Protein 5N9V (pdb70)

Structure (mmCIF, N/CA/C/O backbone):
data_5N9V
#
_entry.id   5N9V
#
loop_
_atom_site.group_PDB
_atom_site.id
_atom_site.type_symbol
_atom_site.label_atom_id
_atom_site.label_alt_id
_atom_site.label_comp_id
_atom_site.label_asym_id
_atom_site.label_entity_id
_atom_site.label_seq_id
_atom_site.pdbx_PDB_ins_code
_atom_site.Cartn_x
_atom_site.Cartn_y
_atom_site.Cartn_z
_atom_site.occupancy
_atom_site.B_iso_or_equiv
_atom_site.auth_seq_id
_atom_site.auth_comp_id
_atom_site.auth_asym_id
_atom_site.auth_atom_id
_atom_site.pdbx_PDB_model_num
ATOM 1 N N . SER A 1 1 ? 8.143 38.728 40.138 1.00 0.00 1 SER A N 1
ATOM 2 C CA . SER A 1 1 ? 9.193 39.078 39.165 1.00 0.00 1 SER A CA 1
ATOM 3 C C . SER A 1 1 ? 9.843 37.811 38.633 1.00 0.00 1 SER A C 1
ATOM 4 O O . SER A 1 1 ? 10.045 36.872 39.401 1.00 0.00 1 SER A O 1
ATOM 14 N N . HIS A 1 2 ? 10.188 37.768 37.341 1.00 0.00 2 HIS A N 1
ATOM 15 C CA . HIS A 1 2 ? 11.058 36.723 36.782 1.00 0.00 2 HIS A CA 1
ATOM 16 C C . HIS A 1 2 ? 12.541 37.010 37.076 1.00 0.00 2 HIS A C 1
ATOM 17 O O . HIS A 1 2 ? 12.972 38.164 37.022 1.00 0.00 2 HIS A O 1
ATOM 31 N N . MET A 1 3 ? 13.332 35.965 37.334 1.00 0.00 3 MET A N 1
ATOM 32 C CA . MET A 1 3 ? 14.793 36.046 37.507 1.00 0.00 3 MET A CA 1
ATOM 33 C C . MET A 1 3 ? 15.517 35.585 36.229 1.00 0.00 3 MET A C 1
ATOM 34 O O . MET A 1 3 ? 15.020 34.707 35.519 1.00 0.00 3 MET A O 1
ATOM 48 N N . GLN A 1 4 ? 16.673 36.181 35.916 1.00 0.00 4 GLN A N 1
ATOM 49 C CA . GLN A 1 4 ? 17.320 36.031 34.602 1.00 0.00 4 GLN A CA 1
ATOM 50 C C . GLN A 1 4 ? 18.834 35.791 34.677 1.00 0.00 4 GLN A C 1
ATOM 51 O O . GLN A 1 4 ? 19.478 36.103 35.678 1.00 0.00 4 GLN A O 1
ATOM 65 N N . VAL A 1 5 ? 19.410 35.268 33.591 1.00 0.00 5 VAL A N 1
ATOM 66 C CA . VAL A 1 5 ? 20.860 35.163 33.346 1.00 0.00 5 VAL A CA 1
ATOM 67 C C . VAL A 1 5 ? 21.239 35.624 31.944 1.00 0.00 5 VAL A C 1
ATOM 68 O O . VAL A 1 5 ? 20.461 35.487 30.997 1.00 0.00 5 VAL A O 1
ATOM 81 N N . SER A 1 6 ? 22.449 36.163 31.822 1.00 0.00 6 SER A N 1
ATOM 82 C CA . SER A 1 6 ? 23.011 36.655 30.567 1.00 0.00 6 SER A CA 1
ATOM 83 C C . SER A 1 6 ? 24.041 35.681 29.987 1.00 0.00 6 SER A C 1
ATOM 84 O O . SER A 1 6 ? 24.787 35.046 30.731 1.00 0.00 6 SER A O 1
ATOM 92 N N . ILE A 1 7 ? 24.107 35.572 28.659 1.00 0.00 7 ILE A N 1
ATOM 93 C CA . ILE A 1 7 ? 25.079 34.732 27.932 1.00 0.00 7 ILE A CA 1
ATOM 94 C C . ILE A 1 7 ? 25.904 35.622 26.997 1.00 0.00 7 ILE A C 1
ATOM 95 O O . ILE A 1 7 ? 25.324 36.315 26.161 1.00 0.00 7 ILE A O 1
ATOM 111 N N . GLU A 1 8 ? 27.233 35.606 27.129 1.00 0.00 8 GLU A N 1
ATOM 112 C CA . GLU A 1 8 ? 28.170 36.408 26.331 1.00 0.00 8 GLU A CA 1
ATOM 113 C C . GLU A 1 8 ? 28.811 35.596 25.199 1.00 0.00 8 GLU A C 1
ATOM 114 O O . GLU A 1 8 ? 29.397 34.534 25.418 1.00 0.00 8 GLU A O 1
ATOM 126 N N . PHE A 1 9 ? 28.687 36.120 23.981 1.00 0.00 9 PHE A N 1
ATOM 127 C CA . PHE A 1 9 ? 29.116 35.492 22.737 1.00 0.00 9 PHE A CA 1
ATOM 128 C C . PHE A 1 9 ? 30.558 35.776 22.294 1.00 0.00 9 PHE A C 1
ATOM 129 O O . PHE A 1 9 ? 31.223 36.675 22.817 1.00 0.00 9 PHE A O 1
ATOM 146 N N . GLN A 1 10 ? 31.067 35.020 21.317 1.00 0.00 10 GLN A N 1
ATOM 147 C CA . GLN A 1 10 ? 32.415 35.231 20.772 1.00 0.00 10 GLN A CA 1
ATOM 148 C C . GLN A 1 10 ? 32.538 36.526 19.945 1.00 0.00 10 GLN A C 1
ATOM 149 O O . GLN A 1 10 ? 33.608 37.133 19.918 1.00 0.00 10 GLN A O 1
ATOM 163 N N . ASN A 1 11 ? 31.442 37.012 19.354 1.00 0.00 11 ASN A N 1
ATOM 164 C CA . ASN A 1 11 ? 31.331 38.370 18.793 1.00 0.00 11 ASN A CA 1
ATOM 165 C C . ASN A 1 11 ? 31.285 39.494 19.858 1.00 0.00 11 ASN A C 1
ATOM 166 O O . ASN A 1 11 ? 31.256 40.674 19.509 1.00 0.00 11 ASN A O 1
ATOM 177 N N . GLY A 1 12 ? 31.253 39.156 21.153 1.00 0.00 12 GLY A N 1
ATOM 178 C CA . GLY A 1 12 ? 31.178 40.110 22.261 1.00 0.00 12 GLY A CA 1
ATOM 179 C C . GLY A 1 12 ? 29.792 40.721 22.511 1.00 0.00 12 GLY A C 1
ATOM 180 O O . GLY A 1 12 ? 29.695 41.673 23.287 1.00 0.00 12 GLY A O 1
ATOM 184 N N . GLU A 1 13 ? 28.726 40.238 21.870 1.00 0.00 13 GLU A N 1
ATOM 185 C CA . GLU A 1 13 ? 27.333 40.618 22.167 1.00 0.00 13 GLU A CA 1
ATOM 186 C C . GLU A 1 13 ? 26.708 39.675 23.221 1.00 0.00 13 GLU A C 1
ATOM 187 O O . GLU A 1 13 ? 27.278 38.627 23.547 1.00 0.00 13 GLU A O 1
ATOM 199 N N . LYS A 1 14 ? 25.535 40.033 23.772 1.00 0.00 14 LYS A N 1
ATOM 200 C CA . LYS A 1 14 ? 24.824 39.235 24.792 1.00 0.00 14 LYS A CA 1
ATOM 201 C C . LYS A 1 14 ? 23.384 38.858 24.438 1.00 0.00 14 LYS A C 1
ATOM 202 O O . LYS A 1 14 ? 22.680 39.626 23.777 1.00 0.00 14 LYS A O 1
ATOM 221 N N . LEU A 1 15 ? 22.945 37.703 24.944 1.00 0.00 15 LEU A N 1
ATOM 222 C CA . LEU A 1 15 ? 21.535 37.307 25.088 1.00 0.00 15 LEU A CA 1
ATOM 223 C C . LEU A 1 15 ? 21.129 37.321 26.571 1.00 0.00 15 LEU A C 1
ATOM 224 O O . LEU A 1 15 ? 21.991 37.194 27.444 1.00 0.00 15 LEU A O 1
ATOM 240 N N . LYS A 1 16 ? 19.820 37.408 26.850 1.00 0.00 16 LYS A N 1
ATOM 241 C CA . LYS A 1 16 ? 19.229 37.302 28.199 1.00 0.00 16 LYS A CA 1
ATOM 242 C C . LYS A 1 16 ? 18.150 36.210 28.260 1.00 0.00 16 LYS A C 1
ATOM 243 O O . LYS A 1 16 ? 17.355 36.090 27.323 1.00 0.00 16 LYS A O 1
ATOM 262 N N . PHE A 1 17 ? 18.099 35.436 29.345 1.00 0.00 17 PHE A N 1
ATOM 263 C CA . PHE A 1 17 ? 17.208 34.276 29.525 1.00 0.00 17 PHE A CA 1
ATOM 264 C C . PHE A 1 17 ? 16.499 34.190 30.884 1.00 0.00 17 PHE A C 1
ATOM 265 O O . PHE A 1 17 ? 17.141 34.395 31.912 1.00 0.00 17 PHE A O 1
ATOM 282 N N . ASN A 1 18 ? 15.209 33.838 30.905 1.00 0.00 18 ASN A N 1
ATOM 283 C CA . ASN A 1 18 ? 14.443 33.535 32.124 1.00 0.00 18 ASN A CA 1
ATOM 284 C C . ASN A 1 18 ? 14.855 32.177 32.734 1.00 0.00 18 ASN A C 1
ATOM 285 O O . ASN A 1 18 ? 14.997 31.192 32.005 1.00 0.00 18 ASN A O 1
ATOM 296 N N . VAL A 1 19 ? 15.008 32.091 34.060 1.00 0.00 19 VAL A N 1
ATOM 297 C CA . VAL A 1 19 ? 15.379 30.855 34.789 1.00 0.00 19 VAL A CA 1
ATOM 298 C C . VAL A 1 19 ? 14.559 30.608 36.063 1.00 0.00 19 VAL A C 1
ATOM 299 O O . VAL A 1 19 ? 13.887 31.508 36.564 1.00 0.00 19 VAL A O 1
ATOM 312 N N . GLN A 1 20 ? 14.619 29.387 36.605 1.00 0.00 20 GLN A N 1
ATOM 313 C CA . GLN A 1 20 ? 14.030 29.013 37.903 1.00 0.00 20 GLN A CA 1
ATOM 314 C C . GLN A 1 20 ? 14.950 28.010 38.642 1.00 0.00 20 GLN A C 1
ATOM 315 O O . GLN A 1 20 ? 15.713 27.306 37.973 1.00 0.00 20 GLN A O 1
ATOM 329 N N . PRO A 1 21 ? 14.871 27.868 39.986 1.00 0.00 21 PRO A N 1
ATOM 330 C CA . PRO A 1 21 ? 15.760 27.000 40.785 1.00 0.00 21 PRO A CA 1
ATOM 331 C C . PRO A 1 21 ? 15.732 25.488 40.472 1.00 0.00 21 PRO A C 1
ATOM 332 O O . PRO A 1 21 ? 16.501 24.726 41.059 1.00 0.00 21 PRO A O 1
ATOM 343 N N . SER A 1 22 ? 14.844 25.044 39.580 1.00 0.00 22 SER A N 1
ATOM 344 C CA . SER A 1 22 ? 14.730 23.665 39.082 1.00 0.00 22 SER A CA 1
ATOM 345 C C . SER A 1 22 ? 15.692 23.313 37.938 1.00 0.00 22 SER A C 1
ATOM 346 O O . SER A 1 22 ? 15.932 22.134 37.669 1.00 0.00 22 SER A O 1
ATOM 354 N N . HIS A 1 23 ? 16.192 24.314 37.207 1.00 0.00 23 HIS A N 1
ATOM 355 C CA . HIS A 1 23 ? 16.850 24.112 35.913 1.00 0.00 23 HIS A CA 1
ATOM 356 C C . HIS A 1 23 ? 18.257 23.501 36.058 1.00 0.00 23 HIS A C 1
ATOM 357 O O . HIS A 1 23 ? 19.026 23.869 36.955 1.00 0.00 23 HIS A O 1
ATOM 371 N N . LYS A 1 24 ? 18.621 22.593 35.144 1.00 0.00 24 LYS A N 1
ATOM 372 C CA . LYS A 1 24 ? 19.995 22.084 34.975 1.00 0.00 24 LYS A CA 1
ATOM 373 C C . LYS A 1 24 ? 20.783 22.881 33.938 1.00 0.00 24 LYS A C 1
ATOM 374 O O . LYS A 1 24 ? 20.202 23.548 33.087 1.00 0.00 24 LYS A O 1
ATOM 393 N N . ILE A 1 25 ? 22.112 22.806 33.964 1.00 0.00 25 ILE A N 1
ATOM 394 C CA . ILE A 1 25 ? 22.958 23.542 33.003 1.00 0.00 25 ILE A CA 1
ATOM 395 C C . ILE A 1 25 ? 22.721 23.059 31.551 1.00 0.00 25 ILE A C 1
ATOM 396 O O . ILE A 1 25 ? 22.813 23.849 30.613 1.00 0.00 25 ILE A O 1
ATOM 412 N N . LEU A 1 26 ? 22.293 21.804 31.356 1.00 0.00 26 LEU A N 1
ATOM 413 C CA . LEU A 1 26 ? 21.798 21.297 30.065 1.00 0.00 26 LEU A CA 1
ATOM 414 C C . LEU A 1 26 ? 20.509 21.994 29.572 1.00 0.00 26 LEU A C 1
ATOM 415 O O . LEU A 1 26 ? 20.319 22.160 28.369 1.00 0.00 26 LEU A O 1
ATOM 431 N N . ASP A 1 27 ? 19.648 22.455 30.484 1.00 0.00 27 ASP A N 1
ATOM 432 C CA . ASP A 1 27 ? 18.435 23.214 30.144 1.00 0.00 27 ASP A CA 1
ATOM 433 C C . ASP A 1 27 ? 18.798 24.622 29.646 1.00 0.00 27 ASP A C 1
ATOM 434 O O . ASP A 1 27 ? 18.138 25.159 28.758 1.00 0.00 27 ASP A O 1
ATOM 443 N N . ILE A 1 28 ? 19.896 25.199 30.149 1.00 0.00 28 ILE A N 1
ATOM 444 C CA . ILE A 1 28 ? 20.470 26.438 29.600 1.00 0.00 28 ILE A CA 1
ATOM 445 C C . ILE A 1 28 ? 20.951 26.207 28.159 1.00 0.00 28 ILE A C 1
ATOM 446 O O . ILE A 1 28 ? 20.606 26.996 27.279 1.00 0.00 28 ILE A O 1
ATOM 462 N N . LYS A 1 29 ? 21.657 25.094 27.883 1.00 0.00 29 LYS A N 1
ATOM 463 C CA . LYS A 1 29 ? 22.007 24.704 26.500 1.00 0.00 29 LYS A CA 1
ATOM 464 C C . LYS A 1 29 ? 20.761 24.555 25.618 1.00 0.00 29 LYS A C 1
ATOM 465 O O . LYS A 1 29 ? 20.774 25.018 24.481 1.00 0.00 29 LYS A O 1
ATOM 484 N N . GLU A 1 30 ? 19.683 23.962 26.132 1.00 0.00 30 GLU A N 1
ATOM 485 C CA . GLU A 1 30 ? 18.417 23.777 25.401 1.00 0.00 30 GLU A CA 1
ATOM 486 C C . GLU A 1 30 ? 17.743 25.121 25.064 1.00 0.00 30 GLU A C 1
ATOM 487 O O . GLU A 1 30 ? 17.360 25.343 23.916 1.00 0.00 30 GLU A O 1
ATOM 499 N N . MET A 1 31 ? 17.657 26.057 26.017 1.00 0.00 31 MET A N 1
ATOM 500 C CA . MET A 1 31 ? 17.124 27.407 25.768 1.00 0.00 31 MET A CA 1
ATOM 501 C C . MET A 1 31 ? 17.964 28.201 24.759 1.00 0.00 31 MET A C 1
ATOM 502 O O . MET A 1 31 ? 17.400 28.871 23.888 1.00 0.00 31 MET A O 1
ATOM 516 N N . ILE A 1 32 ? 19.296 28.079 24.822 1.00 0.00 32 ILE A N 1
ATOM 517 C CA . ILE A 1 32 ? 20.215 28.634 23.814 1.00 0.00 32 ILE A CA 1
ATOM 518 C C . ILE A 1 32 ? 19.942 28.005 22.451 1.00 0.00 32 ILE A C 1
ATOM 519 O O . ILE A 1 32 ? 19.718 28.719 21.481 1.00 0.00 32 ILE A O 1
ATOM 535 N N . PHE A 1 33 ? 19.885 26.676 22.383 1.00 0.00 33 PHE A N 1
ATOM 536 C CA . PHE A 1 33 ? 19.517 25.932 21.175 1.00 0.00 33 PHE A CA 1
ATOM 537 C C . PHE A 1 33 ? 18.207 26.369 20.508 1.00 0.00 33 PHE A C 1
ATOM 538 O O . PHE A 1 33 ? 18.135 26.540 19.291 1.00 0.00 33 PHE A O 1
ATOM 555 N N . LYS A 1 34 ? 17.192 26.654 21.325 1.00 0.00 34 LYS A N 1
ATOM 556 C CA . LYS A 1 34 ? 15.885 27.168 20.881 1.00 0.00 34 LYS A CA 1
ATOM 557 C C . LYS A 1 34 ? 15.920 28.625 20.379 1.00 0.00 34 LYS A C 1
ATOM 558 O O . LYS A 1 34 ? 14.960 29.061 19.739 1.00 0.00 34 LYS A O 1
ATOM 577 N N . LYS A 1 35 ? 16.997 29.376 20.653 1.00 0.00 35 LYS A N 1
ATOM 578 C CA . LYS A 1 35 ? 17.310 30.709 20.088 1.00 0.00 35 LYS A CA 1
ATOM 579 C C . LYS A 1 35 ? 18.254 30.636 18.878 1.00 0.00 35 LYS A C 1
ATOM 580 O O . LYS A 1 35 ? 17.878 31.026 17.774 1.00 0.00 35 LYS A O 1
ATOM 599 N N . THR A 1 36 ? 19.472 30.145 19.108 1.00 0.00 36 THR A N 1
ATOM 600 C CA . THR A 1 36 ? 20.638 30.127 18.200 1.00 0.00 36 THR A CA 1
ATOM 601 C C . THR A 1 36 ? 20.733 28.966 17.217 1.00 0.00 36 THR A C 1
ATOM 602 O O . THR A 1 36 ? 21.484 29.052 16.244 1.00 0.00 36 THR A O 1
ATOM 613 N N . ASN A 1 37 ? 19.981 27.890 17.465 1.00 0.00 37 ASN A N 1
ATOM 614 C CA . ASN A 1 37 ? 19.988 26.629 16.717 1.00 0.00 37 ASN A CA 1
ATOM 615 C C . ASN A 1 37 ? 21.323 25.846 16.756 1.00 0.00 37 ASN A C 1
ATOM 616 O O . ASN A 1 37 ? 21.472 24.851 16.046 1.00 0.00 37 ASN A O 1
ATOM 627 N N . ILE A 1 38 ? 22.277 26.240 17.610 1.00 0.00 38 ILE A N 1
ATOM 628 C CA . ILE A 1 38 ? 23.516 25.483 17.851 1.00 0.00 38 ILE A CA 1
ATOM 629 C C . ILE A 1 38 ? 23.205 24.266 18.733 1.00 0.00 38 ILE A C 1
ATOM 630 O O . ILE A 1 38 ? 22.786 24.416 19.886 1.00 0.00 38 ILE A O 1
ATOM 646 N N . ASN A 1 39 ? 23.397 23.060 18.194 1.00 0.00 39 ASN A N 1
ATOM 647 C CA . ASN A 1 39 ? 23.078 21.798 18.868 1.00 0.00 39 ASN A CA 1
ATOM 648 C C . ASN A 1 39 ? 23.779 21.656 20.222 1.00 0.00 39 ASN A C 1
ATOM 649 O O . ASN A 1 39 ? 24.977 21.922 20.335 1.00 0.00 39 ASN A O 1
ATOM 660 N N . VAL A 1 40 ? 23.055 21.199 21.247 1.00 0.00 40 VAL A N 1
ATOM 661 C CA . VAL A 1 40 ? 23.576 21.139 22.623 1.00 0.00 40 VAL A CA 1
ATOM 662 C C . VAL A 1 40 ? 24.821 20.270 22.783 1.00 0.00 40 VAL A C 1
ATOM 663 O O . VAL A 1 40 ? 25.684 20.607 23.593 1.00 0.00 40 VAL A O 1
ATOM 676 N N . LYS A 1 41 ? 24.971 19.221 21.967 1.00 0.00 41 LYS A N 1
ATOM 677 C CA . LYS A 1 41 ? 26.202 18.413 21.885 1.00 0.00 41 LYS A CA 1
ATOM 678 C C . LYS A 1 41 ? 27.442 19.250 21.564 1.00 0.00 41 LYS A C 1
ATOM 679 O O . LYS A 1 41 ? 28.500 18.987 22.127 1.00 0.00 41 LYS A O 1
ATOM 698 N N . ASP A 1 42 ? 27.307 20.256 20.700 1.00 0.00 42 ASP A N 1
ATOM 699 C CA . ASP A 1 42 ? 28.403 21.109 20.237 1.00 0.00 42 ASP A CA 1
ATOM 700 C C . ASP A 1 42 ? 28.750 22.340 21.098 1.00 0.00 42 ASP A C 1
ATOM 701 O O . ASP A 1 42 ? 29.879 22.828 21.046 1.00 0.00 42 ASP A O 1
ATOM 710 N N . GLN A 1 43 ? 27.799 22.863 21.878 1.00 0.00 43 GLN A N 1
ATOM 711 C CA . GLN A 1 43 ? 27.970 24.086 22.688 1.00 0.00 43 GLN A CA 1
ATOM 712 C C . GLN A 1 43 ? 28.368 23.816 24.151 1.00 0.00 43 GLN A C 1
ATOM 713 O O . GLN A 1 43 ? 28.005 22.791 24.729 1.00 0.00 43 GLN A O 1
ATOM 727 N N . SER A 1 44 ? 29.089 24.753 24.777 1.00 0.00 44 SER A N 1
ATOM 728 C CA . SER A 1 44 ? 29.510 24.687 26.183 1.00 0.00 44 SER A CA 1
ATOM 729 C C . SER A 1 44 ? 29.674 26.094 26.779 1.00 0.00 44 SER A C 1
ATOM 730 O O . SER A 1 44 ? 29.956 27.048 26.045 1.00 0.00 44 SER A O 1
ATOM 738 N N . LEU A 1 45 ? 29.477 26.217 28.097 1.00 0.00 45 LEU A N 1
ATOM 739 C CA . LEU A 1 45 ? 29.471 27.475 28.852 1.00 0.00 45 LEU A CA 1
ATOM 740 C C . LEU A 1 45 ? 30.499 27.485 29.994 1.00 0.00 45 LEU A C 1
ATOM 741 O O . LEU A 1 45 ? 30.740 26.466 30.651 1.00 0.00 45 LEU A O 1
ATOM 757 N N . LYS A 1 46 ? 31.051 28.671 30.272 1.00 0.00 46 LYS A N 1
ATOM 758 C CA . LYS A 1 46 ? 32.078 28.921 31.293 1.00 0.00 46 LYS A CA 1
ATOM 759 C C . LYS A 1 46 ? 31.710 30.033 32.278 1.00 0.00 46 LYS A C 1
ATOM 760 O O . LYS A 1 46 ? 30.996 30.971 31.916 1.00 0.00 46 LYS A O 1
ATOM 779 N N . PHE A 1 47 ? 32.231 29.933 33.503 1.00 0.00 47 PHE A N 1
ATOM 780 C CA . PHE A 1 47 ? 32.286 31.031 34.472 1.00 0.00 47 PHE A CA 1
ATOM 781 C C . PHE A 1 47 ? 33.488 31.004 35.433 1.00 0.00 47 PHE A C 1
ATOM 782 O O . PHE A 1 47 ? 33.874 29.941 35.928 1.00 0.00 47 PHE A O 1
ATOM 799 N N . ALA A 1 48 ? 34.079 32.172 35.698 1.00 0.00 48 ALA A N 1
ATOM 800 C CA . ALA A 1 48 ? 35.278 32.371 36.516 1.00 0.00 48 ALA A CA 1
ATOM 801 C C . ALA A 1 48 ? 36.490 31.504 36.092 1.00 0.00 48 ALA A C 1
ATOM 802 O O . ALA A 1 48 ? 37.320 31.124 36.924 1.00 0.00 48 ALA A O 1
ATOM 809 N N . GLY A 1 49 ? 36.592 31.170 34.800 1.00 0.00 49 GLY A N 1
ATOM 810 C CA . GLY A 1 49 ? 37.661 30.349 34.222 1.00 0.00 49 GLY A CA 1
ATOM 811 C C . GLY A 1 49 ? 37.434 28.831 34.263 1.00 0.00 49 GLY A C 1
ATOM 812 O O . GLY A 1 49 ? 38.350 28.090 33.899 1.00 0.00 49 GLY A O 1
ATOM 816 N N . ASN A 1 50 ? 36.256 28.344 34.673 1.00 0.00 50 ASN A N 1
ATOM 817 C CA . ASN A 1 50 ? 35.902 26.914 34.691 1.00 0.00 50 ASN A CA 1
ATOM 818 C C . ASN A 1 50 ? 34.671 26.609 33.814 1.00 0.00 50 ASN A C 1
ATOM 819 O O . ASN A 1 50 ? 33.783 27.448 33.653 1.00 0.00 50 ASN A O 1
ATOM 830 N N . GLU A 1 51 ? 34.604 25.395 33.263 1.00 0.00 51 GLU A N 1
ATOM 831 C CA . GLU A 1 51 ? 33.549 24.930 32.350 1.00 0.00 51 GLU A CA 1
ATOM 832 C C . GLU A 1 51 ? 32.423 24.200 33.117 1.00 0.00 51 GLU A C 1
ATOM 833 O O . GLU A 1 51 ? 32.694 23.292 33.917 1.00 0.00 51 GLU A O 1
ATOM 845 N N . MET A 1 52 ? 31.157 24.596 32.905 1.00 0.00 52 MET A N 1
ATOM 846 C CA . MET A 1 52 ? 30.006 24.065 33.661 1.00 0.00 52 MET A CA 1
ATOM 847 C C . MET A 1 52 ? 29.484 22.714 33.146 1.00 0.00 52 MET A C 1
ATOM 848 O O . MET A 1 52 ? 29.460 22.458 31.937 1.00 0.00 52 MET A O 1
ATOM 862 N N . ILE A 1 53 ? 29.003 21.875 34.072 1.00 0.00 53 ILE A N 1
ATOM 863 C CA . ILE A 1 53 ? 28.585 20.493 33.807 1.00 0.00 53 ILE A CA 1
ATOM 864 C C . ILE A 1 53 ? 27.076 20.359 33.591 1.00 0.00 53 ILE A C 1
ATOM 865 O O . ILE A 1 53 ? 26.261 20.764 34.419 1.00 0.00 53 ILE A O 1
ATOM 881 N N . ASN A 1 54 ? 26.724 19.679 32.502 1.00 0.00 54 ASN A N 1
ATOM 882 C CA . ASN A 1 54 ? 25.364 19.346 32.071 1.00 0.00 54 ASN A CA 1
ATOM 883 C C . ASN A 1 54 ? 24.499 18.578 33.087 1.00 0.00 54 ASN A C 1
ATOM 884 O O . ASN A 1 54 ? 23.272 18.709 33.055 1.00 0.00 54 ASN A O 1
ATOM 895 N N . GLN A 1 55 ? 25.102 17.794 33.986 1.00 0.00 55 GLN A N 1
ATOM 896 C CA . GLN A 1 55 ? 24.369 17.041 35.014 1.00 0.00 55 GLN A CA 1
ATOM 897 C C . GLN A 1 55 ? 23.857 17.903 36.183 1.00 0.00 55 GLN A C 1
ATOM 898 O O . GLN A 1 55 ? 22.929 17.482 36.880 1.00 0.00 55 GLN A O 1
ATOM 912 N N . LYS A 1 56 ? 24.483 19.061 36.446 1.00 0.00 56 LYS A N 1
ATOM 913 C CA . LYS A 1 56 ? 24.226 19.877 37.645 1.00 0.00 56 LYS A CA 1
ATOM 914 C C . LYS A 1 56 ? 23.127 20.919 37.461 1.00 0.00 56 LYS A C 1
ATOM 915 O O . LYS A 1 56 ? 22.827 21.351 36.348 1.00 0.00 56 LYS A O 1
ATOM 934 N N . THR A 1 57 ? 22.559 21.357 38.580 1.00 0.00 57 THR A N 1
ATOM 935 C CA . THR A 1 57 ? 21.617 22.483 38.682 1.00 0.00 57 THR A CA 1
ATOM 936 C C . THR A 1 57 ? 22.260 23.841 38.967 1.00 0.00 57 THR A C 1
ATOM 937 O O . THR A 1 57 ? 23.337 23.932 39.559 1.00 0.00 57 THR A O 1
ATOM 948 N N . LEU A 1 58 ? 21.547 24.911 38.592 1.00 0.00 58 LEU A N 1
ATOM 949 C CA . LEU A 1 58 ? 21.853 26.304 38.942 1.00 0.00 58 LEU A CA 1
ATOM 950 C C . LEU A 1 58 ? 22.110 26.482 40.450 1.00 0.00 58 LEU A C 1
ATOM 951 O O . LEU A 1 58 ? 23.032 27.205 40.834 1.00 0.00 58 LEU A O 1
ATOM 967 N N . SER A 1 59 ? 21.350 25.775 41.296 1.00 0.00 59 SER A N 1
ATOM 968 C CA . SER A 1 59 ? 21.517 25.805 42.755 1.00 0.00 59 SER A CA 1
ATOM 969 C C . SER A 1 59 ? 22.821 25.177 43.244 1.00 0.00 59 SER A C 1
ATOM 970 O O . SER A 1 59 ? 23.405 25.683 44.201 1.00 0.00 59 SER A O 1
ATOM 978 N N . ASP A 1 60 ? 23.325 24.119 42.600 1.00 0.00 60 ASP A N 1
ATOM 979 C CA . ASP A 1 60 ? 24.567 23.467 43.033 1.00 0.00 60 ASP A CA 1
ATOM 980 C C . ASP A 1 60 ? 25.772 24.389 42.777 1.00 0.00 60 ASP A C 1
ATOM 981 O O . ASP A 1 60 ? 26.679 24.467 43.604 1.00 0.00 60 ASP A O 1
ATOM 990 N N . TYR A 1 61 ? 25.726 25.162 41.682 1.00 0.00 61 TYR A N 1
ATOM 991 C CA . TYR A 1 61 ? 26.670 26.247 41.393 1.00 0.00 61 TYR A CA 1
ATOM 992 C C . TYR A 1 61 ? 26.458 27.581 42.150 1.00 0.00 61 TYR A C 1
ATOM 993 O O . TYR A 1 61 ? 27.347 28.432 42.152 1.00 0.00 61 TYR A O 1
ATOM 1011 N N . SER A 1 62 ? 25.320 27.747 42.843 1.00 0.00 62 SER A N 1
ATOM 1012 C CA . SER A 1 62 ? 24.884 28.959 43.579 1.00 0.00 62 SER A CA 1
ATOM 1013 C C . SER A 1 62 ? 24.525 30.173 42.683 1.00 0.00 62 SER A C 1
ATOM 1014 O O . SER A 1 62 ? 24.622 31.332 43.097 1.00 0.00 62 SER A O 1
ATOM 1022 N N . ILE A 1 63 ? 24.109 29.928 41.435 1.00 0.00 63 ILE A N 1
ATOM 1023 C CA . ILE A 1 63 ? 23.981 30.949 40.371 1.00 0.00 63 ILE A CA 1
ATOM 1024 C C . ILE A 1 63 ? 22.876 31.997 40.643 1.00 0.00 63 ILE A C 1
ATOM 1025 O O . ILE A 1 63 ? 23.027 33.169 40.291 1.00 0.00 63 ILE A O 1
ATOM 1041 N N . ILE A 1 64 ? 21.782 31.621 41.316 1.00 0.00 64 ILE A N 1
ATOM 1042 C CA . ILE A 1 64 ? 20.673 32.528 41.696 1.00 0.00 64 ILE A CA 1
ATOM 1043 C C . ILE A 1 64 ? 20.699 32.908 43.193 1.00 0.00 64 ILE A C 1
ATOM 1044 O O . ILE A 1 64 ? 20.017 33.844 43.609 1.00 0.00 64 ILE A O 1
ATOM 1060 N N . ASP A 1 65 ? 21.478 32.205 44.018 1.00 0.00 65 ASP A N 1
ATOM 1061 C CA . ASP A 1 65 ? 21.574 32.426 45.472 1.00 0.00 65 ASP A CA 1
ATOM 1062 C C . ASP A 1 65 ? 22.753 33.282 45.964 1.00 0.00 65 ASP A C 1
ATOM 1063 O O . ASP A 1 65 ? 22.771 33.703 47.122 1.00 0.00 65 ASP A O 1
ATOM 1072 N N . SER A 1 66 ? 23.711 33.559 45.075 1.00 0.00 66 SER A N 1
ATOM 1073 C CA . SER A 1 66 ? 24.868 34.435 45.314 1.00 0.00 66 SER A CA 1
ATOM 1074 C C . SER A 1 66 ? 24.503 35.907 45.590 1.00 0.00 66 SER A C 1
ATOM 1075 O O . SER A 1 66 ? 23.384 36.361 45.339 1.00 0.00 66 SER A O 1
ATOM 1083 N N . THR A 1 67 ? 25.489 36.683 46.049 1.00 0.00 67 THR A N 1
ATOM 1084 C CA . THR A 1 67 ? 25.415 38.152 46.220 1.00 0.00 67 THR A CA 1
ATOM 1085 C C . THR A 1 67 ? 25.378 39.010 44.942 1.00 0.00 67 THR A C 1
ATOM 1086 O O . THR A 1 67 ? 25.155 40.222 45.009 1.00 0.00 67 THR A O 1
ATOM 1097 N N . GLU A 1 68 ? 25.589 38.393 43.774 1.00 0.00 68 GLU A N 1
ATOM 1098 C CA . GLU A 1 68 ? 25.640 39.043 42.455 1.00 0.00 68 GLU A CA 1
ATOM 1099 C C . GLU A 1 68 ? 24.872 38.280 41.363 1.00 0.00 68 GLU A C 1
ATOM 1100 O O . GLU A 1 68 ? 24.660 37.066 41.438 1.00 0.00 68 GLU A O 1
ATOM 1112 N N . GLU A 1 69 ? 24.481 39.007 40.314 1.00 0.00 69 GLU A N 1
ATOM 1113 C CA . GLU A 1 69 ? 23.938 38.446 39.077 1.00 0.00 69 GLU A CA 1
ATOM 1114 C C . GLU A 1 69 ? 25.030 37.790 38.209 1.00 0.00 69 GLU A C 1
ATOM 1115 O O . GLU A 1 69 ? 26.232 37.977 38.437 1.00 0.00 69 GLU A O 1
ATOM 1127 N N . PHE A 1 70 ? 24.606 37.027 37.199 1.00 0.00 70 PHE A N 1
ATOM 1128 C CA . PHE A 1 70 ? 25.474 36.270 36.296 1.00 0.00 70 PHE A CA 1
ATOM 1129 C C . PHE A 1 70 ? 25.465 36.638 34.806 1.00 0.00 70 PHE A C 1
ATOM 1130 O O . PHE A 1 70 ? 24.398 36.734 34.186 1.00 0.00 70 PHE A O 1
ATOM 1147 N N . THR A 1 71 ? 26.668 36.716 34.230 1.00 0.00 71 THR A N 1
ATOM 1148 C CA . THR A 1 71 ? 26.939 36.495 32.804 1.00 0.00 71 THR A CA 1
ATOM 1149 C C . THR A 1 71 ? 27.869 35.309 32.555 1.00 0.00 71 THR A C 1
ATOM 1150 O O . THR A 1 71 ? 29.002 35.301 33.039 1.00 0.00 71 THR A O 1
ATOM 1161 N N . LEU A 1 72 ? 27.404 34.316 31.795 1.00 0.00 72 LEU A N 1
ATOM 1162 C CA . LEU A 1 72 ? 28.154 33.110 31.432 1.00 0.00 72 LEU A CA 1
ATOM 1163 C C . LEU A 1 72 ? 28.791 33.283 30.049 1.00 0.00 72 LEU A C 1
ATOM 1164 O O . LEU A 1 72 ? 28.189 33.888 29.163 1.00 0.00 72 LEU A O 1
ATOM 1180 N N . HIS A 1 73 ? 29.987 32.738 29.845 1.00 0.00 73 HIS A N 1
ATOM 1181 C CA . HIS A 1 73 ? 30.730 32.875 28.588 1.00 0.00 73 HIS A CA 1
ATOM 1182 C C . HIS A 1 73 ? 30.516 31.674 27.656 1.00 0.00 73 HIS A C 1
ATOM 1183 O O . HIS A 1 73 ? 30.620 30.528 28.095 1.00 0.00 73 HIS A O 1
ATOM 1197 N N . LEU A 1 74 ? 30.283 31.924 26.365 1.00 0.00 74 LEU A N 1
ATOM 1198 C CA . LEU A 1 74 ? 30.357 30.910 25.306 1.00 0.00 74 LEU A CA 1
ATOM 1199 C C . LEU A 1 74 ? 31.818 30.539 25.007 1.00 0.00 74 LEU A C 1
ATOM 1200 O O . LEU A 1 74 ? 32.659 31.426 24.854 1.00 0.00 74 LEU A O 1
ATOM 1216 N N . GLU A 1 75 ? 32.139 29.254 24.882 1.00 0.00 75 GLU A N 1
ATOM 1217 C CA . GLU A 1 75 ? 33.509 28.805 24.588 1.00 0.00 75 GLU A CA 1
ATOM 1218 C C . GLU A 1 75 ? 34.047 29.202 23.192 1.00 0.00 75 GLU A C 1
ATOM 1219 O O . GLU A 1 75 ? 33.296 29.485 22.254 1.00 0.00 75 GLU A O 1
ATOM 1231 N N . THR A 1 76 ? 35.377 29.230 23.056 1.00 0.00 76 THR A N 1
ATOM 1232 C CA . THR A 1 76 ? 36.107 29.524 21.815 1.00 0.00 76 THR A CA 1
ATOM 1233 C C . THR A 1 76 ? 35.763 28.686 20.571 1.00 0.00 76 THR A C 1
ATOM 1234 O O . THR A 1 76 ? 35.797 27.456 20.624 1.00 0.00 76 THR A O 1
ATOM 1245 N N . LYS A 1 77 ? 35.512 29.340 19.425 1.00 0.00 77 LYS A N 1
ATOM 1246 C CA . LYS A 1 77 ? 35.252 28.720 18.101 1.00 0.00 77 LYS A CA 1
ATOM 1247 C C . LYS A 1 77 ? 34.016 27.807 18.033 1.00 0.00 77 LYS A C 1
ATOM 1248 O O . LYS A 1 77 ? 33.989 26.813 17.301 1.00 0.00 77 LYS A O 1
ATOM 1267 N N . LEU A 1 78 ? 32.974 28.142 18.795 1.00 0.00 78 LEU A N 1
ATOM 1268 C CA . LEU A 1 78 ? 31.649 27.519 18.702 1.00 0.00 78 LEU A CA 1
ATOM 1269 C C . LEU A 1 78 ? 30.819 28.148 17.563 1.00 0.00 78 LEU A C 1
ATOM 1270 O O . LEU A 1 78 ? 30.794 29.370 17.383 1.00 0.00 78 LEU A O 1
ATOM 1286 N N . ASP A 1 79 ? 30.149 27.296 16.784 1.00 0.00 79 ASP A N 1
ATOM 1287 C CA . ASP A 1 79 ? 29.353 27.630 15.589 1.00 0.00 79 ASP A CA 1
ATOM 1288 C C . ASP A 1 79 ? 28.530 26.378 15.201 1.00 0.00 79 ASP A C 1
ATOM 1289 O O . ASP A 1 79 ? 28.861 25.266 15.625 1.00 0.00 79 ASP A O 1
ATOM 1298 N N . LEU A 1 80 ? 27.501 26.542 14.359 1.00 0.00 80 LEU A N 1
ATOM 1299 C CA . LEU A 1 80 ? 26.580 25.482 13.906 1.00 0.00 80 LEU A CA 1
ATOM 1300 C C . LEU A 1 80 ? 27.321 24.249 13.356 1.00 0.00 80 LEU A C 1
ATOM 1301 O O . LEU A 1 80 ? 26.970 23.113 13.695 1.00 0.00 80 LEU A O 1
ATOM 1317 N N . MET A 1 81 ? 28.378 24.485 12.570 1.00 0.00 81 MET A N 1
ATOM 1318 C CA . MET A 1 81 ? 29.347 23.490 12.094 1.00 0.00 81 MET A CA 1
ATOM 1319 C C . MET A 1 81 ? 30.763 23.896 12.484 1.00 0.00 81 MET A C 1
ATOM 1320 O O . MET A 1 81 ? 31.295 24.878 11.917 1.00 0.00 81 MET A O 1
ATOM 1335 N N . SER A 1 1 ? 9.850 35.801 34.966 1.00 0.00 1 SER A N 2
ATOM 1336 C CA . SER A 1 1 ? 10.703 35.441 36.113 1.00 0.00 1 SER A CA 2
ATOM 1337 C C . SER A 1 1 ? 11.692 36.553 36.374 1.00 0.00 1 SER A C 2
ATOM 1338 O O . SER A 1 1 ? 12.306 37.051 35.434 1.00 0.00 1 SER A O 2
ATOM 1348 N N . HIS A 1 2 ? 11.859 36.942 37.637 1.00 0.00 2 HIS A N 2
ATOM 1349 C CA . HIS A 1 2 ? 12.891 37.886 38.080 1.00 0.00 2 HIS A CA 2
ATOM 1350 C C . HIS A 1 2 ? 14.242 37.189 38.331 1.00 0.00 2 HIS A C 2
ATOM 1351 O O . HIS A 1 2 ? 15.275 37.856 38.460 1.00 0.00 2 HIS A O 2
ATOM 1365 N N . MET A 1 3 ? 14.266 35.851 38.371 1.00 0.00 3 MET A N 2
ATOM 1366 C CA . MET A 1 3 ? 15.486 35.060 38.216 1.00 0.00 3 MET A CA 2
ATOM 1367 C C . MET A 1 3 ? 15.886 35.024 36.736 1.00 0.00 3 MET A C 2
ATOM 1368 O O . MET A 1 3 ? 15.160 34.501 35.887 1.00 0.00 3 MET A O 2
ATOM 1382 N N . GLN A 1 4 ? 17.044 35.607 36.426 1.00 0.00 4 GLN A N 2
ATOM 1383 C CA . GLN A 1 4 ? 17.570 35.763 35.068 1.00 0.00 4 GLN A CA 2
ATOM 1384 C C . GLN A 1 4 ? 19.076 35.463 35.027 1.00 0.00 4 GLN A C 2
ATOM 1385 O O . GLN A 1 4 ? 19.762 35.620 36.038 1.00 0.00 4 GLN A O 2
ATOM 1399 N N . VAL A 1 5 ? 19.600 35.079 33.863 1.00 0.00 5 VAL A N 2
ATOM 1400 C CA . VAL A 1 5 ? 21.042 34.928 33.584 1.00 0.00 5 VAL A CA 2
ATOM 1401 C C . VAL A 1 5 ? 21.403 35.525 32.223 1.00 0.00 5 VAL A C 2
ATOM 1402 O O . VAL A 1 5 ? 20.530 35.678 31.373 1.00 0.00 5 VAL A O 2
ATOM 1415 N N . SER A 1 6 ? 22.671 35.862 31.995 1.00 0.00 6 SER A N 2
ATOM 1416 C CA . SER A 1 6 ? 23.149 36.484 30.753 1.00 0.00 6 SER A CA 2
ATOM 1417 C C . SER A 1 6 ? 24.244 35.626 30.115 1.00 0.00 6 SER A C 2
ATOM 1418 O O . SER A 1 6 ? 25.168 35.194 30.803 1.00 0.00 6 SER A O 2
ATOM 1426 N N . ILE A 1 7 ? 24.143 35.351 28.812 1.00 0.00 7 ILE A N 2
ATOM 1427 C CA . ILE A 1 7 ? 25.111 34.537 28.057 1.00 0.00 7 ILE A CA 2
ATOM 1428 C C . ILE A 1 7 ? 25.964 35.446 27.167 1.00 0.00 7 ILE A C 2
ATOM 1429 O O . ILE A 1 7 ? 25.405 36.213 26.385 1.00 0.00 7 ILE A O 2
ATOM 1445 N N . GLU A 1 8 ? 27.293 35.358 27.273 1.00 0.00 8 GLU A N 2
ATOM 1446 C CA . GLU A 1 8 ? 28.252 36.254 26.607 1.00 0.00 8 GLU A CA 2
ATOM 1447 C C . GLU A 1 8 ? 29.021 35.574 25.464 1.00 0.00 8 GLU A C 2
ATOM 1448 O O . GLU A 1 8 ? 29.813 34.654 25.681 1.00 0.00 8 GLU A O 2
ATOM 1460 N N . PHE A 1 9 ? 28.792 36.062 24.245 1.00 0.00 9 PHE A N 2
ATOM 1461 C CA . PHE A 1 9 ? 29.260 35.506 22.973 1.00 0.00 9 PHE A CA 2
ATOM 1462 C C . PHE A 1 9 ? 30.714 35.825 22.563 1.00 0.00 9 PHE A C 2
ATOM 1463 O O . PHE A 1 9 ? 31.341 36.726 23.132 1.00 0.00 9 PHE A O 2
ATOM 1480 N N . GLN A 1 10 ? 31.253 35.135 21.547 1.00 0.00 10 GLN A N 2
ATOM 1481 C CA . GLN A 1 10 ? 32.600 35.402 21.008 1.00 0.00 10 GLN A CA 2
ATOM 1482 C C . GLN A 1 10 ? 32.695 36.791 20.354 1.00 0.00 10 GLN A C 2
ATOM 1483 O O . GLN A 1 10 ? 33.672 37.513 20.544 1.00 0.00 10 GLN A O 2
ATOM 1497 N N . ASN A 1 11 ? 31.648 37.198 19.633 1.00 0.00 11 ASN A N 2
ATOM 1498 C CA . ASN A 1 11 ? 31.494 38.528 19.024 1.00 0.00 11 ASN A CA 2
ATOM 1499 C C . ASN A 1 11 ? 31.243 39.670 20.045 1.00 0.00 11 ASN A C 2
ATOM 1500 O O . ASN A 1 11 ? 31.053 40.824 19.643 1.00 0.00 11 ASN A O 2
ATOM 1511 N N . GLY A 1 12 ? 31.210 39.363 21.349 1.00 0.00 12 GLY A N 2
ATOM 1512 C CA . GLY A 1 12 ? 30.965 40.307 22.446 1.00 0.00 12 GLY A CA 2
ATOM 1513 C C . GLY A 1 12 ? 29.490 40.627 22.727 1.00 0.00 12 GLY A C 2
ATOM 1514 O O . GLY A 1 12 ? 29.209 41.420 23.627 1.00 0.00 12 GLY A O 2
ATOM 1518 N N . GLU A 1 13 ? 28.544 40.051 21.981 1.00 0.00 13 GLU A N 2
ATOM 1519 C CA . GLU A 1 13 ? 27.102 40.242 22.189 1.00 0.00 13 GLU A CA 2
ATOM 1520 C C . GLU A 1 13 ? 26.571 39.436 23.397 1.00 0.00 13 GLU A C 2
ATOM 1521 O O . GLU A 1 13 ? 27.222 38.494 23.861 1.00 0.00 13 GLU A O 2
ATOM 1533 N N . LYS A 1 14 ? 25.376 39.784 23.908 1.00 0.00 14 LYS A N 2
ATOM 1534 C CA . LYS A 1 14 ? 24.722 39.075 25.027 1.00 0.00 14 LYS A CA 2
ATOM 1535 C C . LYS A 1 14 ? 23.244 38.737 24.802 1.00 0.00 14 LYS A C 2
ATOM 1536 O O . LYS A 1 14 ? 22.533 39.427 24.066 1.00 0.00 14 LYS A O 2
ATOM 1555 N N . LEU A 1 15 ? 22.769 37.686 25.475 1.00 0.00 15 LEU A N 2
ATOM 1556 C CA . LEU A 1 15 ? 21.348 37.319 25.587 1.00 0.00 15 LEU A CA 2
ATOM 1557 C C . LEU A 1 15 ? 20.965 37.119 27.055 1.00 0.00 15 LEU A C 2
ATOM 1558 O O . LEU A 1 15 ? 21.617 36.347 27.757 1.00 0.00 15 LEU A O 2
ATOM 1574 N N . LYS A 1 16 ? 19.894 37.786 27.501 1.00 0.00 16 LYS A N 2
ATOM 1575 C CA . LYS A 1 16 ? 19.345 37.678 28.857 1.00 0.00 16 LYS A CA 2
ATOM 1576 C C . LYS A 1 16 ? 18.218 36.639 28.885 1.00 0.00 16 LYS A C 2
ATOM 1577 O O . LYS A 1 16 ? 17.163 36.858 28.284 1.00 0.00 16 LYS A O 2
ATOM 1596 N N . PHE A 1 17 ? 18.444 35.511 29.551 1.00 0.00 17 PHE A N 2
ATOM 1597 C CA . PHE A 1 17 ? 17.509 34.392 29.706 1.00 0.00 17 PHE A CA 2
ATOM 1598 C C . PHE A 1 17 ? 16.683 34.349 30.998 1.00 0.00 17 PHE A C 2
ATOM 1599 O O . PHE A 1 17 ? 17.213 34.608 32.079 1.00 0.00 17 PHE A O 2
ATOM 1616 N N . ASN A 1 18 ? 15.408 33.975 30.890 1.00 0.00 18 ASN A N 2
ATOM 1617 C CA . ASN A 1 18 ? 14.513 33.655 32.006 1.00 0.00 18 ASN A CA 2
ATOM 1618 C C . ASN A 1 18 ? 14.867 32.278 32.610 1.00 0.00 18 ASN A C 2
ATOM 1619 O O . ASN A 1 18 ? 15.016 31.297 31.874 1.00 0.00 18 ASN A O 2
ATOM 1630 N N . VAL A 1 19 ? 14.975 32.188 33.942 1.00 0.00 19 VAL A N 2
ATOM 1631 C CA . VAL A 1 19 ? 15.208 30.926 34.671 1.00 0.00 19 VAL A CA 2
ATOM 1632 C C . VAL A 1 19 ? 14.242 30.679 35.835 1.00 0.00 19 VAL A C 2
ATOM 1633 O O . VAL A 1 19 ? 13.682 31.608 36.419 1.00 0.00 19 VAL A O 2
ATOM 1646 N N . GLN A 1 20 ? 14.095 29.404 36.205 1.00 0.00 20 GLN A N 2
ATOM 1647 C CA . GLN A 1 20 ? 13.477 28.936 37.451 1.00 0.00 20 GLN A CA 2
ATOM 1648 C C . GLN A 1 20 ? 14.462 27.990 38.181 1.00 0.00 20 GLN A C 2
ATOM 1649 O O . GLN A 1 20 ? 15.295 27.373 37.508 1.00 0.00 20 GLN A O 2
ATOM 1663 N N . PRO A 1 21 ? 14.369 27.806 39.517 1.00 0.00 21 PRO A N 2
ATOM 1664 C CA . PRO A 1 21 ? 15.280 26.941 40.290 1.00 0.00 21 PRO A CA 2
ATOM 1665 C C . PRO A 1 21 ? 15.345 25.461 39.861 1.00 0.00 21 PRO A C 2
ATOM 1666 O O . PRO A 1 21 ? 16.250 24.744 40.294 1.00 0.00 21 PRO A O 2
ATOM 1677 N N . SER A 1 22 ? 14.414 25.014 39.015 1.00 0.00 22 SER A N 2
ATOM 1678 C CA . SER A 1 22 ? 14.350 23.689 38.384 1.00 0.00 22 SER A CA 2
ATOM 1679 C C . SER A 1 22 ? 15.458 23.397 37.359 1.00 0.00 22 SER A C 2
ATOM 1680 O O . SER A 1 22 ? 15.779 22.231 37.114 1.00 0.00 22 SER A O 2
ATOM 1688 N N . HIS A 1 23 ? 16.036 24.421 36.726 1.00 0.00 23 HIS A N 2
ATOM 1689 C CA . HIS A 1 23 ? 16.876 24.246 35.536 1.00 0.00 23 HIS A CA 2
ATOM 1690 C C . HIS A 1 23 ? 18.311 23.758 35.828 1.00 0.00 23 HIS A C 2
ATOM 1691 O O . HIS A 1 23 ? 19.051 24.368 36.605 1.00 0.00 23 HIS A O 2
ATOM 1705 N N . LYS A 1 24 ? 18.733 22.690 35.136 1.00 0.00 24 LYS A N 2
ATOM 1706 C CA . LYS A 1 24 ? 20.146 22.286 34.998 1.00 0.00 24 LYS A CA 2
ATOM 1707 C C . LYS A 1 24 ? 20.895 23.129 33.967 1.00 0.00 24 LYS A C 2
ATOM 1708 O O . LYS A 1 24 ? 20.275 23.770 33.120 1.00 0.00 24 LYS A O 2
ATOM 1727 N N . ILE A 1 25 ? 22.229 23.093 33.965 1.00 0.00 25 ILE A N 2
ATOM 1728 C CA . ILE A 1 25 ? 23.016 23.812 32.944 1.00 0.00 25 ILE A CA 2
ATOM 1729 C C . ILE A 1 25 ? 22.738 23.252 31.527 1.00 0.00 25 ILE A C 2
ATOM 1730 O O . ILE A 1 25 ? 22.672 24.017 30.566 1.00 0.00 25 ILE A O 2
ATOM 1746 N N . LEU A 1 26 ? 22.431 21.953 31.391 1.00 0.00 26 LEU A N 2
ATOM 1747 C CA . LEU A 1 26 ? 21.920 21.356 30.142 1.00 0.00 26 LEU A CA 2
ATOM 1748 C C . LEU A 1 26 ? 20.518 21.861 29.716 1.00 0.00 26 LEU A C 2
ATOM 1749 O O . LEU A 1 26 ? 20.192 21.838 28.528 1.00 0.00 26 LEU A O 2
ATOM 1765 N N . ASP A 1 27 ? 19.703 22.371 30.646 1.00 0.00 27 ASP A N 2
ATOM 1766 C CA . ASP A 1 27 ? 18.433 23.040 30.328 1.00 0.00 27 ASP A CA 2
ATOM 1767 C C . ASP A 1 27 ? 18.661 24.457 29.767 1.00 0.00 27 ASP A C 2
ATOM 1768 O O . ASP A 1 27 ? 17.953 24.884 28.855 1.00 0.00 27 ASP A O 2
ATOM 1777 N N . ILE A 1 28 ? 19.705 25.160 30.233 1.00 0.00 28 ILE A N 2
ATOM 1778 C CA . ILE A 1 28 ? 20.160 26.426 29.624 1.00 0.00 28 ILE A CA 2
ATOM 1779 C C . ILE A 1 28 ? 20.575 26.203 28.164 1.00 0.00 28 ILE A C 2
ATOM 1780 O O . ILE A 1 28 ? 20.174 26.977 27.291 1.00 0.00 28 ILE A O 2
ATOM 1796 N N . LYS A 1 29 ? 21.306 25.113 27.876 1.00 0.00 29 LYS A N 2
ATOM 1797 C CA . LYS A 1 29 ? 21.667 24.749 26.496 1.00 0.00 29 LYS A CA 2
ATOM 1798 C C . LYS A 1 29 ? 20.445 24.554 25.592 1.00 0.00 29 LYS A C 2
ATOM 1799 O O . LYS A 1 29 ? 20.495 24.953 24.431 1.00 0.00 29 LYS A O 2
ATOM 1818 N N . GLU A 1 30 ? 19.343 23.990 26.099 1.00 0.00 30 GLU A N 2
ATOM 1819 C CA . GLU A 1 30 ? 18.105 23.824 25.318 1.00 0.00 30 GLU A CA 2
ATOM 1820 C C . GLU A 1 30 ? 17.445 25.180 25.011 1.00 0.00 30 GLU A C 2
ATOM 1821 O O . GLU A 1 30 ? 17.061 25.434 23.869 1.00 0.00 30 GLU A O 2
ATOM 1833 N N . MET A 1 31 ? 17.378 26.083 25.998 1.00 0.00 31 MET A N 2
ATOM 1834 C CA . MET A 1 31 ? 16.823 27.427 25.792 1.00 0.00 31 MET A CA 2
ATOM 1835 C C . MET A 1 31 ? 17.600 28.236 24.747 1.00 0.00 31 MET A C 2
ATOM 1836 O O . MET A 1 31 ? 16.976 28.942 23.949 1.00 0.00 31 MET A O 2
ATOM 1850 N N . ILE A 1 32 ? 18.932 28.094 24.718 1.00 0.00 32 ILE A N 2
ATOM 1851 C CA . ILE A 1 32 ? 19.808 28.625 23.661 1.00 0.00 32 ILE A CA 2
ATOM 1852 C C . ILE A 1 32 ? 19.527 27.932 22.327 1.00 0.00 32 ILE A C 2
ATOM 1853 O O . ILE A 1 32 ? 19.367 28.593 21.302 1.00 0.00 32 ILE A O 2
ATOM 1869 N N . PHE A 1 33 ? 19.453 26.602 22.330 1.00 0.00 33 PHE A N 2
ATOM 1870 C CA . PHE A 1 33 ? 19.194 25.808 21.128 1.00 0.00 33 PHE A CA 2
ATOM 1871 C C . PHE A 1 33 ? 17.951 26.221 20.337 1.00 0.00 33 PHE A C 2
ATOM 1872 O O . PHE A 1 33 ? 18.010 26.345 19.118 1.00 0.00 33 PHE A O 2
ATOM 1889 N N . LYS A 1 34 ? 16.864 26.582 21.030 1.00 0.00 34 LYS A N 2
ATOM 1890 C CA . LYS A 1 34 ? 15.641 27.122 20.399 1.00 0.00 34 LYS A CA 2
ATOM 1891 C C . LYS A 1 34 ? 15.743 28.581 19.900 1.00 0.00 34 LYS A C 2
ATOM 1892 O O . LYS A 1 34 ? 14.764 29.129 19.383 1.00 0.00 34 LYS A O 2
ATOM 1911 N N . LYS A 1 35 ? 16.901 29.228 20.071 1.00 0.00 35 LYS A N 2
ATOM 1912 C CA . LYS A 1 35 ? 17.222 30.604 19.636 1.00 0.00 35 LYS A CA 2
ATOM 1913 C C . LYS A 1 35 ? 18.381 30.680 18.621 1.00 0.00 35 LYS A C 2
ATOM 1914 O O . LYS A 1 35 ? 18.497 31.690 17.928 1.00 0.00 35 LYS A O 2
ATOM 1933 N N . THR A 1 36 ? 19.209 29.632 18.514 1.00 0.00 36 THR A N 2
ATOM 1934 C CA . THR A 1 36 ? 20.385 29.527 17.611 1.00 0.00 36 THR A CA 2
ATOM 1935 C C . THR A 1 36 ? 20.509 28.249 16.767 1.00 0.00 36 THR A C 2
ATOM 1936 O O . THR A 1 36 ? 21.291 28.206 15.816 1.00 0.00 36 THR A O 2
ATOM 1947 N N . ASN A 1 37 ? 19.774 27.190 17.119 1.00 0.00 37 ASN A N 2
ATOM 1948 C CA . ASN A 1 37 ? 19.832 25.835 16.545 1.00 0.00 37 ASN A CA 2
ATOM 1949 C C . ASN A 1 37 ? 21.216 25.147 16.648 1.00 0.00 37 ASN A C 2
ATOM 1950 O O . ASN A 1 37 ? 21.409 24.069 16.088 1.00 0.00 37 ASN A O 2
ATOM 1961 N N . ILE A 1 38 ? 22.181 25.711 17.386 1.00 0.00 38 ILE A N 2
ATOM 1962 C CA . ILE A 1 38 ? 23.469 25.058 17.670 1.00 0.00 38 ILE A CA 2
ATOM 1963 C C . ILE A 1 38 ? 23.235 23.945 18.704 1.00 0.00 38 ILE A C 2
ATOM 1964 O O . ILE A 1 38 ? 22.791 24.213 19.825 1.00 0.00 38 ILE A O 2
ATOM 1980 N N . ASN A 1 39 ? 23.490 22.689 18.324 1.00 0.00 39 ASN A N 2
ATOM 1981 C CA . ASN A 1 39 ? 23.116 21.521 19.123 1.00 0.00 39 ASN A CA 2
ATOM 1982 C C . ASN A 1 39 ? 23.832 21.526 20.483 1.00 0.00 39 ASN A C 2
ATOM 1983 O O . ASN A 1 39 ? 25.029 21.817 20.564 1.00 0.00 39 ASN A O 2
ATOM 1994 N N . VAL A 1 40 ? 23.116 21.139 21.541 1.00 0.00 40 VAL A N 2
ATOM 1995 C CA . VAL A 1 40 ? 23.608 21.155 22.934 1.00 0.00 40 VAL A CA 2
ATOM 1996 C C . VAL A 1 40 ? 24.927 20.402 23.159 1.00 0.00 40 VAL A C 2
ATOM 1997 O O . VAL A 1 40 ? 25.671 20.745 24.078 1.00 0.00 40 VAL A O 2
ATOM 2010 N N . LYS A 1 41 ? 25.248 19.412 22.319 1.00 0.00 41 LYS A N 2
ATOM 2011 C CA . LYS A 1 41 ? 26.546 18.710 22.353 1.00 0.00 41 LYS A CA 2
ATOM 2012 C C . LYS A 1 41 ? 27.726 19.579 21.897 1.00 0.00 41 LYS A C 2
ATOM 2013 O O . LYS A 1 41 ? 28.783 19.527 22.525 1.00 0.00 41 LYS A O 2
ATOM 2032 N N . ASP A 1 42 ? 27.563 20.403 20.859 1.00 0.00 42 ASP A N 2
ATOM 2033 C CA . ASP A 1 42 ? 28.608 21.323 20.391 1.00 0.00 42 ASP A CA 2
ATOM 2034 C C . ASP A 1 42 ? 28.843 22.546 21.284 1.00 0.00 42 ASP A C 2
ATOM 2035 O O . ASP A 1 42 ? 29.993 22.916 21.551 1.00 0.00 42 ASP A O 2
ATOM 2044 N N . GLN A 1 43 ? 27.754 23.159 21.754 1.00 0.00 43 GLN A N 2
ATOM 2045 C CA . GLN A 1 43 ? 27.800 24.350 22.613 1.00 0.00 43 GLN A CA 2
ATOM 2046 C C . GLN A 1 43 ? 28.188 24.016 24.061 1.00 0.00 43 GLN A C 2
ATOM 2047 O O . GLN A 1 43 ? 27.838 22.964 24.595 1.00 0.00 43 GLN A O 2
ATOM 2061 N N . SER A 1 44 ? 28.903 24.934 24.710 1.00 0.00 44 SER A N 2
ATOM 2062 C CA . SER A 1 44 ? 29.404 24.799 26.079 1.00 0.00 44 SER A CA 2
ATOM 2063 C C . SER A 1 44 ? 29.528 26.178 26.734 1.00 0.00 44 SER A C 2
ATOM 2064 O O . SER A 1 44 ? 29.795 27.172 26.048 1.00 0.00 44 SER A O 2
ATOM 2072 N N . LEU A 1 45 ? 29.282 26.241 28.045 1.00 0.00 45 LEU A N 2
ATOM 2073 C CA . LEU A 1 45 ? 29.239 27.469 28.844 1.00 0.00 45 LEU A CA 2
ATOM 2074 C C . LEU A 1 45 ? 30.276 27.416 29.969 1.00 0.00 45 LEU A C 2
ATOM 2075 O O . LEU A 1 45 ? 30.558 26.346 30.504 1.00 0.00 45 LEU A O 2
ATOM 2091 N N . LYS A 1 46 ? 30.829 28.571 30.342 1.00 0.00 46 LYS A N 2
ATOM 2092 C CA . LYS A 1 46 ? 31.927 28.724 31.303 1.00 0.00 46 LYS A CA 2
ATOM 2093 C C . LYS A 1 46 ? 31.624 29.725 32.418 1.00 0.00 46 LYS A C 2
ATOM 2094 O O . LYS A 1 46 ? 30.921 30.719 32.209 1.00 0.00 46 LYS A O 2
ATOM 2113 N N . PHE A 1 47 ? 32.225 29.476 33.577 1.00 0.00 47 PHE A N 2
ATOM 2114 C CA . PHE A 1 47 ? 32.276 30.386 34.722 1.00 0.00 47 PHE A CA 2
ATOM 2115 C C . PHE A 1 47 ? 33.574 30.068 35.495 1.00 0.00 47 PHE A C 2
ATOM 2116 O O . PHE A 1 47 ? 34.068 28.939 35.446 1.00 0.00 47 PHE A O 2
ATOM 2133 N N . ALA A 1 48 ? 34.137 31.047 36.214 1.00 0.00 48 ALA A N 2
ATOM 2134 C CA . ALA A 1 48 ? 35.397 30.914 36.968 1.00 0.00 48 ALA A CA 2
ATOM 2135 C C . ALA A 1 48 ? 36.607 30.416 36.128 1.00 0.00 48 ALA A C 2
ATOM 2136 O O . ALA A 1 48 ? 37.564 29.838 36.658 1.00 0.00 48 ALA A O 2
ATOM 2143 N N . GLY A 1 49 ? 36.575 30.623 34.808 1.00 0.00 49 GLY A N 2
ATOM 2144 C CA . GLY A 1 49 ? 37.612 30.216 33.860 1.00 0.00 49 GLY A CA 2
ATOM 2145 C C . GLY A 1 49 ? 37.483 28.784 33.323 1.00 0.00 49 GLY A C 2
ATOM 2146 O O . GLY A 1 49 ? 38.346 28.364 32.552 1.00 0.00 49 GLY A O 2
ATOM 2150 N N . ASN A 1 50 ? 36.436 28.033 33.691 1.00 0.00 50 ASN A N 2
ATOM 2151 C CA . ASN A 1 50 ? 36.243 26.633 33.288 1.00 0.00 50 ASN A CA 2
ATOM 2152 C C . ASN A 1 50 ? 34.805 26.320 32.851 1.00 0.00 50 ASN A C 2
ATOM 2153 O O . ASN A 1 50 ? 33.874 27.047 33.192 1.00 0.00 50 ASN A O 2
ATOM 2164 N N . GLU A 1 51 ? 34.614 25.244 32.080 1.00 0.00 51 GLU A N 2
ATOM 2165 C CA . GLU A 1 51 ? 33.273 24.827 31.644 1.00 0.00 51 GLU A CA 2
ATOM 2166 C C . GLU A 1 51 ? 32.387 24.360 32.808 1.00 0.00 51 GLU A C 2
ATOM 2167 O O . GLU A 1 51 ? 32.815 23.589 33.676 1.00 0.00 51 GLU A O 2
ATOM 2179 N N . MET A 1 52 ? 31.124 24.773 32.756 1.00 0.00 52 MET A N 2
ATOM 2180 C CA . MET A 1 52 ? 30.032 24.375 33.637 1.00 0.00 52 MET A CA 2
ATOM 2181 C C . MET A 1 52 ? 29.524 22.977 33.254 1.00 0.00 52 MET A C 2
ATOM 2182 O O . MET A 1 52 ? 29.283 22.708 32.073 1.00 0.00 52 MET A O 2
ATOM 2196 N N . ILE A 1 53 ? 29.320 22.093 34.235 1.00 0.00 53 ILE A N 2
ATOM 2197 C CA . ILE A 1 53 ? 28.932 20.703 33.985 1.00 0.00 53 ILE A CA 2
ATOM 2198 C C . ILE A 1 53 ? 27.449 20.590 33.637 1.00 0.00 53 ILE A C 2
ATOM 2199 O O . ILE A 1 53 ? 26.579 20.999 34.408 1.00 0.00 53 ILE A O 2
ATOM 2215 N N . ASN A 1 54 ? 27.176 19.951 32.500 1.00 0.00 54 ASN A N 2
ATOM 2216 C CA . ASN A 1 54 ? 25.840 19.703 31.960 1.00 0.00 54 ASN A CA 2
ATOM 2217 C C . ASN A 1 54 ? 24.866 19.069 32.979 1.00 0.00 54 ASN A C 2
ATOM 2218 O O . ASN A 1 54 ? 23.711 19.488 33.058 1.00 0.00 54 ASN A O 2
ATOM 2229 N N . GLN A 1 55 ? 25.338 18.101 33.775 1.00 0.00 55 GLN A N 2
ATOM 2230 C CA . GLN A 1 55 ? 24.539 17.366 34.766 1.00 0.00 55 GLN A CA 2
ATOM 2231 C C . GLN A 1 55 ? 24.220 18.149 36.054 1.00 0.00 55 GLN A C 2
ATOM 2232 O O . GLN A 1 55 ? 23.394 17.688 36.848 1.00 0.00 55 GLN A O 2
ATOM 2246 N N . LYS A 1 56 ? 24.878 19.290 36.317 1.00 0.00 56 LYS A N 2
ATOM 2247 C CA . LYS A 1 56 ? 24.653 20.068 37.545 1.00 0.00 56 LYS A CA 2
ATOM 2248 C C . LYS A 1 56 ? 23.571 21.142 37.398 1.00 0.00 56 LYS A C 2
ATOM 2249 O O . LYS A 1 56 ? 23.223 21.569 36.295 1.00 0.00 56 LYS A O 2
ATOM 2268 N N . THR A 1 57 ? 23.023 21.563 38.532 1.00 0.00 57 THR A N 2
ATOM 2269 C CA . THR A 1 57 ? 21.985 22.600 38.644 1.00 0.00 57 THR A CA 2
ATOM 2270 C C . THR A 1 57 ? 22.474 24.022 38.908 1.00 0.00 57 THR A C 2
ATOM 2271 O O . THR A 1 57 ? 23.571 24.231 39.430 1.00 0.00 57 THR A O 2
ATOM 2282 N N . LEU A 1 58 ? 21.635 25.008 38.578 1.00 0.00 58 LEU A N 2
ATOM 2283 C CA . LEU A 1 58 ? 21.886 26.437 38.794 1.00 0.00 58 LEU A CA 2
ATOM 2284 C C . LEU A 1 58 ? 22.291 26.749 40.250 1.00 0.00 58 LEU A C 2
ATOM 2285 O O . LEU A 1 58 ? 23.279 27.449 40.480 1.00 0.00 58 LEU A O 2
ATOM 2301 N N . SER A 1 59 ? 21.574 26.196 41.233 1.00 0.00 59 SER A N 2
ATOM 2302 C CA . SER A 1 59 ? 21.905 26.353 42.659 1.00 0.00 59 SER A CA 2
ATOM 2303 C C . SER A 1 59 ? 23.160 25.589 43.114 1.00 0.00 59 SER A C 2
ATOM 2304 O O . SER A 1 59 ? 23.789 26.012 44.080 1.00 0.00 59 SER A O 2
ATOM 2312 N N . ASP A 1 60 ? 23.614 24.534 42.419 1.00 0.00 60 ASP A N 2
ATOM 2313 C CA . ASP A 1 60 ? 24.881 23.861 42.767 1.00 0.00 60 ASP A CA 2
ATOM 2314 C C . ASP A 1 60 ? 26.111 24.743 42.461 1.00 0.00 60 ASP A C 2
ATOM 2315 O O . ASP A 1 60 ? 27.093 24.756 43.207 1.00 0.00 60 ASP A O 2
ATOM 2324 N N . TYR A 1 61 ? 26.010 25.554 41.401 1.00 0.00 61 TYR A N 2
ATOM 2325 C CA . TYR A 1 61 ? 26.894 26.689 41.105 1.00 0.00 61 TYR A CA 2
ATOM 2326 C C . TYR A 1 61 ? 26.601 28.015 41.849 1.00 0.00 61 TYR A C 2
ATOM 2327 O O . TYR A 1 61 ? 27.324 28.999 41.682 1.00 0.00 61 TYR A O 2
ATOM 2345 N N . SER A 1 62 ? 25.546 28.035 42.677 1.00 0.00 62 SER A N 2
ATOM 2346 C CA . SER A 1 62 ? 25.027 29.191 43.440 1.00 0.00 62 SER A CA 2
ATOM 2347 C C . SER A 1 62 ? 24.615 30.413 42.588 1.00 0.00 62 SER A C 2
ATOM 2348 O O . SER A 1 62 ? 24.782 31.565 43.002 1.00 0.00 62 SER A O 2
ATOM 2356 N N . ILE A 1 63 ? 24.104 30.164 41.375 1.00 0.00 63 ILE A N 2
ATOM 2357 C CA . ILE A 1 63 ? 23.885 31.173 40.319 1.00 0.00 63 ILE A CA 2
ATOM 2358 C C . ILE A 1 63 ? 22.704 32.123 40.590 1.00 0.00 63 ILE A C 2
ATOM 2359 O O . ILE A 1 63 ? 22.779 33.305 40.254 1.00 0.00 63 ILE A O 2
ATOM 2375 N N . ILE A 1 64 ? 21.597 31.635 41.160 1.00 0.00 64 ILE A N 2
ATOM 2376 C CA . ILE A 1 64 ? 20.361 32.424 41.329 1.00 0.00 64 ILE A CA 2
ATOM 2377 C C . ILE A 1 64 ? 20.464 33.412 42.506 1.00 0.00 64 ILE A C 2
ATOM 2378 O O . ILE A 1 64 ? 19.918 34.517 42.450 1.00 0.00 64 ILE A O 2
ATOM 2394 N N . ASP A 1 65 ? 21.175 33.025 43.565 1.00 0.00 65 ASP A N 2
ATOM 2395 C CA . ASP A 1 65 ? 21.307 33.767 44.821 1.00 0.00 65 ASP A CA 2
ATOM 2396 C C . ASP A 1 65 ? 22.223 35.010 44.725 1.00 0.00 65 ASP A C 2
ATOM 2397 O O . ASP A 1 65 ? 23.331 35.032 45.268 1.00 0.00 65 ASP A O 2
ATOM 2406 N N . SER A 1 66 ? 21.788 36.042 44.000 1.00 0.00 66 SER A N 2
ATOM 2407 C CA . SER A 1 66 ? 22.484 37.330 43.856 1.00 0.00 66 SER A CA 2
ATOM 2408 C C . SER A 1 66 ? 21.521 38.462 43.486 1.00 0.00 66 SER A C 2
ATOM 2409 O O . SER A 1 66 ? 20.547 38.240 42.761 1.00 0.00 66 SER A O 2
ATOM 2417 N N . THR A 1 67 ? 21.823 39.683 43.937 1.00 0.00 67 THR A N 2
ATOM 2418 C CA . THR A 1 67 ? 21.003 40.892 43.739 1.00 0.00 67 THR A CA 2
ATOM 2419 C C . THR A 1 67 ? 20.750 41.328 42.292 1.00 0.00 67 THR A C 2
ATOM 2420 O O . THR A 1 67 ? 19.764 42.007 41.996 1.00 0.00 67 THR A O 2
ATOM 2431 N N . GLU A 1 68 ? 21.616 40.902 41.371 1.00 0.00 68 GLU A N 2
ATOM 2432 C CA . GLU A 1 68 ? 21.524 41.137 39.924 1.00 0.00 68 GLU A CA 2
ATOM 2433 C C . GLU A 1 68 ? 22.050 39.916 39.144 1.00 0.00 68 GLU A C 2
ATOM 2434 O O . GLU A 1 68 ? 22.696 39.038 39.727 1.00 0.00 68 GLU A O 2
ATOM 2446 N N . GLU A 1 69 ? 21.758 39.809 37.845 1.00 0.00 69 GLU A N 2
ATOM 2447 C CA . GLU A 1 69 ? 21.983 38.570 37.083 1.00 0.00 69 GLU A CA 2
ATOM 2448 C C . GLU A 1 69 ? 23.463 38.166 36.946 1.00 0.00 69 GLU A C 2
ATOM 2449 O O . GLU A 1 69 ? 24.342 39.009 36.754 1.00 0.00 69 GLU A O 2
ATOM 2461 N N . PHE A 1 70 ? 23.734 36.859 36.999 1.00 0.00 70 PHE A N 2
ATOM 2462 C CA . PHE A 1 70 ? 24.990 36.266 36.531 1.00 0.00 70 PHE A CA 2
ATOM 2463 C C . PHE A 1 70 ? 25.288 36.411 35.033 1.00 0.00 70 PHE A C 2
ATOM 2464 O O . PHE A 1 70 ? 24.382 36.271 34.211 1.00 0.00 70 PHE A O 2
ATOM 2481 N N . THR A 1 71 ? 26.567 36.574 34.679 1.00 0.00 71 THR A N 2
ATOM 2482 C CA . THR A 1 71 ? 27.085 36.350 33.317 1.00 0.00 71 THR A CA 2
ATOM 2483 C C . THR A 1 71 ? 27.871 35.055 33.144 1.00 0.00 71 THR A C 2
ATOM 2484 O O . THR A 1 71 ? 28.827 34.815 33.885 1.00 0.00 71 THR A O 2
ATOM 2495 N N . LEU A 1 72 ? 27.504 34.257 32.142 1.00 0.00 72 LEU A N 2
ATOM 2496 C CA . LEU A 1 72 ? 28.176 33.023 31.743 1.00 0.00 72 LEU A CA 2
ATOM 2497 C C . LEU A 1 72 ? 28.844 33.227 30.380 1.00 0.00 72 LEU A C 2
ATOM 2498 O O . LEU A 1 72 ? 28.283 33.862 29.486 1.00 0.00 72 LEU A O 2
ATOM 2514 N N . HIS A 1 73 ? 30.042 32.684 30.220 1.00 0.00 73 HIS A N 2
ATOM 2515 C CA . HIS A 1 73 ? 30.888 32.895 29.046 1.00 0.00 73 HIS A CA 2
ATOM 2516 C C . HIS A 1 73 ? 30.754 31.735 28.046 1.00 0.00 73 HIS A C 2
ATOM 2517 O O . HIS A 1 73 ? 30.832 30.570 28.430 1.00 0.00 73 HIS A O 2
ATOM 2531 N N . LEU A 1 74 ? 30.575 32.024 26.758 1.00 0.00 74 LEU A N 2
ATOM 2532 C CA . LEU A 1 74 ? 30.590 31.019 25.688 1.00 0.00 74 LEU A CA 2
ATOM 2533 C C . LEU A 1 74 ? 32.004 30.444 25.466 1.00 0.00 74 LEU A C 2
ATOM 2534 O O . LEU A 1 74 ? 32.993 31.172 25.587 1.00 0.00 74 LEU A O 2
ATOM 2550 N N . GLU A 1 75 ? 32.117 29.158 25.124 1.00 0.00 75 GLU A N 2
ATOM 2551 C CA . GLU A 1 75 ? 33.402 28.515 24.791 1.00 0.00 75 GLU A CA 2
ATOM 2552 C C . GLU A 1 75 ? 34.054 29.077 23.501 1.00 0.00 75 GLU A C 2
ATOM 2553 O O . GLU A 1 75 ? 33.449 29.790 22.696 1.00 0.00 75 GLU A O 2
ATOM 2565 N N . THR A 1 76 ? 35.333 28.759 23.313 1.00 0.00 76 THR A N 2
ATOM 2566 C CA . THR A 1 76 ? 36.176 29.179 22.182 1.00 0.00 76 THR A CA 2
ATOM 2567 C C . THR A 1 76 ? 35.750 28.680 20.797 1.00 0.00 76 THR A C 2
ATOM 2568 O O . THR A 1 76 ? 35.561 27.475 20.628 1.00 0.00 76 THR A O 2
ATOM 2579 N N . LYS A 1 77 ? 35.626 29.570 19.800 1.00 0.00 77 LYS A N 2
ATOM 2580 C CA . LYS A 1 77 ? 35.218 29.254 18.412 1.00 0.00 77 LYS A CA 2
ATOM 2581 C C . LYS A 1 77 ? 33.840 28.580 18.287 1.00 0.00 77 LYS A C 2
ATOM 2582 O O . LYS A 1 77 ? 33.642 27.673 17.472 1.00 0.00 77 LYS A O 2
ATOM 2601 N N . LEU A 1 78 ? 32.884 29.027 19.105 1.00 0.00 78 LEU A N 2
ATOM 2602 C CA . LEU A 1 78 ? 31.452 28.724 18.974 1.00 0.00 78 LEU A CA 2
ATOM 2603 C C . LEU A 1 78 ? 30.740 29.884 18.245 1.00 0.00 78 LEU A C 2
ATOM 2604 O O . LEU A 1 78 ? 30.737 31.025 18.706 1.00 0.00 78 LEU A O 2
ATOM 2620 N N . ASP A 1 79 ? 30.138 29.575 17.097 1.00 0.00 79 ASP A N 2
ATOM 2621 C CA . ASP A 1 79 ? 29.377 30.482 16.221 1.00 0.00 79 ASP A CA 2
ATOM 2622 C C . ASP A 1 79 ? 28.419 29.711 15.287 1.00 0.00 79 ASP A C 2
ATOM 2623 O O . ASP A 1 79 ? 28.547 28.490 15.134 1.00 0.00 79 ASP A O 2
ATOM 2632 N N . LEU A 1 80 ? 27.470 30.394 14.636 1.00 0.00 80 LEU A N 2
ATOM 2633 C CA . LEU A 1 80 ? 26.456 29.737 13.789 1.00 0.00 80 LEU A CA 2
ATOM 2634 C C . LEU A 1 80 ? 26.995 29.157 12.462 1.00 0.00 80 LEU A C 2
ATOM 2635 O O . LEU A 1 80 ? 26.359 28.265 11.892 1.00 0.00 80 LEU A O 2
ATOM 2651 N N . MET A 1 81 ? 28.148 29.628 11.969 1.00 0.00 81 MET A N 2
ATOM 2652 C CA . MET A 1 81 ? 28.781 29.178 10.711 1.00 0.00 81 MET A CA 2
ATOM 2653 C C . MET A 1 81 ? 29.386 27.774 10.794 1.00 0.00 81 MET A C 2
ATOM 2654 O O . MET A 1 81 ? 30.226 27.527 11.690 1.00 0.00 81 MET A O 2
ATOM 2669 N N . SER A 1 1 ? 6.540 36.623 39.663 1.00 0.00 1 SER A N 3
ATOM 2670 C CA . SER A 1 1 ? 7.866 37.146 39.288 1.00 0.00 1 SER A CA 3
ATOM 2671 C C . SER A 1 1 ? 8.757 36.047 38.723 1.00 0.00 1 SER A C 3
ATOM 2672 O O . SER A 1 1 ? 8.405 34.873 38.822 1.00 0.00 1 SER A O 3
ATOM 2682 N N . HIS A 1 2 ? 9.917 36.393 38.151 1.00 0.00 2 HIS A N 3
ATOM 2683 C CA . HIS A 1 2 ? 10.957 35.416 37.787 1.00 0.00 2 HIS A CA 3
ATOM 2684 C C . HIS A 1 2 ? 12.381 36.006 37.736 1.00 0.00 2 HIS A C 3
ATOM 2685 O O . HIS A 1 2 ? 12.582 37.171 37.375 1.00 0.00 2 HIS A O 3
ATOM 2699 N N . MET A 1 3 ? 13.378 35.177 38.065 1.00 0.00 3 MET A N 3
ATOM 2700 C CA . MET A 1 3 ? 14.810 35.506 37.973 1.00 0.00 3 MET A CA 3
ATOM 2701 C C . MET A 1 3 ? 15.379 35.307 36.554 1.00 0.00 3 MET A C 3
ATOM 2702 O O . MET A 1 3 ? 14.763 34.674 35.692 1.00 0.00 3 MET A O 3
ATOM 2716 N N . GLN A 1 4 ? 16.574 35.852 36.306 1.00 0.00 4 GLN A N 3
ATOM 2717 C CA . GLN A 1 4 ? 17.222 35.881 34.990 1.00 0.00 4 GLN A CA 3
ATOM 2718 C C . GLN A 1 4 ? 18.733 35.607 35.032 1.00 0.00 4 GLN A C 3
ATOM 2719 O O . GLN A 1 4 ? 19.379 35.728 36.074 1.00 0.00 4 GLN A O 3
ATOM 2733 N N . VAL A 1 5 ? 19.296 35.315 33.857 1.00 0.00 5 VAL A N 3
ATOM 2734 C CA . VAL A 1 5 ? 20.739 35.263 33.555 1.00 0.00 5 VAL A CA 3
ATOM 2735 C C . VAL A 1 5 ? 21.040 35.936 32.206 1.00 0.00 5 VAL A C 3
ATOM 2736 O O . VAL A 1 5 ? 20.123 36.255 31.446 1.00 0.00 5 VAL A O 3
ATOM 2749 N N . SER A 1 6 ? 22.320 36.127 31.883 1.00 0.00 6 SER A N 3
ATOM 2750 C CA . SER A 1 6 ? 22.780 36.602 30.570 1.00 0.00 6 SER A CA 3
ATOM 2751 C C . SER A 1 6 ? 23.965 35.778 30.055 1.00 0.00 6 SER A C 3
ATOM 2752 O O . SER A 1 6 ? 24.806 35.346 30.848 1.00 0.00 6 SER A O 3
ATOM 2760 N N . ILE A 1 7 ? 24.010 35.544 28.741 1.00 0.00 7 ILE A N 3
ATOM 2761 C CA . ILE A 1 7 ? 25.022 34.741 28.043 1.00 0.00 7 ILE A CA 3
ATOM 2762 C C . ILE A 1 7 ? 25.869 35.646 27.138 1.00 0.00 7 ILE A C 3
ATOM 2763 O O . ILE A 1 7 ? 25.368 36.201 26.157 1.00 0.00 7 ILE A O 3
ATOM 2779 N N . GLU A 1 8 ? 27.157 35.779 27.455 1.00 0.00 8 GLU A N 3
ATOM 2780 C CA . GLU A 1 8 ? 28.124 36.553 26.673 1.00 0.00 8 GLU A CA 3
ATOM 2781 C C . GLU A 1 8 ? 28.759 35.714 25.548 1.00 0.00 8 GLU A C 3
ATOM 2782 O O . GLU A 1 8 ? 29.330 34.645 25.791 1.00 0.00 8 GLU A O 3
ATOM 2794 N N . PHE A 1 9 ? 28.723 36.228 24.321 1.00 0.00 9 PHE A N 3
ATOM 2795 C CA . PHE A 1 9 ? 29.413 35.699 23.140 1.00 0.00 9 PHE A CA 3
ATOM 2796 C C . PHE A 1 9 ? 30.916 36.019 23.033 1.00 0.00 9 PHE A C 3
ATOM 2797 O O . PHE A 1 9 ? 31.396 36.969 23.659 1.00 0.00 9 PHE A O 3
ATOM 2814 N N . GLN A 1 10 ? 31.677 35.304 22.195 1.00 0.00 10 GLN A N 3
ATOM 2815 C CA . GLN A 1 10 ? 33.087 35.650 21.944 1.00 0.00 10 GLN A CA 3
ATOM 2816 C C . GLN A 1 10 ? 33.240 37.070 21.358 1.00 0.00 10 GLN A C 3
ATOM 2817 O O . GLN A 1 10 ? 34.155 37.793 21.751 1.00 0.00 10 GLN A O 3
ATOM 2831 N N . ASN A 1 11 ? 32.313 37.509 20.493 1.00 0.00 11 ASN A N 3
ATOM 2832 C CA . ASN A 1 11 ? 32.265 38.886 19.975 1.00 0.00 11 ASN A CA 3
ATOM 2833 C C . ASN A 1 11 ? 31.591 39.901 20.938 1.00 0.00 11 ASN A C 3
ATOM 2834 O O . ASN A 1 11 ? 31.349 41.047 20.553 1.00 0.00 11 ASN A O 3
ATOM 2845 N N . GLY A 1 12 ? 31.266 39.521 22.181 1.00 0.00 12 GLY A N 3
ATOM 2846 C CA . GLY A 1 12 ? 30.735 40.428 23.214 1.00 0.00 12 GLY A CA 3
ATOM 2847 C C . GLY A 1 12 ? 29.225 40.710 23.170 1.00 0.00 12 GLY A C 3
ATOM 2848 O O . GLY A 1 12 ? 28.742 41.524 23.956 1.00 0.00 12 GLY A O 3
ATOM 2852 N N . GLU A 1 13 ? 28.468 40.043 22.291 1.00 0.00 13 GLU A N 3
ATOM 2853 C CA . GLU A 1 13 ? 26.991 40.071 22.300 1.00 0.00 13 GLU A CA 3
ATOM 2854 C C . GLU A 1 13 ? 26.468 39.464 23.624 1.00 0.00 13 GLU A C 3
ATOM 2855 O O . GLU A 1 13 ? 27.106 38.559 24.167 1.00 0.00 13 GLU A O 3
ATOM 2867 N N . LYS A 1 14 ? 25.332 39.938 24.160 1.00 0.00 14 LYS A N 3
ATOM 2868 C CA . LYS A 1 14 ? 24.850 39.614 25.525 1.00 0.00 14 LYS A CA 3
ATOM 2869 C C . LYS A 1 14 ? 23.363 39.240 25.566 1.00 0.00 14 LYS A C 3
ATOM 2870 O O . LYS A 1 14 ? 22.502 40.105 25.762 1.00 0.00 14 LYS A O 3
ATOM 2889 N N . LEU A 1 15 ? 23.056 37.956 25.384 1.00 0.00 15 LEU A N 3
ATOM 2890 C CA . LEU A 1 15 ? 21.678 37.445 25.298 1.00 0.00 15 LEU A CA 3
ATOM 2891 C C . LEU A 1 15 ? 21.086 37.201 26.699 1.00 0.00 15 LEU A C 3
ATOM 2892 O O . LEU A 1 15 ? 21.587 36.362 27.447 1.00 0.00 15 LEU A O 3
ATOM 2908 N N . LYS A 1 16 ? 20.003 37.910 27.042 1.00 0.00 16 LYS A N 3
ATOM 2909 C CA . LYS A 1 16 ? 19.289 37.816 28.329 1.00 0.00 16 LYS A CA 3
ATOM 2910 C C . LYS A 1 16 ? 18.257 36.677 28.293 1.00 0.00 16 LYS A C 3
ATOM 2911 O O . LYS A 1 16 ? 17.532 36.541 27.307 1.00 0.00 16 LYS A O 3
ATOM 2930 N N . PHE A 1 17 ? 18.147 35.905 29.374 1.00 0.00 17 PHE A N 3
ATOM 2931 C CA . PHE A 1 17 ? 17.197 34.795 29.533 1.00 0.00 17 PHE A CA 3
ATOM 2932 C C . PHE A 1 17 ? 16.498 34.719 30.901 1.00 0.00 17 PHE A C 3
ATOM 2933 O O . PHE A 1 17 ? 17.163 34.877 31.925 1.00 0.00 17 PHE A O 3
ATOM 2950 N N . ASN A 1 18 ? 15.189 34.439 30.946 1.00 0.00 18 ASN A N 3
ATOM 2951 C CA . ASN A 1 18 ? 14.470 34.174 32.203 1.00 0.00 18 ASN A CA 3
ATOM 2952 C C . ASN A 1 18 ? 14.473 32.671 32.544 1.00 0.00 18 ASN A C 3
ATOM 2953 O O . ASN A 1 18 ? 14.390 31.821 31.648 1.00 0.00 18 ASN A O 3
ATOM 2964 N N . VAL A 1 19 ? 14.585 32.341 33.837 1.00 0.00 19 VAL A N 3
ATOM 2965 C CA . VAL A 1 19 ? 14.904 30.987 34.333 1.00 0.00 19 VAL A CA 3
ATOM 2966 C C . VAL A 1 19 ? 14.156 30.605 35.618 1.00 0.00 19 VAL A C 3
ATOM 2967 O O . VAL A 1 19 ? 13.891 31.449 36.476 1.00 0.00 19 VAL A O 3
ATOM 2980 N N . GLN A 1 20 ? 13.856 29.314 35.784 1.00 0.00 20 GLN A N 3
ATOM 2981 C CA . GLN A 1 20 ? 13.492 28.713 37.075 1.00 0.00 20 GLN A CA 3
ATOM 2982 C C . GLN A 1 20 ? 14.787 28.293 37.811 1.00 0.00 20 GLN A C 3
ATOM 2983 O O . GLN A 1 20 ? 15.673 27.713 37.177 1.00 0.00 20 GLN A O 3
ATOM 2997 N N . PRO A 1 21 ? 14.931 28.500 39.137 1.00 0.00 21 PRO A N 3
ATOM 2998 C CA . PRO A 1 21 ? 16.151 28.115 39.868 1.00 0.00 21 PRO A CA 3
ATOM 2999 C C . PRO A 1 21 ? 16.406 26.595 39.879 1.00 0.00 21 PRO A C 3
ATOM 3000 O O . PRO A 1 21 ? 17.535 26.154 40.086 1.00 0.00 21 PRO A O 3
ATOM 3011 N N . SER A 1 22 ? 15.370 25.788 39.634 1.00 0.00 22 SER A N 3
ATOM 3012 C CA . SER A 1 22 ? 15.412 24.319 39.618 1.00 0.00 22 SER A CA 3
ATOM 3013 C C . SER A 1 22 ? 16.202 23.716 38.448 1.00 0.00 22 SER A C 3
ATOM 3014 O O . SER A 1 22 ? 16.548 22.536 38.509 1.00 0.00 22 SER A O 3
ATOM 3022 N N . HIS A 1 23 ? 16.449 24.463 37.368 1.00 0.00 23 HIS A N 3
ATOM 3023 C CA . HIS A 1 23 ? 16.965 23.914 36.106 1.00 0.00 23 HIS A CA 3
ATOM 3024 C C . HIS A 1 23 ? 18.322 23.190 36.215 1.00 0.00 23 HIS A C 3
ATOM 3025 O O . HIS A 1 23 ? 19.161 23.521 37.061 1.00 0.00 23 HIS A O 3
ATOM 3039 N N . LYS A 1 24 ? 18.557 22.230 35.311 1.00 0.00 24 LYS A N 3
ATOM 3040 C CA . LYS A 1 24 ? 19.901 21.736 34.954 1.00 0.00 24 LYS A CA 3
ATOM 3041 C C . LYS A 1 24 ? 20.592 22.697 33.976 1.00 0.00 24 LYS A C 3
ATOM 3042 O O . LYS A 1 24 ? 19.911 23.399 33.231 1.00 0.00 24 LYS A O 3
ATOM 3061 N N . ILE A 1 25 ? 21.921 22.675 33.868 1.00 0.00 25 ILE A N 3
ATOM 3062 C CA . ILE A 1 25 ? 22.651 23.408 32.810 1.00 0.00 25 ILE A CA 3
ATOM 3063 C C . ILE A 1 25 ? 22.149 22.991 31.410 1.00 0.00 25 ILE A C 3
ATOM 3064 O O . ILE A 1 25 ? 21.960 23.836 30.536 1.00 0.00 25 ILE A O 3
ATOM 3080 N N . LEU A 1 26 ? 21.832 21.706 31.215 1.00 0.00 26 LEU A N 3
ATOM 3081 C CA . LEU A 1 26 ? 21.237 21.160 29.987 1.00 0.00 26 LEU A CA 3
ATOM 3082 C C . LEU A 1 26 ? 19.830 21.708 29.657 1.00 0.00 26 LEU A C 3
ATOM 3083 O O . LEU A 1 26 ? 19.457 21.793 28.485 1.00 0.00 26 LEU A O 3
ATOM 3099 N N . ASP A 1 27 ? 19.060 22.137 30.661 1.00 0.00 27 ASP A N 3
ATOM 3100 C CA . ASP A 1 27 ? 17.800 22.859 30.438 1.00 0.00 27 ASP A CA 3
ATOM 3101 C C . ASP A 1 27 ? 18.006 24.248 29.813 1.00 0.00 27 ASP A C 3
ATOM 3102 O O . ASP A 1 27 ? 17.197 24.685 28.995 1.00 0.00 27 ASP A O 3
ATOM 3111 N N . ILE A 1 28 ? 19.123 24.909 30.138 1.00 0.00 28 ILE A N 3
ATOM 3112 C CA . ILE A 1 28 ? 19.537 26.185 29.530 1.00 0.00 28 ILE A CA 3
ATOM 3113 C C . ILE A 1 28 ? 20.153 25.963 28.137 1.00 0.00 28 ILE A C 3
ATOM 3114 O O . ILE A 1 28 ? 19.855 26.721 27.212 1.00 0.00 28 ILE A O 3
ATOM 3130 N N . LYS A 1 29 ? 20.942 24.893 27.933 1.00 0.00 29 LYS A N 3
ATOM 3131 C CA . LYS A 1 29 ? 21.446 24.520 26.593 1.00 0.00 29 LYS A CA 3
ATOM 3132 C C . LYS A 1 29 ? 20.321 24.291 25.577 1.00 0.00 29 LYS A C 3
ATOM 3133 O O . LYS A 1 29 ? 20.457 24.677 24.418 1.00 0.00 29 LYS A O 3
ATOM 3152 N N . GLU A 1 30 ? 19.191 23.728 26.010 1.00 0.00 30 GLU A N 3
ATOM 3153 C CA . GLU A 1 30 ? 17.973 23.595 25.194 1.00 0.00 30 GLU A CA 3
ATOM 3154 C C . GLU A 1 30 ? 17.402 24.962 24.764 1.00 0.00 30 GLU A C 3
ATOM 3155 O O . GLU A 1 30 ? 17.111 25.161 23.583 1.00 0.00 30 GLU A O 3
ATOM 3167 N N . MET A 1 31 ? 17.331 25.940 25.679 1.00 0.00 31 MET A N 3
ATOM 3168 C CA . MET A 1 31 ? 16.907 27.317 25.366 1.00 0.00 31 MET A CA 3
ATOM 3169 C C . MET A 1 31 ? 17.841 27.995 24.349 1.00 0.00 31 MET A C 3
ATOM 3170 O O . MET A 1 31 ? 17.369 28.695 23.450 1.00 0.00 31 MET A O 3
ATOM 3184 N N . ILE A 1 32 ? 19.154 27.769 24.476 1.00 0.00 32 ILE A N 3
ATOM 3185 C CA . ILE A 1 32 ? 20.194 28.290 23.573 1.00 0.00 32 ILE A CA 3
ATOM 3186 C C . ILE A 1 32 ? 20.160 27.586 22.205 1.00 0.00 32 ILE A C 3
ATOM 3187 O O . ILE A 1 32 ? 20.334 28.235 21.169 1.00 0.00 32 ILE A O 3
ATOM 3203 N N . PHE A 1 33 ? 19.895 26.277 22.167 1.00 0.00 33 PHE A N 3
ATOM 3204 C CA . PHE A 1 33 ? 19.710 25.517 20.926 1.00 0.00 33 PHE A CA 3
ATOM 3205 C C . PHE A 1 33 ? 18.548 26.029 20.068 1.00 0.00 33 PHE A C 3
ATOM 3206 O O . PHE A 1 33 ? 18.717 26.299 18.880 1.00 0.00 33 PHE A O 3
ATOM 3223 N N . LYS A 1 34 ? 17.417 26.323 20.724 1.00 0.00 34 LYS A N 3
ATOM 3224 C CA . LYS A 1 34 ? 16.202 26.961 20.172 1.00 0.00 34 LYS A CA 3
ATOM 3225 C C . LYS A 1 34 ? 16.353 28.454 19.800 1.00 0.00 34 LYS A C 3
ATOM 3226 O O . LYS A 1 34 ? 15.354 29.169 19.701 1.00 0.00 34 LYS A O 3
ATOM 3245 N N . LYS A 1 35 ? 17.592 28.916 19.588 1.00 0.00 35 LYS A N 3
ATOM 3246 C CA . LYS A 1 35 ? 17.967 30.204 18.968 1.00 0.00 35 LYS A CA 3
ATOM 3247 C C . LYS A 1 35 ? 19.192 30.094 18.063 1.00 0.00 35 LYS A C 3
ATOM 3248 O O . LYS A 1 35 ? 19.144 30.509 16.909 1.00 0.00 35 LYS A O 3
ATOM 3267 N N . THR A 1 36 ? 20.280 29.514 18.565 1.00 0.00 36 THR A N 3
ATOM 3268 C CA . THR A 1 36 ? 21.549 29.360 17.824 1.00 0.00 36 THR A CA 3
ATOM 3269 C C . THR A 1 36 ? 21.497 28.294 16.726 1.00 0.00 36 THR A C 3
ATOM 3270 O O . THR A 1 36 ? 22.295 28.357 15.793 1.00 0.00 36 THR A O 3
ATOM 3281 N N . ASN A 1 37 ? 20.591 27.312 16.830 1.00 0.00 37 ASN A N 3
ATOM 3282 C CA . ASN A 1 37 ? 20.594 26.063 16.057 1.00 0.00 37 ASN A CA 3
ATOM 3283 C C . ASN A 1 37 ? 21.850 25.177 16.282 1.00 0.00 37 ASN A C 3
ATOM 3284 O O . ASN A 1 37 ? 22.083 24.245 15.512 1.00 0.00 37 ASN A O 3
ATOM 3295 N N . ILE A 1 38 ? 22.647 25.429 17.333 1.00 0.00 38 ILE A N 3
ATOM 3296 C CA . ILE A 1 38 ? 23.823 24.623 17.713 1.00 0.00 38 ILE A CA 3
ATOM 3297 C C . ILE A 1 38 ? 23.431 23.558 18.752 1.00 0.00 38 ILE A C 3
ATOM 3298 O O . ILE A 1 38 ? 22.893 23.880 19.817 1.00 0.00 38 ILE A O 3
ATOM 3314 N N . ASN A 1 39 ? 23.699 22.286 18.443 1.00 0.00 39 ASN A N 3
ATOM 3315 C CA . ASN A 1 39 ? 23.283 21.128 19.241 1.00 0.00 39 ASN A CA 3
ATOM 3316 C C . ASN A 1 39 ? 23.861 21.119 20.666 1.00 0.00 39 ASN A C 3
ATOM 3317 O O . ASN A 1 39 ? 25.017 21.481 20.901 1.00 0.00 39 ASN A O 3
ATOM 3328 N N . VAL A 1 40 ? 23.079 20.607 21.620 1.00 0.00 40 VAL A N 3
ATOM 3329 C CA . VAL A 1 40 ? 23.416 20.601 23.056 1.00 0.00 40 VAL A CA 3
ATOM 3330 C C . VAL A 1 40 ? 24.656 19.783 23.446 1.00 0.00 40 VAL A C 3
ATOM 3331 O O . VAL A 1 40 ? 25.134 19.936 24.569 1.00 0.00 40 VAL A O 3
ATOM 3344 N N . LYS A 1 41 ? 25.207 18.949 22.549 1.00 0.00 41 LYS A N 3
ATOM 3345 C CA . LYS A 1 41 ? 26.483 18.236 22.765 1.00 0.00 41 LYS A CA 3
ATOM 3346 C C . LYS A 1 41 ? 27.737 19.043 22.385 1.00 0.00 41 LYS A C 3
ATOM 3347 O O . LYS A 1 41 ? 28.836 18.639 22.771 1.00 0.00 41 LYS A O 3
ATOM 3366 N N . ASP A 1 42 ? 27.595 20.142 21.636 1.00 0.00 42 ASP A N 3
ATOM 3367 C CA . ASP A 1 42 ? 28.697 21.025 21.208 1.00 0.00 42 ASP A CA 3
ATOM 3368 C C . ASP A 1 42 ? 28.879 22.336 21.987 1.00 0.00 42 ASP A C 3
ATOM 3369 O O . ASP A 1 42 ? 30.008 22.761 22.222 1.00 0.00 42 ASP A O 3
ATOM 3378 N N . GLN A 1 43 ? 27.782 22.984 22.383 1.00 0.00 43 GLN A N 3
ATOM 3379 C CA . GLN A 1 43 ? 27.794 24.251 23.128 1.00 0.00 43 GLN A CA 3
ATOM 3380 C C . GLN A 1 43 ? 28.073 24.077 24.633 1.00 0.00 43 GLN A C 3
ATOM 3381 O O . GLN A 1 43 ? 27.176 23.702 25.392 1.00 0.00 43 GLN A O 3
ATOM 3395 N N . SER A 1 44 ? 29.288 24.404 25.091 1.00 0.00 44 SER A N 3
ATOM 3396 C CA . SER A 1 44 ? 29.571 24.568 26.528 1.00 0.00 44 SER A CA 3
ATOM 3397 C C . SER A 1 44 ? 29.295 25.996 27.005 1.00 0.00 44 SER A C 3
ATOM 3398 O O . SER A 1 44 ? 29.461 26.965 26.259 1.00 0.00 44 SER A O 3
ATOM 3406 N N . LEU A 1 45 ? 28.963 26.126 28.291 1.00 0.00 45 LEU A N 3
ATOM 3407 C CA . LEU A 1 45 ? 28.945 27.397 29.019 1.00 0.00 45 LEU A CA 3
ATOM 3408 C C . LEU A 1 45 ? 30.041 27.392 30.100 1.00 0.00 45 LEU A C 3
ATOM 3409 O O . LEU A 1 45 ? 30.362 26.344 30.664 1.00 0.00 45 LEU A O 3
ATOM 3425 N N . LYS A 1 46 ? 30.614 28.563 30.396 1.00 0.00 46 LYS A N 3
ATOM 3426 C CA . LYS A 1 46 ? 31.792 28.747 31.261 1.00 0.00 46 LYS A CA 3
ATOM 3427 C C . LYS A 1 46 ? 31.625 29.835 32.328 1.00 0.00 46 LYS A C 3
ATOM 3428 O O . LYS A 1 46 ? 30.879 30.799 32.136 1.00 0.00 46 LYS A O 3
ATOM 3447 N N . PHE A 1 47 ? 32.370 29.677 33.425 1.00 0.00 47 PHE A N 3
ATOM 3448 C CA . PHE A 1 47 ? 32.629 30.692 34.454 1.00 0.00 47 PHE A CA 3
ATOM 3449 C C . PHE A 1 47 ? 33.984 30.556 35.175 1.00 0.00 47 PHE A C 3
ATOM 3450 O O . PHE A 1 47 ? 34.436 29.432 35.423 1.00 0.00 47 PHE A O 3
ATOM 3467 N N . ALA A 1 48 ? 34.639 31.680 35.502 1.00 0.00 48 ALA A N 3
ATOM 3468 C CA . ALA A 1 48 ? 35.985 31.745 36.093 1.00 0.00 48 ALA A CA 3
ATOM 3469 C C . ALA A 1 48 ? 37.067 30.971 35.296 1.00 0.00 48 ALA A C 3
ATOM 3470 O O . ALA A 1 48 ? 38.089 30.558 35.848 1.00 0.00 48 ALA A O 3
ATOM 3477 N N . GLY A 1 49 ? 36.833 30.771 33.994 1.00 0.00 49 GLY A N 3
ATOM 3478 C CA . GLY A 1 49 ? 37.681 30.035 33.053 1.00 0.00 49 GLY A CA 3
ATOM 3479 C C . GLY A 1 49 ? 37.281 28.574 32.806 1.00 0.00 49 GLY A C 3
ATOM 3480 O O . GLY A 1 49 ? 37.795 27.979 31.861 1.00 0.00 49 GLY A O 3
ATOM 3484 N N . ASN A 1 50 ? 36.373 27.983 33.594 1.00 0.00 50 ASN A N 3
ATOM 3485 C CA . ASN A 1 50 ? 36.067 26.541 33.550 1.00 0.00 50 ASN A CA 3
ATOM 3486 C C . ASN A 1 50 ? 34.644 26.254 33.048 1.00 0.00 50 ASN A C 3
ATOM 3487 O O . ASN A 1 50 ? 33.726 27.047 33.272 1.00 0.00 50 ASN A O 3
ATOM 3498 N N . GLU A 1 51 ? 34.441 25.096 32.417 1.00 0.00 51 GLU A N 3
ATOM 3499 C CA . GLU A 1 51 ? 33.136 24.660 31.898 1.00 0.00 51 GLU A CA 3
ATOM 3500 C C . GLU A 1 51 ? 32.146 24.296 33.016 1.00 0.00 51 GLU A C 3
ATOM 3501 O O . GLU A 1 51 ? 32.545 23.865 34.103 1.00 0.00 51 GLU A O 3
ATOM 3513 N N . MET A 1 52 ? 30.848 24.460 32.750 1.00 0.00 52 MET A N 3
ATOM 3514 C CA . MET A 1 52 ? 29.759 24.020 33.625 1.00 0.00 52 MET A CA 3
ATOM 3515 C C . MET A 1 52 ? 29.141 22.712 33.115 1.00 0.00 52 MET A C 3
ATOM 3516 O O . MET A 1 52 ? 28.632 22.661 31.995 1.00 0.00 52 MET A O 3
ATOM 3530 N N . ILE A 1 53 ? 29.185 21.653 33.924 1.00 0.00 53 ILE A N 3
ATOM 3531 C CA . ILE A 1 53 ? 28.732 20.303 33.559 1.00 0.00 53 ILE A CA 3
ATOM 3532 C C . ILE A 1 53 ? 27.218 20.284 33.302 1.00 0.00 53 ILE A C 3
ATOM 3533 O O . ILE A 1 53 ? 26.422 20.664 34.162 1.00 0.00 53 ILE A O 3
ATOM 3549 N N . ASN A 1 54 ? 26.824 19.780 32.131 1.00 0.00 54 ASN A N 3
ATOM 3550 C CA . ASN A 1 54 ? 25.444 19.722 31.634 1.00 0.00 54 ASN A CA 3
ATOM 3551 C C . ASN A 1 54 ? 24.394 19.179 32.635 1.00 0.00 54 ASN A C 3
ATOM 3552 O O . ASN A 1 54 ? 23.302 19.742 32.733 1.00 0.00 54 ASN A O 3
ATOM 3563 N N . GLN A 1 55 ? 24.702 18.114 33.382 1.00 0.00 55 GLN A N 3
ATOM 3564 C CA . GLN A 1 55 ? 23.772 17.474 34.330 1.00 0.00 55 GLN A CA 3
ATOM 3565 C C . GLN A 1 55 ? 23.578 18.233 35.663 1.00 0.00 55 GLN A C 3
ATOM 3566 O O . GLN A 1 55 ? 22.609 17.971 36.380 1.00 0.00 55 GLN A O 3
ATOM 3580 N N . LYS A 1 56 ? 24.467 19.174 36.016 1.00 0.00 56 LYS A N 3
ATOM 3581 C CA . LYS A 1 56 ? 24.398 19.925 37.285 1.00 0.00 56 LYS A CA 3
ATOM 3582 C C . LYS A 1 56 ? 23.255 20.943 37.298 1.00 0.00 56 LYS A C 3
ATOM 3583 O O . LYS A 1 56 ? 22.912 21.515 36.263 1.00 0.00 56 LYS A O 3
ATOM 3602 N N . THR A 1 57 ? 22.696 21.213 38.476 1.00 0.00 57 THR A N 3
ATOM 3603 C CA . THR A 1 57 ? 21.733 22.305 38.712 1.00 0.00 57 THR A CA 3
ATOM 3604 C C . THR A 1 57 ? 22.370 23.680 38.964 1.00 0.00 57 THR A C 3
ATOM 3605 O O . THR A 1 57 ? 23.546 23.762 39.312 1.00 0.00 57 THR A O 3
ATOM 3616 N N . LEU A 1 58 ? 21.611 24.775 38.821 1.00 0.00 58 LEU A N 3
ATOM 3617 C CA . LEU A 1 58 ? 22.115 26.155 38.981 1.00 0.00 58 LEU A CA 3
ATOM 3618 C C . LEU A 1 58 ? 22.737 26.434 40.369 1.00 0.00 58 LEU A C 3
ATOM 3619 O O . LEU A 1 58 ? 23.763 27.109 40.460 1.00 0.00 58 LEU A O 3
ATOM 3635 N N . SER A 1 59 ? 22.173 25.869 41.441 1.00 0.00 59 SER A N 3
ATOM 3636 C CA . SER A 1 59 ? 22.734 25.903 42.806 1.00 0.00 59 SER A CA 3
ATOM 3637 C C . SER A 1 59 ? 23.931 24.958 43.031 1.00 0.00 59 SER A C 3
ATOM 3638 O O . SER A 1 59 ? 24.637 25.087 44.029 1.00 0.00 59 SER A O 3
ATOM 3646 N N . ASP A 1 60 ? 24.233 24.050 42.096 1.00 0.00 60 ASP A N 3
ATOM 3647 C CA . ASP A 1 60 ? 25.549 23.397 41.946 1.00 0.00 60 ASP A CA 3
ATOM 3648 C C . ASP A 1 60 ? 26.605 24.191 41.152 1.00 0.00 60 ASP A C 3
ATOM 3649 O O . ASP A 1 60 ? 27.745 23.754 40.980 1.00 0.00 60 ASP A O 3
ATOM 3658 N N . TYR A 1 61 ? 26.235 25.403 40.727 1.00 0.00 61 TYR A N 3
ATOM 3659 C CA . TYR A 1 61 ? 27.115 26.442 40.187 1.00 0.00 61 TYR A CA 3
ATOM 3660 C C . TYR A 1 61 ? 27.078 27.821 40.879 1.00 0.00 61 TYR A C 3
ATOM 3661 O O . TYR A 1 61 ? 27.681 28.791 40.402 1.00 0.00 61 TYR A O 3
ATOM 3679 N N . SER A 1 62 ? 26.365 27.905 42.012 1.00 0.00 62 SER A N 3
ATOM 3680 C CA . SER A 1 62 ? 26.116 29.115 42.818 1.00 0.00 62 SER A CA 3
ATOM 3681 C C . SER A 1 62 ? 25.444 30.286 42.070 1.00 0.00 62 SER A C 3
ATOM 3682 O O . SER A 1 62 ? 25.558 31.446 42.476 1.00 0.00 62 SER A O 3
ATOM 3690 N N . ILE A 1 63 ? 24.725 29.993 40.978 1.00 0.00 63 ILE A N 3
ATOM 3691 C CA . ILE A 1 63 ? 24.080 30.972 40.077 1.00 0.00 63 ILE A CA 3
ATOM 3692 C C . ILE A 1 63 ? 22.699 31.416 40.609 1.00 0.00 63 ILE A C 3
ATOM 3693 O O . ILE A 1 63 ? 21.695 31.354 39.896 1.00 0.00 63 ILE A O 3
ATOM 3709 N N . ILE A 1 64 ? 22.619 31.815 41.884 1.00 0.00 64 ILE A N 3
ATOM 3710 C CA . ILE A 1 64 ? 21.355 32.151 42.569 1.00 0.00 64 ILE A CA 3
ATOM 3711 C C . ILE A 1 64 ? 21.414 33.536 43.232 1.00 0.00 64 ILE A C 3
ATOM 3712 O O . ILE A 1 64 ? 20.686 34.441 42.815 1.00 0.00 64 ILE A O 3
ATOM 3728 N N . ASP A 1 65 ? 22.267 33.728 44.246 1.00 0.00 65 ASP A N 3
ATOM 3729 C CA . ASP A 1 65 ? 22.210 34.905 45.129 1.00 0.00 65 ASP A CA 3
ATOM 3730 C C . ASP A 1 65 ? 23.210 36.045 44.827 1.00 0.00 65 ASP A C 3
ATOM 3731 O O . ASP A 1 65 ? 24.381 35.993 45.226 1.00 0.00 65 ASP A O 3
ATOM 3740 N N . SER A 1 66 ? 22.730 37.094 44.150 1.00 0.00 66 SER A N 3
ATOM 3741 C CA . SER A 1 66 ? 23.440 38.355 43.875 1.00 0.00 66 SER A CA 3
ATOM 3742 C C . SER A 1 66 ? 22.442 39.470 43.533 1.00 0.00 66 SER A C 3
ATOM 3743 O O . SER A 1 66 ? 21.501 39.230 42.771 1.00 0.00 66 SER A O 3
ATOM 3751 N N . THR A 1 67 ? 22.618 40.690 44.056 1.00 0.00 67 THR A N 3
ATOM 3752 C CA . THR A 1 67 ? 21.794 41.855 43.662 1.00 0.00 67 THR A CA 3
ATOM 3753 C C . THR A 1 67 ? 22.081 42.425 42.268 1.00 0.00 67 THR A C 3
ATOM 3754 O O . THR A 1 67 ? 21.185 42.934 41.600 1.00 0.00 67 THR A O 3
ATOM 3765 N N . GLU A 1 68 ? 23.319 42.274 41.788 1.00 0.00 68 GLU A N 3
ATOM 3766 C CA . GLU A 1 68 ? 23.684 42.472 40.380 1.00 0.00 68 GLU A CA 3
ATOM 3767 C C . GLU A 1 68 ? 23.516 41.151 39.608 1.00 0.00 68 GLU A C 3
ATOM 3768 O O . GLU A 1 68 ? 24.118 40.134 39.970 1.00 0.00 68 GLU A O 3
ATOM 3780 N N . GLU A 1 69 ? 22.694 41.162 38.557 1.00 0.00 69 GLU A N 3
ATOM 3781 C CA . GLU A 1 69 ? 22.234 39.957 37.854 1.00 0.00 69 GLU A CA 3
ATOM 3782 C C . GLU A 1 69 ? 23.374 39.141 37.223 1.00 0.00 69 GLU A C 3
ATOM 3783 O O . GLU A 1 69 ? 24.378 39.695 36.755 1.00 0.00 69 GLU A O 3
ATOM 3795 N N . PHE A 1 70 ? 23.210 37.817 37.197 1.00 0.00 70 PHE A N 3
ATOM 3796 C CA . PHE A 1 70 ? 24.221 36.872 36.713 1.00 0.00 70 PHE A CA 3
ATOM 3797 C C . PHE A 1 70 ? 24.611 36.948 35.228 1.00 0.00 70 PHE A C 3
ATOM 3798 O O . PHE A 1 70 ? 23.738 37.039 34.359 1.00 0.00 70 PHE A O 3
ATOM 3815 N N . THR A 1 71 ? 25.913 36.840 34.940 1.00 0.00 71 THR A N 3
ATOM 3816 C CA . THR A 1 71 ? 26.485 36.733 33.584 1.00 0.00 71 THR A CA 3
ATOM 3817 C C . THR A 1 71 ? 27.425 35.541 33.401 1.00 0.00 71 THR A C 3
ATOM 3818 O O . THR A 1 71 ? 28.367 35.361 34.180 1.00 0.00 71 THR A O 3
ATOM 3829 N N . LEU A 1 72 ? 27.164 34.716 32.387 1.00 0.00 72 LEU A N 3
ATOM 3830 C CA . LEU A 1 72 ? 27.902 33.495 32.047 1.00 0.00 72 LEU A CA 3
ATOM 3831 C C . LEU A 1 72 ? 28.462 33.613 30.622 1.00 0.00 72 LEU A C 3
ATOM 3832 O O . LEU A 1 72 ? 27.970 34.407 29.820 1.00 0.00 72 LEU A O 3
ATOM 3848 N N . HIS A 1 73 ? 29.483 32.826 30.290 1.00 0.00 73 HIS A N 3
ATOM 3849 C CA . HIS A 1 73 ? 30.209 32.952 29.021 1.00 0.00 73 HIS A CA 3
ATOM 3850 C C . HIS A 1 73 ? 29.953 31.741 28.111 1.00 0.00 73 HIS A C 3
ATOM 3851 O O . HIS A 1 73 ? 30.033 30.598 28.558 1.00 0.00 73 HIS A O 3
ATOM 3865 N N . LEU A 1 74 ? 29.660 31.976 26.829 1.00 0.00 74 LEU A N 3
ATOM 3866 C CA . LEU A 1 74 ? 29.635 30.938 25.792 1.00 0.00 74 LEU A CA 3
ATOM 3867 C C . LEU A 1 74 ? 31.060 30.494 25.408 1.00 0.00 74 LEU A C 3
ATOM 3868 O O . LEU A 1 74 ? 31.985 31.312 25.398 1.00 0.00 74 LEU A O 3
ATOM 3884 N N . GLU A 1 75 ? 31.230 29.212 25.082 1.00 0.00 75 GLU A N 3
ATOM 3885 C CA . GLU A 1 75 ? 32.478 28.599 24.600 1.00 0.00 75 GLU A CA 3
ATOM 3886 C C . GLU A 1 75 ? 33.114 29.278 23.364 1.00 0.00 75 GLU A C 3
ATOM 3887 O O . GLU A 1 75 ? 32.433 29.840 22.502 1.00 0.00 75 GLU A O 3
ATOM 3899 N N . THR A 1 76 ? 34.445 29.188 23.275 1.00 0.00 76 THR A N 3
ATOM 3900 C CA . THR A 1 76 ? 35.290 29.678 22.171 1.00 0.00 76 THR A CA 3
ATOM 3901 C C . THR A 1 76 ? 35.034 29.082 20.775 1.00 0.00 76 THR A C 3
ATOM 3902 O O . THR A 1 76 ? 34.897 27.862 20.641 1.00 0.00 76 THR A O 3
ATOM 3913 N N . LYS A 1 77 ? 35.042 29.921 19.728 1.00 0.00 77 LYS A N 3
ATOM 3914 C CA . LYS A 1 77 ? 34.957 29.558 18.295 1.00 0.00 77 LYS A CA 3
ATOM 3915 C C . LYS A 1 77 ? 33.826 28.582 17.923 1.00 0.00 77 LYS A C 3
ATOM 3916 O O . LYS A 1 77 ? 34.046 27.593 17.214 1.00 0.00 77 LYS A O 3
ATOM 3935 N N . LEU A 1 78 ? 32.609 28.864 18.391 1.00 0.00 78 LEU A N 3
ATOM 3936 C CA . LEU A 1 78 ? 31.370 28.224 17.934 1.00 0.00 78 LEU A CA 3
ATOM 3937 C C . LEU A 1 78 ? 30.694 29.080 16.850 1.00 0.00 78 LEU A C 3
ATOM 3938 O O . LEU A 1 78 ? 30.447 30.273 17.055 1.00 0.00 78 LEU A O 3
ATOM 3954 N N . ASP A 1 79 ? 30.391 28.491 15.692 1.00 0.00 79 ASP A N 3
ATOM 3955 C CA . ASP A 1 79 ? 29.774 29.193 14.558 1.00 0.00 79 ASP A CA 3
ATOM 3956 C C . ASP A 1 79 ? 29.132 28.133 13.639 1.00 0.00 79 ASP A C 3
ATOM 3957 O O . ASP A 1 79 ? 29.805 27.210 13.168 1.00 0.00 79 ASP A O 3
ATOM 3966 N N . LEU A 1 80 ? 27.835 28.257 13.347 1.00 0.00 80 LEU A N 3
ATOM 3967 C CA . LEU A 1 80 ? 27.121 27.375 12.415 1.00 0.00 80 LEU A CA 3
ATOM 3968 C C . LEU A 1 80 ? 27.353 27.755 10.941 1.00 0.00 80 LEU A C 3
ATOM 3969 O O . LEU A 1 80 ? 27.518 26.873 10.096 1.00 0.00 80 LEU A O 3
ATOM 3985 N N . MET A 1 81 ? 27.366 29.059 10.639 1.00 0.00 81 MET A N 3
ATOM 3986 C CA . MET A 1 81 ? 27.547 29.645 9.300 1.00 0.00 81 MET A CA 3
ATOM 3987 C C . MET A 1 81 ? 27.975 31.106 9.386 1.00 0.00 81 MET A C 3
ATOM 3988 O O . MET A 1 81 ? 28.634 31.602 8.442 1.00 0.00 81 MET A O 3
ATOM 4003 N N . SER A 1 1 ? 10.796 41.895 39.480 1.00 0.00 1 SER A N 4
ATOM 4004 C CA . SER A 1 1 ? 11.671 41.211 38.517 1.00 0.00 1 SER A CA 4
ATOM 4005 C C . SER A 1 1 ? 11.794 39.727 38.834 1.00 0.00 1 SER A C 4
ATOM 4006 O O . SER A 1 1 ? 11.917 39.341 40.001 1.00 0.00 1 SER A O 4
ATOM 4016 N N . HIS A 1 2 ? 11.776 38.880 37.803 1.00 0.00 2 HIS A N 4
ATOM 4017 C CA . HIS A 1 2 ? 12.083 37.449 37.885 1.00 0.00 2 HIS A CA 4
ATOM 4018 C C . HIS A 1 2 ? 13.606 37.194 37.876 1.00 0.00 2 HIS A C 4
ATOM 4019 O O . HIS A 1 2 ? 14.377 37.981 37.315 1.00 0.00 2 HIS A O 4
ATOM 4033 N N . MET A 1 3 ? 14.041 36.056 38.425 1.00 0.00 3 MET A N 4
ATOM 4034 C CA . MET A 1 3 ? 15.427 35.565 38.338 1.00 0.00 3 MET A CA 4
ATOM 4035 C C . MET A 1 3 ? 15.873 35.284 36.885 1.00 0.00 3 MET A C 4
ATOM 4036 O O . MET A 1 3 ? 15.121 34.716 36.085 1.00 0.00 3 MET A O 4
ATOM 4050 N N . GLN A 1 4 ? 17.101 35.683 36.541 1.00 0.00 4 GLN A N 4
ATOM 4051 C CA . GLN A 1 4 ? 17.668 35.654 35.179 1.00 0.00 4 GLN A CA 4
ATOM 4052 C C . GLN A 1 4 ? 19.183 35.367 35.189 1.00 0.00 4 GLN A C 4
ATOM 4053 O O . GLN A 1 4 ? 19.824 35.423 36.242 1.00 0.00 4 GLN A O 4
ATOM 4067 N N . VAL A 1 5 ? 19.744 35.104 34.003 1.00 0.00 5 VAL A N 4
ATOM 4068 C CA . VAL A 1 5 ? 21.187 35.033 33.684 1.00 0.00 5 VAL A CA 4
ATOM 4069 C C . VAL A 1 5 ? 21.484 35.692 32.327 1.00 0.00 5 VAL A C 4
ATOM 4070 O O . VAL A 1 5 ? 20.552 35.953 31.563 1.00 0.00 5 VAL A O 4
ATOM 4083 N N . SER A 1 6 ? 22.757 35.942 32.001 1.00 0.00 6 SER A N 4
ATOM 4084 C CA . SER A 1 6 ? 23.181 36.507 30.706 1.00 0.00 6 SER A CA 4
ATOM 4085 C C . SER A 1 6 ? 24.277 35.661 30.039 1.00 0.00 6 SER A C 4
ATOM 4086 O O . SER A 1 6 ? 25.140 35.117 30.727 1.00 0.00 6 SER A O 4
ATOM 4094 N N . ILE A 1 7 ? 24.261 35.533 28.709 1.00 0.00 7 ILE A N 4
ATOM 4095 C CA . ILE A 1 7 ? 25.225 34.738 27.918 1.00 0.00 7 ILE A CA 4
ATOM 4096 C C . ILE A 1 7 ? 26.032 35.665 27.001 1.00 0.00 7 ILE A C 4
ATOM 4097 O O . ILE A 1 7 ? 25.428 36.412 26.233 1.00 0.00 7 ILE A O 4
ATOM 4113 N N . GLU A 1 8 ? 27.368 35.615 27.057 1.00 0.00 8 GLU A N 4
ATOM 4114 C CA . GLU A 1 8 ? 28.274 36.521 26.326 1.00 0.00 8 GLU A CA 4
ATOM 4115 C C . GLU A 1 8 ? 28.938 35.857 25.100 1.00 0.00 8 GLU A C 4
ATOM 4116 O O . GLU A 1 8 ? 29.548 34.787 25.204 1.00 0.00 8 GLU A O 4
ATOM 4128 N N . PHE A 1 9 ? 28.830 36.515 23.941 1.00 0.00 9 PHE A N 4
ATOM 4129 C CA . PHE A 1 9 ? 29.166 36.006 22.603 1.00 0.00 9 PHE A CA 4
ATOM 4130 C C . PHE A 1 9 ? 30.537 36.403 22.007 1.00 0.00 9 PHE A C 4
ATOM 4131 O O . PHE A 1 9 ? 31.226 37.281 22.533 1.00 0.00 9 PHE A O 4
ATOM 4148 N N . GLN A 1 10 ? 30.924 35.816 20.867 1.00 0.00 10 GLN A N 4
ATOM 4149 C CA . GLN A 1 10 ? 32.193 36.085 20.161 1.00 0.00 10 GLN A CA 4
ATOM 4150 C C . GLN A 1 10 ? 32.443 37.577 19.846 1.00 0.00 10 GLN A C 4
ATOM 4151 O O . GLN A 1 10 ? 33.583 38.045 19.927 1.00 0.00 10 GLN A O 4
ATOM 4165 N N . ASN A 1 11 ? 31.385 38.334 19.522 1.00 0.00 11 ASN A N 4
ATOM 4166 C CA . ASN A 1 11 ? 31.414 39.785 19.279 1.00 0.00 11 ASN A CA 4
ATOM 4167 C C . ASN A 1 11 ? 31.152 40.642 20.549 1.00 0.00 11 ASN A C 4
ATOM 4168 O O . ASN A 1 11 ? 30.797 41.819 20.454 1.00 0.00 11 ASN A O 4
ATOM 4179 N N . GLY A 1 12 ? 31.258 40.048 21.743 1.00 0.00 12 GLY A N 4
ATOM 4180 C CA . GLY A 1 12 ? 31.122 40.733 23.041 1.00 0.00 12 GLY A CA 4
ATOM 4181 C C . GLY A 1 12 ? 29.697 41.184 23.399 1.00 0.00 12 GLY A C 4
ATOM 4182 O O . GLY A 1 12 ? 29.477 41.755 24.469 1.00 0.00 12 GLY A O 4
ATOM 4186 N N . GLU A 1 13 ? 28.731 40.939 22.514 1.00 0.00 13 GLU A N 4
ATOM 4187 C CA . GLU A 1 13 ? 27.294 41.114 22.739 1.00 0.00 13 GLU A CA 4
ATOM 4188 C C . GLU A 1 13 ? 26.739 40.045 23.698 1.00 0.00 13 GLU A C 4
ATOM 4189 O O . GLU A 1 13 ? 27.304 38.956 23.827 1.00 0.00 13 GLU A O 4
ATOM 4201 N N . LYS A 1 14 ? 25.611 40.344 24.352 1.00 0.00 14 LYS A N 4
ATOM 4202 C CA . LYS A 1 14 ? 24.933 39.452 25.304 1.00 0.00 14 LYS A CA 4
ATOM 4203 C C . LYS A 1 14 ? 23.479 39.144 24.959 1.00 0.00 14 LYS A C 4
ATOM 4204 O O . LYS A 1 14 ? 22.817 39.934 24.280 1.00 0.00 14 LYS A O 4
ATOM 4223 N N . LEU A 1 15 ? 22.974 38.028 25.483 1.00 0.00 15 LEU A N 4
ATOM 4224 C CA . LEU A 1 15 ? 21.545 37.698 25.560 1.00 0.00 15 LEU A CA 4
ATOM 4225 C C . LEU A 1 15 ? 21.150 37.396 27.007 1.00 0.00 15 LEU A C 4
ATOM 4226 O O . LEU A 1 15 ? 21.753 36.517 27.628 1.00 0.00 15 LEU A O 4
ATOM 4242 N N . LYS A 1 16 ? 20.100 38.051 27.518 1.00 0.00 16 LYS A N 4
ATOM 4243 C CA . LYS A 1 16 ? 19.497 37.704 28.815 1.00 0.00 16 LYS A CA 4
ATOM 4244 C C . LYS A 1 16 ? 18.469 36.579 28.678 1.00 0.00 16 LYS A C 4
ATOM 4245 O O . LYS A 1 16 ? 17.684 36.564 27.727 1.00 0.00 16 LYS A O 4
ATOM 4264 N N . PHE A 1 17 ? 18.453 35.664 29.643 1.00 0.00 17 PHE A N 4
ATOM 4265 C CA . PHE A 1 17 ? 17.540 34.520 29.728 1.00 0.00 17 PHE A CA 4
ATOM 4266 C C . PHE A 1 17 ? 16.797 34.409 31.065 1.00 0.00 17 PHE A C 4
ATOM 4267 O O . PHE A 1 17 ? 17.431 34.535 32.117 1.00 0.00 17 PHE A O 4
ATOM 4284 N N . ASN A 1 18 ? 15.482 34.165 31.051 1.00 0.00 18 ASN A N 4
ATOM 4285 C CA . ASN A 1 18 ? 14.710 33.943 32.279 1.00 0.00 18 ASN A CA 4
ATOM 4286 C C . ASN A 1 18 ? 14.703 32.452 32.677 1.00 0.00 18 ASN A C 4
ATOM 4287 O O . ASN A 1 18 ? 14.557 31.562 31.835 1.00 0.00 18 ASN A O 4
ATOM 4298 N N . VAL A 1 19 ? 14.909 32.185 33.971 1.00 0.00 19 VAL A N 4
ATOM 4299 C CA . VAL A 1 19 ? 15.190 30.848 34.537 1.00 0.00 19 VAL A CA 4
ATOM 4300 C C . VAL A 1 19 ? 14.298 30.499 35.732 1.00 0.00 19 VAL A C 4
ATOM 4301 O O . VAL A 1 19 ? 13.660 31.384 36.303 1.00 0.00 19 VAL A O 4
ATOM 4314 N N . GLN A 1 20 ? 14.260 29.231 36.147 1.00 0.00 20 GLN A N 4
ATOM 4315 C CA . GLN A 1 20 ? 13.619 28.781 37.395 1.00 0.00 20 GLN A CA 4
ATOM 4316 C C . GLN A 1 20 ? 14.538 27.800 38.158 1.00 0.00 20 GLN A C 4
ATOM 4317 O O . GLN A 1 20 ? 15.391 27.173 37.528 1.00 0.00 20 GLN A O 4
ATOM 4331 N N . PRO A 1 21 ? 14.409 27.639 39.494 1.00 0.00 21 PRO A N 4
ATOM 4332 C CA . PRO A 1 21 ? 15.409 26.922 40.299 1.00 0.00 21 PRO A CA 4
ATOM 4333 C C . PRO A 1 21 ? 15.636 25.449 39.934 1.00 0.00 21 PRO A C 4
ATOM 4334 O O . PRO A 1 21 ? 16.736 24.942 40.150 1.00 0.00 21 PRO A O 4
ATOM 4345 N N . SER A 1 22 ? 14.642 24.756 39.366 1.00 0.00 22 SER A N 4
ATOM 4346 C CA . SER A 1 22 ? 14.781 23.359 38.916 1.00 0.00 22 SER A CA 4
ATOM 4347 C C . SER A 1 22 ? 15.592 23.185 37.621 1.00 0.00 22 SER A C 4
ATOM 4348 O O . SER A 1 22 ? 15.851 22.048 37.223 1.00 0.00 22 SER A O 4
ATOM 4356 N N . HIS A 1 23 ? 16.011 24.268 36.953 1.00 0.00 23 HIS A N 4
ATOM 4357 C CA . HIS A 1 23 ? 16.816 24.185 35.732 1.00 0.00 23 HIS A CA 4
ATOM 4358 C C . HIS A 1 23 ? 18.157 23.470 35.978 1.00 0.00 23 HIS A C 4
ATOM 4359 O O . HIS A 1 23 ? 18.912 23.805 36.902 1.00 0.00 23 HIS A O 4
ATOM 4373 N N . LYS A 1 24 ? 18.490 22.514 35.109 1.00 0.00 24 LYS A N 4
ATOM 4374 C CA . LYS A 1 24 ? 19.867 22.031 34.922 1.00 0.00 24 LYS A CA 4
ATOM 4375 C C . LYS A 1 24 ? 20.671 23.037 34.086 1.00 0.00 24 LYS A C 4
ATOM 4376 O O . LYS A 1 24 ? 20.089 23.858 33.381 1.00 0.00 24 LYS A O 4
ATOM 4395 N N . ILE A 1 25 ? 21.999 22.947 34.069 1.00 0.00 25 ILE A N 4
ATOM 4396 C CA . ILE A 1 25 ? 22.812 23.703 33.095 1.00 0.00 25 ILE A CA 4
ATOM 4397 C C . ILE A 1 25 ? 22.504 23.219 31.656 1.00 0.00 25 ILE A C 4
ATOM 4398 O O . ILE A 1 25 ? 22.496 24.019 30.722 1.00 0.00 25 ILE A O 4
ATOM 4414 N N . LEU A 1 26 ? 22.084 21.957 31.484 1.00 0.00 26 LEU A N 4
ATOM 4415 C CA . LEU A 1 26 ? 21.440 21.446 30.262 1.00 0.00 26 LEU A CA 4
ATOM 4416 C C . LEU A 1 26 ? 20.181 22.239 29.839 1.00 0.00 26 LEU A C 4
ATOM 4417 O O . LEU A 1 26 ? 19.970 22.455 28.649 1.00 0.00 26 LEU A O 4
ATOM 4433 N N . ASP A 1 27 ? 19.368 22.738 30.777 1.00 0.00 27 ASP A N 4
ATOM 4434 C CA . ASP A 1 27 ? 18.207 23.584 30.452 1.00 0.00 27 ASP A CA 4
ATOM 4435 C C . ASP A 1 27 ? 18.550 24.971 29.886 1.00 0.00 27 ASP A C 4
ATOM 4436 O O . ASP A 1 27 ? 17.770 25.542 29.119 1.00 0.00 27 ASP A O 4
ATOM 4445 N N . ILE A 1 28 ? 19.746 25.481 30.211 1.00 0.00 28 ILE A N 4
ATOM 4446 C CA . ILE A 1 28 ? 20.359 26.641 29.545 1.00 0.00 28 ILE A CA 4
ATOM 4447 C C . ILE A 1 28 ? 20.783 26.274 28.120 1.00 0.00 28 ILE A C 4
ATOM 4448 O O . ILE A 1 28 ? 20.463 27.009 27.183 1.00 0.00 28 ILE A O 4
ATOM 4464 N N . LYS A 1 29 ? 21.430 25.111 27.936 1.00 0.00 29 LYS A N 4
ATOM 4465 C CA . LYS A 1 29 ? 21.773 24.605 26.596 1.00 0.00 29 LYS A CA 4
ATOM 4466 C C . LYS A 1 29 ? 20.541 24.435 25.704 1.00 0.00 29 LYS A C 4
ATOM 4467 O O . LYS A 1 29 ? 20.618 24.768 24.526 1.00 0.00 29 LYS A O 4
ATOM 4486 N N . GLU A 1 30 ? 19.405 23.986 26.247 1.00 0.00 30 GLU A N 4
ATOM 4487 C CA . GLU A 1 30 ? 18.132 23.868 25.516 1.00 0.00 30 GLU A CA 4
ATOM 4488 C C . GLU A 1 30 ? 17.605 25.235 25.033 1.00 0.00 30 GLU A C 4
ATOM 4489 O O . GLU A 1 30 ? 17.283 25.382 23.852 1.00 0.00 30 GLU A O 4
ATOM 4501 N N . MET A 1 31 ? 17.587 26.259 25.899 1.00 0.00 31 MET A N 4
ATOM 4502 C CA . MET A 1 31 ? 17.198 27.627 25.511 1.00 0.00 31 MET A CA 4
ATOM 4503 C C . MET A 1 31 ? 18.112 28.214 24.422 1.00 0.00 31 MET A C 4
ATOM 4504 O O . MET A 1 31 ? 17.637 28.790 23.441 1.00 0.00 31 MET A O 4
ATOM 4518 N N . ILE A 1 32 ? 19.429 28.015 24.542 1.00 0.00 32 ILE A N 4
ATOM 4519 C CA . ILE A 1 32 ? 20.400 28.414 23.509 1.00 0.00 32 ILE A CA 4
ATOM 4520 C C . ILE A 1 32 ? 20.145 27.657 22.206 1.00 0.00 32 ILE A C 4
ATOM 4521 O O . ILE A 1 32 ? 20.136 28.247 21.124 1.00 0.00 32 ILE A O 4
ATOM 4537 N N . PHE A 1 33 ? 19.937 26.347 22.301 1.00 0.00 33 PHE A N 4
ATOM 4538 C CA . PHE A 1 33 ? 19.695 25.479 21.152 1.00 0.00 33 PHE A CA 4
ATOM 4539 C C . PHE A 1 33 ? 18.483 25.884 20.307 1.00 0.00 33 PHE A C 4
ATOM 4540 O O . PHE A 1 33 ? 18.557 25.914 19.078 1.00 0.00 33 PHE A O 4
ATOM 4557 N N . LYS A 1 34 ? 17.409 26.334 20.965 1.00 0.00 34 LYS A N 4
ATOM 4558 C CA . LYS A 1 34 ? 16.215 26.904 20.314 1.00 0.00 34 LYS A CA 4
ATOM 4559 C C . LYS A 1 34 ? 16.493 28.232 19.585 1.00 0.00 34 LYS A C 4
ATOM 4560 O O . LYS A 1 34 ? 15.989 28.436 18.476 1.00 0.00 34 LYS A O 4
ATOM 4579 N N . LYS A 1 35 ? 17.359 29.090 20.146 1.00 0.00 35 LYS A N 4
ATOM 4580 C CA . LYS A 1 35 ? 17.782 30.395 19.581 1.00 0.00 35 LYS A CA 4
ATOM 4581 C C . LYS A 1 35 ? 18.835 30.326 18.461 1.00 0.00 35 LYS A C 4
ATOM 4582 O O . LYS A 1 35 ? 18.943 31.263 17.667 1.00 0.00 35 LYS A O 4
ATOM 4601 N N . THR A 1 36 ? 19.641 29.263 18.421 1.00 0.00 36 THR A N 4
ATOM 4602 C CA . THR A 1 36 ? 20.916 29.198 17.661 1.00 0.00 36 THR A CA 4
ATOM 4603 C C . THR A 1 36 ? 21.152 27.925 16.841 1.00 0.00 36 THR A C 4
ATOM 4604 O O . THR A 1 36 ? 21.987 27.932 15.935 1.00 0.00 36 THR A O 4
ATOM 4615 N N . ASN A 1 37 ? 20.445 26.832 17.142 1.00 0.00 37 ASN A N 4
ATOM 4616 C CA . ASN A 1 37 ? 20.615 25.510 16.513 1.00 0.00 37 ASN A CA 4
ATOM 4617 C C . ASN A 1 37 ? 22.016 24.875 16.704 1.00 0.00 37 ASN A C 4
ATOM 4618 O O . ASN A 1 37 ? 22.348 23.893 16.026 1.00 0.00 37 ASN A O 4
ATOM 4629 N N . ILE A 1 38 ? 22.825 25.381 17.649 1.00 0.00 38 ILE A N 4
ATOM 4630 C CA . ILE A 1 38 ? 24.064 24.723 18.089 1.00 0.00 38 ILE A CA 4
ATOM 4631 C C . ILE A 1 38 ? 23.709 23.556 19.017 1.00 0.00 38 ILE A C 4
ATOM 4632 O O . ILE A 1 38 ? 23.139 23.755 20.095 1.00 0.00 38 ILE A O 4
ATOM 4648 N N . ASN A 1 39 ? 24.028 22.334 18.593 1.00 0.00 39 ASN A N 4
ATOM 4649 C CA . ASN A 1 39 ? 23.634 21.120 19.306 1.00 0.00 39 ASN A CA 4
ATOM 4650 C C . ASN A 1 39 ? 24.235 21.030 20.712 1.00 0.00 39 ASN A C 4
ATOM 4651 O O . ASN A 1 39 ? 25.418 21.316 20.887 1.00 0.00 39 ASN A O 4
ATOM 4662 N N . VAL A 1 40 ? 23.446 20.626 21.716 1.00 0.00 40 VAL A N 4
ATOM 4663 C CA . VAL A 1 40 ? 23.849 20.689 23.138 1.00 0.00 40 VAL A CA 4
ATOM 4664 C C . VAL A 1 40 ? 25.151 19.948 23.470 1.00 0.00 40 VAL A C 4
ATOM 4665 O O . VAL A 1 40 ? 25.924 20.419 24.306 1.00 0.00 40 VAL A O 4
ATOM 4678 N N . LYS A 1 41 ? 25.435 18.847 22.766 1.00 0.00 41 LYS A N 4
ATOM 4679 C CA . LYS A 1 41 ? 26.710 18.110 22.865 1.00 0.00 41 LYS A CA 4
ATOM 4680 C C . LYS A 1 41 ? 27.916 18.839 22.250 1.00 0.00 41 LYS A C 4
ATOM 4681 O O . LYS A 1 41 ? 29.041 18.569 22.671 1.00 0.00 41 LYS A O 4
ATOM 4700 N N . ASP A 1 42 ? 27.704 19.728 21.273 1.00 0.00 42 ASP A N 4
ATOM 4701 C CA . ASP A 1 42 ? 28.721 20.649 20.722 1.00 0.00 42 ASP A CA 4
ATOM 4702 C C . ASP A 1 42 ? 28.914 21.997 21.435 1.00 0.00 42 ASP A C 4
ATOM 4703 O O . ASP A 1 42 ? 30.025 22.526 21.450 1.00 0.00 42 ASP A O 4
ATOM 4712 N N . GLN A 1 43 ? 27.858 22.582 22.008 1.00 0.00 43 GLN A N 4
ATOM 4713 C CA . GLN A 1 43 ? 27.973 23.825 22.788 1.00 0.00 43 GLN A CA 4
ATOM 4714 C C . GLN A 1 43 ? 28.461 23.580 24.226 1.00 0.00 43 GLN A C 4
ATOM 4715 O O . GLN A 1 43 ? 28.396 22.466 24.756 1.00 0.00 43 GLN A O 4
ATOM 4729 N N . SER A 1 44 ? 28.947 24.639 24.875 1.00 0.00 44 SER A N 4
ATOM 4730 C CA . SER A 1 44 ? 29.414 24.617 26.262 1.00 0.00 44 SER A CA 4
ATOM 4731 C C . SER A 1 44 ? 29.352 26.013 26.885 1.00 0.00 44 SER A C 4
ATOM 4732 O O . SER A 1 44 ? 29.515 27.009 26.171 1.00 0.00 44 SER A O 4
ATOM 4740 N N . LEU A 1 45 ? 29.123 26.068 28.200 1.00 0.00 45 LEU A N 4
ATOM 4741 C CA . LEU A 1 45 ? 29.163 27.287 29.006 1.00 0.00 45 LEU A CA 4
ATOM 4742 C C . LEU A 1 45 ? 30.330 27.226 30.003 1.00 0.00 45 LEU A C 4
ATOM 4743 O O . LEU A 1 45 ? 30.546 26.212 30.675 1.00 0.00 45 LEU A O 4
ATOM 4759 N N . LYS A 1 46 ? 31.051 28.342 30.130 1.00 0.00 46 LYS A N 4
ATOM 4760 C CA . LYS A 1 46 ? 32.132 28.539 31.101 1.00 0.00 46 LYS A CA 4
ATOM 4761 C C . LYS A 1 46 ? 31.850 29.677 32.087 1.00 0.00 46 LYS A C 4
ATOM 4762 O O . LYS A 1 46 ? 31.180 30.657 31.755 1.00 0.00 46 LYS A O 4
ATOM 4781 N N . PHE A 1 47 ? 32.406 29.537 33.287 1.00 0.00 47 PHE A N 4
ATOM 4782 C CA . PHE A 1 47 ? 32.561 30.583 34.301 1.00 0.00 47 PHE A CA 4
ATOM 4783 C C . PHE A 1 47 ? 33.890 30.496 35.067 1.00 0.00 47 PHE A C 4
ATOM 4784 O O . PHE A 1 47 ? 34.336 29.380 35.351 1.00 0.00 47 PHE A O 4
ATOM 4801 N N . ALA A 1 48 ? 34.542 31.628 35.365 1.00 0.00 48 ALA A N 4
ATOM 4802 C CA . ALA A 1 48 ? 35.876 31.679 35.981 1.00 0.00 48 ALA A CA 4
ATOM 4803 C C . ALA A 1 48 ? 36.930 30.828 35.231 1.00 0.00 48 ALA A C 4
ATOM 4804 O O . ALA A 1 48 ? 37.849 30.258 35.832 1.00 0.00 48 ALA A O 4
ATOM 4811 N N . GLY A 1 49 ? 36.774 30.697 33.907 1.00 0.00 49 GLY A N 4
ATOM 4812 C CA . GLY A 1 49 ? 37.641 29.931 33.013 1.00 0.00 49 GLY A CA 4
ATOM 4813 C C . GLY A 1 49 ? 37.436 28.410 33.002 1.00 0.00 49 GLY A C 4
ATOM 4814 O O . GLY A 1 49 ? 38.203 27.733 32.313 1.00 0.00 49 GLY A O 4
ATOM 4818 N N . ASN A 1 50 ? 36.448 27.849 33.714 1.00 0.00 50 ASN A N 4
ATOM 4819 C CA . ASN A 1 50 ? 36.196 26.397 33.766 1.00 0.00 50 ASN A CA 4
ATOM 4820 C C . ASN A 1 50 ? 34.775 26.022 33.290 1.00 0.00 50 ASN A C 4
ATOM 4821 O O . ASN A 1 50 ? 33.870 26.857 33.294 1.00 0.00 50 ASN A O 4
ATOM 4832 N N . GLU A 1 51 ? 34.588 24.777 32.833 1.00 0.00 51 GLU A N 4
ATOM 4833 C CA . GLU A 1 51 ? 33.338 24.308 32.209 1.00 0.00 51 GLU A CA 4
ATOM 4834 C C . GLU A 1 51 ? 32.259 23.933 33.231 1.00 0.00 51 GLU A C 4
ATOM 4835 O O . GLU A 1 51 ? 32.481 23.078 34.098 1.00 0.00 51 GLU A O 4
ATOM 4847 N N . MET A 1 52 ? 31.064 24.513 33.073 1.00 0.00 52 MET A N 4
ATOM 4848 C CA . MET A 1 52 ? 29.880 24.149 33.854 1.00 0.00 52 MET A CA 4
ATOM 4849 C C . MET A 1 52 ? 29.377 22.766 33.432 1.00 0.00 52 MET A C 4
ATOM 4850 O O . MET A 1 52 ? 29.105 22.554 32.246 1.00 0.00 52 MET A O 4
ATOM 4864 N N . ILE A 1 53 ? 29.198 21.838 34.378 1.00 0.00 53 ILE A N 4
ATOM 4865 C CA . ILE A 1 53 ? 28.662 20.507 34.053 1.00 0.00 53 ILE A CA 4
ATOM 4866 C C . ILE A 1 53 ? 27.187 20.635 33.664 1.00 0.00 53 ILE A C 4
ATOM 4867 O O . ILE A 1 53 ? 26.371 21.084 34.472 1.00 0.00 53 ILE A O 4
ATOM 4883 N N . ASN A 1 54 ? 26.820 20.151 32.475 1.00 0.00 54 ASN A N 4
ATOM 4884 C CA . ASN A 1 54 ? 25.435 20.097 31.996 1.00 0.00 54 ASN A CA 4
ATOM 4885 C C . ASN A 1 54 ? 24.486 19.374 32.983 1.00 0.00 54 ASN A C 4
ATOM 4886 O O . ASN A 1 54 ? 23.314 19.740 33.078 1.00 0.00 54 ASN A O 4
ATOM 4897 N N . GLN A 1 55 ? 25.003 18.389 33.731 1.00 0.00 55 GLN A N 4
ATOM 4898 C CA . GLN A 1 55 ? 24.276 17.547 34.688 1.00 0.00 55 GLN A CA 4
ATOM 4899 C C . GLN A 1 55 ? 24.053 18.197 36.065 1.00 0.00 55 GLN A C 4
ATOM 4900 O O . GLN A 1 55 ? 23.269 17.673 36.855 1.00 0.00 55 GLN A O 4
ATOM 4914 N N . LYS A 1 56 ? 24.697 19.331 36.379 1.00 0.00 56 LYS A N 4
ATOM 4915 C CA . LYS A 1 56 ? 24.395 20.109 37.596 1.00 0.00 56 LYS A CA 4
ATOM 4916 C C . LYS A 1 56 ? 23.227 21.071 37.389 1.00 0.00 56 LYS A C 4
ATOM 4917 O O . LYS A 1 56 ? 22.842 21.387 36.264 1.00 0.00 56 LYS A O 4
ATOM 4936 N N . THR A 1 57 ? 22.669 21.562 38.490 1.00 0.00 57 THR A N 4
ATOM 4937 C CA . THR A 1 57 ? 21.625 22.595 38.523 1.00 0.00 57 THR A CA 4
ATOM 4938 C C . THR A 1 57 ? 22.182 23.965 38.895 1.00 0.00 57 THR A C 4
ATOM 4939 O O . THR A 1 57 ? 23.227 24.083 39.535 1.00 0.00 57 THR A O 4
ATOM 4950 N N . LEU A 1 58 ? 21.460 25.015 38.492 1.00 0.00 58 LEU A N 4
ATOM 4951 C CA . LEU A 1 58 ? 21.798 26.417 38.743 1.00 0.00 58 LEU A CA 4
ATOM 4952 C C . LEU A 1 58 ? 22.022 26.694 40.236 1.00 0.00 58 LEU A C 4
ATOM 4953 O O . LEU A 1 58 ? 22.961 27.399 40.606 1.00 0.00 58 LEU A O 4
ATOM 4969 N N . SER A 1 59 ? 21.187 26.111 41.095 1.00 0.00 59 SER A N 4
ATOM 4970 C CA . SER A 1 59 ? 21.309 26.248 42.555 1.00 0.00 59 SER A CA 4
ATOM 4971 C C . SER A 1 59 ? 22.522 25.496 43.120 1.00 0.00 59 SER A C 4
ATOM 4972 O O . SER A 1 59 ? 23.089 25.924 44.123 1.00 0.00 59 SER A O 4
ATOM 4980 N N . ASP A 1 60 ? 22.991 24.428 42.465 1.00 0.00 60 ASP A N 4
ATOM 4981 C CA . ASP A 1 60 ? 24.239 23.740 42.820 1.00 0.00 60 ASP A CA 4
ATOM 4982 C C . ASP A 1 60 ? 25.537 24.473 42.451 1.00 0.00 60 ASP A C 4
ATOM 4983 O O . ASP A 1 60 ? 26.561 24.277 43.106 1.00 0.00 60 ASP A O 4
ATOM 4992 N N . TYR A 1 61 ? 25.468 25.392 41.483 1.00 0.00 61 TYR A N 4
ATOM 4993 C CA . TYR A 1 61 ? 26.438 26.481 41.295 1.00 0.00 61 TYR A CA 4
ATOM 4994 C C . TYR A 1 61 ? 26.212 27.765 42.129 1.00 0.00 61 TYR A C 4
ATOM 4995 O O . TYR A 1 61 ? 26.992 28.717 42.052 1.00 0.00 61 TYR A O 4
ATOM 5013 N N . SER A 1 62 ? 25.138 27.797 42.932 1.00 0.00 62 SER A N 4
ATOM 5014 C CA . SER A 1 62 ? 24.656 28.963 43.697 1.00 0.00 62 SER A CA 4
ATOM 5015 C C . SER A 1 62 ? 24.287 30.202 42.854 1.00 0.00 62 SER A C 4
ATOM 5016 O O . SER A 1 62 ? 24.444 31.343 43.289 1.00 0.00 62 SER A O 4
ATOM 5024 N N . ILE A 1 63 ? 23.807 29.998 41.622 1.00 0.00 63 ILE A N 4
ATOM 5025 C CA . ILE A 1 63 ? 23.600 31.064 40.623 1.00 0.00 63 ILE A CA 4
ATOM 5026 C C . ILE A 1 63 ? 22.443 32.017 40.981 1.00 0.00 63 ILE A C 4
ATOM 5027 O O . ILE A 1 63 ? 22.535 33.216 40.709 1.00 0.00 63 ILE A O 4
ATOM 5043 N N . ILE A 1 64 ? 21.368 31.524 41.610 1.00 0.00 64 ILE A N 4
ATOM 5044 C CA . ILE A 1 64 ? 20.172 32.329 41.938 1.00 0.00 64 ILE A CA 4
ATOM 5045 C C . ILE A 1 64 ? 20.394 33.214 43.182 1.00 0.00 64 ILE A C 4
ATOM 5046 O O . ILE A 1 64 ? 19.786 34.279 43.306 1.00 0.00 64 ILE A O 4
ATOM 5062 N N . ASP A 1 65 ? 21.285 32.809 44.093 1.00 0.00 65 ASP A N 4
ATOM 5063 C CA . ASP A 1 65 ? 21.708 33.594 45.267 1.00 0.00 65 ASP A CA 4
ATOM 5064 C C . ASP A 1 65 ? 22.505 34.885 45.002 1.00 0.00 65 ASP A C 4
ATOM 5065 O O . ASP A 1 65 ? 22.586 35.765 45.868 1.00 0.00 65 ASP A O 4
ATOM 5074 N N . SER A 1 66 ? 23.076 35.014 43.803 1.00 0.00 66 SER A N 4
ATOM 5075 C CA . SER A 1 66 ? 23.983 36.104 43.431 1.00 0.00 66 SER A CA 4
ATOM 5076 C C . SER A 1 66 ? 23.295 37.473 43.412 1.00 0.00 66 SER A C 4
ATOM 5077 O O . SER A 1 66 ? 22.233 37.635 42.797 1.00 0.00 66 SER A O 4
ATOM 5085 N N . THR A 1 67 ? 23.907 38.472 44.058 1.00 0.00 67 THR A N 4
ATOM 5086 C CA . THR A 1 67 ? 23.360 39.839 44.156 1.00 0.00 67 THR A CA 4
ATOM 5087 C C . THR A 1 67 ? 23.232 40.601 42.836 1.00 0.00 67 THR A C 4
ATOM 5088 O O . THR A 1 67 ? 22.174 41.161 42.555 1.00 0.00 67 THR A O 4
ATOM 5099 N N . GLU A 1 68 ? 24.266 40.586 41.992 1.00 0.00 68 GLU A N 4
ATOM 5100 C CA . GLU A 1 68 ? 24.173 40.965 40.573 1.00 0.00 68 GLU A CA 4
ATOM 5101 C C . GLU A 1 68 ? 24.050 39.695 39.716 1.00 0.00 68 GLU A C 4
ATOM 5102 O O . GLU A 1 68 ? 24.637 38.657 40.052 1.00 0.00 68 GLU A O 4
ATOM 5114 N N . GLU A 1 69 ? 23.310 39.755 38.608 1.00 0.00 69 GLU A N 4
ATOM 5115 C CA . GLU A 1 69 ? 23.096 38.585 37.749 1.00 0.00 69 GLU A CA 4
ATOM 5116 C C . GLU A 1 69 ? 24.391 38.052 37.109 1.00 0.00 69 GLU A C 4
ATOM 5117 O O . GLU A 1 69 ? 25.180 38.805 36.522 1.00 0.00 69 GLU A O 4
ATOM 5129 N N . PHE A 1 70 ? 24.578 36.730 37.183 1.00 0.00 70 PHE A N 4
ATOM 5130 C CA . PHE A 1 70 ? 25.604 36.016 36.430 1.00 0.00 70 PHE A CA 4
ATOM 5131 C C . PHE A 1 70 ? 25.617 36.269 34.920 1.00 0.00 70 PHE A C 4
ATOM 5132 O O . PHE A 1 70 ? 24.635 35.985 34.230 1.00 0.00 70 PHE A O 4
ATOM 5149 N N . THR A 1 71 ? 26.761 36.720 34.407 1.00 0.00 71 THR A N 4
ATOM 5150 C CA . THR A 1 71 ? 27.139 36.517 33.005 1.00 0.00 71 THR A CA 4
ATOM 5151 C C . THR A 1 71 ? 27.996 35.263 32.834 1.00 0.00 71 THR A C 4
ATOM 5152 O O . THR A 1 71 ? 28.928 35.043 33.612 1.00 0.00 71 THR A O 4
ATOM 5163 N N . LEU A 1 72 ? 27.672 34.443 31.835 1.00 0.00 72 LEU A N 4
ATOM 5164 C CA . LEU A 1 72 ? 28.379 33.215 31.470 1.00 0.00 72 LEU A CA 4
ATOM 5165 C C . LEU A 1 72 ? 29.083 33.387 30.115 1.00 0.00 72 LEU A C 4
ATOM 5166 O O . LEU A 1 72 ? 28.669 34.196 29.277 1.00 0.00 72 LEU A O 4
ATOM 5182 N N . HIS A 1 73 ? 30.143 32.619 29.887 1.00 0.00 73 HIS A N 4
ATOM 5183 C CA . HIS A 1 73 ? 30.923 32.640 28.651 1.00 0.00 73 HIS A CA 4
ATOM 5184 C C . HIS A 1 73 ? 30.479 31.504 27.713 1.00 0.00 73 HIS A C 4
ATOM 5185 O O . HIS A 1 73 ? 30.550 30.331 28.082 1.00 0.00 73 HIS A O 4
ATOM 5199 N N . LEU A 1 74 ? 30.046 31.836 26.494 1.00 0.00 74 LEU A N 4
ATOM 5200 C CA . LEU A 1 74 ? 29.893 30.871 25.397 1.00 0.00 74 LEU A CA 4
ATOM 5201 C C . LEU A 1 74 ? 31.270 30.390 24.927 1.00 0.00 74 LEU A C 4
ATOM 5202 O O . LEU A 1 74 ? 32.205 31.184 24.815 1.00 0.00 74 LEU A O 4
ATOM 5218 N N . GLU A 1 75 ? 31.411 29.101 24.632 1.00 0.00 75 GLU A N 4
ATOM 5219 C CA . GLU A 1 75 ? 32.681 28.572 24.132 1.00 0.00 75 GLU A CA 4
ATOM 5220 C C . GLU A 1 75 ? 33.098 29.152 22.769 1.00 0.00 75 GLU A C 4
ATOM 5221 O O . GLU A 1 75 ? 32.274 29.515 21.923 1.00 0.00 75 GLU A O 4
ATOM 5233 N N . THR A 1 76 ? 34.410 29.238 22.557 1.00 0.00 76 THR A N 4
ATOM 5234 C CA . THR A 1 76 ? 35.033 29.751 21.336 1.00 0.00 76 THR A CA 4
ATOM 5235 C C . THR A 1 76 ? 34.563 29.164 20.008 1.00 0.00 76 THR A C 4
ATOM 5236 O O . THR A 1 76 ? 34.697 27.962 19.754 1.00 0.00 76 THR A O 4
ATOM 5247 N N . LYS A 1 77 ? 34.078 30.051 19.129 1.00 0.00 77 LYS A N 4
ATOM 5248 C CA . LYS A 1 77 ? 33.766 29.803 17.710 1.00 0.00 77 LYS A CA 4
ATOM 5249 C C . LYS A 1 77 ? 32.887 28.573 17.422 1.00 0.00 77 LYS A C 4
ATOM 5250 O O . LYS A 1 77 ? 33.061 27.901 16.402 1.00 0.00 77 LYS A O 4
ATOM 5269 N N . LEU A 1 78 ? 31.920 28.318 18.307 1.00 0.00 78 LEU A N 4
ATOM 5270 C CA . LEU A 1 78 ? 30.802 27.379 18.123 1.00 0.00 78 LEU A CA 4
ATOM 5271 C C . LEU A 1 78 ? 30.070 27.719 16.811 1.00 0.00 78 LEU A C 4
ATOM 5272 O O . LEU A 1 78 ? 29.392 28.743 16.725 1.00 0.00 78 LEU A O 4
ATOM 5288 N N . ASP A 1 79 ? 30.273 26.895 15.776 1.00 0.00 79 ASP A N 4
ATOM 5289 C CA . ASP A 1 79 ? 29.823 27.148 14.396 1.00 0.00 79 ASP A CA 4
ATOM 5290 C C . ASP A 1 79 ? 30.181 28.530 13.796 1.00 0.00 79 ASP A C 4
ATOM 5291 O O . ASP A 1 79 ? 29.399 29.120 13.047 1.00 0.00 79 ASP A O 4
ATOM 5300 N N . LEU A 1 80 ? 31.349 29.076 14.161 1.00 0.00 80 LEU A N 4
ATOM 5301 C CA . LEU A 1 80 ? 31.803 30.431 13.791 1.00 0.00 80 LEU A CA 4
ATOM 5302 C C . LEU A 1 80 ? 33.327 30.486 13.558 1.00 0.00 80 LEU A C 4
ATOM 5303 O O . LEU A 1 80 ? 34.020 31.389 14.023 1.00 0.00 80 LEU A O 4
ATOM 5319 N N . MET A 1 81 ? 33.861 29.468 12.879 1.00 0.00 81 MET A N 4
ATOM 5320 C CA . MET A 1 81 ? 35.287 29.230 12.592 1.00 0.00 81 MET A CA 4
ATOM 5321 C C . MET A 1 81 ? 36.009 30.383 11.893 1.00 0.00 81 MET A C 4
ATOM 5322 O O . MET A 1 81 ? 35.425 31.058 11.011 1.00 0.00 81 MET A O 4
ATOM 5337 N N . SER A 1 1 ? 10.116 39.065 42.082 1.00 0.00 1 SER A N 5
ATOM 5338 C CA . SER A 1 1 ? 10.806 37.915 41.466 1.00 0.00 1 SER A CA 5
ATOM 5339 C C . SER A 1 1 ? 11.949 38.410 40.579 1.00 0.00 1 SER A C 5
ATOM 5340 O O . SER A 1 1 ? 11.897 39.534 40.074 1.00 0.00 1 SER A O 5
ATOM 5350 N N . HIS A 1 2 ? 13.002 37.605 40.394 1.00 0.00 2 HIS A N 5
ATOM 5351 C CA . HIS A 1 2 ? 14.235 37.990 39.687 1.00 0.00 2 HIS A CA 5
ATOM 5352 C C . HIS A 1 2 ? 14.731 36.868 38.747 1.00 0.00 2 HIS A C 5
ATOM 5353 O O . HIS A 1 2 ? 14.233 36.780 37.625 1.00 0.00 2 HIS A O 5
ATOM 5367 N N . MET A 1 3 ? 15.686 36.034 39.179 1.00 0.00 3 MET A N 5
ATOM 5368 C CA . MET A 1 3 ? 16.215 34.842 38.492 1.00 0.00 3 MET A CA 5
ATOM 5369 C C . MET A 1 3 ? 16.589 35.054 37.012 1.00 0.00 3 MET A C 5
ATOM 5370 O O . MET A 1 3 ? 15.989 34.485 36.095 1.00 0.00 3 MET A O 5
ATOM 5384 N N . GLN A 1 4 ? 17.603 35.890 36.795 1.00 0.00 4 GLN A N 5
ATOM 5385 C CA . GLN A 1 4 ? 18.104 36.297 35.476 1.00 0.00 4 GLN A CA 5
ATOM 5386 C C . GLN A 1 4 ? 19.559 35.886 35.197 1.00 0.00 4 GLN A C 5
ATOM 5387 O O . GLN A 1 4 ? 20.434 36.007 36.061 1.00 0.00 4 GLN A O 5
ATOM 5401 N N . VAL A 1 5 ? 19.820 35.484 33.948 1.00 0.00 5 VAL A N 5
ATOM 5402 C CA . VAL A 1 5 ? 21.146 35.139 33.405 1.00 0.00 5 VAL A CA 5
ATOM 5403 C C . VAL A 1 5 ? 21.422 35.767 32.033 1.00 0.00 5 VAL A C 5
ATOM 5404 O O . VAL A 1 5 ? 20.501 36.177 31.324 1.00 0.00 5 VAL A O 5
ATOM 5417 N N . SER A 1 6 ? 22.700 35.835 31.659 1.00 0.00 6 SER A N 5
ATOM 5418 C CA . SER A 1 6 ? 23.206 36.515 30.465 1.00 0.00 6 SER A CA 5
ATOM 5419 C C . SER A 1 6 ? 24.344 35.701 29.841 1.00 0.00 6 SER A C 5
ATOM 5420 O O . SER A 1 6 ? 25.323 35.388 30.519 1.00 0.00 6 SER A O 5
ATOM 5428 N N . ILE A 1 7 ? 24.222 35.331 28.564 1.00 0.00 7 ILE A N 5
ATOM 5429 C CA . ILE A 1 7 ? 25.242 34.559 27.830 1.00 0.00 7 ILE A CA 5
ATOM 5430 C C . ILE A 1 7 ? 26.123 35.506 27.016 1.00 0.00 7 ILE A C 5
ATOM 5431 O O . ILE A 1 7 ? 25.617 36.188 26.127 1.00 0.00 7 ILE A O 5
ATOM 5447 N N . GLU A 1 8 ? 27.425 35.533 27.296 1.00 0.00 8 GLU A N 5
ATOM 5448 C CA . GLU A 1 8 ? 28.407 36.429 26.682 1.00 0.00 8 GLU A CA 5
ATOM 5449 C C . GLU A 1 8 ? 29.199 35.761 25.549 1.00 0.00 8 GLU A C 5
ATOM 5450 O O . GLU A 1 8 ? 29.834 34.720 25.737 1.00 0.00 8 GLU A O 5
ATOM 5462 N N . PHE A 1 9 ? 29.199 36.400 24.377 1.00 0.00 9 PHE A N 5
ATOM 5463 C CA . PHE A 1 9 ? 29.958 36.001 23.191 1.00 0.00 9 PHE A CA 5
ATOM 5464 C C . PHE A 1 9 ? 31.347 36.658 23.055 1.00 0.00 9 PHE A C 5
ATOM 5465 O O . PHE A 1 9 ? 31.527 37.797 23.490 1.00 0.00 9 PHE A O 5
ATOM 5482 N N . GLN A 1 10 ? 32.320 36.035 22.378 1.00 0.00 10 GLN A N 5
ATOM 5483 C CA . GLN A 1 10 ? 33.620 36.672 22.062 1.00 0.00 10 GLN A CA 5
ATOM 5484 C C . GLN A 1 10 ? 33.479 37.912 21.151 1.00 0.00 10 GLN A C 5
ATOM 5485 O O . GLN A 1 10 ? 34.293 38.838 21.225 1.00 0.00 10 GLN A O 5
ATOM 5499 N N . ASN A 1 11 ? 32.403 37.966 20.355 1.00 0.00 11 ASN A N 5
ATOM 5500 C CA . ASN A 1 11 ? 31.995 39.122 19.545 1.00 0.00 11 ASN A CA 5
ATOM 5501 C C . ASN A 1 11 ? 31.494 40.329 20.383 1.00 0.00 11 ASN A C 5
ATOM 5502 O O . ASN A 1 11 ? 31.284 41.416 19.839 1.00 0.00 11 ASN A O 5
ATOM 5513 N N . GLY A 1 12 ? 31.288 40.154 21.695 1.00 0.00 12 GLY A N 5
ATOM 5514 C CA . GLY A 1 12 ? 30.913 41.210 22.647 1.00 0.00 12 GLY A CA 5
ATOM 5515 C C . GLY A 1 12 ? 29.411 41.390 22.890 1.00 0.00 12 GLY A C 5
ATOM 5516 O O . GLY A 1 12 ? 29.018 42.090 23.822 1.00 0.00 12 GLY A O 5
ATOM 5520 N N . GLU A 1 13 ? 28.558 40.748 22.091 1.00 0.00 13 GLU A N 5
ATOM 5521 C CA . GLU A 1 13 ? 27.114 40.709 22.340 1.00 0.00 13 GLU A CA 5
ATOM 5522 C C . GLU A 1 13 ? 26.762 39.783 23.522 1.00 0.00 13 GLU A C 5
ATOM 5523 O O . GLU A 1 13 ? 27.478 38.815 23.813 1.00 0.00 13 GLU A O 5
ATOM 5535 N N . LYS A 1 14 ? 25.624 40.056 24.175 1.00 0.00 14 LYS A N 5
ATOM 5536 C CA . LYS A 1 14 ? 25.030 39.210 25.221 1.00 0.00 14 LYS A CA 5
ATOM 5537 C C . LYS A 1 14 ? 23.569 38.854 24.929 1.00 0.00 14 LYS A C 5
ATOM 5538 O O . LYS A 1 14 ? 22.826 39.692 24.415 1.00 0.00 14 LYS A O 5
ATOM 5557 N N . LEU A 1 15 ? 23.142 37.636 25.281 1.00 0.00 15 LEU A N 5
ATOM 5558 C CA . LEU A 1 15 ? 21.735 37.196 25.223 1.00 0.00 15 LEU A CA 5
ATOM 5559 C C . LEU A 1 15 ? 21.155 37.013 26.632 1.00 0.00 15 LEU A C 5
ATOM 5560 O O . LEU A 1 15 ? 21.703 36.243 27.422 1.00 0.00 15 LEU A O 5
ATOM 5576 N N . LYS A 1 16 ? 20.033 37.679 26.934 1.00 0.00 16 LYS A N 5
ATOM 5577 C CA . LYS A 1 16 ? 19.327 37.573 28.225 1.00 0.00 16 LYS A CA 5
ATOM 5578 C C . LYS A 1 16 ? 18.347 36.393 28.316 1.00 0.00 16 LYS A C 5
ATOM 5579 O O . LYS A 1 16 ? 17.623 36.097 27.360 1.00 0.00 16 LYS A O 5
ATOM 5598 N N . PHE A 1 17 ? 18.297 35.758 29.487 1.00 0.00 17 PHE A N 5
ATOM 5599 C CA . PHE A 1 17 ? 17.443 34.606 29.811 1.00 0.00 17 PHE A CA 5
ATOM 5600 C C . PHE A 1 17 ? 16.862 34.603 31.236 1.00 0.00 17 PHE A C 5
ATOM 5601 O O . PHE A 1 17 ? 17.464 35.185 32.145 1.00 0.00 17 PHE A O 5
ATOM 5618 N N . ASN A 1 18 ? 15.721 33.940 31.446 1.00 0.00 18 ASN A N 5
ATOM 5619 C CA . ASN A 1 18 ? 15.092 33.754 32.762 1.00 0.00 18 ASN A CA 5
ATOM 5620 C C . ASN A 1 18 ? 15.093 32.277 33.192 1.00 0.00 18 ASN A C 5
ATOM 5621 O O . ASN A 1 18 ? 14.878 31.379 32.375 1.00 0.00 18 ASN A O 5
ATOM 5632 N N . VAL A 1 19 ? 15.352 32.024 34.477 1.00 0.00 19 VAL A N 5
ATOM 5633 C CA . VAL A 1 19 ? 15.661 30.686 35.025 1.00 0.00 19 VAL A CA 5
ATOM 5634 C C . VAL A 1 19 ? 14.932 30.389 36.343 1.00 0.00 19 VAL A C 5
ATOM 5635 O O . VAL A 1 19 ? 14.232 31.246 36.878 1.00 0.00 19 VAL A O 5
ATOM 5648 N N . GLN A 1 20 ? 15.109 29.177 36.879 1.00 0.00 20 GLN A N 5
ATOM 5649 C CA . GLN A 1 20 ? 14.692 28.764 38.228 1.00 0.00 20 GLN A CA 5
ATOM 5650 C C . GLN A 1 20 ? 15.699 27.754 38.826 1.00 0.00 20 GLN A C 5
ATOM 5651 O O . GLN A 1 20 ? 16.401 27.098 38.055 1.00 0.00 20 GLN A O 5
ATOM 5665 N N . PRO A 1 21 ? 15.771 27.552 40.162 1.00 0.00 21 PRO A N 5
ATOM 5666 C CA . PRO A 1 21 ? 16.679 26.575 40.796 1.00 0.00 21 PRO A CA 5
ATOM 5667 C C . PRO A 1 21 ? 16.433 25.102 40.412 1.00 0.00 21 PRO A C 5
ATOM 5668 O O . PRO A 1 21 ? 17.239 24.230 40.746 1.00 0.00 21 PRO A O 5
ATOM 5679 N N . SER A 1 22 ? 15.340 24.815 39.705 1.00 0.00 22 SER A N 5
ATOM 5680 C CA . SER A 1 22 ? 15.060 23.540 39.034 1.00 0.00 22 SER A CA 5
ATOM 5681 C C . SER A 1 22 ? 15.950 23.253 37.818 1.00 0.00 22 SER A C 5
ATOM 5682 O O . SER A 1 22 ? 16.181 22.088 37.488 1.00 0.00 22 SER A O 5
ATOM 5690 N N . HIS A 1 23 ? 16.434 24.294 37.137 1.00 0.00 23 HIS A N 5
ATOM 5691 C CA . HIS A 1 23 ? 17.087 24.186 35.836 1.00 0.00 23 HIS A CA 5
ATOM 5692 C C . HIS A 1 23 ? 18.481 23.546 35.932 1.00 0.00 23 HIS A C 5
ATOM 5693 O O . HIS A 1 23 ? 19.322 23.961 36.738 1.00 0.00 23 HIS A O 5
ATOM 5707 N N . LYS A 1 24 ? 18.748 22.566 35.062 1.00 0.00 24 LYS A N 5
ATOM 5708 C CA . LYS A 1 24 ? 20.103 22.036 34.838 1.00 0.00 24 LYS A CA 5
ATOM 5709 C C . LYS A 1 24 ? 20.909 22.933 33.896 1.00 0.00 24 LYS A C 5
ATOM 5710 O O . LYS A 1 24 ? 20.340 23.684 33.110 1.00 0.00 24 LYS A O 5
ATOM 5729 N N . ILE A 1 25 ? 22.236 22.832 33.906 1.00 0.00 25 ILE A N 5
ATOM 5730 C CA . ILE A 1 25 ? 23.084 23.536 32.929 1.00 0.00 25 ILE A CA 5
ATOM 5731 C C . ILE A 1 25 ? 22.783 23.034 31.496 1.00 0.00 25 ILE A C 5
ATOM 5732 O O . ILE A 1 25 ? 22.755 23.822 30.551 1.00 0.00 25 ILE A O 5
ATOM 5748 N N . LEU A 1 26 ? 22.394 21.763 31.342 1.00 0.00 26 LEU A N 5
ATOM 5749 C CA . LEU A 1 26 ? 21.815 21.211 30.107 1.00 0.00 26 LEU A CA 5
ATOM 5750 C C . LEU A 1 26 ? 20.452 21.829 29.695 1.00 0.00 26 LEU A C 5
ATOM 5751 O O . LEU A 1 26 ? 20.097 21.797 28.519 1.00 0.00 26 LEU A O 5
ATOM 5767 N N . ASP A 1 27 ? 19.685 22.434 30.612 1.00 0.00 27 ASP A N 5
ATOM 5768 C CA . ASP A 1 27 ? 18.503 23.245 30.266 1.00 0.00 27 ASP A CA 5
ATOM 5769 C C . ASP A 1 27 ? 18.854 24.631 29.700 1.00 0.00 27 ASP A C 5
ATOM 5770 O O . ASP A 1 27 ? 18.152 25.142 28.826 1.00 0.00 27 ASP A O 5
ATOM 5779 N N . ILE A 1 28 ? 19.986 25.212 30.125 1.00 0.00 28 ILE A N 5
ATOM 5780 C CA . ILE A 1 28 ? 20.544 26.430 29.512 1.00 0.00 28 ILE A CA 5
ATOM 5781 C C . ILE A 1 28 ? 20.902 26.169 28.043 1.00 0.00 28 ILE A C 5
ATOM 5782 O O . ILE A 1 28 ? 20.545 26.959 27.168 1.00 0.00 28 ILE A O 5
ATOM 5798 N N . LYS A 1 29 ? 21.513 25.015 27.740 1.00 0.00 29 LYS A N 5
ATOM 5799 C CA . LYS A 1 29 ? 21.768 24.613 26.348 1.00 0.00 29 LYS A CA 5
ATOM 5800 C C . LYS A 1 29 ? 20.485 24.487 25.516 1.00 0.00 29 LYS A C 5
ATOM 5801 O O . LYS A 1 29 ? 20.487 24.876 24.349 1.00 0.00 29 LYS A O 5
ATOM 5820 N N . GLU A 1 30 ? 19.388 23.995 26.098 1.00 0.00 30 GLU A N 5
ATOM 5821 C CA . GLU A 1 30 ? 18.105 23.843 25.394 1.00 0.00 30 GLU A CA 5
ATOM 5822 C C . GLU A 1 30 ? 17.430 25.193 25.086 1.00 0.00 30 GLU A C 5
ATOM 5823 O O . GLU A 1 30 ? 17.008 25.417 23.948 1.00 0.00 30 GLU A O 5
ATOM 5835 N N . MET A 1 31 ? 17.364 26.135 26.041 1.00 0.00 31 MET A N 5
ATOM 5836 C CA . MET A 1 31 ? 16.807 27.476 25.766 1.00 0.00 31 MET A CA 5
ATOM 5837 C C . MET A 1 31 ? 17.609 28.229 24.694 1.00 0.00 31 MET A C 5
ATOM 5838 O O . MET A 1 31 ? 17.015 28.956 23.895 1.00 0.00 31 MET A O 5
ATOM 5852 N N . ILE A 1 32 ? 18.927 28.007 24.631 1.00 0.00 32 ILE A N 5
ATOM 5853 C CA . ILE A 1 32 ? 19.802 28.507 23.561 1.00 0.00 32 ILE A CA 5
ATOM 5854 C C . ILE A 1 32 ? 19.489 27.805 22.240 1.00 0.00 32 ILE A C 5
ATOM 5855 O O . ILE A 1 32 ? 19.297 28.455 21.216 1.00 0.00 32 ILE A O 5
ATOM 5871 N N . PHE A 1 33 ? 19.382 26.479 22.255 1.00 0.00 33 PHE A N 5
ATOM 5872 C CA . PHE A 1 33 ? 19.052 25.691 21.065 1.00 0.00 33 PHE A CA 5
ATOM 5873 C C . PHE A 1 33 ? 17.736 26.082 20.371 1.00 0.00 33 PHE A C 5
ATOM 5874 O O . PHE A 1 33 ? 17.669 26.151 19.142 1.00 0.00 33 PHE A O 5
ATOM 5891 N N . LYS A 1 34 ? 16.727 26.477 21.158 1.00 0.00 34 LYS A N 5
ATOM 5892 C CA . LYS A 1 34 ? 15.461 27.057 20.664 1.00 0.00 34 LYS A CA 5
ATOM 5893 C C . LYS A 1 34 ? 15.590 28.456 20.025 1.00 0.00 34 LYS A C 5
ATOM 5894 O O . LYS A 1 34 ? 14.711 28.864 19.265 1.00 0.00 34 LYS A O 5
ATOM 5913 N N . LYS A 1 35 ? 16.675 29.183 20.331 1.00 0.00 35 LYS A N 5
ATOM 5914 C CA . LYS A 1 35 ? 17.019 30.537 19.839 1.00 0.00 35 LYS A CA 5
ATOM 5915 C C . LYS A 1 35 ? 18.049 30.543 18.688 1.00 0.00 35 LYS A C 5
ATOM 5916 O O . LYS A 1 35 ? 18.134 31.520 17.944 1.00 0.00 35 LYS A O 5
ATOM 5935 N N . THR A 1 36 ? 18.847 29.477 18.542 1.00 0.00 36 THR A N 5
ATOM 5936 C CA . THR A 1 36 ? 19.992 29.377 17.602 1.00 0.00 36 THR A CA 5
ATOM 5937 C C . THR A 1 36 ? 20.050 28.141 16.694 1.00 0.00 36 THR A C 5
ATOM 5938 O O . THR A 1 36 ? 20.606 28.224 15.596 1.00 0.00 36 THR A O 5
ATOM 5949 N N . ASN A 1 37 ? 19.483 27.010 17.128 1.00 0.00 37 ASN A N 5
ATOM 5950 C CA . ASN A 1 37 ? 19.614 25.663 16.537 1.00 0.00 37 ASN A CA 5
ATOM 5951 C C . ASN A 1 37 ? 21.069 25.123 16.494 1.00 0.00 37 ASN A C 5
ATOM 5952 O O . ASN A 1 37 ? 21.382 24.186 15.756 1.00 0.00 37 ASN A O 5
ATOM 5963 N N . ILE A 1 38 ? 21.967 25.666 17.323 1.00 0.00 38 ILE A N 5
ATOM 5964 C CA . ILE A 1 38 ? 23.278 25.059 17.600 1.00 0.00 38 ILE A CA 5
ATOM 5965 C C . ILE A 1 38 ? 23.061 23.865 18.539 1.00 0.00 38 ILE A C 5
ATOM 5966 O O . ILE A 1 38 ? 22.664 24.045 19.694 1.00 0.00 38 ILE A O 5
ATOM 5982 N N . ASN A 1 39 ? 23.280 22.648 18.028 1.00 0.00 39 ASN A N 5
ATOM 5983 C CA . ASN A 1 39 ? 23.028 21.389 18.740 1.00 0.00 39 ASN A CA 5
ATOM 5984 C C . ASN A 1 39 ? 23.680 21.384 20.133 1.00 0.00 39 ASN A C 5
ATOM 5985 O O . ASN A 1 39 ? 24.827 21.810 20.256 1.00 0.00 39 ASN A O 5
ATOM 5996 N N . VAL A 1 40 ? 23.005 20.901 21.183 1.00 0.00 40 VAL A N 5
ATOM 5997 C CA . VAL A 1 40 ? 23.538 20.987 22.563 1.00 0.00 40 VAL A CA 5
ATOM 5998 C C . VAL A 1 40 ? 24.913 20.325 22.738 1.00 0.00 40 VAL A C 5
ATOM 5999 O O . VAL A 1 40 ? 25.756 20.862 23.454 1.00 0.00 40 VAL A O 5
ATOM 6012 N N . LYS A 1 41 ? 25.200 19.240 22.010 1.00 0.00 41 LYS A N 5
ATOM 6013 C CA . LYS A 1 41 ? 26.540 18.616 21.941 1.00 0.00 41 LYS A CA 5
ATOM 6014 C C . LYS A 1 41 ? 27.624 19.463 21.247 1.00 0.00 41 LYS A C 5
ATOM 6015 O O . LYS A 1 41 ? 28.811 19.234 21.477 1.00 0.00 41 LYS A O 5
ATOM 6034 N N . ASP A 1 42 ? 27.251 20.422 20.396 1.00 0.00 42 ASP A N 5
ATOM 6035 C CA . ASP A 1 42 ? 28.141 21.439 19.800 1.00 0.00 42 ASP A CA 5
ATOM 6036 C C . ASP A 1 42 ? 28.485 22.668 20.659 1.00 0.00 42 ASP A C 5
ATOM 6037 O O . ASP A 1 42 ? 29.507 23.309 20.417 1.00 0.00 42 ASP A O 5
ATOM 6046 N N . GLN A 1 43 ? 27.658 22.994 21.657 1.00 0.00 43 GLN A N 5
ATOM 6047 C CA . GLN A 1 43 ? 27.817 24.161 22.540 1.00 0.00 43 GLN A CA 5
ATOM 6048 C C . GLN A 1 43 ? 28.321 23.790 23.946 1.00 0.00 43 GLN A C 5
ATOM 6049 O O . GLN A 1 43 ? 28.040 22.704 24.448 1.00 0.00 43 GLN A O 5
ATOM 6063 N N . SER A 1 44 ? 29.029 24.708 24.615 1.00 0.00 44 SER A N 5
ATOM 6064 C CA . SER A 1 44 ? 29.469 24.563 26.012 1.00 0.00 44 SER A CA 5
ATOM 6065 C C . SER A 1 44 ? 29.724 25.929 26.663 1.00 0.00 44 SER A C 5
ATOM 6066 O O . SER A 1 44 ? 30.030 26.898 25.959 1.00 0.00 44 SER A O 5
ATOM 6074 N N . LEU A 1 45 ? 29.600 26.002 27.995 1.00 0.00 45 LEU A N 5
ATOM 6075 C CA . LEU A 1 45 ? 29.722 27.233 28.785 1.00 0.00 45 LEU A CA 5
ATOM 6076 C C . LEU A 1 45 ? 30.808 27.155 29.874 1.00 0.00 45 LEU A C 5
ATOM 6077 O O . LEU A 1 45 ? 31.023 26.124 30.519 1.00 0.00 45 LEU A O 5
ATOM 6093 N N . LYS A 1 46 ? 31.454 28.300 30.112 1.00 0.00 46 LYS A N 5
ATOM 6094 C CA . LYS A 1 46 ? 32.336 28.594 31.245 1.00 0.00 46 LYS A CA 5
ATOM 6095 C C . LYS A 1 46 ? 31.678 29.561 32.238 1.00 0.00 46 LYS A C 5
ATOM 6096 O O . LYS A 1 46 ? 30.881 30.423 31.859 1.00 0.00 46 LYS A O 5
ATOM 6115 N N . PHE A 1 47 ? 32.052 29.417 33.505 1.00 0.00 47 PHE A N 5
ATOM 6116 C CA . PHE A 1 47 ? 31.640 30.244 34.637 1.00 0.00 47 PHE A CA 5
ATOM 6117 C C . PHE A 1 47 ? 32.716 30.439 35.709 1.00 0.00 47 PHE A C 5
ATOM 6118 O O . PHE A 1 47 ? 33.311 29.453 36.160 1.00 0.00 47 PHE A O 5
ATOM 6135 N N . ALA A 1 48 ? 32.978 31.686 36.115 1.00 0.00 48 ALA A N 5
ATOM 6136 C CA . ALA A 1 48 ? 33.970 32.040 37.139 1.00 0.00 48 ALA A CA 5
ATOM 6137 C C . ALA A 1 48 ? 35.378 31.406 36.931 1.00 0.00 48 ALA A C 5
ATOM 6138 O O . ALA A 1 48 ? 36.105 31.128 37.892 1.00 0.00 48 ALA A O 5
ATOM 6145 N N . GLY A 1 49 ? 35.751 31.167 35.666 1.00 0.00 49 GLY A N 5
ATOM 6146 C CA . GLY A 1 49 ? 37.039 30.628 35.208 1.00 0.00 49 GLY A CA 5
ATOM 6147 C C . GLY A 1 49 ? 37.066 29.136 34.840 1.00 0.00 49 GLY A C 5
ATOM 6148 O O . GLY A 1 49 ? 38.109 28.653 34.387 1.00 0.00 49 GLY A O 5
ATOM 6152 N N . ASN A 1 50 ? 35.961 28.396 34.995 1.00 0.00 50 ASN A N 5
ATOM 6153 C CA . ASN A 1 50 ? 35.915 26.944 34.761 1.00 0.00 50 ASN A CA 5
ATOM 6154 C C . ASN A 1 50 ? 34.753 26.539 33.839 1.00 0.00 50 ASN A C 5
ATOM 6155 O O . ASN A 1 50 ? 33.662 27.105 33.933 1.00 0.00 50 ASN A O 5
ATOM 6166 N N . GLU A 1 51 ? 34.938 25.503 33.014 1.00 0.00 51 GLU A N 5
ATOM 6167 C CA . GLU A 1 51 ? 33.834 24.840 32.299 1.00 0.00 51 GLU A CA 5
ATOM 6168 C C . GLU A 1 51 ? 32.770 24.325 33.285 1.00 0.00 51 GLU A C 5
ATOM 6169 O O . GLU A 1 51 ? 33.107 23.851 34.376 1.00 0.00 51 GLU A O 5
ATOM 6181 N N . MET A 1 52 ? 31.493 24.445 32.921 1.00 0.00 52 MET A N 5
ATOM 6182 C CA . MET A 1 52 ? 30.360 23.968 33.725 1.00 0.00 52 MET A CA 5
ATOM 6183 C C . MET A 1 52 ? 30.033 22.498 33.429 1.00 0.00 52 MET A C 5
ATOM 6184 O O . MET A 1 52 ? 30.111 22.060 32.281 1.00 0.00 52 MET A O 5
ATOM 6198 N N . ILE A 1 53 ? 29.599 21.740 34.440 1.00 0.00 53 ILE A N 5
ATOM 6199 C CA . ILE A 1 53 ? 29.091 20.373 34.266 1.00 0.00 53 ILE A CA 5
ATOM 6200 C C . ILE A 1 53 ? 27.628 20.408 33.803 1.00 0.00 53 ILE A C 5
ATOM 6201 O O . ILE A 1 53 ? 26.771 20.968 34.486 1.00 0.00 53 ILE A O 5
ATOM 6217 N N . ASN A 1 54 ? 27.320 19.764 32.673 1.00 0.00 54 ASN A N 5
ATOM 6218 C CA . ASN A 1 54 ? 25.980 19.776 32.066 1.00 0.00 54 ASN A CA 5
ATOM 6219 C C . ASN A 1 54 ? 24.913 19.152 32.985 1.00 0.00 54 ASN A C 5
ATOM 6220 O O . ASN A 1 54 ? 23.795 19.663 33.078 1.00 0.00 54 ASN A O 5
ATOM 6231 N N . GLN A 1 55 ? 25.280 18.073 33.688 1.00 0.00 55 GLN A N 5
ATOM 6232 C CA . GLN A 1 55 ? 24.431 17.384 34.671 1.00 0.00 55 GLN A CA 5
ATOM 6233 C C . GLN A 1 55 ? 24.209 18.130 36.006 1.00 0.00 55 GLN A C 5
ATOM 6234 O O . GLN A 1 55 ? 23.412 17.652 36.823 1.00 0.00 55 GLN A O 5
ATOM 6248 N N . LYS A 1 56 ? 24.879 19.264 36.270 1.00 0.00 56 LYS A N 5
ATOM 6249 C CA . LYS A 1 56 ? 24.611 20.097 37.459 1.00 0.00 56 LYS A CA 5
ATOM 6250 C C . LYS A 1 56 ? 23.392 21.000 37.291 1.00 0.00 56 LYS A C 5
ATOM 6251 O O . LYS A 1 56 ? 22.973 21.313 36.180 1.00 0.00 56 LYS A O 5
ATOM 6270 N N . THR A 1 57 ? 22.849 21.455 38.417 1.00 0.00 57 THR A N 5
ATOM 6271 C CA . THR A 1 57 ? 21.801 22.484 38.484 1.00 0.00 57 THR A CA 5
ATOM 6272 C C . THR A 1 57 ? 22.442 23.840 38.783 1.00 0.00 57 THR A C 5
ATOM 6273 O O . THR A 1 57 ? 23.473 23.930 39.455 1.00 0.00 57 THR A O 5
ATOM 6284 N N . LEU A 1 58 ? 21.789 24.914 38.324 1.00 0.00 58 LEU A N 5
ATOM 6285 C CA . LEU A 1 58 ? 22.122 26.301 38.677 1.00 0.00 58 LEU A CA 5
ATOM 6286 C C . LEU A 1 58 ? 22.125 26.513 40.200 1.00 0.00 58 LEU A C 5
ATOM 6287 O O . LEU A 1 58 ? 22.887 27.332 40.711 1.00 0.00 58 LEU A O 5
ATOM 6303 N N . SER A 1 59 ? 21.310 25.744 40.923 1.00 0.00 59 SER A N 5
ATOM 6304 C CA . SER A 1 59 ? 21.244 25.746 42.389 1.00 0.00 59 SER A CA 5
ATOM 6305 C C . SER A 1 59 ? 22.533 25.224 43.044 1.00 0.00 59 SER A C 5
ATOM 6306 O O . SER A 1 59 ? 22.987 25.796 44.035 1.00 0.00 59 SER A O 5
ATOM 6314 N N . ASP A 1 60 ? 23.195 24.222 42.452 1.00 0.00 60 ASP A N 5
ATOM 6315 C CA . ASP A 1 60 ? 24.509 23.742 42.907 1.00 0.00 60 ASP A CA 5
ATOM 6316 C C . ASP A 1 60 ? 25.663 24.749 42.743 1.00 0.00 60 ASP A C 5
ATOM 6317 O O . ASP A 1 60 ? 26.547 24.849 43.599 1.00 0.00 60 ASP A O 5
ATOM 6326 N N . TYR A 1 61 ? 25.629 25.534 41.661 1.00 0.00 61 TYR A N 5
ATOM 6327 C CA . TYR A 1 61 ? 26.556 26.650 41.414 1.00 0.00 61 TYR A CA 5
ATOM 6328 C C . TYR A 1 61 ? 26.165 28.003 42.065 1.00 0.00 61 TYR A C 5
ATOM 6329 O O . TYR A 1 61 ? 26.894 28.991 41.978 1.00 0.00 61 TYR A O 5
ATOM 6347 N N . SER A 1 62 ? 24.994 28.049 42.717 1.00 0.00 62 SER A N 5
ATOM 6348 C CA . SER A 1 62 ? 24.331 29.230 43.303 1.00 0.00 62 SER A CA 5
ATOM 6349 C C . SER A 1 62 ? 24.138 30.408 42.321 1.00 0.00 62 SER A C 5
ATOM 6350 O O . SER A 1 62 ? 24.455 31.567 42.612 1.00 0.00 62 SER A O 5
ATOM 6358 N N . ILE A 1 63 ? 23.599 30.096 41.138 1.00 0.00 63 ILE A N 5
ATOM 6359 C CA . ILE A 1 63 ? 23.283 31.014 40.025 1.00 0.00 63 ILE A CA 5
ATOM 6360 C C . ILE A 1 63 ? 21.796 31.446 40.084 1.00 0.00 63 ILE A C 5
ATOM 6361 O O . ILE A 1 63 ? 21.056 31.281 39.115 1.00 0.00 63 ILE A O 5
ATOM 6377 N N . ILE A 1 64 ? 21.310 31.904 41.249 1.00 0.00 64 ILE A N 5
ATOM 6378 C CA . ILE A 1 64 ? 19.863 32.049 41.526 1.00 0.00 64 ILE A CA 5
ATOM 6379 C C . ILE A 1 64 ? 19.422 33.500 41.762 1.00 0.00 64 ILE A C 5
ATOM 6380 O O . ILE A 1 64 ? 18.504 33.970 41.088 1.00 0.00 64 ILE A O 5
ATOM 6396 N N . ASP A 1 65 ? 20.041 34.230 42.697 1.00 0.00 65 ASP A N 5
ATOM 6397 C CA . ASP A 1 65 ? 19.574 35.575 43.074 1.00 0.00 65 ASP A CA 5
ATOM 6398 C C . ASP A 1 65 ? 20.764 36.459 43.489 1.00 0.00 65 ASP A C 5
ATOM 6399 O O . ASP A 1 65 ? 21.653 36.034 44.232 1.00 0.00 65 ASP A O 5
ATOM 6408 N N . SER A 1 66 ? 20.800 37.695 42.984 1.00 0.00 66 SER A N 5
ATOM 6409 C CA . SER A 1 66 ? 21.918 38.644 43.097 1.00 0.00 66 SER A CA 5
ATOM 6410 C C . SER A 1 66 ? 21.489 40.046 42.635 1.00 0.00 66 SER A C 5
ATOM 6411 O O . SER A 1 66 ? 20.588 40.181 41.801 1.00 0.00 66 SER A O 5
ATOM 6419 N N . THR A 1 67 ? 22.141 41.095 43.143 1.00 0.00 67 THR A N 5
ATOM 6420 C CA . THR A 1 67 ? 21.866 42.507 42.800 1.00 0.00 67 THR A CA 5
ATOM 6421 C C . THR A 1 67 ? 22.144 42.935 41.355 1.00 0.00 67 THR A C 5
ATOM 6422 O O . THR A 1 67 ? 21.625 43.946 40.883 1.00 0.00 67 THR A O 5
ATOM 6433 N N . GLU A 1 68 ? 22.931 42.133 40.637 1.00 0.00 68 GLU A N 5
ATOM 6434 C CA . GLU A 1 68 ? 23.164 42.213 39.194 1.00 0.00 68 GLU A CA 5
ATOM 6435 C C . GLU A 1 68 ? 23.044 40.805 38.584 1.00 0.00 68 GLU A C 5
ATOM 6436 O O . GLU A 1 68 ? 23.459 39.809 39.181 1.00 0.00 68 GLU A O 5
ATOM 6448 N N . GLU A 1 69 ? 22.455 40.709 37.395 1.00 0.00 69 GLU A N 5
ATOM 6449 C CA . GLU A 1 69 ? 22.149 39.454 36.703 1.00 0.00 69 GLU A CA 5
ATOM 6450 C C . GLU A 1 69 ? 23.409 38.685 36.249 1.00 0.00 69 GLU A C 5
ATOM 6451 O O . GLU A 1 69 ? 24.414 39.281 35.846 1.00 0.00 69 GLU A O 5
ATOM 6463 N N . PHE A 1 70 ? 23.372 37.352 36.340 1.00 0.00 70 PHE A N 5
ATOM 6464 C CA . PHE A 1 70 ? 24.547 36.482 36.182 1.00 0.00 70 PHE A CA 5
ATOM 6465 C C . PHE A 1 70 ? 25.137 36.362 34.771 1.00 0.00 70 PHE A C 5
ATOM 6466 O O . PHE A 1 70 ? 24.384 36.091 33.840 1.00 0.00 70 PHE A O 5
ATOM 6483 N N . THR A 1 71 ? 26.461 36.474 34.605 1.00 0.00 71 THR A N 5
ATOM 6484 C CA . THR A 1 71 ? 27.145 36.249 33.313 1.00 0.00 71 THR A CA 5
ATOM 6485 C C . THR A 1 71 ? 27.810 34.882 33.121 1.00 0.00 71 THR A C 5
ATOM 6486 O O . THR A 1 71 ? 28.568 34.427 33.981 1.00 0.00 71 THR A O 5
ATOM 6497 N N . LEU A 1 72 ? 27.545 34.241 31.978 1.00 0.00 72 LEU A N 5
ATOM 6498 C CA . LEU A 1 72 ? 28.109 32.962 31.533 1.00 0.00 72 LEU A CA 5
ATOM 6499 C C . LEU A 1 72 ? 28.840 33.168 30.198 1.00 0.00 72 LEU A C 5
ATOM 6500 O O . LEU A 1 72 ? 28.470 34.051 29.430 1.00 0.00 72 LEU A O 5
ATOM 6516 N N . HIS A 1 73 ? 29.848 32.351 29.896 1.00 0.00 73 HIS A N 5
ATOM 6517 C CA . HIS A 1 73 ? 30.803 32.622 28.812 1.00 0.00 73 HIS A CA 5
ATOM 6518 C C . HIS A 1 73 ? 30.904 31.455 27.818 1.00 0.00 73 HIS A C 5
ATOM 6519 O O . HIS A 1 73 ? 31.012 30.299 28.219 1.00 0.00 73 HIS A O 5
ATOM 6533 N N . LEU A 1 74 ? 30.882 31.746 26.516 1.00 0.00 74 LEU A N 5
ATOM 6534 C CA . LEU A 1 74 ? 30.961 30.750 25.439 1.00 0.00 74 LEU A CA 5
ATOM 6535 C C . LEU A 1 74 ? 32.349 30.077 25.326 1.00 0.00 74 LEU A C 5
ATOM 6536 O O . LEU A 1 74 ? 33.377 30.723 25.562 1.00 0.00 74 LEU A O 5
ATOM 6552 N N . GLU A 1 75 ? 32.401 28.807 24.900 1.00 0.00 75 GLU A N 5
ATOM 6553 C CA . GLU A 1 75 ? 33.601 28.248 24.245 1.00 0.00 75 GLU A CA 5
ATOM 6554 C C . GLU A 1 75 ? 33.764 28.789 22.802 1.00 0.00 75 GLU A C 5
ATOM 6555 O O . GLU A 1 75 ? 33.004 29.657 22.377 1.00 0.00 75 GLU A O 5
ATOM 6567 N N . THR A 1 76 ? 34.778 28.353 22.049 1.00 0.00 76 THR A N 5
ATOM 6568 C CA . THR A 1 76 ? 35.106 28.892 20.708 1.00 0.00 76 THR A CA 5
ATOM 6569 C C . THR A 1 76 ? 34.648 28.039 19.524 1.00 0.00 76 THR A C 5
ATOM 6570 O O . THR A 1 76 ? 34.795 26.817 19.567 1.00 0.00 76 THR A O 5
ATOM 6581 N N . LYS A 1 77 ? 34.159 28.660 18.438 1.00 0.00 77 LYS A N 5
ATOM 6582 C CA . LYS A 1 77 ? 33.969 28.025 17.112 1.00 0.00 77 LYS A CA 5
ATOM 6583 C C . LYS A 1 77 ? 33.147 26.721 17.141 1.00 0.00 77 LYS A C 5
ATOM 6584 O O . LYS A 1 77 ? 33.529 25.695 16.581 1.00 0.00 77 LYS A O 5
ATOM 6603 N N . LEU A 1 78 ? 32.011 26.795 17.832 1.00 0.00 78 LEU A N 5
ATOM 6604 C CA . LEU A 1 78 ? 31.130 25.691 18.236 1.00 0.00 78 LEU A CA 5
ATOM 6605 C C . LEU A 1 78 ? 30.600 24.835 17.072 1.00 0.00 78 LEU A C 5
ATOM 6606 O O . LEU A 1 78 ? 30.629 23.605 17.132 1.00 0.00 78 LEU A O 5
ATOM 6622 N N . ASP A 1 79 ? 30.042 25.484 16.048 1.00 0.00 79 ASP A N 5
ATOM 6623 C CA . ASP A 1 79 ? 29.118 24.860 15.092 1.00 0.00 79 ASP A CA 5
ATOM 6624 C C . ASP A 1 79 ? 29.733 24.418 13.755 1.00 0.00 79 ASP A C 5
ATOM 6625 O O . ASP A 1 79 ? 30.842 24.825 13.389 1.00 0.00 79 ASP A O 5
ATOM 6634 N N . LEU A 1 80 ? 28.991 23.592 13.010 1.00 0.00 80 LEU A N 5
ATOM 6635 C CA . LEU A 1 80 ? 29.263 23.247 11.607 1.00 0.00 80 LEU A CA 5
ATOM 6636 C C . LEU A 1 80 ? 28.368 24.043 10.628 1.00 0.00 80 LEU A C 5
ATOM 6637 O O . LEU A 1 80 ? 28.389 23.787 9.419 1.00 0.00 80 LEU A O 5
ATOM 6653 N N . MET A 1 81 ? 27.564 24.977 11.157 1.00 0.00 81 MET A N 5
ATOM 6654 C CA . MET A 1 81 ? 26.533 25.762 10.461 1.00 0.00 81 MET A CA 5
ATOM 6655 C C . MET A 1 81 ? 27.064 26.798 9.470 1.00 0.00 81 MET A C 5
ATOM 6656 O O . MET A 1 81 ? 28.052 27.510 9.764 1.00 0.00 81 MET A O 5
ATOM 6671 N N . SER A 1 1 ? 9.351 38.314 41.444 1.00 0.00 1 SER A N 6
ATOM 6672 C CA . SER A 1 1 ? 10.103 38.455 40.187 1.00 0.00 1 SER A CA 6
ATOM 6673 C C . SER A 1 1 ? 10.684 37.125 39.729 1.00 0.00 1 SER A C 6
ATOM 6674 O O . SER A 1 1 ? 11.031 36.278 40.553 1.00 0.00 1 SER A O 6
ATOM 6684 N N . HIS A 1 2 ? 10.794 36.921 38.414 1.00 0.00 2 HIS A N 6
ATOM 6685 C CA . HIS A 1 2 ? 11.488 35.770 37.820 1.00 0.00 2 HIS A CA 6
ATOM 6686 C C . HIS A 1 2 ? 13.019 35.948 37.831 1.00 0.00 2 HIS A C 6
ATOM 6687 O O . HIS A 1 2 ? 13.530 37.065 37.976 1.00 0.00 2 HIS A O 6
ATOM 6701 N N . MET A 1 3 ? 13.752 34.844 37.665 1.00 0.00 3 MET A N 6
ATOM 6702 C CA . MET A 1 3 ? 15.221 34.808 37.637 1.00 0.00 3 MET A CA 6
ATOM 6703 C C . MET A 1 3 ? 15.768 34.845 36.201 1.00 0.00 3 MET A C 6
ATOM 6704 O O . MET A 1 3 ? 15.150 34.302 35.281 1.00 0.00 3 MET A O 6
ATOM 6718 N N . GLN A 1 4 ? 16.943 35.457 36.003 1.00 0.00 4 GLN A N 6
ATOM 6719 C CA . GLN A 1 4 ? 17.595 35.577 34.688 1.00 0.00 4 GLN A CA 6
ATOM 6720 C C . GLN A 1 4 ? 19.119 35.374 34.732 1.00 0.00 4 GLN A C 6
ATOM 6721 O O . GLN A 1 4 ? 19.740 35.557 35.778 1.00 0.00 4 GLN A O 6
ATOM 6735 N N . VAL A 1 5 ? 19.728 35.071 33.580 1.00 0.00 5 VAL A N 6
ATOM 6736 C CA . VAL A 1 5 ? 21.190 35.025 33.343 1.00 0.00 5 VAL A CA 6
ATOM 6737 C C . VAL A 1 5 ? 21.568 35.632 31.982 1.00 0.00 5 VAL A C 6
ATOM 6738 O O . VAL A 1 5 ? 20.718 35.673 31.094 1.00 0.00 5 VAL A O 6
ATOM 6751 N N . SER A 1 6 ? 22.817 36.079 31.793 1.00 0.00 6 SER A N 6
ATOM 6752 C CA . SER A 1 6 ? 23.314 36.682 30.539 1.00 0.00 6 SER A CA 6
ATOM 6753 C C . SER A 1 6 ? 24.376 35.805 29.861 1.00 0.00 6 SER A C 6
ATOM 6754 O O . SER A 1 6 ? 25.189 35.195 30.552 1.00 0.00 6 SER A O 6
ATOM 6762 N N . ILE A 1 7 ? 24.388 35.737 28.526 1.00 0.00 7 ILE A N 6
ATOM 6763 C CA . ILE A 1 7 ? 25.330 34.933 27.719 1.00 0.00 7 ILE A CA 6
ATOM 6764 C C . ILE A 1 7 ? 26.218 35.846 26.859 1.00 0.00 7 ILE A C 6
ATOM 6765 O O . ILE A 1 7 ? 25.679 36.640 26.092 1.00 0.00 7 ILE A O 6
ATOM 6781 N N . GLU A 1 8 ? 27.549 35.720 26.945 1.00 0.00 8 GLU A N 6
ATOM 6782 C CA . GLU A 1 8 ? 28.535 36.558 26.232 1.00 0.00 8 GLU A CA 6
ATOM 6783 C C . GLU A 1 8 ? 29.187 35.843 25.024 1.00 0.00 8 GLU A C 6
ATOM 6784 O O . GLU A 1 8 ? 29.877 34.827 25.163 1.00 0.00 8 GLU A O 6
ATOM 6796 N N . PHE A 1 9 ? 28.965 36.399 23.830 1.00 0.00 9 PHE A N 6
ATOM 6797 C CA . PHE A 1 9 ? 29.268 35.828 22.510 1.00 0.00 9 PHE A CA 6
ATOM 6798 C C . PHE A 1 9 ? 30.704 35.977 21.966 1.00 0.00 9 PHE A C 6
ATOM 6799 O O . PHE A 1 9 ? 31.493 36.774 22.482 1.00 0.00 9 PHE A O 6
ATOM 6816 N N . GLN A 1 10 ? 31.063 35.256 20.893 1.00 0.00 10 GLN A N 6
ATOM 6817 C CA . GLN A 1 10 ? 32.432 35.242 20.332 1.00 0.00 10 GLN A CA 6
ATOM 6818 C C . GLN A 1 10 ? 32.901 36.567 19.688 1.00 0.00 10 GLN A C 6
ATOM 6819 O O . GLN A 1 10 ? 34.093 36.722 19.404 1.00 0.00 10 GLN A O 6
ATOM 6833 N N . ASN A 1 11 ? 31.971 37.502 19.465 1.00 0.00 11 ASN A N 6
ATOM 6834 C CA . ASN A 1 11 ? 32.180 38.893 19.033 1.00 0.00 11 ASN A CA 6
ATOM 6835 C C . ASN A 1 11 ? 31.966 39.927 20.167 1.00 0.00 11 ASN A C 6
ATOM 6836 O O . ASN A 1 11 ? 31.956 41.138 19.918 1.00 0.00 11 ASN A O 6
ATOM 6847 N N . GLY A 1 12 ? 31.740 39.449 21.396 1.00 0.00 12 GLY A N 6
ATOM 6848 C CA . GLY A 1 12 ? 31.559 40.252 22.611 1.00 0.00 12 GLY A CA 6
ATOM 6849 C C . GLY A 1 12 ? 30.130 40.731 22.925 1.00 0.00 12 GLY A C 6
ATOM 6850 O O . GLY A 1 12 ? 29.941 41.358 23.967 1.00 0.00 12 GLY A O 6
ATOM 6854 N N . GLU A 1 13 ? 29.125 40.462 22.082 1.00 0.00 13 GLU A N 6
ATOM 6855 C CA . GLU A 1 13 ? 27.718 40.824 22.359 1.00 0.00 13 GLU A CA 6
ATOM 6856 C C . GLU A 1 13 ? 27.054 39.952 23.444 1.00 0.00 13 GLU A C 6
ATOM 6857 O O . GLU A 1 13 ? 27.546 38.862 23.750 1.00 0.00 13 GLU A O 6
ATOM 6869 N N . LYS A 1 14 ? 25.924 40.404 24.018 1.00 0.00 14 LYS A N 6
ATOM 6870 C CA . LYS A 1 14 ? 25.170 39.665 25.054 1.00 0.00 14 LYS A CA 6
ATOM 6871 C C . LYS A 1 14 ? 23.665 39.519 24.806 1.00 0.00 14 LYS A C 6
ATOM 6872 O O . LYS A 1 14 ? 23.044 40.355 24.147 1.00 0.00 14 LYS A O 6
ATOM 6891 N N . LEU A 1 15 ? 23.090 38.472 25.405 1.00 0.00 15 LEU A N 6
ATOM 6892 C CA . LEU A 1 15 ? 21.650 38.175 25.496 1.00 0.00 15 LEU A CA 6
ATOM 6893 C C . LEU A 1 15 ? 21.294 37.730 26.922 1.00 0.00 15 LEU A C 6
ATOM 6894 O O . LEU A 1 15 ? 21.985 36.862 27.456 1.00 0.00 15 LEU A O 6
ATOM 6910 N N . LYS A 1 16 ? 20.191 38.226 27.502 1.00 0.00 16 LYS A N 6
ATOM 6911 C CA . LYS A 1 16 ? 19.609 37.656 28.734 1.00 0.00 16 LYS A CA 6
ATOM 6912 C C . LYS A 1 16 ? 18.556 36.572 28.465 1.00 0.00 16 LYS A C 6
ATOM 6913 O O . LYS A 1 16 ? 17.863 36.595 27.445 1.00 0.00 16 LYS A O 6
ATOM 6932 N N . PHE A 1 17 ? 18.452 35.620 29.391 1.00 0.00 17 PHE A N 6
ATOM 6933 C CA . PHE A 1 17 ? 17.564 34.452 29.385 1.00 0.00 17 PHE A CA 6
ATOM 6934 C C . PHE A 1 17 ? 16.788 34.261 30.692 1.00 0.00 17 PHE A C 6
ATOM 6935 O O . PHE A 1 17 ? 17.362 34.485 31.757 1.00 0.00 17 PHE A O 6
ATOM 6952 N N . ASN A 1 18 ? 15.526 33.821 30.637 1.00 0.00 18 ASN A N 6
ATOM 6953 C CA . ASN A 1 18 ? 14.735 33.495 31.836 1.00 0.00 18 ASN A CA 6
ATOM 6954 C C . ASN A 1 18 ? 14.944 32.039 32.301 1.00 0.00 18 ASN A C 6
ATOM 6955 O O . ASN A 1 18 ? 14.996 31.125 31.474 1.00 0.00 18 ASN A O 6
ATOM 6966 N N . VAL A 1 19 ? 15.034 31.829 33.621 1.00 0.00 19 VAL A N 6
ATOM 6967 C CA . VAL A 1 19 ? 15.299 30.530 34.276 1.00 0.00 19 VAL A CA 6
ATOM 6968 C C . VAL A 1 19 ? 14.395 30.265 35.493 1.00 0.00 19 VAL A C 6
ATOM 6969 O O . VAL A 1 19 ? 13.923 31.215 36.116 1.00 0.00 19 VAL A O 6
ATOM 6982 N N . GLN A 1 20 ? 14.192 29.002 35.897 1.00 0.00 20 GLN A N 6
ATOM 6983 C CA . GLN A 1 20 ? 13.507 28.627 37.155 1.00 0.00 20 GLN A CA 6
ATOM 6984 C C . GLN A 1 20 ? 14.358 27.670 38.024 1.00 0.00 20 GLN A C 6
ATOM 6985 O O . GLN A 1 20 ? 15.180 26.940 37.472 1.00 0.00 20 GLN A O 6
ATOM 6999 N N . PRO A 1 21 ? 14.207 27.629 39.368 1.00 0.00 21 PRO A N 6
ATOM 7000 C CA . PRO A 1 21 ? 15.130 26.896 40.254 1.00 0.00 21 PRO A CA 6
ATOM 7001 C C . PRO A 1 21 ? 15.204 25.366 40.082 1.00 0.00 21 PRO A C 6
ATOM 7002 O O . PRO A 1 21 ? 16.161 24.767 40.578 1.00 0.00 21 PRO A O 6
ATOM 7013 N N . SER A 1 22 ? 14.237 24.724 39.413 1.00 0.00 22 SER A N 6
ATOM 7014 C CA . SER A 1 22 ? 14.278 23.289 39.052 1.00 0.00 22 SER A CA 6
ATOM 7015 C C . SER A 1 22 ? 14.968 22.999 37.706 1.00 0.00 22 SER A C 6
ATOM 7016 O O . SER A 1 22 ? 15.097 21.833 37.312 1.00 0.00 22 SER A O 6
ATOM 7024 N N . HIS A 1 23 ? 15.460 24.028 37.008 1.00 0.00 23 HIS A N 6
ATOM 7025 C CA . HIS A 1 23 ? 16.376 23.866 35.878 1.00 0.00 23 HIS A CA 6
ATOM 7026 C C . HIS A 1 23 ? 17.681 23.170 36.305 1.00 0.00 23 HIS A C 6
ATOM 7027 O O . HIS A 1 23 ? 18.088 23.228 37.468 1.00 0.00 23 HIS A O 6
ATOM 7041 N N . LYS A 1 24 ? 18.376 22.565 35.346 1.00 0.00 24 LYS A N 6
ATOM 7042 C CA . LYS A 1 24 ? 19.785 22.149 35.436 1.00 0.00 24 LYS A CA 6
ATOM 7043 C C . LYS A 1 24 ? 20.623 22.837 34.351 1.00 0.00 24 LYS A C 6
ATOM 7044 O O . LYS A 1 24 ? 20.073 23.514 33.486 1.00 0.00 24 LYS A O 6
ATOM 7063 N N . ILE A 1 25 ? 21.949 22.707 34.367 1.00 0.00 25 ILE A N 6
ATOM 7064 C CA . ILE A 1 25 ? 22.819 23.371 33.375 1.00 0.00 25 ILE A CA 6
ATOM 7065 C C . ILE A 1 25 ? 22.516 22.870 31.940 1.00 0.00 25 ILE A C 6
ATOM 7066 O O . ILE A 1 25 ? 22.626 23.637 30.984 1.00 0.00 25 ILE A O 6
ATOM 7082 N N . LEU A 1 26 ? 22.010 21.640 31.775 1.00 0.00 26 LEU A N 6
ATOM 7083 C CA . LEU A 1 26 ? 21.447 21.146 30.510 1.00 0.00 26 LEU A CA 6
ATOM 7084 C C . LEU A 1 26 ? 20.208 21.932 30.030 1.00 0.00 26 LEU A C 6
ATOM 7085 O O . LEU A 1 26 ? 20.098 22.216 28.838 1.00 0.00 26 LEU A O 6
ATOM 7101 N N . ASP A 1 27 ? 19.314 22.357 30.932 1.00 0.00 27 ASP A N 6
ATOM 7102 C CA . ASP A 1 27 ? 18.193 23.245 30.587 1.00 0.00 27 ASP A CA 6
ATOM 7103 C C . ASP A 1 27 ? 18.626 24.598 30.002 1.00 0.00 27 ASP A C 6
ATOM 7104 O O . ASP A 1 27 ? 17.936 25.150 29.140 1.00 0.00 27 ASP A O 6
ATOM 7113 N N . ILE A 1 28 ? 19.790 25.103 30.439 1.00 0.00 28 ILE A N 6
ATOM 7114 C CA . ILE A 1 28 ? 20.439 26.298 29.877 1.00 0.00 28 ILE A CA 6
ATOM 7115 C C . ILE A 1 28 ? 20.904 26.033 28.438 1.00 0.00 28 ILE A C 6
ATOM 7116 O O . ILE A 1 28 ? 20.615 26.834 27.549 1.00 0.00 28 ILE A O 6
ATOM 7132 N N . LYS A 1 29 ? 21.546 24.887 28.161 1.00 0.00 29 LYS A N 6
ATOM 7133 C CA . LYS A 1 29 ? 21.891 24.517 26.776 1.00 0.00 29 LYS A CA 6
ATOM 7134 C C . LYS A 1 29 ? 20.641 24.417 25.890 1.00 0.00 29 LYS A C 6
ATOM 7135 O O . LYS A 1 29 ? 20.628 24.944 24.778 1.00 0.00 29 LYS A O 6
ATOM 7154 N N . GLU A 1 30 ? 19.573 23.794 26.388 1.00 0.00 30 GLU A N 6
ATOM 7155 C CA . GLU A 1 30 ? 18.316 23.596 25.647 1.00 0.00 30 GLU A CA 6
ATOM 7156 C C . GLU A 1 30 ? 17.610 24.920 25.269 1.00 0.00 30 GLU A C 6
ATOM 7157 O O . GLU A 1 30 ? 17.194 25.080 24.120 1.00 0.00 30 GLU A O 6
ATOM 7169 N N . MET A 1 31 ? 17.550 25.921 26.164 1.00 0.00 31 MET A N 6
ATOM 7170 C CA . MET A 1 31 ? 16.996 27.249 25.818 1.00 0.00 31 MET A CA 6
ATOM 7171 C C . MET A 1 31 ? 17.885 28.028 24.831 1.00 0.00 31 MET A C 6
ATOM 7172 O O . MET A 1 31 ? 17.372 28.791 24.007 1.00 0.00 31 MET A O 6
ATOM 7186 N N . ILE A 1 32 ? 19.209 27.829 24.872 1.00 0.00 32 ILE A N 6
ATOM 7187 C CA . ILE A 1 32 ? 20.166 28.454 23.941 1.00 0.00 32 ILE A CA 6
ATOM 7188 C C . ILE A 1 32 ? 20.063 27.836 22.552 1.00 0.00 32 ILE A C 6
ATOM 7189 O O . ILE A 1 32 ? 20.102 28.550 21.546 1.00 0.00 32 ILE A O 6
ATOM 7205 N N . PHE A 1 33 ? 19.866 26.521 22.483 1.00 0.00 33 PHE A N 6
ATOM 7206 C CA . PHE A 1 33 ? 19.540 25.844 21.226 1.00 0.00 33 PHE A CA 6
ATOM 7207 C C . PHE A 1 33 ? 18.340 26.453 20.487 1.00 0.00 33 PHE A C 6
ATOM 7208 O O . PHE A 1 33 ? 18.374 26.653 19.273 1.00 0.00 33 PHE A O 6
ATOM 7225 N N . LYS A 1 34 ? 17.326 26.887 21.241 1.00 0.00 34 LYS A N 6
ATOM 7226 C CA . LYS A 1 34 ? 16.129 27.584 20.736 1.00 0.00 34 LYS A CA 6
ATOM 7227 C C . LYS A 1 34 ? 16.309 29.075 20.393 1.00 0.00 34 LYS A C 6
ATOM 7228 O O . LYS A 1 34 ? 15.345 29.713 19.967 1.00 0.00 34 LYS A O 6
ATOM 7247 N N . LYS A 1 35 ? 17.525 29.621 20.545 1.00 0.00 35 LYS A N 6
ATOM 7248 C CA . LYS A 1 35 ? 17.943 30.999 20.183 1.00 0.00 35 LYS A CA 6
ATOM 7249 C C . LYS A 1 35 ? 19.178 31.084 19.262 1.00 0.00 35 LYS A C 6
ATOM 7250 O O . LYS A 1 35 ? 19.540 32.173 18.806 1.00 0.00 35 LYS A O 6
ATOM 7269 N N . THR A 1 36 ? 19.846 29.957 19.006 1.00 0.00 36 THR A N 6
ATOM 7270 C CA . THR A 1 36 ? 21.134 29.855 18.278 1.00 0.00 36 THR A CA 6
ATOM 7271 C C . THR A 1 36 ? 21.267 28.646 17.348 1.00 0.00 36 THR A C 6
ATOM 7272 O O . THR A 1 36 ? 22.122 28.659 16.462 1.00 0.00 36 THR A O 6
ATOM 7283 N N . ASN A 1 37 ? 20.455 27.602 17.558 1.00 0.00 37 ASN A N 6
ATOM 7284 C CA . ASN A 1 37 ? 20.439 26.332 16.815 1.00 0.00 37 ASN A CA 6
ATOM 7285 C C . ASN A 1 37 ? 21.736 25.495 16.938 1.00 0.00 37 ASN A C 6
ATOM 7286 O O . ASN A 1 37 ? 21.856 24.435 16.319 1.00 0.00 37 ASN A O 6
ATOM 7297 N N . ILE A 1 38 ? 22.688 25.906 17.788 1.00 0.00 38 ILE A N 6
ATOM 7298 C CA . ILE A 1 38 ? 23.857 25.094 18.157 1.00 0.00 38 ILE A CA 6
ATOM 7299 C C . ILE A 1 38 ? 23.390 23.947 19.062 1.00 0.00 38 ILE A C 6
ATOM 7300 O O . ILE A 1 38 ? 22.885 24.180 20.165 1.00 0.00 38 ILE A O 6
ATOM 7316 N N . ASN A 1 39 ? 23.524 22.707 18.587 1.00 0.00 39 ASN A N 6
ATOM 7317 C CA . ASN A 1 39 ? 23.050 21.511 19.286 1.00 0.00 39 ASN A CA 6
ATOM 7318 C C . ASN A 1 39 ? 23.719 21.390 20.661 1.00 0.00 39 ASN A C 6
ATOM 7319 O O . ASN A 1 39 ? 24.921 21.620 20.797 1.00 0.00 39 ASN A O 6
ATOM 7330 N N . VAL A 1 40 ? 22.968 20.987 21.684 1.00 0.00 40 VAL A N 6
ATOM 7331 C CA . VAL A 1 40 ? 23.445 20.921 23.081 1.00 0.00 40 VAL A CA 6
ATOM 7332 C C . VAL A 1 40 ? 24.637 19.987 23.313 1.00 0.00 40 VAL A C 6
ATOM 7333 O O . VAL A 1 40 ? 25.371 20.163 24.287 1.00 0.00 40 VAL A O 6
ATOM 7346 N N . LYS A 1 41 ? 24.866 19.022 22.420 1.00 0.00 41 LYS A N 6
ATOM 7347 C CA . LYS A 1 41 ? 26.097 18.202 22.383 1.00 0.00 41 LYS A CA 6
ATOM 7348 C C . LYS A 1 41 ? 27.360 18.970 21.966 1.00 0.00 41 LYS A C 6
ATOM 7349 O O . LYS A 1 41 ? 28.460 18.474 22.200 1.00 0.00 41 LYS A O 6
ATOM 7368 N N . ASP A 1 42 ? 27.214 20.124 21.312 1.00 0.00 42 ASP A N 6
ATOM 7369 C CA . ASP A 1 42 ? 28.292 20.872 20.638 1.00 0.00 42 ASP A CA 6
ATOM 7370 C C . ASP A 1 42 ? 28.521 22.267 21.254 1.00 0.00 42 ASP A C 6
ATOM 7371 O O . ASP A 1 42 ? 29.549 22.885 20.971 1.00 0.00 42 ASP A O 6
ATOM 7380 N N . GLN A 1 43 ? 27.595 22.777 22.072 1.00 0.00 43 GLN A N 6
ATOM 7381 C CA . GLN A 1 43 ? 27.746 24.025 22.837 1.00 0.00 43 GLN A CA 6
ATOM 7382 C C . GLN A 1 43 ? 28.176 23.785 24.292 1.00 0.00 43 GLN A C 6
ATOM 7383 O O . GLN A 1 43 ? 27.814 22.780 24.910 1.00 0.00 43 GLN A O 6
ATOM 7397 N N . SER A 1 44 ? 28.907 24.753 24.851 1.00 0.00 44 SER A N 6
ATOM 7398 C CA . SER A 1 44 ? 29.433 24.753 26.220 1.00 0.00 44 SER A CA 6
ATOM 7399 C C . SER A 1 44 ? 29.511 26.183 26.766 1.00 0.00 44 SER A C 6
ATOM 7400 O O . SER A 1 44 ? 29.749 27.122 26.001 1.00 0.00 44 SER A O 6
ATOM 7408 N N . LEU A 1 45 ? 29.338 26.336 28.082 1.00 0.00 45 LEU A N 6
ATOM 7409 C CA . LEU A 1 45 ? 29.408 27.617 28.792 1.00 0.00 45 LEU A CA 6
ATOM 7410 C C . LEU A 1 45 ? 30.467 27.602 29.899 1.00 0.00 45 LEU A C 6
ATOM 7411 O O . LEU A 1 45 ? 30.662 26.589 30.574 1.00 0.00 45 LEU A O 6
ATOM 7427 N N . LYS A 1 46 ? 31.087 28.760 30.139 1.00 0.00 46 LYS A N 6
ATOM 7428 C CA . LYS A 1 46 ? 31.998 29.020 31.265 1.00 0.00 46 LYS A CA 6
ATOM 7429 C C . LYS A 1 46 ? 31.450 30.050 32.258 1.00 0.00 46 LYS A C 6
ATOM 7430 O O . LYS A 1 46 ? 30.728 30.969 31.872 1.00 0.00 46 LYS A O 6
ATOM 7449 N N . PHE A 1 47 ? 31.840 29.898 33.521 1.00 0.00 47 PHE A N 6
ATOM 7450 C CA . PHE A 1 47 ? 31.774 30.918 34.572 1.00 0.00 47 PHE A CA 6
ATOM 7451 C C . PHE A 1 47 ? 33.079 31.063 35.369 1.00 0.00 47 PHE A C 6
ATOM 7452 O O . PHE A 1 47 ? 33.666 30.044 35.746 1.00 0.00 47 PHE A O 6
ATOM 7469 N N . ALA A 1 48 ? 33.568 32.289 35.583 1.00 0.00 48 ALA A N 6
ATOM 7470 C CA . ALA A 1 48 ? 34.907 32.586 36.114 1.00 0.00 48 ALA A CA 6
ATOM 7471 C C . ALA A 1 48 ? 36.079 31.914 35.347 1.00 0.00 48 ALA A C 6
ATOM 7472 O O . ALA A 1 48 ? 37.196 31.823 35.868 1.00 0.00 48 ALA A O 6
ATOM 7479 N N . GLY A 1 49 ? 35.842 31.461 34.110 1.00 0.00 49 GLY A N 6
ATOM 7480 C CA . GLY A 1 49 ? 36.769 30.694 33.269 1.00 0.00 49 GLY A CA 6
ATOM 7481 C C . GLY A 1 49 ? 36.633 29.164 33.367 1.00 0.00 49 GLY A C 6
ATOM 7482 O O . GLY A 1 49 ? 37.135 28.462 32.490 1.00 0.00 49 GLY A O 6
ATOM 7486 N N . ASN A 1 50 ? 35.942 28.619 34.374 1.00 0.00 50 ASN A N 6
ATOM 7487 C CA . ASN A 1 50 ? 35.673 27.177 34.487 1.00 0.00 50 ASN A CA 6
ATOM 7488 C C . ASN A 1 50 ? 34.378 26.781 33.750 1.00 0.00 50 ASN A C 6
ATOM 7489 O O . ASN A 1 50 ? 33.353 27.453 33.882 1.00 0.00 50 ASN A O 6
ATOM 7500 N N . GLU A 1 51 ? 34.400 25.684 32.993 1.00 0.00 51 GLU A N 6
ATOM 7501 C CA . GLU A 1 51 ? 33.231 25.163 32.262 1.00 0.00 51 GLU A CA 6
ATOM 7502 C C . GLU A 1 51 ? 32.138 24.673 33.224 1.00 0.00 51 GLU A C 6
ATOM 7503 O O . GLU A 1 51 ? 32.453 24.042 34.234 1.00 0.00 51 GLU A O 6
ATOM 7515 N N . MET A 1 52 ? 30.861 24.925 32.918 1.00 0.00 52 MET A N 6
ATOM 7516 C CA . MET A 1 52 ? 29.742 24.380 33.702 1.00 0.00 52 MET A CA 6
ATOM 7517 C C . MET A 1 52 ? 29.292 23.026 33.147 1.00 0.00 52 MET A C 6
ATOM 7518 O O . MET A 1 52 ? 29.126 22.878 31.933 1.00 0.00 52 MET A O 6
ATOM 7532 N N . ILE A 1 53 ? 29.056 22.052 34.028 1.00 0.00 53 ILE A N 6
ATOM 7533 C CA . ILE A 1 53 ? 28.691 20.682 33.643 1.00 0.00 53 ILE A CA 6
ATOM 7534 C C . ILE A 1 53 ? 27.179 20.537 33.517 1.00 0.00 53 ILE A C 6
ATOM 7535 O O . ILE A 1 53 ? 26.443 20.802 34.468 1.00 0.00 53 ILE A O 6
ATOM 7551 N N . ASN A 1 54 ? 26.736 20.046 32.357 1.00 0.00 54 ASN A N 6
ATOM 7552 C CA . ASN A 1 54 ? 25.336 19.833 31.999 1.00 0.00 54 ASN A CA 6
ATOM 7553 C C . ASN A 1 54 ? 24.478 19.133 33.074 1.00 0.00 54 ASN A C 6
ATOM 7554 O O . ASN A 1 54 ? 23.345 19.557 33.301 1.00 0.00 54 ASN A O 6
ATOM 7565 N N . GLN A 1 55 ? 25.011 18.116 33.759 1.00 0.00 55 GLN A N 6
ATOM 7566 C CA . GLN A 1 55 ? 24.246 17.314 34.722 1.00 0.00 55 GLN A CA 6
ATOM 7567 C C . GLN A 1 55 ? 23.921 18.036 36.047 1.00 0.00 55 GLN A C 6
ATOM 7568 O O . GLN A 1 55 ? 23.037 17.566 36.769 1.00 0.00 55 GLN A O 6
ATOM 7582 N N . LYS A 1 56 ? 24.618 19.127 36.410 1.00 0.00 56 LYS A N 6
ATOM 7583 C CA . LYS A 1 56 ? 24.420 19.836 37.691 1.00 0.00 56 LYS A CA 6
ATOM 7584 C C . LYS A 1 56 ? 23.231 20.798 37.698 1.00 0.00 56 LYS A C 6
ATOM 7585 O O . LYS A 1 56 ? 22.748 21.227 36.655 1.00 0.00 56 LYS A O 6
ATOM 7604 N N . THR A 1 57 ? 22.786 21.185 38.891 1.00 0.00 57 THR A N 6
ATOM 7605 C CA . THR A 1 57 ? 21.806 22.264 39.107 1.00 0.00 57 THR A CA 6
ATOM 7606 C C . THR A 1 57 ? 22.376 23.679 39.223 1.00 0.00 57 THR A C 6
ATOM 7607 O O . THR A 1 57 ? 23.533 23.886 39.590 1.00 0.00 57 THR A O 6
ATOM 7618 N N . LEU A 1 58 ? 21.531 24.670 38.928 1.00 0.00 58 LEU A N 6
ATOM 7619 C CA . LEU A 1 58 ? 21.842 26.102 38.958 1.00 0.00 58 LEU A CA 6
ATOM 7620 C C . LEU A 1 58 ? 22.308 26.552 40.357 1.00 0.00 58 LEU A C 6
ATOM 7621 O O . LEU A 1 58 ? 23.300 27.271 40.487 1.00 0.00 58 LEU A O 6
ATOM 7637 N N . SER A 1 59 ? 21.624 26.105 41.411 1.00 0.00 59 SER A N 6
ATOM 7638 C CA . SER A 1 59 ? 21.994 26.393 42.805 1.00 0.00 59 SER A CA 6
ATOM 7639 C C . SER A 1 59 ? 23.335 25.772 43.236 1.00 0.00 59 SER A C 6
ATOM 7640 O O . SER A 1 59 ? 24.026 26.373 44.060 1.00 0.00 59 SER A O 6
ATOM 7648 N N . ASP A 1 60 ? 23.775 24.643 42.657 1.00 0.00 60 ASP A N 6
ATOM 7649 C CA . ASP A 1 60 ? 25.088 24.059 42.992 1.00 0.00 60 ASP A CA 6
ATOM 7650 C C . ASP A 1 60 ? 26.272 24.952 42.568 1.00 0.00 60 ASP A C 6
ATOM 7651 O O . ASP A 1 60 ? 27.248 25.096 43.299 1.00 0.00 60 ASP A O 6
ATOM 7660 N N . TYR A 1 61 ? 26.127 25.636 41.428 1.00 0.00 61 TYR A N 6
ATOM 7661 C CA . TYR A 1 61 ? 26.999 26.733 40.981 1.00 0.00 61 TYR A CA 6
ATOM 7662 C C . TYR A 1 61 ? 26.787 28.119 41.643 1.00 0.00 61 TYR A C 6
ATOM 7663 O O . TYR A 1 61 ? 27.423 29.107 41.270 1.00 0.00 61 TYR A O 6
ATOM 7681 N N . SER A 1 62 ? 25.875 28.201 42.622 1.00 0.00 62 SER A N 6
ATOM 7682 C CA . SER A 1 62 ? 25.372 29.424 43.283 1.00 0.00 62 SER A CA 6
ATOM 7683 C C . SER A 1 62 ? 24.595 30.415 42.389 1.00 0.00 62 SER A C 6
ATOM 7684 O O . SER A 1 62 ? 24.351 31.550 42.801 1.00 0.00 62 SER A O 6
ATOM 7692 N N . ILE A 1 63 ? 24.145 29.994 41.198 1.00 0.00 63 ILE A N 6
ATOM 7693 C CA . ILE A 1 63 ? 23.498 30.851 40.178 1.00 0.00 63 ILE A CA 6
ATOM 7694 C C . ILE A 1 63 ? 22.117 31.365 40.637 1.00 0.00 63 ILE A C 6
ATOM 7695 O O . ILE A 1 63 ? 21.725 32.483 40.296 1.00 0.00 63 ILE A O 6
ATOM 7711 N N . ILE A 1 64 ? 21.381 30.575 41.433 1.00 0.00 64 ILE A N 6
ATOM 7712 C CA . ILE A 1 64 ? 20.154 31.019 42.135 1.00 0.00 64 ILE A CA 6
ATOM 7713 C C . ILE A 1 64 ? 20.493 31.803 43.416 1.00 0.00 64 ILE A C 6
ATOM 7714 O O . ILE A 1 64 ? 19.789 32.742 43.789 1.00 0.00 64 ILE A O 6
ATOM 7730 N N . ASP A 1 65 ? 21.556 31.404 44.111 1.00 0.00 65 ASP A N 6
ATOM 7731 C CA . ASP A 1 65 ? 21.870 31.823 45.478 1.00 0.00 65 ASP A CA 6
ATOM 7732 C C . ASP A 1 65 ? 22.357 33.276 45.619 1.00 0.00 65 ASP A C 6
ATOM 7733 O O . ASP A 1 65 ? 21.809 34.048 46.414 1.00 0.00 65 ASP A O 6
ATOM 7742 N N . SER A 1 66 ? 23.385 33.655 44.855 1.00 0.00 66 SER A N 6
ATOM 7743 C CA . SER A 1 66 ? 23.997 34.991 44.916 1.00 0.00 66 SER A CA 6
ATOM 7744 C C . SER A 1 66 ? 23.083 36.082 44.334 1.00 0.00 66 SER A C 6
ATOM 7745 O O . SER A 1 66 ? 22.376 35.860 43.346 1.00 0.00 66 SER A O 6
ATOM 7753 N N . THR A 1 67 ? 23.072 37.262 44.960 1.00 0.00 67 THR A N 6
ATOM 7754 C CA . THR A 1 67 ? 22.166 38.379 44.628 1.00 0.00 67 THR A CA 6
ATOM 7755 C C . THR A 1 67 ? 22.446 39.107 43.310 1.00 0.00 67 THR A C 6
ATOM 7756 O O . THR A 1 67 ? 21.518 39.488 42.594 1.00 0.00 67 THR A O 6
ATOM 7767 N N . GLU A 1 68 ? 23.728 39.277 42.978 1.00 0.00 68 GLU A N 6
ATOM 7768 C CA . GLU A 1 68 ? 24.223 39.962 41.780 1.00 0.00 68 GLU A CA 6
ATOM 7769 C C . GLU A 1 68 ? 24.037 39.133 40.498 1.00 0.00 68 GLU A C 6
ATOM 7770 O O . GLU A 1 68 ? 24.011 37.902 40.534 1.00 0.00 68 GLU A O 6
ATOM 7782 N N . GLU A 1 69 ? 23.886 39.803 39.356 1.00 0.00 69 GLU A N 6
ATOM 7783 C CA . GLU A 1 69 ? 23.579 39.153 38.076 1.00 0.00 69 GLU A CA 6
ATOM 7784 C C . GLU A 1 69 ? 24.742 38.299 37.531 1.00 0.00 69 GLU A C 6
ATOM 7785 O O . GLU A 1 69 ? 25.907 38.698 37.574 1.00 0.00 69 GLU A O 6
ATOM 7797 N N . PHE A 1 70 ? 24.419 37.118 36.991 1.00 0.00 70 PHE A N 6
ATOM 7798 C CA . PHE A 1 70 ? 25.371 36.244 36.296 1.00 0.00 70 PHE A CA 6
ATOM 7799 C C . PHE A 1 70 ? 25.609 36.541 34.811 1.00 0.00 70 PHE A C 6
ATOM 7800 O O . PHE A 1 70 ? 24.640 36.703 34.061 1.00 0.00 70 PHE A O 6
ATOM 7817 N N . THR A 1 71 ? 26.877 36.502 34.382 1.00 0.00 71 THR A N 6
ATOM 7818 C CA . THR A 1 71 ? 27.291 36.388 32.973 1.00 0.00 71 THR A CA 6
ATOM 7819 C C . THR A 1 71 ? 28.081 35.118 32.665 1.00 0.00 71 THR A C 6
ATOM 7820 O O . THR A 1 71 ? 29.120 34.863 33.277 1.00 0.00 71 THR A O 6
ATOM 7831 N N . LEU A 1 72 ? 27.610 34.326 31.705 1.00 0.00 72 LEU A N 6
ATOM 7832 C CA . LEU A 1 72 ? 28.249 33.098 31.248 1.00 0.00 72 LEU A CA 6
ATOM 7833 C C . LEU A 1 72 ? 28.928 33.347 29.905 1.00 0.00 72 LEU A C 6
ATOM 7834 O O . LEU A 1 72 ? 28.359 33.977 29.015 1.00 0.00 72 LEU A O 6
ATOM 7850 N N . HIS A 1 73 ? 30.129 32.817 29.739 1.00 0.00 73 HIS A N 6
ATOM 7851 C CA . HIS A 1 73 ? 30.892 32.954 28.504 1.00 0.00 73 HIS A CA 6
ATOM 7852 C C . HIS A 1 73 ? 30.579 31.794 27.554 1.00 0.00 73 HIS A C 6
ATOM 7853 O O . HIS A 1 73 ? 30.706 30.629 27.938 1.00 0.00 73 HIS A O 6
ATOM 7867 N N . LEU A 1 74 ? 30.188 32.104 26.316 1.00 0.00 74 LEU A N 6
ATOM 7868 C CA . LEU A 1 74 ? 30.119 31.126 25.231 1.00 0.00 74 LEU A CA 6
ATOM 7869 C C . LEU A 1 74 ? 31.537 30.716 24.811 1.00 0.00 74 LEU A C 6
ATOM 7870 O O . LEU A 1 74 ? 32.411 31.575 24.684 1.00 0.00 74 LEU A O 6
ATOM 7886 N N . GLU A 1 75 ? 31.780 29.425 24.586 1.00 0.00 75 GLU A N 6
ATOM 7887 C CA . GLU A 1 75 ? 33.098 28.967 24.134 1.00 0.00 75 GLU A CA 6
ATOM 7888 C C . GLU A 1 75 ? 33.477 29.374 22.698 1.00 0.00 75 GLU A C 6
ATOM 7889 O O . GLU A 1 75 ? 32.633 29.628 21.834 1.00 0.00 75 GLU A O 6
ATOM 7901 N N . THR A 1 76 ? 34.786 29.412 22.439 1.00 0.00 76 THR A N 6
ATOM 7902 C CA . THR A 1 76 ? 35.345 29.665 21.106 1.00 0.00 76 THR A CA 6
ATOM 7903 C C . THR A 1 76 ? 35.056 28.592 20.054 1.00 0.00 76 THR A C 6
ATOM 7904 O O . THR A 1 76 ? 35.096 27.397 20.349 1.00 0.00 76 THR A O 6
ATOM 7915 N N . LYS A 1 77 ? 34.825 29.013 18.805 1.00 0.00 77 LYS A N 6
ATOM 7916 C CA . LYS A 1 77 ? 34.592 28.162 17.624 1.00 0.00 77 LYS A CA 6
ATOM 7917 C C . LYS A 1 77 ? 33.326 27.297 17.706 1.00 0.00 77 LYS A C 6
ATOM 7918 O O . LYS A 1 77 ? 33.276 26.200 17.145 1.00 0.00 77 LYS A O 6
ATOM 7937 N N . LEU A 1 78 ? 32.301 27.776 18.413 1.00 0.00 78 LEU A N 6
ATOM 7938 C CA . LEU A 1 78 ? 30.969 27.160 18.446 1.00 0.00 78 LEU A CA 6
ATOM 7939 C C . LEU A 1 78 ? 30.153 27.570 17.203 1.00 0.00 78 LEU A C 6
ATOM 7940 O O . LEU A 1 78 ? 30.104 28.752 16.835 1.00 0.00 78 LEU A O 6
ATOM 7956 N N . ASP A 1 79 ? 29.525 26.583 16.559 1.00 0.00 79 ASP A N 6
ATOM 7957 C CA . ASP A 1 79 ? 28.889 26.690 15.235 1.00 0.00 79 ASP A CA 6
ATOM 7958 C C . ASP A 1 79 ? 27.666 25.774 15.037 1.00 0.00 79 ASP A C 6
ATOM 7959 O O . ASP A 1 79 ? 27.741 24.572 15.308 1.00 0.00 79 ASP A O 6
ATOM 7968 N N . LEU A 1 80 ? 26.547 26.327 14.550 1.00 0.00 80 LEU A N 6
ATOM 7969 C CA . LEU A 1 80 ? 25.291 25.596 14.328 1.00 0.00 80 LEU A CA 6
ATOM 7970 C C . LEU A 1 80 ? 25.332 24.534 13.210 1.00 0.00 80 LEU A C 6
ATOM 7971 O O . LEU A 1 80 ? 24.414 23.708 13.142 1.00 0.00 80 LEU A O 6
ATOM 7987 N N . MET A 1 81 ? 26.365 24.518 12.355 1.00 0.00 81 MET A N 6
ATOM 7988 C CA . MET A 1 81 ? 26.622 23.394 11.439 1.00 0.00 81 MET A CA 6
ATOM 7989 C C . MET A 1 81 ? 26.994 22.127 12.202 1.00 0.00 81 MET A C 6
ATOM 7990 O O . MET A 1 81 ? 26.311 21.100 11.989 1.00 0.00 81 MET A O 6
ATOM 8005 N N . SER A 1 1 ? 11.345 39.661 37.638 1.00 0.00 1 SER A N 7
ATOM 8006 C CA . SER A 1 1 ? 11.697 38.993 38.905 1.00 0.00 1 SER A CA 7
ATOM 8007 C C . SER A 1 1 ? 13.213 38.889 39.005 1.00 0.00 1 SER A C 7
ATOM 8008 O O . SER A 1 1 ? 13.915 39.092 38.013 1.00 0.00 1 SER A O 7
ATOM 8018 N N . HIS A 1 2 ? 13.743 38.565 40.188 1.00 0.00 2 HIS A N 7
ATOM 8019 C CA . HIS A 1 2 ? 15.190 38.417 40.394 1.00 0.00 2 HIS A CA 7
ATOM 8020 C C . HIS A 1 2 ? 15.840 37.290 39.561 1.00 0.00 2 HIS A C 7
ATOM 8021 O O . HIS A 1 2 ? 17.048 37.327 39.322 1.00 0.00 2 HIS A O 7
ATOM 8035 N N . MET A 1 3 ? 15.059 36.293 39.124 1.00 0.00 3 MET A N 7
ATOM 8036 C CA . MET A 1 3 ? 15.540 35.097 38.428 1.00 0.00 3 MET A CA 7
ATOM 8037 C C . MET A 1 3 ? 15.766 35.348 36.927 1.00 0.00 3 MET A C 7
ATOM 8038 O O . MET A 1 3 ? 14.917 35.062 36.076 1.00 0.00 3 MET A O 7
ATOM 8052 N N . GLN A 1 4 ? 16.947 35.886 36.628 1.00 0.00 4 GLN A N 7
ATOM 8053 C CA . GLN A 1 4 ? 17.428 36.268 35.295 1.00 0.00 4 GLN A CA 7
ATOM 8054 C C . GLN A 1 4 ? 18.919 35.930 35.128 1.00 0.00 4 GLN A C 7
ATOM 8055 O O . GLN A 1 4 ? 19.692 36.067 36.083 1.00 0.00 4 GLN A O 7
ATOM 8069 N N . VAL A 1 5 ? 19.326 35.530 33.916 1.00 0.00 5 VAL A N 7
ATOM 8070 C CA . VAL A 1 5 ? 20.727 35.266 33.525 1.00 0.00 5 VAL A CA 7
ATOM 8071 C C . VAL A 1 5 ? 21.085 35.768 32.125 1.00 0.00 5 VAL A C 7
ATOM 8072 O O . VAL A 1 5 ? 20.214 35.943 31.267 1.00 0.00 5 VAL A O 7
ATOM 8085 N N . SER A 1 6 ? 22.384 35.967 31.907 1.00 0.00 6 SER A N 7
ATOM 8086 C CA . SER A 1 6 ? 23.018 36.405 30.661 1.00 0.00 6 SER A CA 7
ATOM 8087 C C . SER A 1 6 ? 24.037 35.382 30.138 1.00 0.00 6 SER A C 7
ATOM 8088 O O . SER A 1 6 ? 24.804 34.820 30.920 1.00 0.00 6 SER A O 7
ATOM 8096 N N . ILE A 1 7 ? 24.085 35.162 28.821 1.00 0.00 7 ILE A N 7
ATOM 8097 C CA . ILE A 1 7 ? 25.097 34.342 28.125 1.00 0.00 7 ILE A CA 7
ATOM 8098 C C . ILE A 1 7 ? 25.906 35.244 27.192 1.00 0.00 7 ILE A C 7
ATOM 8099 O O . ILE A 1 7 ? 25.318 35.922 26.352 1.00 0.00 7 ILE A O 7
ATOM 8115 N N . GLU A 1 8 ? 27.232 35.239 27.310 1.00 0.00 8 GLU A N 7
ATOM 8116 C CA . GLU A 1 8 ? 28.146 36.104 26.555 1.00 0.00 8 GLU A CA 7
ATOM 8117 C C . GLU A 1 8 ? 28.975 35.329 25.519 1.00 0.00 8 GLU A C 7
ATOM 8118 O O . GLU A 1 8 ? 29.712 34.394 25.857 1.00 0.00 8 GLU A O 7
ATOM 8130 N N . PHE A 1 9 ? 28.894 35.756 24.258 1.00 0.00 9 PHE A N 7
ATOM 8131 C CA . PHE A 1 9 ? 29.795 35.312 23.194 1.00 0.00 9 PHE A CA 7
ATOM 8132 C C . PHE A 1 9 ? 31.213 35.901 23.370 1.00 0.00 9 PHE A C 7
ATOM 8133 O O . PHE A 1 9 ? 31.371 36.945 24.006 1.00 0.00 9 PHE A O 7
ATOM 8150 N N . GLN A 1 10 ? 32.246 35.299 22.768 1.00 0.00 10 GLN A N 7
ATOM 8151 C CA . GLN A 1 10 ? 33.653 35.736 22.880 1.00 0.00 10 GLN A CA 7
ATOM 8152 C C . GLN A 1 10 ? 33.870 37.236 22.595 1.00 0.00 10 GLN A C 7
ATOM 8153 O O . GLN A 1 10 ? 34.621 37.920 23.303 1.00 0.00 10 GLN A O 7
ATOM 8167 N N . ASN A 1 11 ? 33.188 37.741 21.565 1.00 0.00 11 ASN A N 7
ATOM 8168 C CA . ASN A 1 11 ? 33.181 39.130 21.099 1.00 0.00 11 ASN A CA 7
ATOM 8169 C C . ASN A 1 11 ? 32.379 40.107 21.990 1.00 0.00 11 ASN A C 7
ATOM 8170 O O . ASN A 1 11 ? 32.364 41.306 21.716 1.00 0.00 11 ASN A O 7
ATOM 8181 N N . GLY A 1 12 ? 31.724 39.622 23.052 1.00 0.00 12 GLY A N 7
ATOM 8182 C CA . GLY A 1 12 ? 31.056 40.441 24.074 1.00 0.00 12 GLY A CA 7
ATOM 8183 C C . GLY A 1 12 ? 29.573 40.764 23.833 1.00 0.00 12 GLY A C 7
ATOM 8184 O O . GLY A 1 12 ? 28.950 41.411 24.680 1.00 0.00 12 GLY A O 7
ATOM 8188 N N . GLU A 1 13 ? 28.979 40.330 22.719 1.00 0.00 13 GLU A N 7
ATOM 8189 C CA . GLU A 1 13 ? 27.517 40.344 22.527 1.00 0.00 13 GLU A CA 7
ATOM 8190 C C . GLU A 1 13 ? 26.839 39.283 23.420 1.00 0.00 13 GLU A C 7
ATOM 8191 O O . GLU A 1 13 ? 27.475 38.294 23.802 1.00 0.00 13 GLU A O 7
ATOM 8203 N N . LYS A 1 14 ? 25.567 39.491 23.798 1.00 0.00 14 LYS A N 7
ATOM 8204 C CA . LYS A 1 14 ? 24.883 38.709 24.846 1.00 0.00 14 LYS A CA 7
ATOM 8205 C C . LYS A 1 14 ? 23.438 38.310 24.531 1.00 0.00 14 LYS A C 7
ATOM 8206 O O . LYS A 1 14 ? 22.674 39.084 23.958 1.00 0.00 14 LYS A O 7
ATOM 8225 N N . LEU A 1 15 ? 23.045 37.124 25.001 1.00 0.00 15 LEU A N 7
ATOM 8226 C CA . LEU A 1 15 ? 21.655 36.649 25.082 1.00 0.00 15 LEU A CA 7
ATOM 8227 C C . LEU A 1 15 ? 21.154 36.690 26.534 1.00 0.00 15 LEU A C 7
ATOM 8228 O O . LEU A 1 15 ? 21.928 36.422 27.455 1.00 0.00 15 LEU A O 7
ATOM 8244 N N . LYS A 1 16 ? 19.861 36.957 26.743 1.00 0.00 16 LYS A N 7
ATOM 8245 C CA . LYS A 1 16 ? 19.203 36.995 28.063 1.00 0.00 16 LYS A CA 7
ATOM 8246 C C . LYS A 1 16 ? 18.086 35.956 28.214 1.00 0.00 16 LYS A C 7
ATOM 8247 O O . LYS A 1 16 ? 17.361 35.671 27.256 1.00 0.00 16 LYS A O 7
ATOM 8266 N N . PHE A 1 17 ? 17.966 35.376 29.412 1.00 0.00 17 PHE A N 7
ATOM 8267 C CA . PHE A 1 17 ? 17.105 34.220 29.697 1.00 0.00 17 PHE A CA 7
ATOM 8268 C C . PHE A 1 17 ? 16.371 34.238 31.049 1.00 0.00 17 PHE A C 7
ATOM 8269 O O . PHE A 1 17 ? 16.967 34.573 32.077 1.00 0.00 17 PHE A O 7
ATOM 8286 N N . ASN A 1 18 ? 15.100 33.818 31.053 1.00 0.00 18 ASN A N 7
ATOM 8287 C CA . ASN A 1 18 ? 14.313 33.540 32.257 1.00 0.00 18 ASN A CA 7
ATOM 8288 C C . ASN A 1 18 ? 14.629 32.136 32.811 1.00 0.00 18 ASN A C 7
ATOM 8289 O O . ASN A 1 18 ? 14.723 31.171 32.050 1.00 0.00 18 ASN A O 7
ATOM 8300 N N . VAL A 1 19 ? 14.783 32.008 34.134 1.00 0.00 19 VAL A N 7
ATOM 8301 C CA . VAL A 1 19 ? 15.182 30.754 34.810 1.00 0.00 19 VAL A CA 7
ATOM 8302 C C . VAL A 1 19 ? 14.358 30.409 36.053 1.00 0.00 19 VAL A C 7
ATOM 8303 O O . VAL A 1 19 ? 13.759 31.287 36.675 1.00 0.00 19 VAL A O 7
ATOM 8316 N N . GLN A 1 20 ? 14.370 29.134 36.446 1.00 0.00 20 GLN A N 7
ATOM 8317 C CA . GLN A 1 20 ? 13.868 28.643 37.735 1.00 0.00 20 GLN A CA 7
ATOM 8318 C C . GLN A 1 20 ? 14.911 27.699 38.370 1.00 0.00 20 GLN A C 7
ATOM 8319 O O . GLN A 1 20 ? 15.646 27.053 37.617 1.00 0.00 20 GLN A O 7
ATOM 8333 N N . PRO A 1 21 ? 15.024 27.612 39.714 1.00 0.00 21 PRO A N 7
ATOM 8334 C CA . PRO A 1 21 ? 16.203 27.032 40.373 1.00 0.00 21 PRO A CA 7
ATOM 8335 C C . PRO A 1 21 ? 16.576 25.611 39.933 1.00 0.00 21 PRO A C 7
ATOM 8336 O O . PRO A 1 21 ? 17.749 25.334 39.691 1.00 0.00 21 PRO A O 7
ATOM 8347 N N . SER A 1 22 ? 15.586 24.728 39.774 1.00 0.00 22 SER A N 7
ATOM 8348 C CA . SER A 1 22 ? 15.785 23.311 39.431 1.00 0.00 22 SER A CA 7
ATOM 8349 C C . SER A 1 22 ? 16.207 23.057 37.977 1.00 0.00 22 SER A C 7
ATOM 8350 O O . SER A 1 22 ? 16.408 21.900 37.615 1.00 0.00 22 SER A O 7
ATOM 8358 N N . HIS A 1 23 ? 16.392 24.089 37.144 1.00 0.00 23 HIS A N 7
ATOM 8359 C CA . HIS A 1 23 ? 17.036 23.931 35.838 1.00 0.00 23 HIS A CA 7
ATOM 8360 C C . HIS A 1 23 ? 18.470 23.378 35.984 1.00 0.00 23 HIS A C 7
ATOM 8361 O O . HIS A 1 23 ? 19.265 23.845 36.812 1.00 0.00 23 HIS A O 7
ATOM 8375 N N . LYS A 1 24 ? 18.821 22.400 35.145 1.00 0.00 24 LYS A N 7
ATOM 8376 C CA . LYS A 1 24 ? 20.217 22.013 34.884 1.00 0.00 24 LYS A CA 7
ATOM 8377 C C . LYS A 1 24 ? 20.870 22.918 33.844 1.00 0.00 24 LYS A C 7
ATOM 8378 O O . LYS A 1 24 ? 20.179 23.579 33.073 1.00 0.00 24 LYS A O 7
ATOM 8397 N N . ILE A 1 25 ? 22.197 22.941 33.770 1.00 0.00 25 ILE A N 7
ATOM 8398 C CA . ILE A 1 25 ? 22.902 23.717 32.736 1.00 0.00 25 ILE A CA 7
ATOM 8399 C C . ILE A 1 25 ? 22.572 23.178 31.326 1.00 0.00 25 ILE A C 7
ATOM 8400 O O . ILE A 1 25 ? 22.463 23.955 30.382 1.00 0.00 25 ILE A O 7
ATOM 8416 N N . LEU A 1 26 ? 22.254 21.885 31.192 1.00 0.00 26 LEU A N 7
ATOM 8417 C CA . LEU A 1 26 ? 21.634 21.288 30.000 1.00 0.00 26 LEU A CA 7
ATOM 8418 C C . LEU A 1 26 ? 20.275 21.922 29.639 1.00 0.00 26 LEU A C 7
ATOM 8419 O O . LEU A 1 26 ? 20.003 22.163 28.467 1.00 0.00 26 LEU A O 7
ATOM 8435 N N . ASP A 1 27 ? 19.444 22.266 30.626 1.00 0.00 27 ASP A N 7
ATOM 8436 C CA . ASP A 1 27 ? 18.167 22.963 30.403 1.00 0.00 27 ASP A CA 7
ATOM 8437 C C . ASP A 1 27 ? 18.361 24.411 29.909 1.00 0.00 27 ASP A C 7
ATOM 8438 O O . ASP A 1 27 ? 17.520 24.934 29.174 1.00 0.00 27 ASP A O 7
ATOM 8447 N N . ILE A 1 28 ? 19.493 25.040 30.260 1.00 0.00 28 ILE A N 7
ATOM 8448 C CA . ILE A 1 28 ? 19.966 26.295 29.648 1.00 0.00 28 ILE A CA 7
ATOM 8449 C C . ILE A 1 28 ? 20.422 26.065 28.200 1.00 0.00 28 ILE A C 7
ATOM 8450 O O . ILE A 1 28 ? 20.017 26.825 27.320 1.00 0.00 28 ILE A O 7
ATOM 8466 N N . LYS A 1 29 ? 21.192 24.999 27.916 1.00 0.00 29 LYS A N 7
ATOM 8467 C CA . LYS A 1 29 ? 21.563 24.625 26.534 1.00 0.00 29 LYS A CA 7
ATOM 8468 C C . LYS A 1 29 ? 20.331 24.429 25.642 1.00 0.00 29 LYS A C 7
ATOM 8469 O O . LYS A 1 29 ? 20.335 24.868 24.492 1.00 0.00 29 LYS A O 7
ATOM 8488 N N . GLU A 1 30 ? 19.258 23.846 26.180 1.00 0.00 30 GLU A N 7
ATOM 8489 C CA . GLU A 1 30 ? 17.959 23.719 25.500 1.00 0.00 30 GLU A CA 7
ATOM 8490 C C . GLU A 1 30 ? 17.277 25.068 25.194 1.00 0.00 30 GLU A C 7
ATOM 8491 O O . GLU A 1 30 ? 16.612 25.173 24.164 1.00 0.00 30 GLU A O 7
ATOM 8503 N N . MET A 1 31 ? 17.451 26.115 26.013 1.00 0.00 31 MET A N 7
ATOM 8504 C CA . MET A 1 31 ? 16.989 27.476 25.671 1.00 0.00 31 MET A CA 7
ATOM 8505 C C . MET A 1 31 ? 17.880 28.136 24.611 1.00 0.00 31 MET A C 7
ATOM 8506 O O . MET A 1 31 ? 17.385 28.704 23.637 1.00 0.00 31 MET A O 7
ATOM 8520 N N . ILE A 1 32 ? 19.205 28.005 24.743 1.00 0.00 32 ILE A N 7
ATOM 8521 C CA . ILE A 1 32 ? 20.177 28.501 23.753 1.00 0.00 32 ILE A CA 7
ATOM 8522 C C . ILE A 1 32 ? 19.894 27.898 22.374 1.00 0.00 32 ILE A C 7
ATOM 8523 O O . ILE A 1 32 ? 19.947 28.597 21.358 1.00 0.00 32 ILE A O 7
ATOM 8539 N N . PHE A 1 33 ? 19.539 26.616 22.336 1.00 0.00 33 PHE A N 7
ATOM 8540 C CA . PHE A 1 33 ? 19.089 25.931 21.128 1.00 0.00 33 PHE A CA 7
ATOM 8541 C C . PHE A 1 33 ? 17.915 26.588 20.382 1.00 0.00 33 PHE A C 7
ATOM 8542 O O . PHE A 1 33 ? 17.951 26.707 19.156 1.00 0.00 33 PHE A O 7
ATOM 8559 N N . LYS A 1 34 ? 16.929 27.129 21.112 1.00 0.00 34 LYS A N 7
ATOM 8560 C CA . LYS A 1 34 ? 15.783 27.857 20.523 1.00 0.00 34 LYS A CA 7
ATOM 8561 C C . LYS A 1 34 ? 16.203 29.175 19.865 1.00 0.00 34 LYS A C 7
ATOM 8562 O O . LYS A 1 34 ? 15.647 29.560 18.838 1.00 0.00 34 LYS A O 7
ATOM 8581 N N . LYS A 1 35 ? 17.205 29.854 20.436 1.00 0.00 35 LYS A N 7
ATOM 8582 C CA . LYS A 1 35 ? 17.764 31.109 19.905 1.00 0.00 35 LYS A CA 7
ATOM 8583 C C . LYS A 1 35 ? 18.729 30.905 18.731 1.00 0.00 35 LYS A C 7
ATOM 8584 O O . LYS A 1 35 ? 18.683 31.681 17.777 1.00 0.00 35 LYS A O 7
ATOM 8603 N N . THR A 1 36 ? 19.579 29.876 18.803 1.00 0.00 36 THR A N 7
ATOM 8604 C CA . THR A 1 36 ? 20.792 29.695 17.969 1.00 0.00 36 THR A CA 7
ATOM 8605 C C . THR A 1 36 ? 20.834 28.450 17.073 1.00 0.00 36 THR A C 7
ATOM 8606 O O . THR A 1 36 ? 21.627 28.409 16.134 1.00 0.00 36 THR A O 7
ATOM 8617 N N . ASN A 1 37 ? 20.015 27.432 17.350 1.00 0.00 37 ASN A N 7
ATOM 8618 C CA . ASN A 1 37 ? 20.001 26.125 16.669 1.00 0.00 37 ASN A CA 7
ATOM 8619 C C . ASN A 1 37 ? 21.332 25.334 16.771 1.00 0.00 37 ASN A C 7
ATOM 8620 O O . ASN A 1 37 ? 21.580 24.435 15.967 1.00 0.00 37 ASN A O 7
ATOM 8631 N N . ILE A 1 38 ? 22.190 25.642 17.754 1.00 0.00 38 ILE A N 7
ATOM 8632 C CA . ILE A 1 38 ? 23.381 24.840 18.079 1.00 0.00 38 ILE A CA 7
ATOM 8633 C C . ILE A 1 38 ? 22.959 23.637 18.939 1.00 0.00 38 ILE A C 7
ATOM 8634 O O . ILE A 1 38 ? 22.371 23.816 20.013 1.00 0.00 38 ILE A O 7
ATOM 8650 N N . ASN A 1 39 ? 23.267 22.411 18.507 1.00 0.00 39 ASN A N 7
ATOM 8651 C CA . ASN A 1 39 ? 22.923 21.195 19.254 1.00 0.00 39 ASN A CA 7
ATOM 8652 C C . ASN A 1 39 ? 23.595 21.143 20.633 1.00 0.00 39 ASN A C 7
ATOM 8653 O O . ASN A 1 39 ? 24.770 21.484 20.774 1.00 0.00 39 ASN A O 7
ATOM 8664 N N . VAL A 1 40 ? 22.874 20.699 21.666 1.00 0.00 40 VAL A N 7
ATOM 8665 C CA . VAL A 1 40 ? 23.335 20.800 23.066 1.00 0.00 40 VAL A CA 7
ATOM 8666 C C . VAL A 1 40 ? 24.599 19.994 23.393 1.00 0.00 40 VAL A C 7
ATOM 8667 O O . VAL A 1 40 ? 25.302 20.315 24.353 1.00 0.00 40 VAL A O 7
ATOM 8680 N N . LYS A 1 41 ? 24.915 18.972 22.598 1.00 0.00 41 LYS A N 7
ATOM 8681 C CA . LYS A 1 41 ? 26.218 18.275 22.620 1.00 0.00 41 LYS A CA 7
ATOM 8682 C C . LYS A 1 41 ? 27.381 19.065 21.991 1.00 0.00 41 LYS A C 7
ATOM 8683 O O . LYS A 1 41 ? 28.514 18.926 22.455 1.00 0.00 41 LYS A O 7
ATOM 8702 N N . ASP A 1 42 ? 27.128 19.901 20.978 1.00 0.00 42 ASP A N 7
ATOM 8703 C CA . ASP A 1 42 ? 28.121 20.828 20.399 1.00 0.00 42 ASP A CA 7
ATOM 8704 C C . ASP A 1 42 ? 28.521 22.015 21.289 1.00 0.00 42 ASP A C 7
ATOM 8705 O O . ASP A 1 42 ? 29.707 22.322 21.427 1.00 0.00 42 ASP A O 7
ATOM 8714 N N . GLN A 1 43 ? 27.530 22.683 21.888 1.00 0.00 43 GLN A N 7
ATOM 8715 C CA . GLN A 1 43 ? 27.731 23.872 22.732 1.00 0.00 43 GLN A CA 7
ATOM 8716 C C . GLN A 1 43 ? 28.289 23.537 24.129 1.00 0.00 43 GLN A C 7
ATOM 8717 O O . GLN A 1 43 ? 27.868 22.569 24.757 1.00 0.00 43 GLN A O 7
ATOM 8731 N N . SER A 1 44 ? 29.194 24.378 24.635 1.00 0.00 44 SER A N 7
ATOM 8732 C CA . SER A 1 44 ? 29.893 24.255 25.924 1.00 0.00 44 SER A CA 7
ATOM 8733 C C . SER A 1 44 ? 30.099 25.638 26.554 1.00 0.00 44 SER A C 7
ATOM 8734 O O . SER A 1 44 ? 30.313 26.618 25.829 1.00 0.00 44 SER A O 7
ATOM 8742 N N . LEU A 1 45 ? 29.994 25.734 27.885 1.00 0.00 45 LEU A N 7
ATOM 8743 C CA . LEU A 1 45 ? 29.951 27.006 28.617 1.00 0.00 45 LEU A CA 7
ATOM 8744 C C . LEU A 1 45 ? 30.899 27.056 29.827 1.00 0.00 45 LEU A C 7
ATOM 8745 O O . LEU A 1 45 ? 31.239 26.038 30.434 1.00 0.00 45 LEU A O 7
ATOM 8761 N N . LYS A 1 46 ? 31.296 28.280 30.189 1.00 0.00 46 LYS A N 7
ATOM 8762 C CA . LYS A 1 46 ? 32.262 28.639 31.236 1.00 0.00 46 LYS A CA 7
ATOM 8763 C C . LYS A 1 46 ? 31.752 29.757 32.153 1.00 0.00 46 LYS A C 7
ATOM 8764 O O . LYS A 1 46 ? 30.969 30.605 31.726 1.00 0.00 46 LYS A O 7
ATOM 8783 N N . PHE A 1 47 ? 32.255 29.812 33.386 1.00 0.00 47 PHE A N 7
ATOM 8784 C CA . PHE A 1 47 ? 32.281 31.040 34.185 1.00 0.00 47 PHE A CA 7
ATOM 8785 C C . PHE A 1 47 ? 33.529 31.060 35.076 1.00 0.00 47 PHE A C 7
ATOM 8786 O O . PHE A 1 47 ? 33.996 30.013 35.541 1.00 0.00 47 PHE A O 7
ATOM 8803 N N . ALA A 1 48 ? 34.092 32.253 35.295 1.00 0.00 48 ALA A N 7
ATOM 8804 C CA . ALA A 1 48 ? 35.403 32.451 35.926 1.00 0.00 48 ALA A CA 7
ATOM 8805 C C . ALA A 1 48 ? 36.533 31.605 35.285 1.00 0.00 48 ALA A C 7
ATOM 8806 O O . ALA A 1 48 ? 37.484 31.199 35.961 1.00 0.00 48 ALA A O 7
ATOM 8813 N N . GLY A 1 49 ? 36.413 31.294 33.989 1.00 0.00 49 GLY A N 7
ATOM 8814 C CA . GLY A 1 49 ? 37.316 30.432 33.221 1.00 0.00 49 GLY A CA 7
ATOM 8815 C C . GLY A 1 49 ? 37.047 28.922 33.325 1.00 0.00 49 GLY A C 7
ATOM 8816 O O . GLY A 1 49 ? 37.492 28.178 32.453 1.00 0.00 49 GLY A O 7
ATOM 8820 N N . ASN A 1 50 ? 36.305 28.445 34.332 1.00 0.00 50 ASN A N 7
ATOM 8821 C CA . ASN A 1 50 ? 36.037 27.015 34.543 1.00 0.00 50 ASN A CA 7
ATOM 8822 C C . ASN A 1 50 ? 34.812 26.535 33.742 1.00 0.00 50 ASN A C 7
ATOM 8823 O O . ASN A 1 50 ? 33.772 27.200 33.743 1.00 0.00 50 ASN A O 7
ATOM 8834 N N . GLU A 1 51 ? 34.897 25.361 33.109 1.00 0.00 51 GLU A N 7
ATOM 8835 C CA . GLU A 1 51 ? 33.779 24.726 32.396 1.00 0.00 51 GLU A CA 7
ATOM 8836 C C . GLU A 1 51 ? 32.638 24.301 33.332 1.00 0.00 51 GLU A C 7
ATOM 8837 O O . GLU A 1 51 ? 32.862 23.755 34.417 1.00 0.00 51 GLU A O 7
ATOM 8849 N N . MET A 1 52 ? 31.405 24.537 32.888 1.00 0.00 52 MET A N 7
ATOM 8850 C CA . MET A 1 52 ? 30.170 24.054 33.511 1.00 0.00 52 MET A CA 7
ATOM 8851 C C . MET A 1 52 ? 29.849 22.620 33.065 1.00 0.00 52 MET A C 7
ATOM 8852 O O . MET A 1 52 ? 29.858 22.337 31.861 1.00 0.00 52 MET A O 7
ATOM 8866 N N . ILE A 1 53 ? 29.490 21.735 34.000 1.00 0.00 53 ILE A N 7
ATOM 8867 C CA . ILE A 1 53 ? 28.917 20.422 33.678 1.00 0.00 53 ILE A CA 7
ATOM 8868 C C . ILE A 1 53 ? 27.455 20.577 33.252 1.00 0.00 53 ILE A C 7
ATOM 8869 O O . ILE A 1 53 ? 26.654 21.202 33.949 1.00 0.00 53 ILE A O 7
ATOM 8885 N N . ASN A 1 54 ? 27.089 19.933 32.144 1.00 0.00 54 ASN A N 7
ATOM 8886 C CA . ASN A 1 54 ? 25.722 19.891 31.626 1.00 0.00 54 ASN A CA 7
ATOM 8887 C C . ASN A 1 54 ? 24.676 19.373 32.633 1.00 0.00 54 ASN A C 7
ATOM 8888 O O . ASN A 1 54 ? 23.611 19.974 32.766 1.00 0.00 54 ASN A O 7
ATOM 8899 N N . GLN A 1 55 ? 24.971 18.298 33.367 1.00 0.00 55 GLN A N 7
ATOM 8900 C CA . GLN A 1 55 ? 24.019 17.663 34.289 1.00 0.00 55 GLN A CA 7
ATOM 8901 C C . GLN A 1 55 ? 23.985 18.277 35.711 1.00 0.00 55 GLN A C 7
ATOM 8902 O O . GLN A 1 55 ? 23.242 17.787 36.572 1.00 0.00 55 GLN A O 7
ATOM 8916 N N . LYS A 1 56 ? 24.766 19.333 35.998 1.00 0.00 56 LYS A N 7
ATOM 8917 C CA . LYS A 1 56 ? 24.655 20.096 37.259 1.00 0.00 56 LYS A CA 7
ATOM 8918 C C . LYS A 1 56 ? 23.577 21.177 37.182 1.00 0.00 56 LYS A C 7
ATOM 8919 O O . LYS A 1 56 ? 23.185 21.599 36.096 1.00 0.00 56 LYS A O 7
ATOM 8938 N N . THR A 1 57 ? 23.073 21.607 38.335 1.00 0.00 57 THR A N 7
ATOM 8939 C CA . THR A 1 57 ? 22.013 22.624 38.461 1.00 0.00 57 THR A CA 7
ATOM 8940 C C . THR A 1 57 ? 22.549 24.025 38.744 1.00 0.00 57 THR A C 7
ATOM 8941 O O . THR A 1 57 ? 23.613 24.190 39.343 1.00 0.00 57 THR A O 7
ATOM 8952 N N . LEU A 1 58 ? 21.773 25.040 38.339 1.00 0.00 58 LEU A N 7
ATOM 8953 C CA . LEU A 1 58 ? 22.012 26.456 38.639 1.00 0.00 58 LEU A CA 7
ATOM 8954 C C . LEU A 1 58 ? 22.331 26.673 40.125 1.00 0.00 58 LEU A C 7
ATOM 8955 O O . LEU A 1 58 ? 23.328 27.321 40.449 1.00 0.00 58 LEU A O 7
ATOM 8971 N N . SER A 1 59 ? 21.535 26.075 41.019 1.00 0.00 59 SER A N 7
ATOM 8972 C CA . SER A 1 59 ? 21.714 26.191 42.472 1.00 0.00 59 SER A CA 7
ATOM 8973 C C . SER A 1 59 ? 23.068 25.665 42.958 1.00 0.00 59 SER A C 7
ATOM 8974 O O . SER A 1 59 ? 23.640 26.243 43.879 1.00 0.00 59 SER A O 7
ATOM 8982 N N . ASP A 1 60 ? 23.636 24.622 42.336 1.00 0.00 60 ASP A N 7
ATOM 8983 C CA . ASP A 1 60 ? 24.895 24.019 42.800 1.00 0.00 60 ASP A CA 7
ATOM 8984 C C . ASP A 1 60 ? 26.098 24.898 42.382 1.00 0.00 60 ASP A C 7
ATOM 8985 O O . ASP A 1 60 ? 27.140 24.910 43.040 1.00 0.00 60 ASP A O 7
ATOM 8994 N N . TYR A 1 61 ? 25.943 25.696 41.319 1.00 0.00 61 TYR A N 7
ATOM 8995 C CA . TYR A 1 61 ? 26.858 26.783 40.948 1.00 0.00 61 TYR A CA 7
ATOM 8996 C C . TYR A 1 61 ? 26.532 28.161 41.580 1.00 0.00 61 TYR A C 7
ATOM 8997 O O . TYR A 1 61 ? 27.190 29.167 41.300 1.00 0.00 61 TYR A O 7
ATOM 9015 N N . SER A 1 62 ? 25.498 28.204 42.432 1.00 0.00 62 SER A N 7
ATOM 9016 C CA . SER A 1 62 ? 24.924 29.394 43.093 1.00 0.00 62 SER A CA 7
ATOM 9017 C C . SER A 1 62 ? 24.319 30.450 42.137 1.00 0.00 62 SER A C 7
ATOM 9018 O O . SER A 1 62 ? 24.093 31.599 42.530 1.00 0.00 62 SER A O 7
ATOM 9026 N N . ILE A 1 63 ? 24.025 30.058 40.888 1.00 0.00 63 ILE A N 7
ATOM 9027 C CA . ILE A 1 63 ? 23.506 30.881 39.774 1.00 0.00 63 ILE A CA 7
ATOM 9028 C C . ILE A 1 63 ? 22.000 31.155 39.941 1.00 0.00 63 ILE A C 7
ATOM 9029 O O . ILE A 1 63 ? 21.172 30.675 39.170 1.00 0.00 63 ILE A O 7
ATOM 9045 N N . ILE A 1 64 ? 21.634 31.917 40.971 1.00 0.00 64 ILE A N 7
ATOM 9046 C CA . ILE A 1 64 ? 20.250 32.346 41.222 1.00 0.00 64 ILE A CA 7
ATOM 9047 C C . ILE A 1 64 ? 20.222 33.875 41.322 1.00 0.00 64 ILE A C 7
ATOM 9048 O O . ILE A 1 64 ? 20.001 34.564 40.323 1.00 0.00 64 ILE A O 7
ATOM 9064 N N . ASP A 1 65 ? 20.516 34.411 42.508 1.00 0.00 65 ASP A N 7
ATOM 9065 C CA . ASP A 1 65 ? 20.513 35.842 42.803 1.00 0.00 65 ASP A CA 7
ATOM 9066 C C . ASP A 1 65 ? 21.678 36.320 43.690 1.00 0.00 65 ASP A C 7
ATOM 9067 O O . ASP A 1 65 ? 22.166 35.594 44.564 1.00 0.00 65 ASP A O 7
ATOM 9076 N N . SER A 1 66 ? 22.153 37.529 43.411 1.00 0.00 66 SER A N 7
ATOM 9077 C CA . SER A 1 66 ? 23.179 38.292 44.133 1.00 0.00 66 SER A CA 7
ATOM 9078 C C . SER A 1 66 ? 23.076 39.770 43.716 1.00 0.00 66 SER A C 7
ATOM 9079 O O . SER A 1 66 ? 22.153 40.138 42.986 1.00 0.00 66 SER A O 7
ATOM 9087 N N . THR A 1 67 ? 23.973 40.648 44.170 1.00 0.00 67 THR A N 7
ATOM 9088 C CA . THR A 1 67 ? 23.908 42.090 43.863 1.00 0.00 67 THR A CA 7
ATOM 9089 C C . THR A 1 67 ? 23.840 42.454 42.371 1.00 0.00 67 THR A C 7
ATOM 9090 O O . THR A 1 67 ? 23.173 43.425 42.001 1.00 0.00 67 THR A O 7
ATOM 9101 N N . GLU A 1 68 ? 24.445 41.651 41.491 1.00 0.00 68 GLU A N 7
ATOM 9102 C CA . GLU A 1 68 ? 24.359 41.786 40.028 1.00 0.00 68 GLU A CA 7
ATOM 9103 C C . GLU A 1 68 ? 23.807 40.518 39.352 1.00 0.00 68 GLU A C 7
ATOM 9104 O O . GLU A 1 68 ? 23.964 39.397 39.849 1.00 0.00 68 GLU A O 7
ATOM 9116 N N . GLU A 1 69 ? 23.174 40.682 38.190 1.00 0.00 69 GLU A N 7
ATOM 9117 C CA . GLU A 1 69 ? 22.696 39.590 37.336 1.00 0.00 69 GLU A CA 7
ATOM 9118 C C . GLU A 1 69 ? 23.847 38.649 36.936 1.00 0.00 69 GLU A C 7
ATOM 9119 O O . GLU A 1 69 ? 24.912 39.109 36.503 1.00 0.00 69 GLU A O 7
ATOM 9131 N N . PHE A 1 70 ? 23.627 37.335 37.043 1.00 0.00 70 PHE A N 7
ATOM 9132 C CA . PHE A 1 70 ? 24.588 36.333 36.577 1.00 0.00 70 PHE A CA 7
ATOM 9133 C C . PHE A 1 70 ? 24.915 36.345 35.078 1.00 0.00 70 PHE A C 7
ATOM 9134 O O . PHE A 1 70 ? 24.009 36.205 34.255 1.00 0.00 70 PHE A O 7
ATOM 9151 N N . THR A 1 71 ? 26.204 36.408 34.732 1.00 0.00 71 THR A N 7
ATOM 9152 C CA . THR A 1 71 ? 26.698 36.200 33.360 1.00 0.00 71 THR A CA 7
ATOM 9153 C C . THR A 1 71 ? 27.604 34.976 33.232 1.00 0.00 71 THR A C 7
ATOM 9154 O O . THR A 1 71 ? 28.555 34.801 33.999 1.00 0.00 71 THR A O 7
ATOM 9165 N N . LEU A 1 72 ? 27.285 34.135 32.248 1.00 0.00 72 LEU A N 7
ATOM 9166 C CA . LEU A 1 72 ? 28.002 32.930 31.835 1.00 0.00 72 LEU A CA 7
ATOM 9167 C C . LEU A 1 72 ? 28.556 33.145 30.416 1.00 0.00 72 LEU A C 7
ATOM 9168 O O . LEU A 1 72 ? 28.106 34.036 29.696 1.00 0.00 72 LEU A O 7
ATOM 9184 N N . HIS A 1 73 ? 29.508 32.324 29.985 1.00 0.00 73 HIS A N 7
ATOM 9185 C CA . HIS A 1 73 ? 30.293 32.548 28.768 1.00 0.00 73 HIS A CA 7
ATOM 9186 C C . HIS A 1 73 ? 30.272 31.319 27.848 1.00 0.00 73 HIS A C 7
ATOM 9187 O O . HIS A 1 73 ? 30.442 30.195 28.316 1.00 0.00 73 HIS A O 7
ATOM 9201 N N . LEU A 1 74 ? 30.080 31.513 26.540 1.00 0.00 74 LEU A N 7
ATOM 9202 C CA . LEU A 1 74 ? 30.213 30.458 25.525 1.00 0.00 74 LEU A CA 7
ATOM 9203 C C . LEU A 1 74 ? 31.685 30.300 25.096 1.00 0.00 74 LEU A C 7
ATOM 9204 O O . LEU A 1 74 ? 32.397 31.299 24.961 1.00 0.00 74 LEU A O 7
ATOM 9220 N N . GLU A 1 75 ? 32.156 29.076 24.842 1.00 0.00 75 GLU A N 7
ATOM 9221 C CA . GLU A 1 75 ? 33.471 28.860 24.203 1.00 0.00 75 GLU A CA 7
ATOM 9222 C C . GLU A 1 75 ? 33.521 29.318 22.726 1.00 0.00 75 GLU A C 7
ATOM 9223 O O . GLU A 1 75 ? 32.526 29.679 22.096 1.00 0.00 75 GLU A O 7
ATOM 9235 N N . THR A 1 76 ? 34.735 29.352 22.187 1.00 0.00 76 THR A N 7
ATOM 9236 C CA . THR A 1 76 ? 35.109 29.971 20.913 1.00 0.00 76 THR A CA 7
ATOM 9237 C C . THR A 1 76 ? 34.725 29.215 19.640 1.00 0.00 76 THR A C 7
ATOM 9238 O O . THR A 1 76 ? 35.007 28.020 19.519 1.00 0.00 76 THR A O 7
ATOM 9249 N N . LYS A 1 77 ? 34.108 29.915 18.681 1.00 0.00 77 LYS A N 7
ATOM 9250 C CA . LYS A 1 77 ? 33.601 29.416 17.384 1.00 0.00 77 LYS A CA 7
ATOM 9251 C C . LYS A 1 77 ? 32.527 28.322 17.477 1.00 0.00 77 LYS A C 7
ATOM 9252 O O . LYS A 1 77 ? 32.254 27.625 16.494 1.00 0.00 77 LYS A O 7
ATOM 9271 N N . LEU A 1 78 ? 31.885 28.200 18.642 1.00 0.00 78 LEU A N 7
ATOM 9272 C CA . LEU A 1 78 ? 30.688 27.377 18.868 1.00 0.00 78 LEU A CA 7
ATOM 9273 C C . LEU A 1 78 ? 29.440 27.981 18.200 1.00 0.00 78 LEU A C 7
ATOM 9274 O O . LEU A 1 78 ? 28.521 27.235 17.865 1.00 0.00 78 LEU A O 7
ATOM 9290 N N . ASP A 1 79 ? 29.412 29.304 18.006 1.00 0.00 79 ASP A N 7
ATOM 9291 C CA . ASP A 1 79 ? 28.320 30.027 17.355 1.00 0.00 79 ASP A CA 7
ATOM 9292 C C . ASP A 1 79 ? 28.064 29.658 15.886 1.00 0.00 79 ASP A C 7
ATOM 9293 O O . ASP A 1 79 ? 28.990 29.273 15.161 1.00 0.00 79 ASP A O 7
ATOM 9302 N N . LEU A 1 80 ? 26.811 29.767 15.431 1.00 0.00 80 LEU A N 7
ATOM 9303 C CA . LEU A 1 80 ? 26.421 29.373 14.069 1.00 0.00 80 LEU A CA 7
ATOM 9304 C C . LEU A 1 80 ? 26.981 30.344 13.008 1.00 0.00 80 LEU A C 7
ATOM 9305 O O . LEU A 1 80 ? 27.447 29.919 11.943 1.00 0.00 80 LEU A O 7
ATOM 9321 N N . MET A 1 81 ? 27.020 31.635 13.346 1.00 0.00 81 MET A N 7
ATOM 9322 C CA . MET A 1 81 ? 27.663 32.736 12.617 1.00 0.00 81 MET A CA 7
ATOM 9323 C C . MET A 1 81 ? 28.235 33.761 13.595 1.00 0.00 81 MET A C 7
ATOM 9324 O O . MET A 1 81 ? 29.060 34.595 13.169 1.00 0.00 81 MET A O 7
ATOM 9339 N N . SER A 1 1 ? 17.340 39.849 44.863 1.00 0.00 1 SER A N 8
ATOM 9340 C CA . SER A 1 1 ? 16.940 39.916 43.446 1.00 0.00 1 SER A CA 8
ATOM 9341 C C . SER A 1 1 ? 16.458 38.558 42.973 1.00 0.00 1 SER A C 8
ATOM 9342 O O . SER A 1 1 ? 17.007 37.524 43.364 1.00 0.00 1 SER A O 8
ATOM 9352 N N . HIS A 1 2 ? 15.441 38.542 42.111 1.00 0.00 2 HIS A N 8
ATOM 9353 C CA . HIS A 1 2 ? 14.960 37.325 41.463 1.00 0.00 2 HIS A CA 8
ATOM 9354 C C . HIS A 1 2 ? 15.879 36.832 40.328 1.00 0.00 2 HIS A C 8
ATOM 9355 O O . HIS A 1 2 ? 16.782 37.527 39.849 1.00 0.00 2 HIS A O 8
ATOM 9369 N N . MET A 1 3 ? 15.687 35.573 39.940 1.00 0.00 3 MET A N 8
ATOM 9370 C CA . MET A 1 3 ? 16.537 34.829 39.014 1.00 0.00 3 MET A CA 8
ATOM 9371 C C . MET A 1 3 ? 16.297 35.202 37.538 1.00 0.00 3 MET A C 8
ATOM 9372 O O . MET A 1 3 ? 15.201 35.020 37.004 1.00 0.00 3 MET A O 8
ATOM 9386 N N . GLN A 1 4 ? 17.350 35.686 36.880 1.00 0.00 4 GLN A N 8
ATOM 9387 C CA . GLN A 1 4 ? 17.574 35.743 35.425 1.00 0.00 4 GLN A CA 8
ATOM 9388 C C . GLN A 1 4 ? 19.088 35.593 35.187 1.00 0.00 4 GLN A C 8
ATOM 9389 O O . GLN A 1 4 ? 19.877 35.884 36.090 1.00 0.00 4 GLN A O 8
ATOM 9403 N N . VAL A 1 5 ? 19.511 35.151 34.001 1.00 0.00 5 VAL A N 8
ATOM 9404 C CA . VAL A 1 5 ? 20.936 34.969 33.640 1.00 0.00 5 VAL A CA 8
ATOM 9405 C C . VAL A 1 5 ? 21.300 35.630 32.311 1.00 0.00 5 VAL A C 8
ATOM 9406 O O . VAL A 1 5 ? 20.411 35.903 31.506 1.00 0.00 5 VAL A O 8
ATOM 9419 N N . SER A 1 6 ? 22.589 35.882 32.071 1.00 0.00 6 SER A N 8
ATOM 9420 C CA . SER A 1 6 ? 23.106 36.501 30.841 1.00 0.00 6 SER A CA 8
ATOM 9421 C C . SER A 1 6 ? 24.137 35.597 30.158 1.00 0.00 6 SER A C 8
ATOM 9422 O O . SER A 1 6 ? 25.001 35.026 30.826 1.00 0.00 6 SER A O 8
ATOM 9430 N N . ILE A 1 7 ? 24.056 35.458 28.833 1.00 0.00 7 ILE A N 8
ATOM 9431 C CA . ILE A 1 7 ? 24.968 34.650 28.008 1.00 0.00 7 ILE A CA 8
ATOM 9432 C C . ILE A 1 7 ? 25.800 35.578 27.116 1.00 0.00 7 ILE A C 8
ATOM 9433 O O . ILE A 1 7 ? 25.230 36.303 26.302 1.00 0.00 7 ILE A O 8
ATOM 9449 N N . GLU A 1 8 ? 27.128 35.550 27.248 1.00 0.00 8 GLU A N 8
ATOM 9450 C CA . GLU A 1 8 ? 28.069 36.385 26.488 1.00 0.00 8 GLU A CA 8
ATOM 9451 C C . GLU A 1 8 ? 28.693 35.637 25.300 1.00 0.00 8 GLU A C 8
ATOM 9452 O O . GLU A 1 8 ? 29.267 34.554 25.449 1.00 0.00 8 GLU A O 8
ATOM 9464 N N . PHE A 1 9 ? 28.595 36.240 24.115 1.00 0.00 9 PHE A N 8
ATOM 9465 C CA . PHE A 1 9 ? 28.980 35.678 22.818 1.00 0.00 9 PHE A CA 8
ATOM 9466 C C . PHE A 1 9 ? 30.409 35.981 22.335 1.00 0.00 9 PHE A C 8
ATOM 9467 O O . PHE A 1 9 ? 31.093 36.826 22.917 1.00 0.00 9 PHE A O 8
ATOM 9484 N N . GLN A 1 10 ? 30.883 35.325 21.267 1.00 0.00 10 GLN A N 8
ATOM 9485 C CA . GLN A 1 10 ? 32.274 35.438 20.779 1.00 0.00 10 GLN A CA 8
ATOM 9486 C C . GLN A 1 10 ? 32.687 36.879 20.410 1.00 0.00 10 GLN A C 8
ATOM 9487 O O . GLN A 1 10 ? 33.833 37.298 20.602 1.00 0.00 10 GLN A O 8
ATOM 9501 N N . ASN A 1 11 ? 31.716 37.635 19.900 1.00 0.00 11 ASN A N 8
ATOM 9502 C CA . ASN A 1 11 ? 31.764 39.058 19.549 1.00 0.00 11 ASN A CA 8
ATOM 9503 C C . ASN A 1 11 ? 31.649 40.023 20.753 1.00 0.00 11 ASN A C 8
ATOM 9504 O O . ASN A 1 11 ? 31.982 41.204 20.626 1.00 0.00 11 ASN A O 8
ATOM 9515 N N . GLY A 1 12 ? 31.210 39.545 21.922 1.00 0.00 12 GLY A N 8
ATOM 9516 C CA . GLY A 1 12 ? 30.950 40.359 23.122 1.00 0.00 12 GLY A CA 8
ATOM 9517 C C . GLY A 1 12 ? 29.519 40.912 23.253 1.00 0.00 12 GLY A C 8
ATOM 9518 O O . GLY A 1 12 ? 29.245 41.706 24.160 1.00 0.00 12 GLY A O 8
ATOM 9522 N N . GLU A 1 13 ? 28.592 40.507 22.380 1.00 0.00 13 GLU A N 8
ATOM 9523 C CA . GLU A 1 13 ? 27.149 40.682 22.600 1.00 0.00 13 GLU A CA 8
ATOM 9524 C C . GLU A 1 13 ? 26.666 39.824 23.782 1.00 0.00 13 GLU A C 8
ATOM 9525 O O . GLU A 1 13 ? 27.251 38.774 24.065 1.00 0.00 13 GLU A O 8
ATOM 9537 N N . LYS A 1 14 ? 25.589 40.242 24.463 1.00 0.00 14 LYS A N 8
ATOM 9538 C CA . LYS A 1 14 ? 24.954 39.456 25.535 1.00 0.00 14 LYS A CA 8
ATOM 9539 C C . LYS A 1 14 ? 23.445 39.282 25.346 1.00 0.00 14 LYS A C 8
ATOM 9540 O O . LYS A 1 14 ? 22.759 40.218 24.931 1.00 0.00 14 LYS A O 8
ATOM 9559 N N . LEU A 1 15 ? 22.932 38.097 25.692 1.00 0.00 15 LEU A N 8
ATOM 9560 C CA . LEU A 1 15 ? 21.499 37.769 25.718 1.00 0.00 15 LEU A CA 8
ATOM 9561 C C . LEU A 1 15 ? 21.030 37.400 27.129 1.00 0.00 15 LEU A C 8
ATOM 9562 O O . LEU A 1 15 ? 21.624 36.519 27.754 1.00 0.00 15 LEU A O 8
ATOM 9578 N N . LYS A 1 16 ? 19.926 37.991 27.599 1.00 0.00 16 LYS A N 8
ATOM 9579 C CA . LYS A 1 16 ? 19.269 37.582 28.852 1.00 0.00 16 LYS A CA 8
ATOM 9580 C C . LYS A 1 16 ? 18.315 36.396 28.684 1.00 0.00 16 LYS A C 8
ATOM 9581 O O . LYS A 1 16 ? 17.579 36.311 27.701 1.00 0.00 16 LYS A O 8
ATOM 9600 N N . PHE A 1 17 ? 18.281 35.514 29.682 1.00 0.00 17 PHE A N 8
ATOM 9601 C CA . PHE A 1 17 ? 17.401 34.345 29.773 1.00 0.00 17 PHE A CA 8
ATOM 9602 C C . PHE A 1 17 ? 16.610 34.202 31.082 1.00 0.00 17 PHE A C 8
ATOM 9603 O O . PHE A 1 17 ? 17.171 34.368 32.169 1.00 0.00 17 PHE A O 8
ATOM 9620 N N . ASN A 1 18 ? 15.317 33.876 30.980 1.00 0.00 18 ASN A N 8
ATOM 9621 C CA . ASN A 1 18 ? 14.445 33.584 32.119 1.00 0.00 18 ASN A CA 8
ATOM 9622 C C . ASN A 1 18 ? 14.558 32.114 32.571 1.00 0.00 18 ASN A C 8
ATOM 9623 O O . ASN A 1 18 ? 14.632 31.198 31.746 1.00 0.00 18 ASN A O 8
ATOM 9634 N N . VAL A 1 19 ? 14.575 31.884 33.886 1.00 0.00 19 VAL A N 8
ATOM 9635 C CA . VAL A 1 19 ? 14.896 30.596 34.533 1.00 0.00 19 VAL A CA 8
ATOM 9636 C C . VAL A 1 19 ? 14.023 30.289 35.752 1.00 0.00 19 VAL A C 8
ATOM 9637 O O . VAL A 1 19 ? 13.486 31.202 36.380 1.00 0.00 19 VAL A O 8
ATOM 9650 N N . GLN A 1 20 ? 13.947 29.015 36.144 1.00 0.00 20 GLN A N 8
ATOM 9651 C CA . GLN A 1 20 ? 13.530 28.597 37.491 1.00 0.00 20 GLN A CA 8
ATOM 9652 C C . GLN A 1 20 ? 14.708 27.865 38.174 1.00 0.00 20 GLN A C 8
ATOM 9653 O O . GLN A 1 20 ? 15.455 27.181 37.470 1.00 0.00 20 GLN A O 8
ATOM 9667 N N . PRO A 1 21 ? 14.918 27.984 39.504 1.00 0.00 21 PRO A N 8
ATOM 9668 C CA . PRO A 1 21 ? 16.107 27.460 40.197 1.00 0.00 21 PRO A CA 8
ATOM 9669 C C . PRO A 1 21 ? 16.444 25.980 39.971 1.00 0.00 21 PRO A C 8
ATOM 9670 O O . PRO A 1 21 ? 17.604 25.600 40.115 1.00 0.00 21 PRO A O 8
ATOM 9681 N N . SER A 1 22 ? 15.449 25.154 39.634 1.00 0.00 22 SER A N 8
ATOM 9682 C CA . SER A 1 22 ? 15.596 23.702 39.457 1.00 0.00 22 SER A CA 8
ATOM 9683 C C . SER A 1 22 ? 16.043 23.274 38.039 1.00 0.00 22 SER A C 8
ATOM 9684 O O . SER A 1 22 ? 16.146 22.075 37.772 1.00 0.00 22 SER A O 8
ATOM 9692 N N . HIS A 1 23 ? 16.306 24.221 37.127 1.00 0.00 23 HIS A N 8
ATOM 9693 C CA . HIS A 1 23 ? 16.880 23.973 35.792 1.00 0.00 23 HIS A CA 8
ATOM 9694 C C . HIS A 1 23 ? 18.325 23.434 35.856 1.00 0.00 23 HIS A C 8
ATOM 9695 O O . HIS A 1 23 ? 19.174 24.009 36.544 1.00 0.00 23 HIS A O 8
ATOM 9709 N N . LYS A 1 24 ? 18.650 22.400 35.063 1.00 0.00 24 LYS A N 8
ATOM 9710 C CA . LYS A 1 24 ? 20.049 21.982 34.841 1.00 0.00 24 LYS A CA 8
ATOM 9711 C C . LYS A 1 24 ? 20.782 22.846 33.813 1.00 0.00 24 LYS A C 8
ATOM 9712 O O . LYS A 1 24 ? 20.162 23.494 32.973 1.00 0.00 24 LYS A O 8
ATOM 9731 N N . ILE A 1 25 ? 22.114 22.841 33.836 1.00 0.00 25 ILE A N 8
ATOM 9732 C CA . ILE A 1 25 ? 22.948 23.597 32.886 1.00 0.00 25 ILE A CA 8
ATOM 9733 C C . ILE A 1 25 ? 22.723 23.105 31.437 1.00 0.00 25 ILE A C 8
ATOM 9734 O O . ILE A 1 25 ? 22.726 23.910 30.508 1.00 0.00 25 ILE A O 8
ATOM 9750 N N . LEU A 1 26 ? 22.393 21.822 31.233 1.00 0.00 26 LEU A N 8
ATOM 9751 C CA . LEU A 1 26 ? 21.889 21.288 29.957 1.00 0.00 26 LEU A CA 8
ATOM 9752 C C . LEU A 1 26 ? 20.540 21.902 29.521 1.00 0.00 26 LEU A C 8
ATOM 9753 O O . LEU A 1 26 ? 20.339 22.172 28.339 1.00 0.00 26 LEU A O 8
ATOM 9769 N N . ASP A 1 27 ? 19.633 22.191 30.457 1.00 0.00 27 ASP A N 8
ATOM 9770 C CA . ASP A 1 27 ? 18.349 22.847 30.164 1.00 0.00 27 ASP A CA 8
ATOM 9771 C C . ASP A 1 27 ? 18.505 24.313 29.710 1.00 0.00 27 ASP A C 8
ATOM 9772 O O . ASP A 1 27 ? 17.684 24.818 28.941 1.00 0.00 27 ASP A O 8
ATOM 9781 N N . ILE A 1 28 ? 19.595 24.976 30.122 1.00 0.00 28 ILE A N 8
ATOM 9782 C CA . ILE A 1 28 ? 20.042 26.259 29.549 1.00 0.00 28 ILE A CA 8
ATOM 9783 C C . ILE A 1 28 ? 20.487 26.083 28.092 1.00 0.00 28 ILE A C 8
ATOM 9784 O O . ILE A 1 28 ? 20.069 26.863 27.234 1.00 0.00 28 ILE A O 8
ATOM 9800 N N . LYS A 1 29 ? 21.273 25.040 27.778 1.00 0.00 29 LYS A N 8
ATOM 9801 C CA . LYS A 1 29 ? 21.668 24.742 26.389 1.00 0.00 29 LYS A CA 8
ATOM 9802 C C . LYS A 1 29 ? 20.463 24.498 25.481 1.00 0.00 29 LYS A C 8
ATOM 9803 O O . LYS A 1 29 ? 20.490 24.914 24.327 1.00 0.00 29 LYS A O 8
ATOM 9822 N N . GLU A 1 30 ? 19.406 23.869 25.995 1.00 0.00 30 GLU A N 8
ATOM 9823 C CA . GLU A 1 30 ? 18.137 23.671 25.279 1.00 0.00 30 GLU A CA 8
ATOM 9824 C C . GLU A 1 30 ? 17.444 25.009 24.949 1.00 0.00 30 GLU A C 8
ATOM 9825 O O . GLU A 1 30 ? 17.043 25.204 23.803 1.00 0.00 30 GLU A O 8
ATOM 9837 N N . MET A 1 31 ? 17.383 25.970 25.886 1.00 0.00 31 MET A N 8
ATOM 9838 C CA . MET A 1 31 ? 16.882 27.330 25.596 1.00 0.00 31 MET A CA 8
ATOM 9839 C C . MET A 1 31 ? 17.717 28.051 24.530 1.00 0.00 31 MET A C 8
ATOM 9840 O O . MET A 1 31 ? 17.172 28.678 23.621 1.00 0.00 31 MET A O 8
ATOM 9854 N N . ILE A 1 32 ? 19.046 27.924 24.600 1.00 0.00 32 ILE A N 8
ATOM 9855 C CA . ILE A 1 32 ? 19.954 28.452 23.573 1.00 0.00 32 ILE A CA 8
ATOM 9856 C C . ILE A 1 32 ? 19.651 27.793 22.221 1.00 0.00 32 ILE A C 8
ATOM 9857 O O . ILE A 1 32 ? 19.458 28.482 21.222 1.00 0.00 32 ILE A O 8
ATOM 9873 N N . PHE A 1 33 ? 19.536 26.467 22.192 1.00 0.00 33 PHE A N 8
ATOM 9874 C CA . PHE A 1 33 ? 19.191 25.695 20.995 1.00 0.00 33 PHE A CA 8
ATOM 9875 C C . PHE A 1 33 ? 17.842 26.050 20.351 1.00 0.00 33 PHE A C 8
ATOM 9876 O O . PHE A 1 33 ? 17.740 26.131 19.124 1.00 0.00 33 PHE A O 8
ATOM 9893 N N . LYS A 1 34 ? 16.837 26.377 21.176 1.00 0.00 34 LYS A N 8
ATOM 9894 C CA . LYS A 1 34 ? 15.530 26.908 20.737 1.00 0.00 34 LYS A CA 8
ATOM 9895 C C . LYS A 1 34 ? 15.620 28.284 20.055 1.00 0.00 34 LYS A C 8
ATOM 9896 O O . LYS A 1 34 ? 14.731 28.623 19.271 1.00 0.00 34 LYS A O 8
ATOM 9915 N N . LYS A 1 35 ? 16.667 29.074 20.336 1.00 0.00 35 LYS A N 8
ATOM 9916 C CA . LYS A 1 35 ? 16.920 30.415 19.763 1.00 0.00 35 LYS A CA 8
ATOM 9917 C C . LYS A 1 35 ? 17.902 30.416 18.580 1.00 0.00 35 LYS A C 8
ATOM 9918 O O . LYS A 1 35 ? 17.603 31.010 17.544 1.00 0.00 35 LYS A O 8
ATOM 9937 N N . THR A 1 36 ? 19.054 29.758 18.741 1.00 0.00 36 THR A N 8
ATOM 9938 C CA . THR A 1 36 ? 20.214 29.746 17.820 1.00 0.00 36 THR A CA 8
ATOM 9939 C C . THR A 1 36 ? 20.358 28.524 16.906 1.00 0.00 36 THR A C 8
ATOM 9940 O O . THR A 1 36 ? 21.045 28.599 15.883 1.00 0.00 36 THR A O 8
ATOM 9951 N N . ASN A 1 37 ? 19.728 27.401 17.270 1.00 0.00 37 ASN A N 8
ATOM 9952 C CA . ASN A 1 37 ? 19.844 26.084 16.625 1.00 0.00 37 ASN A CA 8
ATOM 9953 C C . ASN A 1 37 ? 21.271 25.470 16.628 1.00 0.00 37 ASN A C 8
ATOM 9954 O O . ASN A 1 37 ? 21.533 24.514 15.891 1.00 0.00 37 ASN A O 8
ATOM 9965 N N . ILE A 1 38 ? 22.182 25.968 17.475 1.00 0.00 38 ILE A N 8
ATOM 9966 C CA . ILE A 1 38 ? 23.496 25.346 17.737 1.00 0.00 38 ILE A CA 8
ATOM 9967 C C . ILE A 1 38 ? 23.295 24.129 18.656 1.00 0.00 38 ILE A C 8
ATOM 9968 O O . ILE A 1 38 ? 22.730 24.266 19.746 1.00 0.00 38 ILE A O 8
ATOM 9984 N N . ASN A 1 39 ? 23.734 22.940 18.233 1.00 0.00 39 ASN A N 8
ATOM 9985 C CA . ASN A 1 39 ? 23.438 21.682 18.931 1.00 0.00 39 ASN A CA 8
ATOM 9986 C C . ASN A 1 39 ? 24.022 21.673 20.351 1.00 0.00 39 ASN A C 8
ATOM 9987 O O . ASN A 1 39 ? 25.186 22.025 20.537 1.00 0.00 39 ASN A O 8
ATOM 9998 N N . VAL A 1 40 ? 23.254 21.231 21.355 1.00 0.00 40 VAL A N 8
ATOM 9999 C CA . VAL A 1 40 ? 23.651 21.307 22.784 1.00 0.00 40 VAL A CA 8
ATOM 10000 C C . VAL A 1 40 ? 24.971 20.597 23.115 1.00 0.00 40 VAL A C 8
ATOM 10001 O O . VAL A 1 40 ? 25.666 20.983 24.051 1.00 0.00 40 VAL A O 8
ATOM 10014 N N . LYS A 1 41 ? 25.337 19.593 22.322 1.00 0.00 41 LYS A N 8
ATOM 10015 C CA . LYS A 1 41 ? 26.635 18.903 22.355 1.00 0.00 41 LYS A CA 8
ATOM 10016 C C . LYS A 1 41 ? 27.814 19.702 21.788 1.00 0.00 41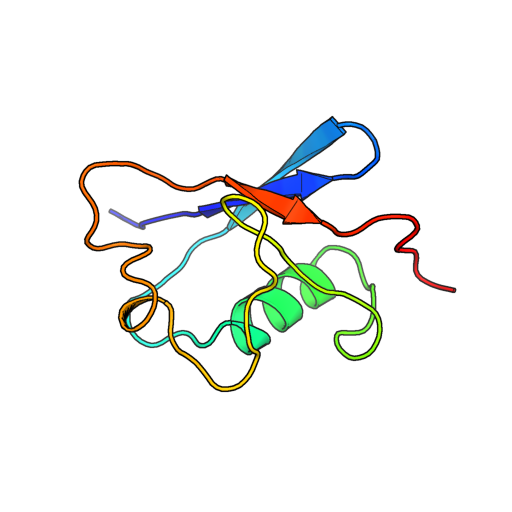 LYS A C 8
ATOM 10017 O O . LYS A 1 41 ? 28.933 19.569 22.281 1.00 0.00 41 LYS A O 8
ATOM 10036 N N . ASP A 1 42 ? 27.589 20.537 20.774 1.00 0.00 42 ASP A N 8
ATOM 10037 C CA . ASP A 1 42 ? 28.622 21.437 20.250 1.00 0.00 42 ASP A CA 8
ATOM 10038 C C . ASP A 1 42 ? 28.905 22.668 21.135 1.00 0.00 42 ASP A C 8
ATOM 10039 O O . ASP A 1 42 ? 30.056 23.039 21.370 1.00 0.00 42 ASP A O 8
ATOM 10048 N N . GLN A 1 43 ? 27.845 23.298 21.653 1.00 0.00 43 GLN A N 8
ATOM 10049 C CA . GLN A 1 43 ? 27.929 24.455 22.564 1.00 0.00 43 GLN A CA 8
ATOM 10050 C C . GLN A 1 43 ? 28.316 24.069 24.003 1.00 0.00 43 GLN A C 8
ATOM 10051 O O . GLN A 1 43 ? 27.957 23.004 24.499 1.00 0.00 43 GLN A O 8
ATOM 10065 N N . SER A 1 44 ? 29.015 24.967 24.700 1.00 0.00 44 SER A N 8
ATOM 10066 C CA . SER A 1 44 ? 29.440 24.823 26.101 1.00 0.00 44 SER A CA 8
ATOM 10067 C C . SER A 1 44 ? 29.642 26.210 26.735 1.00 0.00 44 SER A C 8
ATOM 10068 O O . SER A 1 44 ? 29.823 27.192 26.005 1.00 0.00 44 SER A O 8
ATOM 10076 N N . LEU A 1 45 ? 29.565 26.310 28.068 1.00 0.00 45 LEU A N 8
ATOM 10077 C CA . LEU A 1 45 ? 29.586 27.575 28.816 1.00 0.00 45 LEU A CA 8
ATOM 10078 C C . LEU A 1 45 ? 30.631 27.579 29.945 1.00 0.00 45 LEU A C 8
ATOM 10079 O O . LEU A 1 45 ? 30.721 26.628 30.721 1.00 0.00 45 LEU A O 8
ATOM 10095 N N . LYS A 1 46 ? 31.375 28.683 30.082 1.00 0.00 46 LYS A N 8
ATOM 10096 C CA . LYS A 1 46 ? 32.318 28.959 31.179 1.00 0.00 46 LYS A CA 8
ATOM 10097 C C . LYS A 1 46 ? 31.727 29.784 32.325 1.00 0.00 46 LYS A C 8
ATOM 10098 O O . LYS A 1 46 ? 30.935 30.702 32.096 1.00 0.00 46 LYS A O 8
ATOM 10117 N N . PHE A 1 47 ? 32.191 29.487 33.541 1.00 0.00 47 PHE A N 8
ATOM 10118 C CA . PHE A 1 47 ? 31.902 30.201 34.789 1.00 0.00 47 PHE A CA 8
ATOM 10119 C C . PHE A 1 47 ? 33.084 29.982 35.761 1.00 0.00 47 PHE A C 8
ATOM 10120 O O . PHE A 1 47 ? 33.719 28.925 35.761 1.00 0.00 47 PHE A O 8
ATOM 10137 N N . ALA A 1 48 ? 33.414 30.986 36.580 1.00 0.00 48 ALA A N 8
ATOM 10138 C CA . ALA A 1 48 ? 34.596 31.015 37.463 1.00 0.00 48 ALA A CA 8
ATOM 10139 C C . ALA A 1 48 ? 35.962 30.800 36.761 1.00 0.00 48 ALA A C 8
ATOM 10140 O O . ALA A 1 48 ? 36.971 30.565 37.435 1.00 0.00 48 ALA A O 8
ATOM 10147 N N . GLY A 1 49 ? 36.015 30.899 35.425 1.00 0.00 49 GLY A N 8
ATOM 10148 C CA . GLY A 1 49 ? 37.198 30.644 34.585 1.00 0.00 49 GLY A CA 8
ATOM 10149 C C . GLY A 1 49 ? 37.305 29.234 33.978 1.00 0.00 49 GLY A C 8
ATOM 10150 O O . GLY A 1 49 ? 38.200 28.987 33.170 1.00 0.00 49 GLY A O 8
ATOM 10154 N N . ASN A 1 50 ? 36.394 28.315 34.313 1.00 0.00 50 ASN A N 8
ATOM 10155 C CA . ASN A 1 50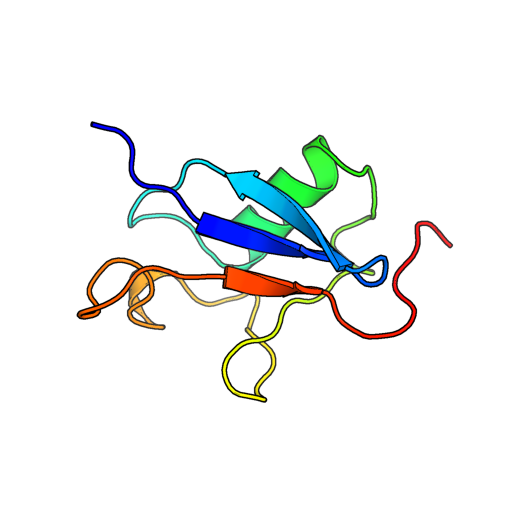 ? 36.374 26.931 33.815 1.00 0.00 50 ASN A CA 8
ATOM 10156 C C . ASN A 1 50 ? 35.003 26.582 33.206 1.00 0.00 50 ASN A C 8
ATOM 10157 O O . ASN A 1 50 ? 34.018 27.280 33.436 1.00 0.00 50 ASN A O 8
ATOM 10168 N N . GLU A 1 51 ? 34.912 25.524 32.400 1.00 0.00 51 GLU A N 8
ATOM 10169 C CA . GLU A 1 51 ? 33.637 25.096 31.805 1.00 0.00 51 GLU A CA 8
ATOM 10170 C C . GLU A 1 51 ? 32.687 24.499 32.860 1.00 0.00 51 GLU A C 8
ATOM 10171 O O . GLU A 1 51 ? 33.121 23.764 33.754 1.00 0.00 51 GLU A O 8
ATOM 10183 N N . MET A 1 52 ? 31.386 24.788 32.763 1.00 0.00 52 MET A N 8
ATOM 10184 C CA . MET A 1 52 ? 30.357 24.164 33.606 1.00 0.00 52 MET A CA 8
ATOM 10185 C C . MET A 1 52 ? 30.032 22.735 33.158 1.00 0.00 52 MET A C 8
ATOM 10186 O O . MET A 1 52 ? 30.105 22.420 31.965 1.00 0.00 52 MET A O 8
ATOM 10200 N N . ILE A 1 53 ? 29.636 21.881 34.106 1.00 0.00 53 ILE A N 8
ATOM 10201 C CA . ILE A 1 53 ? 29.147 20.524 33.837 1.00 0.00 53 ILE A CA 8
ATOM 10202 C C . ILE A 1 53 ? 27.658 20.582 33.499 1.00 0.00 53 ILE A C 8
ATOM 10203 O O . ILE A 1 53 ? 26.848 21.078 34.284 1.00 0.00 53 ILE A O 8
ATOM 10219 N N . ASN A 1 54 ? 27.291 20.021 32.350 1.00 0.00 54 ASN A N 8
ATOM 10220 C CA . ASN A 1 54 ? 25.925 20.044 31.830 1.00 0.00 54 ASN A CA 8
ATOM 10221 C C . ASN A 1 54 ? 24.888 19.373 32.767 1.00 0.00 54 ASN A C 8
ATOM 10222 O O . ASN A 1 54 ? 23.750 19.832 32.844 1.00 0.00 54 ASN A O 8
ATOM 10233 N N . GLN A 1 55 ? 25.284 18.329 33.505 1.00 0.00 55 GLN A N 8
ATOM 10234 C CA . GLN A 1 55 ? 24.431 17.569 34.435 1.00 0.00 55 GLN A CA 8
ATOM 10235 C C . GLN A 1 55 ? 24.128 18.274 35.774 1.00 0.00 55 GLN A C 8
ATOM 10236 O O . GLN A 1 55 ? 23.280 17.787 36.529 1.00 0.00 55 GLN A O 8
ATOM 10250 N N . LYS A 1 56 ? 24.811 19.377 36.120 1.00 0.00 56 LYS A N 8
ATOM 10251 C CA . LYS A 1 56 ? 24.526 20.126 37.359 1.00 0.00 56 LYS A CA 8
ATOM 10252 C C . LYS A 1 56 ? 23.311 21.047 37.239 1.00 0.00 56 LYS A C 8
ATOM 10253 O O . LYS A 1 56 ? 22.936 21.451 36.143 1.00 0.00 56 LYS A O 8
ATOM 10272 N N . THR A 1 57 ? 22.719 21.404 38.375 1.00 0.00 57 THR A N 8
ATOM 10273 C CA . THR A 1 57 ? 21.698 22.461 38.507 1.00 0.00 57 THR A CA 8
ATOM 10274 C C . THR A 1 57 ? 22.274 23.858 38.732 1.00 0.00 57 THR A C 8
ATOM 10275 O O . THR A 1 57 ? 23.366 24.008 39.287 1.00 0.00 57 THR A O 8
ATOM 10286 N N . LEU A 1 58 ? 21.520 24.890 38.332 1.00 0.00 58 LEU A N 8
ATOM 10287 C CA . LEU A 1 58 ? 21.841 26.307 38.574 1.00 0.00 58 LEU A CA 8
ATOM 10288 C C . LEU A 1 58 ? 22.173 26.563 40.053 1.00 0.00 58 LEU A C 8
ATOM 10289 O O . LEU A 1 58 ? 23.133 27.264 40.376 1.00 0.00 58 LEU A O 8
ATOM 10305 N N . SER A 1 59 ? 21.398 25.955 40.955 1.00 0.00 59 SER A N 8
ATOM 10306 C CA . SER A 1 59 ? 21.562 26.106 42.403 1.00 0.00 59 SER A CA 8
ATOM 10307 C C . SER A 1 59 ? 22.845 25.455 42.947 1.00 0.00 59 SER A C 8
ATOM 10308 O O . SER A 1 59 ? 23.438 25.978 43.889 1.00 0.00 59 SER A O 8
ATOM 10316 N N . ASP A 1 60 ? 23.354 24.385 42.323 1.00 0.00 60 ASP A N 8
ATOM 10317 C CA . ASP A 1 60 ? 24.603 23.724 42.736 1.00 0.00 60 ASP A CA 8
ATOM 10318 C C . ASP A 1 60 ? 25.861 24.571 42.457 1.00 0.00 60 ASP A C 8
ATOM 10319 O O . ASP A 1 60 ? 26.768 24.658 43.292 1.00 0.00 60 ASP A O 8
ATOM 10328 N N . TYR A 1 61 ? 25.827 25.312 41.340 1.00 0.00 61 TYR A N 8
ATOM 10329 C CA . TYR A 1 61 ? 26.743 26.420 41.031 1.00 0.00 61 TYR A CA 8
ATOM 10330 C C . TYR A 1 61 ? 26.506 27.756 41.768 1.00 0.00 61 TYR A C 8
ATOM 10331 O O . TYR A 1 61 ? 27.334 28.665 41.686 1.00 0.00 61 TYR A O 8
ATOM 10349 N N . SER A 1 62 ? 25.390 27.866 42.503 1.00 0.00 62 SER A N 8
ATOM 10350 C CA . SER A 1 62 ? 24.889 29.079 43.177 1.00 0.00 62 SER A CA 8
ATOM 10351 C C . SER A 1 62 ? 24.555 30.258 42.238 1.00 0.00 62 SER A C 8
ATOM 10352 O O . SER A 1 62 ? 24.861 31.411 42.535 1.00 0.00 62 SER A O 8
ATOM 10360 N N . ILE A 1 63 ? 23.913 29.976 41.099 1.00 0.00 63 ILE A N 8
ATOM 10361 C CA . ILE A 1 63 ? 23.514 30.940 40.052 1.00 0.00 63 ILE A CA 8
ATOM 10362 C C . ILE A 1 63 ? 22.069 31.441 40.311 1.00 0.00 63 ILE A C 8
ATOM 10363 O O . ILE A 1 63 ? 21.136 30.979 39.654 1.00 0.00 63 ILE A O 8
ATOM 10379 N N . ILE A 1 64 ? 21.844 32.315 41.313 1.00 0.00 64 ILE A N 8
ATOM 10380 C CA . ILE A 1 64 ? 20.492 32.610 41.854 1.00 0.00 64 ILE A CA 8
ATOM 10381 C C . ILE A 1 64 ? 20.199 34.103 42.158 1.00 0.00 64 ILE A C 8
ATOM 10382 O O . ILE A 1 64 ? 19.170 34.616 41.704 1.00 0.00 64 ILE A O 8
ATOM 10398 N N . ASP A 1 65 ? 21.028 34.812 42.938 1.00 0.00 65 ASP A N 8
ATOM 10399 C CA . ASP A 1 65 ? 20.668 36.100 43.577 1.00 0.00 65 ASP A CA 8
ATOM 10400 C C . ASP A 1 65 ? 21.801 37.152 43.684 1.00 0.00 65 ASP A C 8
ATOM 10401 O O . ASP A 1 65 ? 22.713 37.027 44.506 1.00 0.00 65 ASP A O 8
ATOM 10410 N N . SER A 1 66 ? 21.729 38.207 42.859 1.00 0.00 66 SER A N 8
ATOM 10411 C CA . SER A 1 66 ? 22.614 39.387 42.878 1.00 0.00 66 SER A CA 8
ATOM 10412 C C . SER A 1 66 ? 21.951 40.603 42.210 1.00 0.00 66 SER A C 8
ATOM 10413 O O . SER A 1 66 ? 21.199 40.449 41.245 1.00 0.00 66 SER A O 8
ATOM 10421 N N . THR A 1 67 ? 22.244 41.818 42.687 1.00 0.00 67 THR A N 8
ATOM 10422 C CA . THR A 1 67 ? 21.786 43.103 42.109 1.00 0.00 67 THR A CA 8
ATOM 10423 C C . THR A 1 67 ? 22.344 43.474 40.725 1.00 0.00 67 THR A C 8
ATOM 10424 O O . THR A 1 67 ? 21.711 44.222 39.977 1.00 0.00 67 THR A O 8
ATOM 10435 N N . GLU A 1 68 ? 23.473 42.878 40.331 1.00 0.00 68 GLU A N 8
ATOM 10436 C CA . GLU A 1 68 ? 23.937 42.788 38.933 1.00 0.00 68 GLU A CA 8
ATOM 10437 C C . GLU A 1 68 ? 23.889 41.325 38.444 1.00 0.00 68 GLU A C 8
ATOM 10438 O O . GLU A 1 68 ? 24.303 40.424 39.182 1.00 0.00 68 GLU A O 8
ATOM 10450 N N . GLU A 1 69 ? 23.384 41.064 37.230 1.00 0.00 69 GLU A N 8
ATOM 10451 C CA . GLU A 1 69 ? 23.084 39.701 36.757 1.00 0.00 69 GLU A CA 8
ATOM 10452 C C . GLU A 1 69 ? 24.318 38.789 36.626 1.00 0.00 69 GLU A C 8
ATOM 10453 O O . GLU A 1 69 ? 25.415 39.235 36.269 1.00 0.00 69 GLU A O 8
ATOM 10465 N N . PHE A 1 70 ? 24.138 37.488 36.863 1.00 0.00 70 PHE A N 8
ATOM 10466 C CA . PHE A 1 70 ? 25.125 36.460 36.521 1.00 0.00 70 PHE A CA 8
ATOM 10467 C C . PHE A 1 70 ? 25.425 36.283 35.026 1.00 0.00 70 PHE A C 8
ATOM 10468 O O . PHE A 1 70 ? 24.515 35.967 34.255 1.00 0.00 70 PHE A O 8
ATOM 10485 N N . THR A 1 71 ? 26.694 36.416 34.630 1.00 0.00 71 THR A N 8
ATOM 10486 C CA . THR A 1 71 ? 27.170 36.133 33.266 1.00 0.00 71 THR A CA 8
ATOM 10487 C C . THR A 1 71 ? 27.840 34.778 33.043 1.00 0.00 71 THR A C 8
ATOM 10488 O O . THR A 1 71 ? 28.768 34.417 33.772 1.00 0.00 71 THR A O 8
ATOM 10499 N N . LEU A 1 72 ? 27.437 34.074 31.984 1.00 0.00 72 LEU A N 8
ATOM 10500 C CA . LEU A 1 72 ? 28.051 32.846 31.482 1.00 0.00 72 LEU A CA 8
ATOM 10501 C C . LEU A 1 72 ? 28.649 33.107 30.095 1.00 0.00 72 LEU A C 8
ATOM 10502 O O . LEU A 1 72 ? 28.097 33.883 29.319 1.00 0.00 72 LEU A O 8
ATOM 10518 N N . HIS A 1 73 ? 29.761 32.455 29.770 1.00 0.00 73 HIS A N 8
ATOM 10519 C CA . HIS A 1 73 ? 30.557 32.779 28.577 1.00 0.00 73 HIS A CA 8
ATOM 10520 C C . HIS A 1 73 ? 30.613 31.620 27.581 1.00 0.00 73 HIS A C 8
ATOM 10521 O O . HIS A 1 73 ? 30.928 30.496 27.968 1.00 0.00 73 HIS A O 8
ATOM 10535 N N . LEU A 1 74 ? 30.345 31.890 26.302 1.00 0.00 74 LEU A N 8
ATOM 10536 C CA . LEU A 1 74 ? 30.436 30.910 25.216 1.00 0.00 74 LEU A CA 8
ATOM 10537 C C . LEU A 1 74 ? 31.849 30.322 25.068 1.00 0.00 74 LEU A C 8
ATOM 10538 O O . LEU A 1 74 ? 32.851 31.044 25.091 1.00 0.00 74 LEU A O 8
ATOM 10554 N N . GLU A 1 75 ? 31.913 29.008 24.868 1.00 0.00 75 GLU A N 8
ATOM 10555 C CA . GLU A 1 75 ? 33.112 28.276 24.451 1.00 0.00 75 GLU A CA 8
ATOM 10556 C C . GLU A 1 75 ? 33.717 28.798 23.128 1.00 0.00 75 GLU A C 8
ATOM 10557 O O . GLU A 1 75 ? 33.057 29.513 22.377 1.00 0.00 75 GLU A O 8
ATOM 10569 N N . THR A 1 76 ? 34.973 28.459 22.829 1.00 0.00 76 THR A N 8
ATOM 10570 C CA . THR A 1 76 ? 35.670 28.759 21.562 1.00 0.00 76 THR A CA 8
ATOM 10571 C C . THR A 1 76 ? 35.880 27.549 20.648 1.00 0.00 76 THR A C 8
ATOM 10572 O O . THR A 1 76 ? 36.148 26.457 21.148 1.00 0.00 76 THR A O 8
ATOM 10583 N N . LYS A 1 77 ? 35.764 27.712 19.321 1.00 0.00 77 LYS A N 8
ATOM 10584 C CA . LYS A 1 77 ? 35.858 26.634 18.312 1.00 0.00 77 LYS A CA 8
ATOM 10585 C C . LYS A 1 77 ? 34.870 25.477 18.552 1.00 0.00 77 LYS A C 8
ATOM 10586 O O . LYS A 1 77 ? 35.240 24.306 18.425 1.00 0.00 77 LYS A O 8
ATOM 10605 N N . LEU A 1 78 ? 33.623 25.831 18.892 1.00 0.00 78 LEU A N 8
ATOM 10606 C CA . LEU A 1 78 ? 32.545 24.948 19.388 1.00 0.00 78 LEU A CA 8
ATOM 10607 C C . LEU A 1 78 ? 32.439 23.605 18.642 1.00 0.00 78 LEU A C 8
ATOM 10608 O O . LEU A 1 78 ? 32.475 22.559 19.291 1.00 0.00 78 LEU A O 8
ATOM 10624 N N . ASP A 1 79 ? 32.289 23.626 17.310 1.00 0.00 79 ASP A N 8
ATOM 10625 C CA . ASP A 1 79 ? 32.004 22.415 16.528 1.00 0.00 79 ASP A CA 8
ATOM 10626 C C . ASP A 1 79 ? 33.026 21.280 16.689 1.00 0.00 79 ASP A C 8
ATOM 10627 O O . ASP A 1 79 ? 34.184 21.404 16.277 1.00 0.00 79 ASP A O 8
ATOM 10636 N N . LEU A 1 80 ? 32.577 20.171 17.271 1.00 0.00 80 LEU A N 8
ATOM 10637 C CA . LEU A 1 80 ? 33.394 19.000 17.597 1.00 0.00 80 LEU A CA 8
ATOM 10638 C C . LEU A 1 80 ? 32.575 17.700 17.608 1.00 0.00 80 LEU A C 8
ATOM 10639 O O . LEU A 1 80 ? 33.110 16.633 17.287 1.00 0.00 80 LEU A O 8
ATOM 10655 N N . MET A 1 81 ? 31.284 17.778 17.953 1.00 0.00 81 MET A N 8
ATOM 10656 C CA . MET A 1 81 ? 30.393 16.635 18.159 1.00 0.00 81 MET A CA 8
ATOM 10657 C C . MET A 1 81 ? 29.561 16.328 16.917 1.00 0.00 81 MET A C 8
ATOM 10658 O O . MET A 1 81 ? 29.702 15.198 16.404 1.00 0.00 81 MET A O 8
ATOM 10673 N N . SER A 1 1 ? 8.749 32.450 35.190 1.00 0.00 1 SER A N 9
ATOM 10674 C CA . SER A 1 1 ? 10.214 32.585 35.263 1.00 0.00 1 SER A CA 9
ATOM 10675 C C . SER A 1 1 ? 10.600 34.059 35.367 1.00 0.00 1 SER A C 9
ATOM 10676 O O . SER A 1 1 ? 10.937 34.689 34.364 1.00 0.00 1 SER A O 9
ATOM 10686 N N . HIS A 1 2 ? 10.515 34.654 36.565 1.00 0.00 2 HIS A N 9
ATOM 10687 C CA . HIS A 1 2 ? 10.833 36.080 36.772 1.00 0.00 2 HIS A CA 9
ATOM 10688 C C . HIS A 1 2 ? 12.346 36.381 36.818 1.00 0.00 2 HIS A C 9
ATOM 10689 O O . HIS A 1 2 ? 12.791 37.401 36.286 1.00 0.00 2 HIS A O 9
ATOM 10703 N N . MET A 1 3 ? 13.151 35.505 37.427 1.00 0.00 3 MET A N 9
ATOM 10704 C CA . MET A 1 3 ? 14.615 35.627 37.427 1.00 0.00 3 MET A CA 9
ATOM 10705 C C . MET A 1 3 ? 15.244 35.266 36.065 1.00 0.00 3 MET A C 9
ATOM 10706 O O . MET A 1 3 ? 14.679 34.500 35.278 1.00 0.00 3 MET A O 9
ATOM 10720 N N . GLN A 1 4 ? 16.428 35.821 35.783 1.00 0.00 4 GLN A N 9
ATOM 10721 C CA . GLN A 1 4 ? 17.106 35.733 34.480 1.00 0.00 4 GLN A CA 9
ATOM 10722 C C . GLN A 1 4 ? 18.638 35.617 34.599 1.00 0.00 4 GLN A C 9
ATOM 10723 O O . GLN A 1 4 ? 19.224 36.055 35.590 1.00 0.00 4 GLN A O 9
ATOM 10737 N N . VAL A 1 5 ? 19.291 35.083 33.562 1.00 0.00 5 VAL A N 9
ATOM 10738 C CA . VAL A 1 5 ? 20.757 35.039 33.385 1.00 0.00 5 VAL A CA 9
ATOM 10739 C C . VAL A 1 5 ? 21.186 35.542 32.006 1.00 0.00 5 VAL A C 9
ATOM 10740 O O . VAL A 1 5 ? 20.411 35.513 31.048 1.00 0.00 5 VAL A O 9
ATOM 10753 N N . SER A 1 6 ? 22.429 36.010 31.915 1.00 0.00 6 SER A N 9
ATOM 10754 C CA . SER A 1 6 ? 23.043 36.575 30.712 1.00 0.00 6 SER A CA 9
ATOM 10755 C C . SER A 1 6 ? 24.054 35.623 30.065 1.00 0.00 6 SER A C 9
ATOM 10756 O O . SER A 1 6 ? 24.830 34.977 30.762 1.00 0.00 6 SER A O 9
ATOM 10764 N N . ILE A 1 7 ? 24.093 35.571 28.732 1.00 0.00 7 ILE A N 9
ATOM 10765 C CA . ILE A 1 7 ? 25.064 34.790 27.944 1.00 0.00 7 ILE A CA 9
ATOM 10766 C C . ILE A 1 7 ? 25.890 35.747 27.075 1.00 0.00 7 ILE A C 9
ATOM 10767 O O . ILE A 1 7 ? 25.307 36.562 26.361 1.00 0.00 7 ILE A O 9
ATOM 10783 N N . GLU A 1 8 ? 27.225 35.657 27.109 1.00 0.00 8 GLU A N 9
ATOM 10784 C CA . GLU A 1 8 ? 28.137 36.545 26.367 1.00 0.00 8 GLU A CA 9
ATOM 10785 C C . GLU A 1 8 ? 28.902 35.820 25.250 1.00 0.00 8 GLU A C 9
ATOM 10786 O O . GLU A 1 8 ? 29.677 34.888 25.498 1.00 0.00 8 GLU A O 9
ATOM 10798 N N . PHE A 1 9 ? 28.732 36.312 24.022 1.00 0.00 9 PHE A N 9
ATOM 10799 C CA . PHE A 1 9 ? 29.450 35.876 22.823 1.00 0.00 9 PHE A CA 9
ATOM 10800 C C . PHE A 1 9 ? 30.919 36.342 22.742 1.00 0.00 9 PHE A C 9
ATOM 10801 O O . PHE A 1 9 ? 31.325 37.241 23.484 1.00 0.00 9 PHE A O 9
ATOM 10818 N N . GLN A 1 10 ? 31.747 35.773 21.857 1.00 0.00 10 GLN A N 9
ATOM 10819 C CA . GLN A 1 10 ? 33.162 36.169 21.743 1.00 0.00 10 GLN A CA 9
ATOM 10820 C C . GLN A 1 10 ? 33.344 37.601 21.197 1.00 0.00 10 GLN A C 9
ATOM 10821 O O . GLN A 1 10 ? 34.343 38.246 21.522 1.00 0.00 10 GLN A O 9
ATOM 10835 N N . ASN A 1 11 ? 32.390 38.145 20.432 1.00 0.00 11 ASN A N 9
ATOM 10836 C CA . ASN A 1 11 ? 32.359 39.576 20.077 1.00 0.00 11 ASN A CA 9
ATOM 10837 C C . ASN A 1 11 ? 32.056 40.500 21.280 1.00 0.00 11 ASN A C 9
ATOM 10838 O O . ASN A 1 11 ? 32.199 41.718 21.164 1.00 0.00 11 ASN A O 9
ATOM 10849 N N . GLY A 1 12 ? 31.645 39.936 22.419 1.00 0.00 12 GLY A N 9
ATOM 10850 C CA . GLY A 1 12 ? 31.309 40.646 23.655 1.00 0.00 12 GLY A CA 9
ATOM 10851 C C . GLY A 1 12 ? 29.825 40.993 23.826 1.00 0.00 12 GLY A C 9
ATOM 10852 O O . GLY A 1 12 ? 29.431 41.408 24.915 1.00 0.00 12 GLY A O 9
ATOM 10856 N N . GLU A 1 13 ? 28.978 40.813 22.807 1.00 0.00 13 GLU A N 9
ATOM 10857 C CA . GLU A 1 13 ? 27.547 41.136 22.900 1.00 0.00 13 GLU A CA 9
ATOM 10858 C C . GLU A 1 13 ? 26.728 40.024 23.569 1.00 0.00 13 GLU A C 9
ATOM 10859 O O . GLU A 1 13 ? 27.015 38.828 23.423 1.00 0.00 13 GLU A O 9
ATOM 10871 N N . LYS A 1 14 ? 25.676 40.422 24.294 1.00 0.00 14 LYS A N 9
ATOM 10872 C CA . LYS A 1 14 ? 24.930 39.548 25.208 1.00 0.00 14 LYS A CA 9
ATOM 10873 C C . LYS A 1 14 ? 23.505 39.216 24.762 1.00 0.00 14 LYS A C 9
ATOM 10874 O O . LYS A 1 14 ? 22.890 39.951 23.989 1.00 0.00 14 LYS A O 9
ATOM 10893 N N . LEU A 1 15 ? 23.000 38.096 25.279 1.00 0.00 15 LEU A N 9
ATOM 10894 C CA . LEU A 1 15 ? 21.585 37.708 25.303 1.00 0.00 15 LEU A CA 9
ATOM 10895 C C . LEU A 1 15 ? 21.138 37.501 26.756 1.00 0.00 15 LEU A C 9
ATOM 10896 O O . LEU A 1 15 ? 21.956 37.111 27.591 1.00 0.00 15 LEU A O 9
ATOM 10912 N N . LYS A 1 16 ? 19.843 37.667 27.040 1.00 0.00 16 LYS A N 9
ATOM 10913 C CA . LYS A 1 16 ? 19.218 37.279 28.319 1.00 0.00 16 LYS A CA 9
ATOM 10914 C C . LYS A 1 16 ? 18.261 36.096 28.181 1.00 0.00 16 LYS A C 9
ATOM 10915 O O . LYS A 1 16 ? 17.564 35.968 27.175 1.00 0.00 16 LYS A O 9
ATOM 10934 N N . PHE A 1 17 ? 18.212 35.250 29.207 1.00 0.00 17 PHE A N 9
ATOM 10935 C CA . PHE A 1 17 ? 17.347 34.071 29.319 1.00 0.00 17 PHE A CA 9
ATOM 10936 C C . PHE A 1 17 ? 16.617 33.970 30.657 1.00 0.00 17 PHE A C 9
ATOM 10937 O O . PHE A 1 17 ? 17.259 34.111 31.699 1.00 0.00 17 PHE A O 9
ATOM 10954 N N . ASN A 1 18 ? 15.305 33.715 30.660 1.00 0.00 18 ASN A N 9
ATOM 10955 C CA . ASN A 1 18 ? 14.581 33.465 31.910 1.00 0.00 18 ASN A CA 9
ATOM 10956 C C . ASN A 1 18 ? 14.858 32.056 32.478 1.00 0.00 18 ASN A C 9
ATOM 10957 O O . ASN A 1 18 ? 15.053 31.095 31.732 1.00 0.00 18 ASN A O 9
ATOM 10968 N N . VAL A 1 19 ? 14.890 31.936 33.810 1.00 0.00 19 VAL A N 9
ATOM 10969 C CA . VAL A 1 19 ? 15.199 30.692 34.542 1.00 0.00 19 VAL A CA 9
ATOM 10970 C C . VAL A 1 19 ? 14.303 30.475 35.773 1.00 0.00 19 VAL A C 9
ATOM 10971 O O . VAL A 1 19 ? 13.563 31.376 36.173 1.00 0.00 19 VAL A O 9
ATOM 10984 N N . GLN A 1 20 ? 14.397 29.299 36.403 1.00 0.00 20 GLN A N 9
ATOM 10985 C CA . GLN A 1 20 ? 13.902 29.028 37.765 1.00 0.00 20 GLN A CA 9
ATOM 10986 C C . GLN A 1 20 ? 14.943 28.201 38.555 1.00 0.00 20 GLN A C 9
ATOM 10987 O O . GLN A 1 20 ? 15.767 27.534 37.923 1.00 0.00 20 GLN A O 9
ATOM 11001 N N . PRO A 1 21 ? 14.945 28.217 39.907 1.00 0.00 21 PRO A N 9
ATOM 11002 C CA . PRO A 1 21 ? 16.083 27.761 40.721 1.00 0.00 21 PRO A CA 9
ATOM 11003 C C . PRO A 1 21 ? 16.573 26.312 40.558 1.00 0.00 21 PRO A C 9
ATOM 11004 O O . PRO A 1 21 ? 17.671 26.011 41.031 1.00 0.00 21 PRO A O 9
ATOM 11015 N N . SER A 1 22 ? 15.806 25.402 39.951 1.00 0.00 22 SER A N 9
ATOM 11016 C CA . SER A 1 22 ? 16.186 23.984 39.786 1.00 0.00 22 SER A CA 9
ATOM 11017 C C . SER A 1 22 ? 16.579 23.555 38.367 1.00 0.00 22 SER A C 9
ATOM 11018 O O . SER A 1 22 ? 17.018 22.412 38.195 1.00 0.00 22 SER A O 9
ATOM 11026 N N . HIS A 1 23 ? 16.507 24.451 37.375 1.00 0.00 23 HIS A N 9
ATOM 11027 C CA . HIS A 1 23 ? 16.925 24.187 35.989 1.00 0.00 23 HIS A CA 9
ATOM 11028 C C . HIS A 1 23 ? 18.340 23.580 35.914 1.00 0.00 23 HIS A C 9
ATOM 11029 O O . HIS A 1 23 ? 19.258 24.043 36.598 1.00 0.00 23 HIS A O 9
ATOM 11043 N N . LYS A 1 24 ? 18.546 22.567 35.063 1.00 0.00 24 LYS A N 9
ATOM 11044 C CA . LYS A 1 24 ? 19.898 22.089 34.716 1.00 0.00 24 LYS A CA 9
ATOM 11045 C C . LYS A 1 24 ? 20.640 23.102 33.847 1.00 0.00 24 LYS A C 9
ATOM 11046 O O . LYS A 1 24 ? 20.021 23.863 33.108 1.00 0.00 24 LYS A O 9
ATOM 11065 N N . ILE A 1 25 ? 21.967 23.037 33.823 1.00 0.00 25 ILE A N 9
ATOM 11066 C CA . ILE A 1 25 ? 22.757 23.745 32.807 1.00 0.00 25 ILE A CA 9
ATOM 11067 C C . ILE A 1 25 ? 22.436 23.191 31.401 1.00 0.00 25 ILE A C 9
ATOM 11068 O O . ILE A 1 25 ? 22.382 23.955 30.441 1.00 0.00 25 ILE A O 9
ATOM 11084 N N . LEU A 1 26 ? 22.085 21.903 31.277 1.00 0.00 26 LEU A N 9
ATOM 11085 C CA . LEU A 1 26 ? 21.496 21.314 30.064 1.00 0.00 26 LEU A CA 9
ATOM 11086 C C . LEU A 1 26 ? 20.160 21.968 29.656 1.00 0.00 26 LEU A C 9
ATOM 11087 O O . LEU A 1 26 ? 19.943 22.195 28.470 1.00 0.00 26 LEU A O 9
ATOM 11103 N N . ASP A 1 27 ? 19.302 22.345 30.614 1.00 0.00 27 ASP A N 9
ATOM 11104 C CA . ASP A 1 27 ? 18.091 23.127 30.323 1.00 0.00 27 ASP A CA 9
ATOM 11105 C C . ASP A 1 27 ? 18.420 24.525 29.757 1.00 0.00 27 ASP A C 9
ATOM 11106 O O . ASP A 1 27 ? 17.725 25.014 28.867 1.00 0.00 27 ASP A O 9
ATOM 11115 N N . ILE A 1 28 ? 19.524 25.149 30.200 1.00 0.00 28 ILE A N 9
ATOM 11116 C CA . ILE A 1 28 ? 20.049 26.384 29.585 1.00 0.00 28 ILE A CA 9
ATOM 11117 C C . ILE A 1 28 ? 20.521 26.127 28.144 1.00 0.00 28 ILE A C 9
ATOM 11118 O O . ILE A 1 28 ? 20.146 26.885 27.249 1.00 0.00 28 ILE A O 9
ATOM 11134 N N . LYS A 1 29 ? 21.277 25.045 27.888 1.00 0.00 29 LYS A N 9
ATOM 11135 C CA . LYS A 1 29 ? 21.687 24.661 26.518 1.00 0.00 29 LYS A CA 9
ATOM 11136 C C . LYS A 1 29 ? 20.484 24.462 25.592 1.00 0.00 29 LYS A C 9
ATOM 11137 O O . LYS A 1 29 ? 20.513 24.894 24.442 1.00 0.00 29 LYS A O 9
ATOM 11156 N N . GLU A 1 30 ? 19.423 23.833 26.090 1.00 0.00 30 GLU A N 9
ATOM 11157 C CA . GLU A 1 30 ? 18.184 23.578 25.348 1.00 0.00 30 GLU A CA 9
ATOM 11158 C C . GLU A 1 30 ? 17.441 24.881 24.987 1.00 0.00 30 GLU A C 9
ATOM 11159 O O . GLU A 1 30 ? 17.028 25.058 23.841 1.00 0.00 30 GLU A O 9
ATOM 11171 N N . MET A 1 31 ? 17.358 25.841 25.916 1.00 0.00 31 MET A N 9
ATOM 11172 C CA . MET A 1 31 ? 16.835 27.185 25.619 1.00 0.00 31 MET A CA 9
ATOM 11173 C C . MET A 1 31 ? 17.704 27.951 24.606 1.00 0.00 31 MET A C 9
ATOM 11174 O O . MET A 1 31 ? 17.174 28.604 23.707 1.00 0.00 31 MET A O 9
ATOM 11188 N N . ILE A 1 32 ? 19.034 27.835 24.690 1.00 0.00 32 ILE A N 9
ATOM 11189 C CA . ILE A 1 32 ? 19.958 28.400 23.689 1.00 0.00 32 ILE A CA 9
ATOM 11190 C C . ILE A 1 32 ? 19.725 27.766 22.317 1.00 0.00 32 ILE A C 9
ATOM 11191 O 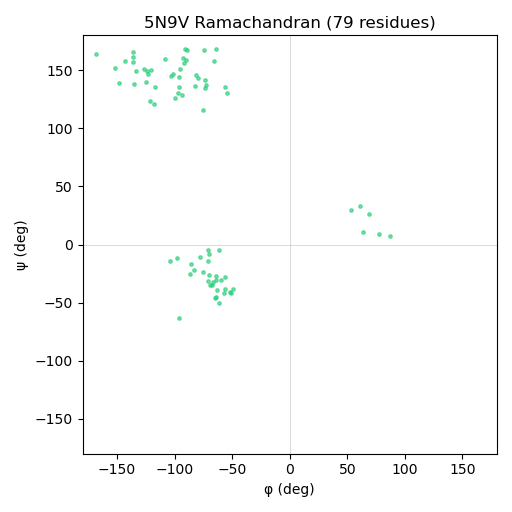O . ILE A 1 32 ? 19.678 28.466 21.307 1.00 0.00 32 ILE A O 9
ATOM 11207 N N . PHE A 1 33 ? 19.534 26.449 22.272 1.00 0.00 33 PHE A N 9
ATOM 11208 C CA . PHE A 1 33 ? 19.282 25.711 21.032 1.00 0.00 33 PHE A CA 9
ATOM 11209 C C . PHE A 1 33 ? 18.109 26.234 20.190 1.00 0.00 33 PHE A C 9
ATOM 11210 O O . PHE A 1 33 ? 18.242 26.389 18.973 1.00 0.00 33 PHE A O 9
ATOM 11227 N N . LYS A 1 34 ? 17.024 26.662 20.857 1.00 0.00 34 LYS A N 9
ATOM 11228 C CA . LYS A 1 34 ? 15.874 27.353 20.230 1.00 0.00 34 LYS A CA 9
ATOM 11229 C C . LYS A 1 34 ? 16.241 28.673 19.526 1.00 0.00 34 LYS A C 9
ATOM 11230 O O . LYS A 1 34 ? 15.514 29.107 18.626 1.00 0.00 34 LYS A O 9
ATOM 11249 N N . LYS A 1 35 ? 17.333 29.321 19.956 1.00 0.00 35 LYS A N 9
ATOM 11250 C CA . LYS A 1 35 ? 17.798 30.672 19.573 1.00 0.00 35 LYS A CA 9
ATOM 11251 C C . LYS A 1 35 ? 19.069 30.697 18.700 1.00 0.00 35 LYS A C 9
ATOM 11252 O O . LYS A 1 35 ? 19.384 31.744 18.133 1.00 0.00 35 LYS A O 9
ATOM 11271 N N . THR A 1 36 ? 19.804 29.581 18.615 1.00 0.00 36 THR A N 9
ATOM 11272 C CA . THR A 1 36 ? 21.101 29.442 17.904 1.00 0.00 36 THR A CA 9
ATOM 11273 C C . THR A 1 36 ? 21.319 28.193 17.058 1.00 0.00 36 THR A C 9
ATOM 11274 O O . THR A 1 36 ? 22.291 28.137 16.303 1.00 0.00 36 THR A O 9
ATOM 11285 N N . ASN A 1 37 ? 20.423 27.205 17.144 1.00 0.00 37 ASN A N 9
ATOM 11286 C CA . ASN A 1 37 ? 20.422 25.982 16.326 1.00 0.00 37 ASN A CA 9
ATOM 11287 C C . ASN A 1 37 ? 21.612 25.013 16.526 1.00 0.00 37 ASN A C 9
ATOM 11288 O O . ASN A 1 37 ? 21.606 23.925 15.941 1.00 0.00 37 ASN A O 9
ATOM 11299 N N . ILE A 1 38 ? 22.594 25.362 17.369 1.00 0.00 38 ILE A N 9
ATOM 11300 C CA . ILE A 1 38 ? 23.738 24.510 17.740 1.00 0.00 38 ILE A CA 9
ATOM 11301 C C . ILE A 1 38 ? 23.283 23.418 18.719 1.00 0.00 38 ILE A C 9
ATOM 11302 O O . ILE A 1 38 ? 22.751 23.720 19.794 1.00 0.00 38 ILE A O 9
ATOM 11318 N N . ASN A 1 39 ? 23.513 22.150 18.373 1.00 0.00 39 ASN A N 9
ATOM 11319 C CA . ASN A 1 39 ? 23.103 21.010 19.195 1.00 0.00 39 ASN A CA 9
ATOM 11320 C C . ASN A 1 39 ? 23.726 21.036 20.597 1.00 0.00 39 ASN A C 9
ATOM 11321 O O . ASN A 1 39 ? 24.935 21.233 20.742 1.00 0.00 39 ASN A O 9
ATOM 11332 N N . VAL A 1 40 ? 22.921 20.765 21.631 1.00 0.00 40 VAL A N 9
ATOM 11333 C CA . VAL A 1 40 ? 23.351 20.865 23.042 1.00 0.00 40 VAL A CA 9
ATOM 11334 C C . VAL A 1 40 ? 24.584 20.020 23.391 1.00 0.00 40 VAL A C 9
ATOM 11335 O O . VAL A 1 40 ? 25.374 20.417 24.243 1.00 0.00 40 VAL A O 9
ATOM 11348 N N . LYS A 1 41 ? 24.789 18.900 22.688 1.00 0.00 41 LYS A N 9
ATOM 11349 C CA . LYS A 1 41 ? 25.988 18.044 22.792 1.00 0.00 41 LYS A CA 9
ATOM 11350 C C . LYS A 1 41 ? 27.312 18.719 22.416 1.00 0.00 41 LYS A C 9
ATOM 11351 O O . LYS A 1 41 ? 28.354 18.316 22.940 1.00 0.00 41 LYS A O 9
ATOM 11370 N N . ASP A 1 42 ? 27.291 19.711 21.523 1.00 0.00 42 ASP A N 9
ATOM 11371 C CA . ASP A 1 42 ? 28.473 20.501 21.139 1.00 0.00 42 ASP A CA 9
ATOM 11372 C C . ASP A 1 42 ? 28.684 21.846 21.843 1.00 0.00 42 ASP A C 9
ATOM 11373 O O . ASP A 1 42 ? 29.824 22.282 22.018 1.00 0.00 42 ASP A O 9
ATOM 11382 N N . GLN A 1 43 ? 27.605 22.513 22.254 1.00 0.00 43 GLN A N 9
ATOM 11383 C CA . GLN A 1 43 ? 27.705 23.828 22.908 1.00 0.00 43 GLN A CA 9
ATOM 11384 C C . GLN A 1 43 ? 28.090 23.723 24.394 1.00 0.00 43 GLN A C 9
ATOM 11385 O O . GLN A 1 43 ? 27.721 22.764 25.071 1.00 0.00 43 GLN A O 9
ATOM 11399 N N . SER A 1 44 ? 28.814 24.716 24.923 1.00 0.00 44 SER A N 9
ATOM 11400 C CA . SER A 1 44 ? 29.239 24.752 26.331 1.00 0.00 44 SER A CA 9
ATOM 11401 C C . SER A 1 44 ? 29.414 26.186 26.852 1.00 0.00 44 SER A C 9
ATOM 11402 O O . SER A 1 44 ? 29.552 27.130 26.068 1.00 0.00 44 SER A O 9
ATOM 11410 N N . LEU A 1 45 ? 29.398 26.332 28.181 1.00 0.00 45 LEU A N 9
ATOM 11411 C CA . LEU A 1 45 ? 29.408 27.603 28.910 1.00 0.00 45 LEU A CA 9
ATOM 11412 C C . LEU A 1 45 ? 30.454 27.610 30.037 1.00 0.00 45 LEU A C 9
ATOM 11413 O O . LEU A 1 45 ? 30.726 26.582 30.663 1.00 0.00 45 LEU A O 9
ATOM 11429 N N . LYS A 1 46 ? 31.004 28.795 30.321 1.00 0.00 46 LYS A N 9
ATOM 11430 C CA . LYS A 1 46 ? 32.030 29.057 31.345 1.00 0.00 46 LYS A CA 9
ATOM 11431 C C . LYS A 1 46 ? 31.648 30.210 32.282 1.00 0.00 46 LYS A C 9
ATOM 11432 O O . LYS A 1 46 ? 30.919 31.113 31.877 1.00 0.00 46 LYS A O 9
ATOM 11451 N N . PHE A 1 47 ? 32.179 30.222 33.504 1.00 0.00 47 PHE A N 9
ATOM 11452 C CA . PHE A 1 47 ? 32.262 31.425 34.344 1.00 0.00 47 PHE A CA 9
ATOM 11453 C C . PHE A 1 47 ? 33.636 31.531 35.020 1.00 0.00 47 PHE A C 9
ATOM 11454 O O . PHE A 1 47 ? 34.152 30.542 35.549 1.00 0.00 47 PHE A O 9
ATOM 11471 N N . ALA A 1 48 ? 34.273 32.706 34.977 1.00 0.00 48 ALA A N 9
ATOM 11472 C CA . ALA A 1 48 ? 35.666 32.904 35.405 1.00 0.00 48 ALA A CA 9
ATOM 11473 C C . ALA A 1 48 ? 36.661 31.878 34.789 1.00 0.00 48 ALA A C 9
ATOM 11474 O O . ALA A 1 48 ? 37.694 31.558 35.385 1.00 0.00 48 ALA A O 9
ATOM 11481 N N . GLY A 1 49 ? 36.342 31.337 33.606 1.00 0.00 49 GLY A N 9
ATOM 11482 C CA . GLY A 1 49 ? 37.074 30.286 32.885 1.00 0.00 49 GLY A CA 9
ATOM 11483 C C . GLY A 1 49 ? 36.771 28.842 33.315 1.00 0.00 49 GLY A C 9
ATOM 11484 O O . GLY A 1 49 ? 37.173 27.903 32.626 1.00 0.00 49 GLY A O 9
ATOM 11488 N N . ASN A 1 50 ? 36.040 28.646 34.414 1.00 0.00 50 ASN A N 9
ATOM 11489 C CA . ASN A 1 50 ? 35.584 27.335 34.878 1.00 0.00 50 ASN A CA 9
ATOM 11490 C C . ASN A 1 50 ? 34.413 26.879 33.994 1.00 0.00 50 ASN A C 9
ATOM 11491 O O . ASN A 1 50 ? 33.410 27.584 33.884 1.00 0.00 50 ASN A O 9
ATOM 11502 N N . GLU A 1 51 ? 34.538 25.727 33.336 1.00 0.00 51 GLU A N 9
ATOM 11503 C CA . GLU A 1 51 ? 33.498 25.205 32.440 1.00 0.00 51 GLU A CA 9
ATOM 11504 C C . GLU A 1 51 ? 32.402 24.474 33.235 1.00 0.00 51 GLU A C 9
ATOM 11505 O O . GLU A 1 51 ? 32.694 23.680 34.132 1.00 0.00 51 GLU A O 9
ATOM 11517 N N . MET A 1 52 ? 31.138 24.758 32.919 1.00 0.00 52 MET A N 9
ATOM 11518 C CA . MET A 1 52 ? 29.966 24.160 33.571 1.00 0.00 52 MET A CA 9
ATOM 11519 C C . MET A 1 52 ? 29.713 22.710 33.106 1.00 0.00 52 MET A C 9
ATOM 11520 O O . MET A 1 52 ? 29.943 22.383 31.937 1.00 0.00 52 MET A O 9
ATOM 11534 N N . ILE A 1 53 ? 29.180 21.852 33.989 1.00 0.00 53 ILE A N 9
ATOM 11535 C CA . ILE A 1 53 ? 28.693 20.506 33.640 1.00 0.00 53 ILE A CA 9
ATOM 11536 C C . ILE A 1 53 ? 27.193 20.533 33.330 1.00 0.00 53 ILE A C 9
ATOM 11537 O O . ILE A 1 53 ? 26.391 21.024 34.126 1.00 0.00 53 ILE A O 9
ATOM 11553 N N . ASN A 1 54 ? 26.813 19.941 32.198 1.00 0.00 54 ASN A N 9
ATOM 11554 C CA . ASN A 1 54 ? 25.450 19.868 31.673 1.00 0.00 54 ASN A CA 9
ATOM 11555 C C . ASN A 1 54 ? 24.425 19.311 32.680 1.00 0.00 54 ASN A C 9
ATOM 11556 O O . ASN A 1 54 ? 23.375 19.922 32.874 1.00 0.00 54 ASN A O 9
ATOM 11567 N N . GLN A 1 55 ? 24.720 18.186 33.340 1.00 0.00 55 GLN A N 9
ATOM 11568 C CA . GLN A 1 55 ? 23.760 17.514 34.225 1.00 0.00 55 GLN A CA 9
ATOM 11569 C C . GLN A 1 55 ? 23.596 18.170 35.611 1.00 0.00 55 GLN A C 9
ATOM 11570 O O . GLN A 1 55 ? 22.716 17.766 36.383 1.00 0.00 55 GLN A O 9
ATOM 11584 N N . LYS A 1 56 ? 24.413 19.177 35.950 1.00 0.00 56 LYS A N 9
ATOM 11585 C CA . LYS A 1 56 ? 24.267 19.942 37.196 1.00 0.00 56 LYS A CA 9
ATOM 11586 C C . LYS A 1 56 ? 23.225 21.046 37.069 1.00 0.00 56 LYS A C 9
ATOM 11587 O O . LYS A 1 56 ? 22.821 21.421 35.972 1.00 0.00 56 LYS A O 9
ATOM 11606 N N . THR A 1 57 ? 22.766 21.541 38.210 1.00 0.00 57 THR A N 9
ATOM 11607 C CA . THR A 1 57 ? 21.689 22.541 38.313 1.00 0.00 57 THR A CA 9
ATOM 11608 C C . THR A 1 57 ? 22.220 23.916 38.708 1.00 0.00 57 THR A C 9
ATOM 11609 O O . THR A 1 57 ? 23.304 24.040 39.279 1.00 0.00 57 THR A O 9
ATOM 11620 N N . LEU A 1 58 ? 21.446 24.962 38.408 1.00 0.00 58 LEU A N 9
ATOM 11621 C CA . LEU A 1 58 ? 21.734 26.352 38.773 1.00 0.00 58 LEU A CA 9
ATOM 11622 C C . LEU A 1 58 ? 22.063 26.508 40.273 1.00 0.00 58 LEU A C 9
ATOM 11623 O O . LEU A 1 58 ? 22.971 27.257 40.638 1.00 0.00 58 LEU A O 9
ATOM 11639 N N . SER A 1 59 ? 21.375 25.761 41.140 1.00 0.00 59 SER A N 9
ATOM 11640 C CA . SER A 1 59 ? 21.628 25.754 42.587 1.00 0.00 59 SER A CA 9
ATOM 11641 C C . SER A 1 59 ? 22.906 25.016 43.009 1.00 0.00 59 SER A C 9
ATOM 11642 O O . SER A 1 59 ? 23.441 25.301 44.077 1.00 0.00 59 SER A O 9
ATOM 11650 N N . ASP A 1 60 ? 23.460 24.117 42.188 1.00 0.00 60 ASP A N 9
ATOM 11651 C CA . ASP A 1 60 ? 24.739 23.443 42.471 1.00 0.00 60 ASP A CA 9
ATOM 11652 C C . ASP A 1 60 ? 25.988 24.330 42.345 1.00 0.00 60 ASP A C 9
ATOM 11653 O O . ASP A 1 60 ? 27.003 24.109 43.015 1.00 0.00 60 ASP A O 9
ATOM 11662 N N . TYR A 1 61 ? 25.871 25.350 41.493 1.00 0.00 61 TYR A N 9
ATOM 11663 C CA . TYR A 1 61 ? 26.846 26.417 41.265 1.00 0.00 61 TYR A CA 9
ATOM 11664 C C . TYR A 1 61 ? 26.618 27.722 42.062 1.00 0.00 61 TYR A C 9
ATOM 11665 O O . TYR A 1 61 ? 27.301 28.726 41.845 1.00 0.00 61 TYR A O 9
ATOM 11683 N N . SER A 1 62 ? 25.641 27.722 42.978 1.00 0.00 62 SER A N 9
ATOM 11684 C CA . SER A 1 62 ? 25.212 28.881 43.786 1.00 0.00 62 SER A CA 9
ATOM 11685 C C . SER A 1 62 ? 24.703 30.094 42.980 1.00 0.00 62 SER A C 9
ATOM 11686 O O . SER A 1 62 ? 24.777 31.234 43.451 1.00 0.00 62 SER A O 9
ATOM 11694 N N . ILE A 1 63 ? 24.186 29.865 41.762 1.00 0.00 63 ILE A N 9
ATOM 11695 C CA . ILE A 1 63 ? 23.848 30.913 40.776 1.00 0.00 63 ILE A CA 9
ATOM 11696 C C . ILE A 1 63 ? 22.703 31.823 41.267 1.00 0.00 63 ILE A C 9
ATOM 11697 O O . ILE A 1 63 ? 22.689 33.014 40.955 1.00 0.00 63 ILE A O 9
ATOM 11713 N N . ILE A 1 64 ? 21.769 31.304 42.077 1.00 0.00 64 ILE A N 9
ATOM 11714 C CA . ILE A 1 64 ? 20.616 32.059 42.609 1.00 0.00 64 ILE A CA 9
ATOM 11715 C C . ILE A 1 64 ? 21.003 32.963 43.797 1.00 0.00 64 ILE A C 9
ATOM 11716 O O . ILE A 1 64 ? 20.439 34.047 43.974 1.00 0.00 64 ILE A O 9
ATOM 11732 N N . ASP A 1 65 ? 21.988 32.542 44.595 1.00 0.00 65 ASP A N 9
ATOM 11733 C CA . ASP A 1 65 ? 22.499 33.270 45.769 1.00 0.00 65 ASP A CA 9
ATOM 11734 C C . ASP A 1 65 ? 23.354 34.516 45.481 1.00 0.00 65 ASP A C 9
ATOM 11735 O O . ASP A 1 65 ? 23.623 35.312 46.384 1.00 0.00 65 ASP A O 9
ATOM 11744 N N . SER A 1 66 ? 23.774 34.677 44.222 1.00 0.00 66 SER A N 9
ATOM 11745 C CA . SER A 1 66 ? 24.732 35.689 43.762 1.00 0.00 66 SER A CA 9
ATOM 11746 C C . SER A 1 66 ? 24.284 37.131 44.029 1.00 0.00 66 SER A C 9
ATOM 11747 O O . SER A 1 66 ? 23.088 37.444 43.992 1.00 0.00 66 SER A O 9
ATOM 11755 N N . THR A 1 67 ? 25.244 38.034 44.242 1.00 0.00 67 THR A N 9
ATOM 11756 C CA . THR A 1 67 ? 25.000 39.488 44.270 1.00 0.00 67 THR A CA 9
ATOM 11757 C C . THR A 1 67 ? 24.603 40.110 42.930 1.00 0.00 67 THR A C 9
ATOM 11758 O O . THR A 1 67 ? 23.501 40.640 42.801 1.00 0.00 67 THR A O 9
ATOM 11769 N N . GLU A 1 68 ? 25.464 40.010 41.917 1.00 0.00 68 GLU A N 9
ATOM 11770 C CA . GLU A 1 68 ? 25.134 40.320 40.517 1.00 0.00 68 GLU A CA 9
ATOM 11771 C C . GLU A 1 68 ? 24.561 39.077 39.818 1.00 0.00 68 GLU A C 9
ATOM 11772 O O . GLU A 1 68 ? 25.154 37.996 39.913 1.00 0.00 68 GLU A O 9
ATOM 11784 N N . GLU A 1 69 ? 23.446 39.204 39.089 1.00 0.00 69 GLU A N 9
ATOM 11785 C CA . GLU A 1 69 ? 22.880 38.063 38.352 1.00 0.00 69 GLU A CA 9
ATOM 11786 C C . GLU A 1 69 ? 23.847 37.631 37.226 1.00 0.00 69 GLU A C 9
ATOM 11787 O O . GLU A 1 69 ? 24.377 38.471 36.490 1.00 0.00 69 GLU A O 9
ATOM 11799 N N . PHE A 1 70 ? 24.138 36.331 37.124 1.00 0.00 70 PHE A N 9
ATOM 11800 C CA . PHE A 1 70 ? 25.257 35.823 36.319 1.00 0.00 70 PHE A CA 9
ATOM 11801 C C . PHE A 1 70 ? 25.323 36.150 34.822 1.00 0.00 70 PHE A C 9
ATOM 11802 O O . PHE A 1 70 ? 24.336 36.029 34.092 1.00 0.00 70 PHE A O 9
ATOM 11819 N N . THR A 1 71 ? 26.548 36.435 34.363 1.00 0.00 71 THR A N 9
ATOM 11820 C CA . THR A 1 71 ? 26.987 36.236 32.977 1.00 0.00 71 THR A CA 9
ATOM 11821 C C . THR A 1 71 ? 27.780 34.951 32.757 1.00 0.00 71 THR A C 9
ATOM 11822 O O . THR A 1 71 ? 28.782 34.718 33.435 1.00 0.00 71 THR A O 9
ATOM 11833 N N . LEU A 1 72 ? 27.362 34.142 31.784 1.00 0.00 72 LEU A N 9
ATOM 11834 C CA . LEU A 1 72 ? 28.034 32.919 31.355 1.00 0.00 72 LEU A CA 9
ATOM 11835 C C . LEU A 1 72 ? 28.653 33.130 29.965 1.00 0.00 72 LEU A C 9
ATOM 11836 O O . LEU A 1 72 ? 28.084 33.807 29.108 1.00 0.00 72 LEU A O 9
ATOM 11852 N N . HIS A 1 73 ? 29.821 32.547 29.739 1.00 0.00 73 HIS A N 9
ATOM 11853 C CA . HIS A 1 73 ? 30.676 32.798 28.579 1.00 0.00 73 HIS A CA 9
ATOM 11854 C C . HIS A 1 73 ? 30.651 31.626 27.593 1.00 0.00 73 HIS A C 9
ATOM 11855 O O . HIS A 1 73 ? 30.908 30.484 27.975 1.00 0.00 73 HIS A O 9
ATOM 11869 N N . LEU A 1 74 ? 30.320 31.909 26.331 1.00 0.00 74 LEU A N 9
ATOM 11870 C CA . LEU A 1 74 ? 30.193 30.925 25.251 1.00 0.00 74 LEU A CA 9
ATOM 11871 C C . LEU A 1 74 ? 31.558 30.445 24.735 1.00 0.00 74 LEU A C 9
ATOM 11872 O O . LEU A 1 74 ? 32.430 31.273 24.444 1.00 0.00 74 LEU A O 9
ATOM 11888 N N . GLU A 1 75 ? 31.751 29.130 24.579 1.00 0.00 75 GLU A N 9
ATOM 11889 C CA . GLU A 1 75 ? 33.071 28.589 24.216 1.00 0.00 75 GLU A CA 9
ATOM 11890 C C . GLU A 1 75 ? 33.512 28.866 22.760 1.00 0.00 75 GLU A C 9
ATOM 11891 O O . GLU A 1 75 ? 32.687 29.040 21.862 1.00 0.00 75 GLU A O 9
ATOM 11903 N N . THR A 1 76 ? 34.826 28.968 22.525 1.00 0.00 76 THR A N 9
ATOM 11904 C CA . THR A 1 76 ? 35.407 29.313 21.211 1.00 0.00 76 THR A CA 9
ATOM 11905 C C . THR A 1 76 ? 35.215 28.297 20.074 1.00 0.00 76 THR A C 9
ATOM 11906 O O . THR A 1 76 ? 35.442 27.104 20.285 1.00 0.00 76 THR A O 9
ATOM 11917 N N . LYS A 1 77 ? 34.912 28.770 18.854 1.00 0.00 77 LYS A N 9
ATOM 11918 C CA . LYS A 1 77 ? 34.787 27.996 17.593 1.00 0.00 77 LYS A CA 9
ATOM 11919 C C . LYS A 1 77 ? 33.635 26.974 17.543 1.00 0.00 77 LYS A C 9
ATOM 11920 O O . LYS A 1 77 ? 33.680 26.052 16.727 1.00 0.00 77 LYS A O 9
ATOM 11939 N N . LEU A 1 78 ? 32.611 27.116 18.385 1.00 0.00 78 LEU A N 9
ATOM 11940 C CA . LEU A 1 78 ? 31.484 26.172 18.477 1.00 0.00 78 LEU A CA 9
ATOM 11941 C C . LEU A 1 78 ? 30.384 26.385 17.408 1.00 0.00 78 LEU A C 9
ATOM 11942 O O . LEU A 1 78 ? 29.555 25.502 17.187 1.00 0.00 78 LEU A O 9
ATOM 11958 N N . ASP A 1 79 ? 30.400 27.529 16.713 1.00 0.00 79 ASP A N 9
ATOM 11959 C CA . ASP A 1 79 ? 29.435 27.938 15.681 1.00 0.00 79 ASP A CA 9
ATOM 11960 C C . ASP A 1 79 ? 29.280 26.952 14.502 1.00 0.00 79 ASP A C 9
ATOM 11961 O O . ASP A 1 79 ? 30.270 26.600 13.855 1.00 0.00 79 ASP A O 9
ATOM 11970 N N . LEU A 1 80 ? 28.052 26.492 14.214 1.00 0.00 80 LEU A N 9
ATOM 11971 C CA . LEU A 1 80 ? 27.765 25.412 13.249 1.00 0.00 80 LEU A CA 9
ATOM 11972 C C . LEU A 1 80 ? 27.830 25.804 11.753 1.00 0.00 80 LEU A C 9
ATOM 11973 O O . LEU A 1 80 ? 27.603 24.943 10.894 1.00 0.00 80 LEU A O 9
ATOM 11989 N N . MET A 1 81 ? 28.115 27.076 11.442 1.00 0.00 81 MET A N 9
ATOM 11990 C CA . MET A 1 81 ? 28.334 27.597 10.077 1.00 0.00 81 MET A CA 9
ATOM 11991 C C . MET A 1 81 ? 29.678 27.174 9.469 1.00 0.00 81 MET A C 9
ATOM 11992 O O . MET A 1 81 ? 29.753 27.008 8.231 1.00 0.00 81 MET A O 9
ATOM 12007 N N . SER A 1 1 ? 9.334 32.898 36.404 1.00 0.00 1 SER A N 10
ATOM 12008 C CA . SER A 1 1 ? 10.804 32.879 36.509 1.00 0.00 1 SER A CA 10
ATOM 12009 C C . SER A 1 1 ? 11.246 33.546 37.810 1.00 0.00 1 SER A C 10
ATOM 12010 O O . SER A 1 1 ? 10.424 34.152 38.496 1.00 0.00 1 SER A O 10
ATOM 12020 N N . HIS A 1 2 ? 12.533 33.455 38.169 1.00 0.00 2 HIS A N 10
ATOM 12021 C CA . HIS A 1 2 ? 13.124 34.159 39.322 1.00 0.00 2 HIS A CA 10
ATOM 12022 C C . HIS A 1 2 ? 14.112 35.282 38.940 1.00 0.00 2 HIS A C 10
ATOM 12023 O O . HIS A 1 2 ? 14.108 36.335 39.583 1.00 0.00 2 HIS A O 10
ATOM 12037 N N . MET A 1 3 ? 14.965 35.086 37.923 1.00 0.00 3 MET A N 10
ATOM 12038 C CA . MET A 1 3 ? 15.997 36.041 37.488 1.00 0.00 3 MET A CA 10
ATOM 12039 C C . MET A 1 3 ? 16.436 35.782 36.031 1.00 0.00 3 MET A C 10
ATOM 12040 O O . MET A 1 3 ? 16.033 34.768 35.449 1.00 0.00 3 MET A O 10
ATOM 12054 N N . GLN A 1 4 ? 17.252 36.675 35.449 1.00 0.00 4 GLN A N 10
ATOM 12055 C CA . GLN A 1 4 ? 17.875 36.505 34.126 1.00 0.00 4 GLN A CA 10
ATOM 12056 C C . GLN A 1 4 ? 19.405 36.320 34.169 1.00 0.00 4 GLN A C 10
ATOM 12057 O O . GLN A 1 4 ? 20.143 37.114 34.765 1.00 0.00 4 GLN A O 10
ATOM 12071 N N . VAL A 1 5 ? 19.899 35.306 33.455 1.00 0.00 5 VAL A N 10
ATOM 12072 C CA . VAL A 1 5 ? 21.324 35.116 33.125 1.00 0.00 5 VAL A CA 10
ATOM 12073 C C . VAL A 1 5 ? 21.659 35.667 31.741 1.00 0.00 5 VAL A C 10
ATOM 12074 O O . VAL A 1 5 ? 20.844 35.600 30.822 1.00 0.00 5 VAL A O 10
ATOM 12087 N N . SER A 1 6 ? 22.874 36.189 31.587 1.00 0.00 6 SER A N 10
ATOM 12088 C CA . SER A 1 6 ? 23.439 36.593 30.297 1.00 0.00 6 SER A CA 10
ATOM 12089 C C . SER A 1 6 ? 24.447 35.567 29.790 1.00 0.00 6 SER A C 10
ATOM 12090 O O . SER A 1 6 ? 25.311 35.125 30.548 1.00 0.00 6 SER A O 10
ATOM 12098 N N . ILE A 1 7 ? 24.392 35.231 28.503 1.00 0.00 7 ILE A N 10
ATOM 12099 C CA . ILE A 1 7 ? 25.417 34.433 27.815 1.00 0.00 7 ILE A CA 10
ATOM 12100 C C . ILE A 1 7 ? 26.282 35.374 26.971 1.00 0.00 7 ILE A C 10
ATOM 12101 O O . ILE A 1 7 ? 25.760 36.001 26.052 1.00 0.00 7 ILE A O 10
ATOM 12117 N N . GLU A 1 8 ? 27.577 35.496 27.279 1.00 0.00 8 GLU A N 10
ATOM 12118 C CA . GLU A 1 8 ? 28.520 36.350 26.539 1.00 0.00 8 GLU A CA 10
ATOM 12119 C C . GLU A 1 8 ? 29.211 35.592 25.395 1.00 0.00 8 GLU A C 10
ATOM 12120 O O . GLU A 1 8 ? 29.758 34.503 25.591 1.00 0.00 8 GLU A O 10
ATOM 12132 N N . PHE A 1 9 ? 29.195 36.192 24.204 1.00 0.00 9 PHE A N 10
ATOM 12133 C CA . PHE A 1 9 ? 29.691 35.617 22.951 1.00 0.00 9 PHE A CA 10
ATOM 12134 C C . PHE A 1 9 ? 31.151 35.906 22.568 1.00 0.00 9 PHE A C 10
ATOM 12135 O O . PHE A 1 9 ? 31.774 36.816 23.122 1.00 0.00 9 PHE A O 10
ATOM 12152 N N . GLN A 1 10 ? 31.680 35.211 21.554 1.00 0.00 10 GLN A N 10
ATOM 12153 C CA . GLN A 1 10 ? 32.920 35.584 20.851 1.00 0.00 10 GLN A CA 10
ATOM 12154 C C . GLN A 1 10 ? 32.911 37.047 20.359 1.00 0.00 10 GLN A C 10
ATOM 12155 O O . GLN A 1 10 ? 33.916 37.744 20.486 1.00 0.00 10 GLN A O 10
ATOM 12169 N N . ASN A 1 11 ? 31.765 37.529 19.865 1.00 0.00 11 ASN A N 10
ATOM 12170 C CA . ASN A 1 11 ? 31.515 38.916 19.439 1.00 0.00 11 ASN A CA 10
ATOM 12171 C C . ASN A 1 11 ? 31.389 39.924 20.615 1.00 0.00 11 ASN A C 10
ATOM 12172 O O . ASN A 1 11 ? 31.206 41.122 20.399 1.00 0.00 11 ASN A O 10
ATOM 12183 N N . GLY A 1 12 ? 31.427 39.463 21.869 1.00 0.00 12 GLY A N 10
ATOM 12184 C CA . GLY A 1 12 ? 31.301 40.303 23.071 1.00 0.00 12 GLY A CA 10
ATOM 12185 C C . GLY A 1 12 ? 29.894 40.850 23.362 1.00 0.00 12 GLY A C 10
ATOM 12186 O O . GLY A 1 12 ? 29.670 41.407 24.437 1.00 0.00 12 GLY A O 10
ATOM 12190 N N . GLU A 1 13 ? 28.932 40.687 22.452 1.00 0.00 13 GLU A N 10
ATOM 12191 C CA . GLU A 1 13 ? 27.501 40.872 22.728 1.00 0.00 13 GLU A CA 10
ATOM 12192 C C . GLU A 1 13 ? 26.947 39.750 23.627 1.00 0.00 13 GLU A C 10
ATOM 12193 O O . GLU A 1 13 ? 27.591 38.711 23.827 1.00 0.00 13 GLU A O 10
ATOM 12205 N N . LYS A 1 14 ? 25.749 39.967 24.183 1.00 0.00 14 LYS A N 10
ATOM 12206 C CA . LYS A 1 14 ? 25.067 39.051 25.103 1.00 0.00 14 LYS A CA 10
ATOM 12207 C C . LYS A 1 14 ? 23.637 38.719 24.667 1.00 0.00 14 LYS A C 10
ATOM 12208 O O . LYS A 1 14 ? 22.956 39.532 24.038 1.00 0.00 14 LYS A O 10
ATOM 12227 N N . LEU A 1 15 ? 23.175 37.531 25.058 1.00 0.00 15 LEU A N 10
ATOM 12228 C CA . LEU A 1 15 ? 21.758 37.136 25.058 1.00 0.00 15 LEU A CA 10
ATOM 12229 C C . LEU A 1 15 ? 21.274 36.954 26.498 1.00 0.00 15 LEU A C 10
ATOM 12230 O O . LEU A 1 15 ? 21.987 36.339 27.294 1.00 0.00 15 LEU A O 10
ATOM 12246 N N . LYS A 1 16 ? 20.071 37.445 26.820 1.00 0.00 16 LYS A N 10
ATOM 12247 C CA . LYS A 1 16 ? 19.458 37.323 28.154 1.00 0.00 16 LYS A CA 10
ATOM 12248 C C . LYS A 1 16 ? 18.411 36.209 28.186 1.00 0.00 16 LYS A C 10
ATOM 12249 O O . LYS A 1 16 ? 17.560 36.123 27.296 1.00 0.00 16 LYS A O 10
ATOM 12268 N N . PHE A 1 17 ? 18.461 35.396 29.237 1.00 0.00 17 PHE A N 10
ATOM 12269 C CA . PHE A 1 17 ? 17.602 34.238 29.472 1.00 0.00 17 PHE A CA 10
ATOM 12270 C C . PHE A 1 17 ? 17.002 34.168 30.878 1.00 0.00 17 PHE A C 10
ATOM 12271 O O . PHE A 1 17 ? 17.748 34.195 31.855 1.00 0.00 17 PHE A O 10
ATOM 12288 N N . ASN A 1 18 ? 15.677 34.048 30.995 1.00 0.00 18 ASN A N 10
ATOM 12289 C CA . ASN A 1 18 ? 14.997 33.916 32.286 1.00 0.00 18 ASN A CA 10
ATOM 12290 C C . ASN A 1 18 ? 15.016 32.452 32.779 1.00 0.00 18 ASN A C 10
ATOM 12291 O O . ASN A 1 18 ? 14.982 31.524 31.965 1.00 0.00 18 ASN A O 10
ATOM 12302 N N . VAL A 1 19 ? 15.081 32.249 34.102 1.00 0.00 19 VAL A N 10
ATOM 12303 C CA . VAL A 1 19 ? 15.317 30.933 34.742 1.00 0.00 19 VAL A CA 10
ATOM 12304 C C . VAL A 1 19 ? 14.420 30.609 35.950 1.00 0.00 19 VAL A C 10
ATOM 12305 O O . VAL A 1 19 ? 13.940 31.519 36.630 1.00 0.00 19 VAL A O 10
ATOM 12318 N N . GLN A 1 20 ? 14.266 29.313 36.259 1.00 0.00 20 GLN A N 10
ATOM 12319 C CA . GLN A 1 20 ? 13.766 28.771 37.538 1.00 0.00 20 GLN A CA 10
ATOM 12320 C C . GLN A 1 20 ? 14.859 27.957 38.272 1.00 0.00 20 GLN A C 10
ATOM 12321 O O . GLN A 1 20 ? 15.681 27.333 37.598 1.00 0.00 20 GLN A O 10
ATOM 12335 N N . PRO A 1 21 ? 14.901 27.920 39.623 1.00 0.00 21 PRO A N 10
ATOM 12336 C CA . PRO A 1 21 ? 16.087 27.474 40.375 1.00 0.00 21 PRO A CA 10
ATOM 12337 C C . PRO A 1 21 ? 16.577 26.031 40.157 1.00 0.00 21 PRO A C 10
ATOM 12338 O O . PRO A 1 21 ? 17.783 25.798 40.208 1.00 0.00 21 PRO A O 10
ATOM 12349 N N . SER A 1 22 ? 15.686 25.060 39.931 1.00 0.00 22 SER A N 10
ATOM 12350 C CA . SER A 1 22 ? 16.039 23.628 39.825 1.00 0.00 22 SER A CA 10
ATOM 12351 C C . SER A 1 22 ? 16.310 23.144 38.392 1.00 0.00 22 SER A C 10
ATOM 12352 O O . SER A 1 22 ? 16.474 21.943 38.158 1.00 0.00 22 SER A O 10
ATOM 12360 N N . HIS A 1 23 ? 16.382 24.059 37.421 1.00 0.00 23 HIS A N 10
ATOM 12361 C CA . HIS A 1 23 ? 16.780 23.738 36.050 1.00 0.00 23 HIS A CA 10
ATOM 12362 C C . HIS A 1 23 ? 18.213 23.190 35.982 1.00 0.00 23 HIS A C 10
ATOM 12363 O O . HIS A 1 23 ? 19.110 23.635 36.711 1.00 0.00 23 HIS A O 10
ATOM 12377 N N . LYS A 1 24 ? 18.445 22.216 35.098 1.00 0.00 24 LYS A N 10
ATOM 12378 C CA . LYS A 1 24 ? 19.786 21.714 34.768 1.00 0.00 24 LYS A CA 10
ATOM 12379 C C . LYS A 1 24 ? 20.560 22.742 33.950 1.00 0.00 24 LYS A C 10
ATOM 12380 O O . LYS A 1 24 ? 19.972 23.533 33.217 1.00 0.00 24 LYS A O 10
ATOM 12399 N N . ILE A 1 25 ? 21.886 22.663 33.963 1.00 0.00 25 ILE A N 10
ATOM 12400 C CA . ILE A 1 25 ? 22.720 23.398 33.002 1.00 0.00 25 ILE A CA 10
ATOM 12401 C C . ILE A 1 25 ? 22.420 22.919 31.564 1.00 0.00 25 ILE A C 10
ATOM 12402 O O . ILE A 1 25 ? 22.417 23.724 30.637 1.00 0.00 25 ILE A O 10
ATOM 12418 N N . LEU A 1 26 ? 22.042 21.649 31.377 1.00 0.00 26 LEU A N 10
ATOM 12419 C CA . LEU A 1 26 ? 21.480 21.125 30.127 1.00 0.00 26 LEU A CA 10
ATOM 12420 C C . LEU A 1 26 ? 20.151 21.800 29.715 1.00 0.00 26 LEU A C 10
ATOM 12421 O O . LEU A 1 26 ? 19.952 22.065 28.532 1.00 0.00 26 LEU A O 10
ATOM 12437 N N . ASP A 1 27 ? 19.280 22.168 30.665 1.00 0.00 27 ASP A N 10
ATOM 12438 C CA . ASP A 1 27 ? 18.067 22.954 30.381 1.00 0.00 27 ASP A CA 10
ATOM 12439 C C . ASP A 1 27 ? 18.398 24.396 29.931 1.00 0.00 27 ASP A C 10
ATOM 12440 O O . ASP A 1 27 ? 17.672 24.973 29.117 1.00 0.00 27 ASP A O 10
ATOM 12449 N N . ILE A 1 28 ? 19.510 24.970 30.418 1.00 0.00 28 ILE A N 10
ATOM 12450 C CA . ILE A 1 28 ? 20.073 26.240 29.916 1.00 0.00 28 ILE A CA 10
ATOM 12451 C C . ILE A 1 28 ? 20.594 26.076 28.484 1.00 0.00 28 ILE A C 10
ATOM 12452 O O . ILE A 1 28 ? 20.274 26.886 27.613 1.00 0.00 28 ILE A O 10
ATOM 12468 N N . LYS A 1 29 ? 21.329 24.996 28.193 1.00 0.00 29 LYS A N 10
ATOM 12469 C CA . LYS A 1 29 ? 21.724 24.688 26.810 1.00 0.00 29 LYS A CA 10
ATOM 12470 C C . LYS A 1 29 ? 20.509 24.527 25.890 1.00 0.00 29 LYS A C 10
ATOM 12471 O O . LYS A 1 29 ? 20.565 24.975 24.749 1.00 0.00 29 LYS A O 10
ATOM 12490 N N . GLU A 1 30 ? 19.404 23.947 26.370 1.00 0.00 30 GLU A N 10
ATOM 12491 C CA . GLU A 1 30 ? 18.170 23.763 25.590 1.00 0.00 30 GLU A CA 10
ATOM 12492 C C . GLU A 1 30 ? 17.485 25.088 25.204 1.00 0.00 30 GLU A C 10
ATOM 12493 O O . GLU A 1 30 ? 17.176 25.278 24.027 1.00 0.00 30 GLU A O 10
ATOM 12505 N N . MET A 1 31 ? 17.304 26.039 26.134 1.00 0.00 31 MET A N 10
ATOM 12506 C CA . MET A 1 31 ? 16.722 27.356 25.795 1.00 0.00 31 MET A CA 10
ATOM 12507 C C . MET A 1 31 ? 17.579 28.125 24.776 1.00 0.00 31 MET A C 10
ATOM 12508 O O . MET A 1 31 ? 17.030 28.776 23.881 1.00 0.00 31 MET A O 10
ATOM 12522 N N . ILE A 1 32 ? 18.909 27.994 24.869 1.00 0.00 32 ILE A N 10
ATOM 12523 C CA . ILE A 1 32 ? 19.881 28.558 23.919 1.00 0.00 32 ILE A CA 10
ATOM 12524 C C . ILE A 1 32 ? 19.773 27.863 22.563 1.00 0.00 32 ILE A C 10
ATOM 12525 O O . ILE A 1 32 ? 19.640 28.522 21.536 1.00 0.00 32 ILE A O 10
ATOM 12541 N N . PHE A 1 33 ? 19.743 26.530 22.553 1.00 0.00 33 PHE A N 10
ATOM 12542 C CA . PHE A 1 33 ? 19.569 25.717 21.345 1.00 0.00 33 PHE A CA 10
ATOM 12543 C C . PHE A 1 33 ? 18.359 26.073 20.475 1.00 0.00 33 PHE A C 10
ATOM 12544 O O . PHE A 1 33 ? 18.428 26.018 19.248 1.00 0.00 33 PHE A O 10
ATOM 12561 N N . LYS A 1 34 ? 17.263 26.518 21.096 1.00 0.00 34 LYS A N 10
ATOM 12562 C CA . LYS A 1 34 ? 16.084 27.030 20.380 1.00 0.00 34 LYS A CA 10
ATOM 12563 C C . LYS A 1 34 ? 16.290 28.434 19.768 1.00 0.00 34 LYS A C 10
ATOM 12564 O O . LYS A 1 34 ? 15.667 28.746 18.751 1.00 0.00 34 LYS A O 10
ATOM 12583 N N . LYS A 1 35 ? 17.174 29.262 20.347 1.00 0.00 35 LYS A N 10
ATOM 12584 C CA . LYS A 1 35 ? 17.515 30.645 19.928 1.00 0.00 35 LYS A CA 10
ATOM 12585 C C . LYS A 1 35 ? 18.755 30.782 19.023 1.00 0.00 35 LYS A C 10
ATOM 12586 O O . LYS A 1 35 ? 18.897 31.798 18.342 1.00 0.00 35 LYS A O 10
ATOM 12605 N N . THR A 1 36 ? 19.644 29.789 19.015 1.00 0.00 36 THR A N 10
ATOM 12606 C CA . THR A 1 36 ? 20.927 29.763 18.273 1.00 0.00 36 THR A CA 10
ATOM 12607 C C . THR A 1 36 ? 21.212 28.513 17.457 1.00 0.00 36 THR A C 10
ATOM 12608 O O . THR A 1 36 ? 22.125 28.513 16.631 1.00 0.00 36 THR A O 10
ATOM 12619 N N . ASN A 1 37 ? 20.407 27.461 17.633 1.00 0.00 37 ASN A N 10
ATOM 12620 C CA . ASN A 1 37 ? 20.438 26.233 16.832 1.00 0.00 37 ASN A CA 10
ATOM 12621 C C . ASN A 1 37 ? 21.733 25.406 16.935 1.00 0.00 37 ASN A C 10
ATOM 12622 O O . ASN A 1 37 ? 21.847 24.360 16.294 1.00 0.00 37 ASN A O 10
ATOM 12633 N N . ILE A 1 38 ? 22.659 25.826 17.807 1.00 0.00 38 ILE A N 10
ATOM 12634 C CA . ILE A 1 38 ? 23.848 25.071 18.199 1.00 0.00 38 ILE A CA 10
ATOM 12635 C C . ILE A 1 38 ? 23.424 23.950 19.157 1.00 0.00 38 ILE A C 10
ATOM 12636 O O . ILE A 1 38 ? 22.875 24.198 20.237 1.00 0.00 38 ILE A O 10
ATOM 12652 N N . ASN A 1 39 ? 23.652 22.706 18.748 1.00 0.00 39 ASN A N 10
ATOM 12653 C CA . ASN A 1 39 ? 23.207 21.502 19.451 1.00 0.00 39 ASN A CA 10
ATOM 12654 C C . ASN A 1 39 ? 23.808 21.411 20.856 1.00 0.00 39 ASN A C 10
ATOM 12655 O O . ASN A 1 39 ? 24.986 21.709 21.039 1.00 0.00 39 ASN A O 10
ATOM 12666 N N . VAL A 1 40 ? 23.034 20.994 21.860 1.00 0.00 40 VAL A N 10
ATOM 12667 C CA . VAL A 1 40 ? 23.467 21.085 23.270 1.00 0.00 40 VAL A CA 10
ATOM 12668 C C . VAL A 1 40 ? 24.727 20.279 23.603 1.00 0.00 40 VAL A C 10
ATOM 12669 O O . VAL A 1 40 ? 25.472 20.676 24.499 1.00 0.00 40 VAL A O 10
ATOM 12682 N N . LYS A 1 41 ? 25.023 19.198 22.877 1.00 0.00 41 LYS A N 10
ATOM 12683 C CA . LYS A 1 41 ? 26.325 18.505 22.951 1.00 0.00 41 LYS A CA 10
ATOM 12684 C C . LYS A 1 41 ? 27.485 19.377 22.436 1.00 0.00 41 LYS A C 10
ATOM 12685 O O . LYS A 1 41 ? 28.565 19.390 23.028 1.00 0.00 41 LYS A O 10
ATOM 12704 N N . ASP A 1 42 ? 27.253 20.125 21.356 1.00 0.00 42 ASP A N 10
ATOM 12705 C CA . ASP A 1 42 ? 28.242 20.935 20.633 1.00 0.00 42 ASP A CA 10
ATOM 12706 C C . ASP A 1 42 ? 28.623 22.271 21.296 1.00 0.00 42 ASP A C 10
ATOM 12707 O O . ASP A 1 42 ? 29.743 22.756 21.112 1.00 0.00 42 ASP A O 10
ATOM 12716 N N . GLN A 1 43 ? 27.706 22.859 22.073 1.00 0.00 43 GLN A N 10
ATOM 12717 C CA . GLN A 1 43 ? 27.910 24.082 22.869 1.00 0.00 43 GLN A CA 10
ATOM 12718 C C . GLN A 1 43 ? 28.431 23.828 24.299 1.00 0.00 43 GLN A C 10
ATOM 12719 O O . GLN A 1 43 ? 28.146 22.799 24.911 1.00 0.00 43 GLN A O 10
ATOM 12733 N N . SER A 1 44 ? 29.161 24.806 24.850 1.00 0.00 44 SER A N 10
ATOM 12734 C CA . SER A 1 44 ? 29.867 24.734 26.141 1.00 0.00 44 SER A CA 10
ATOM 12735 C C . SER A 1 44 ? 29.884 26.086 26.872 1.00 0.00 44 SER A C 10
ATOM 12736 O O . SER A 1 44 ? 30.126 27.128 26.250 1.00 0.00 44 SER A O 10
ATOM 12744 N N . LEU A 1 45 ? 29.633 26.078 28.189 1.00 0.00 45 LEU A N 10
ATOM 12745 C CA . LEU A 1 45 ? 29.454 27.271 29.030 1.00 0.00 45 LEU A CA 10
ATOM 12746 C C . LEU A 1 45 ? 30.442 27.328 30.211 1.00 0.00 45 LEU A C 10
ATOM 12747 O O . LEU A 1 45 ? 30.693 26.322 30.880 1.00 0.00 45 LEU A O 10
ATOM 12763 N N . LYS A 1 46 ? 30.947 28.533 30.511 1.00 0.00 46 LYS A N 10
ATOM 12764 C CA . LYS A 1 46 ? 31.868 28.829 31.624 1.00 0.00 46 LYS A CA 10
ATOM 12765 C C . LYS A 1 46 ? 31.336 29.915 32.562 1.00 0.00 46 LYS A C 10
ATOM 12766 O O . LYS A 1 46 ? 30.566 30.775 32.128 1.00 0.00 46 LYS A O 10
ATOM 12785 N N . PHE A 1 47 ? 31.813 29.909 33.807 1.00 0.00 47 PHE A N 10
ATOM 12786 C CA . PHE A 1 47 ? 31.855 31.087 34.682 1.00 0.00 47 PHE A CA 10
ATOM 12787 C C . PHE A 1 47 ? 33.231 31.271 35.345 1.00 0.00 47 PHE A C 10
ATOM 12788 O O . PHE A 1 47 ? 33.836 30.281 35.763 1.00 0.00 47 PHE A O 10
ATOM 12805 N N . ALA A 1 48 ? 33.737 32.507 35.434 1.00 0.00 48 ALA A N 10
ATOM 12806 C CA . ALA A 1 48 ? 35.100 32.829 35.889 1.00 0.00 48 ALA A CA 10
ATOM 12807 C C . ALA A 1 48 ? 36.222 32.093 35.111 1.00 0.00 48 ALA A C 10
ATOM 12808 O O . ALA A 1 48 ? 37.311 31.851 35.636 1.00 0.00 48 ALA A O 10
ATOM 12815 N N . GLY A 1 49 ? 35.960 31.708 33.857 1.00 0.00 49 GLY A N 10
ATOM 12816 C CA . GLY A 1 49 ? 36.870 30.925 33.015 1.00 0.00 49 GLY A CA 10
ATOM 12817 C C . GLY A 1 49 ? 36.910 29.423 33.336 1.00 0.00 49 GLY A C 10
ATOM 12818 O O . GLY A 1 49 ? 37.754 28.718 32.782 1.00 0.00 49 GLY A O 10
ATOM 12822 N N . ASN A 1 50 ? 36.023 28.924 34.204 1.00 0.00 50 ASN A N 10
ATOM 12823 C CA . ASN A 1 50 ? 35.865 27.505 34.537 1.00 0.00 50 ASN A CA 10
ATOM 12824 C C . ASN A 1 50 ? 34.563 26.925 33.949 1.00 0.00 50 ASN A C 10
ATOM 12825 O O . ASN A 1 50 ? 33.503 27.541 34.057 1.00 0.00 50 ASN A O 10
ATOM 12836 N N . GLU A 1 51 ? 34.633 25.752 33.312 1.00 0.00 51 GLU A N 10
ATOM 12837 C CA . GLU A 1 51 ? 33.490 25.086 32.661 1.00 0.00 51 GLU A CA 10
ATOM 12838 C C . GLU A 1 51 ? 32.442 24.541 33.649 1.00 0.00 51 GLU A C 10
ATOM 12839 O O . GLU A 1 51 ? 32.794 23.953 34.679 1.00 0.00 51 GLU A O 10
ATOM 12851 N N . MET A 1 52 ? 31.157 24.689 33.296 1.00 0.00 52 MET A N 10
ATOM 12852 C CA . MET A 1 52 ? 30.012 24.089 33.998 1.00 0.00 52 MET A CA 10
ATOM 12853 C C . MET A 1 52 ? 29.640 22.722 33.381 1.00 0.00 52 MET A C 10
ATOM 12854 O O . MET A 1 52 ? 29.616 22.577 32.153 1.00 0.00 52 MET A O 10
ATOM 12868 N N . ILE A 1 53 ? 29.286 21.730 34.207 1.00 0.00 53 ILE A N 10
ATOM 12869 C CA . ILE A 1 53 ? 28.811 20.404 33.776 1.00 0.00 53 ILE A CA 10
ATOM 12870 C C . ILE A 1 53 ? 27.322 20.452 33.417 1.00 0.00 53 ILE A C 10
ATOM 12871 O O . ILE A 1 53 ? 26.508 20.944 34.200 1.00 0.00 53 ILE A O 10
ATOM 12887 N N . ASN A 1 54 ? 26.948 19.894 32.260 1.00 0.00 54 ASN A N 10
ATOM 12888 C CA . ASN A 1 54 ? 25.578 19.932 31.739 1.00 0.00 54 ASN A CA 10
ATOM 12889 C C . ASN A 1 54 ? 24.586 19.181 32.652 1.00 0.00 54 ASN A C 10
ATOM 12890 O O . ASN A 1 54 ? 23.467 19.654 32.845 1.00 0.00 54 ASN A O 10
ATOM 12901 N N . GLN A 1 55 ? 25.005 18.066 33.263 1.00 0.00 55 GLN A N 10
ATOM 12902 C CA . GLN A 1 55 ? 24.141 17.264 34.136 1.00 0.00 55 GLN A CA 10
ATOM 12903 C C . GLN A 1 55 ? 23.894 17.860 35.537 1.00 0.00 55 GLN A C 10
ATOM 12904 O O . GLN A 1 55 ? 22.993 17.398 36.237 1.00 0.00 55 GLN A O 10
ATOM 12918 N N . LYS A 1 56 ? 24.638 18.888 35.975 1.00 0.00 56 LYS A N 10
ATOM 12919 C CA . LYS A 1 56 ? 24.353 19.621 37.228 1.00 0.00 56 LYS A CA 10
ATOM 12920 C C . LYS A 1 56 ? 23.242 20.673 37.053 1.00 0.00 56 LYS A C 10
ATOM 12921 O O . LYS A 1 56 ? 22.712 20.854 35.960 1.00 0.00 56 LYS A O 10
ATOM 12940 N N . THR A 1 57 ? 22.853 21.358 38.131 1.00 0.00 57 THR A N 10
ATOM 12941 C CA . THR A 1 57 ? 21.739 22.334 38.165 1.00 0.00 57 THR A CA 10
ATOM 12942 C C . THR A 1 57 ? 22.240 23.703 38.648 1.00 0.00 57 THR A C 10
ATOM 12943 O O . THR A 1 57 ? 23.277 23.806 39.308 1.00 0.00 57 THR A O 10
ATOM 12954 N N . LEU A 1 58 ? 21.489 24.762 38.325 1.00 0.00 58 LEU A N 10
ATOM 12955 C CA . LEU A 1 58 ? 21.729 26.137 38.777 1.00 0.00 58 LEU A CA 10
ATOM 12956 C C . LEU A 1 58 ? 21.880 26.252 40.308 1.00 0.00 58 LEU A C 10
ATOM 12957 O O . LEU A 1 58 ? 22.715 27.025 40.776 1.00 0.00 58 LEU A O 10
ATOM 12973 N N . SER A 1 59 ? 21.110 25.485 41.089 1.00 0.00 59 SER A N 10
ATOM 12974 C CA . SER A 1 59 ? 21.212 25.457 42.558 1.00 0.00 59 SER A CA 10
ATOM 12975 C C . SER A 1 59 ? 22.497 24.784 43.059 1.00 0.00 59 SER A C 10
ATOM 12976 O O . SER A 1 59 ? 23.106 25.247 44.027 1.00 0.00 59 SER A O 10
ATOM 12984 N N . ASP A 1 60 ? 22.989 23.756 42.360 1.00 0.00 60 ASP A N 10
ATOM 12985 C CA . ASP A 1 60 ? 24.255 23.088 42.692 1.00 0.00 60 ASP A CA 10
ATOM 12986 C C . ASP A 1 60 ? 25.484 23.988 42.458 1.00 0.00 60 ASP A C 10
ATOM 12987 O O . ASP A 1 60 ? 26.481 23.894 43.177 1.00 0.00 60 ASP A O 10
ATOM 12996 N N . TYR A 1 61 ? 25.367 24.921 41.505 1.00 0.00 61 TYR A N 10
ATOM 12997 C CA . TYR A 1 61 ? 26.284 26.045 41.279 1.00 0.00 61 TYR A CA 10
ATOM 12998 C C . TYR A 1 61 ? 25.986 27.368 42.024 1.00 0.00 61 TYR A C 10
ATOM 12999 O O . TYR A 1 61 ? 26.731 28.336 41.875 1.00 0.00 61 TYR A O 10
ATOM 13017 N N . SER A 1 62 ? 24.899 27.424 42.808 1.00 0.00 62 SER A N 10
ATOM 13018 C CA . SER A 1 62 ? 24.410 28.603 43.554 1.00 0.00 62 SER A CA 10
ATOM 13019 C C . SER A 1 62 ? 24.254 29.887 42.717 1.00 0.00 62 SER A C 10
ATOM 13020 O O . SER A 1 62 ? 24.739 30.960 43.088 1.00 0.00 62 SER A O 10
ATOM 13028 N N . ILE A 1 63 ? 23.615 29.762 41.549 1.00 0.00 63 ILE A N 10
ATOM 13029 C CA . ILE A 1 63 ? 23.540 30.810 40.514 1.00 0.00 63 ILE A CA 10
ATOM 13030 C C . ILE A 1 63 ? 22.440 31.873 40.785 1.00 0.00 63 ILE A C 10
ATOM 13031 O O . ILE A 1 63 ? 22.488 32.973 40.232 1.00 0.00 63 ILE A O 10
ATOM 13047 N N . ILE A 1 64 ? 21.456 31.598 41.653 1.00 0.00 64 ILE A N 10
ATOM 13048 C CA . ILE A 1 64 ? 20.213 32.389 41.797 1.00 0.00 64 ILE A CA 10
ATOM 13049 C C . ILE A 1 64 ? 20.265 33.462 42.902 1.00 0.00 64 ILE A C 10
ATOM 13050 O O . ILE A 1 64 ? 19.835 34.597 42.674 1.00 0.00 64 ILE A O 10
ATOM 13066 N N . ASP A 1 65 ? 20.756 33.124 44.102 1.00 0.00 65 ASP A N 10
ATOM 13067 C CA . ASP A 1 65 ? 20.672 33.954 45.321 1.00 0.00 65 ASP A CA 10
ATOM 13068 C C . ASP A 1 65 ? 21.968 34.648 45.795 1.00 0.00 65 ASP A C 10
ATOM 13069 O O . ASP A 1 65 ? 21.987 35.317 46.834 1.00 0.00 65 ASP A O 10
ATOM 13078 N N . SER A 1 66 ? 23.054 34.525 45.029 1.00 0.00 66 SER A N 10
ATOM 13079 C CA . SER A 1 66 ? 24.351 35.148 45.335 1.00 0.00 66 SER A CA 10
ATOM 13080 C C . SER A 1 66 ? 24.377 36.646 44.982 1.00 0.00 66 SER A C 10
ATOM 13081 O O . SER A 1 66 ? 23.431 37.190 44.397 1.00 0.00 66 SER A O 10
ATOM 13089 N N . THR A 1 67 ? 25.488 37.320 45.294 1.00 0.00 67 THR A N 10
ATOM 13090 C CA . THR A 1 67 ? 25.727 38.732 44.940 1.00 0.00 67 THR A CA 10
ATOM 13091 C C . THR A 1 67 ? 25.888 39.031 43.443 1.00 0.00 67 THR A C 10
ATOM 13092 O O . THR A 1 67 ? 25.796 40.195 43.051 1.00 0.00 67 THR A O 10
ATOM 13103 N N . GLU A 1 68 ? 26.091 38.013 42.600 1.00 0.00 68 GLU A N 10
ATOM 13104 C CA . GLU A 1 68 ? 26.191 38.150 41.141 1.00 0.00 68 GLU A CA 10
ATOM 13105 C C . GLU A 1 68 ? 24.841 38.044 40.421 1.00 0.00 68 GLU A C 10
ATOM 13106 O O . GLU A 1 68 ? 24.043 37.137 40.681 1.00 0.00 68 GLU A O 10
ATOM 13118 N N . GLU A 1 69 ? 24.587 38.954 39.481 1.00 0.00 69 GLU A N 10
ATOM 13119 C CA . GLU A 1 69 ? 23.617 38.748 38.405 1.00 0.00 69 GLU A CA 10
ATOM 13120 C C . GLU A 1 69 ? 24.367 38.122 37.221 1.00 0.00 69 GLU A C 10
ATOM 13121 O O . GLU A 1 69 ? 25.048 38.814 36.461 1.00 0.00 69 GLU A O 10
ATOM 13133 N N . PHE A 1 70 ? 24.330 36.790 37.130 1.00 0.00 70 PHE A N 10
ATOM 13134 C CA . PHE A 1 70 ? 25.278 36.020 36.322 1.00 0.00 70 PHE A CA 10
ATOM 13135 C C . PHE A 1 70 ? 25.457 36.394 34.849 1.00 0.00 70 PHE A C 10
ATOM 13136 O O . PHE A 1 70 ? 24.492 36.377 34.078 1.00 0.00 70 PHE A O 10
ATOM 13153 N N . THR A 1 71 ? 26.713 36.614 34.451 1.00 0.00 71 THR A N 10
ATOM 13154 C CA . THR A 1 71 ? 27.174 36.493 33.062 1.00 0.00 71 THR A CA 10
ATOM 13155 C C . THR A 1 71 ? 28.088 35.291 32.832 1.00 0.00 71 THR A C 10
ATOM 13156 O O . THR A 1 71 ? 29.164 35.194 33.420 1.00 0.00 71 THR A O 10
ATOM 13167 N N . LEU A 1 72 ? 27.668 34.382 31.956 1.00 0.00 72 LEU A N 10
ATOM 13168 C CA . LEU A 1 72 ? 28.413 33.202 31.520 1.00 0.00 72 LEU A CA 10
ATOM 13169 C C . LEU A 1 72 ? 29.256 33.538 30.282 1.00 0.00 72 LEU A C 10
ATOM 13170 O O . LEU A 1 72 ? 29.029 34.558 29.626 1.00 0.00 72 LEU A O 10
ATOM 13186 N N . HIS A 1 73 ? 30.199 32.673 29.920 1.00 0.00 73 HIS A N 10
ATOM 13187 C CA . HIS A 1 73 ? 30.890 32.733 28.630 1.00 0.00 73 HIS A CA 10
ATOM 13188 C C . HIS A 1 73 ? 30.555 31.527 27.753 1.00 0.00 73 HIS A C 10
ATOM 13189 O O . HIS A 1 73 ? 30.623 30.379 28.205 1.00 0.00 73 HIS A O 10
ATOM 13203 N N . LEU A 1 74 ? 30.242 31.785 26.484 1.00 0.00 74 LEU A N 10
ATOM 13204 C CA . LEU A 1 74 ? 30.152 30.790 25.416 1.00 0.00 74 LEU A CA 10
ATOM 13205 C C . LEU A 1 74 ? 31.540 30.431 24.863 1.00 0.00 74 LEU A C 10
ATOM 13206 O O . LEU A 1 74 ? 32.479 31.230 24.947 1.00 0.00 74 LEU A O 10
ATOM 13222 N N . GLU A 1 75 ? 31.689 29.221 24.321 1.00 0.00 75 GLU A N 10
ATOM 13223 C CA . GLU A 1 75 ? 32.914 28.816 23.623 1.00 0.00 75 GLU A CA 10
ATOM 13224 C C . GLU A 1 75 ? 33.178 29.597 22.328 1.00 0.00 75 GLU A C 10
ATOM 13225 O O . GLU A 1 75 ? 32.312 30.297 21.804 1.00 0.00 75 GLU A O 10
ATOM 13237 N N . THR A 1 76 ? 34.409 29.497 21.831 1.00 0.00 76 THR A N 10
ATOM 13238 C CA . THR A 1 76 ? 34.857 30.083 20.557 1.00 0.00 76 THR A CA 10
ATOM 13239 C C . THR A 1 76 ? 34.740 29.159 19.344 1.00 0.00 76 THR A C 10
ATOM 13240 O O . THR A 1 76 ? 35.023 27.966 19.464 1.00 0.00 76 THR A O 10
ATOM 13251 N N . LYS A 1 77 ? 34.358 29.695 18.174 1.00 0.00 77 LYS A N 10
ATOM 13252 C CA . LYS A 1 77 ? 34.213 28.965 16.893 1.00 0.00 77 LYS A CA 10
ATOM 13253 C C . LYS A 1 77 ? 33.180 27.818 16.909 1.00 0.00 77 LYS A C 10
ATOM 13254 O O . LYS A 1 77 ? 33.241 26.900 16.088 1.00 0.00 77 LYS A O 10
ATOM 13273 N N . LEU A 1 78 ? 32.228 27.829 17.845 1.00 0.00 78 LEU A N 10
ATOM 13274 C CA . LEU A 1 78 ? 31.222 26.760 18.018 1.00 0.00 78 LEU A CA 10
ATOM 13275 C C . LEU A 1 78 ? 30.001 26.867 17.076 1.00 0.00 78 LEU A C 10
ATOM 13276 O O . LEU A 1 78 ? 29.136 25.992 17.074 1.00 0.00 78 LEU A O 10
ATOM 13292 N N . ASP A 1 79 ? 29.945 27.939 16.282 1.00 0.00 79 ASP A N 10
ATOM 13293 C CA . ASP A 1 79 ? 28.849 28.295 15.373 1.00 0.00 79 ASP A CA 10
ATOM 13294 C C . ASP A 1 79 ? 28.638 27.288 14.226 1.00 0.00 79 ASP A C 10
ATOM 13295 O O . ASP A 1 79 ? 29.553 26.546 13.856 1.00 0.00 79 ASP A O 10
ATOM 13304 N N . LEU A 1 80 ? 27.451 27.333 13.606 1.00 0.00 80 LEU A N 10
ATOM 13305 C CA . LEU A 1 80 ? 27.127 26.604 12.369 1.00 0.00 80 LEU A CA 10
ATOM 13306 C C . LEU A 1 80 ? 27.074 27.530 11.135 1.00 0.00 80 LEU A C 10
ATOM 13307 O O . LEU A 1 80 ? 27.556 27.153 10.059 1.00 0.00 80 LEU A O 10
ATOM 13323 N N . MET A 1 81 ? 26.494 28.727 11.298 1.00 0.00 81 MET A N 10
ATOM 13324 C CA . MET A 1 81 ? 26.100 29.677 10.238 1.00 0.00 81 MET A CA 10
ATOM 13325 C C . MET A 1 81 ? 26.085 31.130 10.719 1.00 0.00 81 MET A C 10
ATOM 13326 O O . MET A 1 81 ? 25.489 31.417 11.781 1.00 0.00 81 MET A O 10
ATOM 13341 N N . SER A 1 1 ? 9.912 34.218 42.245 1.00 0.00 1 SER A N 11
ATOM 13342 C CA . SER A 1 1 ? 10.924 35.290 42.239 1.00 0.00 1 SER A CA 11
ATOM 13343 C C . SER A 1 1 ? 11.543 35.417 40.860 1.00 0.00 1 SER A C 11
ATOM 13344 O O . SER A 1 1 ? 11.967 34.415 40.285 1.00 0.00 1 SER A O 11
ATOM 13354 N N . HIS A 1 2 ? 11.617 36.639 40.334 1.00 0.00 2 HIS A N 11
ATOM 13355 C CA . HIS A 1 2 ? 12.261 36.947 39.056 1.00 0.00 2 HIS A CA 11
ATOM 13356 C C . HIS A 1 2 ? 13.792 36.839 39.160 1.00 0.00 2 HIS A C 11
ATOM 13357 O O . HIS A 1 2 ? 14.385 37.315 40.131 1.00 0.00 2 HIS A O 11
ATOM 13371 N N . MET A 1 3 ? 14.436 36.223 38.164 1.00 0.00 3 MET A N 11
ATOM 13372 C CA . MET A 1 3 ? 15.891 36.028 38.093 1.00 0.00 3 MET A CA 11
ATOM 13373 C C . MET A 1 3 ? 16.353 35.797 36.641 1.00 0.00 3 MET A C 11
ATOM 13374 O O . MET A 1 3 ? 15.857 34.904 35.948 1.00 0.00 3 MET A O 11
ATOM 13388 N N . GLN A 1 4 ? 17.309 36.607 36.177 1.00 0.00 4 GLN A N 11
ATOM 13389 C CA . GLN A 1 4 ? 17.830 36.571 34.803 1.00 0.00 4 GLN A CA 11
ATOM 13390 C C . GLN A 1 4 ? 19.269 36.036 34.735 1.00 0.00 4 GLN A C 11
ATOM 13391 O O . GLN A 1 4 ? 20.058 36.244 35.658 1.00 0.00 4 GLN A O 11
ATOM 13405 N N . VAL A 1 5 ? 19.635 35.408 33.615 1.00 0.00 5 VAL A N 11
ATOM 13406 C CA . VAL A 1 5 ? 21.024 35.069 33.258 1.00 0.00 5 VAL A CA 11
ATOM 13407 C C . VAL A 1 5 ? 21.400 35.479 31.832 1.00 0.00 5 VAL A C 11
ATOM 13408 O O . VAL A 1 5 ? 20.577 35.421 30.916 1.00 0.00 5 VAL A O 11
ATOM 13421 N N . SER A 1 6 ? 22.655 35.887 31.662 1.00 0.00 6 SER A N 11
ATOM 13422 C CA . SER A 1 6 ? 23.249 36.416 30.433 1.00 0.00 6 SER A CA 11
ATOM 13423 C C . SER A 1 6 ? 24.240 35.430 29.809 1.00 0.00 6 SER A C 11
ATOM 13424 O O . SER A 1 6 ? 25.144 34.959 30.494 1.00 0.00 6 SER A O 11
ATOM 13432 N N . ILE A 1 7 ? 24.113 35.136 28.512 1.00 0.00 7 ILE A N 11
ATOM 13433 C CA . ILE A 1 7 ? 25.059 34.297 27.754 1.00 0.00 7 ILE A CA 11
ATOM 13434 C C . ILE A 1 7 ? 25.870 35.182 26.805 1.00 0.00 7 ILE A C 11
ATOM 13435 O O . ILE A 1 7 ? 25.318 35.703 25.837 1.00 0.00 7 ILE A O 11
ATOM 13451 N N . GLU A 1 8 ? 27.163 35.361 27.076 1.00 0.00 8 GLU A N 11
ATOM 13452 C CA . GLU A 1 8 ? 28.060 36.235 26.309 1.00 0.00 8 GLU A CA 11
ATOM 13453 C C . GLU A 1 8 ? 28.679 35.521 25.101 1.00 0.00 8 GLU A C 11
ATOM 13454 O O . GLU A 1 8 ? 29.378 34.511 25.240 1.00 0.00 8 GLU A O 11
ATOM 13466 N N . PHE A 1 9 ? 28.440 36.084 23.915 1.00 0.00 9 PHE A N 11
ATOM 13467 C CA . PHE A 1 9 ? 28.997 35.648 22.633 1.00 0.00 9 PHE A CA 11
ATOM 13468 C C . PHE A 1 9 ? 30.373 36.239 22.264 1.00 0.00 9 PHE A C 11
ATOM 13469 O O . PHE A 1 9 ? 30.909 37.094 22.975 1.00 0.00 9 PHE A O 11
ATOM 13486 N N . GLN A 1 10 ? 30.973 35.798 21.157 1.00 0.00 10 GLN A N 11
ATOM 13487 C CA . GLN A 1 10 ? 32.359 36.118 20.787 1.00 0.00 10 GLN A CA 11
ATOM 13488 C C . GLN A 1 10 ? 32.658 37.594 20.473 1.00 0.00 10 GLN A C 11
ATOM 13489 O O . GLN A 1 10 ? 33.797 38.027 20.650 1.00 0.00 10 GLN A O 11
ATOM 13503 N N . ASN A 1 11 ? 31.673 38.378 20.027 1.00 0.00 11 ASN A N 11
ATOM 13504 C CA . ASN A 1 11 ? 31.789 39.835 19.869 1.00 0.00 11 ASN A CA 11
ATOM 13505 C C . ASN A 1 11 ? 31.186 40.587 21.080 1.00 0.00 11 ASN A C 11
ATOM 13506 O O . ASN A 1 11 ? 31.070 41.811 21.084 1.00 0.00 11 ASN A O 11
ATOM 13517 N N . GLY A 1 12 ? 30.825 39.853 22.136 1.00 0.00 12 GLY A N 11
ATOM 13518 C CA . GLY A 1 12 ? 30.363 40.390 23.421 1.00 0.00 12 GLY A CA 11
ATOM 13519 C C . GLY A 1 12 ? 28.855 40.648 23.546 1.00 0.00 12 GLY A C 11
ATOM 13520 O O . GLY A 1 12 ? 28.406 41.002 24.637 1.00 0.00 12 GLY A O 11
ATOM 13524 N N . GLU A 1 13 ? 28.051 40.460 22.493 1.00 0.00 13 GLU A N 11
ATOM 13525 C CA . GLU A 1 13 ? 26.588 40.554 22.604 1.00 0.00 13 GLU A CA 11
ATOM 13526 C C . GLU A 1 13 ? 26.001 39.419 23.455 1.00 0.00 13 GLU A C 11
ATOM 13527 O O . GLU A 1 13 ? 26.409 38.258 23.337 1.00 0.00 13 GLU A O 11
ATOM 13539 N N . LYS A 1 14 ? 25.018 39.738 24.303 1.00 0.00 14 LYS A N 11
ATOM 13540 C CA . LYS A 1 14 ? 24.476 38.825 25.317 1.00 0.00 14 LYS A CA 11
ATOM 13541 C C . LYS A 1 14 ? 23.007 38.466 25.077 1.00 0.00 14 LYS A C 11
ATOM 13542 O O . LYS A 1 14 ? 22.150 39.352 25.096 1.00 0.00 14 LYS A O 11
ATOM 13561 N N . LEU A 1 15 ? 22.706 37.172 24.923 1.00 0.00 15 LEU A N 11
ATOM 13562 C CA . LEU A 1 15 ? 21.331 36.669 25.044 1.00 0.00 15 LEU A CA 11
ATOM 13563 C C . LEU A 1 15 ? 20.944 36.676 26.525 1.00 0.00 15 LEU A C 11
ATOM 13564 O O . LEU A 1 15 ? 21.790 36.356 27.364 1.00 0.00 15 LEU A O 11
ATOM 13580 N N . LYS A 1 16 ? 19.693 37.013 26.852 1.00 0.00 16 LYS A N 11
ATOM 13581 C CA . LYS A 1 16 ? 19.246 37.194 28.243 1.00 0.00 16 LYS A CA 11
ATOM 13582 C C . LYS A 1 16 ? 17.957 36.427 28.526 1.00 0.00 16 LYS A C 11
ATOM 13583 O O . LYS A 1 16 ? 16.927 36.632 27.873 1.00 0.00 16 LYS A O 11
ATOM 13602 N N . PHE A 1 17 ? 18.038 35.524 29.498 1.00 0.00 17 PHE A N 11
ATOM 13603 C CA . PHE A 1 17 ? 17.057 34.473 29.759 1.00 0.00 17 PHE A CA 11
ATOM 13604 C C . PHE A 1 17 ? 16.482 34.485 31.177 1.00 0.00 17 PHE A C 11
ATOM 13605 O O . PHE A 1 17 ? 17.241 34.573 32.144 1.00 0.00 17 PHE A O 11
ATOM 13622 N N . ASN A 1 18 ? 15.162 34.348 31.314 1.00 0.00 18 ASN A N 11
ATOM 13623 C CA . ASN A 1 18 ? 14.523 34.100 32.605 1.00 0.00 18 ASN A CA 11
ATOM 13624 C C . ASN A 1 18 ? 14.719 32.629 33.016 1.00 0.00 18 ASN A C 11
ATOM 13625 O O . ASN A 1 18 ? 14.509 31.697 32.229 1.00 0.00 18 ASN A O 11
ATOM 13636 N N . VAL A 1 19 ? 15.085 32.426 34.278 1.00 0.00 19 VAL A N 11
ATOM 13637 C CA . VAL A 1 19 ? 15.305 31.103 34.880 1.00 0.00 19 VAL A CA 11
ATOM 13638 C C . VAL A 1 19 ? 14.492 30.908 36.160 1.00 0.00 19 VAL A C 11
ATOM 13639 O O . VAL A 1 19 ? 13.945 31.869 36.706 1.00 0.00 19 VAL A O 11
ATOM 13652 N N . GLN A 1 20 ? 14.419 29.670 36.645 1.00 0.00 20 GLN A N 11
ATOM 13653 C CA . GLN A 1 20 ? 14.015 29.317 38.012 1.00 0.00 20 GLN A CA 11
ATOM 13654 C C . GLN A 1 20 ? 15.026 28.307 38.592 1.00 0.00 20 GLN A C 11
ATOM 13655 O O . GLN A 1 20 ? 15.710 27.640 37.807 1.00 0.00 20 GLN A O 11
ATOM 13669 N N . PRO A 1 21 ? 15.174 28.192 39.928 1.00 0.00 21 PRO A N 11
ATOM 13670 C CA . PRO A 1 21 ? 16.317 27.499 40.530 1.00 0.00 21 PRO A CA 11
ATOM 13671 C C . PRO A 1 21 ? 16.513 26.033 40.129 1.00 0.00 21 PRO A C 11
ATOM 13672 O O . PRO A 1 21 ? 17.656 25.581 40.085 1.00 0.00 21 PRO A O 11
ATOM 13683 N N . SER A 1 22 ? 15.432 25.304 39.828 1.00 0.00 22 SER A N 11
ATOM 13684 C CA . SER A 1 22 ? 15.472 23.864 39.519 1.00 0.00 22 SER A CA 11
ATOM 13685 C C . SER A 1 22 ? 15.885 23.524 38.076 1.00 0.00 22 SER A C 11
ATOM 13686 O O . SER A 1 22 ? 16.047 22.344 37.752 1.00 0.00 22 SER A O 11
ATOM 13694 N N . HIS A 1 23 ? 16.123 24.522 37.216 1.00 0.00 23 HIS A N 11
ATOM 13695 C CA . HIS A 1 23 ? 16.725 24.322 35.890 1.00 0.00 23 HIS A CA 11
ATOM 13696 C C . HIS A 1 23 ? 18.112 23.652 35.985 1.00 0.00 23 HIS A C 11
ATOM 13697 O O . HIS A 1 23 ? 18.889 23.934 36.905 1.00 0.00 23 HIS A O 11
ATOM 13711 N N . LYS A 1 24 ? 18.464 22.797 35.018 1.00 0.00 24 LYS A N 11
ATOM 13712 C CA . LYS A 1 24 ? 19.847 22.321 34.818 1.00 0.00 24 LYS A CA 11
ATOM 13713 C C . LYS A 1 24 ? 20.648 23.185 33.851 1.00 0.00 24 LYS A C 11
ATOM 13714 O O . LYS A 1 24 ? 20.086 23.892 33.020 1.00 0.00 24 LYS A O 11
ATOM 13733 N N . ILE A 1 25 ? 21.972 23.085 33.899 1.00 0.00 25 ILE A N 11
ATOM 13734 C CA . ILE A 1 25 ? 22.842 23.754 32.920 1.00 0.00 25 ILE A CA 11
ATOM 13735 C C . ILE A 1 25 ? 22.589 23.201 31.493 1.00 0.00 25 ILE A C 11
ATOM 13736 O O . ILE A 1 25 ? 22.603 23.958 30.523 1.00 0.00 25 ILE A O 11
ATOM 13752 N N . LEU A 1 26 ? 22.197 21.926 31.354 1.00 0.00 26 LEU A N 11
ATOM 13753 C CA . LEU A 1 26 ? 21.682 21.348 30.099 1.00 0.00 26 LEU A CA 11
ATOM 13754 C C . LEU A 1 26 ? 20.352 21.973 29.603 1.00 0.00 26 LEU A C 11
ATOM 13755 O O . LEU A 1 26 ? 20.096 22.003 28.396 1.00 0.00 26 LEU A O 11
ATOM 13771 N N . ASP A 1 27 ? 19.523 22.533 30.493 1.00 0.00 27 ASP A N 11
ATOM 13772 C CA . ASP A 1 27 ? 18.333 23.313 30.112 1.00 0.00 27 ASP A CA 11
ATOM 13773 C C . ASP A 1 27 ? 18.665 24.696 29.532 1.00 0.00 27 ASP A C 11
ATOM 13774 O O . ASP A 1 27 ? 17.929 25.200 28.680 1.00 0.00 27 ASP A O 11
ATOM 13783 N N . ILE A 1 28 ? 19.799 25.283 29.945 1.00 0.00 28 ILE A N 11
ATOM 13784 C CA . ILE A 1 28 ? 20.373 26.485 29.317 1.00 0.00 28 ILE A CA 11
ATOM 13785 C C . ILE A 1 28 ? 20.798 26.168 27.879 1.00 0.00 28 ILE A C 11
ATOM 13786 O O . ILE A 1 28 ? 20.472 26.929 26.967 1.00 0.00 28 ILE A O 11
ATOM 13802 N N . LYS A 1 29 ? 21.447 25.015 27.648 1.00 0.00 29 LYS A N 11
ATOM 13803 C CA . LYS A 1 29 ? 21.783 24.566 26.287 1.00 0.00 29 LYS A CA 11
ATOM 13804 C C . LYS A 1 29 ? 20.559 24.399 25.391 1.00 0.00 29 LYS A C 11
ATOM 13805 O O . LYS A 1 29 ? 20.645 24.724 24.210 1.00 0.00 29 LYS A O 11
ATOM 13824 N N . GLU A 1 30 ? 19.427 23.943 25.936 1.00 0.00 30 GLU A N 11
ATOM 13825 C CA . GLU A 1 30 ? 18.159 23.852 25.198 1.00 0.00 30 GLU A CA 11
ATOM 13826 C C . GLU A 1 30 ? 17.626 25.247 24.817 1.00 0.00 30 GLU A C 11
ATOM 13827 O O . GLU A 1 30 ? 17.280 25.466 23.656 1.00 0.00 30 GLU A O 11
ATOM 13839 N N . MET A 1 31 ? 17.624 26.213 25.749 1.00 0.00 31 MET A N 11
ATOM 13840 C CA . MET A 1 31 ? 17.246 27.610 25.464 1.00 0.00 31 MET A CA 11
ATOM 13841 C C . MET A 1 31 ? 18.131 28.239 24.374 1.00 0.00 31 MET A C 11
ATOM 13842 O O . MET A 1 31 ? 17.624 28.853 23.432 1.00 0.00 31 MET A O 11
ATOM 13856 N N . ILE A 1 32 ? 19.448 28.020 24.443 1.00 0.00 32 ILE A N 11
ATOM 13857 C CA . ILE A 1 32 ? 20.398 28.439 23.402 1.00 0.00 32 ILE A CA 11
ATOM 13858 C C . ILE A 1 32 ? 20.079 27.754 22.074 1.00 0.00 32 ILE A C 11
ATOM 13859 O O . ILE A 1 32 ? 19.967 28.415 21.042 1.00 0.00 32 ILE A O 11
ATOM 13875 N N . PHE A 1 33 ? 19.907 26.434 22.083 1.00 0.00 33 PHE A N 11
ATOM 13876 C CA . PHE A 1 33 ? 19.534 25.653 20.902 1.00 0.00 33 PHE A CA 11
ATOM 13877 C C . PHE A 1 33 ? 18.272 26.140 20.181 1.00 0.00 33 PHE A C 11
ATOM 13878 O O . PHE A 1 33 ? 18.260 26.297 18.957 1.00 0.00 33 PHE A O 11
ATOM 13895 N N . LYS A 1 34 ? 17.247 26.499 20.959 1.00 0.00 34 LYS A N 11
ATOM 13896 C CA . LYS A 1 34 ? 15.973 27.063 20.480 1.00 0.00 34 LYS A CA 11
ATOM 13897 C C . LYS A 1 34 ? 16.095 28.474 19.884 1.00 0.00 34 LYS A C 11
ATOM 13898 O O . LYS A 1 34 ? 15.292 28.833 19.018 1.00 0.00 34 LYS A O 11
ATOM 13917 N N . LYS A 1 35 ? 17.110 29.252 20.289 1.00 0.00 35 LYS A N 11
ATOM 13918 C CA . LYS A 1 35 ? 17.442 30.587 19.741 1.00 0.00 35 LYS A CA 11
ATOM 13919 C C . LYS A 1 35 ? 18.511 30.611 18.635 1.00 0.00 35 LYS A C 11
ATOM 13920 O O . LYS A 1 35 ? 18.566 31.585 17.890 1.00 0.00 35 LYS A O 11
ATOM 13939 N N . THR A 1 36 ? 19.358 29.585 18.524 1.00 0.00 36 THR A N 11
ATOM 13940 C CA . THR A 1 36 ? 20.600 29.605 17.706 1.00 0.00 36 THR A CA 11
ATOM 13941 C C . THR A 1 36 ? 20.839 28.399 16.791 1.00 0.00 36 THR A C 11
ATOM 13942 O O . THR A 1 36 ? 21.675 28.480 15.893 1.00 0.00 36 THR A O 11
ATOM 13953 N N . ASN A 1 37 ? 20.146 27.279 17.028 1.00 0.00 37 ASN A N 11
ATOM 13954 C CA . ASN A 1 37 ? 20.329 25.981 16.350 1.00 0.00 37 ASN A CA 11
ATOM 13955 C C . ASN A 1 37 ? 21.732 25.354 16.542 1.00 0.00 37 ASN A C 11
ATOM 13956 O O . ASN A 1 37 ? 22.096 24.412 15.838 1.00 0.00 37 ASN A O 11
ATOM 13967 N N . ILE A 1 38 ? 22.520 25.840 17.509 1.00 0.00 38 ILE A N 11
ATOM 13968 C CA . ILE A 1 38 ? 23.797 25.227 17.895 1.00 0.00 38 ILE A CA 11
ATOM 13969 C C . ILE A 1 38 ? 23.510 23.937 18.682 1.00 0.00 38 ILE A C 11
ATOM 13970 O O . ILE A 1 38 ? 22.871 23.967 19.740 1.00 0.00 38 ILE A O 11
ATOM 13986 N N . ASN A 1 39 ? 23.976 22.801 18.160 1.00 0.00 39 ASN A N 11
ATOM 13987 C CA . ASN A 1 39 ? 23.792 21.469 18.743 1.00 0.00 39 ASN A CA 11
ATOM 13988 C C . ASN A 1 39 ? 24.362 21.424 20.167 1.00 0.00 39 ASN A C 11
ATOM 13989 O O . ASN A 1 39 ? 25.486 21.867 20.388 1.00 0.00 39 ASN A O 11
ATOM 14000 N N . VAL A 1 40 ? 23.631 20.881 21.145 1.00 0.00 40 VAL A N 11
ATOM 14001 C CA . VAL A 1 40 ? 24.066 20.900 22.558 1.00 0.00 40 VAL A CA 11
ATOM 14002 C C . VAL A 1 40 ? 25.405 20.197 22.813 1.00 0.00 40 VAL A C 11
ATOM 14003 O O . VAL A 1 40 ? 26.171 20.649 23.664 1.00 0.00 40 VAL A O 11
ATOM 14016 N N . LYS A 1 41 ? 25.725 19.177 22.009 1.00 0.00 41 LYS A N 11
ATOM 14017 C CA . LYS A 1 41 ? 27.042 18.504 21.961 1.00 0.00 41 LYS A CA 11
ATOM 14018 C C . LYS A 1 41 ? 28.195 19.376 21.445 1.00 0.00 41 LYS A C 11
ATOM 14019 O O . LYS A 1 41 ? 29.356 19.085 21.726 1.00 0.00 41 LYS A O 11
ATOM 14038 N N . ASP A 1 42 ? 27.898 20.409 20.655 1.00 0.00 42 ASP A N 11
ATOM 14039 C CA . ASP A 1 42 ? 28.871 21.384 20.146 1.00 0.00 42 ASP A CA 11
ATOM 14040 C C . ASP A 1 42 ? 29.197 22.562 21.072 1.00 0.00 42 ASP A C 11
ATOM 14041 O O . ASP A 1 42 ? 30.353 22.992 21.134 1.00 0.00 42 ASP A O 11
ATOM 14050 N N . GLN A 1 43 ? 28.182 23.079 21.772 1.00 0.00 43 GLN A N 11
ATOM 14051 C CA . GLN A 1 43 ? 28.279 24.203 22.719 1.00 0.00 43 GLN A CA 11
ATOM 14052 C C . GLN A 1 43 ? 28.750 23.774 24.120 1.00 0.00 43 GLN A C 11
ATOM 14053 O O . GLN A 1 43 ? 28.371 22.716 24.612 1.00 0.00 43 GLN A O 11
ATOM 14067 N N . SER A 1 44 ? 29.503 24.644 24.798 1.00 0.00 44 SER A N 11
ATOM 14068 C CA . SER A 1 44 ? 29.913 24.519 26.208 1.00 0.00 44 SER A CA 11
ATOM 14069 C C . SER A 1 44 ? 29.972 25.897 26.869 1.00 0.00 44 SER A C 11
ATOM 14070 O O . SER A 1 44 ? 30.300 26.879 26.195 1.00 0.00 44 SER A O 11
ATOM 14078 N N . LEU A 1 45 ? 29.668 25.974 28.169 1.00 0.00 45 LEU A N 11
ATOM 14079 C CA . LEU A 1 45 ? 29.683 27.221 28.942 1.00 0.00 45 LEU A CA 11
ATOM 14080 C C . LEU A 1 45 ? 30.799 27.232 29.996 1.00 0.00 45 LEU A C 11
ATOM 14081 O O . LEU A 1 45 ? 31.002 26.252 30.720 1.00 0.00 45 LEU A O 11
ATOM 14097 N N . LYS A 1 46 ? 31.482 28.373 30.119 1.00 0.00 46 LYS A N 11
ATOM 14098 C CA . LYS A 1 46 ? 32.395 28.713 31.218 1.00 0.00 46 LYS A CA 11
ATOM 14099 C C . LYS A 1 46 ? 31.781 29.710 32.203 1.00 0.00 46 LYS A C 11
ATOM 14100 O O . LYS A 1 46 ? 30.997 30.583 31.828 1.00 0.00 46 LYS A O 11
ATOM 14119 N N . PHE A 1 47 ? 32.186 29.572 33.462 1.00 0.00 47 PHE A N 11
ATOM 14120 C CA . PHE A 1 47 ? 31.742 30.352 34.614 1.00 0.00 47 PHE A CA 11
ATOM 14121 C C . PHE A 1 47 ? 32.920 30.584 35.568 1.00 0.00 47 PHE A C 11
ATOM 14122 O O . PHE A 1 47 ? 33.441 29.623 36.138 1.00 0.00 47 PHE A O 11
ATOM 14139 N N . ALA A 1 48 ? 33.384 31.834 35.676 1.00 0.00 48 ALA A N 11
ATOM 14140 C CA . ALA A 1 48 ? 34.537 32.252 36.490 1.00 0.00 48 ALA A CA 11
ATOM 14141 C C . ALA A 1 48 ? 35.773 31.321 36.373 1.00 0.00 48 ALA A C 11
ATOM 14142 O O . ALA A 1 48 ? 36.255 30.756 37.362 1.00 0.00 48 ALA A O 11
ATOM 14149 N N . GLY A 1 49 ? 36.267 31.126 35.146 1.00 0.00 49 GLY A N 11
ATOM 14150 C CA . GLY A 1 49 ? 37.499 30.384 34.850 1.00 0.00 49 GLY A CA 11
ATOM 14151 C C . GLY A 1 49 ? 37.400 28.851 34.858 1.00 0.00 49 GLY A C 11
ATOM 14152 O O . GLY A 1 49 ? 38.442 28.193 34.845 1.00 0.00 49 GLY A O 11
ATOM 14156 N N . ASN A 1 50 ? 36.190 28.272 34.874 1.00 0.00 50 ASN A N 11
ATOM 14157 C CA . ASN A 1 50 ? 35.946 26.820 34.813 1.00 0.00 50 ASN A CA 11
ATOM 14158 C C . ASN A 1 50 ? 34.746 26.474 33.909 1.00 0.00 50 ASN A C 11
ATOM 14159 O O . ASN A 1 50 ? 33.752 27.206 33.904 1.00 0.00 50 ASN A O 11
ATOM 14170 N N . GLU A 1 51 ? 34.768 25.332 33.213 1.00 0.00 51 GLU A N 11
ATOM 14171 C CA . GLU A 1 51 ? 33.586 24.797 32.511 1.00 0.00 51 GLU A CA 11
ATOM 14172 C C . GLU A 1 51 ? 32.469 24.406 33.489 1.00 0.00 51 GLU A C 11
ATOM 14173 O O . GLU A 1 51 ? 32.728 23.881 34.578 1.00 0.00 51 GLU A O 11
ATOM 14185 N N . MET A 1 52 ? 31.215 24.652 33.107 1.00 0.00 52 MET A N 11
ATOM 14186 C CA . MET A 1 52 ? 30.037 24.160 33.828 1.00 0.00 52 MET A CA 11
ATOM 14187 C C . MET A 1 52 ? 29.733 22.710 33.414 1.00 0.00 52 MET A C 11
ATOM 14188 O O . MET A 1 52 ? 29.816 22.379 32.224 1.00 0.00 52 MET A O 11
ATOM 14202 N N . ILE A 1 53 ? 29.347 21.860 34.373 1.00 0.00 53 ILE A N 11
ATOM 14203 C CA . ILE A 1 53 ? 28.856 20.496 34.152 1.00 0.00 53 ILE A CA 11
ATOM 14204 C C . ILE A 1 53 ? 27.368 20.564 33.811 1.00 0.00 53 ILE A C 11
ATOM 14205 O O . ILE A 1 53 ? 26.564 21.118 34.563 1.00 0.00 53 ILE A O 11
ATOM 14221 N N . ASN A 1 54 ? 26.992 19.972 32.680 1.00 0.00 54 ASN A N 11
ATOM 14222 C CA . ASN A 1 54 ? 25.648 20.076 32.111 1.00 0.00 54 ASN A CA 11
ATOM 14223 C C . ASN A 1 54 ? 24.598 19.376 32.992 1.00 0.00 54 ASN A C 11
ATOM 14224 O O . ASN A 1 54 ? 23.449 19.814 33.063 1.00 0.00 54 ASN A O 11
ATOM 14235 N N . GLN A 1 55 ? 25.022 18.324 33.701 1.00 0.00 55 GLN A N 11
ATOM 14236 C CA . GLN A 1 55 ? 24.208 17.532 34.631 1.00 0.00 55 GLN A CA 11
ATOM 14237 C C . GLN A 1 55 ? 23.871 18.219 35.969 1.00 0.00 55 GLN A C 11
ATOM 14238 O O . GLN A 1 55 ? 23.036 17.692 36.709 1.00 0.00 55 GLN A O 11
ATOM 14252 N N . LYS A 1 56 ? 24.497 19.353 36.326 1.00 0.00 56 LYS A N 11
ATOM 14253 C CA . LYS A 1 56 ? 24.163 20.082 37.565 1.00 0.00 56 LYS A CA 11
ATOM 14254 C C . LYS A 1 56 ? 23.028 21.089 37.379 1.00 0.00 56 LYS A C 11
ATOM 14255 O O . LYS A 1 56 ? 22.758 21.567 36.275 1.00 0.00 56 LYS A O 11
ATOM 14274 N N . THR A 1 57 ? 22.373 21.429 38.483 1.00 0.00 57 THR A N 11
ATOM 14275 C CA . THR A 1 57 ? 21.399 22.530 38.582 1.00 0.00 57 THR A CA 11
ATOM 14276 C C . THR A 1 57 ? 22.027 23.883 38.906 1.00 0.00 57 THR A C 11
ATOM 14277 O O . THR A 1 57 ? 23.117 23.968 39.470 1.00 0.00 57 THR A O 11
ATOM 14288 N N . LEU A 1 58 ? 21.322 24.958 38.551 1.00 0.00 58 LEU A N 11
ATOM 14289 C CA . LEU A 1 58 ? 21.750 26.344 38.751 1.00 0.00 58 LEU A CA 11
ATOM 14290 C C . LEU A 1 58 ? 22.044 26.652 40.229 1.00 0.00 58 LEU A C 11
ATOM 14291 O O . LEU A 1 58 ? 23.031 27.316 40.546 1.00 0.00 58 LEU A O 11
ATOM 14307 N N . SER A 1 59 ? 21.217 26.130 41.133 1.00 0.00 59 SER A N 11
ATOM 14308 C CA . SER A 1 59 ? 21.421 26.249 42.588 1.00 0.00 59 SER A CA 11
ATOM 14309 C C . SER A 1 59 ? 22.602 25.407 43.100 1.00 0.00 59 SER A C 11
ATOM 14310 O O . SER A 1 59 ? 23.291 25.811 44.037 1.00 0.00 59 SER A O 11
ATOM 14318 N N . ASP A 1 60 ? 22.941 24.291 42.444 1.00 0.00 60 ASP A N 11
ATOM 14319 C CA . ASP A 1 60 ? 24.180 23.551 42.723 1.00 0.00 60 ASP A CA 11
ATOM 14320 C C . ASP A 1 60 ? 25.472 24.278 42.297 1.00 0.00 60 ASP A C 11
ATOM 14321 O O . ASP A 1 60 ? 26.543 24.031 42.855 1.00 0.00 60 ASP A O 11
ATOM 14330 N N . TYR A 1 61 ? 25.363 25.241 41.372 1.00 0.00 61 TYR A N 11
ATOM 14331 C CA . TYR A 1 61 ? 26.358 26.297 41.112 1.00 0.00 61 TYR A CA 11
ATOM 14332 C C . TYR A 1 61 ? 26.245 27.603 41.930 1.00 0.00 61 TYR A C 11
ATOM 14333 O O . TYR A 1 61 ? 27.003 28.552 41.717 1.00 0.00 61 TYR A O 11
ATOM 14351 N N . SER A 1 62 ? 25.292 27.655 42.870 1.00 0.00 62 SER A N 11
ATOM 14352 C CA . SER A 1 62 ? 24.945 28.819 43.706 1.00 0.00 62 SER A CA 11
ATOM 14353 C C . SER A 1 62 ? 24.475 30.065 42.929 1.00 0.00 62 SER A C 11
ATOM 14354 O O . SER A 1 62 ? 24.456 31.166 43.471 1.00 0.00 62 SER A O 11
ATOM 14362 N N . ILE A 1 63 ? 24.054 29.912 41.664 1.00 0.00 63 ILE A N 11
ATOM 14363 C CA . ILE A 1 63 ? 23.788 31.016 40.712 1.00 0.00 63 ILE A CA 11
ATOM 14364 C C . ILE A 1 63 ? 22.663 31.964 41.190 1.00 0.00 63 ILE A C 11
ATOM 14365 O O . ILE A 1 63 ? 22.615 33.132 40.805 1.00 0.00 63 ILE A O 11
ATOM 14381 N N . ILE A 1 64 ? 21.782 31.493 42.078 1.00 0.00 64 ILE A N 11
ATOM 14382 C CA . ILE A 1 64 ? 20.677 32.267 42.672 1.00 0.00 64 ILE A CA 11
ATOM 14383 C C . ILE A 1 64 ? 21.109 33.132 43.875 1.00 0.00 64 ILE A C 11
ATOM 14384 O O . ILE A 1 64 ? 20.430 34.101 44.222 1.00 0.00 64 ILE A O 11
ATOM 14400 N N . ASP A 1 65 ? 22.205 32.775 44.549 1.00 0.00 65 ASP A N 11
ATOM 14401 C CA . ASP A 1 65 ? 22.445 33.127 45.955 1.00 0.00 65 ASP A CA 11
ATOM 14402 C C . ASP A 1 65 ? 22.936 34.542 46.293 1.00 0.00 65 ASP A C 11
ATOM 14403 O O . ASP A 1 65 ? 23.009 34.906 47.471 1.00 0.00 65 ASP A O 11
ATOM 14412 N N . SER A 1 66 ? 23.244 35.350 45.275 1.00 0.00 66 SER A N 11
ATOM 14413 C CA . SER A 1 66 ? 23.608 36.772 45.409 1.00 0.00 66 SER A CA 11
ATOM 14414 C C . SER A 1 66 ? 22.452 37.750 45.151 1.00 0.00 66 SER A C 11
ATOM 14415 O O . SER A 1 66 ? 22.597 38.951 45.396 1.00 0.00 66 SER A O 11
ATOM 14423 N N . THR A 1 67 ? 21.290 37.266 44.696 1.00 0.00 67 THR A N 11
ATOM 14424 C CA . THR A 1 67 ? 20.117 38.111 44.382 1.00 0.00 67 THR A CA 11
ATOM 14425 C C . THR A 1 67 ? 20.249 39.072 43.184 1.00 0.00 67 THR A C 11
ATOM 14426 O O . THR A 1 67 ? 19.493 40.035 43.062 1.00 0.00 67 THR A O 11
ATOM 14437 N N . GLU A 1 68 ? 21.187 38.789 42.275 1.00 0.00 68 GLU A N 11
ATOM 14438 C CA . GLU A 1 68 ? 21.424 39.530 41.023 1.00 0.00 68 GLU A CA 11
ATOM 14439 C C . GLU A 1 68 ? 21.694 38.571 39.850 1.00 0.00 68 GLU A C 11
ATOM 14440 O O . GLU A 1 68 ? 22.054 37.408 40.042 1.00 0.00 68 GLU A O 11
ATOM 14452 N N . GLU A 1 69 ? 21.531 39.069 38.627 1.00 0.00 69 GLU A N 11
ATOM 14453 C CA . GLU A 1 69 ? 21.820 38.356 37.380 1.00 0.00 69 GLU A CA 11
ATOM 14454 C C . GLU A 1 69 ? 23.306 37.972 37.252 1.00 0.00 69 GLU A C 11
ATOM 14455 O O . GLU A 1 69 ? 24.171 38.675 37.776 1.00 0.00 69 GLU A O 11
ATOM 14467 N N . PHE A 1 70 ? 23.600 36.884 36.533 1.00 0.00 70 PHE A N 11
ATOM 14468 C CA . PHE A 1 70 ? 24.954 36.420 36.189 1.00 0.00 70 PHE A CA 11
ATOM 14469 C C . PHE A 1 70 ? 25.280 36.319 34.697 1.00 0.00 70 PHE A C 11
ATOM 14470 O O . PHE A 1 70 ? 24.388 36.014 33.903 1.00 0.00 70 PHE A O 11
ATOM 14487 N N . THR A 1 71 ? 26.553 36.493 34.326 1.00 0.00 71 THR A N 11
ATOM 14488 C CA . THR A 1 71 ? 27.076 36.268 32.970 1.00 0.00 71 THR A CA 11
ATOM 14489 C C . THR A 1 71 ? 27.927 35.005 32.801 1.00 0.00 71 THR A C 11
ATOM 14490 O O . THR A 1 71 ? 28.924 34.795 33.498 1.00 0.00 71 THR A O 11
ATOM 14501 N N . LEU A 1 72 ? 27.524 34.172 31.840 1.00 0.00 72 LEU A N 11
ATOM 14502 C CA . LEU A 1 72 ? 28.146 32.911 31.451 1.00 0.00 72 LEU A CA 11
ATOM 14503 C C . LEU A 1 72 ? 28.747 33.057 30.049 1.00 0.00 72 LEU A C 11
ATOM 14504 O O . LEU A 1 72 ? 28.210 33.780 29.207 1.00 0.00 72 LEU A O 11
ATOM 14520 N N . HIS A 1 73 ? 29.850 32.366 29.783 1.00 0.00 73 HIS A N 11
ATOM 14521 C CA . HIS A 1 73 ? 30.685 32.608 28.605 1.00 0.00 73 HIS A CA 11
ATOM 14522 C C . HIS A 1 73 ? 30.703 31.396 27.664 1.00 0.00 73 HIS A C 11
ATOM 14523 O O . HIS A 1 73 ? 31.069 30.293 28.070 1.00 0.00 73 HIS A O 11
ATOM 14537 N N . LEU A 1 74 ? 30.289 31.591 26.409 1.00 0.00 74 LEU A N 11
ATOM 14538 C CA . LEU A 1 74 ? 30.271 30.550 25.376 1.00 0.00 74 LEU A CA 11
ATOM 14539 C C . LEU A 1 74 ? 31.681 30.240 24.843 1.00 0.00 74 LEU A C 11
ATOM 14540 O O . LEU A 1 74 ? 32.467 31.150 24.566 1.00 0.00 74 LEU A O 11
ATOM 14556 N N . GLU A 1 75 ? 31.986 28.956 24.662 1.00 0.00 75 GLU A N 11
ATOM 14557 C CA . GLU A 1 75 ? 33.225 28.487 24.022 1.00 0.00 75 GLU A CA 11
ATOM 14558 C C . GLU A 1 75 ? 33.431 28.965 22.571 1.00 0.00 75 GLU A C 11
ATOM 14559 O O . GLU A 1 75 ? 32.517 29.458 21.907 1.00 0.00 75 GLU A O 11
ATOM 14571 N N . THR A 1 76 ? 34.658 28.823 22.065 1.00 0.00 76 THR A N 11
ATOM 14572 C CA . THR A 1 76 ? 35.009 29.130 20.668 1.00 0.00 76 THR A CA 11
ATOM 14573 C C . THR A 1 76 ? 34.610 28.060 19.639 1.00 0.00 76 THR A C 11
ATOM 14574 O O . THR A 1 76 ? 34.635 26.864 19.951 1.00 0.00 76 THR A O 11
ATOM 14585 N N . LYS A 1 77 ? 34.322 28.457 18.388 1.00 0.00 77 LYS A N 11
ATOM 14586 C CA . LYS A 1 77 ? 34.219 27.567 17.204 1.00 0.00 77 LYS A CA 11
ATOM 14587 C C . LYS A 1 77 ? 33.232 26.400 17.373 1.00 0.00 77 LYS A C 11
ATOM 14588 O O . LYS A 1 77 ? 33.565 25.244 17.092 1.00 0.00 77 LYS A O 11
ATOM 14607 N N . LEU A 1 78 ? 32.029 26.699 17.858 1.00 0.00 78 LEU A N 11
ATOM 14608 C CA . LEU A 1 78 ? 30.952 25.712 18.032 1.00 0.00 78 LEU A CA 11
ATOM 14609 C C . LEU A 1 78 ? 30.513 25.089 16.682 1.00 0.00 78 LEU A C 11
ATOM 14610 O O . LEU A 1 78 ? 30.234 23.894 16.633 1.00 0.00 78 LEU A O 11
ATOM 14626 N N . ASP A 1 79 ? 30.580 25.833 15.572 1.00 0.00 79 ASP A N 11
ATOM 14627 C CA . ASP A 1 79 ? 30.813 25.266 14.228 1.00 0.00 79 ASP A CA 11
ATOM 14628 C C . ASP A 1 79 ? 31.716 26.215 13.418 1.00 0.00 79 ASP A C 11
ATOM 14629 O O . ASP A 1 79 ? 31.947 27.362 13.808 1.00 0.00 79 ASP A O 11
ATOM 14638 N N . LEU A 1 80 ? 32.273 25.723 12.305 1.00 0.00 80 LEU A N 11
ATOM 14639 C CA . LEU A 1 80 ? 33.279 26.439 11.505 1.00 0.00 80 LEU A CA 11
ATOM 14640 C C . LEU A 1 80 ? 32.701 27.327 10.388 1.00 0.00 80 LEU A C 11
ATOM 14641 O O . LEU A 1 80 ? 33.472 28.053 9.753 1.00 0.00 80 LEU A O 11
ATOM 14657 N N . MET A 1 81 ? 31.386 27.297 10.132 1.00 0.00 81 MET A N 11
ATOM 14658 C CA . MET A 1 81 ? 30.738 28.065 9.052 1.00 0.00 81 MET A CA 11
ATOM 14659 C C . MET A 1 81 ? 29.345 28.555 9.418 1.00 0.00 81 MET A C 11
ATOM 14660 O O . MET A 1 81 ? 28.452 27.742 9.743 1.00 0.00 81 MET A O 11
ATOM 14675 N N . SER A 1 1 ? 9.291 34.607 34.628 1.00 0.00 1 SER A N 12
ATOM 14676 C CA . SER A 1 1 ? 9.884 34.156 35.899 1.00 0.00 1 SER A CA 12
ATOM 14677 C C . SER A 1 1 ? 10.798 35.238 36.436 1.00 0.00 1 SER A C 12
ATOM 14678 O O . SER A 1 1 ? 11.502 35.888 35.661 1.00 0.00 1 SER A O 12
ATOM 14688 N N . HIS A 1 2 ? 10.803 35.422 37.759 1.00 0.00 2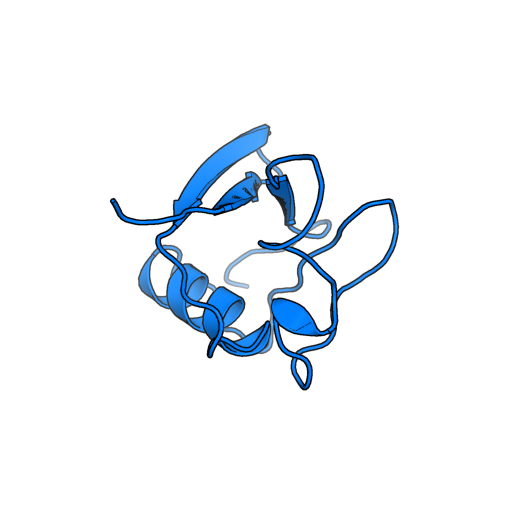 HIS A N 12
ATOM 14689 C CA . HIS A 1 2 ? 11.444 36.555 38.439 1.00 0.00 2 HIS A CA 12
ATOM 14690 C C . HIS A 1 2 ? 12.986 36.568 38.448 1.00 0.00 2 HIS A C 12
ATOM 14691 O O . HIS A 1 2 ? 13.577 37.497 39.002 1.00 0.00 2 HIS A O 12
ATOM 14705 N N . MET A 1 3 ? 13.656 35.557 37.886 1.00 0.00 3 MET A N 12
ATOM 14706 C CA . MET A 1 3 ? 15.117 35.421 37.886 1.00 0.00 3 MET A CA 12
ATOM 14707 C C . MET A 1 3 ? 15.658 35.021 36.506 1.00 0.00 3 MET A C 12
ATOM 14708 O O . MET A 1 3 ? 14.966 34.396 35.697 1.00 0.00 3 MET A O 12
ATOM 14722 N N . GLN A 1 4 ? 16.912 35.399 36.242 1.00 0.00 4 GLN A N 12
ATOM 14723 C CA . GLN A 1 4 ? 17.536 35.340 34.917 1.00 0.00 4 GLN A CA 12
ATOM 14724 C C . GLN A 1 4 ? 19.042 35.021 34.956 1.00 0.00 4 GLN A C 12
ATOM 14725 O O . GLN A 1 4 ? 19.690 35.089 36.007 1.00 0.00 4 GLN A O 12
ATOM 14739 N N . VAL A 1 5 ? 19.597 34.728 33.775 1.00 0.00 5 VAL A N 12
ATOM 14740 C CA . VAL A 1 5 ? 21.037 34.696 33.454 1.00 0.00 5 VAL A CA 12
ATOM 14741 C C . VAL A 1 5 ? 21.315 35.377 32.106 1.00 0.00 5 VAL A C 12
ATOM 14742 O O . VAL A 1 5 ? 20.401 35.505 31.287 1.00 0.00 5 VAL A O 12
ATOM 14755 N N . SER A 1 6 ? 22.564 35.786 31.864 1.00 0.00 6 SER A N 12
ATOM 14756 C CA . SER A 1 6 ? 23.025 36.379 30.598 1.00 0.00 6 SER A CA 12
ATOM 14757 C C . SER A 1 6 ? 24.135 35.527 29.963 1.00 0.00 6 SER A C 12
ATOM 14758 O O . SER A 1 6 ? 25.049 35.086 30.660 1.00 0.00 6 SER A O 12
ATOM 14766 N N . ILE A 1 7 ? 24.078 35.286 28.652 1.00 0.00 7 ILE A N 12
ATOM 14767 C CA . ILE A 1 7 ? 25.095 34.538 27.883 1.00 0.00 7 ILE A CA 12
ATOM 14768 C C . ILE A 1 7 ? 25.860 35.507 26.977 1.00 0.00 7 ILE A C 12
ATOM 14769 O O . ILE A 1 7 ? 25.228 36.256 26.233 1.00 0.00 7 ILE A O 12
ATOM 14785 N N . GLU A 1 8 ? 27.198 35.479 27.006 1.00 0.00 8 GLU A N 12
ATOM 14786 C CA . GLU A 1 8 ? 28.055 36.412 26.258 1.00 0.00 8 GLU A CA 12
ATOM 14787 C C . GLU A 1 8 ? 28.841 35.745 25.114 1.00 0.00 8 GLU A C 12
ATOM 14788 O O . GLU A 1 8 ? 29.570 34.771 25.324 1.00 0.00 8 GLU A O 12
ATOM 14800 N N . PHE A 1 9 ? 28.721 36.312 23.911 1.00 0.00 9 PHE A N 12
ATOM 14801 C CA . PHE A 1 9 ? 29.318 35.855 22.651 1.00 0.00 9 PHE A CA 12
ATOM 14802 C C . PHE A 1 9 ? 30.752 36.338 22.355 1.00 0.00 9 PHE A C 12
ATOM 14803 O O . PHE A 1 9 ? 31.233 37.271 22.998 1.00 0.00 9 PHE A O 12
ATOM 14820 N N . GLN A 1 10 ? 31.447 35.759 21.367 1.00 0.00 10 GLN A N 12
ATOM 14821 C CA . GLN A 1 10 ? 32.836 36.123 21.027 1.00 0.00 10 GLN A CA 12
ATOM 14822 C C . GLN A 1 10 ? 32.972 37.562 20.480 1.00 0.00 10 GLN A C 12
ATOM 14823 O O . GLN A 1 10 ? 33.967 38.240 20.754 1.00 0.00 10 GLN A O 12
ATOM 14837 N N . ASN A 1 11 ? 31.946 38.075 19.793 1.00 0.00 11 ASN A N 12
ATOM 14838 C CA . ASN A 1 11 ? 31.814 39.491 19.411 1.00 0.00 11 ASN A CA 12
ATOM 14839 C C . ASN A 1 11 ? 31.482 40.445 20.589 1.00 0.00 11 ASN A C 12
ATOM 14840 O O . ASN A 1 11 ? 31.469 41.669 20.424 1.00 0.00 11 ASN A O 12
ATOM 14851 N N . GLY A 1 12 ? 31.220 39.904 21.782 1.00 0.00 12 GLY A N 12
ATOM 14852 C CA . GLY A 1 12 ? 30.912 40.646 23.007 1.00 0.00 12 GLY A CA 12
ATOM 14853 C C . GLY A 1 12 ? 29.428 40.953 23.234 1.00 0.00 12 GLY A C 12
ATOM 14854 O O . GLY A 1 12 ? 29.095 41.516 24.276 1.00 0.00 12 GLY A O 12
ATOM 14858 N N . GLU A 1 13 ? 28.533 40.589 22.310 1.00 0.00 13 GLU A N 12
ATOM 14859 C CA . GLU A 1 13 ? 27.083 40.764 22.495 1.00 0.00 13 GLU A CA 12
ATOM 14860 C C . GLU A 1 13 ? 26.508 39.767 23.517 1.00 0.00 13 GLU A C 12
ATOM 14861 O O . GLU A 1 13 ? 27.076 38.692 23.736 1.00 0.00 13 GLU A O 12
ATOM 14873 N N . LYS A 1 14 ? 25.364 40.108 24.133 1.00 0.00 14 LYS A N 12
ATOM 14874 C CA . LYS A 1 14 ? 24.718 39.283 25.170 1.00 0.00 14 LYS A CA 12
ATOM 14875 C C . LYS A 1 14 ? 23.236 38.990 24.921 1.00 0.00 14 LYS A C 12
ATOM 14876 O O . LYS A 1 14 ? 22.509 39.839 24.397 1.00 0.00 14 LYS A O 12
ATOM 14895 N N . LEU A 1 15 ? 22.780 37.820 25.375 1.00 0.00 15 LEU A N 12
ATOM 14896 C CA . LEU A 1 15 ? 21.370 37.400 25.413 1.00 0.00 15 LEU A CA 12
ATOM 14897 C C . LEU A 1 15 ? 20.933 37.072 26.847 1.00 0.00 15 LEU A C 12
ATOM 14898 O O . LEU A 1 15 ? 21.608 36.294 27.524 1.00 0.00 15 LEU A O 12
ATOM 14914 N N . LYS A 1 16 ? 19.780 37.594 27.283 1.00 0.00 16 LYS A N 12
ATOM 14915 C CA . LYS A 1 16 ? 19.166 37.279 28.585 1.00 0.00 16 LYS A CA 12
ATOM 14916 C C . LYS A 1 16 ? 18.115 36.168 28.499 1.00 0.00 16 LYS A C 12
ATOM 14917 O O . LYS A 1 16 ? 17.321 36.115 27.554 1.00 0.00 16 LYS A O 12
ATOM 14936 N N . PHE A 1 17 ? 18.096 35.296 29.506 1.00 0.00 17 PHE A N 12
ATOM 14937 C CA . PHE A 1 17 ? 17.264 34.089 29.572 1.00 0.00 17 PHE A CA 12
ATOM 14938 C C . PHE A 1 17 ? 16.387 33.955 30.824 1.00 0.00 17 PHE A C 12
ATOM 14939 O O . PHE A 1 17 ? 16.877 34.179 31.931 1.00 0.00 17 PHE A O 12
ATOM 14956 N N . ASN A 1 18 ? 15.123 33.551 30.660 1.00 0.00 18 ASN A N 12
ATOM 14957 C CA . ASN A 1 18 ? 14.200 33.241 31.759 1.00 0.00 18 ASN A CA 12
ATOM 14958 C C . ASN A 1 18 ? 14.601 31.943 32.485 1.00 0.00 18 ASN A C 12
ATOM 14959 O O . ASN A 1 18 ? 14.729 30.900 31.839 1.00 0.00 18 ASN A O 12
ATOM 14970 N N . VAL A 1 19 ? 14.754 31.976 33.816 1.00 0.00 19 VAL A N 12
ATOM 14971 C CA . VAL A 1 19 ? 15.135 30.802 34.629 1.00 0.00 19 VAL A CA 12
ATOM 14972 C C . VAL A 1 19 ? 14.275 30.558 35.874 1.00 0.00 19 VAL A C 12
ATOM 14973 O O . VAL A 1 19 ? 13.506 31.415 36.307 1.00 0.00 19 VAL A O 12
ATOM 14986 N N . GLN A 1 20 ? 14.419 29.368 36.457 1.00 0.00 20 GLN A N 12
ATOM 14987 C CA . GLN A 1 20 ? 13.816 28.942 37.724 1.00 0.00 20 GLN A CA 12
ATOM 14988 C C . GLN A 1 20 ? 14.738 27.876 38.354 1.00 0.00 20 GLN A C 12
ATOM 14989 O O . GLN A 1 20 ? 15.357 27.134 37.587 1.00 0.00 20 GLN A O 12
ATOM 15003 N N . PRO A 1 21 ? 14.832 27.728 39.694 1.00 0.00 21 PRO A N 12
ATOM 15004 C CA . PRO A 1 21 ? 15.698 26.726 40.342 1.00 0.00 21 PRO A CA 12
ATOM 15005 C C . PRO A 1 21 ? 15.466 25.257 39.933 1.00 0.00 21 PRO A C 12
ATOM 15006 O O . PRO A 1 21 ? 16.270 24.389 40.264 1.00 0.00 21 PRO A O 12
ATOM 15017 N N . SER A 1 22 ? 14.397 24.961 39.185 1.00 0.00 22 SER A N 12
ATOM 15018 C CA . SER A 1 22 ? 14.160 23.659 38.550 1.00 0.00 22 SER A CA 12
ATOM 15019 C C . SER A 1 22 ? 15.157 23.292 37.437 1.00 0.00 22 SER A C 12
ATOM 15020 O O . SER A 1 22 ? 15.359 22.106 37.157 1.00 0.00 22 SER A O 12
ATOM 15028 N N . HIS A 1 23 ? 15.773 24.288 36.792 1.00 0.00 23 HIS A N 12
ATOM 15029 C CA . HIS A 1 23 ? 16.551 24.137 35.559 1.00 0.00 23 HIS A CA 12
ATOM 15030 C C . HIS A 1 23 ? 17.970 23.587 35.794 1.00 0.00 23 HIS A C 12
ATOM 15031 O O . HIS A 1 23 ? 18.811 24.245 36.410 1.00 0.00 23 HIS A O 12
ATOM 15045 N N . LYS A 1 24 ? 18.277 22.421 35.212 1.00 0.00 24 LYS A N 12
ATOM 15046 C CA . LYS A 1 24 ? 19.660 21.938 35.040 1.00 0.00 24 LYS A CA 12
ATOM 15047 C C . LYS A 1 24 ? 20.419 22.796 34.020 1.00 0.00 24 LYS A C 12
ATOM 15048 O O . LYS A 1 24 ? 19.808 23.411 33.148 1.00 0.00 24 LYS A O 12
ATOM 15067 N N . ILE A 1 25 ? 21.751 22.778 34.035 1.00 0.00 25 ILE A N 12
ATOM 15068 C CA . ILE A 1 25 ? 22.576 23.459 33.022 1.00 0.00 25 ILE A CA 12
ATOM 15069 C C . ILE A 1 25 ? 22.311 22.886 31.608 1.00 0.00 25 ILE A C 12
ATOM 15070 O O . ILE A 1 25 ? 22.281 23.636 30.635 1.00 0.00 25 ILE A O 12
ATOM 15086 N N . LEU A 1 26 ? 21.989 21.590 31.487 1.00 0.00 26 LEU A N 12
ATOM 15087 C CA . LEU A 1 26 ? 21.464 20.982 30.252 1.00 0.00 26 LEU A CA 12
ATOM 15088 C C . LEU A 1 26 ? 20.138 21.612 29.773 1.00 0.00 26 LEU A C 12
ATOM 15089 O O . LEU A 1 26 ? 19.936 21.797 28.574 1.00 0.00 26 LEU A O 12
ATOM 15105 N N . ASP A 1 27 ? 19.243 21.982 30.691 1.00 0.00 27 ASP A N 12
ATOM 15106 C CA . ASP A 1 27 ? 17.975 22.644 30.354 1.00 0.00 27 ASP A CA 12
ATOM 15107 C C . ASP A 1 27 ? 18.206 24.073 29.821 1.00 0.00 27 ASP A C 12
ATOM 15108 O O . ASP A 1 27 ? 17.461 24.539 28.955 1.00 0.00 27 ASP A O 12
ATOM 15117 N N . ILE A 1 28 ? 19.279 24.740 30.275 1.00 0.00 28 ILE A N 12
ATOM 15118 C CA . ILE A 1 28 ? 19.779 25.997 29.692 1.00 0.00 28 ILE A CA 12
ATOM 15119 C C . ILE A 1 28 ? 20.285 25.781 28.256 1.00 0.00 28 ILE A C 12
ATOM 15120 O O . ILE A 1 28 ? 19.948 26.573 27.376 1.00 0.00 28 ILE A O 12
ATOM 15136 N N . LYS A 1 29 ? 21.032 24.701 27.976 1.00 0.00 29 LYS A N 12
ATOM 15137 C CA . LYS A 1 29 ? 21.478 24.375 26.603 1.00 0.00 29 LYS A CA 12
ATOM 15138 C C . LYS A 1 29 ? 20.315 24.224 25.614 1.00 0.00 29 LYS A C 12
ATOM 15139 O O . LYS A 1 29 ? 20.434 24.657 24.469 1.00 0.00 29 LYS A O 12
ATOM 15158 N N . GLU A 1 30 ? 19.171 23.688 26.051 1.00 0.00 30 GLU A N 12
ATOM 15159 C CA . GLU A 1 30 ? 17.952 23.618 25.222 1.00 0.00 30 GLU A CA 12
ATOM 15160 C C . GLU A 1 30 ? 17.320 25.002 24.974 1.00 0.00 30 GLU A C 12
ATOM 15161 O O . GLU A 1 30 ? 16.854 25.277 23.867 1.00 0.00 30 GLU A O 12
ATOM 15173 N N . MET A 1 31 ? 17.377 25.925 25.944 1.00 0.00 31 MET A N 12
ATOM 15174 C CA . MET A 1 31 ? 17.004 27.329 25.705 1.00 0.00 31 MET A CA 12
ATOM 15175 C C . MET A 1 31 ? 17.932 28.018 24.700 1.00 0.00 31 MET A C 12
ATOM 15176 O O . MET A 1 31 ? 17.454 28.713 23.802 1.00 0.00 31 MET A O 12
ATOM 15190 N N . ILE A 1 32 ? 19.246 27.799 24.812 1.00 0.00 32 ILE A N 12
ATOM 15191 C CA . ILE A 1 32 ? 20.255 28.334 23.884 1.00 0.00 32 ILE A CA 12
ATOM 15192 C C . ILE A 1 32 ? 20.038 27.784 22.474 1.00 0.00 32 ILE A C 12
ATOM 15193 O O . ILE A 1 32 ? 20.089 28.532 21.497 1.00 0.00 32 ILE A O 12
ATOM 15209 N N . PHE A 1 33 ? 19.736 26.491 22.360 1.00 0.00 33 PHE A N 12
ATOM 15210 C CA . PHE A 1 33 ? 19.367 25.852 21.095 1.00 0.00 33 PHE A CA 12
ATOM 15211 C C . PHE A 1 33 ? 18.234 26.533 20.312 1.00 0.00 33 PHE A C 12
ATOM 15212 O O . PHE A 1 33 ? 18.300 26.656 19.088 1.00 0.00 33 PHE A O 12
ATOM 15229 N N . LYS A 1 34 ? 17.244 27.075 21.033 1.00 0.00 34 LYS A N 12
ATOM 15230 C CA . LYS A 1 34 ? 16.131 27.859 20.462 1.00 0.00 34 LYS A CA 12
ATOM 15231 C C . LYS A 1 34 ? 16.512 29.275 19.987 1.00 0.00 34 LYS A C 12
ATOM 15232 O O . LYS A 1 34 ? 15.785 29.863 19.191 1.00 0.00 34 LYS A O 12
ATOM 15251 N N . LYS A 1 35 ? 17.656 29.816 20.433 1.00 0.00 35 LYS A N 12
ATOM 15252 C CA . LYS A 1 35 ? 18.192 31.145 20.046 1.00 0.00 35 LYS A CA 12
ATOM 15253 C C . LYS A 1 35 ? 19.410 31.111 19.108 1.00 0.00 35 LYS A C 12
ATOM 15254 O O . LYS A 1 35 ? 19.846 32.166 18.654 1.00 0.00 35 LYS A O 12
ATOM 15273 N N . THR A 1 36 ? 19.994 29.934 18.873 1.00 0.00 36 THR A N 12
ATOM 15274 C CA . THR A 1 36 ? 21.309 29.756 18.210 1.00 0.00 36 THR A CA 12
ATOM 15275 C C . THR A 1 36 ? 21.421 28.547 17.280 1.00 0.00 36 THR A C 12
ATOM 15276 O O . THR A 1 36 ? 22.301 28.528 16.419 1.00 0.00 36 THR A O 12
ATOM 15287 N N . ASN A 1 37 ? 20.553 27.544 17.451 1.00 0.00 37 ASN A N 12
ATOM 15288 C CA . ASN A 1 37 ? 20.480 26.310 16.656 1.00 0.00 37 ASN A CA 12
ATOM 15289 C C . ASN A 1 37 ? 21.759 25.436 16.694 1.00 0.00 37 ASN A C 12
ATOM 15290 O O . ASN A 1 37 ? 21.974 24.597 15.817 1.00 0.00 37 ASN A O 12
ATOM 15301 N N . ILE A 1 38 ? 22.592 25.600 17.731 1.00 0.00 38 ILE A N 12
ATOM 15302 C CA . ILE A 1 38 ? 23.711 24.698 18.039 1.00 0.00 38 ILE A CA 12
ATOM 15303 C C . ILE A 1 38 ? 23.191 23.499 18.846 1.00 0.00 38 ILE A C 12
ATOM 15304 O O . ILE A 1 38 ? 22.607 23.678 19.922 1.00 0.00 38 ILE A O 12
ATOM 15320 N N . ASN A 1 39 ? 23.417 22.274 18.359 1.00 0.00 39 ASN A N 12
ATOM 15321 C CA . ASN A 1 39 ? 23.055 21.043 19.074 1.00 0.00 39 ASN A CA 12
ATOM 15322 C C . ASN A 1 39 ? 23.700 21.004 20.462 1.00 0.00 39 ASN A C 12
ATOM 15323 O O . ASN A 1 39 ? 24.872 21.361 20.596 1.00 0.00 39 ASN A O 12
ATOM 15334 N N . VAL A 1 40 ? 22.992 20.538 21.496 1.00 0.00 40 VAL A N 12
ATOM 15335 C CA . VAL A 1 40 ? 23.527 20.582 22.871 1.00 0.00 40 VAL A CA 12
ATOM 15336 C C . VAL A 1 40 ? 24.842 19.818 23.054 1.00 0.00 40 VAL A C 12
ATOM 15337 O O . VAL A 1 40 ? 25.708 20.277 23.797 1.00 0.00 40 VAL A O 12
ATOM 15350 N N . LYS A 1 41 ? 25.050 18.733 22.298 1.00 0.00 41 LYS A N 12
ATOM 15351 C CA . LYS A 1 41 ? 26.335 18.005 22.202 1.00 0.00 41 LYS A CA 12
ATOM 15352 C C . LYS A 1 41 ? 27.511 18.846 21.681 1.00 0.00 41 LYS A C 12
ATOM 15353 O O . LYS A 1 41 ? 28.665 18.523 21.968 1.00 0.00 41 LYS A O 12
ATOM 15372 N N . ASP A 1 42 ? 27.254 19.891 20.897 1.00 0.00 42 ASP A N 12
ATOM 15373 C CA . ASP A 1 42 ? 28.277 20.799 20.356 1.00 0.00 42 ASP A CA 12
ATOM 15374 C C . ASP A 1 42 ? 28.613 22.040 21.214 1.00 0.00 42 ASP A C 12
ATOM 15375 O O . ASP A 1 42 ? 29.748 22.518 21.195 1.00 0.00 42 ASP A O 12
ATOM 15384 N N . GLN A 1 43 ? 27.650 22.546 21.994 1.00 0.00 43 GLN A N 12
ATOM 15385 C CA . GLN A 1 43 ? 27.793 23.757 22.831 1.00 0.00 43 GLN A CA 12
ATOM 15386 C C . GLN A 1 43 ? 28.288 23.495 24.272 1.00 0.00 43 GLN A C 12
ATOM 15387 O O . GLN A 1 43 ? 27.903 22.516 24.919 1.00 0.00 43 GLN A O 12
ATOM 15401 N N . SER A 1 44 ? 29.090 24.426 24.805 1.00 0.00 44 SER A N 12
ATOM 15402 C CA . SER A 1 44 ? 29.665 24.411 26.162 1.00 0.00 44 SER A CA 12
ATOM 15403 C C . SER A 1 44 ? 29.770 25.837 26.732 1.00 0.00 44 SER A C 12
ATOM 15404 O O . SER A 1 44 ? 29.825 26.803 25.966 1.00 0.00 44 SER A O 12
ATOM 15412 N N . LEU A 1 45 ? 29.778 25.968 28.064 1.00 0.00 45 LEU A N 12
ATOM 15413 C CA . LEU A 1 45 ? 29.781 27.242 28.800 1.00 0.00 45 LEU A CA 12
ATOM 15414 C C . LEU A 1 45 ? 30.797 27.237 29.954 1.00 0.00 45 LEU A C 12
ATOM 15415 O O . LEU A 1 45 ? 31.015 26.206 30.598 1.00 0.00 45 LEU A O 12
ATOM 15431 N N . LYS A 1 46 ? 31.349 28.414 30.273 1.00 0.00 46 LYS A N 12
ATOM 15432 C CA . LYS A 1 46 ? 32.269 28.641 31.401 1.00 0.00 46 LYS A CA 12
ATOM 15433 C C . LYS A 1 46 ? 31.844 29.784 32.328 1.00 0.00 46 LYS A C 12
ATOM 15434 O O . LYS A 1 46 ? 31.149 30.711 31.908 1.00 0.00 46 LYS A O 12
ATOM 15453 N N . PHE A 1 47 ? 32.311 29.723 33.575 1.00 0.00 47 PHE A N 12
ATOM 15454 C CA . PHE A 1 47 ? 32.359 30.841 34.523 1.00 0.00 47 PHE A CA 12
ATOM 15455 C C . PHE A 1 47 ? 33.562 30.820 35.483 1.00 0.00 47 PHE A C 12
ATOM 15456 O O . PHE A 1 47 ? 33.905 29.765 36.023 1.00 0.00 47 PHE A O 12
ATOM 15473 N N . ALA A 1 48 ? 34.217 31.968 35.693 1.00 0.00 48 ALA A N 12
ATOM 15474 C CA . ALA A 1 48 ? 35.445 32.108 36.492 1.00 0.00 48 ALA A CA 12
ATOM 15475 C C . ALA A 1 48 ? 36.569 31.108 36.109 1.00 0.00 48 ALA A C 12
ATOM 15476 O O . ALA A 1 48 ? 37.340 30.651 36.964 1.00 0.00 48 ALA A O 12
ATOM 15483 N N . GLY A 1 49 ? 36.648 30.743 34.823 1.00 0.00 49 GLY A N 12
ATOM 15484 C CA . GLY A 1 49 ? 37.595 29.778 34.250 1.00 0.00 49 GLY A CA 12
ATOM 15485 C C . GLY A 1 49 ? 37.199 28.298 34.376 1.00 0.00 49 GLY A C 12
ATOM 15486 O O . GLY A 1 49 ? 37.836 27.454 33.741 1.00 0.00 49 GLY A O 12
ATOM 15490 N N . ASN A 1 50 ? 36.156 27.962 35.142 1.00 0.00 50 ASN A N 12
ATOM 15491 C CA . ASN A 1 50 ? 35.624 26.599 35.232 1.00 0.00 50 ASN A CA 12
ATOM 15492 C C . ASN A 1 50 ? 34.564 26.322 34.148 1.00 0.00 50 ASN A C 12
ATOM 15493 O O . ASN A 1 50 ? 33.766 27.196 33.815 1.00 0.00 50 ASN A O 12
ATOM 15504 N N . GLU A 1 51 ? 34.521 25.094 33.631 1.00 0.00 51 GLU A N 12
ATOM 15505 C CA . GLU A 1 51 ? 33.438 24.593 32.765 1.00 0.00 51 GLU A CA 12
ATOM 15506 C C . GLU A 1 51 ? 32.173 24.259 33.578 1.00 0.00 51 GLU A C 12
ATOM 15507 O O . GLU A 1 51 ? 32.263 23.596 34.615 1.00 0.00 51 GLU A O 12
ATOM 15519 N N . MET A 1 52 ? 30.994 24.693 33.114 1.00 0.00 52 MET A N 12
ATOM 15520 C CA . MET A 1 52 ? 29.708 24.402 33.769 1.00 0.00 52 MET A CA 12
ATOM 15521 C C . MET A 1 52 ? 29.179 23.030 33.317 1.00 0.00 52 MET A C 12
ATOM 15522 O O . MET A 1 52 ? 28.883 22.841 32.134 1.00 0.00 52 MET A O 12
ATOM 15536 N N . ILE A 1 53 ? 29.029 22.074 34.241 1.00 0.00 53 ILE A N 12
ATOM 15537 C CA . ILE A 1 53 ? 28.628 20.696 33.931 1.00 0.00 53 ILE A CA 12
ATOM 15538 C C . ILE A 1 53 ? 27.138 20.614 33.603 1.00 0.00 53 ILE A C 12
ATOM 15539 O O . ILE A 1 53 ? 26.294 21.019 34.405 1.00 0.00 53 ILE A O 12
ATOM 15555 N N . ASN A 1 54 ? 26.812 20.011 32.457 1.00 0.00 54 ASN A N 12
ATOM 15556 C CA . ASN A 1 54 ? 25.447 19.834 31.959 1.00 0.00 54 ASN A CA 12
ATOM 15557 C C . ASN A 1 54 ? 24.499 19.162 32.976 1.00 0.00 54 ASN A C 12
ATOM 15558 O O . ASN A 1 54 ? 23.345 19.570 33.099 1.00 0.00 54 ASN A O 12
ATOM 15569 N N . GLN A 1 55 ? 24.994 18.169 33.723 1.00 0.00 55 GLN A N 12
ATOM 15570 C CA . GLN A 1 55 ? 24.229 17.418 34.726 1.00 0.00 55 GLN A CA 12
ATOM 15571 C C . GLN A 1 55 ? 23.993 18.159 36.056 1.00 0.00 55 GLN A C 12
ATOM 15572 O O . GLN A 1 55 ? 23.257 17.640 36.894 1.00 0.00 55 GLN A O 12
ATOM 15586 N N . LYS A 1 56 ? 24.586 19.341 36.292 1.00 0.00 56 LYS A N 12
ATOM 15587 C CA . LYS A 1 56 ? 24.331 20.151 37.502 1.00 0.00 56 LYS A CA 12
ATOM 15588 C C . LYS A 1 56 ? 23.176 21.146 37.325 1.00 0.00 56 LYS A C 12
ATOM 15589 O O . LYS A 1 56 ? 22.646 21.300 36.229 1.00 0.00 56 LYS A O 12
ATOM 15608 N N . THR A 1 57 ? 22.772 21.815 38.404 1.00 0.00 57 THR A N 12
ATOM 15609 C CA . THR A 1 57 ? 21.736 22.870 38.433 1.00 0.00 57 THR A CA 12
ATOM 15610 C C . THR A 1 57 ? 22.291 24.274 38.675 1.00 0.00 57 THR A C 12
ATOM 15611 O O . THR A 1 57 ? 23.473 24.450 38.971 1.00 0.00 57 THR A O 12
ATOM 15622 N N . LEU A 1 58 ? 21.437 25.288 38.551 1.00 0.00 58 LEU A N 12
ATOM 15623 C CA . LEU A 1 58 ? 21.784 26.698 38.739 1.00 0.00 58 LEU A CA 12
ATOM 15624 C C . LEU A 1 58 ? 22.398 26.976 40.129 1.00 0.00 58 LEU A C 12
ATOM 15625 O O . LEU A 1 58 ? 23.486 27.548 40.227 1.00 0.00 58 LEU A O 12
ATOM 15641 N N . SER A 1 59 ? 21.756 26.531 41.210 1.00 0.00 59 SER A N 12
ATOM 15642 C CA . SER A 1 59 ? 22.288 26.692 42.574 1.00 0.00 59 SER A CA 12
ATOM 15643 C C . SER A 1 59 ? 23.479 25.791 42.911 1.00 0.00 59 SER A C 12
ATOM 15644 O O . SER A 1 59 ? 24.289 26.162 43.767 1.00 0.00 59 SER A O 12
ATOM 15652 N N . ASP A 1 60 ? 23.697 24.696 42.167 1.00 0.00 60 ASP A N 12
ATOM 15653 C CA . ASP A 1 60 ? 24.948 23.927 42.256 1.00 0.00 60 ASP A CA 12
ATOM 15654 C C . ASP A 1 60 ? 26.219 24.742 41.944 1.00 0.00 60 ASP A C 12
ATOM 15655 O O . ASP A 1 60 ? 27.306 24.409 42.424 1.00 0.00 60 ASP A O 12
ATOM 15664 N N . TYR A 1 61 ? 26.063 25.836 41.182 1.00 0.00 61 TYR A N 12
ATOM 15665 C CA . TYR A 1 61 ? 27.076 26.861 40.892 1.00 0.00 61 TYR A CA 12
ATOM 15666 C C . TYR A 1 61 ? 26.882 28.244 41.559 1.00 0.00 61 TYR A C 12
ATOM 15667 O O . TYR A 1 61 ? 27.562 29.215 41.220 1.00 0.00 61 TYR A O 12
ATOM 15685 N N . SER A 1 62 ? 25.939 28.349 42.505 1.00 0.00 62 SER A N 12
ATOM 15686 C CA . SER A 1 62 ? 25.514 29.594 43.181 1.00 0.00 62 SER A CA 12
ATOM 15687 C C . SER A 1 62 ? 24.898 30.679 42.268 1.00 0.00 62 SER A C 12
ATOM 15688 O O . SER A 1 62 ? 24.969 31.869 42.585 1.00 0.00 62 SER A O 12
ATOM 15696 N N . ILE A 1 63 ? 24.304 30.303 41.127 1.00 0.00 63 ILE A N 12
ATOM 15697 C CA . ILE A 1 63 ? 23.847 31.242 40.078 1.00 0.00 63 ILE A CA 12
ATOM 15698 C C . ILE A 1 63 ? 22.613 32.087 40.499 1.00 0.00 63 ILE A C 12
ATOM 15699 O O . ILE A 1 63 ? 22.309 33.116 39.882 1.00 0.00 63 ILE A O 12
ATOM 15715 N N . ILE A 1 64 ? 21.905 31.700 41.570 1.00 0.00 64 ILE A N 12
ATOM 15716 C CA . ILE A 1 64 ? 20.777 32.451 42.163 1.00 0.00 64 ILE A CA 12
ATOM 15717 C C . ILE A 1 64 ? 21.232 33.343 43.337 1.00 0.00 64 ILE A C 12
ATOM 15718 O O . ILE A 1 64 ? 20.659 34.409 43.569 1.00 0.00 64 ILE A O 12
ATOM 15734 N N . ASP A 1 65 ? 22.271 32.946 44.082 1.00 0.00 65 ASP A N 12
ATOM 15735 C CA . ASP A 1 65 ? 22.792 33.667 45.257 1.00 0.00 65 ASP A CA 12
ATOM 15736 C C . ASP A 1 65 ? 23.652 34.906 44.906 1.00 0.00 65 ASP A C 12
ATOM 15737 O O . ASP A 1 65 ? 24.842 34.982 45.235 1.00 0.00 65 ASP A O 12
ATOM 15746 N N . SER A 1 66 ? 23.069 35.865 44.180 1.00 0.00 66 SER A N 12
ATOM 15747 C CA . SER A 1 66 ? 23.699 37.133 43.782 1.00 0.00 66 SER A CA 12
ATOM 15748 C C . SER A 1 66 ? 22.694 38.290 43.719 1.00 0.00 66 SER A C 12
ATOM 15749 O O . SER A 1 66 ? 21.500 38.069 43.498 1.00 0.00 66 SER A O 12
ATOM 15757 N N . THR A 1 67 ? 23.176 39.528 43.883 1.00 0.00 67 THR A N 12
ATOM 15758 C CA . THR A 1 67 ? 22.359 40.749 43.712 1.00 0.00 67 THR A CA 12
ATOM 15759 C C . THR A 1 67 ? 22.056 41.115 42.258 1.00 0.00 67 THR A C 12
ATOM 15760 O O . THR A 1 67 ? 20.896 41.300 41.886 1.00 0.00 67 THR A O 12
ATOM 15771 N N . GLU A 1 68 ? 23.089 41.158 41.421 1.00 0.00 68 GLU A N 12
ATOM 15772 C CA . GLU A 1 68 ? 23.013 41.266 39.959 1.00 0.00 68 GLU A CA 12
ATOM 15773 C C . GLU A 1 68 ? 22.981 39.876 39.306 1.00 0.00 68 GLU A C 12
ATOM 15774 O O . GLU A 1 68 ? 23.522 38.910 39.849 1.00 0.00 68 GLU A O 12
ATOM 15786 N N . GLU A 1 69 ? 22.379 39.766 38.122 1.00 0.00 69 GLU A N 12
ATOM 15787 C CA . GLU A 1 69 ? 22.385 38.531 37.336 1.00 0.00 69 GLU A CA 12
ATOM 15788 C C . GLU A 1 69 ? 23.799 38.120 36.896 1.00 0.00 69 GLU A C 12
ATOM 15789 O O . GLU A 1 69 ? 24.617 38.963 36.507 1.00 0.00 69 GLU A O 12
ATOM 15801 N N . PHE A 1 70 ? 24.060 36.814 36.878 1.00 0.00 70 PHE A N 12
ATOM 15802 C CA . PHE A 1 70 ? 25.238 36.225 36.246 1.00 0.00 70 PHE A CA 12
ATOM 15803 C C . PHE A 1 70 ? 25.408 36.471 34.745 1.00 0.00 70 PHE A C 12
ATOM 15804 O O . PHE A 1 70 ? 24.456 36.302 33.979 1.00 0.00 70 PHE A O 12
ATOM 15821 N N . THR A 1 71 ? 26.646 36.741 34.329 1.00 0.00 71 THR A N 12
ATOM 15822 C CA . THR A 1 71 ? 27.110 36.503 32.956 1.00 0.00 71 THR A CA 12
ATOM 15823 C C . THR A 1 71 ? 27.899 35.207 32.796 1.00 0.00 71 THR A C 12
ATOM 15824 O O . THR A 1 71 ? 28.801 34.940 33.588 1.00 0.00 71 THR A O 12
ATOM 15835 N N . LEU A 1 72 ? 27.583 34.405 31.778 1.00 0.00 72 LEU A N 12
ATOM 15836 C CA . LEU A 1 72 ? 28.290 33.169 31.437 1.00 0.00 72 LEU A CA 12
ATOM 15837 C C . LEU A 1 72 ? 29.044 33.339 30.113 1.00 0.00 72 LEU A C 12
ATOM 15838 O O . LEU A 1 72 ? 28.589 34.030 29.198 1.00 0.00 72 LEU A O 12
ATOM 15854 N N . HIS A 1 73 ? 30.201 32.691 30.012 1.00 0.00 73 HIS A N 12
ATOM 15855 C CA . HIS A 1 73 ? 31.081 32.745 28.848 1.00 0.00 73 HIS A CA 12
ATOM 15856 C C . HIS A 1 73 ? 30.747 31.607 27.872 1.00 0.00 73 HIS A C 12
ATOM 15857 O O . HIS A 1 73 ? 30.799 30.432 28.245 1.00 0.00 73 HIS A O 12
ATOM 15871 N N . LEU A 1 74 ? 30.434 31.938 26.616 1.00 0.00 74 LEU A N 12
ATOM 15872 C CA . LEU A 1 74 ? 30.424 30.969 25.514 1.00 0.00 74 LEU A CA 12
ATOM 15873 C C . LEU A 1 74 ? 31.865 30.645 25.085 1.00 0.00 74 LEU A C 12
ATOM 15874 O O . LEU A 1 74 ? 32.717 31.540 25.065 1.00 0.00 74 LEU A O 12
ATOM 15890 N N . GLU A 1 75 ? 32.158 29.391 24.734 1.00 0.00 75 GLU A N 12
ATOM 15891 C CA . GLU A 1 75 ? 33.488 29.008 24.232 1.00 0.00 75 GLU A CA 12
ATOM 15892 C C . GLU A 1 75 ? 33.742 29.381 22.754 1.00 0.00 75 GLU A C 12
ATOM 15893 O O . GLU A 1 75 ? 32.859 29.813 22.010 1.00 0.00 75 GLU A O 12
ATOM 15905 N N . THR A 1 76 ? 35.001 29.239 22.350 1.00 0.00 76 THR A N 12
ATOM 15906 C CA . THR A 1 76 ? 35.588 29.629 21.061 1.00 0.00 76 THR A CA 12
ATOM 15907 C C . THR A 1 76 ? 34.931 29.050 19.808 1.00 0.00 76 THR A C 12
ATOM 15908 O O . THR A 1 76 ? 34.899 27.834 19.610 1.00 0.00 76 THR A O 12
ATOM 15919 N N . LYS A 1 77 ? 34.454 29.938 18.926 1.00 0.00 77 LYS A N 12
ATOM 15920 C CA . LYS A 1 77 ? 33.912 29.629 17.588 1.00 0.00 77 LYS A CA 12
ATOM 15921 C C . LYS A 1 77 ? 32.802 28.560 17.563 1.00 0.00 77 LYS A C 12
ATOM 15922 O O . LYS A 1 77 ? 32.713 27.752 16.631 1.00 0.00 77 LYS A O 12
ATOM 15941 N N . LEU A 1 78 ? 31.958 28.557 18.600 1.00 0.00 78 LEU A N 12
ATOM 15942 C CA . LEU A 1 78 ? 30.768 27.701 18.722 1.00 0.00 78 LEU A CA 12
ATOM 15943 C C . LEU A 1 78 ? 29.620 28.140 17.789 1.00 0.00 78 LEU A C 12
ATOM 15944 O O . LEU A 1 78 ? 28.815 27.298 17.396 1.00 0.00 78 LEU A O 12
ATOM 15960 N N . ASP A 1 79 ? 29.554 29.416 17.395 1.00 0.00 79 ASP A N 12
ATOM 15961 C CA . ASP A 1 79 ? 28.628 29.931 16.376 1.00 0.00 79 ASP A CA 12
ATOM 15962 C C . ASP A 1 79 ? 28.905 29.444 14.936 1.00 0.00 79 ASP A C 12
ATOM 15963 O O . ASP A 1 79 ? 30.042 29.089 14.614 1.00 0.00 79 ASP A O 12
ATOM 15972 N N . LEU A 1 80 ? 27.901 29.408 14.050 1.00 0.00 80 LEU A N 12
ATOM 15973 C CA . LEU A 1 80 ? 28.007 28.767 12.722 1.00 0.00 80 LEU A CA 12
ATOM 15974 C C . LEU A 1 80 ? 28.763 29.582 11.649 1.00 0.00 80 LEU A C 12
ATOM 15975 O O . LEU A 1 80 ? 28.970 29.072 10.544 1.00 0.00 80 LEU A O 12
ATOM 15991 N N . MET A 1 81 ? 29.148 30.829 11.945 1.00 0.00 81 MET A N 12
ATOM 15992 C CA . MET A 1 81 ? 29.699 31.831 11.010 1.00 0.00 81 MET A CA 12
ATOM 15993 C C . MET A 1 81 ? 30.876 31.358 10.161 1.00 0.00 81 MET A C 12
ATOM 15994 O O . MET A 1 81 ? 30.826 31.563 8.926 1.00 0.00 81 MET A O 12
ATOM 16009 N N . SER A 1 1 ? 15.927 42.716 43.122 1.00 0.00 1 SER A N 13
ATOM 16010 C CA . SER A 1 1 ? 16.305 42.140 41.817 1.00 0.00 1 SER A CA 13
ATOM 16011 C C . SER A 1 1 ? 15.900 40.676 41.739 1.00 0.00 1 SER A C 13
ATOM 16012 O O . SER A 1 1 ? 16.231 39.890 42.627 1.00 0.00 1 SER A O 13
ATOM 16022 N N . HIS A 1 2 ? 15.186 40.298 40.678 1.00 0.00 2 HIS A N 13
ATOM 16023 C CA . HIS A 1 2 ? 14.717 38.924 40.445 1.00 0.00 2 HIS A CA 13
ATOM 16024 C C . HIS A 1 2 ? 15.792 38.011 39.811 1.00 0.00 2 HIS A C 13
ATOM 16025 O O . HIS A 1 2 ? 16.783 38.489 39.247 1.00 0.00 2 HIS A O 13
ATOM 16039 N N . MET A 1 3 ? 15.618 36.684 39.913 1.00 0.00 3 MET A N 13
ATOM 16040 C CA . MET A 1 3 ? 16.600 35.706 39.420 1.00 0.00 3 MET A CA 13
ATOM 16041 C C . MET A 1 3 ? 16.588 35.625 37.882 1.00 0.00 3 MET A C 13
ATOM 16042 O O . MET A 1 3 ? 15.561 35.340 37.256 1.00 0.00 3 MET A O 13
ATOM 16056 N N . GLN A 1 4 ? 17.744 35.891 37.275 1.00 0.00 4 GLN A N 13
ATOM 16057 C CA . GLN A 1 4 ? 17.966 35.993 35.827 1.00 0.00 4 GLN A CA 13
ATOM 16058 C C . GLN A 1 4 ? 19.415 35.610 35.502 1.00 0.00 4 GLN A C 13
ATOM 16059 O O . GLN A 1 4 ? 20.291 35.701 36.363 1.00 0.00 4 GLN A O 13
ATOM 16073 N N . VAL A 1 5 ? 19.696 35.259 34.248 1.00 0.00 5 VAL A N 13
ATOM 16074 C CA . VAL A 1 5 ? 21.056 35.018 33.742 1.00 0.00 5 VAL A CA 13
ATOM 16075 C C . VAL A 1 5 ? 21.347 35.747 32.434 1.00 0.00 5 VAL A C 13
ATOM 16076 O O . VAL A 1 5 ? 20.436 36.166 31.715 1.00 0.00 5 VAL A O 13
ATOM 16089 N N . SER A 1 6 ? 22.633 35.873 32.114 1.00 0.00 6 SER A N 13
ATOM 16090 C CA . SER A 1 6 ? 23.126 36.373 30.832 1.00 0.00 6 SER A CA 13
ATOM 16091 C C . SER A 1 6 ? 24.073 35.364 30.182 1.00 0.00 6 SER A C 13
ATOM 16092 O O . SER A 1 6 ? 24.801 34.667 30.887 1.00 0.00 6 SER A O 13
ATOM 16100 N N . ILE A 1 7 ? 24.067 35.284 28.848 1.00 0.00 7 ILE A N 13
ATOM 16101 C CA . ILE A 1 7 ? 24.991 34.449 28.061 1.00 0.00 7 ILE A CA 13
ATOM 16102 C C . ILE A 1 7 ? 25.808 35.362 27.144 1.00 0.00 7 ILE A C 13
ATOM 16103 O O . ILE A 1 7 ? 25.231 36.106 26.350 1.00 0.00 7 ILE A O 13
ATOM 16119 N N . GLU A 1 8 ? 27.133 35.315 27.254 1.00 0.00 8 GLU A N 13
ATOM 16120 C CA . GLU A 1 8 ? 28.067 36.137 26.478 1.00 0.00 8 GLU A CA 13
ATOM 16121 C C . GLU A 1 8 ? 28.625 35.400 25.251 1.00 0.00 8 GLU A C 13
ATOM 16122 O O . GLU A 1 8 ? 29.031 34.240 25.349 1.00 0.00 8 GLU A O 13
ATOM 16134 N N . PHE A 1 9 ? 28.642 36.091 24.104 1.00 0.00 9 PHE A N 13
ATOM 16135 C CA . PHE A 1 9 ? 29.024 35.580 22.782 1.00 0.00 9 PHE A CA 13
ATOM 16136 C C . PHE A 1 9 ? 30.349 36.131 22.231 1.00 0.00 9 PHE A C 13
ATOM 16137 O O . PHE A 1 9 ? 30.731 37.255 22.573 1.00 0.00 9 PHE A O 13
ATOM 16154 N N . GLN A 1 10 ? 31.057 35.407 21.350 1.00 0.00 10 GLN A N 13
ATOM 16155 C CA . GLN A 1 10 ? 32.395 35.830 20.896 1.00 0.00 10 GLN A CA 13
ATOM 16156 C C . GLN A 1 10 ? 32.438 37.221 20.240 1.00 0.00 10 GLN A C 13
ATOM 16157 O O . GLN A 1 10 ? 33.366 37.981 20.513 1.00 0.00 10 GLN A O 13
ATOM 16171 N N . ASN A 1 11 ? 31.418 37.612 19.465 1.00 0.00 11 ASN A N 13
ATOM 16172 C CA . ASN A 1 11 ? 31.315 38.962 18.880 1.00 0.00 11 ASN A CA 13
ATOM 16173 C C . ASN A 1 11 ? 31.054 40.098 19.910 1.00 0.00 11 ASN A C 13
ATOM 16174 O O . ASN A 1 11 ? 30.816 41.242 19.521 1.00 0.00 11 ASN A O 13
ATOM 16185 N N . GLY A 1 12 ? 31.102 39.816 21.219 1.00 0.00 12 GLY A N 13
ATOM 16186 C CA . GLY A 1 12 ? 31.093 40.809 22.305 1.00 0.00 12 GLY A CA 13
ATOM 16187 C C . GLY A 1 12 ? 29.702 41.229 22.788 1.00 0.00 12 GLY A C 13
ATOM 16188 O O . GLY A 1 12 ? 29.592 42.064 23.688 1.00 0.00 12 GLY A O 13
ATOM 16192 N N . GLU A 1 13 ? 28.650 40.663 22.199 1.00 0.00 13 GLU A N 13
ATOM 16193 C CA . GLU A 1 13 ? 27.251 40.822 22.606 1.00 0.00 13 GLU A CA 13
ATOM 16194 C C . GLU A 1 13 ? 26.882 39.858 23.744 1.00 0.00 13 GLU A C 13
ATOM 16195 O O . GLU A 1 13 ? 27.505 38.804 23.916 1.00 0.00 13 GLU A O 13
ATOM 16207 N N . LYS A 1 14 ? 25.805 40.180 24.469 1.00 0.00 14 LYS A N 13
ATOM 16208 C CA . LYS A 1 14 ? 25.175 39.280 25.442 1.00 0.00 14 LYS A CA 13
ATOM 16209 C C . LYS A 1 14 ? 23.676 39.109 25.191 1.00 0.00 14 LYS A C 13
ATOM 16210 O O . LYS A 1 14 ? 23.001 40.032 24.725 1.00 0.00 14 LYS A O 13
ATOM 16229 N N . LEU A 1 15 ? 23.151 37.933 25.528 1.00 0.00 15 LEU A N 13
ATOM 16230 C CA . LEU A 1 15 ? 21.715 37.670 25.690 1.00 0.00 15 LEU A CA 13
ATOM 16231 C C . LEU A 1 15 ? 21.313 37.732 27.170 1.00 0.00 15 LEU A C 13
ATOM 16232 O O . LEU A 1 15 ? 22.166 37.604 28.056 1.00 0.00 15 LEU A O 13
ATOM 16248 N N . LYS A 1 16 ? 20.008 37.844 27.430 1.00 0.00 16 LYS A N 13
ATOM 16249 C CA . LYS A 1 16 ? 19.381 37.659 28.748 1.00 0.00 16 LYS A CA 13
ATOM 16250 C C . LYS A 1 16 ? 18.364 36.517 28.729 1.00 0.00 16 LYS A C 13
ATOM 16251 O O . LYS A 1 16 ? 17.721 36.272 27.709 1.00 0.00 16 LYS A O 13
ATOM 16270 N N . PHE A 1 17 ? 18.238 35.828 29.860 1.00 0.00 17 PHE A N 13
ATOM 16271 C CA . PHE A 1 17 ? 17.288 34.740 30.084 1.00 0.00 17 PHE A CA 13
ATOM 16272 C C . PHE A 1 17 ? 16.688 34.748 31.500 1.00 0.00 17 PHE A C 13
ATOM 16273 O O . PHE A 1 17 ? 17.432 34.775 32.484 1.00 0.00 17 PHE A O 13
ATOM 16290 N N . ASN A 1 18 ? 15.359 34.702 31.629 1.00 0.00 18 ASN A N 13
ATOM 16291 C CA . ASN A 1 18 ? 14.691 34.444 32.912 1.00 0.00 18 ASN A CA 13
ATOM 16292 C C . ASN A 1 18 ? 14.634 32.927 33.203 1.00 0.00 18 ASN A C 13
ATOM 16293 O O . ASN A 1 18 ? 14.474 32.118 32.283 1.00 0.00 18 ASN A O 13
ATOM 16304 N N . VAL A 1 19 ? 14.791 32.537 34.474 1.00 0.00 19 VAL A N 13
ATOM 16305 C CA . VAL A 1 19 ? 15.050 31.144 34.906 1.00 0.00 19 VAL A CA 13
ATOM 16306 C C . VAL A 1 19 ? 14.300 30.709 36.175 1.00 0.00 19 VAL A C 13
ATOM 16307 O O . VAL A 1 19 ? 13.822 31.542 36.953 1.00 0.00 19 VAL A O 13
ATOM 16320 N N . GLN A 1 20 ? 14.241 29.389 36.390 1.00 0.00 20 GLN A N 13
ATOM 16321 C CA . GLN A 1 20 ? 13.608 28.716 37.532 1.00 0.00 20 GLN A CA 13
ATOM 16322 C C . GLN A 1 20 ? 14.506 27.548 38.023 1.00 0.00 20 GLN A C 13
ATOM 16323 O O . GLN A 1 20 ? 15.123 26.893 37.178 1.00 0.00 20 GLN A O 13
ATOM 16337 N N . PRO A 1 21 ? 14.570 27.223 39.338 1.00 0.00 21 PRO A N 13
ATOM 16338 C CA . PRO A 1 21 ? 15.444 26.164 39.892 1.00 0.00 21 PRO A CA 13
ATOM 16339 C C . PRO A 1 21 ? 15.241 24.730 39.356 1.00 0.00 21 PRO A C 13
ATOM 16340 O O . PRO A 1 21 ? 16.053 23.844 39.626 1.00 0.00 21 PRO A O 13
ATOM 16351 N N . SER A 1 22 ? 14.180 24.494 38.583 1.00 0.00 22 SER A N 13
ATOM 16352 C CA . SER A 1 22 ? 13.899 23.270 37.817 1.00 0.00 22 SER A CA 13
ATOM 16353 C C . SER A 1 22 ? 14.850 23.008 36.631 1.00 0.00 22 SER A C 13
ATOM 16354 O O . SER A 1 22 ? 14.795 21.935 36.019 1.00 0.00 22 SER A O 13
ATOM 16362 N N . HIS A 1 23 ? 15.683 23.980 36.247 1.00 0.00 23 HIS A N 13
ATOM 16363 C CA . HIS A 1 23 ? 16.566 23.913 35.079 1.00 0.00 23 HIS A CA 13
ATOM 16364 C C . HIS A 1 23 ? 18.004 23.502 35.455 1.00 0.00 23 HIS A C 13
ATOM 16365 O O . HIS A 1 23 ? 18.674 24.182 36.237 1.00 0.00 23 HIS A O 13
ATOM 16379 N N . LYS A 1 24 ? 18.508 22.413 34.855 1.00 0.00 24 LYS A N 13
ATOM 16380 C CA . LYS A 1 24 ? 19.938 22.047 34.884 1.00 0.00 24 LYS A CA 13
ATOM 16381 C C . LYS A 1 24 ? 20.750 22.865 33.876 1.00 0.00 24 LYS A C 13
ATOM 16382 O O . LYS A 1 24 ? 20.184 23.496 32.988 1.00 0.00 24 LYS A O 13
ATOM 16401 N N . ILE A 1 25 ? 22.081 22.821 33.934 1.00 0.00 25 ILE A N 13
ATOM 16402 C CA . ILE A 1 25 ? 22.924 23.493 32.931 1.00 0.00 25 ILE A CA 13
ATOM 16403 C C . ILE A 1 25 ? 22.731 22.880 31.519 1.00 0.00 25 ILE A C 13
ATOM 16404 O O . ILE A 1 25 ? 22.860 23.584 30.520 1.00 0.00 25 ILE A O 13
ATOM 16420 N N . LEU A 1 26 ? 22.281 21.621 31.405 1.00 0.00 26 LEU A N 13
ATOM 16421 C CA . LEU A 1 26 ? 21.753 21.054 30.149 1.00 0.00 26 LEU A CA 13
ATOM 16422 C C . LEU A 1 26 ? 20.522 21.809 29.603 1.00 0.00 26 LEU A C 13
ATOM 16423 O O . LEU A 1 26 ? 20.397 22.015 28.397 1.00 0.00 26 LEU A O 13
ATOM 16439 N N . ASP A 1 27 ? 19.620 22.247 30.481 1.00 0.00 27 ASP A N 13
ATOM 16440 C CA . ASP A 1 27 ? 18.437 23.039 30.122 1.00 0.00 27 ASP A CA 13
ATOM 16441 C C . ASP A 1 27 ? 18.774 24.487 29.716 1.00 0.00 27 ASP A C 13
ATOM 16442 O O . ASP A 1 27 ? 18.065 25.082 28.901 1.00 0.00 27 ASP A O 13
ATOM 16451 N N . ILE A 1 28 ? 19.901 25.020 30.214 1.00 0.00 28 ILE A N 13
ATOM 16452 C CA . ILE A 1 28 ? 20.537 26.252 29.707 1.00 0.00 28 ILE A CA 13
ATOM 16453 C C . ILE A 1 28 ? 21.017 26.060 28.261 1.00 0.00 28 ILE A C 13
ATOM 16454 O O . ILE A 1 28 ? 20.709 26.886 27.400 1.00 0.00 28 ILE A O 13
ATOM 16470 N N . LYS A 1 29 ? 21.697 24.946 27.949 1.00 0.00 29 LYS A N 13
ATOM 16471 C CA . LYS A 1 29 ? 22.055 24.625 26.555 1.00 0.00 29 LYS A CA 13
ATOM 16472 C C . LYS A 1 29 ? 20.826 24.536 25.644 1.00 0.00 29 LYS A C 13
ATOM 16473 O O . LYS A 1 29 ? 20.898 24.941 24.486 1.00 0.00 29 LYS A O 13
ATOM 16492 N N . GLU A 1 30 ? 19.697 24.041 26.153 1.00 0.00 30 GLU A N 13
ATOM 16493 C CA . GLU A 1 30 ? 18.448 23.920 25.391 1.00 0.00 30 GLU A CA 13
ATOM 16494 C C . GLU A 1 30 ? 17.799 25.274 25.035 1.00 0.00 30 GLU A C 13
ATOM 16495 O O . GLU A 1 30 ? 17.463 25.481 23.869 1.00 0.00 30 GLU A O 13
ATOM 16507 N N . MET A 1 31 ? 17.675 26.229 25.970 1.00 0.00 31 MET A N 13
ATOM 16508 C CA . MET A 1 31 ? 17.148 27.572 25.63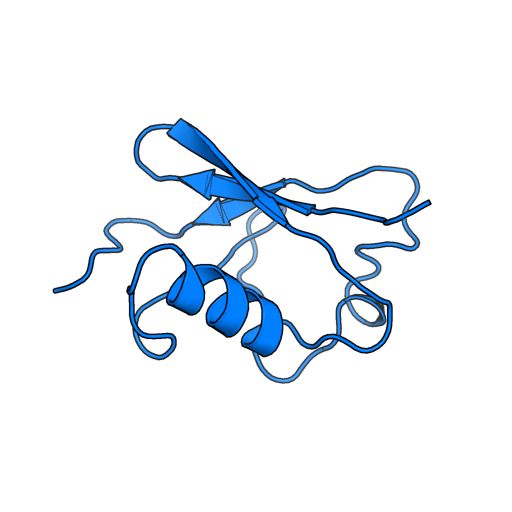3 1.00 0.00 31 MET A CA 13
ATOM 16509 C C . MET A 1 31 ? 18.068 28.318 24.650 1.00 0.00 31 MET A C 13
ATOM 16510 O O . MET A 1 31 ? 17.595 29.029 23.761 1.00 0.00 31 MET A O 13
ATOM 16524 N N . ILE A 1 32 ? 19.384 28.095 24.740 1.00 0.00 32 ILE A N 13
ATOM 16525 C CA . ILE A 1 32 ? 20.353 28.585 23.750 1.00 0.00 32 ILE A CA 13
ATOM 16526 C C . ILE A 1 32 ? 20.096 27.922 22.397 1.00 0.00 32 ILE A C 13
ATOM 16527 O O . ILE A 1 32 ? 19.969 28.606 21.385 1.00 0.00 32 ILE A O 13
ATOM 16543 N N . PHE A 1 33 ? 19.929 26.600 22.377 1.00 0.00 33 PHE A N 13
ATOM 16544 C CA . PHE A 1 33 ? 19.547 25.847 21.180 1.00 0.00 33 PHE A CA 13
ATOM 16545 C C . PHE A 1 33 ? 18.269 26.327 20.473 1.00 0.00 33 PHE A C 13
ATOM 16546 O O . PHE A 1 33 ? 18.223 26.382 19.245 1.00 0.00 33 PHE A O 13
ATOM 16563 N N . LYS A 1 34 ? 17.273 26.800 21.229 1.00 0.00 34 LYS A N 13
ATOM 16564 C CA . LYS A 1 34 ? 16.067 27.432 20.657 1.00 0.00 34 LYS A CA 13
ATOM 16565 C C . LYS A 1 34 ? 16.363 28.745 19.913 1.00 0.00 34 LYS A C 13
ATOM 16566 O O . LYS A 1 34 ? 15.726 29.035 18.894 1.00 0.00 34 LYS A O 13
ATOM 16585 N N . LYS A 1 35 ? 17.340 29.524 20.394 1.00 0.00 35 LYS A N 13
ATOM 16586 C CA . LYS A 1 35 ? 17.802 30.809 19.824 1.00 0.00 35 LYS A CA 13
ATOM 16587 C C . LYS A 1 35 ? 18.872 30.677 18.721 1.00 0.00 35 LYS A C 13
ATOM 16588 O O . LYS A 1 35 ? 18.895 31.489 17.792 1.00 0.00 35 LYS A O 13
ATOM 16607 N N . THR A 1 36 ? 19.751 29.676 18.806 1.00 0.00 36 THR A N 13
ATOM 16608 C CA . THR A 1 36 ? 20.962 29.502 17.967 1.00 0.00 36 THR A CA 13
ATOM 16609 C C . THR A 1 36 ? 21.089 28.198 17.174 1.00 0.00 36 THR A C 13
ATOM 16610 O O . THR A 1 36 ? 21.868 28.137 16.222 1.00 0.00 36 THR A O 13
ATOM 16621 N N . ASN A 1 37 ? 20.293 27.176 17.515 1.00 0.00 37 ASN A N 13
ATOM 16622 C CA . ASN A 1 37 ? 20.193 25.860 16.850 1.00 0.00 37 ASN A CA 13
ATOM 16623 C C . ASN A 1 37 ? 21.515 25.057 16.816 1.00 0.00 37 ASN A C 13
ATOM 16624 O O . ASN A 1 37 ? 21.628 24.054 16.105 1.00 0.00 37 ASN A O 13
ATOM 16635 N N . ILE A 1 38 ? 22.511 25.461 17.612 1.00 0.00 38 ILE A N 13
ATOM 16636 C CA . ILE A 1 38 ? 23.755 24.715 17.830 1.00 0.00 38 ILE A CA 13
ATOM 16637 C C . ILE A 1 38 ? 23.480 23.580 18.830 1.00 0.00 38 ILE A C 13
ATOM 16638 O O . ILE A 1 38 ? 23.019 23.820 19.950 1.00 0.00 38 ILE A O 13
ATOM 16654 N N . ASN A 1 39 ? 23.716 22.334 18.412 1.00 0.00 39 ASN A N 13
ATOM 16655 C CA . ASN A 1 39 ? 23.294 21.122 19.125 1.00 0.00 39 ASN A CA 13
ATOM 16656 C C . ASN A 1 39 ? 23.905 21.038 20.529 1.00 0.00 39 ASN A C 13
ATOM 16657 O O . ASN A 1 39 ? 25.102 21.266 20.684 1.00 0.00 39 ASN A O 13
ATOM 16668 N N . VAL A 1 40 ? 23.124 20.689 21.559 1.00 0.00 40 VAL A N 13
ATOM 16669 C CA . VAL A 1 40 ? 23.581 20.805 22.962 1.00 0.00 40 VAL A CA 13
ATOM 16670 C C . VAL A 1 40 ? 24.842 19.989 23.288 1.00 0.00 40 VAL A C 13
ATOM 16671 O O . VAL A 1 40 ? 25.659 20.447 24.086 1.00 0.00 40 VAL A O 13
ATOM 16684 N N . LYS A 1 41 ? 25.068 18.838 22.641 1.00 0.00 41 LYS A N 13
ATOM 16685 C CA . LYS A 1 41 ? 26.343 18.100 22.753 1.00 0.00 41 LYS A CA 13
ATOM 16686 C C . LYS A 1 41 ? 27.528 18.790 22.051 1.00 0.00 41 LYS A C 13
ATOM 16687 O O . LYS A 1 41 ? 28.666 18.627 22.492 1.00 0.00 41 LYS A O 13
ATOM 16706 N N . ASP A 1 42 ? 27.287 19.547 20.975 1.00 0.00 42 ASP A N 13
ATOM 16707 C CA . ASP A 1 42 ? 28.301 20.356 20.272 1.00 0.00 42 ASP A CA 13
ATOM 16708 C C . ASP A 1 42 ? 28.762 21.638 20.987 1.00 0.00 42 ASP A C 13
ATOM 16709 O O . ASP A 1 42 ? 29.950 21.965 20.948 1.00 0.00 42 ASP A O 13
ATOM 16718 N N . GLN A 1 43 ? 27.831 22.364 21.617 1.00 0.00 43 GLN A N 13
ATOM 16719 C CA . GLN A 1 43 ? 28.087 23.611 22.364 1.00 0.00 43 GLN A CA 13
ATOM 16720 C C . GLN A 1 43 ? 28.638 23.389 23.785 1.00 0.00 43 GLN A C 13
ATOM 16721 O O . GLN A 1 43 ? 28.312 22.407 24.451 1.00 0.00 43 GLN A O 13
ATOM 16735 N N . SER A 1 44 ? 29.441 24.345 24.266 1.00 0.00 44 SER A N 13
ATOM 16736 C CA . SER A 1 44 ? 30.127 24.318 25.567 1.00 0.00 44 SER A CA 13
ATOM 16737 C C . SER A 1 44 ? 30.125 25.705 26.228 1.00 0.00 44 SER A C 13
ATOM 16738 O O . SER A 1 44 ? 30.209 26.724 25.536 1.00 0.00 44 SER A O 13
ATOM 16746 N N . LEU A 1 45 ? 29.994 25.748 27.559 1.00 0.00 45 LEU A N 13
ATOM 16747 C CA . LEU A 1 45 ? 29.700 26.955 28.342 1.00 0.00 45 LEU A CA 13
ATOM 16748 C C . LEU A 1 45 ? 30.552 27.024 29.625 1.00 0.00 45 LEU A C 13
ATOM 16749 O O . LEU A 1 45 ? 30.778 26.006 30.292 1.00 0.00 45 LEU A O 13
ATOM 16765 N N . LYS A 1 46 ? 31.026 28.225 29.969 1.00 0.00 46 LYS A N 13
ATOM 16766 C CA . LYS A 1 46 ? 31.937 28.503 31.088 1.00 0.00 46 LYS A CA 13
ATOM 16767 C C . LYS A 1 46 ? 31.329 29.367 32.191 1.00 0.00 46 LYS A C 13
ATOM 16768 O O . LYS A 1 46 ? 30.481 30.224 31.940 1.00 0.00 46 LYS A O 13
ATOM 16787 N N . PHE A 1 47 ? 31.844 29.161 33.401 1.00 0.00 47 PHE A N 13
ATOM 16788 C CA . PHE A 1 47 ? 31.583 29.940 34.605 1.00 0.00 47 PHE A CA 13
ATOM 16789 C C . PHE A 1 47 ? 32.845 30.166 35.448 1.00 0.00 47 PHE A C 13
ATOM 16790 O O . PHE A 1 47 ? 33.626 29.228 35.644 1.00 0.00 47 PHE A O 13
ATOM 16807 N N . ALA A 1 48 ? 33.054 31.386 35.948 1.00 0.00 48 ALA A N 13
ATOM 16808 C CA . ALA A 1 48 ? 34.144 31.728 36.871 1.00 0.00 48 ALA A CA 13
ATOM 16809 C C . ALA A 1 48 ? 35.552 31.295 36.381 1.00 0.00 48 ALA A C 13
ATOM 16810 O O . ALA A 1 48 ? 36.388 30.830 37.166 1.00 0.00 48 ALA A O 13
ATOM 16817 N N . GLY A 1 49 ? 35.805 31.386 35.070 1.00 0.00 49 GLY A N 13
ATOM 16818 C CA . GLY A 1 49 ? 37.060 30.978 34.431 1.00 0.00 49 GLY A CA 13
ATOM 16819 C C . GLY A 1 49 ? 37.246 29.472 34.172 1.00 0.00 49 GLY A C 13
ATOM 16820 O O . GLY A 1 49 ? 38.369 29.073 33.851 1.00 0.00 49 GLY A O 13
ATOM 16824 N N . ASN A 1 50 ? 36.206 28.632 34.293 1.00 0.00 50 ASN A N 13
ATOM 16825 C CA . ASN A 1 50 ? 36.270 27.175 34.060 1.00 0.00 50 ASN A CA 13
ATOM 16826 C C . ASN A 1 50 ? 35.008 26.631 33.348 1.00 0.00 50 ASN A C 13
ATOM 16827 O O . ASN A 1 50 ? 33.975 27.295 33.301 1.00 0.00 50 ASN A O 13
ATOM 16838 N N . GLU A 1 51 ? 35.069 25.424 32.778 1.00 0.00 51 GLU A N 13
ATOM 16839 C CA . GLU A 1 51 ? 33.925 24.791 32.100 1.00 0.00 51 GLU A CA 13
ATOM 16840 C C . GLU A 1 51 ? 32.841 24.289 33.069 1.00 0.00 51 GLU A C 13
ATOM 16841 O O . GLU A 1 51 ? 33.121 23.508 33.984 1.00 0.00 51 GLU A O 13
ATOM 16853 N N . MET A 1 52 ? 31.583 24.676 32.819 1.00 0.00 52 MET A N 13
ATOM 16854 C CA . MET A 1 52 ? 30.411 24.118 33.507 1.00 0.00 52 MET A CA 13
ATOM 16855 C C . MET A 1 52 ? 30.142 22.668 33.070 1.00 0.00 52 MET A C 13
ATOM 16856 O O . MET A 1 52 ? 30.475 22.295 31.941 1.00 0.00 52 MET A O 13
ATOM 16870 N N . ILE A 1 53 ? 29.477 21.879 33.920 1.00 0.00 53 ILE A N 13
ATOM 16871 C CA . ILE A 1 53 ? 28.983 20.531 33.591 1.00 0.00 53 ILE A CA 13
ATOM 16872 C C . ILE A 1 53 ? 27.457 20.509 33.417 1.00 0.00 53 ILE A C 13
ATOM 16873 O O . ILE A 1 53 ? 26.716 21.006 34.265 1.00 0.00 53 ILE A O 13
ATOM 16889 N N . ASN A 1 54 ? 26.988 19.871 32.339 1.00 0.00 54 ASN A N 13
ATOM 16890 C CA . ASN A 1 54 ? 25.574 19.723 31.971 1.00 0.00 54 ASN A CA 13
ATOM 16891 C C . ASN A 1 54 ? 24.649 19.154 33.069 1.00 0.00 54 ASN A C 13
ATOM 16892 O O . ASN A 1 54 ? 23.530 19.645 33.226 1.00 0.00 54 ASN A O 13
ATOM 16903 N N . GLN A 1 55 ? 25.105 18.151 33.828 1.00 0.00 55 GLN A N 13
ATOM 16904 C CA . GLN A 1 55 ? 24.331 17.493 34.894 1.00 0.00 55 GLN A CA 13
ATOM 16905 C C . GLN A 1 55 ? 24.072 18.367 36.133 1.00 0.00 55 GLN A C 13
ATOM 16906 O O . GLN A 1 55 ? 23.175 18.050 36.917 1.00 0.00 55 GLN A O 13
ATOM 16920 N N . LYS A 1 56 ? 24.833 19.451 36.348 1.00 0.00 56 LYS A N 13
ATOM 16921 C CA . LYS A 1 56 ? 24.624 20.349 37.495 1.00 0.00 56 LYS A CA 13
ATOM 16922 C C . LYS A 1 56 ? 23.351 21.185 37.367 1.00 0.00 56 LYS A C 13
ATOM 16923 O O . LYS A 1 56 ? 22.822 21.395 36.279 1.00 0.00 56 LYS A O 13
ATOM 16942 N N . THR A 1 57 ? 22.896 21.707 38.499 1.00 0.00 57 THR A N 13
ATOM 16943 C CA . THR A 1 57 ? 21.787 22.664 38.597 1.00 0.00 57 THR A CA 13
ATOM 16944 C C . THR A 1 57 ? 22.234 24.092 38.909 1.00 0.00 57 THR A C 13
ATOM 16945 O O . THR A 1 57 ? 23.358 24.317 39.362 1.00 0.00 57 THR A O 13
ATOM 16956 N N . LEU A 1 58 ? 21.348 25.061 38.681 1.00 0.00 58 LEU A N 13
ATOM 16957 C CA . LEU A 1 58 ? 21.569 26.488 38.938 1.00 0.00 58 LEU A CA 13
ATOM 16958 C C . LEU A 1 58 ? 22.064 26.757 40.374 1.00 0.00 58 LEU A C 13
ATOM 16959 O O . LEU A 1 58 ? 23.056 27.463 40.559 1.00 0.00 58 LEU A O 13
ATOM 16975 N N . SER A 1 59 ? 21.423 26.158 41.383 1.00 0.00 59 SER A N 13
ATOM 16976 C CA . SER A 1 59 ? 21.829 26.287 42.797 1.00 0.00 59 SER A CA 13
ATOM 16977 C C . SER A 1 59 ? 23.154 25.594 43.134 1.00 0.00 59 SER A C 13
ATOM 16978 O O . SER A 1 59 ? 23.836 26.008 44.073 1.00 0.00 59 SER A O 13
ATOM 16986 N N . ASP A 1 60 ? 23.587 24.590 42.360 1.00 0.00 60 ASP A N 13
ATOM 16987 C CA . ASP A 1 60 ? 24.896 23.951 42.556 1.00 0.00 60 ASP A CA 13
ATOM 16988 C C . ASP A 1 60 ? 26.114 24.846 42.264 1.00 0.00 60 ASP A C 13
ATOM 16989 O O . ASP A 1 60 ? 27.190 24.665 42.848 1.00 0.00 60 ASP A O 13
ATOM 16998 N N . TYR A 1 61 ? 25.893 25.845 41.402 1.00 0.00 61 TYR A N 13
ATOM 16999 C CA . TYR A 1 61 ? 26.773 26.981 41.110 1.00 0.00 61 TYR A CA 13
ATOM 17000 C C . TYR A 1 61 ? 26.355 28.325 41.770 1.00 0.00 61 TYR A C 13
ATOM 17001 O O . TYR A 1 61 ? 26.915 29.378 41.463 1.00 0.00 61 TYR A O 13
ATOM 17019 N N . SER A 1 62 ? 25.339 28.315 42.647 1.00 0.00 62 SER A N 13
ATOM 17020 C CA . SER A 1 62 ? 24.707 29.502 43.273 1.00 0.00 62 SER A CA 13
ATOM 17021 C C . SER A 1 62 ? 24.119 30.563 42.319 1.00 0.00 62 SER A C 13
ATOM 17022 O O . SER A 1 62 ? 23.886 31.702 42.722 1.00 0.00 62 SER A O 13
ATOM 17030 N N . ILE A 1 63 ? 23.813 30.197 41.068 1.00 0.00 63 ILE A N 13
ATOM 17031 C CA . ILE A 1 63 ? 23.364 31.101 39.984 1.00 0.00 63 ILE A CA 13
ATOM 17032 C C . ILE A 1 63 ? 22.021 31.806 40.303 1.00 0.00 63 ILE A C 13
ATOM 17033 O O . ILE A 1 63 ? 21.668 32.824 39.705 1.00 0.00 63 ILE A O 13
ATOM 17049 N N . ILE A 1 64 ? 21.270 31.305 41.290 1.00 0.00 64 ILE A N 13
ATOM 17050 C CA . ILE A 1 64 ? 20.027 31.910 41.795 1.00 0.00 64 ILE A CA 13
ATOM 17051 C C . ILE A 1 64 ? 20.266 33.265 42.496 1.00 0.00 64 ILE A C 13
ATOM 17052 O O . ILE A 1 64 ? 19.385 34.127 42.456 1.00 0.00 64 ILE A O 13
ATOM 17068 N N . ASP A 1 65 ? 21.433 33.501 43.107 1.00 0.00 65 ASP A N 13
ATOM 17069 C CA . ASP A 1 65 ? 21.697 34.678 43.953 1.00 0.00 65 ASP A CA 13
ATOM 17070 C C . ASP A 1 65 ? 21.771 36.030 43.213 1.00 0.00 65 ASP A C 13
ATOM 17071 O O . ASP A 1 65 ? 22.839 36.440 42.755 1.00 0.00 65 ASP A O 13
ATOM 17080 N N . SER A 1 66 ? 20.656 36.761 43.133 1.00 0.00 66 SER A N 13
ATOM 17081 C CA . SER A 1 66 ? 20.545 38.024 42.384 1.00 0.00 66 SER A CA 13
ATOM 17082 C C . SER A 1 66 ? 21.350 39.209 42.950 1.00 0.00 66 SER A C 13
ATOM 17083 O O . SER A 1 66 ? 21.330 40.288 42.362 1.00 0.00 66 SER A O 13
ATOM 17091 N N . THR A 1 67 ? 22.057 39.053 44.077 1.00 0.00 67 THR A N 13
ATOM 17092 C CA . THR A 1 67 ? 22.796 40.145 44.758 1.00 0.00 67 THR A CA 13
ATOM 17093 C C . THR A 1 67 ? 23.965 40.790 43.993 1.00 0.00 67 THR A C 13
ATOM 17094 O O . THR A 1 67 ? 24.353 41.927 44.272 1.00 0.00 67 THR A O 13
ATOM 17105 N N . GLU A 1 68 ? 24.465 40.113 42.959 1.00 0.00 68 GLU A N 13
ATOM 17106 C CA . GLU A 1 68 ? 25.283 40.686 41.879 1.00 0.00 68 GLU A CA 13
ATOM 17107 C C . GLU A 1 68 ? 25.052 39.847 40.606 1.00 0.00 68 GLU A C 13
ATOM 17108 O O . GLU A 1 68 ? 25.181 38.619 40.659 1.00 0.00 68 GLU A O 13
ATOM 17120 N N . GLU A 1 69 ? 24.675 40.475 39.488 1.00 0.00 69 GLU A N 13
ATOM 17121 C CA . GLU A 1 69 ? 24.060 39.785 38.339 1.00 0.00 69 GLU A CA 13
ATOM 17122 C C . GLU A 1 69 ? 24.980 38.735 37.682 1.00 0.00 69 GLU A C 13
ATOM 17123 O O . GLU A 1 69 ? 26.170 38.977 37.439 1.00 0.00 69 GLU A O 13
ATOM 17135 N N . PHE A 1 70 ? 24.417 37.566 37.364 1.00 0.00 70 PHE A N 13
ATOM 17136 C CA . PHE A 1 70 ? 25.117 36.469 36.687 1.00 0.00 70 PHE A CA 13
ATOM 17137 C C . PHE A 1 70 ? 25.325 36.566 35.165 1.00 0.00 70 PHE A C 13
ATOM 17138 O O . PHE A 1 70 ? 24.392 36.895 34.426 1.00 0.00 70 PHE A O 13
ATOM 17155 N N . THR A 1 71 ? 26.515 36.176 34.694 1.00 0.00 71 THR A N 13
ATOM 17156 C CA . THR A 1 71 ? 26.846 35.950 33.275 1.00 0.00 71 THR A CA 13
ATOM 17157 C C . THR A 1 71 ? 27.671 34.676 33.083 1.00 0.00 71 THR A C 13
ATOM 17158 O O . THR A 1 71 ? 28.666 34.445 33.776 1.00 0.00 71 THR A O 13
ATOM 17169 N N . LEU A 1 72 ? 27.267 33.869 32.100 1.00 0.00 72 LEU A N 13
ATOM 17170 C CA . LEU A 1 72 ? 27.940 32.658 31.643 1.00 0.00 72 LEU A CA 13
ATOM 17171 C C . LEU A 1 72 ? 28.560 32.905 30.261 1.00 0.00 72 LEU A C 13
ATOM 17172 O O . LEU A 1 72 ? 28.028 33.677 29.460 1.00 0.00 72 LEU A O 13
ATOM 17188 N N . HIS A 1 73 ? 29.681 32.251 29.967 1.00 0.00 73 HIS A N 13
ATOM 17189 C CA . HIS A 1 73 ? 30.556 32.622 28.852 1.00 0.00 73 HIS A CA 13
ATOM 17190 C C . HIS A 1 73 ? 30.668 31.493 27.817 1.00 0.00 73 HIS A C 13
ATOM 17191 O O . HIS A 1 73 ? 31.067 30.376 28.150 1.00 0.00 73 HIS A O 13
ATOM 17205 N N . LEU A 1 74 ? 30.283 31.752 26.563 1.00 0.00 74 LEU A N 13
ATOM 17206 C CA . LEU A 1 74 ? 30.313 30.757 25.484 1.00 0.00 74 LEU A CA 13
ATOM 17207 C C . LEU A 1 74 ? 31.749 30.448 25.022 1.00 0.00 74 LEU A C 13
ATOM 17208 O O . LEU A 1 74 ? 32.582 31.350 24.883 1.00 0.00 74 LEU A O 13
ATOM 17224 N N . GLU A 1 75 ? 32.029 29.169 24.758 1.00 0.00 75 GLU A N 13
ATOM 17225 C CA . GLU A 1 75 ? 33.320 28.705 24.239 1.00 0.00 75 GLU A CA 13
ATOM 17226 C C . GLU A 1 75 ? 33.641 29.238 22.831 1.00 0.00 75 GLU A C 13
ATOM 17227 O O . GLU A 1 75 ? 32.758 29.551 22.033 1.00 0.00 75 GLU A O 13
ATOM 17239 N N . THR A 1 76 ? 34.935 29.304 22.530 1.00 0.00 76 THR A N 13
ATOM 17240 C CA . THR A 1 76 ? 35.523 29.628 21.229 1.00 0.00 76 THR A CA 13
ATOM 17241 C C . THR A 1 76 ? 34.951 28.876 20.026 1.00 0.00 76 THR A C 13
ATOM 17242 O O . THR A 1 76 ? 34.839 27.652 20.079 1.00 0.00 76 THR A O 13
ATOM 17253 N N . LYS A 1 77 ? 34.650 29.574 18.923 1.00 0.00 77 LYS A N 13
ATOM 17254 C CA . LYS A 1 77 ? 34.061 29.013 17.687 1.00 0.00 77 LYS A CA 13
ATOM 17255 C C . LYS A 1 77 ? 32.667 28.376 17.874 1.00 0.00 77 LYS A C 13
ATOM 17256 O O . LYS A 1 77 ? 32.316 27.466 17.121 1.00 0.00 77 LYS A O 13
ATOM 17275 N N . LEU A 1 78 ? 31.862 28.836 18.842 1.00 0.00 78 LEU A N 13
ATOM 17276 C CA . LEU A 1 78 ? 30.444 28.441 19.002 1.00 0.00 78 LEU A CA 13
ATOM 17277 C C . LEU A 1 78 ? 29.451 29.575 18.664 1.00 0.00 78 LEU A C 13
ATOM 17278 O O . LEU A 1 78 ? 28.282 29.305 18.383 1.00 0.00 78 LEU A O 13
ATOM 17294 N N . ASP A 1 79 ? 29.887 30.838 18.637 1.00 0.00 79 ASP A N 13
ATOM 17295 C CA . ASP A 1 79 ? 29.106 31.977 18.128 1.00 0.00 79 ASP A CA 13
ATOM 17296 C C . ASP A 1 79 ? 29.065 32.027 16.582 1.00 0.00 79 ASP A C 13
ATOM 17297 O O . ASP A 1 79 ? 29.566 32.957 15.945 1.00 0.00 79 ASP A O 13
ATOM 17306 N N . LEU A 1 80 ? 28.556 30.947 15.982 1.00 0.00 80 LEU A N 13
ATOM 17307 C CA . LEU A 1 80 ? 28.612 30.611 14.551 1.00 0.00 80 LEU A CA 13
ATOM 17308 C C . LEU A 1 80 ? 27.525 31.311 13.700 1.00 0.00 80 LEU A C 13
ATOM 17309 O O . LEU A 1 80 ? 27.043 30.742 12.714 1.00 0.00 80 LEU A O 13
ATOM 17325 N N . MET A 1 81 ? 27.103 32.513 14.105 1.00 0.00 81 MET A N 13
ATOM 17326 C CA . MET A 1 81 ? 25.989 33.292 13.528 1.00 0.00 81 MET A CA 13
ATOM 17327 C C . MET A 1 81 ? 26.278 33.793 12.111 1.00 0.00 81 MET A C 13
ATOM 17328 O O . MET A 1 81 ? 25.395 33.673 11.234 1.00 0.00 81 MET A O 13
ATOM 17343 N N . SER A 1 1 ? 17.998 40.742 42.918 1.00 0.00 1 SER A N 14
ATOM 17344 C CA . SER A 1 1 ? 17.361 40.733 41.592 1.00 0.00 1 SER A CA 14
ATOM 17345 C C . SER A 1 1 ? 16.709 39.391 41.314 1.00 0.00 1 SER A C 14
ATOM 17346 O O . SER A 1 1 ? 17.177 38.372 41.816 1.00 0.00 1 SER A O 14
ATOM 17356 N N . HIS A 1 2 ? 15.662 39.379 40.487 1.00 0.00 2 HIS A N 14
ATOM 17357 C CA . HIS A 1 2 ? 14.974 38.169 40.017 1.00 0.00 2 HIS A CA 14
ATOM 17358 C C . HIS A 1 2 ? 15.843 37.271 39.103 1.00 0.00 2 HIS A C 14
ATOM 17359 O O . HIS A 1 2 ? 16.940 37.653 38.677 1.00 0.00 2 HIS A O 14
ATOM 17373 N N . MET A 1 3 ? 15.362 36.053 38.824 1.00 0.00 3 MET A N 14
ATOM 17374 C CA . MET A 1 3 ? 16.107 34.993 38.128 1.00 0.00 3 MET A CA 14
ATOM 17375 C C . MET A 1 3 ? 16.345 35.255 36.633 1.00 0.00 3 MET A C 14
ATOM 17376 O O . MET A 1 3 ? 15.487 34.970 35.793 1.00 0.00 3 MET A O 14
ATOM 17390 N N . GLN A 1 4 ? 17.548 35.713 36.289 1.00 0.00 4 GLN A N 14
ATOM 17391 C CA . GLN A 1 4 ? 18.033 35.818 34.909 1.00 0.00 4 GLN A CA 14
ATOM 17392 C C . GLN A 1 4 ? 19.503 35.400 34.785 1.00 0.00 4 GLN A C 14
ATOM 17393 O O . GLN A 1 4 ? 20.270 35.476 35.753 1.00 0.00 4 GLN A O 14
ATOM 17407 N N . VAL A 1 5 ? 19.909 34.996 33.580 1.00 0.00 5 VAL A N 14
ATOM 17408 C CA . VAL A 1 5 ? 21.307 34.751 33.193 1.00 0.00 5 VAL A CA 14
ATOM 17409 C C . VAL A 1 5 ? 21.646 35.360 31.831 1.00 0.00 5 VAL A C 14
ATOM 17410 O O . VAL A 1 5 ? 20.798 35.417 30.938 1.00 0.00 5 VAL A O 14
ATOM 17423 N N . SER A 1 6 ? 22.887 35.819 31.676 1.00 0.00 6 SER A N 14
ATOM 17424 C CA . SER A 1 6 ? 23.395 36.466 30.462 1.00 0.00 6 SER A CA 14
ATOM 17425 C C . SER A 1 6 ? 24.416 35.558 29.765 1.00 0.00 6 SER A C 14
ATOM 17426 O O . SER A 1 6 ? 25.270 34.969 30.431 1.00 0.00 6 SER A O 14
ATOM 17434 N N . ILE A 1 7 ? 24.349 35.434 28.437 1.00 0.00 7 ILE A N 14
ATOM 17435 C CA . ILE A 1 7 ? 25.257 34.597 27.629 1.00 0.00 7 ILE A CA 14
ATOM 17436 C C . ILE A 1 7 ? 26.031 35.490 26.655 1.00 0.00 7 ILE A C 14
ATOM 17437 O O . ILE A 1 7 ? 25.415 36.155 25.820 1.00 0.00 7 ILE A O 14
ATOM 17453 N N . GLU A 1 8 ? 27.364 35.513 26.756 1.00 0.00 8 GLU A N 14
ATOM 17454 C CA . GLU A 1 8 ? 28.227 36.401 25.961 1.00 0.00 8 GLU A CA 14
ATOM 17455 C C . GLU A 1 8 ? 28.874 35.695 24.756 1.00 0.00 8 GLU A C 14
ATOM 17456 O O . GLU A 1 8 ? 29.505 34.644 24.893 1.00 0.00 8 GLU A O 14
ATOM 17468 N N . PHE A 1 9 ? 28.720 36.294 23.571 1.00 0.00 9 PHE A N 14
ATOM 17469 C CA . PHE A 1 9 ? 29.132 35.761 22.266 1.00 0.00 9 PHE A CA 14
ATOM 17470 C C . PHE A 1 9 ? 30.501 36.215 21.744 1.00 0.00 9 PHE A C 14
ATOM 17471 O O . PHE A 1 9 ? 31.051 37.200 22.242 1.00 0.00 9 PHE A O 14
ATOM 17488 N N . GLN A 1 10 ? 31.064 35.561 20.721 1.00 0.00 10 GLN A N 14
ATOM 17489 C CA . GLN A 1 10 ? 32.415 35.878 20.230 1.00 0.00 10 GLN A CA 14
ATOM 17490 C C . GLN A 1 10 ? 32.530 37.300 19.642 1.00 0.00 10 GLN A C 14
ATOM 17491 O O . GLN A 1 10 ? 33.572 37.940 19.802 1.00 0.00 10 GLN A O 14
ATOM 17505 N N . ASN A 1 11 ? 31.473 37.846 19.025 1.00 0.00 11 ASN A N 14
ATOM 17506 C CA . ASN A 1 11 ? 31.431 39.252 18.582 1.00 0.00 11 ASN A CA 14
ATOM 17507 C C . ASN A 1 11 ? 31.379 40.265 19.759 1.00 0.00 11 ASN A C 14
ATOM 17508 O O . ASN A 1 11 ? 31.505 41.470 19.541 1.00 0.00 11 ASN A O 14
ATOM 17519 N N . GLY A 1 12 ? 31.198 39.809 21.005 1.00 0.00 12 GLY A N 14
ATOM 17520 C CA . GLY A 1 12 ? 31.159 40.633 22.227 1.00 0.00 12 GLY A CA 14
ATOM 17521 C C . GLY A 1 12 ? 29.759 41.069 22.686 1.00 0.00 12 GLY A C 14
ATOM 17522 O O . GLY A 1 12 ? 29.628 41.667 23.756 1.00 0.00 12 GLY A O 14
ATOM 17526 N N . GLU A 1 13 ? 28.717 40.769 21.906 1.00 0.00 13 GLU A N 14
ATOM 17527 C CA . GLU A 1 13 ? 27.302 40.995 22.250 1.00 0.00 13 GLU A CA 14
ATOM 17528 C C . GLU A 1 13 ? 26.734 39.889 23.168 1.00 0.00 13 GLU A C 14
ATOM 17529 O O . GLU A 1 13 ? 27.293 38.790 23.238 1.00 0.00 13 GLU A O 14
ATOM 17541 N N . LYS A 1 14 ? 25.620 40.155 23.870 1.00 0.00 14 LYS A N 14
ATOM 17542 C CA . LYS A 1 14 ? 25.007 39.224 24.842 1.00 0.00 14 LYS A CA 14
ATOM 17543 C C . LYS A 1 14 ? 23.503 39.019 24.651 1.00 0.00 14 LYS A C 14
ATOM 17544 O O . LYS A 1 14 ? 22.771 39.971 24.375 1.00 0.00 14 LYS A O 14
ATOM 17563 N N . LEU A 1 15 ? 23.042 37.791 24.895 1.00 0.00 15 LEU A N 14
ATOM 17564 C CA . LEU A 1 15 ? 21.623 37.437 25.077 1.00 0.00 15 LEU A CA 14
ATOM 17565 C C . LEU A 1 15 ? 21.266 37.360 26.571 1.00 0.00 15 LEU A C 14
ATOM 17566 O O . LEU A 1 15 ? 22.135 37.041 27.384 1.00 0.00 15 LEU A O 14
ATOM 17582 N N . LYS A 1 16 ? 19.993 37.584 26.928 1.00 0.00 16 LYS A N 14
ATOM 17583 C CA . LYS A 1 16 ? 19.480 37.488 28.313 1.00 0.00 16 LYS A CA 14
ATOM 17584 C C . LYS A 1 16 ? 18.299 36.520 28.427 1.00 0.00 16 LYS A C 14
ATOM 17585 O O . LYS A 1 16 ? 17.353 36.612 27.643 1.00 0.00 16 LYS A O 14
ATOM 17604 N N . PHE A 1 17 ? 18.339 35.622 29.410 1.00 0.00 17 PHE A N 14
ATOM 17605 C CA . PHE A 1 17 ? 17.393 34.513 29.593 1.00 0.00 17 PHE A CA 14
ATOM 17606 C C . PHE A 1 17 ? 16.732 34.425 30.976 1.00 0.00 17 PHE A C 14
ATOM 17607 O O . PHE A 1 17 ? 17.430 34.561 31.983 1.00 0.00 17 PHE A O 14
ATOM 17624 N N . ASN A 1 18 ? 15.425 34.147 31.048 1.00 0.00 18 ASN A N 14
ATOM 17625 C CA . ASN A 1 18 ? 14.740 33.826 32.308 1.00 0.00 18 ASN A CA 14
ATOM 17626 C C . ASN A 1 18 ? 14.997 32.365 32.749 1.00 0.00 18 ASN A C 14
ATOM 17627 O O . ASN A 1 18 ? 15.134 31.473 31.909 1.00 0.00 18 ASN A O 14
ATOM 17638 N N . VAL A 1 19 ? 15.055 32.106 34.063 1.00 0.00 19 VAL A N 14
ATOM 17639 C CA . VAL A 1 19 ? 15.347 30.773 34.645 1.00 0.00 19 VAL A CA 14
ATOM 17640 C C . VAL A 1 19 ? 14.469 30.404 35.853 1.00 0.00 19 VAL A C 14
ATOM 17641 O O . VAL A 1 19 ? 13.768 31.257 36.398 1.00 0.00 19 VAL A O 14
ATOM 17654 N N . GLN A 1 20 ? 14.501 29.130 36.264 1.00 0.00 20 GLN A N 14
ATOM 17655 C CA . GLN A 1 20 ? 13.763 28.561 37.406 1.00 0.00 20 GLN A CA 14
ATOM 17656 C C . GLN A 1 20 ? 14.641 27.558 38.193 1.00 0.00 20 GLN A C 14
ATOM 17657 O O . GLN A 1 20 ? 15.442 26.867 37.556 1.00 0.00 20 GLN A O 14
ATOM 17671 N N . PRO A 1 21 ? 14.486 27.386 39.528 1.00 0.00 21 PRO A N 14
ATOM 17672 C CA . PRO A 1 21 ? 15.387 26.562 40.356 1.00 0.00 21 PRO A CA 14
ATOM 17673 C C . PRO A 1 21 ? 15.363 25.048 40.099 1.00 0.00 21 PRO A C 14
ATOM 17674 O O . PRO A 1 21 ? 16.089 24.302 40.756 1.00 0.00 21 PRO A O 14
ATOM 17685 N N . SER A 1 22 ? 14.532 24.567 39.177 1.00 0.00 22 SER A N 14
ATOM 17686 C CA . SER A 1 22 ? 14.495 23.176 38.713 1.00 0.00 22 SER A CA 14
ATOM 17687 C C . SER A 1 22 ? 15.581 22.827 37.680 1.00 0.00 22 SER A C 14
ATOM 17688 O O . SER A 1 22 ? 15.966 21.664 37.562 1.00 0.00 22 SER A O 14
ATOM 17696 N N . HIS A 1 23 ? 16.063 23.815 36.919 1.00 0.00 23 HIS A N 14
ATOM 17697 C CA . HIS A 1 23 ? 16.879 23.610 35.718 1.00 0.00 23 HIS A CA 14
ATOM 17698 C C . HIS A 1 23 ? 18.307 23.102 35.999 1.00 0.00 23 HIS A C 14
ATOM 17699 O O . HIS A 1 23 ? 19.097 23.771 36.674 1.00 0.00 23 HIS A O 14
ATOM 17713 N N . LYS A 1 24 ? 18.686 21.980 35.368 1.00 0.00 24 LYS A N 14
ATOM 17714 C CA . LYS A 1 24 ? 20.105 21.618 35.192 1.00 0.00 24 LYS A CA 14
ATOM 17715 C C . LYS A 1 24 ? 20.781 22.575 34.199 1.00 0.00 24 LYS A C 14
ATOM 17716 O O . LYS A 1 24 ? 20.104 23.226 33.405 1.00 0.00 24 LYS A O 14
ATOM 17735 N N . ILE A 1 25 ? 22.109 22.641 34.156 1.00 0.00 25 ILE A N 14
ATOM 17736 C CA . ILE A 1 25 ? 22.812 23.473 33.158 1.00 0.00 25 ILE A CA 14
ATOM 17737 C C . ILE A 1 25 ? 22.535 22.987 31.714 1.00 0.00 25 ILE A C 14
ATOM 17738 O O . ILE A 1 25 ? 22.417 23.796 30.796 1.00 0.00 25 ILE A O 14
ATOM 17754 N N . LEU A 1 26 ? 22.282 21.690 31.510 1.00 0.00 26 LEU A N 14
ATOM 17755 C CA . LEU A 1 26 ? 21.773 21.134 30.247 1.00 0.00 26 LEU A CA 14
ATOM 17756 C C . LEU A 1 26 ? 20.374 21.666 29.851 1.00 0.00 26 LEU A C 14
ATOM 17757 O O . LEU A 1 26 ? 20.071 21.782 28.664 1.00 0.00 26 LEU A O 14
ATOM 17773 N N . ASP A 1 27 ? 19.543 22.067 30.818 1.00 0.00 27 ASP A N 14
ATOM 17774 C CA . ASP A 1 27 ? 18.261 22.750 30.576 1.00 0.00 27 ASP A CA 14
ATOM 17775 C C . ASP A 1 27 ? 18.402 24.229 30.170 1.00 0.00 27 ASP A C 14
ATOM 17776 O O . ASP A 1 27 ? 17.508 24.793 29.536 1.00 0.00 27 ASP A O 14
ATOM 17785 N N . ILE A 1 28 ? 19.538 24.854 30.502 1.00 0.00 28 ILE A N 14
ATOM 17786 C CA . ILE A 1 28 ? 19.973 26.152 29.951 1.00 0.00 28 ILE A CA 14
ATOM 17787 C C . ILE A 1 28 ? 20.419 26.008 28.491 1.00 0.00 28 ILE A C 14
ATOM 17788 O O . ILE A 1 28 ? 20.067 26.833 27.647 1.00 0.00 28 ILE A O 14
ATOM 17804 N N . LYS A 1 29 ? 21.118 24.919 28.145 1.00 0.00 29 LYS A N 14
ATOM 17805 C CA . LYS A 1 29 ? 21.461 24.636 26.741 1.00 0.00 29 LYS A CA 14
ATOM 17806 C C . LYS A 1 29 ? 20.241 24.490 25.825 1.00 0.00 29 LYS A C 14
ATOM 17807 O O . LYS A 1 29 ? 20.345 24.837 24.651 1.00 0.00 29 LYS A O 14
ATOM 17826 N N . GLU A 1 30 ? 19.097 24.041 26.347 1.00 0.00 30 GLU A N 14
ATOM 17827 C CA . GLU A 1 30 ? 17.834 23.940 25.595 1.00 0.00 30 GLU A CA 14
ATOM 17828 C C . GLU A 1 30 ? 17.282 25.309 25.157 1.00 0.00 30 GLU A C 14
ATOM 17829 O O . GLU A 1 30 ? 17.046 25.511 23.968 1.00 0.00 30 GLU A O 14
ATOM 17841 N N . MET A 1 31 ? 17.124 26.279 26.070 1.00 0.00 31 MET A N 14
ATOM 17842 C CA . MET A 1 31 ? 16.664 27.635 25.701 1.00 0.00 31 MET A CA 14
ATOM 17843 C C . MET A 1 31 ? 17.657 28.335 24.754 1.00 0.00 31 MET A C 14
ATOM 17844 O O . MET A 1 31 ? 17.260 29.051 23.834 1.00 0.00 31 MET A O 14
ATOM 17858 N N . ILE A 1 32 ? 18.956 28.057 24.902 1.00 0.00 32 ILE A N 14
ATOM 17859 C CA . ILE A 1 32 ? 19.986 28.532 23.972 1.00 0.00 32 ILE A CA 14
ATOM 17860 C C . ILE A 1 32 ? 19.830 27.880 22.597 1.00 0.00 32 ILE A C 14
ATOM 17861 O O . ILE A 1 32 ? 19.911 28.567 21.580 1.00 0.00 32 ILE A O 14
ATOM 17877 N N . PHE A 1 33 ? 19.581 26.574 22.549 1.00 0.00 33 PHE A N 14
ATOM 17878 C CA . PHE A 1 33 ? 19.236 25.864 21.312 1.00 0.00 33 PHE A CA 14
ATOM 17879 C C . PHE A 1 33 ? 17.983 26.391 20.596 1.00 0.00 33 PHE A C 14
ATOM 17880 O O . PHE A 1 33 ? 17.969 26.539 19.373 1.00 0.00 33 PHE A O 14
ATOM 17897 N N . LYS A 1 34 ? 16.969 26.787 21.373 1.00 0.00 34 LYS A N 14
ATOM 17898 C CA . LYS A 1 34 ? 15.727 27.407 20.878 1.00 0.00 34 LYS A CA 14
ATOM 17899 C C . LYS A 1 34 ? 15.942 28.763 20.191 1.00 0.00 34 LYS A C 14
ATOM 17900 O O . LYS A 1 34 ? 15.226 29.077 19.239 1.00 0.00 34 LYS A O 14
ATOM 17919 N N . LYS A 1 35 ? 16.940 29.545 20.629 1.00 0.00 35 LYS A N 14
ATOM 17920 C CA . LYS A 1 35 ? 17.349 30.825 20.008 1.00 0.00 35 LYS A CA 14
ATOM 17921 C C . LYS A 1 35 ? 18.420 30.670 18.916 1.00 0.00 35 LYS A C 14
ATOM 17922 O O . LYS A 1 35 ? 18.222 31.054 17.767 1.00 0.00 35 LYS A O 14
ATOM 17941 N N . THR A 1 36 ? 19.567 30.107 19.288 1.00 0.00 36 THR A N 14
ATOM 17942 C CA . THR A 1 36 ? 20.795 30.000 18.472 1.00 0.00 36 THR A CA 14
ATOM 17943 C C . THR A 1 36 ? 20.846 28.844 17.475 1.00 0.00 36 THR A C 14
ATOM 17944 O O . THR A 1 36 ? 21.669 28.880 16.561 1.00 0.00 36 THR A O 14
ATOM 17955 N N . ASN A 1 37 ? 20.027 27.804 17.670 1.00 0.00 37 ASN A N 14
ATOM 17956 C CA . ASN A 1 37 ? 20.038 26.541 16.912 1.00 0.00 37 ASN A CA 14
ATOM 17957 C C . ASN A 1 37 ? 21.324 25.692 17.095 1.00 0.00 37 ASN A C 14
ATOM 17958 O O . ASN A 1 37 ? 21.420 24.603 16.532 1.00 0.00 37 ASN A O 14
ATOM 17969 N N . ILE A 1 38 ? 22.302 26.128 17.901 1.00 0.00 38 ILE A N 14
ATOM 17970 C CA . ILE A 1 38 ? 23.539 25.373 18.176 1.00 0.00 38 ILE A CA 14
ATOM 17971 C C . ILE A 1 38 ? 23.214 24.154 19.056 1.00 0.00 38 ILE A C 14
ATOM 17972 O O . ILE A 1 38 ? 22.671 24.298 20.157 1.00 0.00 38 ILE A O 14
ATOM 17988 N N . ASN A 1 39 ? 23.547 22.946 18.589 1.00 0.00 39 ASN A N 14
ATOM 17989 C CA . ASN A 1 39 ? 23.221 21.702 19.296 1.00 0.00 39 ASN A CA 14
ATOM 17990 C C . ASN A 1 39 ? 23.862 21.624 20.687 1.00 0.00 39 ASN A C 14
ATOM 17991 O O . ASN A 1 39 ? 25.037 21.951 20.844 1.00 0.00 39 ASN A O 14
ATOM 18002 N N . VAL A 1 40 ? 23.128 21.137 21.693 1.00 0.00 40 VAL A N 14
ATOM 18003 C CA . VAL A 1 40 ? 23.581 21.129 23.103 1.00 0.00 40 VAL A CA 14
ATOM 18004 C C . VAL A 1 40 ? 24.916 20.403 23.330 1.00 0.00 40 VAL A C 14
ATOM 18005 O O . VAL A 1 40 ? 25.753 20.858 24.111 1.00 0.00 40 VAL A O 14
ATOM 18018 N N . LYS A 1 41 ? 25.152 19.338 22.558 1.00 0.00 41 LYS A N 14
ATOM 18019 C CA . LYS A 1 41 ? 26.430 18.616 22.448 1.00 0.00 41 LYS A CA 14
ATOM 18020 C C . LYS A 1 41 ? 27.595 19.442 21.872 1.00 0.00 41 LYS A C 14
ATOM 18021 O O . LYS A 1 41 ? 28.715 19.316 22.367 1.00 0.00 41 LYS A O 14
ATOM 18040 N N . ASP A 1 42 ? 27.352 20.300 20.876 1.00 0.00 42 ASP A N 14
ATOM 18041 C CA . ASP A 1 42 ? 28.353 21.229 20.321 1.00 0.00 42 ASP A CA 14
ATOM 18042 C C . ASP A 1 42 ? 28.747 22.389 21.250 1.00 0.00 42 ASP A C 14
ATOM 18043 O O . ASP A 1 42 ? 29.921 22.747 21.346 1.00 0.00 42 ASP A O 14
ATOM 18052 N N . GLN A 1 43 ? 27.768 22.981 21.946 1.00 0.00 43 GLN A N 14
ATOM 18053 C CA . GLN A 1 43 ? 27.994 24.118 22.850 1.00 0.00 43 GLN A CA 14
ATOM 18054 C C . GLN A 1 43 ? 28.692 23.740 24.176 1.00 0.00 43 GLN A C 14
ATOM 18055 O O . GLN A 1 43 ? 28.531 22.632 24.687 1.00 0.00 43 GLN A O 14
ATOM 18069 N N . SER A 1 44 ? 29.428 24.697 24.751 1.00 0.00 44 SER A N 14
ATOM 18070 C CA . SER A 1 44 ? 30.115 24.656 26.055 1.00 0.00 44 SER A CA 14
ATOM 18071 C C . SER A 1 44 ? 30.039 26.036 26.715 1.00 0.00 44 SER A C 14
ATOM 18072 O O . SER A 1 44 ? 30.284 27.043 26.041 1.00 0.00 44 SER A O 14
ATOM 18080 N N . LEU A 1 45 ? 29.731 26.088 28.016 1.00 0.00 45 LEU A N 14
ATOM 18081 C CA . LEU A 1 45 ? 29.661 27.323 28.810 1.00 0.00 45 LEU A CA 14
ATOM 18082 C C . LEU A 1 45 ? 30.652 27.284 29.980 1.00 0.00 45 LEU A C 14
ATOM 18083 O O . LEU A 1 45 ? 30.828 26.242 30.614 1.00 0.00 45 LEU A O 14
ATOM 18099 N N . LYS A 1 46 ? 31.291 28.421 30.281 1.00 0.00 46 LYS A N 14
ATOM 18100 C CA . LYS A 1 46 ? 32.178 28.602 31.442 1.00 0.00 46 LYS A CA 14
ATOM 18101 C C . LYS A 1 46 ? 31.559 29.471 32.541 1.00 0.00 46 LYS A C 14
ATOM 18102 O O . LYS A 1 46 ? 30.801 30.399 32.254 1.00 0.00 46 LYS A O 14
ATOM 18121 N N . PHE A 1 47 ? 31.936 29.154 33.779 1.00 0.00 47 PHE A N 14
ATOM 18122 C CA . PHE A 1 47 ? 31.619 29.845 35.028 1.00 0.00 47 PHE A CA 14
ATOM 18123 C C . PHE A 1 47 ? 32.822 29.828 35.984 1.00 0.00 47 PHE A C 14
ATOM 18124 O O . PHE A 1 47 ? 33.496 28.801 36.097 1.00 0.00 47 PHE A O 14
ATOM 18141 N N . ALA A 1 48 ? 33.125 30.937 36.663 1.00 0.00 48 ALA A N 14
ATOM 18142 C CA . ALA A 1 48 ? 34.248 31.059 37.607 1.00 0.00 48 ALA A CA 14
ATOM 18143 C C . ALA A 1 48 ? 35.607 30.540 37.065 1.00 0.00 48 ALA A C 14
ATOM 18144 O O . ALA A 1 48 ? 36.427 29.994 37.815 1.00 0.00 48 ALA A O 14
ATOM 18151 N N . GLY A 1 49 ? 35.842 30.675 35.753 1.00 0.00 49 GLY A N 14
ATOM 18152 C CA . GLY A 1 49 ? 37.061 30.247 35.059 1.00 0.00 49 GLY A CA 14
ATOM 18153 C C . GLY A 1 49 ? 37.113 28.771 34.628 1.00 0.00 49 GLY A C 14
ATOM 18154 O O . GLY A 1 49 ? 38.133 28.359 34.069 1.00 0.00 49 GLY A O 14
ATOM 18158 N N . ASN A 1 50 ? 36.056 27.976 34.846 1.00 0.00 50 ASN A N 14
ATOM 18159 C CA . ASN A 1 50 ? 35.996 26.555 34.461 1.00 0.00 50 ASN A CA 14
ATOM 18160 C C . ASN A 1 50 ? 34.696 26.199 33.715 1.00 0.00 50 ASN A C 14
ATOM 18161 O O . ASN A 1 50 ? 33.680 26.879 33.850 1.00 0.00 50 ASN A O 14
ATOM 18172 N N . GLU A 1 51 ? 34.724 25.154 32.886 1.00 0.00 51 GLU A N 14
ATOM 18173 C CA . GLU A 1 51 ? 33.559 24.715 32.106 1.00 0.00 51 GLU A CA 14
ATOM 18174 C C . GLU A 1 51 ? 32.487 24.133 33.042 1.00 0.00 51 GLU A C 14
ATOM 18175 O O . GLU A 1 51 ? 32.790 23.337 33.936 1.00 0.00 51 GLU A O 14
ATOM 18187 N N . MET A 1 52 ? 31.229 24.531 32.855 1.00 0.00 52 MET A N 14
ATOM 18188 C CA . MET A 1 52 ? 30.098 24.048 33.650 1.00 0.00 52 MET A CA 14
ATOM 18189 C C . MET A 1 52 ? 29.794 22.578 33.332 1.00 0.00 52 MET A C 14
ATOM 18190 O O . MET A 1 52 ? 29.758 22.187 32.158 1.00 0.00 52 MET A O 14
ATOM 18204 N N . ILE A 1 53 ? 29.535 21.774 34.368 1.00 0.00 53 ILE A N 14
ATOM 18205 C CA . ILE A 1 53 ? 29.069 20.393 34.228 1.00 0.00 53 ILE A CA 14
ATOM 18206 C C . ILE A 1 53 ? 27.583 20.425 33.899 1.00 0.00 53 ILE A C 14
ATOM 18207 O O . ILE A 1 53 ? 26.768 20.951 34.656 1.00 0.00 53 ILE A O 14
ATOM 18223 N N . ASN A 1 54 ? 27.230 19.844 32.759 1.00 0.00 54 ASN A N 14
ATOM 18224 C CA . ASN A 1 54 ? 25.902 19.990 32.175 1.00 0.00 54 ASN A CA 14
ATOM 18225 C C . ASN A 1 54 ? 24.815 19.285 33.006 1.00 0.00 54 ASN A C 14
ATOM 18226 O O . ASN A 1 54 ? 23.690 19.777 33.077 1.00 0.00 54 ASN A O 14
ATOM 18237 N N . GLN A 1 55 ? 25.163 18.193 33.698 1.00 0.00 55 GLN A N 14
ATOM 18238 C CA . GLN A 1 55 ? 24.245 17.506 34.617 1.00 0.00 55 GLN A CA 14
ATOM 18239 C C . GLN A 1 55 ? 24.096 18.154 36.008 1.00 0.00 55 GLN A C 14
ATOM 18240 O O . GLN A 1 55 ? 23.208 17.740 36.757 1.00 0.00 55 GLN A O 14
ATOM 18254 N N . LYS A 1 56 ? 24.920 19.143 36.394 1.00 0.00 56 LYS A N 14
ATOM 18255 C CA . LYS A 1 56 ? 24.723 19.894 37.653 1.00 0.00 56 LYS A CA 14
ATOM 18256 C C . LYS A 1 56 ? 23.612 20.941 37.510 1.00 0.00 56 LYS A C 14
ATOM 18257 O O . LYS A 1 56 ? 23.224 21.306 36.402 1.00 0.00 56 LYS A O 14
ATOM 18276 N N . THR A 1 57 ? 23.079 21.419 38.634 1.00 0.00 57 THR A N 14
ATOM 18277 C CA . THR A 1 57 ? 21.996 22.421 38.684 1.00 0.00 57 THR A CA 14
ATOM 18278 C C . THR A 1 57 ? 22.473 23.855 38.918 1.00 0.00 57 THR A C 14
ATOM 18279 O O . THR A 1 57 ? 23.537 24.085 39.495 1.00 0.00 57 THR A O 14
ATOM 18290 N N . LEU A 1 58 ? 21.653 24.829 38.498 1.00 0.00 58 LEU A N 14
ATOM 18291 C CA . LEU A 1 58 ? 21.849 26.265 38.740 1.00 0.00 58 LEU A CA 14
ATOM 18292 C C . LEU A 1 58 ? 22.165 26.565 40.216 1.00 0.00 58 LEU A C 14
ATOM 18293 O O . LEU A 1 58 ? 23.017 27.403 40.518 1.00 0.00 58 LEU A O 14
ATOM 18309 N N . SER A 1 59 ? 21.487 25.869 41.131 1.00 0.00 59 SER A N 14
ATOM 18310 C CA . SER A 1 59 ? 21.628 26.023 42.582 1.00 0.00 59 SER A CA 14
ATOM 18311 C C . SER A 1 59 ? 22.930 25.418 43.131 1.00 0.00 59 SER A C 14
ATOM 18312 O O . SER A 1 59 ? 23.428 25.884 44.151 1.00 0.00 59 SER A O 14
ATOM 18320 N N . ASP A 1 60 ? 23.548 24.446 42.444 1.00 0.00 60 ASP A N 14
ATOM 18321 C CA . ASP A 1 60 ? 24.822 23.821 42.856 1.00 0.00 60 ASP A CA 14
ATOM 18322 C C . ASP A 1 60 ? 25.954 24.851 42.635 1.00 0.00 60 ASP A C 14
ATOM 18323 O O . ASP A 1 60 ? 26.894 24.936 43.430 1.00 0.00 60 ASP A O 14
ATOM 18332 N N . TYR A 1 61 ? 25.823 25.698 41.605 1.00 0.00 61 TYR A N 14
ATOM 18333 C CA . TYR A 1 61 ? 26.646 26.892 41.367 1.00 0.00 61 TYR A CA 14
ATOM 18334 C C . TYR A 1 61 ? 26.185 28.182 42.096 1.00 0.00 61 TYR A C 14
ATOM 18335 O O . TYR A 1 61 ? 26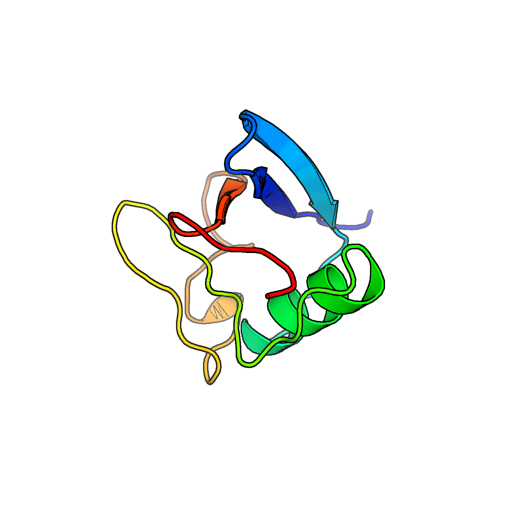.878 29.202 42.065 1.00 0.00 61 TYR A O 14
ATOM 18353 N N . SER A 1 62 ? 25.008 28.157 42.740 1.00 0.00 62 SER A N 14
ATOM 18354 C CA . SER A 1 62 ? 24.293 29.306 43.338 1.00 0.00 62 SER A CA 14
ATOM 18355 C C . SER A 1 62 ? 24.040 30.486 42.381 1.00 0.00 62 SER A C 14
ATOM 18356 O O . SER A 1 62 ? 24.213 31.652 42.740 1.00 0.00 62 SER A O 14
ATOM 18364 N N . ILE A 1 63 ? 23.636 30.192 41.140 1.00 0.00 63 ILE A N 14
ATOM 18365 C CA . ILE A 1 63 ? 23.356 31.178 40.070 1.00 0.00 63 ILE A CA 14
ATOM 18366 C C . ILE A 1 63 ? 22.053 31.981 40.317 1.00 0.00 63 ILE A C 14
ATOM 18367 O O . ILE A 1 63 ? 21.849 33.060 39.757 1.00 0.00 63 ILE A O 14
ATOM 18383 N N . ILE A 1 64 ? 21.159 31.464 41.165 1.00 0.00 64 ILE A N 14
ATOM 18384 C CA . ILE A 1 64 ? 19.845 32.056 41.483 1.00 0.00 64 ILE A CA 14
ATOM 18385 C C . ILE A 1 64 ? 19.907 33.128 42.585 1.00 0.00 64 ILE A C 14
ATOM 18386 O O . ILE A 1 64 ? 19.079 34.039 42.612 1.00 0.00 64 ILE A O 14
ATOM 18402 N N . ASP A 1 65 ? 20.915 33.077 43.463 1.00 0.00 65 ASP A N 14
ATOM 18403 C CA . ASP A 1 65 ? 21.109 34.006 44.592 1.00 0.00 65 ASP A CA 14
ATOM 18404 C C . ASP A 1 65 ? 21.666 35.402 44.204 1.00 0.00 65 ASP A C 14
ATOM 18405 O O . ASP A 1 65 ? 22.567 35.945 44.849 1.00 0.00 65 ASP A O 14
ATOM 18414 N N . SER A 1 66 ? 21.179 35.943 43.080 1.00 0.00 66 SER A N 14
ATOM 18415 C CA . SER A 1 66 ? 21.665 37.152 42.396 1.00 0.00 66 SER A CA 14
ATOM 18416 C C . SER A 1 66 ? 21.281 38.461 43.098 1.00 0.00 66 SER A C 14
ATOM 18417 O O . SER A 1 66 ? 20.100 38.805 43.214 1.00 0.00 66 SER A O 14
ATOM 18425 N N . THR A 1 67 ? 22.293 39.226 43.503 1.00 0.00 67 THR A N 14
ATOM 18426 C CA . THR A 1 67 ? 22.223 40.677 43.782 1.00 0.00 67 THR A CA 14
ATOM 18427 C C . THR A 1 67 ? 22.914 41.561 42.730 1.00 0.00 67 THR A C 14
ATOM 18428 O O . THR A 1 67 ? 22.648 42.757 42.619 1.00 0.00 67 THR A O 14
ATOM 18439 N N . GLU A 1 68 ? 23.764 40.939 41.906 1.00 0.00 68 GLU A N 14
ATOM 18440 C CA . GLU A 1 68 ? 24.354 41.477 40.674 1.00 0.00 68 GLU A CA 14
ATOM 18441 C C . GLU A 1 68 ? 24.200 40.490 39.492 1.00 0.00 68 GLU A C 14
ATOM 18442 O O . GLU A 1 68 ? 23.990 39.282 39.680 1.00 0.00 68 GLU A O 14
ATOM 18454 N N . GLU A 1 69 ? 24.344 41.013 38.273 1.00 0.00 69 GLU A N 14
ATOM 18455 C CA . GLU A 1 69 ? 24.217 40.338 36.973 1.00 0.00 69 GLU A CA 14
ATOM 18456 C C . GLU A 1 69 ? 25.197 39.164 36.779 1.00 0.00 69 GLU A C 14
ATOM 18457 O O . GLU A 1 69 ? 26.417 39.365 36.743 1.00 0.00 69 GLU A O 14
ATOM 18469 N N . PHE A 1 70 ? 24.670 37.950 36.579 1.00 0.00 70 PHE A N 14
ATOM 18470 C CA . PHE A 1 70 ? 25.426 36.783 36.112 1.00 0.00 70 PHE A CA 14
ATOM 18471 C C . PHE A 1 70 ? 25.677 36.692 34.599 1.00 0.00 70 PHE A C 14
ATOM 18472 O O . PHE A 1 70 ? 24.725 36.753 33.817 1.00 0.00 70 PHE A O 14
ATOM 18489 N N . THR A 1 71 ? 26.927 36.470 34.182 1.00 0.00 71 THR A N 14
ATOM 18490 C CA . THR A 1 71 ? 27.319 36.259 32.778 1.00 0.00 71 THR A CA 14
ATOM 18491 C C . THR A 1 71 ? 28.216 35.041 32.552 1.00 0.00 71 THR A C 14
ATOM 18492 O O . THR A 1 71 ? 29.301 34.924 33.129 1.00 0.00 71 THR A O 14
ATOM 18503 N N . LEU A 1 72 ? 27.770 34.149 31.666 1.00 0.00 72 LEU A N 14
ATOM 18504 C CA . LEU A 1 72 ? 28.463 32.924 31.277 1.00 0.00 72 LEU A CA 14
ATOM 18505 C C . LEU A 1 72 ? 29.211 33.128 29.957 1.00 0.00 72 LEU A C 14
ATOM 18506 O O . LEU A 1 72 ? 28.717 33.785 29.034 1.00 0.00 72 LEU A O 14
ATOM 18522 N N . HIS A 1 73 ? 30.397 32.531 29.862 1.00 0.00 73 HIS A N 14
ATOM 18523 C CA . HIS A 1 73 ? 31.270 32.651 28.694 1.00 0.00 73 HIS A CA 14
ATOM 18524 C C . HIS A 1 73 ? 31.064 31.471 27.735 1.00 0.00 73 HIS A C 14
ATOM 18525 O O . HIS A 1 73 ? 31.298 30.316 28.103 1.00 0.00 73 HIS A O 14
ATOM 18539 N N . LEU A 1 74 ? 30.670 31.754 26.492 1.00 0.00 74 LEU A N 14
ATOM 18540 C CA . LEU A 1 74 ? 30.657 30.775 25.400 1.00 0.00 74 LEU A CA 14
ATOM 18541 C C . LEU A 1 74 ? 32.092 30.347 25.042 1.00 0.00 74 LEU A C 14
ATOM 18542 O O . LEU A 1 74 ? 33.003 31.179 25.055 1.00 0.00 74 LEU A O 14
ATOM 18558 N N . GLU A 1 75 ? 32.313 29.074 24.703 1.00 0.00 75 GLU A N 14
ATOM 18559 C CA . GLU A 1 75 ? 33.595 28.639 24.124 1.00 0.00 75 GLU A CA 14
ATOM 18560 C C . GLU A 1 75 ? 33.869 29.277 22.744 1.00 0.00 75 GLU A C 14
ATOM 18561 O O . GLU A 1 75 ? 32.952 29.529 21.958 1.00 0.00 75 GLU A O 14
ATOM 18573 N N . THR A 1 76 ? 35.140 29.541 22.435 1.00 0.00 76 THR A N 14
ATOM 18574 C CA . THR A 1 76 ? 35.579 30.080 21.138 1.00 0.00 76 THR A CA 14
ATOM 18575 C C . THR A 1 76 ? 35.219 29.258 19.892 1.00 0.00 76 THR A C 14
ATOM 18576 O O . THR A 1 76 ? 35.292 28.029 19.925 1.00 0.00 76 THR A O 14
ATOM 18587 N N . LYS A 1 77 ? 34.873 29.922 18.777 1.00 0.00 77 LYS A N 14
ATOM 18588 C CA . LYS A 1 77 ? 34.536 29.331 17.458 1.00 0.00 77 LYS A CA 14
ATOM 18589 C C . LYS A 1 77 ? 33.260 28.466 17.396 1.00 0.00 77 LYS A C 14
ATOM 18590 O O . LYS A 1 77 ? 32.929 27.943 16.328 1.00 0.00 77 LYS A O 14
ATOM 18609 N N . LEU A 1 78 ? 32.489 28.365 18.480 1.00 0.00 78 LEU A N 14
ATOM 18610 C CA . LEU A 1 78 ? 31.169 27.712 18.505 1.00 0.00 78 LEU A CA 14
ATOM 18611 C C . LEU A 1 78 ? 30.156 28.441 17.614 1.00 0.00 78 LEU A C 14
ATOM 18612 O O . LEU A 1 78 ? 29.358 27.792 16.938 1.00 0.00 78 LEU A O 14
ATOM 18628 N N . ASP A 1 79 ? 30.173 29.775 17.621 1.00 0.00 79 ASP A N 14
ATOM 18629 C CA . ASP A 1 79 ? 29.204 30.568 16.867 1.00 0.00 79 ASP A CA 14
ATOM 18630 C C . ASP A 1 79 ? 29.447 30.637 15.351 1.00 0.00 79 ASP A C 14
ATOM 18631 O O . ASP A 1 79 ? 30.544 30.978 14.887 1.00 0.00 79 ASP A O 14
ATOM 18640 N N . LEU A 1 80 ? 28.400 30.373 14.563 1.00 0.00 80 LEU A N 14
ATOM 18641 C CA . LEU A 1 80 ? 28.348 30.759 13.151 1.00 0.00 80 LEU A CA 14
ATOM 18642 C C . LEU A 1 80 ? 28.294 32.288 13.025 1.00 0.00 80 LEU A C 14
ATOM 18643 O O . LEU A 1 80 ? 28.864 32.841 12.081 1.00 0.00 80 LEU A O 14
ATOM 18659 N N . MET A 1 81 ? 27.670 32.960 14.003 1.00 0.00 81 MET A N 14
ATOM 18660 C CA . MET A 1 81 ? 27.533 34.419 14.109 1.00 0.00 81 MET A CA 14
ATOM 18661 C C . MET A 1 81 ? 28.879 35.151 14.125 1.00 0.00 81 MET A C 14
ATOM 18662 O O . MET A 1 81 ? 29.065 36.006 13.229 1.00 0.00 81 MET A O 14
ATOM 18677 N N . SER A 1 1 ? 8.572 37.873 35.404 1.00 0.00 1 SER A N 15
ATOM 18678 C CA . SER A 1 1 ? 9.980 37.487 35.609 1.00 0.00 1 SER A CA 15
ATOM 18679 C C . SER A 1 1 ? 10.394 37.692 37.058 1.00 0.00 1 SER A C 15
ATOM 18680 O O . SER A 1 1 ? 9.885 38.606 37.710 1.00 0.00 1 SER A O 15
ATOM 18690 N N . HIS A 1 2 ? 11.301 36.847 37.564 1.00 0.00 2 HIS A N 15
ATOM 18691 C CA . HIS A 1 2 ? 11.780 36.847 38.957 1.00 0.00 2 HIS A CA 15
ATOM 18692 C C . HIS A 1 2 ? 13.269 36.470 39.147 1.00 0.00 2 HIS A C 15
ATOM 18693 O O . HIS A 1 2 ? 13.816 36.726 40.223 1.00 0.00 2 HIS A O 15
ATOM 18707 N N . MET A 1 3 ? 13.940 35.867 38.152 1.00 0.00 3 MET A N 15
ATOM 18708 C CA . MET A 1 3 ? 15.381 35.546 38.198 1.00 0.00 3 MET A CA 15
ATOM 18709 C C . MET A 1 3 ? 15.959 35.316 36.788 1.00 0.00 3 MET A C 15
ATOM 18710 O O . MET A 1 3 ? 15.336 34.650 35.957 1.00 0.00 3 MET A O 15
ATOM 18724 N N . GLN A 1 4 ? 17.140 35.882 36.502 1.00 0.00 4 GLN A N 15
ATOM 18725 C CA . GLN A 1 4 ? 17.695 35.969 35.140 1.00 0.00 4 GLN A CA 15
ATOM 18726 C C . GLN A 1 4 ? 19.230 35.828 35.083 1.00 0.00 4 GLN A C 15
ATOM 18727 O O . GLN A 1 4 ? 19.925 35.998 36.090 1.00 0.00 4 GLN A O 15
ATOM 18741 N N . VAL A 1 5 ? 19.754 35.540 33.885 1.00 0.00 5 VAL A N 15
ATOM 18742 C CA . VAL A 1 5 ? 21.186 35.461 33.532 1.00 0.00 5 VAL A CA 15
ATOM 18743 C C . VAL A 1 5 ? 21.470 35.966 32.118 1.00 0.00 5 VAL A C 15
ATOM 18744 O O . VAL A 1 5 ? 20.590 35.983 31.253 1.00 0.00 5 VAL A O 15
ATOM 18757 N N . SER A 1 6 ? 22.725 36.345 31.887 1.00 0.00 6 SER A N 15
ATOM 18758 C CA . SER A 1 6 ? 23.280 36.682 30.577 1.00 0.00 6 SER A CA 15
ATOM 18759 C C . SER A 1 6 ? 24.225 35.602 30.038 1.00 0.00 6 SER A C 15
ATOM 18760 O O . SER A 1 6 ? 24.935 34.954 30.806 1.00 0.00 6 SER A O 15
ATOM 18768 N N . ILE A 1 7 ? 24.287 35.454 28.712 1.00 0.00 7 ILE A N 15
ATOM 18769 C CA . ILE A 1 7 ? 25.270 34.627 27.986 1.00 0.00 7 ILE A CA 15
ATOM 18770 C C . ILE A 1 7 ? 26.080 35.544 27.061 1.00 0.00 7 ILE A C 15
ATOM 18771 O O . ILE A 1 7 ? 25.482 36.202 26.209 1.00 0.00 7 ILE A O 15
ATOM 18787 N N . GLU A 1 8 ? 27.409 35.602 27.203 1.00 0.00 8 GLU A N 15
ATOM 18788 C CA . GLU A 1 8 ? 28.275 36.450 26.359 1.00 0.00 8 GLU A CA 15
ATOM 18789 C C . GLU A 1 8 ? 28.913 35.659 25.199 1.00 0.00 8 GLU A C 15
ATOM 18790 O O . GLU A 1 8 ? 29.662 34.697 25.406 1.00 0.00 8 GLU A O 15
ATOM 18802 N N . PHE A 1 9 ? 28.619 36.095 23.973 1.00 0.00 9 PHE A N 15
ATOM 18803 C CA . PHE A 1 9 ? 29.027 35.497 22.701 1.00 0.00 9 PHE A CA 15
ATOM 18804 C C . PHE A 1 9 ? 30.459 35.801 22.225 1.00 0.00 9 PHE A C 15
ATOM 18805 O O . PHE A 1 9 ? 31.133 36.668 22.789 1.00 0.00 9 PHE A O 15
ATOM 18822 N N . GLN A 1 10 ? 30.946 35.118 21.181 1.00 0.00 10 GLN A N 15
ATOM 18823 C CA . GLN A 1 10 ? 32.316 35.300 20.665 1.00 0.00 10 GLN A CA 15
ATOM 18824 C C . GLN A 1 10 ? 32.581 36.721 20.118 1.00 0.00 10 GLN A C 15
ATOM 18825 O O . GLN A 1 10 ? 33.718 37.185 20.180 1.00 0.00 10 GLN A O 15
ATOM 18839 N N . ASN A 1 11 ? 31.552 37.446 19.655 1.00 0.00 11 ASN A N 15
ATOM 18840 C CA . ASN A 1 11 ? 31.632 38.868 19.272 1.00 0.00 11 ASN A CA 15
ATOM 18841 C C . ASN A 1 11 ? 31.622 39.855 20.465 1.00 0.00 11 ASN A C 15
ATOM 18842 O O . ASN A 1 11 ? 31.659 41.071 20.262 1.00 0.00 11 ASN A O 15
ATOM 18853 N N . GLY A 1 12 ? 31.547 39.363 21.707 1.00 0.00 12 GLY A N 15
ATOM 18854 C CA . GLY A 1 12 ? 31.532 40.192 22.918 1.00 0.00 12 GLY A CA 15
ATOM 18855 C C . GLY A 1 12 ? 30.183 40.849 23.232 1.00 0.00 12 GLY A C 15
ATOM 18856 O O . GLY A 1 12 ? 30.138 41.829 23.976 1.00 0.00 12 GLY A O 15
ATOM 18860 N N . GLU A 1 13 ? 29.087 40.351 22.657 1.00 0.00 13 GLU A N 15
ATOM 18861 C CA . GLU A 1 13 ? 27.714 40.830 22.878 1.00 0.00 13 GLU A CA 15
ATOM 18862 C C . GLU A 1 13 ? 26.847 39.737 23.532 1.00 0.00 13 GLU A C 15
ATOM 18863 O O . GLU A 1 13 ? 27.233 38.565 23.551 1.00 0.00 13 GLU A O 15
ATOM 18875 N N . LYS A 1 14 ? 25.692 40.103 24.109 1.00 0.00 14 LYS A N 15
ATOM 18876 C CA . LYS A 1 14 ? 24.931 39.222 25.019 1.00 0.00 14 LYS A CA 15
ATOM 18877 C C . LYS A 1 14 ? 23.552 38.769 24.524 1.00 0.00 14 LYS A C 15
ATOM 18878 O O . LYS A 1 14 ? 22.865 39.486 23.790 1.00 0.00 14 LYS A O 15
ATOM 18897 N N . LEU A 1 15 ? 23.132 37.587 24.987 1.00 0.00 15 LEU A N 15
ATOM 18898 C CA . LEU A 1 15 ? 21.723 37.176 25.113 1.00 0.00 15 LEU A CA 15
ATOM 18899 C C . LEU A 1 15 ? 21.301 37.197 26.590 1.00 0.00 15 LEU A C 15
ATOM 18900 O O . LEU A 1 15 ? 22.115 36.893 27.463 1.00 0.00 15 LEU A O 15
ATOM 18916 N N . LYS A 1 16 ? 20.019 37.474 26.857 1.00 0.00 16 LYS A N 15
ATOM 18917 C CA . LYS A 1 16 ? 19.383 37.369 28.186 1.00 0.00 16 LYS A CA 15
ATOM 18918 C C . LYS A 1 16 ? 18.433 36.171 28.282 1.00 0.00 16 LYS A C 15
ATOM 18919 O O . LYS A 1 16 ? 17.723 35.884 27.317 1.00 0.00 16 LYS A O 15
ATOM 18938 N N . PHE A 1 17 ? 18.374 35.536 29.455 1.00 0.00 17 PHE A N 15
ATOM 18939 C CA . PHE A 1 17 ? 17.503 34.395 29.761 1.00 0.00 17 PHE A CA 15
ATOM 18940 C C . PHE A 1 17 ? 16.856 34.409 31.157 1.00 0.00 17 PHE A C 15
ATOM 18941 O O . PHE A 1 17 ? 17.529 34.706 32.145 1.00 0.00 17 PHE A O 15
ATOM 18958 N N . ASN A 1 18 ? 15.575 34.048 31.246 1.00 0.00 18 ASN A N 15
ATOM 18959 C CA . ASN A 1 18 ? 14.866 33.719 32.490 1.00 0.00 18 ASN A CA 15
ATOM 18960 C C . ASN A 1 18 ? 15.135 32.270 32.940 1.00 0.00 18 ASN A C 15
ATOM 18961 O O . ASN A 1 18 ? 15.239 31.373 32.104 1.00 0.00 18 ASN A O 15
ATOM 18972 N N . VAL A 1 19 ? 15.191 32.025 34.252 1.00 0.00 19 VAL A N 15
ATOM 18973 C CA . VAL A 1 19 ? 15.483 30.695 34.833 1.00 0.00 19 VAL A CA 15
ATOM 18974 C C . VAL A 1 19 ? 14.520 30.281 35.955 1.00 0.00 19 VAL A C 15
ATOM 18975 O O . VAL A 1 19 ? 13.804 31.119 36.497 1.00 0.00 19 VAL A O 15
ATOM 18988 N N . GLN A 1 20 ? 14.501 28.995 36.322 1.00 0.00 20 GLN A N 15
ATOM 18989 C CA . GLN A 1 20 ? 13.717 28.447 37.443 1.00 0.00 20 GLN A CA 15
ATOM 18990 C C . GLN A 1 20 ? 14.557 27.448 38.274 1.00 0.00 20 GLN A C 15
ATOM 18991 O O . GLN A 1 20 ? 15.369 26.732 37.681 1.00 0.00 20 GLN A O 15
ATOM 19005 N N . PRO A 1 21 ? 14.364 27.323 39.606 1.00 0.00 21 PRO A N 15
ATOM 19006 C CA . PRO A 1 21 ? 15.167 26.451 40.484 1.00 0.00 21 PRO A CA 15
ATOM 19007 C C . PRO A 1 21 ? 15.210 24.936 40.179 1.00 0.00 21 PRO A C 15
ATOM 19008 O O . PRO A 1 21 ? 15.963 24.223 40.848 1.00 0.00 21 PRO A O 15
ATOM 19019 N N . SER A 1 22 ? 14.438 24.416 39.217 1.00 0.00 22 SER A N 15
ATOM 19020 C CA . SER A 1 22 ? 14.523 23.017 38.740 1.00 0.00 22 SER A CA 15
ATOM 19021 C C . SER A 1 22 ? 15.384 22.842 37.464 1.00 0.00 22 SER A C 15
ATOM 19022 O O . SER A 1 22 ? 15.651 21.711 37.041 1.00 0.00 22 SER A O 15
ATOM 19030 N N . HIS A 1 23 ? 15.870 23.927 36.847 1.00 0.00 23 HIS A N 15
ATOM 19031 C CA . HIS A 1 23 ? 16.746 23.858 35.669 1.00 0.00 23 HIS A CA 15
ATOM 19032 C C . HIS A 1 23 ? 18.130 23.248 35.974 1.00 0.00 23 HIS A C 15
ATOM 19033 O O . HIS A 1 23 ? 18.854 23.724 36.855 1.00 0.00 23 HIS A O 15
ATOM 19047 N N . LYS A 1 24 ? 18.546 22.260 35.170 1.00 0.00 24 LYS A N 15
ATOM 19048 C CA . LYS A 1 24 ? 19.968 21.870 35.047 1.00 0.00 24 LYS A CA 15
ATOM 19049 C C . LYS A 1 24 ? 20.715 22.816 34.096 1.00 0.00 24 LYS A C 15
ATOM 19050 O O . LYS A 1 24 ? 20.089 23.534 33.319 1.00 0.00 24 LYS A O 15
ATOM 19069 N N . ILE A 1 25 ? 22.047 22.794 34.081 1.00 0.00 25 ILE A N 15
ATOM 19070 C CA . ILE A 1 25 ? 22.840 23.579 33.112 1.00 0.00 25 ILE A CA 15
ATOM 19071 C C . ILE A 1 25 ? 22.574 23.111 31.660 1.00 0.00 25 ILE A C 15
ATOM 19072 O O . ILE A 1 25 ? 22.557 23.927 30.738 1.00 0.00 25 ILE A O 15
ATOM 19088 N N . LEU A 1 26 ? 22.207 21.838 31.454 1.00 0.00 26 LEU A N 15
ATOM 19089 C CA . LEU A 1 26 ? 21.660 21.321 30.189 1.00 0.00 26 LEU A CA 15
ATOM 19090 C C . LEU A 1 26 ? 20.376 22.047 29.735 1.00 0.00 26 LEU A C 15
ATOM 19091 O O . LEU A 1 26 ? 20.196 22.291 28.544 1.00 0.00 26 LEU A O 15
ATOM 19107 N N . ASP A 1 27 ? 19.507 22.455 30.662 1.00 0.00 27 ASP A N 15
ATOM 19108 C CA . ASP A 1 27 ? 18.301 23.227 30.338 1.00 0.00 27 ASP A CA 15
ATOM 19109 C C . ASP A 1 27 ? 18.586 24.645 29.816 1.00 0.00 27 ASP A C 15
ATOM 19110 O O . ASP A 1 27 ? 17.815 25.179 29.015 1.00 0.00 27 ASP A O 15
ATOM 19119 N N . ILE A 1 28 ? 19.728 25.222 30.216 1.00 0.00 28 ILE A N 15
ATOM 19120 C CA . ILE A 1 28 ? 20.279 26.460 29.643 1.00 0.00 28 ILE A CA 15
ATOM 19121 C C . ILE A 1 28 ? 20.741 26.221 28.203 1.00 0.00 28 ILE A C 15
ATOM 19122 O O . ILE A 1 28 ? 20.391 27.003 27.319 1.00 0.00 28 ILE A O 15
ATOM 19138 N N . LYS A 1 29 ? 21.459 25.117 27.937 1.00 0.00 29 LYS A N 15
ATOM 19139 C CA . LYS A 1 29 ? 21.809 24.731 26.560 1.00 0.00 29 LYS A CA 15
ATOM 19140 C C . LYS A 1 29 ? 20.574 24.540 25.689 1.00 0.00 29 LYS A C 15
ATOM 19141 O O . LYS A 1 29 ? 20.578 24.974 24.541 1.00 0.00 29 LYS A O 15
ATOM 19160 N N . GLU A 1 30 ? 19.518 23.925 26.221 1.00 0.00 30 GLU A N 15
ATOM 19161 C CA . GLU A 1 30 ? 18.258 23.742 25.499 1.00 0.00 30 GLU A CA 15
ATOM 19162 C C . GLU A 1 30 ? 17.589 25.095 25.174 1.00 0.00 30 GLU A C 15
ATOM 19163 O O . GLU A 1 30 ? 17.255 25.329 24.014 1.00 0.00 30 GLU A O 15
ATOM 19175 N N . MET A 1 31 ? 17.514 26.047 26.117 1.00 0.00 31 MET A N 15
ATOM 19176 C CA . MET A 1 31 ? 17.048 27.417 25.820 1.00 0.00 31 MET A CA 15
ATOM 19177 C C . MET A 1 31 ? 17.891 28.132 24.749 1.00 0.00 31 MET A C 15
ATOM 19178 O O . MET A 1 31 ? 17.343 28.758 23.841 1.00 0.00 31 MET A O 15
ATOM 19192 N N . ILE A 1 32 ? 19.221 28.007 24.803 1.00 0.00 32 ILE A N 15
ATOM 19193 C CA . ILE A 1 32 ? 20.127 28.549 23.773 1.00 0.00 32 ILE A CA 15
ATOM 19194 C C . ILE A 1 32 ? 19.864 27.889 22.419 1.00 0.00 32 ILE A C 15
ATOM 19195 O O . ILE A 1 32 ? 19.815 28.559 21.384 1.00 0.00 32 ILE A O 15
ATOM 19211 N N . PHE A 1 33 ? 19.672 26.575 22.414 1.00 0.00 33 PHE A N 15
ATOM 19212 C CA . PHE A 1 33 ? 19.337 25.807 21.218 1.00 0.00 33 PHE A CA 15
ATOM 19213 C C . PHE A 1 33 ? 18.040 26.272 20.542 1.00 0.00 33 PHE A C 15
ATOM 19214 O O . PHE A 1 33 ? 18.004 26.441 19.322 1.00 0.00 33 PHE A O 15
ATOM 19231 N N . LYS A 1 34 ? 17.033 26.651 21.341 1.00 0.00 34 LYS A N 15
ATOM 19232 C CA . LYS A 1 34 ? 15.769 27.276 20.891 1.00 0.00 34 LYS A CA 15
ATOM 19233 C C . LYS A 1 34 ? 15.897 28.736 20.402 1.00 0.00 34 LYS A C 15
ATOM 19234 O O . LYS A 1 34 ? 14.922 29.281 19.883 1.00 0.00 34 LYS A O 15
ATOM 19253 N N . LYS A 1 35 ? 17.073 29.368 20.539 1.00 0.00 35 LYS A N 15
ATOM 19254 C CA . LYS A 1 35 ? 17.385 30.745 20.078 1.00 0.00 35 LYS A CA 15
ATOM 19255 C C . LYS A 1 35 ? 18.494 30.852 19.018 1.00 0.00 35 LYS A C 15
ATOM 19256 O O . LYS A 1 35 ? 18.648 31.900 18.393 1.00 0.00 35 LYS A O 15
ATOM 19275 N N . THR A 1 36 ? 19.270 29.785 18.832 1.00 0.00 36 THR A N 15
ATOM 19276 C CA . THR A 1 36 ? 20.490 29.743 17.994 1.00 0.00 36 THR A CA 15
ATOM 19277 C C . THR A 1 36 ? 20.616 28.516 17.089 1.00 0.00 36 THR A C 15
ATOM 19278 O O . THR A 1 36 ? 21.400 28.537 16.141 1.00 0.00 36 THR A O 15
ATOM 19289 N N . ASN A 1 37 ? 19.888 27.435 17.388 1.00 0.00 37 ASN A N 15
ATOM 19290 C CA . ASN A 1 37 ? 19.943 26.135 16.701 1.00 0.00 37 ASN A CA 15
ATOM 19291 C C . ASN A 1 37 ? 21.337 25.458 16.768 1.00 0.00 37 ASN A C 15
ATOM 19292 O O . ASN A 1 37 ? 21.577 24.472 16.067 1.00 0.00 37 ASN A O 15
ATOM 19303 N N . ILE A 1 38 ? 22.252 25.942 17.623 1.00 0.00 38 ILE A N 15
ATOM 19304 C CA . ILE A 1 38 ? 23.530 25.279 17.920 1.00 0.00 38 ILE A CA 15
ATOM 19305 C C . ILE A 1 38 ? 23.252 24.092 18.852 1.00 0.00 38 ILE A C 15
ATOM 19306 O O . ILE A 1 38 ? 22.745 24.257 19.966 1.00 0.00 38 ILE A O 15
ATOM 19322 N N . ASN A 1 39 ? 23.552 22.882 18.387 1.00 0.00 39 ASN A N 15
ATOM 19323 C CA . ASN A 1 39 ? 23.202 21.637 19.066 1.00 0.00 39 ASN A CA 15
ATOM 19324 C C . ASN A 1 39 ? 23.884 21.492 20.428 1.00 0.00 39 ASN A C 15
ATOM 19325 O O . ASN A 1 39 ? 25.066 21.798 20.563 1.00 0.00 39 ASN A O 15
ATOM 19336 N N . VAL A 1 40 ? 23.161 21.020 21.446 1.00 0.00 40 VAL A N 15
ATOM 19337 C CA . VAL A 1 40 ? 23.644 21.042 22.843 1.00 0.00 40 VAL A CA 15
ATOM 19338 C C . VAL A 1 40 ? 24.956 20.281 23.086 1.00 0.00 40 VAL A C 15
ATOM 19339 O O . VAL A 1 40 ? 25.731 20.677 23.954 1.00 0.00 40 VAL A O 15
ATOM 19352 N N . LYS A 1 41 ? 25.243 19.246 22.287 1.00 0.00 41 LYS A N 15
ATOM 19353 C CA . LYS A 1 41 ? 26.552 18.557 22.273 1.00 0.00 41 LYS A CA 15
ATOM 19354 C C . LYS A 1 41 ? 27.699 19.364 21.641 1.00 0.00 41 LYS A C 15
ATOM 19355 O O . LYS A 1 41 ? 28.858 19.158 22.004 1.00 0.00 41 LYS A O 15
ATOM 19374 N N . ASP A 1 42 ? 27.401 20.262 20.702 1.00 0.00 42 ASP A N 15
ATOM 19375 C CA . ASP A 1 42 ? 28.376 21.194 20.118 1.00 0.00 42 ASP A CA 15
ATOM 19376 C C . ASP A 1 42 ? 28.694 22.388 21.028 1.00 0.00 42 ASP A C 15
ATOM 19377 O O . ASP A 1 42 ? 29.859 22.737 21.236 1.00 0.00 42 ASP A O 15
ATOM 19386 N N . GLN A 1 43 ? 27.655 22.998 21.607 1.00 0.00 43 GLN A N 15
ATOM 19387 C CA . GLN A 1 43 ? 27.789 24.169 22.483 1.00 0.00 43 GLN A CA 15
ATOM 19388 C C . GLN A 1 43 ? 28.232 23.833 23.917 1.00 0.00 43 GLN A C 15
ATOM 19389 O O . GLN A 1 43 ? 27.986 22.746 24.437 1.00 0.00 43 GLN A O 15
ATOM 19403 N N . SER A 1 44 ? 28.873 24.801 24.571 1.00 0.00 44 SER A N 15
ATOM 19404 C CA . SER A 1 44 ? 29.498 24.672 25.888 1.00 0.00 44 SER A CA 15
ATOM 19405 C C . SER A 1 44 ? 29.607 26.044 26.568 1.00 0.00 44 SER A C 15
ATOM 19406 O O . SER A 1 44 ? 29.757 27.068 25.893 1.00 0.00 44 SER A O 15
ATOM 19414 N N . LEU A 1 45 ? 29.493 26.063 27.899 1.00 0.00 45 LEU A N 15
ATOM 19415 C CA . LEU A 1 45 ? 29.434 27.269 28.733 1.00 0.00 45 LEU A CA 15
ATOM 19416 C C . LEU A 1 45 ? 30.484 27.248 29.851 1.00 0.00 45 LEU A C 15
ATOM 19417 O O . LEU A 1 45 ? 30.821 26.191 30.403 1.00 0.00 45 LEU A O 15
ATOM 19433 N N . LYS A 1 46 ? 30.961 28.440 30.214 1.00 0.00 46 LYS A N 15
ATOM 19434 C CA . LYS A 1 46 ? 31.967 28.668 31.255 1.00 0.00 46 LYS A CA 15
ATOM 19435 C C . LYS A 1 46 ? 31.474 29.611 32.353 1.00 0.00 46 LYS A C 15
ATOM 19436 O O . LYS A 1 46 ? 30.729 30.558 32.088 1.00 0.00 46 LYS A O 15
ATOM 19455 N N . PHE A 1 47 ? 31.953 29.364 33.569 1.00 0.00 47 PHE A N 15
ATOM 19456 C CA . PHE A 1 47 ? 31.746 30.166 34.773 1.00 0.00 47 PHE A CA 15
ATOM 19457 C C . PHE A 1 47 ? 33.011 30.401 35.608 1.00 0.00 47 PHE A C 15
ATOM 19458 O O . PHE A 1 47 ? 33.729 29.446 35.914 1.00 0.00 47 PHE A O 15
ATOM 19475 N N . ALA A 1 48 ? 33.296 31.656 35.974 1.00 0.00 48 ALA A N 15
ATOM 19476 C CA . ALA A 1 48 ? 34.509 32.064 36.698 1.00 0.00 48 ALA A CA 15
ATOM 19477 C C . ALA A 1 48 ? 35.843 31.679 36.001 1.00 0.00 48 ALA A C 15
ATOM 19478 O O . ALA A 1 48 ? 36.881 31.539 36.656 1.00 0.00 48 ALA A O 15
ATOM 19485 N N . GLY A 1 49 ? 35.812 31.497 34.673 1.00 0.00 49 GLY A N 15
ATOM 19486 C CA . GLY A 1 49 ? 36.915 31.011 33.831 1.00 0.00 49 GLY A CA 15
ATOM 19487 C C . GLY A 1 49 ? 36.826 29.532 33.422 1.00 0.00 49 GLY A C 15
ATOM 19488 O O . GLY A 1 49 ? 37.504 29.125 32.479 1.00 0.00 49 GLY A O 15
ATOM 19492 N N . ASN A 1 50 ? 36.015 28.717 34.106 1.00 0.00 50 ASN A N 15
ATOM 19493 C CA . ASN A 1 50 ? 36.085 27.246 34.063 1.00 0.00 50 ASN A CA 15
ATOM 19494 C C . ASN A 1 50 ? 34.869 26.623 33.348 1.00 0.00 50 ASN A C 15
ATOM 19495 O O . ASN A 1 50 ? 33.770 27.173 33.401 1.00 0.00 50 ASN A O 15
ATOM 19506 N N . GLU A 1 51 ? 35.033 25.463 32.705 1.00 0.00 51 GLU A N 15
ATOM 19507 C CA . GLU A 1 51 ? 33.939 24.759 32.012 1.00 0.00 51 GLU A CA 15
ATOM 19508 C C . GLU A 1 51 ? 32.903 24.175 32.993 1.00 0.00 51 GLU A C 15
ATOM 19509 O O . GLU A 1 51 ? 33.243 23.386 33.881 1.00 0.00 51 GLU A O 15
ATOM 19521 N N . MET A 1 52 ? 31.627 24.543 32.818 1.00 0.00 52 MET A N 15
ATOM 19522 C CA . MET A 1 52 ? 30.490 23.986 33.570 1.00 0.00 52 MET A CA 15
ATOM 19523 C C . MET A 1 52 ? 30.161 22.553 33.117 1.00 0.00 52 MET A C 15
ATOM 19524 O O . MET A 1 52 ? 30.317 22.247 31.932 1.00 0.00 52 MET A O 15
ATOM 19538 N N . ILE A 1 53 ? 29.627 21.710 34.010 1.00 0.00 53 ILE A N 15
ATOM 19539 C CA . ILE A 1 53 ? 28.997 20.432 33.630 1.00 0.00 53 ILE A CA 15
ATOM 19540 C C . ILE A 1 53 ? 27.489 20.606 33.413 1.00 0.00 53 ILE A C 15
ATOM 19541 O O . ILE A 1 53 ? 26.774 21.086 34.294 1.00 0.00 53 ILE A O 15
ATOM 19557 N N . ASN A 1 54 ? 26.999 20.114 32.273 1.00 0.00 54 ASN A N 15
ATOM 19558 C CA . ASN A 1 54 ? 25.591 20.131 31.873 1.00 0.00 54 ASN A CA 15
ATOM 19559 C C . ASN A 1 54 ? 24.651 19.437 32.881 1.00 0.00 54 ASN A C 15
ATOM 19560 O O . ASN A 1 54 ? 23.518 19.879 33.061 1.00 0.00 54 ASN A O 15
ATOM 19571 N N . GLN A 1 55 ? 25.106 18.370 33.551 1.00 0.00 55 GLN A N 15
ATOM 19572 C CA . GLN A 1 55 ? 24.284 17.583 34.481 1.00 0.00 55 GLN A CA 15
ATOM 19573 C C . GLN A 1 55 ? 24.055 18.221 35.863 1.00 0.00 55 GLN A C 15
ATOM 19574 O O . GLN A 1 55 ? 23.171 17.764 36.601 1.00 0.00 55 GLN A O 15
ATOM 19588 N N . LYS A 1 56 ? 24.810 19.267 36.227 1.00 0.00 56 LYS A N 15
ATOM 19589 C CA . LYS A 1 56 ? 24.612 19.996 37.489 1.00 0.00 56 LYS A CA 15
ATOM 19590 C C . LYS A 1 56 ? 23.422 20.950 37.431 1.00 0.00 56 LYS A C 15
ATOM 19591 O O . LYS A 1 56 ? 22.968 21.343 36.357 1.00 0.00 56 LYS A O 15
ATOM 19610 N N . THR A 1 57 ? 22.926 21.332 38.600 1.00 0.00 57 THR A N 15
ATOM 19611 C CA . THR A 1 57 ? 21.840 22.313 38.770 1.00 0.00 57 THR A CA 15
ATOM 19612 C C . THR A 1 57 ? 22.310 23.739 39.057 1.00 0.00 57 THR A C 15
ATOM 19613 O O . THR A 1 57 ? 23.398 23.957 39.590 1.00 0.00 57 THR A O 15
ATOM 19624 N N . LEU A 1 58 ? 21.476 24.724 38.709 1.00 0.00 58 LEU A N 15
ATOM 19625 C CA . LEU A 1 58 ? 21.733 26.161 38.896 1.00 0.00 58 LEU A CA 15
ATOM 19626 C C . LEU A 1 58 ? 22.081 26.520 40.353 1.00 0.00 58 LEU A C 15
ATOM 19627 O O . LEU A 1 58 ? 23.038 27.256 40.612 1.00 0.00 58 LEU A O 15
ATOM 19643 N N . SER A 1 59 ? 21.328 25.962 41.303 1.00 0.00 59 SER A N 15
ATOM 19644 C CA . SER A 1 59 ? 21.561 26.073 42.746 1.00 0.00 59 SER A CA 15
ATOM 19645 C C . SER A 1 59 ? 22.924 25.511 43.171 1.00 0.00 59 SER A C 15
ATOM 19646 O O . SER A 1 59 ? 23.618 26.118 43.987 1.00 0.00 59 SER A O 15
ATOM 19654 N N . ASP A 1 60 ? 23.368 24.401 42.569 1.00 0.00 60 ASP A N 15
ATOM 19655 C CA . ASP A 1 60 ? 24.674 23.786 42.842 1.00 0.00 60 ASP A CA 15
ATOM 19656 C C . ASP A 1 60 ? 25.913 24.586 42.386 1.00 0.00 60 ASP A C 15
ATOM 19657 O O . ASP A 1 60 ? 27.039 24.298 42.806 1.00 0.00 60 ASP A O 15
ATOM 19666 N N . TYR A 1 61 ? 25.698 25.617 41.559 1.00 0.00 61 TYR A N 15
ATOM 19667 C CA . TYR A 1 61 ? 26.644 26.692 41.226 1.00 0.00 61 TYR A CA 15
ATOM 19668 C C . TYR A 1 61 ? 26.410 28.072 41.888 1.00 0.00 61 TYR A C 15
ATOM 19669 O O . TYR A 1 61 ? 27.105 29.044 41.579 1.00 0.00 61 TYR A O 15
ATOM 19687 N N . SER A 1 62 ? 25.406 28.192 42.769 1.00 0.00 62 SER A N 15
ATOM 19688 C CA . SER A 1 62 ? 24.939 29.462 43.364 1.00 0.00 62 SER A CA 15
ATOM 19689 C C . SER A 1 62 ? 24.578 30.551 42.331 1.00 0.00 62 SER A C 15
ATOM 19690 O O . SER A 1 62 ? 24.941 31.719 42.501 1.00 0.00 62 SER A O 15
ATOM 19698 N N . ILE A 1 63 ? 23.929 30.171 41.221 1.00 0.00 63 ILE A N 15
ATOM 19699 C CA . ILE A 1 63 ? 23.605 31.071 40.089 1.00 0.00 63 ILE A CA 15
ATOM 19700 C C . ILE A 1 63 ? 22.333 31.918 40.329 1.00 0.00 63 ILE A C 15
ATOM 19701 O O . ILE A 1 63 ? 22.133 32.946 39.678 1.00 0.00 63 ILE A O 15
ATOM 19717 N N . ILE A 1 64 ? 21.466 31.516 41.268 1.00 0.00 64 ILE A N 15
ATOM 19718 C CA . ILE A 1 64 ? 20.213 32.226 41.606 1.00 0.00 64 ILE A CA 15
ATOM 19719 C C . ILE A 1 64 ? 20.395 33.191 42.801 1.00 0.00 64 ILE A C 15
ATOM 19720 O O . ILE A 1 64 ? 19.642 34.160 42.938 1.00 0.00 64 ILE A O 15
ATOM 19736 N N . ASP A 1 65 ? 21.423 32.958 43.625 1.00 0.00 65 ASP A N 15
ATOM 19737 C CA . ASP A 1 65 ? 21.855 33.762 44.779 1.00 0.00 65 ASP A CA 15
ATOM 19738 C C . ASP A 1 65 ? 22.354 35.178 44.401 1.00 0.00 65 ASP A C 15
ATOM 19739 O O . ASP A 1 65 ? 23.544 35.406 44.173 1.00 0.00 65 ASP A O 15
ATOM 19748 N N . SER A 1 66 ? 21.425 36.123 44.262 1.00 0.00 66 SER A N 15
ATOM 19749 C CA . SER A 1 66 ? 21.604 37.427 43.600 1.00 0.00 66 SER A CA 15
ATOM 19750 C C . SER A 1 66 ? 22.301 38.531 44.418 1.00 0.00 66 SER A C 15
ATOM 19751 O O . SER A 1 66 ? 21.830 39.669 44.481 1.00 0.00 66 SER A O 15
ATOM 19759 N N . THR A 1 67 ? 23.473 38.232 44.991 1.00 0.00 67 THR A N 15
ATOM 19760 C CA . THR A 1 67 ? 24.436 39.269 45.440 1.00 0.00 67 THR A CA 15
ATOM 19761 C C . THR A 1 67 ? 25.077 40.105 44.324 1.00 0.00 67 THR A C 15
ATOM 19762 O O . THR A 1 67 ? 25.642 41.178 44.562 1.00 0.00 67 THR A O 15
ATOM 19773 N N . GLU A 1 68 ? 24.962 39.621 43.086 1.00 0.00 68 GLU A N 15
ATOM 19774 C CA . GLU A 1 68 ? 25.550 40.164 41.862 1.00 0.00 68 GLU A CA 15
ATOM 19775 C C . GLU A 1 68 ? 24.709 39.802 40.627 1.00 0.00 68 GLU A C 15
ATOM 19776 O O . GLU A 1 68 ? 23.845 38.917 40.660 1.00 0.00 68 GLU A O 15
ATOM 19788 N N . GLU A 1 69 ? 24.978 40.493 39.520 1.00 0.00 69 GLU A N 15
ATOM 19789 C CA . GLU A 1 69 ? 24.544 40.060 38.195 1.00 0.00 69 GLU A CA 15
ATOM 19790 C C . GLU A 1 69 ? 25.341 38.826 37.730 1.00 0.00 69 GLU A C 15
ATOM 19791 O O . GLU A 1 69 ? 26.539 38.720 38.010 1.00 0.00 69 GLU A O 15
ATOM 19803 N N . PHE A 1 70 ? 24.702 37.929 36.974 1.00 0.00 70 PHE A N 15
ATOM 19804 C CA . PHE A 1 70 ? 25.346 36.819 36.272 1.00 0.00 70 PHE A CA 15
ATOM 19805 C C . PHE A 1 70 ? 25.597 36.981 34.770 1.00 0.00 70 PHE A C 15
ATOM 19806 O O . PHE A 1 70 ? 24.682 37.331 34.015 1.00 0.00 70 PHE A O 15
ATOM 19823 N N . THR A 1 71 ? 26.804 36.602 34.343 1.00 0.00 71 THR A N 15
ATOM 19824 C CA . THR A 1 71 ? 27.166 36.317 32.952 1.00 0.00 71 THR A CA 15
ATOM 19825 C C . THR A 1 71 ? 27.989 35.043 32.774 1.00 0.00 71 THR A C 15
ATOM 19826 O O . THR A 1 71 ? 29.087 34.909 33.321 1.00 0.00 71 THR A O 15
ATOM 19837 N N . LEU A 1 72 ? 27.467 34.113 31.975 1.00 0.00 72 LEU A N 15
ATOM 19838 C CA . LEU A 1 72 ? 28.159 32.901 31.554 1.00 0.00 72 LEU A CA 15
ATOM 19839 C C . LEU A 1 72 ? 28.853 33.165 30.215 1.00 0.00 72 LEU A C 15
ATOM 19840 O O . LEU A 1 72 ? 28.300 33.829 29.335 1.00 0.00 72 LEU A O 15
ATOM 19856 N N . HIS A 1 73 ? 30.057 32.632 30.046 1.00 0.00 73 HIS A N 15
ATOM 19857 C CA . HIS A 1 73 ? 30.826 32.790 28.811 1.00 0.00 73 HIS A CA 15
ATOM 19858 C C . HIS A 1 73 ? 30.589 31.624 27.845 1.00 0.00 73 HIS A C 15
ATOM 19859 O O . HIS A 1 73 ? 30.764 30.460 28.208 1.00 0.00 73 HIS A O 15
ATOM 19873 N N . LEU A 1 74 ? 30.204 31.936 26.605 1.00 0.00 74 LEU A N 15
ATOM 19874 C CA . LEU A 1 74 ? 30.135 30.975 25.504 1.00 0.00 74 LEU A CA 15
ATOM 19875 C C . LEU A 1 74 ? 31.540 30.535 25.065 1.00 0.00 74 LEU A C 15
ATOM 19876 O O . LEU A 1 74 ? 32.405 31.382 24.812 1.00 0.00 74 LEU A O 15
ATOM 19892 N N . GLU A 1 75 ? 31.758 29.224 24.952 1.00 0.00 75 GLU A N 15
ATOM 19893 C CA . GLU A 1 75 ? 33.063 28.666 24.590 1.00 0.00 75 GLU A CA 15
ATOM 19894 C C . GLU A 1 75 ? 33.519 29.016 23.156 1.00 0.00 75 GLU A C 15
ATOM 19895 O O . GLU A 1 75 ? 32.720 29.098 22.226 1.00 0.00 75 GLU A O 15
ATOM 19907 N N . THR A 1 76 ? 34.818 29.252 22.963 1.00 0.00 76 THR A N 15
ATOM 19908 C CA . THR A 1 76 ? 35.386 29.651 21.665 1.00 0.00 76 THR A CA 15
ATOM 19909 C C . THR A 1 76 ? 35.489 28.558 20.597 1.00 0.00 76 THR A C 15
ATOM 19910 O O . THR A 1 76 ? 35.890 27.432 20.893 1.00 0.00 76 THR A O 15
ATOM 19921 N N . LYS A 1 77 ? 35.178 28.893 19.336 1.00 0.00 77 LYS A N 15
ATOM 19922 C CA . LYS A 1 77 ? 35.208 27.987 18.167 1.00 0.00 77 LYS A CA 15
ATOM 19923 C C . LYS A 1 77 ? 34.250 26.787 18.296 1.00 0.00 77 LYS A C 15
ATOM 19924 O O . LYS A 1 77 ? 34.561 25.677 17.862 1.00 0.00 77 LYS A O 15
ATOM 19943 N N . LEU A 1 78 ? 33.071 27.017 18.885 1.00 0.00 78 LEU A N 15
ATOM 19944 C CA . LEU A 1 78 ? 31.929 26.077 18.897 1.00 0.00 78 LEU A CA 15
ATOM 19945 C C . LEU A 1 78 ? 30.901 26.342 17.769 1.00 0.00 78 LEU A C 15
ATOM 19946 O O . LEU A 1 78 ? 30.072 25.490 17.450 1.00 0.00 78 LEU A O 15
ATOM 19962 N N . ASP A 1 79 ? 31.000 27.513 17.134 1.00 0.00 79 ASP A N 15
ATOM 19963 C CA . ASP A 1 79 ? 30.187 28.007 16.018 1.00 0.00 79 ASP A CA 15
ATOM 19964 C C . ASP A 1 79 ? 31.047 28.897 15.108 1.00 0.00 79 ASP A C 15
ATOM 19965 O O . ASP A 1 79 ? 31.653 29.855 15.602 1.00 0.00 79 ASP A O 15
ATOM 19974 N N . LEU A 1 80 ? 31.139 28.558 13.817 1.00 0.00 80 LEU A N 15
ATOM 19975 C CA . LEU A 1 80 ? 32.012 29.201 12.828 1.00 0.00 80 LEU A CA 15
ATOM 19976 C C . LEU A 1 80 ? 31.218 30.014 11.777 1.00 0.00 80 LEU A C 15
ATOM 19977 O O . LEU A 1 80 ? 31.751 30.341 10.711 1.00 0.00 80 LEU A O 15
ATOM 19993 N N . MET A 1 81 ? 29.944 30.336 12.048 1.00 0.00 81 MET A N 15
ATOM 19994 C CA . MET A 1 81 ? 29.104 31.244 11.240 1.00 0.00 81 MET A CA 15
ATOM 19995 C C . MET A 1 81 ? 28.670 32.454 12.061 1.00 0.00 81 MET A C 15
ATOM 19996 O O . MET A 1 81 ? 27.969 32.266 13.082 1.00 0.00 81 MET A O 15
ATOM 20011 N N . SER A 1 1 ? 9.427 38.023 34.139 1.00 0.00 1 SER A N 16
ATOM 20012 C CA . SER A 1 1 ? 10.616 37.265 34.561 1.00 0.00 1 SER A CA 16
ATOM 20013 C C . SER A 1 1 ? 10.657 37.158 36.081 1.00 0.00 1 SER A C 16
ATOM 20014 O O . SER A 1 1 ? 10.132 38.040 36.767 1.00 0.00 1 SER A O 16
ATOM 20024 N N . HIS A 1 2 ? 11.275 36.099 36.616 1.00 0.00 2 HIS A N 16
ATOM 20025 C CA . HIS A 1 2 ? 11.477 35.905 38.061 1.00 0.00 2 HIS A CA 16
ATOM 20026 C C . HIS A 1 2 ? 12.960 35.943 38.466 1.00 0.00 2 HIS A C 16
ATOM 20027 O O . HIS A 1 2 ? 13.301 36.616 39.440 1.00 0.00 2 HIS A O 16
ATOM 20041 N N . MET A 1 3 ? 13.843 35.295 37.699 1.00 0.00 3 MET A N 16
ATOM 20042 C CA . MET A 1 3 ? 15.304 35.409 37.811 1.00 0.00 3 MET A CA 16
ATOM 20043 C C . MET A 1 3 ? 15.992 35.021 36.495 1.00 0.00 3 MET A C 16
ATOM 20044 O O . MET A 1 3 ? 15.457 34.224 35.721 1.00 0.00 3 MET A O 16
ATOM 20058 N N . GLN A 1 4 ? 17.171 35.591 36.222 1.00 0.00 4 GLN A N 16
ATOM 20059 C CA . GLN A 1 4 ? 17.809 35.533 34.897 1.00 0.00 4 GLN A CA 16
ATOM 20060 C C . GLN A 1 4 ? 19.245 34.990 34.873 1.00 0.00 4 GLN A C 16
ATOM 20061 O O . GLN A 1 4 ? 19.941 34.923 35.893 1.00 0.00 4 GLN A O 16
ATOM 20075 N N . VAL A 1 5 ? 19.688 34.665 33.655 1.00 0.00 5 VAL A N 16
ATOM 20076 C CA . VAL A 1 5 ? 21.092 34.541 33.232 1.00 0.00 5 VAL A CA 16
ATOM 20077 C C . VAL A 1 5 ? 21.322 35.250 31.888 1.00 0.00 5 VAL A C 16
ATOM 20078 O O . VAL A 1 5 ? 20.371 35.497 31.145 1.00 0.00 5 VAL A O 16
ATOM 20091 N N . SER A 1 6 ? 22.580 35.558 31.569 1.00 0.00 6 SER A N 16
ATOM 20092 C CA . SER A 1 6 ? 23.028 36.182 30.317 1.00 0.00 6 SER A CA 16
ATOM 20093 C C . SER A 1 6 ? 24.180 35.373 29.703 1.00 0.00 6 SER A C 16
ATOM 20094 O O . SER A 1 6 ? 25.053 34.895 30.429 1.00 0.00 6 SER A O 16
ATOM 20102 N N . ILE A 1 7 ? 24.201 35.187 28.382 1.00 0.00 7 ILE A N 16
ATOM 20103 C CA . ILE A 1 7 ? 25.219 34.392 27.669 1.00 0.00 7 ILE A CA 16
ATOM 20104 C C . ILE A 1 7 ? 26.060 35.307 26.778 1.00 0.00 7 ILE A C 16
ATOM 20105 O O . ILE A 1 7 ? 25.536 35.865 25.816 1.00 0.00 7 ILE A O 16
ATOM 20121 N N . GLU A 1 8 ? 27.350 35.454 27.086 1.00 0.00 8 GLU A N 16
ATOM 20122 C CA . GLU A 1 8 ? 28.272 36.370 26.402 1.00 0.00 8 GLU A CA 16
ATOM 20123 C C . GLU A 1 8 ? 29.080 35.675 25.302 1.00 0.00 8 GLU A C 16
ATOM 20124 O O . GLU A 1 8 ? 29.836 34.735 25.557 1.00 0.00 8 GLU A O 16
ATOM 20136 N N . PHE A 1 9 ? 28.932 36.174 24.075 1.00 0.00 9 PHE A N 16
ATOM 20137 C CA . PHE A 1 9 ? 29.761 35.824 22.928 1.00 0.00 9 PHE A CA 16
ATOM 20138 C C . PHE A 1 9 ? 31.217 36.320 22.976 1.00 0.00 9 PHE A C 16
ATOM 20139 O O . PHE A 1 9 ? 31.538 37.297 23.657 1.00 0.00 9 PHE A O 16
ATOM 20156 N N . GLN A 1 10 ? 32.098 35.725 22.168 1.00 0.00 10 GLN A N 16
ATOM 20157 C CA . GLN A 1 10 ? 33.473 36.201 21.959 1.00 0.00 10 GLN A CA 16
ATOM 20158 C C . GLN A 1 10 ? 33.550 37.672 21.494 1.00 0.00 10 GLN A C 16
ATOM 20159 O O . GLN A 1 10 ? 34.443 38.409 21.905 1.00 0.00 10 GLN A O 16
ATOM 20173 N N . ASN A 1 11 ? 32.592 38.130 20.681 1.00 0.00 11 ASN A N 16
ATOM 20174 C CA . ASN A 1 11 ? 32.499 39.519 20.204 1.00 0.00 11 ASN A CA 16
ATOM 20175 C C . ASN A 1 11 ? 31.853 40.500 21.216 1.00 0.00 11 ASN A C 16
ATOM 20176 O O . ASN A 1 11 ? 31.725 41.691 20.913 1.00 0.00 11 ASN A O 16
ATOM 20187 N N . GLY A 1 12 ? 31.431 40.005 22.388 1.00 0.00 12 GLY A N 16
ATOM 20188 C CA . GLY A 1 12 ? 30.787 40.763 23.471 1.00 0.00 12 GLY A CA 16
ATOM 20189 C C . GLY A 1 12 ? 29.249 40.819 23.440 1.00 0.00 12 GLY A C 16
ATOM 20190 O O . GLY A 1 12 ? 28.652 41.220 24.444 1.00 0.00 12 GLY A O 16
ATOM 20194 N N . GLU A 1 13 ? 28.598 40.405 22.344 1.00 0.00 13 GLU A N 16
ATOM 20195 C CA . GLU A 1 13 ? 27.126 40.369 22.253 1.00 0.00 13 GLU A CA 16
ATOM 20196 C C . GLU A 1 13 ? 26.503 39.356 23.226 1.00 0.00 13 GLU A C 16
ATOM 20197 O O . GLU A 1 13 ? 27.131 38.353 23.580 1.00 0.00 13 GLU A O 16
ATOM 20209 N N . LYS A 1 14 ? 25.265 39.617 23.670 1.00 0.00 14 LYS A N 16
ATOM 20210 C CA . LYS A 1 14 ? 24.590 38.842 24.725 1.00 0.00 14 LYS A CA 16
ATOM 20211 C C . LYS A 1 14 ? 23.135 38.468 24.444 1.00 0.00 14 LYS A C 16
ATOM 20212 O O . LYS A 1 14 ? 22.382 39.236 23.844 1.00 0.00 14 LYS A O 16
ATOM 20231 N N . LEU A 1 15 ? 22.744 37.290 24.937 1.00 0.00 15 LEU A N 16
ATOM 20232 C CA . LEU A 1 15 ? 21.358 36.805 25.019 1.00 0.00 15 LEU A CA 16
ATOM 20233 C C . LEU A 1 15 ? 20.964 36.611 26.491 1.00 0.00 15 LEU A C 16
ATOM 20234 O O . LEU A 1 15 ? 21.690 35.934 27.221 1.00 0.00 15 LEU A O 16
ATOM 20250 N N . LYS A 1 16 ? 19.817 37.151 26.919 1.00 0.00 16 LYS A N 16
ATOM 20251 C CA . LYS A 1 16 ? 19.262 36.947 28.273 1.00 0.00 16 LYS A CA 16
ATOM 20252 C C . LYS A 1 16 ? 18.162 35.881 28.301 1.00 0.00 16 LYS A C 16
ATOM 20253 O O . LYS A 1 16 ? 17.394 35.760 27.347 1.00 0.00 16 LYS A O 16
ATOM 20272 N N . PHE A 1 17 ? 18.081 35.128 29.399 1.00 0.00 17 PHE A N 16
ATOM 20273 C CA . PHE A 1 17 ? 17.168 33.992 29.581 1.00 0.00 17 PHE A CA 16
ATOM 20274 C C . PHE A 1 17 ? 16.462 33.938 30.943 1.00 0.00 17 PHE A C 16
ATOM 20275 O O . PHE A 1 17 ? 17.109 34.145 31.971 1.00 0.00 17 PHE A O 16
ATOM 20292 N N . ASN A 1 18 ? 15.159 33.630 30.961 1.00 0.00 18 ASN A N 16
ATOM 20293 C CA . ASN A 1 18 ? 14.352 33.482 32.177 1.00 0.00 18 ASN A CA 16
ATOM 20294 C C . ASN A 1 18 ? 14.419 32.062 32.782 1.00 0.00 18 ASN A C 16
ATOM 20295 O O . ASN A 1 18 ? 14.078 31.068 32.132 1.00 0.00 18 ASN A O 16
ATOM 20306 N N . VAL A 1 19 ? 14.833 31.961 34.049 1.00 0.00 19 VAL A N 16
ATOM 20307 C CA . VAL A 1 19 ? 15.110 30.704 34.775 1.00 0.00 19 VAL A CA 16
ATOM 20308 C C . VAL A 1 19 ? 14.348 30.575 36.103 1.00 0.00 19 VAL A C 16
ATOM 20309 O O . VAL A 1 19 ? 13.697 31.522 36.540 1.00 0.00 19 VAL A O 16
ATOM 20322 N N . GLN A 1 20 ? 14.445 29.414 36.757 1.00 0.00 20 GLN A N 16
ATOM 20323 C CA . GLN A 1 20 ? 14.039 29.178 38.152 1.00 0.00 20 GLN A CA 16
ATOM 20324 C C . GLN A 1 20 ? 15.031 28.232 38.862 1.00 0.00 20 GLN A C 16
ATOM 20325 O O . GLN A 1 20 ? 15.721 27.474 38.174 1.00 0.00 20 GLN A O 16
ATOM 20339 N N . PRO A 1 21 ? 15.089 28.197 40.211 1.00 0.00 21 PRO A N 16
ATOM 20340 C CA . PRO A 1 21 ? 15.906 27.237 40.971 1.00 0.00 21 PRO A CA 16
ATOM 20341 C C . PRO A 1 21 ? 15.670 25.750 40.641 1.00 0.00 21 PRO A C 16
ATOM 20342 O O . PRO A 1 21 ? 16.535 24.915 40.918 1.00 0.00 21 PRO A O 16
ATOM 20353 N N . SER A 1 22 ? 14.535 25.395 40.037 1.00 0.00 22 SER A N 16
ATOM 20354 C CA . SER A 1 22 ? 14.220 24.065 39.497 1.00 0.00 22 SER A CA 16
ATOM 20355 C C . SER A 1 22 ? 15.043 23.660 38.268 1.00 0.00 22 SER A C 16
ATOM 20356 O O . SER A 1 22 ? 15.139 22.473 37.969 1.00 0.00 22 SER A O 16
ATOM 20364 N N . HIS A 1 23 ? 15.647 24.607 37.549 1.00 0.00 23 HIS A N 16
ATOM 20365 C CA . HIS A 1 23 ? 16.333 24.339 36.283 1.00 0.00 23 HIS A CA 16
ATOM 20366 C C . HIS A 1 23 ? 17.767 23.786 36.468 1.00 0.00 23 HIS A C 16
ATOM 20367 O O . HIS A 1 23 ? 18.412 23.993 37.504 1.00 0.00 23 HIS A O 16
ATOM 20381 N N . LYS A 1 24 ? 18.269 23.083 35.447 1.00 0.00 24 LYS A N 16
ATOM 20382 C CA . LYS A 1 24 ? 19.635 22.527 35.338 1.00 0.00 24 LYS A CA 16
ATOM 20383 C C . LYS A 1 24 ? 20.477 23.221 34.264 1.00 0.00 24 LYS A C 16
ATOM 20384 O O . LYS A 1 24 ? 19.949 23.937 33.421 1.00 0.00 24 LYS A O 16
ATOM 20403 N N . ILE A 1 25 ? 21.792 22.999 34.252 1.00 0.00 25 ILE A N 16
ATOM 20404 C CA . ILE A 1 25 ? 22.692 23.608 33.258 1.00 0.00 25 ILE A CA 16
ATOM 20405 C C . ILE A 1 25 ? 22.411 23.084 31.830 1.00 0.00 25 ILE A C 16
ATOM 20406 O O . ILE A 1 25 ? 22.495 23.849 30.871 1.00 0.00 25 ILE A O 16
ATOM 20422 N N . LEU A 1 26 ? 21.949 21.834 31.667 1.00 0.00 26 LEU A N 16
ATOM 20423 C CA . LEU A 1 26 ? 21.424 21.300 30.410 1.00 0.00 26 LEU A CA 16
ATOM 20424 C C . LEU A 1 26 ? 20.193 22.059 29.877 1.00 0.00 26 LEU A C 16
ATOM 20425 O O . LEU A 1 26 ? 20.008 22.134 28.661 1.00 0.00 26 LEU A O 16
ATOM 20441 N N . ASP A 1 27 ? 19.387 22.664 30.755 1.00 0.00 27 ASP A N 16
ATOM 20442 C CA . ASP A 1 27 ? 18.234 23.486 30.367 1.00 0.00 27 ASP A CA 16
ATOM 20443 C C . ASP A 1 27 ? 18.704 24.804 29.725 1.00 0.00 27 ASP A C 16
ATOM 20444 O O . ASP A 1 27 ? 18.071 25.310 28.802 1.00 0.00 27 ASP A O 16
ATOM 20453 N N . ILE A 1 28 ? 19.854 25.334 30.163 1.00 0.00 28 ILE A N 16
ATOM 20454 C CA . ILE A 1 28 ? 20.503 26.495 29.533 1.00 0.00 28 ILE A CA 16
ATOM 20455 C C . ILE A 1 28 ? 20.920 26.156 28.099 1.00 0.00 28 ILE A C 16
ATOM 20456 O O . ILE A 1 28 ? 20.601 26.910 27.178 1.00 0.00 28 ILE A O 16
ATOM 20472 N N . LYS A 1 29 ? 21.555 24.992 27.883 1.00 0.00 29 LYS A N 16
ATOM 20473 C CA . LYS A 1 29 ? 21.896 24.524 26.531 1.00 0.00 29 LYS A CA 16
ATOM 20474 C C . LYS A 1 29 ? 20.667 24.329 25.637 1.00 0.00 29 LYS A C 16
ATOM 20475 O O . LYS A 1 29 ? 20.722 24.693 24.465 1.00 0.00 29 LYS A O 16
ATOM 20494 N N . GLU A 1 30 ? 19.563 23.809 26.178 1.00 0.00 30 GLU A N 16
ATOM 20495 C CA . GLU A 1 30 ? 18.278 23.668 25.471 1.00 0.00 30 GLU A CA 16
ATOM 20496 C C . GLU A 1 30 ? 17.699 25.032 25.044 1.00 0.00 30 GLU A C 16
ATOM 20497 O O . GLU A 1 30 ? 17.347 25.211 23.878 1.00 0.00 30 GLU A O 16
ATOM 20509 N N . MET A 1 31 ? 17.652 26.019 25.948 1.00 0.00 31 MET A N 16
ATOM 20510 C CA . MET A 1 31 ? 17.183 27.378 25.630 1.00 0.00 31 MET A CA 16
ATOM 20511 C C . MET A 1 31 ? 18.078 28.093 24.601 1.00 0.00 31 MET A C 16
ATOM 20512 O O . MET A 1 31 ? 17.576 28.736 23.676 1.00 0.00 31 MET A O 16
ATOM 20526 N N . ILE A 1 32 ? 19.401 27.921 24.688 1.00 0.00 32 ILE A N 16
ATOM 20527 C CA . ILE A 1 32 ? 20.342 28.388 23.656 1.00 0.00 32 ILE A CA 16
ATOM 20528 C C . ILE A 1 32 ? 20.077 27.688 22.326 1.00 0.00 32 ILE A C 16
ATOM 20529 O O . ILE A 1 32 ? 20.069 28.331 21.274 1.00 0.00 32 ILE A O 16
ATOM 20545 N N . PHE A 1 33 ? 19.868 26.375 22.358 1.00 0.00 33 PHE A N 16
ATOM 20546 C CA . PHE A 1 33 ? 19.573 25.588 21.163 1.00 0.00 33 PHE A CA 16
ATOM 20547 C C . PHE A 1 33 ? 18.302 26.036 20.434 1.00 0.00 33 PHE A C 16
ATOM 20548 O O . PHE A 1 33 ? 18.301 26.141 19.209 1.00 0.00 33 PHE A O 16
ATOM 20565 N N . LYS A 1 34 ? 17.268 26.456 21.176 1.00 0.00 34 LYS A N 16
ATOM 20566 C CA . LYS A 1 34 ? 16.056 27.086 20.616 1.00 0.00 34 LYS A CA 16
ATOM 20567 C C . LYS A 1 34 ? 16.331 28.395 19.853 1.00 0.00 34 LYS A C 16
ATOM 20568 O O . LYS A 1 34 ? 15.776 28.603 18.769 1.00 0.00 34 LYS A O 16
ATOM 20587 N N . LYS A 1 35 ? 17.197 29.271 20.386 1.00 0.00 35 LYS A N 16
ATOM 20588 C CA . LYS A 1 35 ? 17.551 30.572 19.772 1.00 0.00 35 LYS A CA 16
ATOM 20589 C C . LYS A 1 35 ? 18.592 30.486 18.646 1.00 0.00 35 LYS A C 16
ATOM 20590 O O . LYS A 1 35 ? 18.470 31.178 17.640 1.00 0.00 35 LYS A O 16
ATOM 20609 N N . THR A 1 36 ? 19.617 29.650 18.811 1.00 0.00 36 THR A N 16
ATOM 20610 C CA . THR A 1 36 ? 20.812 29.560 17.936 1.00 0.00 36 THR A CA 16
ATOM 20611 C C . THR A 1 36 ? 20.849 28.363 16.982 1.00 0.00 36 THR A C 16
ATOM 20612 O O . THR A 1 36 ? 21.614 28.373 16.012 1.00 0.00 36 THR A O 16
ATOM 20623 N N . ASN A 1 37 ? 20.082 27.310 17.290 1.00 0.00 37 ASN A N 16
ATOM 20624 C CA . ASN A 1 37 ? 20.095 26.007 16.613 1.00 0.00 37 ASN A CA 16
ATOM 20625 C C . ASN A 1 37 ? 21.495 25.343 16.602 1.00 0.00 37 ASN A C 16
ATOM 20626 O O . ASN A 1 37 ? 21.799 24.531 15.733 1.00 0.00 37 ASN A O 16
ATOM 20637 N N . ILE A 1 38 ? 22.375 25.692 17.548 1.00 0.00 38 ILE A N 16
ATOM 20638 C CA . ILE A 1 38 ? 23.633 24.973 17.801 1.00 0.00 38 ILE A CA 16
ATOM 20639 C C . ILE A 1 38 ? 23.329 23.842 18.788 1.00 0.00 38 ILE A C 16
ATOM 20640 O O . ILE A 1 38 ? 22.992 24.098 19.949 1.00 0.00 38 ILE A O 16
ATOM 20656 N N . ASN A 1 39 ? 23.390 22.593 18.322 1.00 0.00 39 ASN A N 16
ATOM 20657 C CA . ASN A 1 39 ? 23.032 21.425 19.132 1.00 0.00 39 ASN A CA 16
ATOM 20658 C C . ASN A 1 39 ? 23.905 21.364 20.395 1.00 0.00 39 ASN A C 16
ATOM 20659 O O . ASN A 1 39 ? 25.096 21.667 20.366 1.00 0.00 39 ASN A O 16
ATOM 20670 N N . VAL A 1 40 ? 23.307 20.950 21.510 1.00 0.00 40 VAL A N 16
ATOM 20671 C CA . VAL A 1 40 ? 23.899 20.953 22.856 1.00 0.00 40 VAL A CA 16
ATOM 20672 C C . VAL A 1 40 ? 25.235 20.209 22.971 1.00 0.00 40 VAL A C 16
ATOM 20673 O O . VAL A 1 40 ? 26.098 20.620 23.744 1.00 0.00 40 VAL A O 16
ATOM 20686 N N . LYS A 1 41 ? 25.428 19.183 22.134 1.00 0.00 41 LYS A N 16
ATOM 20687 C CA . LYS A 1 41 ? 26.688 18.433 21.957 1.00 0.00 41 LYS A CA 16
ATOM 20688 C C . LYS A 1 41 ? 27.872 19.261 21.425 1.00 0.00 41 LYS A C 16
ATOM 20689 O O . LYS A 1 41 ? 29.016 18.869 21.642 1.00 0.00 41 LYS A O 16
ATOM 20708 N N . ASP A 1 42 ? 27.607 20.358 20.711 1.00 0.00 42 ASP A N 16
ATOM 20709 C CA . ASP A 1 42 ? 28.610 21.242 20.095 1.00 0.00 42 ASP A CA 16
ATOM 20710 C C . ASP A 1 42 ? 28.950 22.531 20.871 1.00 0.00 42 ASP A C 16
ATOM 20711 O O . ASP A 1 42 ? 29.984 23.157 20.617 1.00 0.00 42 ASP A O 16
ATOM 20720 N N . GLN A 1 43 ? 28.100 22.925 21.827 1.00 0.00 43 GLN A N 16
ATOM 20721 C CA . GLN A 1 43 ? 28.221 24.145 22.646 1.00 0.00 43 GLN A CA 16
ATOM 20722 C C . GLN A 1 43 ? 28.735 23.880 24.076 1.00 0.00 43 GLN A C 16
ATOM 20723 O O . GLN A 1 43 ? 28.417 22.854 24.673 1.00 0.00 43 GLN A O 16
ATOM 20737 N N . SER A 1 44 ? 29.481 24.839 24.639 1.00 0.00 44 SER A N 16
ATOM 20738 C CA . SER A 1 44 ? 30.060 24.819 25.997 1.00 0.00 44 SER A CA 16
ATOM 20739 C C . SER A 1 44 ? 29.960 26.191 26.671 1.00 0.00 44 SER A C 16
ATOM 20740 O O . SER A 1 44 ? 30.001 27.216 25.982 1.00 0.00 44 SER A O 16
ATOM 20748 N N . LEU A 1 45 ? 29.849 26.211 28.005 1.00 0.00 45 LEU A N 16
ATOM 20749 C CA . LEU A 1 45 ? 29.579 27.412 28.812 1.00 0.00 45 LEU A CA 16
ATOM 20750 C C . LEU A 1 45 ? 30.486 27.487 30.048 1.00 0.00 45 LEU A C 16
ATOM 20751 O O . LEU A 1 45 ? 30.544 26.539 30.834 1.00 0.00 45 LEU A O 16
ATOM 20767 N N . LYS A 1 46 ? 31.156 28.629 30.254 1.00 0.00 46 LYS A N 16
ATOM 20768 C CA . LYS A 1 46 ? 32.140 28.840 31.330 1.00 0.00 46 LYS A CA 16
ATOM 20769 C C . LYS A 1 46 ? 31.787 29.938 32.333 1.00 0.00 46 LYS A C 16
ATOM 20770 O O . LYS A 1 46 ? 31.215 30.969 31.977 1.00 0.00 46 LYS A O 16
ATOM 20789 N N . PHE A 1 47 ? 32.225 29.715 33.571 1.00 0.00 47 PHE A N 16
ATOM 20790 C CA . PHE A 1 47 ? 32.374 30.700 34.645 1.00 0.00 47 PHE A CA 16
ATOM 20791 C C . PHE A 1 47 ? 33.698 30.562 35.415 1.00 0.00 47 PHE A C 16
ATOM 20792 O O . PHE A 1 47 ? 34.058 29.443 35.779 1.00 0.00 47 PHE A O 16
ATOM 20809 N N . ALA A 1 48 ? 34.457 31.649 35.610 1.00 0.00 48 ALA A N 16
ATOM 20810 C CA . ALA A 1 48 ? 35.801 31.631 36.221 1.00 0.00 48 ALA A CA 16
ATOM 20811 C C . ALA A 1 48 ? 36.782 30.603 35.584 1.00 0.00 48 ALA A C 16
ATOM 20812 O O . ALA A 1 48 ? 37.577 29.944 36.264 1.00 0.00 48 ALA A O 16
ATOM 20819 N N . GLY A 1 49 ? 36.686 30.412 34.261 1.00 0.00 49 GLY A N 16
ATOM 20820 C CA . GLY A 1 49 ? 37.447 29.418 33.489 1.00 0.00 49 GLY A CA 16
ATOM 20821 C C . GLY A 1 49 ? 36.947 27.969 33.598 1.00 0.00 49 GLY A C 16
ATOM 20822 O O . GLY A 1 49 ? 37.410 27.107 32.847 1.00 0.00 49 GLY A O 16
ATOM 20826 N N . ASN A 1 50 ? 36.000 27.678 34.493 1.00 0.00 50 ASN A N 16
ATOM 20827 C CA . ASN A 1 50 ? 35.436 26.344 34.704 1.00 0.00 50 ASN A CA 16
ATOM 20828 C C . ASN A 1 50 ? 34.173 26.131 33.847 1.00 0.00 50 ASN A C 16
ATOM 20829 O O . ASN A 1 50 ? 33.230 26.924 33.908 1.00 0.00 50 ASN A O 16
ATOM 20840 N N . GLU A 1 51 ? 34.151 25.072 33.031 1.00 0.00 51 GLU A N 16
ATOM 20841 C CA . GLU A 1 51 ? 33.016 24.717 32.165 1.00 0.00 51 GLU A CA 16
ATOM 20842 C C . GLU A 1 51 ? 31.927 24.029 33.001 1.00 0.00 51 GLU A C 16
ATOM 20843 O O . GLU A 1 51 ? 32.209 23.071 33.732 1.00 0.00 51 GLU A O 16
ATOM 20855 N N . MET A 1 52 ? 30.697 24.544 32.959 1.00 0.00 52 MET A N 16
ATOM 20856 C CA . MET A 1 52 ? 29.615 24.081 33.837 1.00 0.00 52 MET A CA 16
ATOM 20857 C C . MET A 1 52 ? 29.037 22.752 33.355 1.00 0.00 52 MET A C 16
ATOM 20858 O O . MET A 1 52 ? 28.727 22.586 32.171 1.00 0.00 52 MET A O 16
ATOM 20872 N N . ILE A 1 53 ? 28.856 21.807 34.276 1.00 0.00 53 ILE A N 16
ATOM 20873 C CA . ILE A 1 53 ? 28.395 20.458 33.935 1.00 0.00 53 ILE A CA 16
ATOM 20874 C C . ILE A 1 53 ? 26.902 20.489 33.637 1.00 0.00 53 ILE A C 16
ATOM 20875 O O . ILE A 1 53 ? 26.101 20.822 34.506 1.00 0.00 53 ILE A O 16
ATOM 20891 N N . ASN A 1 54 ? 26.521 20.074 32.429 1.00 0.00 54 ASN A N 16
ATOM 20892 C CA . ASN A 1 54 ? 25.130 20.033 31.972 1.00 0.00 54 ASN A CA 16
ATOM 20893 C C . ASN A 1 54 ? 24.201 19.281 32.953 1.00 0.00 54 ASN A C 16
ATOM 20894 O O . ASN A 1 54 ? 23.114 19.765 33.259 1.00 0.00 54 ASN A O 16
ATOM 20905 N N . GLN A 1 55 ? 24.650 18.148 33.506 1.00 0.00 55 GLN A N 16
ATOM 20906 C CA . GLN A 1 55 ? 23.891 17.342 34.475 1.00 0.00 55 GLN A CA 16
ATOM 20907 C C . GLN A 1 55 ? 23.572 18.060 35.808 1.00 0.00 55 GLN A C 16
ATOM 20908 O O . GLN A 1 55 ? 22.618 17.673 36.482 1.00 0.00 55 GLN A O 16
ATOM 20922 N N . LYS A 1 56 ? 24.344 19.088 36.197 1.00 0.00 56 LYS A N 16
ATOM 20923 C CA . LYS A 1 56 ? 24.198 19.809 37.475 1.00 0.00 56 LYS A CA 16
ATOM 20924 C C . LYS A 1 56 ? 23.074 20.850 37.484 1.00 0.00 56 LYS A C 16
ATOM 20925 O O . LYS A 1 56 ? 22.592 21.303 36.446 1.00 0.00 56 LYS A O 16
ATOM 20944 N N . THR A 1 57 ? 22.683 21.273 38.685 1.00 0.00 57 THR A N 16
ATOM 20945 C CA . THR A 1 57 ? 21.694 22.336 38.929 1.00 0.00 57 THR A CA 16
ATOM 20946 C C . THR A 1 57 ? 22.366 23.708 39.063 1.00 0.00 57 THR A C 16
ATOM 20947 O O . THR A 1 57 ? 23.489 23.835 39.552 1.00 0.00 57 THR A O 16
ATOM 20958 N N . LEU A 1 58 ? 21.617 24.757 38.690 1.00 0.00 58 LEU A N 16
ATOM 20959 C CA . LEU A 1 58 ? 21.969 26.171 38.887 1.00 0.00 58 LEU A CA 16
ATOM 20960 C C . LEU A 1 58 ? 22.344 26.499 40.347 1.00 0.00 58 LEU A C 16
ATOM 20961 O O . LEU A 1 58 ? 23.203 27.349 40.588 1.00 0.00 58 LEU A O 16
ATOM 20977 N N . SER A 1 59 ? 21.729 25.824 41.326 1.00 0.00 59 SER A N 16
ATOM 20978 C CA . SER A 1 59 ? 21.989 26.061 42.754 1.00 0.00 59 SER A CA 16
ATOM 20979 C C . SER A 1 59 ? 23.345 25.504 43.226 1.00 0.00 59 SER A C 16
ATOM 20980 O O . SER A 1 59 ? 23.928 26.022 44.180 1.00 0.00 59 SER A O 16
ATOM 20988 N N . ASP A 1 60 ? 23.908 24.494 42.548 1.00 0.00 60 ASP A N 16
ATOM 20989 C CA . ASP A 1 60 ? 25.203 23.916 42.948 1.00 0.00 60 ASP A CA 16
ATOM 20990 C C . ASP A 1 60 ? 26.344 24.900 42.593 1.00 0.00 60 ASP A C 16
ATOM 20991 O O . ASP A 1 60 ? 27.386 24.938 43.256 1.00 0.00 60 ASP A O 16
ATOM 21000 N N . TYR A 1 61 ? 26.118 25.735 41.574 1.00 0.00 61 TYR A N 16
ATOM 21001 C CA . TYR A 1 61 ? 26.950 26.875 41.177 1.00 0.00 61 TYR A CA 16
ATOM 21002 C C . TYR A 1 61 ? 26.541 28.226 41.810 1.00 0.00 61 TYR A C 16
ATOM 21003 O O . TYR A 1 61 ? 27.176 29.250 41.556 1.00 0.00 61 TYR A O 16
ATOM 21021 N N . SER A 1 62 ? 25.486 28.233 42.640 1.00 0.00 62 SER A N 16
ATOM 21022 C CA . SER A 1 62 ? 24.928 29.408 43.342 1.00 0.00 62 SER A CA 16
ATOM 21023 C C . SER A 1 62 ? 24.457 30.557 42.423 1.00 0.00 62 SER A C 16
ATOM 21024 O O . SER A 1 62 ? 24.639 31.738 42.732 1.00 0.00 62 SER A O 16
ATOM 21032 N N . ILE A 1 63 ? 23.863 30.204 41.273 1.00 0.00 63 ILE A N 16
ATOM 21033 C CA . ILE A 1 63 ? 23.523 31.115 40.160 1.00 0.00 63 ILE A CA 16
ATOM 21034 C C . ILE A 1 63 ? 22.286 32.015 40.424 1.00 0.00 63 ILE A C 16
ATOM 21035 O O . ILE A 1 63 ? 22.072 33.002 39.713 1.00 0.00 63 ILE A O 16
ATOM 21051 N N . ILE A 1 64 ? 21.475 31.725 41.452 1.00 0.00 64 ILE A N 16
ATOM 21052 C CA . ILE A 1 64 ? 20.308 32.545 41.850 1.00 0.00 64 ILE A CA 16
ATOM 21053 C C . ILE A 1 64 ? 20.653 33.538 42.981 1.00 0.00 64 ILE A C 16
ATOM 21054 O O . ILE A 1 64 ? 20.044 34.604 43.091 1.00 0.00 64 ILE A O 16
ATOM 21070 N N . ASP A 1 65 ? 21.670 33.238 43.795 1.00 0.00 65 ASP A N 16
ATOM 21071 C CA . ASP A 1 65 ? 22.195 34.115 44.853 1.00 0.00 65 ASP A CA 16
ATOM 21072 C C . ASP A 1 65 ? 23.038 35.310 44.342 1.00 0.00 65 ASP A C 16
ATOM 21073 O O . ASP A 1 65 ? 24.223 35.426 44.669 1.00 0.00 65 ASP A O 16
ATOM 21082 N N . SER A 1 66 ? 22.471 36.172 43.488 1.00 0.00 66 SER A N 16
ATOM 21083 C CA . SER A 1 66 ? 23.119 37.390 42.964 1.00 0.00 66 SER A CA 16
ATOM 21084 C C . SER A 1 66 ? 22.099 38.469 42.571 1.00 0.00 66 SER A C 16
ATOM 21085 O O . SER A 1 66 ? 21.153 38.194 41.831 1.00 0.00 66 SER A O 16
ATOM 21093 N N . THR A 1 67 ? 22.314 39.701 43.041 1.00 0.00 67 THR A N 16
ATOM 21094 C CA . THR A 1 67 ? 21.429 40.875 42.859 1.00 0.00 67 THR A CA 16
ATOM 21095 C C . THR A 1 67 ? 21.495 41.475 41.443 1.00 0.00 67 THR A C 16
ATOM 21096 O O . THR A 1 67 ? 20.583 42.209 41.051 1.00 0.00 67 THR A O 16
ATOM 21107 N N . GLU A 1 68 ? 22.496 41.119 40.633 1.00 0.00 68 GLU A N 16
ATOM 21108 C CA . GLU A 1 68 ? 22.502 41.282 39.170 1.00 0.00 68 GLU A CA 16
ATOM 21109 C C . GLU A 1 68 ? 22.695 39.909 38.499 1.00 0.00 68 GLU A C 16
ATOM 21110 O O . GLU A 1 68 ? 23.448 39.068 39.005 1.00 0.00 68 GLU A O 16
ATOM 21122 N N . GLU A 1 69 ? 21.995 39.661 37.386 1.00 0.00 69 GLU A N 16
ATOM 21123 C CA . GLU A 1 69 ? 21.911 38.333 36.763 1.00 0.00 69 GLU A CA 16
ATOM 21124 C C . GLU A 1 69 ? 23.298 37.768 36.416 1.00 0.00 69 GLU A C 16
ATOM 21125 O O . GLU A 1 69 ? 24.153 38.501 35.919 1.00 0.00 69 GLU A O 16
ATOM 21137 N N . PHE A 1 70 ? 23.528 36.470 36.626 1.00 0.00 70 PHE A N 16
ATOM 21138 C CA . PHE A 1 70 ? 24.733 35.804 36.117 1.00 0.00 70 PHE A CA 16
ATOM 21139 C C . PHE A 1 70 ? 24.993 35.933 34.616 1.00 0.00 70 PHE A C 16
ATOM 21140 O O . PHE A 1 70 ? 24.220 35.405 33.820 1.00 0.00 70 PHE A O 16
ATOM 21157 N N . THR A 1 71 ? 26.114 36.541 34.234 1.00 0.00 71 THR A N 16
ATOM 21158 C CA . THR A 1 71 ? 26.687 36.413 32.890 1.00 0.00 71 THR A CA 16
ATOM 21159 C C . THR A 1 71 ? 27.720 35.290 32.768 1.00 0.00 71 THR A C 16
ATOM 21160 O O . THR A 1 71 ? 28.681 35.233 33.542 1.00 0.00 71 THR A O 16
ATOM 21171 N N . LEU A 1 72 ? 27.523 34.401 31.794 1.00 0.00 72 LEU A N 16
ATOM 21172 C CA . LEU A 1 72 ? 28.376 33.254 31.468 1.00 0.00 72 LEU A CA 16
ATOM 21173 C C . LEU A 1 72 ? 29.142 33.525 30.167 1.00 0.00 72 LEU A C 16
ATOM 21174 O O . LEU A 1 72 ? 28.714 34.350 29.356 1.00 0.00 72 LEU A O 16
ATOM 21190 N N . HIS A 1 73 ? 30.255 32.830 29.937 1.00 0.00 73 HIS A N 16
ATOM 21191 C CA . HIS A 1 73 ? 30.996 32.908 28.673 1.00 0.00 73 HIS A CA 16
ATOM 21192 C C . HIS A 1 73 ? 30.649 31.729 27.755 1.00 0.00 73 HIS A C 16
ATOM 21193 O O . HIS A 1 73 ? 30.765 30.569 28.156 1.00 0.00 73 HIS A O 16
ATOM 21207 N N . LEU A 1 74 ? 30.255 32.021 26.515 1.00 0.00 74 LEU A N 16
ATOM 21208 C CA . LEU A 1 74 ? 30.189 31.056 25.415 1.00 0.00 74 LEU A CA 16
ATOM 21209 C C . LEU A 1 74 ? 31.600 30.806 24.865 1.00 0.00 74 LEU A C 16
ATOM 21210 O O . LEU A 1 74 ? 32.379 31.750 24.703 1.00 0.00 74 LEU A O 16
ATOM 21226 N N . GLU A 1 75 ? 31.937 29.559 24.542 1.00 0.00 75 GLU A N 16
ATOM 21227 C CA . GLU A 1 75 ? 33.242 29.236 23.948 1.00 0.00 75 GLU A CA 16
ATOM 21228 C C . GLU A 1 75 ? 33.464 29.769 22.519 1.00 0.00 75 GLU A C 16
ATOM 21229 O O . GLU A 1 75 ? 32.534 30.186 21.817 1.00 0.00 75 GLU A O 16
ATOM 21241 N N . THR A 1 76 ? 34.727 29.789 22.095 1.00 0.00 76 THR A N 16
ATOM 21242 C CA . THR A 1 76 ? 35.181 30.267 20.778 1.00 0.00 76 THR A CA 16
ATOM 21243 C C . THR A 1 76 ? 34.865 29.356 19.585 1.00 0.00 76 THR A C 16
ATOM 21244 O O . THR A 1 76 ? 34.962 28.134 19.699 1.00 0.00 76 THR A O 16
ATOM 21255 N N . LYS A 1 77 ? 34.524 29.945 18.428 1.00 0.00 77 LYS A N 16
ATOM 21256 C CA . LYS A 1 77 ? 34.274 29.256 17.143 1.00 0.00 77 LYS A CA 16
ATOM 21257 C C . LYS A 1 77 ? 33.120 28.232 17.170 1.00 0.00 77 LYS A C 16
ATOM 21258 O O . LYS A 1 77 ? 33.149 27.242 16.431 1.00 0.00 77 LYS A O 16
ATOM 21277 N N . LEU A 1 78 ? 32.113 28.444 18.021 1.00 0.00 78 LEU A N 16
ATOM 21278 C CA . LEU A 1 78 ? 30.926 27.582 18.161 1.00 0.00 78 LEU A CA 16
ATOM 21279 C C . LEU A 1 78 ? 29.905 27.849 17.034 1.00 0.00 78 LEU A C 16
ATOM 21280 O O . LEU A 1 78 ? 29.461 28.983 16.834 1.00 0.00 78 LEU A O 16
ATOM 21296 N N . ASP A 1 79 ? 29.511 26.792 16.322 1.00 0.00 79 ASP A N 16
ATOM 21297 C CA . ASP A 1 79 ? 28.446 26.769 15.303 1.00 0.00 79 ASP A CA 16
ATOM 21298 C C . ASP A 1 79 ? 27.991 25.296 15.130 1.00 0.00 79 ASP A C 16
ATOM 21299 O O . ASP A 1 79 ? 28.571 24.378 15.713 1.00 0.00 79 ASP A O 16
ATOM 21308 N N . LEU A 1 80 ? 26.948 25.054 14.331 1.00 0.00 80 LEU A N 16
ATOM 21309 C CA . LEU A 1 80 ? 26.444 23.713 13.992 1.00 0.00 80 LEU A CA 16
ATOM 21310 C C . LEU A 1 80 ? 27.302 22.977 12.934 1.00 0.00 80 LEU A C 16
ATOM 21311 O O . LEU A 1 80 ? 27.345 21.741 12.922 1.00 0.00 80 LEU A O 16
ATOM 21327 N N . MET A 1 81 ? 27.948 23.735 12.034 1.00 0.00 81 MET A N 16
ATOM 21328 C CA . MET A 1 81 ? 28.712 23.254 10.863 1.00 0.00 81 MET A CA 16
ATOM 21329 C C . MET A 1 81 ? 30.122 22.783 11.214 1.00 0.00 81 MET A C 16
ATOM 21330 O O . MET A 1 81 ? 30.299 21.572 11.458 1.00 0.00 81 MET A O 16
ATOM 21345 N N . SER A 1 1 ? 12.926 41.340 43.253 1.00 0.00 1 SER A N 17
ATOM 21346 C CA . SER A 1 1 ? 14.104 40.829 42.531 1.00 0.00 1 SER A CA 17
ATOM 21347 C C . SER A 1 1 ? 13.999 39.318 42.358 1.00 0.00 1 SER A C 17
ATOM 21348 O O . SER A 1 1 ? 13.355 38.644 43.165 1.00 0.00 1 SER A O 17
ATOM 21358 N N . HIS A 1 2 ? 14.628 38.766 41.319 1.00 0.00 2 HIS A N 17
ATOM 21359 C CA . HIS A 1 2 ? 14.724 37.327 41.042 1.00 0.00 2 HIS A CA 17
ATOM 21360 C C . HIS A 1 2 ? 16.019 36.984 40.282 1.00 0.00 2 HIS A C 17
ATOM 21361 O O . HIS A 1 2 ? 16.721 37.866 39.782 1.00 0.00 2 HIS A O 17
ATOM 21375 N N . MET A 1 3 ? 16.357 35.695 40.188 1.00 0.00 3 MET A N 17
ATOM 21376 C CA . MET A 1 3 ? 17.533 35.228 39.451 1.00 0.00 3 MET A CA 17
ATOM 21377 C C . MET A 1 3 ? 17.378 35.434 37.932 1.00 0.00 3 MET A C 17
ATOM 21378 O O . MET A 1 3 ? 16.382 35.027 37.322 1.00 0.00 3 MET A O 17
ATOM 21392 N N . GLN A 1 4 ? 18.394 36.053 37.325 1.00 0.00 4 GLN A N 17
ATOM 21393 C CA . GLN A 1 4 ? 18.487 36.369 35.896 1.00 0.00 4 GLN A CA 17
ATOM 21394 C C . GLN A 1 4 ? 19.894 36.056 35.370 1.00 0.00 4 GLN A C 17
ATOM 21395 O O . GLN A 1 4 ? 20.879 36.236 36.094 1.00 0.00 4 GLN A O 17
ATOM 21409 N N . VAL A 1 5 ? 19.992 35.630 34.105 1.00 0.00 5 VAL A N 17
ATOM 21410 C CA . VAL A 1 5 ? 21.263 35.330 33.429 1.00 0.00 5 VAL A CA 17
ATOM 21411 C C . VAL A 1 5 ? 21.410 35.935 32.031 1.00 0.00 5 VAL A C 17
ATOM 21412 O O . VAL A 1 5 ? 20.433 36.141 31.308 1.00 0.00 5 VAL A O 17
ATOM 21425 N N . SER A 1 6 ? 22.657 36.200 31.660 1.00 0.00 6 SER A N 17
ATOM 21426 C CA . SER A 1 6 ? 23.124 36.666 30.355 1.00 0.00 6 SER A CA 17
ATOM 21427 C C . SER A 1 6 ? 24.114 35.663 29.739 1.00 0.00 6 SER A C 17
ATOM 21428 O O . SER A 1 6 ? 24.890 35.045 30.466 1.00 0.00 6 SER A O 17
ATOM 21436 N N . ILE A 1 7 ? 24.120 35.503 28.413 1.00 0.00 7 ILE A N 17
ATOM 21437 C CA . ILE A 1 7 ? 25.054 34.623 27.676 1.00 0.00 7 ILE A CA 17
ATOM 21438 C C . ILE A 1 7 ? 25.919 35.479 26.744 1.00 0.00 7 ILE A C 17
ATOM 21439 O O . ILE A 1 7 ? 25.369 36.115 25.848 1.00 0.00 7 ILE A O 17
ATOM 21455 N N . GLU A 1 8 ? 27.240 35.512 26.946 1.00 0.00 8 GLU A N 17
ATOM 21456 C CA . GLU A 1 8 ? 28.177 36.422 26.266 1.00 0.00 8 GLU A CA 17
ATOM 21457 C C . GLU A 1 8 ? 28.953 35.740 25.124 1.00 0.00 8 GLU A C 17
ATOM 21458 O O . GLU A 1 8 ? 29.700 34.782 25.341 1.00 0.00 8 GLU A O 17
ATOM 21470 N N . PHE A 1 9 ? 28.793 36.260 23.905 1.00 0.00 9 PHE A N 17
ATOM 21471 C CA . PHE A 1 9 ? 29.238 35.662 22.640 1.00 0.00 9 PHE A CA 17
ATOM 21472 C C . PHE A 1 9 ? 30.691 35.891 22.177 1.00 0.00 9 PHE A C 17
ATOM 21473 O O . PHE A 1 9 ? 31.337 36.860 22.581 1.00 0.00 9 PHE A O 17
ATOM 21490 N N . GLN A 1 10 ? 31.189 35.086 21.225 1.00 0.00 10 GLN A N 17
ATOM 21491 C CA . GLN A 1 10 ? 32.437 35.384 20.494 1.00 0.00 10 GLN A CA 17
ATOM 21492 C C . GLN A 1 10 ? 32.325 36.722 19.728 1.00 0.00 10 GLN A C 17
ATOM 21493 O O . GLN A 1 10 ? 33.281 37.494 19.656 1.00 0.00 10 GLN A O 17
ATOM 21507 N N . ASN A 1 11 ? 31.129 37.038 19.226 1.00 0.00 11 ASN A N 17
ATOM 21508 C CA . ASN A 1 11 ? 30.752 38.327 18.630 1.00 0.00 11 ASN A CA 17
ATOM 21509 C C . ASN A 1 11 ? 30.545 39.470 19.664 1.00 0.00 11 ASN A C 17
ATOM 21510 O O . ASN A 1 11 ? 30.094 40.556 19.303 1.00 0.00 11 ASN A O 17
ATOM 21521 N N . GLY A 1 12 ? 30.809 39.240 20.956 1.00 0.00 12 GLY A N 17
ATOM 21522 C CA . GLY A 1 12 ? 30.755 40.242 22.035 1.00 0.00 12 GLY A CA 17
ATOM 21523 C C . GLY A 1 12 ? 29.355 40.640 22.530 1.00 0.00 12 GLY A C 17
ATOM 21524 O O . GLY A 1 12 ? 29.235 41.257 23.586 1.00 0.00 12 GLY A O 17
ATOM 21528 N N . GLU A 1 13 ? 28.295 40.289 21.799 1.00 0.00 13 GLU A N 17
ATOM 21529 C CA . GLU A 1 13 ? 26.889 40.519 22.172 1.00 0.00 13 GLU A CA 17
ATOM 21530 C C . GLU A 1 13 ? 26.401 39.606 23.319 1.00 0.00 13 GLU A C 17
ATOM 21531 O O . GLU A 1 13 ? 27.038 38.598 23.639 1.00 0.00 13 GLU A O 17
ATOM 21543 N N . LYS A 1 14 ? 25.243 39.941 23.918 1.00 0.00 14 LYS A N 17
ATOM 21544 C CA . LYS A 1 14 ? 24.602 39.159 24.991 1.00 0.00 14 LYS A CA 17
ATOM 21545 C C . LYS A 1 14 ? 23.122 38.848 24.744 1.00 0.00 14 LYS A C 17
ATOM 21546 O O . LYS A 1 14 ? 22.336 39.763 24.502 1.00 0.00 14 LYS A O 17
ATOM 21565 N N . LEU A 1 15 ? 22.732 37.576 24.869 1.00 0.00 15 LEU A N 17
ATOM 21566 C CA . LEU A 1 15 ? 21.324 37.161 25.024 1.00 0.00 15 LEU A CA 17
ATOM 21567 C C . LEU A 1 15 ? 20.932 37.150 26.508 1.00 0.00 15 LEU A C 17
ATOM 21568 O O . LEU A 1 15 ? 21.774 36.831 27.347 1.00 0.00 15 LEU A O 17
ATOM 21584 N N . LYS A 1 16 ? 19.660 37.432 26.820 1.00 0.00 16 LYS A N 17
ATOM 21585 C CA . LYS A 1 16 ? 19.125 37.486 28.193 1.00 0.00 16 LYS A CA 17
ATOM 21586 C C . LYS A 1 16 ? 18.007 36.473 28.454 1.00 0.00 16 LYS A C 17
ATOM 21587 O O . LYS A 1 16 ? 17.121 36.278 27.619 1.00 0.00 16 LYS A O 17
ATOM 21606 N N . PHE A 1 17 ? 18.068 35.835 29.624 1.00 0.00 17 PHE A N 17
ATOM 21607 C CA . PHE A 1 17 ? 17.198 34.736 30.038 1.00 0.00 17 PHE A CA 17
ATOM 21608 C C . PHE A 1 17 ? 16.834 34.790 31.533 1.00 0.00 17 PHE A C 17
ATOM 21609 O O . PHE A 1 17 ? 17.714 34.817 32.398 1.00 0.00 17 PHE A O 17
ATOM 21626 N N . ASN A 1 18 ? 15.539 34.759 31.850 1.00 0.00 18 ASN A N 17
ATOM 21627 C CA . ASN A 1 18 ? 15.039 34.539 33.211 1.00 0.00 18 ASN A CA 17
ATOM 21628 C C . ASN A 1 18 ? 14.974 33.031 33.505 1.00 0.00 18 ASN A C 17
ATOM 21629 O O . ASN A 1 18 ? 14.402 32.276 32.716 1.00 0.00 18 ASN A O 17
ATOM 21640 N N . VAL A 1 19 ? 15.549 32.585 34.628 1.00 0.00 19 VAL A N 17
ATOM 21641 C CA . VAL A 1 19 ? 15.739 31.152 34.948 1.00 0.00 19 VAL A CA 17
ATOM 21642 C C . VAL A 1 19 ? 14.985 30.677 36.193 1.00 0.00 19 VAL A C 17
ATOM 21643 O O . VAL A 1 19 ? 14.829 31.422 37.161 1.00 0.00 19 VAL A O 17
ATOM 21656 N N . GLN A 1 20 ? 14.515 29.430 36.174 1.00 0.00 20 GLN A N 17
ATOM 21657 C CA . GLN A 1 20 ? 13.865 28.767 37.311 1.00 0.00 20 GLN A CA 17
ATOM 21658 C C . GLN A 1 20 ? 14.875 27.980 38.170 1.00 0.00 20 GLN A C 17
ATOM 21659 O O . GLN A 1 20 ? 15.682 27.250 37.597 1.00 0.00 20 GLN A O 17
ATOM 21673 N N . PRO A 1 21 ? 14.832 28.043 39.518 1.00 0.00 21 PRO A N 17
ATOM 21674 C CA . PRO A 1 21 ? 15.789 27.348 40.388 1.00 0.00 21 PRO A CA 17
ATOM 21675 C C . PRO A 1 21 ? 15.977 25.843 40.136 1.00 0.00 21 PRO A C 17
ATOM 21676 O O . PRO A 1 21 ? 17.094 25.351 40.300 1.00 0.00 21 PRO A O 17
ATOM 21687 N N . SER A 1 22 ? 14.932 25.109 39.730 1.00 0.00 22 SER A N 17
ATOM 21688 C CA . SER A 1 22 ? 15.034 23.674 39.401 1.00 0.00 22 SER A CA 17
ATOM 21689 C C . SER A 1 22 ? 15.589 23.337 38.004 1.00 0.00 22 SER A C 17
ATOM 21690 O O . SER A 1 22 ? 15.828 22.159 37.731 1.00 0.00 22 SER A O 17
ATOM 21698 N N . HIS A 1 23 ? 15.823 24.315 37.118 1.00 0.00 23 HIS A N 17
ATOM 21699 C CA . HIS A 1 23 ? 16.457 24.061 35.815 1.00 0.00 23 HIS A CA 17
ATOM 21700 C C . HIS A 1 23 ? 17.935 23.651 35.942 1.00 0.00 23 HIS A C 17
ATOM 21701 O O . HIS A 1 23 ? 18.663 24.090 36.837 1.00 0.00 23 HIS A O 17
ATOM 21715 N N . LYS A 1 24 ? 18.396 22.816 35.009 1.00 0.00 24 LYS A N 17
ATOM 21716 C CA . LYS A 1 24 ? 19.779 22.324 34.927 1.00 0.00 24 LYS A CA 17
ATOM 21717 C C . LYS A 1 24 ? 20.595 23.060 33.866 1.00 0.00 24 LYS A C 17
ATOM 21718 O O . LYS A 1 24 ? 20.037 23.746 33.016 1.00 0.00 24 LYS A O 17
ATOM 21737 N N . ILE A 1 25 ? 21.921 22.919 33.872 1.00 0.00 25 ILE A N 17
ATOM 21738 C CA . ILE A 1 25 ? 22.772 23.566 32.859 1.00 0.00 25 ILE A CA 17
ATOM 21739 C C . ILE A 1 25 ? 22.478 23.022 31.440 1.00 0.00 25 ILE A C 17
ATOM 21740 O O . ILE A 1 25 ? 22.533 23.780 30.474 1.00 0.00 25 ILE A O 17
ATOM 21756 N N . LEU A 1 26 ? 22.040 21.761 31.310 1.00 0.00 26 LEU A N 17
ATOM 21757 C CA . LEU A 1 26 ? 21.425 21.222 30.084 1.00 0.00 26 LEU A CA 17
ATOM 21758 C C . LEU A 1 26 ? 20.191 22.034 29.636 1.00 0.00 26 LEU A C 17
ATOM 21759 O O . LEU A 1 26 ? 20.087 22.417 28.473 1.00 0.00 26 LEU A O 17
ATOM 21775 N N . ASP A 1 27 ? 19.292 22.374 30.564 1.00 0.00 27 ASP A N 17
ATOM 21776 C CA . ASP A 1 27 ? 18.080 23.160 30.290 1.00 0.00 27 ASP A CA 17
ATOM 21777 C C . ASP A 1 27 ? 18.383 24.607 29.845 1.00 0.00 27 ASP A C 17
ATOM 21778 O O . ASP A 1 27 ? 17.600 25.207 29.103 1.00 0.00 27 ASP A O 17
ATOM 21787 N N . ILE A 1 28 ? 19.530 25.168 30.258 1.00 0.00 28 ILE A N 17
ATOM 21788 C CA . ILE A 1 28 ? 20.076 26.423 29.711 1.00 0.00 28 ILE A CA 17
ATOM 21789 C C . ILE A 1 28 ? 20.542 26.237 28.259 1.00 0.00 28 ILE A C 17
ATOM 21790 O O . ILE A 1 28 ? 20.188 27.045 27.396 1.00 0.00 28 ILE A O 17
ATOM 21806 N N . LYS A 1 29 ? 21.288 25.161 27.961 1.00 0.00 29 LYS A N 17
ATOM 21807 C CA . LYS A 1 29 ? 21.703 24.839 26.582 1.00 0.00 29 LYS A CA 17
ATOM 21808 C C . LYS A 1 29 ? 20.513 24.634 25.645 1.00 0.00 29 LYS A C 17
ATOM 21809 O O . LYS A 1 29 ? 20.586 25.061 24.496 1.00 0.00 29 LYS A O 17
ATOM 21828 N N . GLU A 1 30 ? 19.409 24.064 26.124 1.00 0.00 30 GLU A N 17
ATOM 21829 C CA . GLU A 1 30 ? 18.145 23.942 25.380 1.00 0.00 30 GLU A CA 17
ATOM 21830 C C . GLU A 1 30 ? 17.574 25.316 24.967 1.00 0.00 30 GLU A C 17
ATOM 21831 O O . GLU A 1 30 ? 17.239 25.525 23.798 1.00 0.00 30 GLU A O 17
ATOM 21843 N N . MET A 1 31 ? 17.517 26.287 25.890 1.00 0.00 31 MET A N 17
ATOM 21844 C CA . MET A 1 31 ? 17.081 27.657 25.570 1.00 0.00 31 MET A CA 17
ATOM 21845 C C . MET A 1 31 ? 18.000 28.331 24.539 1.00 0.00 31 MET A C 17
ATOM 21846 O O . MET A 1 31 ? 17.521 28.956 23.590 1.00 0.00 31 MET A O 17
ATOM 21860 N N . ILE A 1 32 ? 19.317 28.143 24.667 1.00 0.00 32 ILE A N 17
ATOM 21861 C CA . ILE A 1 32 ? 20.298 28.609 23.676 1.00 0.00 32 ILE A CA 17
ATOM 21862 C C . ILE A 1 32 ? 20.067 27.931 22.323 1.00 0.00 32 ILE A C 17
ATOM 21863 O O . ILE A 1 32 ? 20.047 28.598 21.288 1.00 0.00 32 ILE A O 17
ATOM 21879 N N . PHE A 1 33 ? 19.858 26.617 22.317 1.00 0.00 33 PHE A N 17
ATOM 21880 C CA . PHE A 1 33 ? 19.513 25.850 21.120 1.00 0.00 33 PHE A CA 17
ATOM 21881 C C . PHE A 1 33 ? 18.288 26.363 20.362 1.00 0.00 33 PHE A C 17
ATOM 21882 O O . PHE A 1 33 ? 18.305 26.442 19.136 1.00 0.00 33 PHE A O 17
ATOM 21899 N N . LYS A 1 34 ? 17.264 26.826 21.084 1.00 0.00 34 LYS A N 17
ATOM 21900 C CA . LYS A 1 34 ? 16.102 27.483 20.468 1.00 0.00 34 LYS A CA 17
ATOM 21901 C C . LYS A 1 34 ? 16.446 28.827 19.809 1.00 0.00 34 LYS A C 17
ATOM 21902 O O . LYS A 1 34 ? 15.998 29.081 18.692 1.00 0.00 34 LYS A O 17
ATOM 21921 N N . LYS A 1 35 ? 17.312 29.652 20.417 1.00 0.00 35 LYS A N 17
ATOM 21922 C CA . LYS A 1 35 ? 17.734 30.970 19.873 1.00 0.00 35 LYS A CA 17
ATOM 21923 C C . LYS A 1 35 ? 18.892 30.946 18.857 1.00 0.00 35 LYS A C 17
ATOM 21924 O O . LYS A 1 35 ? 19.139 31.960 18.202 1.00 0.00 35 LYS A O 17
ATOM 21943 N N . THR A 1 36 ? 19.615 29.832 18.731 1.00 0.00 36 THR A N 17
ATOM 21944 C CA . THR A 1 36 ? 20.876 29.704 17.956 1.00 0.00 36 THR A CA 17
ATOM 21945 C C . THR A 1 36 ? 20.998 28.469 17.069 1.00 0.00 36 THR A C 17
ATOM 21946 O O . THR A 1 36 ? 21.786 28.475 16.122 1.00 0.00 36 THR A O 17
ATOM 21957 N N . ASN A 1 37 ? 20.222 27.420 17.347 1.00 0.00 37 ASN A N 17
ATOM 21958 C CA . ASN A 1 37 ? 20.234 26.141 16.634 1.00 0.00 37 ASN A CA 17
ATOM 21959 C C . ASN A 1 37 ? 21.546 25.333 16.731 1.00 0.00 37 ASN A C 17
ATOM 21960 O O . ASN A 1 37 ? 21.693 24.333 16.031 1.00 0.00 37 ASN A O 17
ATOM 21971 N N . ILE A 1 38 ? 22.474 25.700 17.624 1.00 0.00 38 ILE A N 17
ATOM 21972 C CA . ILE A 1 38 ? 23.649 24.868 17.933 1.00 0.00 38 ILE A CA 17
ATOM 21973 C C . ILE A 1 38 ? 23.227 23.733 18.876 1.00 0.00 38 ILE A C 17
ATOM 21974 O O . ILE A 1 38 ? 22.745 23.991 19.984 1.00 0.00 38 ILE A O 17
ATOM 21990 N N . ASN A 1 39 ? 23.387 22.480 18.447 1.00 0.00 39 ASN A N 17
ATOM 21991 C CA . ASN A 1 39 ? 22.993 21.305 19.228 1.00 0.00 39 ASN A CA 17
ATOM 21992 C C . ASN A 1 39 ? 23.677 21.250 20.597 1.00 0.00 39 ASN A C 17
ATOM 21993 O O . ASN A 1 39 ? 24.880 21.496 20.700 1.00 0.00 39 ASN A O 17
ATOM 22004 N N . VAL A 1 40 ? 22.925 20.918 21.650 1.00 0.00 40 VAL A N 17
ATOM 22005 C CA . VAL A 1 40 ? 23.389 21.062 23.042 1.00 0.00 40 VAL A CA 17
ATOM 22006 C C . VAL A 1 40 ? 24.642 20.258 23.383 1.00 0.00 40 VAL A C 17
ATOM 22007 O O . VAL A 1 40 ? 25.434 20.714 24.206 1.00 0.00 40 VAL A O 17
ATOM 22020 N N . LYS A 1 41 ? 24.886 19.118 22.732 1.00 0.00 41 LYS A N 17
ATOM 22021 C CA . LYS A 1 41 ? 26.170 18.396 22.834 1.00 0.00 41 LYS A CA 17
ATOM 22022 C C . LYS A 1 41 ? 27.361 19.270 22.411 1.00 0.00 41 LYS A C 17
ATOM 22023 O O . LYS A 1 41 ? 28.384 19.304 23.093 1.00 0.00 41 LYS A O 17
ATOM 22042 N N . ASP A 1 42 ? 27.225 20.015 21.314 1.00 0.00 42 ASP A N 17
ATOM 22043 C CA . ASP A 1 42 ? 28.324 20.738 20.662 1.00 0.00 42 ASP A CA 17
ATOM 22044 C C . ASP A 1 42 ? 28.653 22.139 21.198 1.00 0.00 42 ASP A C 17
ATOM 22045 O O . ASP A 1 42 ? 29.772 22.629 21.018 1.00 0.00 42 ASP A O 17
ATOM 22054 N N . GLN A 1 43 ? 27.691 22.760 21.885 1.00 0.00 43 GLN A N 17
ATOM 22055 C CA . GLN A 1 43 ? 27.837 24.036 22.599 1.00 0.00 43 GLN A CA 17
ATOM 22056 C C . GLN A 1 43 ? 28.259 23.851 24.071 1.00 0.00 43 GLN A C 17
ATOM 22057 O O . GLN A 1 43 ? 28.023 22.810 24.684 1.00 0.00 43 GLN A O 17
ATOM 22071 N N . SER A 1 44 ? 28.900 24.871 24.647 1.00 0.00 44 SER A N 17
ATOM 22072 C CA . SER A 1 44 ? 29.612 24.812 25.933 1.00 0.00 44 SER A CA 17
ATOM 22073 C C . SER A 1 44 ? 29.735 26.199 26.583 1.00 0.00 44 SER A C 17
ATOM 22074 O O . SER A 1 44 ? 29.811 27.208 25.874 1.00 0.00 44 SER A O 17
ATOM 22082 N N . LEU A 1 45 ? 29.741 26.247 27.921 1.00 0.00 45 LEU A N 17
ATOM 22083 C CA . LEU A 1 45 ? 29.717 27.474 28.728 1.00 0.00 45 LEU A CA 17
ATOM 22084 C C . LEU A 1 45 ? 30.753 27.463 29.863 1.00 0.00 45 LEU A C 17
ATOM 22085 O O . LEU A 1 45 ? 31.093 26.411 30.416 1.00 0.00 45 LEU A O 17
ATOM 22101 N N . LYS A 1 46 ? 31.199 28.660 30.262 1.00 0.00 46 LYS A N 17
ATOM 22102 C CA . LYS A 1 46 ? 32.041 28.905 31.444 1.00 0.00 46 LYS A CA 17
ATOM 22103 C C . LYS A 1 46 ? 31.369 29.841 32.461 1.00 0.00 46 LYS A C 17
ATOM 22104 O O . LYS A 1 46 ? 30.597 30.728 32.085 1.00 0.00 46 LYS A O 17
ATOM 22123 N N . PHE A 1 47 ? 31.682 29.625 33.739 1.00 0.00 47 PHE A N 17
ATOM 22124 C CA . PHE A 1 47 ? 31.184 30.347 34.915 1.00 0.00 47 PHE A CA 17
ATOM 22125 C C . PHE A 1 47 ? 32.262 30.690 35.952 1.00 0.00 47 PHE A C 17
ATOM 22126 O O . PHE A 1 47 ? 32.959 29.794 36.434 1.00 0.00 47 PHE A O 17
ATOM 22143 N N . ALA A 1 48 ? 32.438 31.974 36.277 1.00 0.00 48 ALA A N 17
ATOM 22144 C CA . ALA A 1 48 ? 33.548 32.486 37.090 1.00 0.00 48 ALA A CA 17
ATOM 22145 C C . ALA A 1 48 ? 34.952 32.031 36.603 1.00 0.00 48 ALA A C 17
ATOM 22146 O O . ALA A 1 48 ? 35.903 31.946 37.387 1.00 0.00 48 ALA A O 17
ATOM 22153 N N . GLY A 1 49 ? 35.087 31.717 35.308 1.00 0.00 49 GLY A N 17
ATOM 22154 C CA . GLY A 1 49 ? 36.295 31.169 34.681 1.00 0.00 49 GLY A CA 17
ATOM 22155 C C . GLY A 1 49 ? 36.431 29.639 34.753 1.00 0.00 49 GLY A C 17
ATOM 22156 O O . GLY A 1 49 ? 37.440 29.102 34.295 1.00 0.00 49 GLY A O 17
ATOM 22160 N N . ASN A 1 50 ? 35.451 28.920 35.308 1.00 0.00 50 ASN A N 17
ATOM 22161 C CA . ASN A 1 50 ? 35.389 27.453 35.358 1.00 0.00 50 ASN A CA 17
ATOM 22162 C C . ASN A 1 50 ? 34.536 26.895 34.203 1.00 0.00 50 ASN A C 17
ATOM 22163 O O . ASN A 1 50 ? 33.514 27.477 33.853 1.00 0.00 50 ASN A O 17
ATOM 22174 N N . GLU A 1 51 ? 34.904 25.747 33.635 1.00 0.00 51 GLU A N 17
ATOM 22175 C CA . GLU A 1 51 ? 34.135 25.061 32.583 1.00 0.00 51 GLU A CA 17
ATOM 22176 C C . GLU A 1 51 ? 32.926 24.290 33.159 1.00 0.00 51 GLU A C 17
ATOM 22177 O O . GLU A 1 51 ? 33.104 23.433 34.032 1.00 0.00 51 GLU A O 17
ATOM 22189 N N . MET A 1 52 ? 31.702 24.588 32.691 1.00 0.00 52 MET A N 17
ATOM 22190 C CA . MET A 1 52 ? 30.447 23.986 33.185 1.00 0.00 52 MET A CA 17
ATOM 22191 C C . MET A 1 52 ? 30.143 22.601 32.584 1.00 0.00 52 MET A C 17
ATOM 22192 O O . MET A 1 52 ? 30.425 22.353 31.407 1.00 0.00 52 MET A O 17
ATOM 22206 N N . ILE A 1 53 ? 29.461 21.735 33.348 1.00 0.00 53 ILE A N 17
ATOM 22207 C CA . ILE A 1 53 ? 28.909 20.459 32.880 1.00 0.00 53 ILE A CA 17
ATOM 22208 C C . ILE A 1 53 ? 27.395 20.597 32.713 1.00 0.00 53 ILE A C 17
ATOM 22209 O O . ILE A 1 53 ? 26.694 21.016 33.633 1.00 0.00 53 ILE A O 17
ATOM 22225 N N . ASN A 1 54 ? 26.864 20.155 31.573 1.00 0.00 54 ASN A N 17
ATOM 22226 C CA . ASN A 1 54 ? 25.422 20.033 31.336 1.00 0.00 54 ASN A CA 17
ATOM 22227 C C . ASN A 1 54 ? 24.680 19.181 32.386 1.00 0.00 54 ASN A C 17
ATOM 22228 O O . ASN A 1 54 ? 23.545 19.498 32.737 1.00 0.00 54 ASN A O 17
ATOM 22239 N N . GLN A 1 55 ? 25.331 18.138 32.918 1.00 0.00 55 GLN A N 17
ATOM 22240 C CA . GLN A 1 55 ? 24.733 17.145 33.817 1.00 0.00 55 GLN A CA 17
ATOM 22241 C C . GLN A 1 55 ? 24.545 17.629 35.276 1.00 0.00 55 GLN A C 17
ATOM 22242 O O . GLN A 1 55 ? 24.222 16.809 36.140 1.00 0.00 55 GLN A O 17
ATOM 22256 N N . LYS A 1 56 ? 24.751 18.925 35.580 1.00 0.00 56 LYS A N 17
ATOM 22257 C CA . LYS A 1 56 ? 24.520 19.532 36.909 1.00 0.00 56 LYS A CA 17
ATOM 22258 C C . LYS A 1 56 ? 23.425 20.609 36.931 1.00 0.00 56 LYS A C 17
ATOM 22259 O O . LYS A 1 56 ? 23.046 21.157 35.896 1.00 0.00 56 LYS A O 17
ATOM 22278 N N . THR A 1 57 ? 22.900 20.902 38.122 1.00 0.00 57 THR A N 17
ATOM 22279 C CA . THR A 1 57 ? 21.879 21.944 38.357 1.00 0.00 57 THR A CA 17
ATOM 22280 C C . THR A 1 57 ? 22.396 23.370 38.583 1.00 0.00 57 THR A C 17
ATOM 22281 O O . THR A 1 57 ? 23.528 23.573 39.019 1.00 0.00 57 THR A O 17
ATOM 22292 N N . LEU A 1 58 ? 21.543 24.373 38.337 1.00 0.00 58 LEU A N 17
ATOM 22293 C CA . LEU A 1 58 ? 21.829 25.797 38.563 1.00 0.00 58 LEU A CA 17
ATOM 22294 C C . LEU A 1 58 ? 22.256 26.100 40.016 1.00 0.00 58 LEU A C 17
ATOM 22295 O O . LEU A 1 58 ? 23.144 26.926 40.242 1.00 0.00 58 LEU A O 17
ATOM 22311 N N . SER A 1 59 ? 21.657 25.430 41.007 1.00 0.00 59 SER A N 17
ATOM 22312 C CA . SER A 1 59 ? 22.014 25.591 42.428 1.00 0.00 59 SER A CA 17
ATOM 22313 C C . SER A 1 59 ? 23.330 24.915 42.840 1.00 0.00 59 SER A C 17
ATOM 22314 O O . SER A 1 59 ? 23.913 25.311 43.849 1.00 0.00 59 SER A O 17
ATOM 22322 N N . ASP A 1 60 ? 23.882 23.990 42.041 1.00 0.00 60 ASP A N 17
ATOM 22323 C CA . ASP A 1 60 ? 25.205 23.404 42.321 1.00 0.00 60 ASP A CA 17
ATOM 22324 C C . ASP A 1 60 ? 26.295 24.489 42.209 1.00 0.00 60 ASP A C 17
ATOM 22325 O O . ASP A 1 60 ? 27.140 24.650 43.090 1.00 0.00 60 ASP A O 17
ATOM 22334 N N . TYR A 1 61 ? 26.193 25.320 41.169 1.00 0.00 61 TYR A N 17
ATOM 22335 C CA . TYR A 1 61 ? 26.993 26.533 40.953 1.00 0.00 61 TYR A CA 17
ATOM 22336 C C . TYR A 1 61 ? 26.539 27.758 41.786 1.00 0.00 61 TYR A C 17
ATOM 22337 O O . TYR A 1 61 ? 27.173 28.815 41.758 1.00 0.00 61 TYR A O 17
ATOM 22355 N N . SER A 1 62 ? 25.432 27.624 42.529 1.00 0.00 62 SER A N 17
ATOM 22356 C CA . SER A 1 62 ? 24.766 28.666 43.330 1.00 0.00 62 SER A CA 17
ATOM 22357 C C . SER A 1 62 ? 24.249 29.869 42.503 1.00 0.00 62 SER A C 17
ATOM 22358 O O . SER A 1 62 ? 24.203 31.002 42.987 1.00 0.00 62 SER A O 17
ATOM 22366 N N . ILE A 1 63 ? 23.818 29.637 41.254 1.00 0.00 63 ILE A N 17
ATOM 22367 C CA . ILE A 1 63 ? 23.343 30.664 40.287 1.00 0.00 63 ILE A CA 17
ATOM 22368 C C . ILE A 1 63 ? 21.991 31.311 40.704 1.00 0.00 63 ILE A C 17
ATOM 22369 O O . ILE A 1 63 ? 21.524 32.272 40.101 1.00 0.00 63 ILE A O 17
ATOM 22385 N N . ILE A 1 64 ? 21.370 30.813 41.780 1.00 0.00 64 ILE A N 17
ATOM 22386 C CA . ILE A 1 64 ? 20.091 31.264 42.369 1.00 0.00 64 ILE A CA 17
ATOM 22387 C C . ILE A 1 64 ? 20.188 32.630 43.093 1.00 0.00 64 ILE A C 17
ATOM 22388 O O . ILE A 1 64 ? 19.166 33.277 43.342 1.00 0.00 64 ILE A O 17
ATOM 22404 N N . ASP A 1 65 ? 21.398 33.087 43.428 1.00 0.00 65 ASP A N 17
ATOM 22405 C CA . ASP A 1 65 ? 21.627 34.367 44.119 1.00 0.00 65 ASP A CA 17
ATOM 22406 C C . ASP A 1 65 ? 21.164 35.629 43.365 1.00 0.00 65 ASP A C 17
ATOM 22407 O O . ASP A 1 65 ? 21.528 35.842 42.204 1.00 0.00 65 ASP A O 17
ATOM 22416 N N . SER A 1 66 ? 20.404 36.502 44.032 1.00 0.00 66 SER A N 17
ATOM 22417 C CA . SER A 1 66 ? 19.699 37.646 43.427 1.00 0.00 66 SER A CA 17
ATOM 22418 C C . SER A 1 66 ? 20.439 38.998 43.575 1.00 0.00 66 SER A C 17
ATOM 22419 O O . SER A 1 66 ? 19.955 40.037 43.126 1.00 0.00 66 SER A O 17
ATOM 22427 N N . THR A 1 67 ? 21.645 38.997 44.158 1.00 0.00 67 THR A N 17
ATOM 22428 C CA . THR A 1 67 ? 22.517 40.183 44.327 1.00 0.00 67 THR A CA 17
ATOM 22429 C C . THR A 1 67 ? 22.859 40.975 43.057 1.00 0.00 67 THR A C 17
ATOM 22430 O O . THR A 1 67 ? 22.966 42.205 43.103 1.00 0.00 67 THR A O 17
ATOM 22441 N N . GLU A 1 68 ? 23.010 40.278 41.927 1.00 0.00 68 GLU A N 17
ATOM 22442 C CA . GLU A 1 68 ? 23.152 40.826 40.572 1.00 0.00 68 GLU A CA 17
ATOM 22443 C C . GLU A 1 68 ? 22.907 39.753 39.498 1.00 0.00 68 GLU A C 17
ATOM 22444 O O . GLU A 1 68 ? 23.013 38.550 39.754 1.00 0.00 68 GLU A O 17
ATOM 22456 N N . GLU A 1 69 ? 22.623 40.192 38.270 1.00 0.00 69 GLU A N 17
ATOM 22457 C CA . GLU A 1 69 ? 22.465 39.316 37.103 1.00 0.00 69 GLU A CA 17
ATOM 22458 C C . GLU A 1 69 ? 23.782 38.601 36.756 1.00 0.00 69 GLU A C 17
ATOM 22459 O O . GLU A 1 69 ? 24.825 39.249 36.608 1.00 0.00 69 GLU A O 17
ATOM 22471 N N . PHE A 1 70 ? 23.735 37.275 36.618 1.00 0.00 70 PHE A N 17
ATOM 22472 C CA . PHE A 1 70 ? 24.878 36.462 36.194 1.00 0.00 70 PHE A CA 17
ATOM 22473 C C . PHE A 1 70 ? 25.199 36.527 34.697 1.00 0.00 70 PHE A C 17
ATOM 22474 O O . PHE A 1 70 ? 24.281 36.645 33.890 1.00 0.00 70 PHE A O 17
ATOM 22491 N N . THR A 1 71 ? 26.465 36.380 34.306 1.00 0.00 71 THR A N 17
ATOM 22492 C CA . THR A 1 71 ? 26.862 36.237 32.894 1.00 0.00 71 THR A CA 17
ATOM 22493 C C . THR A 1 71 ? 27.759 35.032 32.646 1.00 0.00 71 THR A C 17
ATOM 22494 O O . THR A 1 71 ? 28.793 34.865 33.296 1.00 0.00 71 THR A O 17
ATOM 22505 N N . LEU A 1 72 ? 27.355 34.185 31.702 1.00 0.00 72 LEU A N 17
ATOM 22506 C CA . LEU A 1 72 ? 28.070 32.984 31.281 1.00 0.00 72 LEU A CA 17
ATOM 22507 C C . LEU A 1 72 ? 28.834 33.268 29.988 1.00 0.00 72 LEU A C 17
ATOM 22508 O O . LEU A 1 72 ? 28.310 33.898 29.067 1.00 0.00 72 LEU A O 17
ATOM 22524 N N . HIS A 1 73 ? 30.060 32.767 29.911 1.00 0.00 73 HIS A N 17
ATOM 22525 C CA . HIS A 1 73 ? 30.936 32.942 28.754 1.00 0.00 73 HIS A CA 17
ATOM 22526 C C . HIS A 1 73 ? 30.727 31.785 27.766 1.00 0.00 73 HIS A C 17
ATOM 22527 O O . HIS A 1 73 ? 30.842 30.621 28.155 1.00 0.00 73 HIS A O 17
ATOM 22541 N N . LEU A 1 74 ? 30.464 32.082 26.490 1.00 0.00 74 LEU A N 17
ATOM 22542 C CA . LEU A 1 74 ? 30.514 31.087 25.413 1.00 0.00 74 LEU A CA 17
ATOM 22543 C C . LEU A 1 74 ? 31.951 30.564 25.249 1.00 0.00 74 LEU A C 17
ATOM 22544 O O . LEU A 1 74 ? 32.888 31.368 25.239 1.00 0.00 74 LEU A O 17
ATOM 22560 N N . GLU A 1 75 ? 32.147 29.248 25.117 1.00 0.00 75 GLU A N 17
ATOM 22561 C CA . GLU A 1 75 ? 33.489 28.691 24.890 1.00 0.00 75 GLU A CA 17
ATOM 22562 C C . GLU A 1 75 ? 34.039 29.022 23.483 1.00 0.00 75 GLU A C 17
ATOM 22563 O O . GLU A 1 75 ? 33.307 29.154 22.499 1.00 0.00 75 GLU A O 17
ATOM 22575 N N . THR A 1 76 ? 35.361 29.144 23.390 1.00 0.00 76 THR A N 17
ATOM 22576 C CA . THR A 1 76 ? 36.160 29.225 22.159 1.00 0.00 76 THR A CA 17
ATOM 22577 C C . THR A 1 76 ? 35.926 28.120 21.125 1.00 0.00 76 THR A C 17
ATOM 22578 O O . THR A 1 76 ? 35.697 26.966 21.487 1.00 0.00 76 THR A O 17
ATOM 22589 N N . LYS A 1 77 ? 36.014 28.460 19.833 1.00 0.00 77 LYS A N 17
ATOM 22590 C CA . LYS A 1 77 ? 35.894 27.549 18.673 1.00 0.00 77 LYS A CA 17
ATOM 22591 C C . LYS A 1 77 ? 34.523 26.877 18.465 1.00 0.00 77 LYS A C 17
ATOM 22592 O O . LYS A 1 77 ? 34.407 25.919 17.703 1.00 0.00 77 LYS A O 17
ATOM 22611 N N . LEU A 1 78 ? 33.456 27.403 19.075 1.00 0.00 78 LEU A N 17
ATOM 22612 C CA . LEU A 1 78 ? 32.063 26.934 18.916 1.00 0.00 78 LEU A CA 17
ATOM 22613 C C . LEU A 1 78 ? 31.395 27.366 17.586 1.00 0.00 78 LEU A C 17
ATOM 22614 O O . LEU A 1 78 ? 30.186 27.214 17.413 1.00 0.00 78 LEU A O 17
ATOM 22630 N N . ASP A 1 79 ? 32.152 27.902 16.630 1.00 0.00 79 ASP A N 17
ATOM 22631 C CA . ASP A 1 79 ? 31.786 28.012 15.214 1.00 0.00 79 ASP A CA 17
ATOM 22632 C C . ASP A 1 79 ? 31.979 26.688 14.451 1.00 0.00 79 ASP A C 17
ATOM 22633 O O . ASP A 1 79 ? 33.104 26.348 14.070 1.00 0.00 79 ASP A O 17
ATOM 22642 N N . LEU A 1 80 ? 30.910 25.903 14.262 1.00 0.00 80 LEU A N 17
ATOM 22643 C CA . LEU A 1 80 ? 30.972 24.525 13.729 1.00 0.00 80 LEU A CA 17
ATOM 22644 C C . LEU A 1 80 ? 31.417 24.456 12.254 1.00 0.00 80 LEU A C 17
ATOM 22645 O O . LEU A 1 80 ? 31.874 23.403 11.808 1.00 0.00 80 LEU A O 17
ATOM 22661 N N . MET A 1 81 ? 31.299 25.567 11.515 1.00 0.00 81 MET A N 17
ATOM 22662 C CA . MET A 1 81 ? 31.483 25.681 10.060 1.00 0.00 81 MET A CA 17
ATOM 22663 C C . MET A 1 81 ? 32.810 25.126 9.549 1.00 0.00 81 MET A C 17
ATOM 22664 O O . MET A 1 81 ? 33.878 25.745 9.785 1.00 0.00 81 MET A O 17
ATOM 22679 N N . SER A 1 1 ? 12.065 39.844 42.770 1.00 0.00 1 SER A N 18
ATOM 22680 C CA . SER A 1 1 ? 12.068 39.776 41.296 1.00 0.00 1 SER A CA 18
ATOM 22681 C C . SER A 1 1 ? 12.412 38.379 40.799 1.00 0.00 1 SER A C 18
ATOM 22682 O O . SER A 1 1 ? 13.152 37.652 41.464 1.00 0.00 1 SER A O 18
ATOM 22692 N N . HIS A 1 2 ? 11.904 38.006 39.617 1.00 0.00 2 HIS A N 18
ATOM 22693 C CA . HIS A 1 2 ? 12.245 36.744 38.941 1.00 0.00 2 HIS A CA 18
ATOM 22694 C C . HIS A 1 2 ? 13.736 36.656 38.576 1.00 0.00 2 HIS A C 18
ATOM 22695 O O . HIS A 1 2 ? 14.306 37.618 38.058 1.00 0.00 2 HIS A O 18
ATOM 22709 N N . MET A 1 3 ? 14.362 35.496 38.790 1.00 0.00 3 MET A N 18
ATOM 22710 C CA . MET A 1 3 ? 15.759 35.261 38.406 1.00 0.00 3 MET A CA 18
ATOM 22711 C C . MET A 1 3 ? 15.961 35.170 36.878 1.00 0.00 3 MET A C 18
ATOM 22712 O O . MET A 1 3 ? 15.203 34.513 36.160 1.00 0.00 3 MET A O 18
ATOM 22726 N N . GLN A 1 4 ? 17.020 35.821 36.390 1.00 0.00 4 GLN A N 18
ATOM 22727 C CA . GLN A 1 4 ? 17.418 35.881 34.977 1.00 0.00 4 GLN A CA 18
ATOM 22728 C C . GLN A 1 4 ? 18.944 35.792 34.827 1.00 0.00 4 GLN A C 18
ATOM 22729 O O . GLN A 1 4 ? 19.679 36.182 35.738 1.00 0.00 4 GLN A O 18
ATOM 22743 N N . VAL A 1 5 ? 19.421 35.310 33.673 1.00 0.00 5 VAL A N 18
ATOM 22744 C CA . VAL A 1 5 ? 20.853 35.167 33.341 1.00 0.00 5 VAL A CA 18
ATOM 22745 C C . VAL A 1 5 ? 21.227 35.701 31.961 1.00 0.00 5 VAL A C 18
ATOM 22746 O O . VAL A 1 5 ? 20.454 35.582 31.007 1.00 0.00 5 VAL A O 18
ATOM 22759 N N . SER A 1 6 ? 22.437 36.251 31.859 1.00 0.00 6 SER A N 18
ATOM 22760 C CA . SER A 1 6 ? 23.074 36.649 30.602 1.00 0.00 6 SER A CA 18
ATOM 22761 C C . SER A 1 6 ? 23.967 35.532 30.031 1.00 0.00 6 SER A C 18
ATOM 22762 O O . SER A 1 6 ? 24.620 34.803 30.781 1.00 0.00 6 SER A O 18
ATOM 22770 N N . ILE A 1 7 ? 24.054 35.429 28.703 1.00 0.00 7 ILE A N 18
ATOM 22771 C CA . ILE A 1 7 ? 25.008 34.566 27.972 1.00 0.00 7 ILE A CA 18
ATOM 22772 C C . ILE A 1 7 ? 25.877 35.440 27.057 1.00 0.00 7 ILE A C 18
ATOM 22773 O O . ILE A 1 7 ? 25.350 36.069 26.142 1.00 0.00 7 ILE A O 18
ATOM 22789 N N . GLU A 1 8 ? 27.190 35.483 27.299 1.00 0.00 8 GLU A N 18
ATOM 22790 C CA . GLU A 1 8 ? 28.161 36.357 26.621 1.00 0.00 8 GLU A CA 18
ATOM 22791 C C . GLU A 1 8 ? 28.955 35.630 25.527 1.00 0.00 8 GLU A C 18
ATOM 22792 O O . GLU A 1 8 ? 29.638 34.637 25.779 1.00 0.00 8 GLU A O 18
ATOM 22804 N N . PHE A 1 9 ? 28.884 36.155 24.306 1.00 0.00 9 PHE A N 18
ATOM 22805 C CA . PHE A 1 9 ? 29.610 35.665 23.134 1.00 0.00 9 PHE A CA 18
ATOM 22806 C C . PHE A 1 9 ? 31.122 35.982 23.075 1.00 0.00 9 PHE A C 18
ATOM 22807 O O . PHE A 1 9 ? 31.607 36.825 23.835 1.00 0.00 9 PHE A O 18
ATOM 22824 N N . GLN A 1 10 ? 31.885 35.379 22.148 1.00 0.00 10 GLN A N 18
ATOM 22825 C CA . GLN A 1 10 ? 33.277 35.807 21.892 1.00 0.00 10 GLN A CA 18
ATOM 22826 C C . GLN A 1 10 ? 33.329 37.264 21.394 1.00 0.00 10 GLN A C 18
ATOM 22827 O O . GLN A 1 10 ? 34.143 38.067 21.850 1.00 0.00 10 GLN A O 18
ATOM 22841 N N . ASN A 1 11 ? 32.372 37.625 20.536 1.00 0.00 11 ASN A N 18
ATOM 22842 C CA . ASN A 1 11 ? 32.086 38.986 20.079 1.00 0.00 11 ASN A CA 18
ATOM 22843 C C . ASN A 1 11 ? 31.479 39.897 21.187 1.00 0.00 11 ASN A C 18
ATOM 22844 O O . ASN A 1 11 ? 31.001 40.991 20.902 1.00 0.00 11 ASN A O 18
ATOM 22855 N N . GLY A 1 12 ? 31.424 39.457 22.451 1.00 0.00 12 GLY A N 18
ATOM 22856 C CA . GLY A 1 12 ? 30.972 40.247 23.609 1.00 0.00 12 GLY A CA 18
ATOM 22857 C C . GLY A 1 12 ? 29.466 40.530 23.694 1.00 0.00 12 GLY A C 18
ATOM 22858 O O . GLY A 1 12 ? 28.985 40.972 24.738 1.00 0.00 12 GLY A O 18
ATOM 22862 N N . GLU A 1 13 ? 28.710 40.275 22.626 1.00 0.00 13 GLU A N 18
ATOM 22863 C CA . GLU A 1 13 ? 27.254 40.437 22.571 1.00 0.00 13 GLU A CA 18
ATOM 22864 C C . GLU A 1 13 ? 26.532 39.462 23.515 1.00 0.00 13 GLU A C 18
ATOM 22865 O O . GLU A 1 13 ? 26.948 38.306 23.656 1.00 0.00 13 GLU A O 18
ATOM 22877 N N . LYS A 1 14 ? 25.430 39.903 24.140 1.00 0.00 14 LYS A N 18
ATOM 22878 C CA . LYS A 1 14 ? 24.683 39.118 25.136 1.00 0.00 14 LYS A CA 18
ATOM 22879 C C . LYS A 1 14 ? 23.234 38.806 24.765 1.00 0.00 14 LYS A C 18
ATOM 22880 O O . LYS A 1 14 ? 22.488 39.688 24.328 1.00 0.00 14 LYS A O 18
ATOM 22899 N N . LEU A 1 15 ? 22.835 37.559 25.014 1.00 0.00 15 LEU A 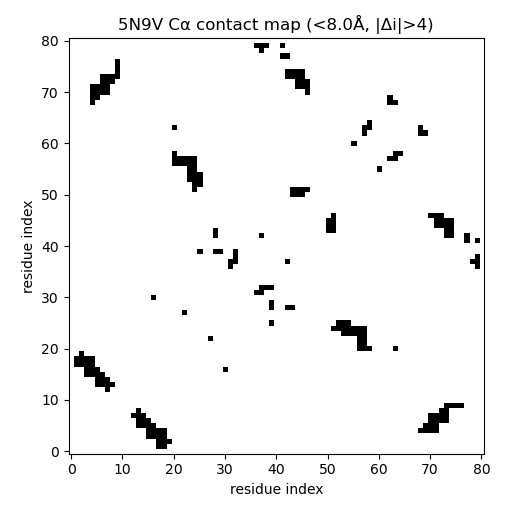N 18
ATOM 22900 C CA . LEU A 1 15 ? 21.439 37.114 25.119 1.00 0.00 15 LEU A CA 18
ATOM 22901 C C . LEU A 1 15 ? 21.017 37.074 26.594 1.00 0.00 15 LEU A C 18
ATOM 22902 O O . LEU A 1 15 ? 21.864 36.820 27.452 1.00 0.00 15 LEU A O 18
ATOM 22918 N N . LYS A 1 16 ? 19.722 37.249 26.888 1.00 0.00 16 LYS A N 18
ATOM 22919 C CA . LYS A 1 16 ? 19.176 37.205 28.259 1.00 0.00 16 LYS A CA 18
ATOM 22920 C C . LYS A 1 16 ? 17.991 36.245 28.385 1.00 0.00 16 LYS A C 18
ATOM 22921 O O . LYS A 1 16 ? 17.078 36.275 27.553 1.00 0.00 16 LYS A O 18
ATOM 22940 N N . PHE A 1 17 ? 18.001 35.414 29.430 1.00 0.00 17 PHE A N 18
ATOM 22941 C CA . PHE A 1 17 ? 17.093 34.277 29.627 1.00 0.00 17 PHE A CA 18
ATOM 22942 C C . PHE A 1 17 ? 16.388 34.194 30.992 1.00 0.00 17 PHE A C 18
ATOM 22943 O O . PHE A 1 17 ? 17.023 34.408 32.028 1.00 0.00 17 PHE A O 18
ATOM 22960 N N . ASN A 1 18 ? 15.105 33.820 31.003 1.00 0.00 18 ASN A N 18
ATOM 22961 C CA . ASN A 1 18 ? 14.336 33.522 32.219 1.00 0.00 18 ASN A CA 18
ATOM 22962 C C . ASN A 1 18 ? 14.620 32.086 32.713 1.00 0.00 18 ASN A C 18
ATOM 22963 O O . ASN A 1 18 ? 14.619 31.152 31.901 1.00 0.00 18 ASN A O 18
ATOM 22974 N N . VAL A 1 19 ? 14.803 31.886 34.027 1.00 0.00 19 VAL A N 18
ATOM 22975 C CA . VAL A 1 19 ? 15.119 30.577 34.651 1.00 0.00 19 VAL A CA 18
ATOM 22976 C C . VAL A 1 19 ? 14.289 30.248 35.904 1.00 0.00 19 VAL A C 18
ATOM 22977 O O . VAL A 1 19 ? 13.731 31.148 36.532 1.00 0.00 19 VAL A O 18
ATOM 22990 N N . GLN A 1 20 ? 14.222 28.965 36.280 1.00 0.00 20 GLN A N 18
ATOM 22991 C CA . GLN A 1 20 ? 13.705 28.490 37.580 1.00 0.00 20 GLN A CA 18
ATOM 22992 C C . GLN A 1 20 ? 14.842 27.838 38.393 1.00 0.00 20 GLN A C 18
ATOM 22993 O O . GLN A 1 20 ? 15.736 27.234 37.791 1.00 0.00 20 GLN A O 18
ATOM 23007 N N . PRO A 1 21 ? 14.810 27.849 39.741 1.00 0.00 21 PRO A N 18
ATOM 23008 C CA . PRO A 1 21 ? 15.871 27.265 40.572 1.00 0.00 21 PRO A CA 18
ATOM 23009 C C . PRO A 1 21 ? 16.006 25.731 40.474 1.00 0.00 21 PRO A C 18
ATOM 23010 O O . PRO A 1 21 ? 16.994 25.186 40.965 1.00 0.00 21 PRO A O 18
ATOM 23021 N N . SER A 1 22 ? 15.059 25.024 39.841 1.00 0.00 22 SER A N 18
ATOM 23022 C CA . SER A 1 22 ? 15.148 23.583 39.531 1.00 0.00 22 SER A CA 18
ATOM 23023 C C . SER A 1 22 ? 15.665 23.249 38.115 1.00 0.00 22 SER A C 18
ATOM 23024 O O . SER A 1 22 ? 15.690 22.079 37.721 1.00 0.00 22 SER A O 18
ATOM 23032 N N . HIS A 1 23 ? 16.105 24.243 37.334 1.00 0.00 23 HIS A N 18
ATOM 23033 C CA . HIS A 1 23 ? 16.783 24.006 36.053 1.00 0.00 23 HIS A CA 18
ATOM 23034 C C . HIS A 1 23 ? 18.133 23.280 36.240 1.00 0.00 23 HIS A C 18
ATOM 23035 O O . HIS A 1 23 ? 18.883 23.542 37.189 1.00 0.00 23 HIS A O 18
ATOM 23049 N N . LYS A 1 24 ? 18.486 22.401 35.295 1.00 0.00 24 LYS A N 18
ATOM 23050 C CA . LYS A 1 24 ? 19.870 21.947 35.074 1.00 0.00 24 LYS A CA 18
ATOM 23051 C C . LYS A 1 24 ? 20.587 22.796 34.023 1.00 0.00 24 LYS A C 18
ATOM 23052 O O . LYS A 1 24 ? 19.943 23.491 33.242 1.00 0.00 24 LYS A O 18
ATOM 23071 N N . ILE A 1 25 ? 21.915 22.726 33.948 1.00 0.00 25 ILE A N 18
ATOM 23072 C CA . ILE A 1 25 ? 22.679 23.370 32.863 1.00 0.00 25 ILE A CA 18
ATOM 23073 C C . ILE A 1 25 ? 22.286 22.753 31.497 1.00 0.00 25 ILE A C 18
ATOM 23074 O O . ILE A 1 25 ? 22.221 23.454 30.489 1.00 0.00 25 ILE A O 18
ATOM 23090 N N . LEU A 1 26 ? 21.872 21.479 31.489 1.00 0.00 26 LEU A N 18
ATOM 23091 C CA . LEU A 1 26 ? 21.171 20.788 30.397 1.00 0.00 26 LEU A CA 18
ATOM 23092 C C . LEU A 1 26 ? 19.903 21.534 29.927 1.00 0.00 26 LEU A C 18
ATOM 23093 O O . LEU A 1 26 ? 19.694 21.678 28.722 1.00 0.00 26 LEU A O 18
ATOM 23109 N N . ASP A 1 27 ? 19.091 22.063 30.852 1.00 0.00 27 ASP A N 18
ATOM 23110 C CA . ASP A 1 27 ? 17.927 22.898 30.520 1.00 0.00 27 ASP A CA 18
ATOM 23111 C C . ASP A 1 27 ? 18.289 24.236 29.850 1.00 0.00 27 ASP A C 18
ATOM 23112 O O . ASP A 1 27 ? 17.548 24.711 28.986 1.00 0.00 27 ASP A O 18
ATOM 23121 N N . ILE A 1 28 ? 19.439 24.827 30.209 1.00 0.00 28 ILE A N 18
ATOM 23122 C CA . ILE A 1 28 ? 19.969 26.048 29.573 1.00 0.00 28 ILE A CA 18
ATOM 23123 C C . ILE A 1 28 ? 20.348 25.787 28.110 1.00 0.00 28 ILE A C 18
ATOM 23124 O O . ILE A 1 28 ? 20.013 26.595 27.242 1.00 0.00 28 ILE A O 18
ATOM 23140 N N . LYS A 1 29 ? 20.995 24.651 27.812 1.00 0.00 29 LYS A N 18
ATOM 23141 C CA . LYS A 1 29 ? 21.405 24.315 26.438 1.00 0.00 29 LYS A CA 18
ATOM 23142 C C . LYS A 1 29 ? 20.234 24.220 25.454 1.00 0.00 29 LYS A C 18
ATOM 23143 O O . LYS A 1 29 ? 20.365 24.657 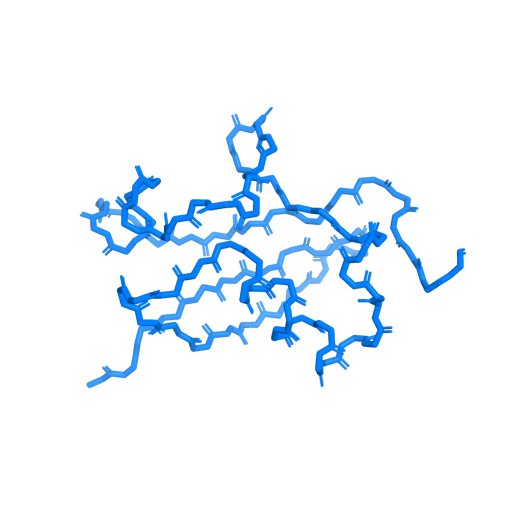24.312 1.00 0.00 29 LYS A O 18
ATOM 23162 N N . GLU A 1 30 ? 19.077 23.720 25.890 1.00 0.00 30 GLU A N 18
ATOM 23163 C CA . GLU A 1 30 ? 17.856 23.684 25.065 1.00 0.00 30 GLU A CA 18
ATOM 23164 C C . GLU A 1 30 ? 17.297 25.102 24.799 1.00 0.00 30 GLU A C 18
ATOM 23165 O O . GLU A 1 30 ? 16.874 25.398 23.682 1.00 0.00 30 GLU A O 18
ATOM 23177 N N . MET A 1 31 ? 17.369 26.021 25.773 1.00 0.00 31 MET A N 18
ATOM 23178 C CA . MET A 1 31 ? 16.986 27.433 25.573 1.00 0.00 31 MET A CA 18
ATOM 23179 C C . MET A 1 31 ? 17.919 28.148 24.581 1.00 0.00 31 MET A C 18
ATOM 23180 O O . MET A 1 31 ? 17.459 28.859 23.685 1.00 0.00 31 MET A O 18
ATOM 23194 N N . ILE A 1 32 ? 19.228 27.891 24.667 1.00 0.00 32 ILE A N 18
ATOM 23195 C CA . ILE A 1 32 ? 20.206 28.351 23.668 1.00 0.00 32 ILE A CA 18
ATOM 23196 C C . ILE A 1 32 ? 19.890 27.754 22.296 1.00 0.00 32 ILE A C 18
ATOM 23197 O O . ILE A 1 32 ? 19.901 28.462 21.288 1.00 0.00 32 ILE A O 18
ATOM 23213 N N . PHE A 1 33 ? 19.571 26.464 22.245 1.00 0.00 33 PHE A N 18
ATOM 23214 C CA . PHE A 1 33 ? 19.106 25.804 21.027 1.00 0.00 33 PHE A CA 18
ATOM 23215 C C . PHE A 1 33 ? 17.875 26.440 20.364 1.00 0.00 33 PHE A C 18
ATOM 23216 O O . PHE A 1 33 ? 17.816 26.545 19.138 1.00 0.00 33 PHE A O 18
ATOM 23233 N N . LYS A 1 34 ? 16.935 26.964 21.158 1.00 0.00 34 LYS A N 18
ATOM 23234 C CA . LYS A 1 34 ? 15.785 27.728 20.639 1.00 0.00 34 LYS A CA 18
ATOM 23235 C C . LYS A 1 34 ? 16.167 29.068 19.988 1.00 0.00 34 LYS A C 18
ATOM 23236 O O . LYS A 1 34 ? 15.567 29.456 18.989 1.00 0.00 34 LYS A O 18
ATOM 23255 N N . LYS A 1 35 ? 17.191 29.761 20.506 1.00 0.00 35 LYS A N 18
ATOM 23256 C CA . LYS A 1 35 ? 17.695 31.055 19.980 1.00 0.00 35 LYS A CA 18
ATOM 23257 C C . LYS A 1 35 ? 18.875 30.964 18.987 1.00 0.00 35 LYS A C 18
ATOM 23258 O O . LYS A 1 35 ? 19.279 31.978 18.419 1.00 0.00 35 LYS A O 18
ATOM 23277 N N . THR A 1 36 ? 19.446 29.775 18.777 1.00 0.00 36 THR A N 18
ATOM 23278 C CA . THR A 1 36 ? 20.671 29.558 17.968 1.00 0.00 36 THR A CA 18
ATOM 23279 C C . THR A 1 36 ? 20.698 28.314 17.076 1.00 0.00 36 THR A C 18
ATOM 23280 O O . THR A 1 36 ? 21.469 28.280 16.122 1.00 0.00 36 THR A O 18
ATOM 23291 N N . ASN A 1 37 ? 19.900 27.283 17.372 1.00 0.00 37 ASN A N 18
ATOM 23292 C CA . ASN A 1 37 ? 19.893 25.969 16.704 1.00 0.00 37 ASN A CA 18
ATOM 23293 C C . ASN A 1 37 ? 21.247 25.212 16.739 1.00 0.00 37 ASN A C 18
ATOM 23294 O O . ASN A 1 37 ? 21.434 24.234 16.013 1.00 0.00 37 ASN A O 18
ATOM 23305 N N . ILE A 1 38 ? 22.196 25.629 17.587 1.00 0.00 38 ILE A N 18
ATOM 23306 C CA . ILE A 1 38 ? 23.450 24.898 17.821 1.00 0.00 38 ILE A CA 18
ATOM 23307 C C . ILE A 1 38 ? 23.148 23.632 18.636 1.00 0.00 38 ILE A C 18
ATOM 23308 O O . ILE A 1 38 ? 22.539 23.712 19.709 1.00 0.00 38 ILE A O 18
ATOM 23324 N N . ASN A 1 39 ? 23.593 22.471 18.144 1.00 0.00 39 ASN A N 18
ATOM 23325 C CA . ASN A 1 39 ? 23.371 21.177 18.797 1.00 0.00 39 ASN A CA 18
ATOM 23326 C C . ASN A 1 39 ? 23.925 21.185 20.227 1.00 0.00 39 ASN A C 18
ATOM 23327 O O . ASN A 1 39 ? 25.068 21.596 20.433 1.00 0.00 39 ASN A O 18
ATOM 23338 N N . VAL A 1 40 ? 23.165 20.713 21.219 1.00 0.00 40 VAL A N 18
ATOM 23339 C CA . VAL A 1 40 ? 23.564 20.807 22.639 1.00 0.00 40 VAL A CA 18
ATOM 23340 C C . VAL A 1 40 ? 24.913 20.141 22.955 1.00 0.00 40 VAL A C 18
ATOM 23341 O O . VAL A 1 40 ? 25.642 20.632 23.817 1.00 0.00 40 VAL A O 18
ATOM 23354 N N . LYS A 1 41 ? 25.311 19.097 22.221 1.00 0.00 41 LYS A N 18
ATOM 23355 C CA . LYS A 1 41 ? 26.667 18.514 22.314 1.00 0.00 41 LYS A CA 18
ATOM 23356 C C . LYS A 1 41 ? 27.790 19.434 21.799 1.00 0.00 41 LYS A C 18
ATOM 23357 O O . LYS A 1 41 ? 28.908 19.359 22.308 1.00 0.00 41 LYS A O 18
ATOM 23376 N N . ASP A 1 42 ? 27.528 20.299 20.817 1.00 0.00 42 ASP A N 18
ATOM 23377 C CA . ASP A 1 42 ? 28.490 21.297 20.307 1.00 0.00 42 ASP A CA 18
ATOM 23378 C C . ASP A 1 42 ? 28.716 22.541 21.175 1.00 0.00 42 ASP A C 18
ATOM 23379 O O . ASP A 1 42 ? 29.837 23.044 21.259 1.00 0.00 42 ASP A O 18
ATOM 23388 N N . GLN A 1 43 ? 27.652 23.044 21.806 1.00 0.00 43 GLN A N 18
ATOM 23389 C CA . GLN A 1 43 ? 27.700 24.206 22.703 1.00 0.00 43 GLN A CA 18
ATOM 23390 C C . GLN A 1 43 ? 28.206 23.856 24.117 1.00 0.00 43 GLN A C 18
ATOM 23391 O O . GLN A 1 43 ? 27.903 22.789 24.653 1.00 0.00 43 GLN A O 18
ATOM 23405 N N . SER A 1 44 ? 28.942 24.780 24.743 1.00 0.00 44 SER A N 18
ATOM 23406 C CA . SER A 1 44 ? 29.479 24.680 26.109 1.00 0.00 44 SER A CA 18
ATOM 23407 C C . SER A 1 44 ? 29.615 26.076 26.732 1.00 0.00 44 SER A C 18
ATOM 23408 O O . SER A 1 44 ? 29.870 27.053 26.018 1.00 0.00 44 SER A O 18
ATOM 23416 N N . LEU A 1 45 ? 29.424 26.171 28.053 1.00 0.00 45 LEU A N 18
ATOM 23417 C CA . LEU A 1 45 ? 29.432 27.416 28.828 1.00 0.00 45 LEU A CA 18
ATOM 23418 C C . LEU A 1 45 ? 30.506 27.411 29.927 1.00 0.00 45 LEU A C 18
ATOM 23419 O O . LEU A 1 45 ? 30.724 26.395 30.591 1.00 0.00 45 LEU A O 18
ATOM 23435 N N . LYS A 1 46 ? 31.107 28.580 30.174 1.00 0.00 46 LYS A N 18
ATOM 23436 C CA . LYS A 1 46 ? 32.093 28.833 31.236 1.00 0.00 46 LYS A CA 18
ATOM 23437 C C . LYS A 1 46 ? 31.656 29.905 32.243 1.00 0.00 46 LYS A C 18
ATOM 23438 O O . LYS A 1 46 ? 30.887 30.804 31.906 1.00 0.00 46 LYS A O 18
ATOM 23457 N N . PHE A 1 47 ? 32.196 29.836 33.458 1.00 0.00 47 PHE A N 18
ATOM 23458 C CA . PHE A 1 47 ? 32.257 30.934 34.431 1.00 0.00 47 PHE A CA 18
ATOM 23459 C C . PHE A 1 47 ? 33.549 30.973 35.263 1.00 0.00 47 PHE A C 18
ATOM 23460 O O . PHE A 1 47 ? 34.002 29.925 35.734 1.00 0.00 47 PHE A O 18
ATOM 23477 N N . ALA A 1 48 ? 34.170 32.148 35.414 1.00 0.00 48 ALA A N 18
ATOM 23478 C CA . ALA A 1 48 ? 35.488 32.332 36.033 1.00 0.00 48 ALA A CA 18
ATOM 23479 C C . ALA A 1 48 ? 36.573 31.387 35.450 1.00 0.00 48 ALA A C 18
ATOM 23480 O O . ALA A 1 48 ? 37.410 30.832 36.173 1.00 0.00 48 ALA A O 18
ATOM 23487 N N . GLY A 1 49 ? 36.516 31.162 34.131 1.00 0.00 49 GLY A N 18
ATOM 23488 C CA . GLY A 1 49 ? 37.416 30.305 33.352 1.00 0.00 49 GLY A CA 18
ATOM 23489 C C . GLY A 1 49 ? 37.149 28.796 33.424 1.00 0.00 49 GLY A C 18
ATOM 23490 O O . GLY A 1 49 ? 37.884 28.032 32.799 1.00 0.00 49 GLY A O 18
ATOM 23494 N N . ASN A 1 50 ? 36.125 28.354 34.164 1.00 0.00 50 ASN A N 18
ATOM 23495 C CA . ASN A 1 50 ? 35.792 26.940 34.375 1.00 0.00 50 ASN A CA 18
ATOM 23496 C C . ASN A 1 50 ? 34.531 26.542 33.591 1.00 0.00 50 ASN A C 18
ATOM 23497 O O . ASN A 1 50 ? 33.542 27.273 33.623 1.00 0.00 50 ASN A O 18
ATOM 23508 N N . GLU A 1 51 ? 34.527 25.387 32.915 1.00 0.00 51 GLU A N 18
ATOM 23509 C CA . GLU A 1 51 ? 33.320 24.857 32.255 1.00 0.00 51 GLU A CA 18
ATOM 23510 C C . GLU A 1 51 ? 32.250 24.389 33.250 1.00 0.00 51 GLU A C 18
ATOM 23511 O O . GLU A 1 51 ? 32.532 23.579 34.140 1.00 0.00 51 GLU A O 18
ATOM 23523 N N . MET A 1 52 ? 31.009 24.837 33.044 1.00 0.00 52 MET A N 18
ATOM 23524 C CA . MET A 1 52 ? 29.824 24.340 33.751 1.00 0.00 52 MET A CA 18
ATOM 23525 C C . MET A 1 52 ? 29.374 23.014 33.108 1.00 0.00 52 MET A C 18
ATOM 23526 O O . MET A 1 52 ? 29.290 22.934 31.880 1.00 0.00 52 MET A O 18
ATOM 23540 N N . ILE A 1 53 ? 29.060 21.989 33.905 1.00 0.00 53 ILE A N 18
ATOM 23541 C CA . ILE A 1 53 ? 28.619 20.672 33.411 1.00 0.00 53 ILE A CA 18
ATOM 23542 C C . ILE A 1 53 ? 27.098 20.603 33.243 1.00 0.00 53 ILE A C 18
ATOM 23543 O O . ILE A 1 53 ? 26.351 20.873 34.182 1.00 0.00 53 ILE A O 18
ATOM 23559 N N . ASN A 1 54 ? 26.646 20.153 32.070 1.00 0.00 54 ASN A N 18
ATOM 23560 C CA . ASN A 1 54 ? 25.246 19.903 31.712 1.00 0.00 54 ASN A CA 18
ATOM 23561 C C . ASN A 1 54 ? 24.401 19.198 32.790 1.00 0.00 54 ASN A C 18
ATOM 23562 O O . ASN A 1 54 ? 23.326 19.692 33.133 1.00 0.00 54 ASN A O 18
ATOM 23573 N N . GLN A 1 55 ? 24.870 18.077 33.344 1.00 0.00 55 GLN A N 18
ATOM 23574 C CA . GLN A 1 55 ? 24.110 17.290 34.325 1.00 0.00 55 GLN A CA 18
ATOM 23575 C C . GLN A 1 55 ? 23.942 17.977 35.702 1.00 0.00 55 GLN A C 18
ATOM 23576 O O . GLN A 1 55 ? 23.136 17.509 36.508 1.00 0.00 55 GLN A O 18
ATOM 23590 N N . LYS A 1 56 ? 24.661 19.072 35.995 1.00 0.00 56 LYS A N 18
ATOM 23591 C CA . LYS A 1 56 ? 24.518 19.834 37.249 1.00 0.00 56 LYS A CA 18
ATOM 23592 C C . LYS A 1 56 ? 23.347 20.824 37.230 1.00 0.00 56 LYS A C 18
ATOM 23593 O O . LYS A 1 56 ? 22.872 21.234 36.173 1.00 0.00 56 LYS A O 18
ATOM 23612 N N . THR A 1 57 ? 22.904 21.253 38.411 1.00 0.00 57 THR A N 18
ATOM 23613 C CA . THR A 1 57 ? 21.917 22.338 38.602 1.00 0.00 57 THR A CA 18
ATOM 23614 C C . THR A 1 57 ? 22.511 23.729 38.829 1.00 0.00 57 THR A C 18
ATOM 23615 O O . THR A 1 57 ? 23.641 23.883 39.291 1.00 0.00 57 THR A O 18
ATOM 23626 N N . LEU A 1 58 ? 21.717 24.761 38.532 1.00 0.00 58 LEU A N 18
ATOM 23627 C CA . LEU A 1 58 ? 22.054 26.176 38.727 1.00 0.00 58 LEU A CA 18
ATOM 23628 C C . LEU A 1 58 ? 22.429 26.475 40.188 1.00 0.00 58 LEU A C 18
ATOM 23629 O O . LEU A 1 58 ? 23.379 27.213 40.453 1.00 0.00 58 LEU A O 18
ATOM 23645 N N . SER A 1 59 ? 21.723 25.866 41.140 1.00 0.00 59 SER A N 18
ATOM 23646 C CA . SER A 1 59 ? 21.981 26.038 42.582 1.00 0.00 59 SER A CA 18
ATOM 23647 C C . SER A 1 59 ? 23.257 25.343 43.072 1.00 0.00 59 SER A C 18
ATOM 23648 O O . SER A 1 59 ? 23.887 25.841 44.009 1.00 0.00 59 SER A O 18
ATOM 23656 N N . ASP A 1 60 ? 23.699 24.263 42.413 1.00 0.00 60 ASP A N 18
ATOM 23657 C CA . ASP A 1 60 ? 25.021 23.650 42.616 1.00 0.00 60 ASP A CA 18
ATOM 23658 C C . ASP A 1 60 ? 26.212 24.533 42.217 1.00 0.00 60 ASP A C 18
ATOM 23659 O O . ASP A 1 60 ? 27.327 24.334 42.706 1.00 0.00 60 ASP A O 18
ATOM 23668 N N . TYR A 1 61 ? 25.950 25.525 41.362 1.00 0.00 61 TYR A N 18
ATOM 23669 C CA . TYR A 1 61 ? 26.865 26.586 40.932 1.00 0.00 61 TYR A CA 18
ATOM 23670 C C . TYR A 1 61 ? 26.601 27.999 41.511 1.00 0.00 61 TYR A C 18
ATOM 23671 O O . TYR A 1 61 ? 27.227 28.984 41.103 1.00 0.00 61 TYR A O 18
ATOM 23689 N N . SER A 1 62 ? 25.633 28.107 42.434 1.00 0.00 62 SER A N 18
ATOM 23690 C CA . SER A 1 62 ? 25.140 29.358 43.046 1.00 0.00 62 SER A CA 18
ATOM 23691 C C . SER A 1 62 ? 24.611 30.430 42.068 1.00 0.00 62 SER A C 18
ATOM 23692 O O . SER A 1 62 ? 24.637 31.624 42.366 1.00 0.00 62 SER A O 18
ATOM 23700 N N . ILE A 1 63 ? 24.086 30.008 40.909 1.00 0.00 63 ILE A N 18
ATOM 23701 C CA . ILE A 1 63 ? 23.551 30.846 39.810 1.00 0.00 63 ILE A CA 18
ATOM 23702 C C . ILE A 1 63 ? 22.162 31.445 40.150 1.00 0.00 63 ILE A C 18
ATOM 23703 O O . ILE A 1 63 ? 21.193 31.283 39.413 1.00 0.00 63 ILE A O 18
ATOM 23719 N N . ILE A 1 64 ? 22.060 32.086 41.318 1.00 0.00 64 ILE A N 18
ATOM 23720 C CA . ILE A 1 64 ? 20.881 32.742 41.898 1.00 0.00 64 ILE A CA 18
ATOM 23721 C C . ILE A 1 64 ? 21.225 34.081 42.582 1.00 0.00 64 ILE A C 18
ATOM 23722 O O . ILE A 1 64 ? 20.409 35.005 42.568 1.00 0.00 64 ILE A O 18
ATOM 23738 N N . ASP A 1 65 ? 22.389 34.179 43.235 1.00 0.00 65 ASP A N 18
ATOM 23739 C CA . ASP A 1 65 ? 22.613 35.114 44.348 1.00 0.00 65 ASP A CA 18
ATOM 23740 C C . ASP A 1 65 ? 22.915 36.595 44.042 1.00 0.00 65 ASP A C 18
ATOM 23741 O O . ASP A 1 65 ? 22.423 37.476 44.750 1.00 0.00 65 ASP A O 18
ATOM 23750 N N . SER A 1 66 ? 23.730 36.891 43.024 1.00 0.00 66 SER A N 18
ATOM 23751 C CA . SER A 1 66 ? 24.274 38.244 42.795 1.00 0.00 66 SER A CA 18
ATOM 23752 C C . SER A 1 66 ? 23.183 39.296 42.539 1.00 0.00 66 SER A C 18
ATOM 23753 O O . SER A 1 66 ? 22.282 39.067 41.725 1.00 0.00 66 SER A O 18
ATOM 23761 N N . THR A 1 67 ? 23.246 40.456 43.206 1.00 0.00 67 THR A N 18
ATOM 23762 C CA . THR A 1 67 ? 22.351 41.599 42.928 1.00 0.00 67 THR A CA 18
ATOM 23763 C C . THR A 1 67 ? 22.540 42.234 41.554 1.00 0.00 67 THR A C 18
ATOM 23764 O O . THR A 1 67 ? 21.588 42.336 40.775 1.00 0.00 67 THR A O 18
ATOM 23775 N N . GLU A 1 68 ? 23.789 42.570 41.219 1.00 0.00 68 GLU A N 18
ATOM 23776 C CA . GLU A 1 68 ? 24.221 42.830 39.837 1.00 0.00 68 GLU A CA 18
ATOM 23777 C C . GLU A 1 68 ? 24.013 41.592 38.948 1.00 0.00 68 GLU A C 18
ATOM 23778 O O . GLU A 1 68 ? 24.105 40.453 39.415 1.00 0.00 68 GLU A O 18
ATOM 23790 N N . GLU A 1 69 ? 23.723 41.817 37.668 1.00 0.00 69 GLU A N 18
ATOM 23791 C CA . GLU A 1 69 ? 23.391 40.760 36.708 1.00 0.00 69 GLU A CA 18
ATOM 23792 C C . GLU A 1 69 ? 24.516 39.718 36.538 1.00 0.00 69 GLU A C 18
ATOM 23793 O O . GLU A 1 69 ? 25.713 40.041 36.552 1.00 0.00 69 GLU A O 18
ATOM 23805 N N . PHE A 1 70 ? 24.124 38.448 36.392 1.00 0.00 70 PHE A N 18
ATOM 23806 C CA . PHE A 1 70 ? 25.023 37.305 36.211 1.00 0.00 70 PHE A CA 18
ATOM 23807 C C . PHE A 1 70 ? 25.152 36.710 34.809 1.00 0.00 70 PHE A C 18
ATOM 23808 O O . PHE A 1 70 ? 24.161 36.588 34.091 1.00 0.00 70 PHE A O 18
ATOM 23825 N N . THR A 1 71 ? 26.377 36.323 34.436 1.00 0.00 71 THR A N 18
ATOM 23826 C CA . THR A 1 71 ? 26.764 35.999 33.057 1.00 0.00 71 THR A CA 18
ATOM 23827 C C . THR A 1 71 ? 27.636 34.762 32.884 1.00 0.00 71 THR A C 18
ATOM 23828 O O . THR A 1 71 ? 28.681 34.630 33.525 1.00 0.00 71 THR A O 18
ATOM 23839 N N . LEU A 1 72 ? 27.245 33.889 31.953 1.00 0.00 72 LEU A N 18
ATOM 23840 C CA . LEU A 1 72 ? 28.031 32.742 31.502 1.00 0.00 72 LEU A CA 18
ATOM 23841 C C . LEU A 1 72 ? 28.689 33.063 30.154 1.00 0.00 72 LEU A C 18
ATOM 23842 O O . LEU A 1 72 ? 28.076 33.700 29.300 1.00 0.00 72 LEU A O 18
ATOM 23858 N N . HIS A 1 73 ? 29.920 32.609 29.954 1.00 0.00 73 HIS A N 18
ATOM 23859 C CA . HIS A 1 73 ? 30.702 32.845 28.740 1.00 0.00 73 HIS A CA 18
ATOM 23860 C C . HIS A 1 73 ? 30.559 31.690 27.742 1.00 0.00 73 HIS A C 18
ATOM 23861 O O . HIS A 1 73 ? 30.606 30.521 28.129 1.00 0.00 73 HIS A O 18
ATOM 23875 N N . LEU A 1 74 ? 30.456 32.008 26.451 1.00 0.00 74 LEU A N 18
ATOM 23876 C CA . LEU A 1 74 ? 30.573 31.043 25.359 1.00 0.00 74 LEU A CA 18
ATOM 23877 C C . LEU A 1 74 ? 32.025 30.549 25.214 1.00 0.00 74 LEU A C 18
ATOM 23878 O O . LEU A 1 74 ? 32.959 31.359 25.190 1.00 0.00 74 LEU A O 18
ATOM 23894 N N . GLU A 1 75 ? 32.218 29.236 25.088 1.00 0.00 75 GLU A N 18
ATOM 23895 C CA . GLU A 1 75 ? 33.528 28.639 24.787 1.00 0.00 75 GLU A CA 18
ATOM 23896 C C . GLU A 1 75 ? 34.053 28.986 23.381 1.00 0.00 75 GLU A C 18
ATOM 23897 O O . GLU A 1 75 ? 33.319 29.243 22.424 1.00 0.00 75 GLU A O 18
ATOM 23909 N N . THR A 1 76 ? 35.374 28.983 23.283 1.00 0.00 76 THR A N 18
ATOM 23910 C CA . THR A 1 76 ? 36.172 29.286 22.102 1.00 0.00 76 THR A CA 18
ATOM 23911 C C . THR A 1 76 ? 35.741 28.622 20.785 1.00 0.00 76 THR A C 18
ATOM 23912 O O . THR A 1 76 ? 35.620 27.400 20.725 1.00 0.00 76 THR A O 18
ATOM 23923 N N . LYS A 1 77 ? 35.533 29.407 19.716 1.00 0.00 77 LYS A N 18
ATOM 23924 C CA . LYS A 1 77 ? 35.198 28.959 18.341 1.00 0.00 77 LYS A CA 18
ATOM 23925 C C . LYS A 1 77 ? 33.885 28.177 18.145 1.00 0.00 77 LYS A C 18
ATOM 23926 O O . LYS A 1 77 ? 33.730 27.491 17.131 1.00 0.00 77 LYS A O 18
ATOM 23945 N N . LEU A 1 78 ? 32.919 28.285 19.058 1.00 0.00 78 LEU A N 18
ATOM 23946 C CA . LEU A 1 78 ? 31.551 27.755 18.863 1.00 0.00 78 LEU A CA 18
ATOM 23947 C C . LEU A 1 78 ? 30.728 28.596 17.860 1.00 0.00 78 LEU A C 18
ATOM 23948 O O . LEU A 1 78 ? 29.823 28.085 17.195 1.00 0.00 78 LEU A O 18
ATOM 23964 N N . ASP A 1 79 ? 31.054 29.882 17.735 1.00 0.00 79 ASP A N 18
ATOM 23965 C CA . ASP A 1 79 ? 30.511 30.810 16.743 1.00 0.00 79 ASP A CA 18
ATOM 23966 C C . ASP A 1 79 ? 30.942 30.532 15.291 1.00 0.00 79 ASP A C 18
ATOM 23967 O O . ASP A 1 79 ? 32.019 29.978 15.046 1.00 0.00 79 ASP A O 18
ATOM 23976 N N . LEU A 1 80 ? 30.108 30.923 14.319 1.00 0.00 80 LEU A N 18
ATOM 23977 C CA . LEU A 1 80 ? 30.333 30.802 12.864 1.00 0.00 80 LEU A CA 18
ATOM 23978 C C . LEU A 1 80 ? 30.512 29.353 12.336 1.00 0.00 80 LEU A C 18
ATOM 23979 O O . LEU A 1 80 ? 30.761 29.146 11.146 1.00 0.00 80 LEU A O 18
ATOM 23995 N N . MET A 1 81 ? 30.366 28.350 13.209 1.00 0.00 81 MET A N 18
ATOM 23996 C CA . MET A 1 81 ? 30.388 26.902 12.933 1.00 0.00 81 MET A CA 18
ATOM 23997 C C . MET A 1 81 ? 29.029 26.403 12.448 1.00 0.00 81 MET A C 18
ATOM 23998 O O . MET A 1 81 ? 28.921 25.921 11.299 1.00 0.00 81 MET A O 18
ATOM 24013 N N . SER A 1 1 ? 11.407 39.638 44.141 1.00 0.00 1 SER A N 19
ATOM 24014 C CA . SER A 1 1 ? 11.529 38.199 43.850 1.00 0.00 1 SER A CA 19
ATOM 24015 C C . SER A 1 1 ? 11.543 37.921 42.351 1.00 0.00 1 SER A C 19
ATOM 24016 O O . SER A 1 1 ? 10.499 37.690 41.739 1.00 0.00 1 SER A O 19
ATOM 24026 N N . HIS A 1 2 ? 12.732 37.922 41.749 1.00 0.00 2 HIS A N 19
ATOM 24027 C CA . HIS A 1 2 ? 12.978 37.493 40.367 1.00 0.00 2 HIS A CA 19
ATOM 24028 C C . HIS A 1 2 ? 14.385 36.890 40.210 1.00 0.00 2 HIS A C 19
ATOM 24029 O O . HIS A 1 2 ? 15.289 37.182 41.000 1.00 0.00 2 HIS A O 19
ATOM 24043 N N . MET A 1 3 ? 14.580 36.066 39.176 1.00 0.00 3 MET A N 19
ATOM 24044 C CA . MET A 1 3 ? 15.874 35.458 38.837 1.00 0.00 3 MET A CA 19
ATOM 24045 C C . MET A 1 3 ? 16.075 35.384 37.315 1.00 0.00 3 MET A C 19
ATOM 24046 O O . MET A 1 3 ? 15.187 34.937 36.582 1.00 0.00 3 MET A O 19
ATOM 24060 N N . GLN A 1 4 ? 17.238 35.838 36.842 1.00 0.00 4 GLN A N 19
ATOM 24061 C CA . GLN A 1 4 ? 17.607 35.947 35.424 1.00 0.00 4 GLN A CA 19
ATOM 24062 C C . GLN A 1 4 ? 19.093 35.633 35.181 1.00 0.00 4 GLN A C 19
ATOM 24063 O O . GLN A 1 4 ? 19.917 35.695 36.098 1.00 0.00 4 GLN A O 19
ATOM 24077 N N . VAL A 1 5 ? 19.439 35.324 33.928 1.00 0.00 5 VAL A N 19
ATOM 24078 C CA . VAL A 1 5 ? 20.809 35.056 33.451 1.00 0.00 5 VAL A CA 19
ATOM 24079 C C . VAL A 1 5 ? 21.115 35.712 32.102 1.00 0.00 5 VAL A C 19
ATOM 24080 O O . VAL A 1 5 ? 20.212 36.151 31.389 1.00 0.00 5 VAL A O 19
ATOM 24093 N N . SER A 1 6 ? 22.400 35.777 31.757 1.00 0.00 6 SER A N 19
ATOM 24094 C CA . SER A 1 6 ? 22.934 36.491 30.598 1.00 0.00 6 SER A CA 19
ATOM 24095 C C . SER A 1 6 ? 24.104 35.698 30.006 1.00 0.00 6 SER A C 19
ATOM 24096 O O . SER A 1 6 ? 24.988 35.257 30.741 1.00 0.00 6 SER A O 19
ATOM 24104 N N . ILE A 1 7 ? 24.111 35.468 28.695 1.00 0.00 7 ILE A N 19
ATOM 24105 C CA . ILE A 1 7 ? 25.096 34.622 27.999 1.00 0.00 7 ILE A CA 19
ATOM 24106 C C . ILE A 1 7 ? 25.944 35.496 27.072 1.00 0.00 7 ILE A C 19
ATOM 24107 O O . ILE A 1 7 ? 25.410 36.028 26.099 1.00 0.00 7 ILE A O 19
ATOM 24123 N N . GLU A 1 8 ? 27.244 35.650 27.346 1.00 0.00 8 GLU A N 19
ATOM 24124 C CA . GLU A 1 8 ? 28.150 36.447 26.504 1.00 0.00 8 GLU A CA 19
ATOM 24125 C C . GLU A 1 8 ? 28.709 35.614 25.342 1.00 0.00 8 GLU A C 19
ATOM 24126 O O . GLU A 1 8 ? 29.449 34.645 25.542 1.00 0.00 8 GLU A O 19
ATOM 24138 N N . PHE A 1 9 ? 28.368 36.017 24.119 1.00 0.00 9 PHE A N 19
ATOM 24139 C CA . PHE A 1 9 ? 28.856 35.443 22.866 1.00 0.00 9 PHE A CA 19
ATOM 24140 C C . PHE A 1 9 ? 30.276 35.862 22.462 1.00 0.00 9 PHE A C 19
ATOM 24141 O O . PHE A 1 9 ? 30.782 36.875 22.947 1.00 0.00 9 PHE A O 19
ATOM 24158 N N . GLN A 1 10 ? 30.948 35.127 21.569 1.00 0.00 10 GLN A N 19
ATOM 24159 C CA . GLN A 1 10 ? 32.328 35.463 21.161 1.00 0.00 10 GLN A CA 19
ATOM 24160 C C . GLN A 1 10 ? 32.458 36.758 20.344 1.00 0.00 10 GLN A C 19
ATOM 24161 O O . GLN A 1 10 ? 33.554 37.308 20.238 1.00 0.00 10 GLN A O 19
ATOM 24175 N N . ASN A 1 11 ? 31.346 37.272 19.814 1.00 0.00 11 ASN A N 19
ATOM 24176 C CA . ASN A 1 11 ? 31.238 38.614 19.237 1.00 0.00 11 ASN A CA 19
ATOM 24177 C C . ASN A 1 11 ? 31.214 39.746 20.295 1.00 0.00 11 ASN A C 19
ATOM 24178 O O . ASN A 1 11 ? 31.354 40.917 19.933 1.00 0.00 11 ASN A O 19
ATOM 24189 N N . GLY A 1 12 ? 31.049 39.413 21.581 1.00 0.00 12 GLY A N 19
ATOM 24190 C CA . GLY A 1 12 ? 30.966 40.342 22.716 1.00 0.00 12 GLY A CA 19
ATOM 24191 C C . GLY A 1 12 ? 29.551 40.790 23.112 1.00 0.00 12 GLY A C 19
ATOM 24192 O O . GLY A 1 12 ? 29.405 41.537 24.082 1.00 0.00 12 GLY A O 19
ATOM 24196 N N . GLU A 1 13 ? 28.509 40.356 22.401 1.00 0.00 13 GLU A N 19
ATOM 24197 C CA . GLU A 1 13 ? 27.102 40.621 22.742 1.00 0.00 13 GLU A CA 19
ATOM 24198 C C . GLU A 1 13 ? 26.586 39.675 23.840 1.00 0.00 13 GLU A C 19
ATOM 24199 O O . GLU A 1 13 ? 27.047 38.535 23.940 1.00 0.00 13 GLU A O 19
ATOM 24211 N N . LYS A 1 14 ? 25.578 40.100 24.617 1.00 0.00 14 LYS A N 19
ATOM 24212 C CA . LYS A 1 14 ? 24.885 39.244 25.598 1.00 0.00 14 LYS A CA 19
ATOM 24213 C C . LYS A 1 14 ? 23.425 38.950 25.246 1.00 0.00 14 LYS A C 19
ATOM 24214 O O . LYS A 1 14 ? 22.657 39.878 24.966 1.00 0.00 14 LYS A O 19
ATOM 24233 N N . LEU A 1 15 ? 23.033 37.672 25.316 1.00 0.00 15 LEU A N 19
ATOM 24234 C CA . LEU A 1 15 ? 21.630 37.227 25.280 1.00 0.00 15 LEU A CA 19
ATOM 24235 C C . LEU A 1 15 ? 21.077 37.020 26.697 1.00 0.00 15 LEU A C 19
ATOM 24236 O O . LEU A 1 15 ? 21.666 36.262 27.468 1.00 0.00 15 LEU A O 19
ATOM 24252 N N . LYS A 1 16 ? 19.934 37.632 27.028 1.00 0.00 16 LYS A N 19
ATOM 24253 C CA . LYS A 1 16 ? 19.256 37.457 28.329 1.00 0.00 16 LYS A CA 19
ATOM 24254 C C . LYS A 1 16 ? 18.234 36.320 28.344 1.00 0.00 16 LYS A C 19
ATOM 24255 O O . LYS A 1 16 ? 17.517 36.118 27.359 1.00 0.00 16 LYS A O 19
ATOM 24274 N N . PHE A 1 17 ? 18.128 35.636 29.485 1.00 0.00 17 PHE A N 19
ATOM 24275 C CA . PHE A 1 17 ? 17.240 34.495 29.717 1.00 0.00 17 PHE A CA 19
ATOM 24276 C C . PHE A 1 17 ? 16.583 34.429 31.110 1.00 0.00 17 PHE A C 19
ATOM 24277 O O . PHE A 1 17 ? 17.256 34.602 32.129 1.00 0.00 17 PHE A O 19
ATOM 24294 N N . ASN A 1 18 ? 15.287 34.111 31.169 1.00 0.00 18 ASN A N 19
ATOM 24295 C CA . ASN A 1 18 ? 14.569 33.759 32.400 1.00 0.00 18 ASN A CA 19
ATOM 24296 C C . ASN A 1 18 ? 14.817 32.284 32.791 1.00 0.00 18 ASN A C 19
ATOM 24297 O O . ASN A 1 18 ? 14.872 31.402 31.924 1.00 0.00 18 ASN A O 19
ATOM 24308 N N . VAL A 1 19 ? 14.946 32.005 34.093 1.00 0.00 19 VAL A N 19
ATOM 24309 C CA . VAL A 1 19 ? 15.324 30.688 34.653 1.00 0.00 19 VAL A CA 19
ATOM 24310 C C . VAL A 1 19 ? 14.551 30.325 35.927 1.00 0.00 19 VAL A C 19
ATOM 24311 O O . VAL A 1 19 ? 13.924 31.187 36.540 1.00 0.00 19 VAL A O 19
ATOM 24324 N N . GLN A 1 20 ? 14.615 29.054 36.344 1.00 0.00 20 GLN A N 19
ATOM 24325 C CA . GLN A 1 20 ? 13.945 28.520 37.540 1.00 0.00 20 GLN A CA 19
ATOM 24326 C C . GLN A 1 20 ? 14.860 27.563 38.338 1.00 0.00 20 GLN A C 19
ATOM 24327 O O . GLN A 1 20 ? 15.708 26.904 37.732 1.00 0.00 20 GLN A O 19
ATOM 24341 N N . PRO A 1 21 ? 14.667 27.377 39.663 1.00 0.00 21 PRO A N 19
ATOM 24342 C CA . PRO A 1 21 ? 15.546 26.542 40.501 1.00 0.00 21 PRO A CA 19
ATOM 24343 C C . PRO A 1 21 ? 15.407 25.014 40.317 1.00 0.00 21 PRO A C 19
ATOM 24344 O O . PRO A 1 21 ? 16.036 24.252 41.056 1.00 0.00 21 PRO A O 19
ATOM 24355 N N . SER A 1 22 ? 14.574 24.550 39.378 1.00 0.00 22 SER A N 19
ATOM 24356 C CA . SER A 1 22 ? 14.433 23.131 38.993 1.00 0.00 22 SER A CA 19
ATOM 24357 C C . SER A 1 22 ? 14.955 22.856 37.562 1.00 0.00 22 SER A C 19
ATOM 24358 O O . SER A 1 22 ? 14.813 21.756 37.026 1.00 0.00 22 SER A O 19
ATOM 24366 N N . HIS A 1 23 ? 15.629 23.838 36.947 1.00 0.00 23 HIS A N 19
ATOM 24367 C CA . HIS A 1 23 ? 16.490 23.632 35.778 1.00 0.00 23 HIS A CA 19
ATOM 24368 C C . HIS A 1 23 ? 17.848 22.994 36.158 1.00 0.00 23 HIS A C 19
ATOM 24369 O O . HIS A 1 23 ? 18.328 23.129 37.289 1.00 0.00 23 HIS A O 19
ATOM 24383 N N . LYS A 1 24 ? 18.520 22.369 35.187 1.00 0.00 24 LYS A N 19
ATOM 24384 C CA . LYS A 1 24 ? 19.951 21.984 35.233 1.00 0.00 24 LYS A CA 19
ATOM 24385 C C . LYS A 1 24 ? 20.761 22.693 34.141 1.00 0.00 24 LYS A C 19
ATOM 24386 O O . LYS A 1 24 ? 20.178 23.319 33.261 1.00 0.00 24 LYS A O 19
ATOM 24405 N N . ILE A 1 25 ? 22.094 22.641 34.161 1.00 0.00 25 ILE A N 19
ATOM 24406 C CA . ILE A 1 25 ? 22.915 23.367 33.168 1.00 0.00 25 ILE A CA 19
ATOM 24407 C C . ILE A 1 25 ? 22.646 22.886 31.722 1.00 0.00 25 ILE A C 19
ATOM 24408 O O . ILE A 1 25 ? 22.643 23.695 30.795 1.00 0.00 25 ILE A O 19
ATOM 24424 N N . LEU A 1 26 ? 22.286 21.613 31.524 1.00 0.00 26 LEU A N 19
ATOM 24425 C CA . LEU A 1 26 ? 21.814 21.079 30.235 1.00 0.00 26 LEU A CA 19
ATOM 24426 C C . LEU A 1 26 ? 20.491 21.707 29.722 1.00 0.00 26 LEU A C 19
ATOM 24427 O O . LEU A 1 26 ? 20.255 21.759 28.513 1.00 0.00 26 LEU A O 19
ATOM 24443 N N . ASP A 1 27 ? 19.650 22.247 30.610 1.00 0.00 27 ASP A N 19
ATOM 24444 C CA . ASP A 1 27 ? 18.468 23.040 30.234 1.00 0.00 27 ASP A CA 19
ATOM 24445 C C . ASP A 1 27 ? 18.803 24.422 29.647 1.00 0.00 27 ASP A C 19
ATOM 24446 O O . ASP A 1 27 ? 18.078 24.927 28.786 1.00 0.00 27 ASP A O 19
ATOM 24455 N N . ILE A 1 28 ? 19.926 25.021 30.069 1.00 0.00 28 ILE A N 19
ATOM 24456 C CA . ILE A 1 28 ? 20.446 26.284 29.514 1.00 0.00 28 ILE A CA 19
ATOM 24457 C C . ILE A 1 28 ? 20.832 26.098 28.041 1.00 0.00 28 ILE A C 19
ATOM 24458 O O . ILE A 1 28 ? 20.497 26.929 27.195 1.00 0.00 28 ILE A O 19
ATOM 24474 N N . LYS A 1 29 ? 21.457 24.963 27.705 1.00 0.00 29 LYS A N 19
ATOM 24475 C CA . LYS A 1 29 ? 21.811 24.632 26.318 1.00 0.00 29 LYS A CA 19
ATOM 24476 C C . LYS A 1 29 ? 20.587 24.527 25.396 1.00 0.00 29 LYS A C 19
ATOM 24477 O O . LYS A 1 29 ? 20.682 24.923 24.236 1.00 0.00 29 LYS A O 19
ATOM 24496 N N . GLU A 1 30 ? 19.431 24.080 25.895 1.00 0.00 30 GLU A N 19
ATOM 24497 C CA . GLU A 1 30 ? 18.189 23.984 25.106 1.00 0.00 30 GLU A CA 19
ATOM 24498 C C . GLU A 1 30 ? 17.556 25.348 24.778 1.00 0.00 30 GLU A C 19
ATOM 24499 O O . GLU A 1 30 ? 17.168 25.582 23.633 1.00 0.00 30 GLU A O 19
ATOM 24511 N N . MET A 1 31 ? 17.463 26.273 25.743 1.00 0.00 31 MET A N 19
ATOM 24512 C CA . MET A 1 31 ? 16.932 27.623 25.464 1.00 0.00 31 MET A CA 19
ATOM 24513 C C . MET A 1 31 ? 17.856 28.393 24.502 1.00 0.00 31 MET A C 19
ATOM 24514 O O . MET A 1 31 ? 17.380 29.097 23.610 1.00 0.00 31 MET A O 19
ATOM 24528 N N . ILE A 1 32 ? 19.173 28.169 24.592 1.00 0.00 32 ILE A N 19
ATOM 24529 C CA . ILE A 1 32 ? 20.144 28.651 23.600 1.00 0.00 32 ILE A CA 19
ATOM 24530 C C . ILE A 1 32 ? 19.904 27.999 22.240 1.00 0.00 32 ILE A C 19
ATOM 24531 O O . ILE A 1 32 ? 19.856 28.697 21.225 1.00 0.00 32 ILE A O 19
ATOM 24547 N N . PHE A 1 33 ? 19.732 26.676 22.204 1.00 0.00 33 PHE A N 19
ATOM 24548 C CA . PHE A 1 33 ? 19.367 25.965 20.977 1.00 0.00 33 PHE A CA 19
ATOM 24549 C C . PHE A 1 33 ? 18.135 26.526 20.261 1.00 0.00 33 PHE A C 19
ATOM 24550 O O . PHE A 1 33 ? 18.163 26.728 19.050 1.00 0.00 33 PHE A O 19
ATOM 24567 N N . LYS A 1 34 ? 17.092 26.878 21.017 1.00 0.00 34 LYS A N 19
ATOM 24568 C CA . LYS A 1 34 ? 15.887 27.523 20.474 1.00 0.00 34 LYS A CA 19
ATOM 24569 C C . LYS A 1 34 ? 16.150 28.911 19.866 1.00 0.00 34 LYS A C 19
ATOM 24570 O O . LYS A 1 34 ? 15.572 29.241 18.830 1.00 0.00 34 LYS A O 19
ATOM 24589 N N . LYS A 1 35 ? 17.070 29.696 20.440 1.00 0.00 35 LYS A N 19
ATOM 24590 C CA . LYS A 1 35 ? 17.464 31.037 19.948 1.00 0.00 35 LYS A CA 19
ATOM 24591 C C . LYS A 1 35 ? 18.567 31.078 18.874 1.00 0.00 35 LYS A C 19
ATOM 24592 O O . LYS A 1 35 ? 18.713 32.101 18.202 1.00 0.00 35 LYS A O 19
ATOM 24611 N N . THR A 1 36 ? 19.341 30.004 18.703 1.00 0.00 36 THR A N 19
ATOM 24612 C CA . THR A 1 36 ? 20.604 29.977 17.914 1.00 0.00 36 THR A CA 19
ATOM 24613 C C . THR A 1 36 ? 20.816 28.759 17.011 1.00 0.00 36 THR A C 19
ATOM 24614 O O . THR A 1 36 ? 21.694 28.783 16.147 1.00 0.00 36 THR A O 19
ATOM 24625 N N . ASN A 1 37 ? 20.022 27.702 17.186 1.00 0.00 37 ASN A N 19
ATOM 24626 C CA . ASN A 1 37 ? 20.040 26.446 16.419 1.00 0.00 37 ASN A CA 19
ATOM 24627 C C . ASN A 1 37 ? 21.322 25.600 16.603 1.00 0.00 37 ASN A C 19
ATOM 24628 O O . ASN A 1 37 ? 21.477 24.565 15.954 1.00 0.00 37 ASN A O 19
ATOM 24639 N N . ILE A 1 38 ? 22.225 25.982 17.517 1.00 0.00 38 ILE A N 19
ATOM 24640 C CA . ILE A 1 38 ? 23.421 25.195 17.853 1.00 0.00 38 ILE A CA 19
ATOM 24641 C C . ILE A 1 38 ? 23.021 23.983 18.708 1.00 0.00 38 ILE A C 19
ATOM 24642 O O . ILE A 1 38 ? 22.612 24.136 19.861 1.00 0.00 38 ILE A O 19
ATOM 24658 N N . ASN A 1 39 ? 23.133 22.776 18.149 1.00 0.00 39 ASN A N 19
ATOM 24659 C CA . ASN A 1 39 ? 22.846 21.518 18.851 1.00 0.00 39 ASN A CA 19
ATOM 24660 C C . ASN A 1 39 ? 23.607 21.402 20.184 1.00 0.00 39 ASN A C 19
ATOM 24661 O O . ASN A 1 39 ? 24.800 21.696 20.236 1.00 0.00 39 ASN A O 19
ATOM 24672 N N . VAL A 1 40 ? 22.955 20.942 21.258 1.00 0.00 40 VAL A N 19
ATOM 24673 C CA . VAL A 1 40 ? 23.538 20.954 22.620 1.00 0.00 40 VAL A CA 19
ATOM 24674 C C . VAL A 1 40 ? 24.800 20.101 22.779 1.00 0.00 40 VAL A C 19
ATOM 24675 O O . VAL A 1 40 ? 25.717 20.482 23.515 1.00 0.00 40 VAL A O 19
ATOM 24688 N N . LYS A 1 41 ? 24.901 19.012 22.009 1.00 0.00 41 LYS A N 19
ATOM 24689 C CA . LYS A 1 41 ? 26.139 18.227 21.839 1.00 0.00 41 LYS A CA 19
ATOM 24690 C C . LYS A 1 41 ? 27.351 19.080 21.434 1.00 0.00 41 LYS A C 19
ATOM 24691 O O . LYS A 1 41 ? 28.463 18.798 21.867 1.00 0.00 41 LYS A O 19
ATOM 24710 N N . ASP A 1 42 ? 27.143 20.137 20.650 1.00 0.00 42 ASP A N 19
ATOM 24711 C CA . ASP A 1 42 ? 28.190 20.966 20.045 1.00 0.00 42 ASP A CA 19
ATOM 24712 C C . ASP A 1 42 ? 28.574 22.262 20.789 1.00 0.00 42 ASP A C 19
ATOM 24713 O O . ASP A 1 42 ? 29.555 22.912 20.424 1.00 0.00 42 ASP A O 19
ATOM 24722 N N . GLN A 1 43 ? 27.841 22.635 21.846 1.00 0.00 43 GLN A N 19
ATOM 24723 C CA . GLN A 1 43 ? 28.039 23.881 22.617 1.00 0.00 43 GLN A CA 19
ATOM 24724 C C . GLN A 1 43 ? 28.529 23.670 24.065 1.00 0.00 43 GLN A C 19
ATOM 24725 O O . GLN A 1 43 ? 28.161 22.712 24.750 1.00 0.00 43 GLN A O 19
ATOM 24739 N N . SER A 1 44 ? 29.337 24.625 24.538 1.00 0.00 44 SER A N 19
ATOM 24740 C CA . SER A 1 44 ? 30.084 24.613 25.803 1.00 0.00 44 SER A CA 19
ATOM 24741 C C . SER A 1 44 ? 30.002 25.977 26.497 1.00 0.00 44 SER A C 19
ATOM 24742 O O . SER A 1 44 ? 30.177 27.011 25.847 1.00 0.00 44 SER A O 19
ATOM 24750 N N . LEU A 1 45 ? 29.722 25.977 27.805 1.00 0.00 45 LEU A N 19
ATOM 24751 C CA . LEU A 1 45 ? 29.616 27.181 28.635 1.00 0.00 45 LEU A CA 19
ATOM 24752 C C . LEU A 1 45 ? 30.658 27.145 29.761 1.00 0.00 45 LEU A C 19
ATOM 24753 O O . LEU A 1 45 ? 30.956 26.086 30.326 1.00 0.00 45 LEU A O 19
ATOM 24769 N N . LYS A 1 46 ? 31.191 28.323 30.096 1.00 0.00 46 LYS A N 19
ATOM 24770 C CA . LYS A 1 46 ? 32.265 28.534 31.072 1.00 0.00 46 LYS A CA 19
ATOM 24771 C C . LYS A 1 46 ? 31.846 29.480 32.202 1.00 0.00 46 LYS A C 19
ATOM 24772 O O . LYS A 1 46 ? 31.156 30.481 31.984 1.00 0.00 46 LYS A O 19
ATOM 24791 N N . PHE A 1 47 ? 32.282 29.124 33.406 1.00 0.00 47 PHE A N 19
ATOM 24792 C CA . PHE A 1 47 ? 32.109 29.837 34.669 1.00 0.00 47 PHE A CA 19
ATOM 24793 C C . PHE A 1 47 ? 33.315 29.687 35.609 1.00 0.00 47 PHE A C 19
ATOM 24794 O O . PHE A 1 47 ? 33.918 28.611 35.642 1.00 0.00 47 PHE A O 19
ATOM 24811 N N . ALA A 1 48 ? 33.701 30.742 36.334 1.00 0.00 48 ALA A N 19
ATOM 24812 C CA . ALA A 1 48 ? 34.925 30.790 37.142 1.00 0.00 48 ALA A CA 19
ATOM 24813 C C . ALA A 1 48 ? 36.188 30.354 36.355 1.00 0.00 48 ALA A C 19
ATOM 24814 O O . ALA A 1 48 ? 37.065 29.658 36.881 1.00 0.00 48 ALA A O 19
ATOM 24821 N N . GLY A 1 49 ? 36.244 30.713 35.063 1.00 0.00 49 GLY A N 19
ATOM 24822 C CA . GLY A 1 49 ? 37.382 30.476 34.168 1.00 0.00 49 GLY A CA 19
ATOM 24823 C C . GLY A 1 49 ? 37.558 29.031 33.696 1.00 0.00 49 GLY A C 19
ATOM 24824 O O . GLY A 1 49 ? 38.627 28.697 33.178 1.00 0.00 49 GLY A O 19
ATOM 24828 N N . ASN A 1 50 ? 36.547 28.178 33.893 1.00 0.00 50 ASN A N 19
ATOM 24829 C CA . ASN A 1 50 ? 36.551 26.734 33.628 1.00 0.00 50 ASN A CA 19
ATOM 24830 C C . ASN A 1 50 ? 35.179 26.277 33.082 1.00 0.00 50 ASN A C 19
ATOM 24831 O O . ASN A 1 50 ? 34.189 26.995 33.208 1.00 0.00 50 ASN A O 19
ATOM 24842 N N . GLU A 1 51 ? 35.082 25.089 32.479 1.00 0.00 51 GLU A N 19
ATOM 24843 C CA . GLU A 1 51 ? 33.797 24.557 31.979 1.00 0.00 51 GLU A CA 19
ATOM 24844 C C . GLU A 1 51 ? 32.762 24.296 33.089 1.00 0.00 51 GLU A C 19
ATOM 24845 O O . GLU A 1 51 ? 33.114 23.992 34.234 1.00 0.00 51 GLU A O 19
ATOM 24857 N N . MET A 1 52 ? 31.476 24.381 32.733 1.00 0.00 52 MET A N 19
ATOM 24858 C CA . MET A 1 52 ? 30.354 23.917 33.560 1.00 0.00 52 MET A CA 19
ATOM 24859 C C . MET A 1 52 ? 30.048 22.427 33.303 1.00 0.00 52 MET A C 19
ATOM 24860 O O . MET A 1 52 ? 30.170 21.957 32.164 1.00 0.00 52 MET A O 19
ATOM 24874 N N . ILE A 1 53 ? 29.595 21.698 34.334 1.00 0.00 53 ILE A N 19
ATOM 24875 C CA . ILE A 1 53 ? 29.100 20.317 34.226 1.00 0.00 53 ILE A CA 19
ATOM 24876 C C . ILE A 1 53 ? 27.601 20.323 33.904 1.00 0.00 53 ILE A C 19
ATOM 24877 O O . ILE A 1 53 ? 26.822 21.011 34.566 1.00 0.00 53 ILE A O 19
ATOM 24893 N N . ASN A 1 54 ? 27.190 19.544 32.900 1.00 0.00 54 ASN A N 19
ATOM 24894 C CA . ASN A 1 54 ? 25.824 19.541 32.359 1.00 0.00 54 ASN A CA 19
ATOM 24895 C C . ASN A 1 54 ? 24.755 19.140 33.387 1.00 0.00 54 ASN A C 19
ATOM 24896 O O . ASN A 1 54 ? 23.663 19.712 33.393 1.00 0.00 54 ASN A O 19
ATOM 24907 N N . GLN A 1 55 ? 25.066 18.164 34.248 1.00 0.00 55 GLN A N 19
ATOM 24908 C CA . GLN A 1 55 ? 24.098 17.566 35.173 1.00 0.00 55 GLN A CA 19
ATOM 24909 C C . GLN A 1 55 ? 23.860 18.377 36.459 1.00 0.00 55 GLN A C 19
ATOM 24910 O O . GLN A 1 55 ? 22.870 18.126 37.153 1.00 0.00 55 GLN A O 19
ATOM 24924 N N . LYS A 1 56 ? 24.726 19.347 36.807 1.00 0.00 56 LYS A N 19
ATOM 24925 C CA . LYS A 1 56 ? 24.502 20.189 37.993 1.00 0.00 56 LYS A CA 19
ATOM 24926 C C . LYS A 1 56 ? 23.309 21.127 37.819 1.00 0.00 56 LYS A C 19
ATOM 24927 O O . LYS A 1 56 ? 22.917 21.472 36.704 1.00 0.00 56 LYS A O 19
ATOM 24946 N N . THR A 1 57 ? 22.736 21.564 38.936 1.00 0.00 57 THR A N 19
ATOM 24947 C CA . THR A 1 57 ? 21.750 22.656 38.966 1.00 0.00 57 THR A CA 19
ATOM 24948 C C . THR A 1 57 ? 22.344 24.058 39.070 1.00 0.00 57 THR A C 19
ATOM 24949 O O . THR A 1 57 ? 23.495 24.249 39.461 1.00 0.00 57 THR A O 19
ATOM 24960 N N . LEU A 1 58 ? 21.531 25.055 38.727 1.00 0.00 58 LEU A N 19
ATOM 24961 C CA . LEU A 1 58 ? 21.879 26.472 38.706 1.00 0.00 58 LEU A CA 19
ATOM 24962 C C . LEU A 1 58 ? 22.388 26.949 40.076 1.00 0.00 58 LEU A C 19
ATOM 24963 O O . LEU A 1 58 ? 23.437 27.587 40.162 1.00 0.00 58 LEU A O 19
ATOM 24979 N N . SER A 1 59 ? 21.686 26.592 41.152 1.00 0.00 59 SER A N 19
ATOM 24980 C CA . SER A 1 59 ? 22.072 26.939 42.525 1.00 0.00 59 SER A CA 19
ATOM 24981 C C . SER A 1 59 ? 23.277 26.152 43.056 1.00 0.00 59 SER A C 19
ATOM 24982 O O . SER A 1 59 ? 23.868 26.577 44.053 1.00 0.00 59 SER A O 19
ATOM 24990 N N . ASP A 1 60 ? 23.703 25.060 42.407 1.00 0.00 60 ASP A N 19
ATOM 24991 C CA . ASP A 1 60 ? 24.965 24.411 42.787 1.00 0.00 60 ASP A CA 19
ATOM 24992 C C . ASP A 1 60 ? 26.160 25.298 42.377 1.00 0.00 60 ASP A C 19
ATOM 24993 O O . ASP A 1 60 ? 27.171 25.368 43.079 1.00 0.00 60 ASP A O 19
ATOM 25002 N N . TYR A 1 61 ? 25.990 26.026 41.265 1.00 0.00 61 TYR A N 19
ATOM 25003 C CA . TYR A 1 61 ? 26.834 27.119 40.776 1.00 0.00 61 TYR A CA 19
ATOM 25004 C C . TYR A 1 61 ? 26.519 28.544 41.291 1.00 0.00 61 TYR A C 19
ATOM 25005 O O . TYR A 1 61 ? 27.082 29.524 40.809 1.00 0.00 61 TYR A O 19
ATOM 25023 N N . SER A 1 62 ? 25.607 28.677 42.266 1.00 0.00 62 SER A N 19
ATOM 25024 C CA . SER A 1 62 ? 25.114 29.957 42.821 1.00 0.00 62 SER A CA 19
ATOM 25025 C C . SER A 1 62 ? 24.372 30.907 41.859 1.00 0.00 62 SER A C 19
ATOM 25026 O O . SER A 1 62 ? 24.189 32.083 42.165 1.00 0.00 62 SER A O 19
ATOM 25034 N N . ILE A 1 63 ? 23.898 30.425 40.706 1.00 0.00 63 ILE A N 19
ATOM 25035 C CA . ILE A 1 63 ? 23.361 31.253 39.602 1.00 0.00 63 ILE A CA 19
ATOM 25036 C C . ILE A 1 63 ? 22.014 31.950 39.943 1.00 0.00 63 ILE A C 19
ATOM 25037 O O . ILE A 1 63 ? 21.547 32.815 39.200 1.00 0.00 63 ILE A O 19
ATOM 25053 N N . ILE A 1 64 ? 21.385 31.615 41.079 1.00 0.00 64 ILE A N 19
ATOM 25054 C CA . ILE A 1 64 ? 20.148 32.241 41.593 1.00 0.00 64 ILE A CA 19
ATOM 25055 C C . ILE A 1 64 ? 20.432 33.252 42.731 1.00 0.00 64 ILE A C 19
ATOM 25056 O O . ILE A 1 64 ? 19.554 34.018 43.128 1.00 0.00 64 ILE A O 19
ATOM 25072 N N . ASP A 1 65 ? 21.648 33.283 43.283 1.00 0.00 65 ASP A N 19
ATOM 25073 C CA . ASP A 1 65 ? 22.028 33.980 44.530 1.00 0.00 65 ASP A CA 19
ATOM 25074 C C . ASP A 1 65 ? 22.032 35.534 44.565 1.00 0.00 65 ASP A C 19
ATOM 25075 O O . ASP A 1 65 ? 22.737 36.126 45.385 1.00 0.00 65 ASP A O 19
ATOM 25084 N N . SER A 1 66 ? 21.317 36.236 43.676 1.00 0.00 66 SER A N 19
ATOM 25085 C CA . SER A 1 66 ? 21.244 37.715 43.655 1.00 0.00 66 SER A CA 19
ATOM 25086 C C . SER A 1 66 ? 20.067 38.303 42.864 1.00 0.00 66 SER A C 19
ATOM 25087 O O . SER A 1 66 ? 19.474 37.644 42.006 1.00 0.00 66 SER A O 19
ATOM 25095 N N . THR A 1 67 ? 19.758 39.576 43.133 1.00 0.00 67 THR A N 19
ATOM 25096 C CA . THR A 1 67 ? 18.787 40.428 42.413 1.00 0.00 67 THR A CA 19
ATOM 25097 C C . THR A 1 67 ? 19.312 41.180 41.172 1.00 0.00 67 THR A C 19
ATOM 25098 O O . THR A 1 67 ? 18.616 42.020 40.599 1.00 0.00 67 THR A O 19
ATOM 25109 N N . GLU A 1 68 ? 20.545 40.885 40.738 1.00 0.00 68 GLU A N 19
ATOM 25110 C CA . GLU A 1 68 ? 21.190 41.480 39.556 1.00 0.00 68 GLU A CA 19
ATOM 25111 C C . GLU A 1 68 ? 21.772 40.428 38.590 1.00 0.00 68 GLU A C 19
ATOM 25112 O O . GLU A 1 68 ? 22.131 39.315 38.985 1.00 0.00 68 GLU A O 19
ATOM 25124 N N . GLU A 1 69 ? 21.908 40.829 37.323 1.00 0.00 69 GLU A N 19
ATOM 25125 C CA . GLU A 1 69 ? 22.255 40.013 36.152 1.00 0.00 69 GLU A CA 19
ATOM 25126 C C . GLU A 1 69 ? 23.482 39.104 36.357 1.00 0.00 69 GLU A C 19
ATOM 25127 O O . GLU A 1 69 ? 24.599 39.589 36.560 1.00 0.00 69 GLU A O 19
ATOM 25139 N N . PHE A 1 70 ? 23.284 37.784 36.264 1.00 0.00 70 PHE A N 19
ATOM 25140 C CA . PHE A 1 70 ? 24.360 36.789 36.190 1.00 0.00 70 PHE A CA 19
ATOM 25141 C C . PHE A 1 70 ? 24.893 36.507 34.785 1.00 0.00 70 PHE A C 19
ATOM 25142 O O . PHE A 1 70 ? 24.121 36.072 33.932 1.00 0.00 70 PHE A O 19
ATOM 25159 N N . THR A 1 71 ? 26.196 36.673 34.558 1.00 0.00 71 THR A N 19
ATOM 25160 C CA . THR A 1 71 ? 26.858 36.348 33.282 1.00 0.00 71 THR A CA 19
ATOM 25161 C C . THR A 1 71 ? 27.535 34.984 33.190 1.00 0.00 71 THR A C 19
ATOM 25162 O O . THR A 1 71 ? 28.291 34.608 34.084 1.00 0.00 71 THR A O 19
ATOM 25173 N N . LEU A 1 72 ? 27.305 34.265 32.089 1.00 0.00 72 LEU A N 19
ATOM 25174 C CA . LEU A 1 72 ? 27.966 33.014 31.711 1.00 0.00 72 LEU A CA 19
ATOM 25175 C C . LEU A 1 72 ? 28.652 33.195 30.347 1.00 0.00 72 LEU A C 19
ATOM 25176 O O . LEU A 1 72 ? 28.176 33.959 29.503 1.00 0.00 72 LEU A O 19
ATOM 25192 N N . HIS A 1 73 ? 29.756 32.489 30.117 1.00 0.00 73 HIS A N 19
ATOM 25193 C CA . HIS A 1 73 ? 30.634 32.726 28.967 1.00 0.00 73 HIS A CA 19
ATOM 25194 C C . HIS A 1 73 ? 30.561 31.585 27.936 1.00 0.00 73 HIS A C 19
ATOM 25195 O O . HIS A 1 73 ? 30.777 30.423 28.278 1.00 0.00 73 HIS A O 19
ATOM 25209 N N . LEU A 1 74 ? 30.268 31.896 26.669 1.00 0.00 74 LEU A N 19
ATOM 25210 C CA . LEU A 1 74 ? 30.330 30.944 25.549 1.00 0.00 74 LEU A CA 19
ATOM 25211 C C . LEU A 1 74 ? 31.774 30.723 25.084 1.00 0.00 74 LEU A C 19
ATOM 25212 O O . LEU A 1 74 ? 32.545 31.673 24.915 1.00 0.00 74 LEU A O 19
ATOM 25228 N N . GLU A 1 75 ? 32.147 29.465 24.857 1.00 0.00 75 GLU A N 19
ATOM 25229 C CA . GLU A 1 75 ? 33.531 29.121 24.535 1.00 0.00 75 GLU A CA 19
ATOM 25230 C C . GLU A 1 75 ? 33.974 29.503 23.101 1.00 0.00 75 GLU A C 19
ATOM 25231 O O . GLU A 1 75 ? 33.177 29.593 22.158 1.00 0.00 75 GLU A O 19
ATOM 25243 N N . THR A 1 76 ? 35.277 29.749 22.948 1.00 0.00 76 THR A N 19
ATOM 25244 C CA . THR A 1 76 ? 35.977 29.994 21.675 1.00 0.00 76 THR A CA 19
ATOM 25245 C C . THR A 1 76 ? 35.945 28.848 20.661 1.00 0.00 76 THR A C 19
ATOM 25246 O O . THR A 1 76 ? 36.108 27.687 21.040 1.00 0.00 76 THR A O 19
ATOM 25257 N N . LYS A 1 77 ? 35.817 29.159 19.366 1.00 0.00 77 LYS A N 19
ATOM 25258 C CA . LYS A 1 77 ? 35.929 28.204 18.238 1.00 0.00 77 LYS A CA 19
ATOM 25259 C C . LYS A 1 77 ? 34.934 27.028 18.263 1.00 0.00 77 LYS A C 19
ATOM 25260 O O . LYS A 1 77 ? 35.216 25.957 17.719 1.00 0.00 77 LYS A O 19
ATOM 25279 N N . LEU A 1 78 ? 33.756 27.245 18.858 1.00 0.00 78 LEU A N 19
ATOM 25280 C CA . LEU A 1 78 ? 32.611 26.317 18.871 1.00 0.00 78 LEU A CA 19
ATOM 25281 C C . LEU A 1 78 ? 31.925 26.212 17.496 1.00 0.00 78 LEU A C 19
ATOM 25282 O O . LEU A 1 78 ? 31.366 25.164 17.183 1.00 0.00 78 LEU A O 19
ATOM 25298 N N . ASP A 1 79 ? 31.959 27.271 16.681 1.00 0.00 79 ASP A N 19
ATOM 25299 C CA . ASP A 1 79 ? 31.360 27.329 15.342 1.00 0.00 79 ASP A CA 19
ATOM 25300 C C . ASP A 1 79 ? 32.119 26.592 14.225 1.00 0.00 79 ASP A C 19
ATOM 25301 O O . ASP A 1 79 ? 33.349 26.674 14.134 1.00 0.00 79 ASP A O 19
ATOM 25310 N N . LEU A 1 80 ? 31.380 25.906 13.344 1.00 0.00 80 LEU A N 19
ATOM 25311 C CA . LEU A 1 80 ? 31.911 25.137 12.207 1.00 0.00 80 LEU A CA 19
ATOM 25312 C C . LEU A 1 80 ? 32.581 26.003 11.113 1.00 0.00 80 LEU A C 19
ATOM 25313 O O . LEU A 1 80 ? 33.469 25.516 10.405 1.00 0.00 80 LEU A O 19
ATOM 25329 N N . MET A 1 81 ? 32.177 27.276 10.991 1.00 0.00 81 MET A N 19
ATOM 25330 C CA . MET A 1 81 ? 32.654 28.233 9.978 1.00 0.00 81 MET A CA 19
ATOM 25331 C C . MET A 1 81 ? 32.776 29.650 10.541 1.00 0.00 81 MET A C 19
ATOM 25332 O O . MET A 1 81 ? 33.919 30.160 10.605 1.00 0.00 81 MET A O 19
ATOM 25347 N N . SER A 1 1 ? 9.224 36.673 41.175 1.00 0.00 1 SER A N 20
ATOM 25348 C CA . SER A 1 1 ? 10.282 37.696 41.083 1.00 0.00 1 SER A CA 20
ATOM 25349 C C . SER A 1 1 ? 11.607 37.036 40.720 1.00 0.00 1 SER A C 20
ATOM 25350 O O . SER A 1 1 ? 12.461 36.815 41.579 1.00 0.00 1 SER A O 20
ATOM 25360 N N . HIS A 1 2 ? 11.756 36.656 39.449 1.00 0.00 2 HIS A N 20
ATOM 25361 C CA . HIS A 1 2 ? 12.854 35.821 38.949 1.00 0.00 2 HIS A CA 20
ATOM 25362 C C . HIS A 1 2 ? 14.201 36.547 38.791 1.00 0.00 2 HIS A C 20
ATOM 25363 O O . HIS A 1 2 ? 14.265 37.772 38.670 1.00 0.00 2 HIS A O 20
ATOM 25377 N N . MET A 1 3 ? 15.285 35.768 38.750 1.00 0.00 3 MET A N 20
ATOM 25378 C CA . MET A 1 3 ? 16.601 36.207 38.265 1.00 0.00 3 MET A CA 20
ATOM 25379 C C . MET A 1 3 ? 16.698 36.088 36.732 1.00 0.00 3 MET A C 20
ATOM 25380 O O . MET A 1 3 ? 15.887 35.414 36.089 1.00 0.00 3 MET A O 20
ATOM 25394 N N . GLN A 1 4 ? 17.734 36.694 36.149 1.00 0.00 4 GLN A N 20
ATOM 25395 C CA . GLN A 1 4 ? 18.039 36.604 34.718 1.00 0.00 4 GLN A CA 20
ATOM 25396 C C . GLN A 1 4 ? 19.467 36.098 34.491 1.00 0.00 4 GLN A C 20
ATOM 25397 O O . GLN A 1 4 ? 20.373 36.415 35.259 1.00 0.00 4 GLN A O 20
ATOM 25411 N N . VAL A 1 5 ? 19.695 35.361 33.405 1.00 0.00 5 VAL A N 20
ATOM 25412 C CA . VAL A 1 5 ? 21.030 34.938 32.954 1.00 0.00 5 VAL A CA 20
ATOM 25413 C C . VAL A 1 5 ? 21.342 35.451 31.550 1.00 0.00 5 VAL A C 20
ATOM 25414 O O . VAL A 1 5 ? 20.486 35.424 30.667 1.00 0.00 5 VAL A O 20
ATOM 25427 N N . SER A 1 6 ? 22.563 35.944 31.355 1.00 0.00 6 SER A N 20
ATOM 25428 C CA . SER A 1 6 ? 23.021 36.601 30.130 1.00 0.00 6 SER A CA 20
ATOM 25429 C C . SER A 1 6 ? 24.176 35.803 29.532 1.00 0.00 6 SER A C 20
ATOM 25430 O O . SER A 1 6 ? 25.224 35.640 30.163 1.00 0.00 6 SER A O 20
ATOM 25438 N N . ILE A 1 7 ? 23.984 35.256 28.333 1.00 0.00 7 ILE A N 20
ATOM 25439 C CA . ILE A 1 7 ? 25.011 34.466 27.637 1.00 0.00 7 ILE A CA 20
ATOM 25440 C C . ILE A 1 7 ? 25.852 35.395 26.757 1.00 0.00 7 ILE A C 20
ATOM 25441 O O . ILE A 1 7 ? 25.310 35.974 25.819 1.00 0.00 7 ILE A O 20
ATOM 25457 N N . GLU A 1 8 ? 27.147 35.553 27.053 1.00 0.00 8 GLU A N 20
ATOM 25458 C CA . GLU A 1 8 ? 28.024 36.530 26.385 1.00 0.00 8 GLU A CA 20
ATOM 25459 C C . GLU A 1 8 ? 28.828 35.919 25.228 1.00 0.00 8 GLU A C 20
ATOM 25460 O O . GLU A 1 8 ? 29.626 35.000 25.422 1.00 0.00 8 GLU A O 20
ATOM 25472 N N . PHE A 1 9 ? 28.628 36.451 24.023 1.00 0.00 9 PHE A N 20
ATOM 25473 C CA . PHE A 1 9 ? 29.214 35.999 22.761 1.00 0.00 9 PHE A CA 20
ATOM 25474 C C . PHE A 1 9 ? 30.626 36.526 22.431 1.00 0.00 9 PHE A C 20
ATOM 25475 O O . PHE A 1 9 ? 31.142 37.408 23.121 1.00 0.00 9 PHE A O 20
ATOM 25492 N N . GLN A 1 10 ? 31.257 36.036 21.354 1.00 0.00 10 GLN A N 20
ATOM 25493 C CA . GLN A 1 10 ? 32.588 36.491 20.918 1.00 0.00 10 GLN A CA 20
ATOM 25494 C C . GLN A 1 10 ? 32.665 37.987 20.557 1.00 0.00 10 GLN A C 20
ATOM 25495 O O . GLN A 1 10 ? 33.679 38.628 20.849 1.00 0.00 10 GLN A O 20
ATOM 25509 N N . ASN A 1 11 ? 31.603 38.567 19.986 1.00 0.00 11 ASN A N 20
ATOM 25510 C CA . ASN A 1 11 ? 31.499 40.004 19.691 1.00 0.00 11 ASN A CA 20
ATOM 25511 C C . ASN A 1 11 ? 31.008 40.831 20.904 1.00 0.00 11 ASN A C 20
ATOM 25512 O O . ASN A 1 11 ? 30.503 41.943 20.743 1.00 0.00 11 ASN A O 20
ATOM 25523 N N . GLY A 1 12 ? 31.057 40.263 22.114 1.00 0.00 12 GLY A N 20
ATOM 25524 C CA . GLY A 1 12 ? 30.572 40.880 23.359 1.00 0.00 12 GLY A CA 20
ATOM 25525 C C . GLY A 1 12 ? 29.048 40.960 23.511 1.00 0.00 12 GLY A C 20
ATOM 25526 O O . GLY A 1 12 ? 28.560 41.184 24.617 1.00 0.00 12 GLY A O 20
ATOM 25530 N N . GLU A 1 13 ? 28.288 40.744 22.435 1.00 0.00 13 GLU A N 20
ATOM 25531 C CA . GLU A 1 13 ? 26.821 40.741 22.429 1.00 0.00 13 GLU A CA 20
ATOM 25532 C C . GLU A 1 13 ? 26.233 39.627 23.307 1.00 0.00 13 GLU A C 20
ATOM 25533 O O . GLU A 1 13 ? 26.855 38.582 23.513 1.00 0.00 13 GLU A O 20
ATOM 25545 N N . LYS A 1 14 ? 25.030 39.848 23.843 1.00 0.00 14 LYS A N 20
ATOM 25546 C CA . LYS A 1 14 ? 24.388 38.955 24.818 1.00 0.00 14 LYS A CA 20
ATOM 25547 C C . LYS A 1 14 ? 22.981 38.512 24.438 1.00 0.00 14 LYS A C 20
ATOM 25548 O O . LYS A 1 14 ? 22.262 39.218 23.728 1.00 0.00 14 LYS A O 20
ATOM 25567 N N . LEU A 1 15 ? 22.571 37.353 24.955 1.00 0.00 15 LEU A N 20
ATOM 25568 C CA . LEU A 1 15 ? 21.167 36.926 25.022 1.00 0.00 15 LEU A CA 20
ATOM 25569 C C . LEU A 1 15 ? 20.741 36.806 26.489 1.00 0.00 15 LEU A C 20
ATOM 25570 O O . LEU A 1 15 ? 21.331 36.011 27.225 1.00 0.00 15 LEU A O 20
ATOM 25586 N N . LYS A 1 16 ? 19.721 37.571 26.900 1.00 0.00 16 LYS A N 20
ATOM 25587 C CA . LYS A 1 16 ? 19.121 37.510 28.246 1.00 0.00 16 LYS A CA 20
ATOM 25588 C C . LYS A 1 16 ? 17.959 36.516 28.311 1.00 0.00 16 LYS A C 20
ATOM 25589 O O . LYS A 1 16 ? 17.062 36.567 27.462 1.00 0.00 16 LYS A O 20
ATOM 25608 N N . PHE A 1 17 ? 17.973 35.656 29.328 1.00 0.00 17 PHE A N 20
ATOM 25609 C CA . PHE A 1 17 ? 16.993 34.601 29.601 1.00 0.00 17 PHE A CA 20
ATOM 25610 C C . PHE A 1 17 ? 16.495 34.607 31.060 1.00 0.00 17 PHE A C 20
ATOM 25611 O O . PHE A 1 17 ? 17.309 34.665 31.984 1.00 0.00 17 PHE A O 20
ATOM 25628 N N . ASN A 1 18 ? 15.184 34.501 31.290 1.00 0.00 18 ASN A N 20
ATOM 25629 C CA . ASN A 1 18 ? 14.593 34.278 32.618 1.00 0.00 18 ASN A CA 20
ATOM 25630 C C . ASN A 1 18 ? 14.817 32.811 33.050 1.00 0.00 18 ASN A C 20
ATOM 25631 O O . ASN A 1 18 ? 14.699 31.907 32.212 1.00 0.00 18 ASN A O 20
ATOM 25642 N N . VAL A 1 19 ? 15.108 32.552 34.335 1.00 0.00 19 VAL A N 20
ATOM 25643 C CA . VAL A 1 19 ? 15.329 31.192 34.885 1.00 0.00 19 VAL A CA 20
ATOM 25644 C C . VAL A 1 19 ? 14.667 30.919 36.241 1.00 0.00 19 VAL A C 20
ATOM 25645 O O . VAL A 1 19 ? 14.493 31.825 37.055 1.00 0.00 19 VAL A O 20
ATOM 25658 N N . GLN A 1 20 ? 14.348 29.644 36.495 1.00 0.00 20 GLN A N 20
ATOM 25659 C CA . GLN A 1 20 ? 13.869 29.134 37.788 1.00 0.00 20 GLN A CA 20
ATOM 25660 C C . GLN A 1 20 ? 14.962 28.332 38.525 1.00 0.00 20 GLN A C 20
ATOM 25661 O O . GLN A 1 20 ? 15.784 27.698 37.859 1.00 0.00 20 GLN A O 20
ATOM 25675 N N . PRO A 1 21 ? 14.919 28.218 39.869 1.00 0.00 21 PRO A N 20
ATOM 25676 C CA . PRO A 1 21 ? 15.825 27.349 40.632 1.00 0.00 21 PRO A CA 20
ATOM 25677 C C . PRO A 1 21 ? 15.816 25.867 40.217 1.00 0.00 21 PRO A C 20
ATOM 25678 O O . PRO A 1 21 ? 16.832 25.194 40.368 1.00 0.00 21 PRO A O 20
ATOM 25689 N N . SER A 1 22 ? 14.707 25.355 39.675 1.00 0.00 22 SER A N 20
ATOM 25690 C CA . SER A 1 22 ? 14.577 23.971 39.181 1.00 0.00 22 SER A CA 20
ATOM 25691 C C . SER A 1 22 ? 15.239 23.670 37.820 1.00 0.00 22 SER A C 20
ATOM 25692 O O . SER A 1 22 ? 15.282 22.503 37.417 1.00 0.00 22 SER A O 20
ATOM 25700 N N . HIS A 1 23 ? 15.760 24.673 37.102 1.00 0.00 23 HIS A N 20
ATOM 25701 C CA . HIS A 1 23 ? 16.524 24.465 35.862 1.00 0.00 23 HIS A CA 20
ATOM 25702 C C . HIS A 1 23 ? 17.918 23.857 36.136 1.00 0.00 23 HIS A C 20
ATOM 25703 O O . HIS A 1 23 ? 18.650 24.312 37.019 1.00 0.00 23 HIS A O 20
ATOM 25717 N N . LYS A 1 24 ? 18.319 22.859 35.339 1.00 0.00 24 LYS A N 20
ATOM 25718 C CA . LYS A 1 24 ? 19.702 22.331 35.301 1.00 0.00 24 LYS A CA 20
ATOM 25719 C C . LYS A 1 24 ? 20.547 23.012 34.212 1.00 0.00 24 LYS A C 20
ATOM 25720 O O . LYS A 1 24 ? 20.005 23.683 33.338 1.00 0.00 24 LYS A O 20
ATOM 25739 N N . ILE A 1 25 ? 21.871 22.833 34.211 1.00 0.00 25 ILE A N 20
ATOM 25740 C CA . ILE A 1 25 ? 22.763 23.468 33.215 1.00 0.00 25 ILE A CA 20
ATOM 25741 C C . ILE A 1 25 ? 22.427 23.022 31.773 1.00 0.00 25 ILE A C 20
ATOM 25742 O O . ILE A 1 25 ? 22.497 23.828 30.847 1.00 0.00 25 ILE A O 20
ATOM 25758 N N . LEU A 1 26 ? 21.962 21.780 31.575 1.00 0.00 26 LEU A N 20
ATOM 25759 C CA . LEU A 1 26 ? 21.426 21.313 30.285 1.00 0.00 26 LEU A CA 20
ATOM 25760 C C . LEU A 1 26 ? 20.187 22.103 29.816 1.00 0.00 26 LEU A C 20
ATOM 25761 O O . LEU A 1 26 ? 20.050 22.375 28.626 1.00 0.00 26 LEU A O 20
ATOM 25777 N N . ASP A 1 27 ? 19.318 22.537 30.735 1.00 0.00 27 ASP A N 20
ATOM 25778 C CA . ASP A 1 27 ? 18.146 23.360 30.403 1.00 0.00 27 ASP A CA 20
ATOM 25779 C C . ASP A 1 27 ? 18.517 24.746 29.848 1.00 0.00 27 ASP A C 20
ATOM 25780 O O . ASP A 1 27 ? 17.782 25.296 29.024 1.00 0.00 27 ASP A O 20
ATOM 25789 N N . ILE A 1 28 ? 19.680 25.281 30.249 1.00 0.00 28 ILE A N 20
ATOM 25790 C CA . ILE A 1 28 ? 20.288 26.483 29.653 1.00 0.00 28 ILE A CA 20
ATOM 25791 C C . ILE A 1 28 ? 20.737 26.207 28.217 1.00 0.00 28 ILE A C 20
ATOM 25792 O O . ILE A 1 28 ? 20.399 26.977 27.315 1.00 0.00 28 ILE A O 20
ATOM 25808 N N . LYS A 1 29 ? 21.441 25.089 27.976 1.00 0.00 29 LYS A N 20
ATOM 25809 C CA . LYS A 1 29 ? 21.827 24.686 26.614 1.00 0.00 29 LYS A CA 20
ATOM 25810 C C . LYS A 1 29 ? 20.614 24.504 25.700 1.00 0.00 29 LYS A C 20
ATOM 25811 O O . LYS A 1 29 ? 20.696 24.853 24.525 1.00 0.00 29 LYS A O 20
ATOM 25830 N N . GLU A 1 30 ? 19.491 24.004 26.225 1.00 0.00 30 GLU A N 20
ATOM 25831 C CA . GLU A 1 30 ? 18.235 23.868 25.475 1.00 0.00 30 GLU A CA 20
ATOM 25832 C C . GLU A 1 30 ? 17.630 25.233 25.090 1.00 0.00 30 GLU A C 20
ATOM 25833 O O . GLU A 1 30 ? 17.275 25.424 23.926 1.00 0.00 30 GLU A O 20
ATOM 25845 N N . MET A 1 31 ? 17.591 26.216 26.004 1.00 0.00 31 MET A N 20
ATOM 25846 C CA . MET A 1 31 ? 17.161 27.589 25.671 1.00 0.00 31 MET A CA 20
ATOM 25847 C C . MET A 1 31 ? 18.050 28.247 24.608 1.00 0.00 31 MET A C 20
ATOM 25848 O O . MET A 1 31 ? 17.539 28.900 23.697 1.00 0.00 31 MET A O 20
ATOM 25862 N N . ILE A 1 32 ? 19.369 28.038 24.685 1.00 0.00 32 ILE A N 20
ATOM 25863 C CA . ILE A 1 32 ? 20.317 28.472 23.646 1.00 0.00 32 ILE A CA 20
ATOM 25864 C C . ILE A 1 32 ? 19.996 27.778 22.321 1.00 0.00 32 ILE A C 20
ATOM 25865 O O . ILE A 1 32 ? 19.849 28.434 21.294 1.00 0.00 32 ILE A O 20
ATOM 25881 N N . PHE A 1 33 ? 19.850 26.453 22.344 1.00 0.00 33 PHE A N 20
ATOM 25882 C CA . PHE A 1 33 ? 19.542 25.647 21.162 1.00 0.00 33 PHE A CA 20
ATOM 25883 C C . PHE A 1 33 ? 18.264 26.048 20.412 1.00 0.00 33 PHE A C 20
ATOM 25884 O O . PHE A 1 33 ? 18.250 26.091 19.181 1.00 0.00 33 PHE A O 20
ATOM 25901 N N . LYS A 1 34 ? 17.227 26.459 21.152 1.00 0.00 34 LYS A N 20
ATOM 25902 C CA . LYS A 1 34 ? 15.984 27.024 20.593 1.00 0.00 34 LYS A CA 20
ATOM 25903 C C . LYS A 1 34 ? 16.160 28.365 19.859 1.00 0.00 34 LYS A C 20
ATOM 25904 O O . LYS A 1 34 ? 15.319 28.698 19.024 1.00 0.00 34 LYS A O 20
ATOM 25923 N N . LYS A 1 35 ? 17.246 29.106 20.124 1.00 0.00 35 LYS A N 20
ATOM 25924 C CA . LYS A 1 35 ? 17.624 30.358 19.435 1.00 0.00 35 LYS A CA 20
ATOM 25925 C C . LYS A 1 35 ? 18.708 30.174 18.355 1.00 0.00 35 LYS A C 20
ATOM 25926 O O . LYS A 1 35 ? 18.544 30.676 17.242 1.00 0.00 35 LYS A O 20
ATOM 25945 N N . THR A 1 36 ? 19.790 29.444 18.644 1.00 0.00 36 THR A N 20
ATOM 25946 C CA . THR A 1 36 ? 20.980 29.264 17.774 1.00 0.00 36 THR A CA 20
ATOM 25947 C C . THR A 1 36 ? 21.036 28.010 16.890 1.00 0.00 36 THR A C 20
ATOM 25948 O O . THR A 1 36 ? 21.826 27.963 15.941 1.00 0.00 36 THR A O 20
ATOM 25959 N N . ASN A 1 37 ? 20.242 26.983 17.214 1.00 0.00 37 ASN A N 20
ATOM 25960 C CA . ASN A 1 37 ? 20.231 25.648 16.585 1.00 0.00 37 ASN A CA 20
ATOM 25961 C C . ASN A 1 37 ? 21.562 24.865 16.684 1.00 0.00 37 ASN A C 20
ATOM 25962 O O . ASN A 1 37 ? 21.701 23.790 16.103 1.00 0.00 37 ASN A O 20
ATOM 25973 N N . ILE A 1 38 ? 22.548 25.353 17.445 1.00 0.00 38 ILE A N 20
ATOM 25974 C CA . ILE A 1 38 ? 23.804 24.633 17.706 1.00 0.00 38 ILE A CA 20
ATOM 25975 C C . ILE A 1 38 ? 23.533 23.567 18.777 1.00 0.00 38 ILE A C 20
ATOM 25976 O O . ILE A 1 38 ? 23.127 23.897 19.897 1.00 0.00 38 ILE A O 20
ATOM 25992 N N . ASN A 1 39 ? 23.701 22.287 18.422 1.00 0.00 39 ASN A N 20
ATOM 25993 C CA . ASN A 1 39 ? 23.295 21.164 19.275 1.00 0.00 39 ASN A CA 20
ATOM 25994 C C . ASN A 1 39 ? 23.984 21.231 20.644 1.00 0.00 39 ASN A C 20
ATOM 25995 O O . ASN A 1 39 ? 25.172 21.536 20.738 1.00 0.00 39 ASN A O 20
ATOM 26006 N N . VAL A 1 40 ? 23.253 20.902 21.706 1.00 0.00 40 VAL A N 20
ATOM 26007 C CA . VAL A 1 40 ? 23.718 21.012 23.102 1.00 0.00 40 VAL A CA 20
ATOM 26008 C C . VAL A 1 40 ? 25.025 20.257 23.399 1.00 0.00 40 VAL A C 20
ATOM 26009 O O . VAL A 1 40 ? 25.807 20.714 24.231 1.00 0.00 40 VAL A O 20
ATOM 26022 N N . LYS A 1 41 ? 25.316 19.161 22.688 1.00 0.00 41 LYS A N 20
ATOM 26023 C CA . LYS A 1 41 ? 26.602 18.431 22.778 1.00 0.00 41 LYS A CA 20
ATOM 26024 C C . LYS A 1 41 ? 27.782 19.200 22.155 1.00 0.00 41 LYS A C 20
ATOM 26025 O O . LYS A 1 41 ? 28.933 19.003 22.544 1.00 0.00 41 LYS A O 20
ATOM 26044 N N . ASP A 1 42 ? 27.511 20.044 21.161 1.00 0.00 42 ASP A N 20
ATOM 26045 C CA . ASP A 1 42 ? 28.501 20.826 20.412 1.00 0.00 42 ASP A CA 20
ATOM 26046 C C . ASP A 1 42 ? 28.862 22.179 21.047 1.00 0.00 42 ASP A C 20
ATOM 26047 O O . ASP A 1 42 ? 29.990 22.647 20.933 1.00 0.00 42 ASP A O 20
ATOM 26056 N N . GLN A 1 43 ? 27.916 22.779 21.773 1.00 0.00 43 GLN A N 20
ATOM 26057 C CA . GLN A 1 43 ? 28.106 23.995 22.579 1.00 0.00 43 GLN A CA 20
ATOM 26058 C C . GLN A 1 43 ? 28.546 23.723 24.032 1.00 0.00 43 GLN A C 20
ATOM 26059 O O . GLN A 1 43 ? 28.298 22.645 24.582 1.00 0.00 43 GLN A O 20
ATOM 26073 N N . SER A 1 44 ? 29.159 24.729 24.672 1.00 0.00 44 SER A N 20
ATOM 26074 C CA . SER A 1 44 ? 29.538 24.730 26.097 1.00 0.00 44 SER A CA 20
ATOM 26075 C C . SER A 1 44 ? 29.527 26.150 26.678 1.00 0.00 44 SER A C 20
ATOM 26076 O O . SER A 1 44 ? 29.705 27.132 25.950 1.00 0.00 44 SER A O 20
ATOM 26084 N N . LEU A 1 45 ? 29.384 26.247 28.003 1.00 0.00 45 LEU A N 20
ATOM 26085 C CA . LEU A 1 45 ? 29.494 27.483 28.786 1.00 0.00 45 LEU A CA 20
ATOM 26086 C C . LEU A 1 45 ? 30.576 27.363 29.868 1.00 0.00 45 LEU A C 20
ATOM 26087 O O . LEU A 1 45 ? 30.806 26.278 30.407 1.00 0.00 45 LEU A O 20
ATOM 26103 N N . LYS A 1 46 ? 31.181 28.492 30.243 1.00 0.00 46 LYS A N 20
ATOM 26104 C CA . LYS A 1 46 ? 32.093 28.622 31.388 1.00 0.00 46 LYS A CA 20
ATOM 26105 C C . LYS A 1 46 ? 31.621 29.696 32.374 1.00 0.00 46 LYS A C 20
ATOM 26106 O O . LYS A 1 46 ? 30.899 30.628 32.005 1.00 0.00 46 LYS A O 20
ATOM 26125 N N . PHE A 1 47 ? 32.038 29.540 33.627 1.00 0.00 47 PHE A N 20
ATOM 26126 C CA . PHE A 1 47 ? 31.800 30.473 34.734 1.00 0.00 47 PHE A CA 20
ATOM 26127 C C . PHE A 1 47 ? 32.964 30.261 35.723 1.00 0.00 47 PHE A C 20
ATOM 26128 O O . PHE A 1 47 ? 33.462 29.143 35.870 1.00 0.00 47 PHE A O 20
ATOM 26145 N N . ALA A 1 48 ? 33.429 31.324 36.388 1.00 0.00 48 ALA A N 20
ATOM 26146 C CA . ALA A 1 48 ? 34.554 31.319 37.339 1.00 0.00 48 ALA A CA 20
ATOM 26147 C C . ALA A 1 48 ? 35.876 30.694 36.810 1.00 0.00 48 ALA A C 20
ATOM 26148 O O . ALA A 1 48 ? 36.766 30.332 37.587 1.00 0.00 48 ALA A O 20
ATOM 26155 N N . GLY A 1 49 ? 36.028 30.548 35.489 1.00 0.00 49 GLY A N 20
ATOM 26156 C CA . GLY A 1 49 ? 37.150 29.863 34.843 1.00 0.00 49 GLY A CA 20
ATOM 26157 C C . GLY A 1 49 ? 37.053 28.332 34.811 1.00 0.00 49 GLY A C 20
ATOM 26158 O O . GLY A 1 49 ? 38.073 27.690 34.552 1.00 0.00 49 GLY A O 20
ATOM 26162 N N . ASN A 1 50 ? 35.875 27.735 35.044 1.00 0.00 50 ASN A N 20
ATOM 26163 C CA . ASN A 1 50 ? 35.618 26.302 34.815 1.00 0.00 50 ASN A CA 20
ATOM 26164 C C . ASN A 1 50 ? 34.422 26.065 33.873 1.00 0.00 50 ASN A C 20
ATOM 26165 O O . ASN A 1 50 ? 33.467 26.842 33.845 1.00 0.00 50 ASN A O 20
ATOM 26176 N N . GLU A 1 51 ? 34.501 25.005 33.063 1.00 0.00 51 GLU A N 20
ATOM 26177 C CA . GLU A 1 51 ? 33.454 24.610 32.111 1.00 0.00 51 GLU A CA 20
ATOM 26178 C C . GLU A 1 51 ? 32.274 23.957 32.848 1.00 0.00 51 GLU A C 20
ATOM 26179 O O . GLU A 1 51 ? 32.479 23.062 33.675 1.00 0.00 51 GLU A O 20
ATOM 26191 N N . MET A 1 52 ? 31.042 24.396 32.564 1.00 0.00 52 MET A N 20
ATOM 26192 C CA . MET A 1 52 ? 29.858 23.930 33.290 1.00 0.00 52 MET A CA 20
ATOM 26193 C C . MET A 1 52 ? 29.344 22.581 32.779 1.00 0.00 52 MET A C 20
ATOM 26194 O O . MET A 1 52 ? 29.242 22.348 31.568 1.00 0.00 52 MET A O 20
ATOM 26208 N N . ILE A 1 53 ? 28.961 21.710 33.712 1.00 0.00 53 ILE A N 20
ATOM 26209 C CA . ILE A 1 53 ? 28.480 20.354 33.443 1.00 0.00 53 ILE A CA 20
ATOM 26210 C C . ILE A 1 53 ? 26.956 20.334 33.338 1.00 0.00 53 ILE A C 20
ATOM 26211 O O . ILE A 1 53 ? 26.246 20.604 34.305 1.00 0.00 53 ILE A O 20
ATOM 26227 N N . ASN A 1 54 ? 26.472 19.926 32.169 1.00 0.00 54 ASN A N 20
ATOM 26228 C CA . ASN A 1 54 ? 25.077 19.688 31.811 1.00 0.00 54 ASN A CA 20
ATOM 26229 C C . ASN A 1 54 ? 24.235 18.947 32.869 1.00 0.00 54 ASN A C 20
ATOM 26230 O O . ASN A 1 54 ? 23.089 19.334 33.114 1.00 0.00 54 ASN A O 20
ATOM 26241 N N . GLN A 1 55 ? 24.803 17.911 33.496 1.00 0.00 55 GLN A N 20
ATOM 26242 C CA . GLN A 1 55 ? 24.162 17.074 34.520 1.00 0.00 55 GLN A CA 20
ATOM 26243 C C . GLN A 1 55 ? 23.856 17.808 35.841 1.00 0.00 55 GLN A C 20
ATOM 26244 O O . GLN A 1 55 ? 22.966 17.380 36.579 1.00 0.00 55 GLN A O 20
ATOM 26258 N N . LYS A 1 56 ? 24.567 18.900 36.159 1.00 0.00 56 LYS A N 20
ATOM 26259 C CA . LYS A 1 56 ? 24.390 19.652 37.414 1.00 0.00 56 LYS A CA 20
ATOM 26260 C C . LYS A 1 56 ? 23.214 20.632 37.391 1.00 0.00 56 LYS A C 20
ATOM 26261 O O . LYS A 1 56 ? 22.775 21.094 36.337 1.00 0.00 56 LYS A O 20
ATOM 26280 N N . THR A 1 57 ? 22.753 21.007 38.581 1.00 0.00 57 THR A N 20
ATOM 26281 C CA . THR A 1 57 ? 21.814 22.113 38.820 1.00 0.00 57 THR A CA 20
ATOM 26282 C C . THR A 1 57 ? 22.437 23.503 38.927 1.00 0.00 57 THR A C 20
ATOM 26283 O O . THR A 1 57 ? 23.611 23.653 39.265 1.00 0.00 57 THR A O 20
ATOM 26294 N N . LEU A 1 58 ? 21.646 24.541 38.650 1.00 0.00 58 LEU A N 20
ATOM 26295 C CA . LEU A 1 58 ? 22.083 25.944 38.684 1.00 0.00 58 LEU A CA 20
ATOM 26296 C C . LEU A 1 58 ? 22.650 26.358 40.061 1.00 0.00 58 LEU A C 20
ATOM 26297 O O . LEU A 1 58 ? 23.683 27.025 40.139 1.00 0.00 58 LEU A O 20
ATOM 26313 N N . SER A 1 59 ? 22.012 25.927 41.152 1.00 0.00 59 SER A N 20
ATOM 26314 C CA . SER A 1 59 ? 22.456 26.167 42.535 1.00 0.00 59 SER A CA 20
ATOM 26315 C C . SER A 1 59 ? 23.606 25.265 43.015 1.00 0.00 59 SER A C 20
ATOM 26316 O O . SER A 1 59 ? 24.135 25.496 44.106 1.00 0.00 59 SER A O 20
ATOM 26324 N N . ASP A 1 60 ? 24.062 24.286 42.219 1.00 0.00 60 ASP A N 20
ATOM 26325 C CA . ASP A 1 60 ? 25.329 23.576 42.474 1.00 0.00 60 ASP A CA 20
ATOM 26326 C C . ASP A 1 60 ? 26.512 24.485 42.107 1.00 0.00 60 ASP A C 20
ATOM 26327 O O . ASP A 1 60 ? 27.467 24.618 42.875 1.00 0.00 60 ASP A O 20
ATOM 26336 N N . TYR A 1 61 ? 26.392 25.166 40.959 1.00 0.00 61 TYR A N 20
ATOM 26337 C CA . TYR A 1 61 ? 27.261 26.249 40.489 1.00 0.00 61 TYR A CA 20
ATOM 26338 C C . TYR A 1 61 ? 27.108 27.624 41.164 1.00 0.00 61 TYR A C 20
ATOM 26339 O O . TYR A 1 61 ? 27.800 28.579 40.807 1.00 0.00 61 TYR A O 20
ATOM 26357 N N . SER A 1 62 ? 26.209 27.726 42.147 1.00 0.00 62 SER A N 20
ATOM 26358 C CA . SER A 1 62 ? 25.867 28.955 42.880 1.00 0.00 62 SER A CA 20
ATOM 26359 C C . SER A 1 62 ? 25.284 30.093 42.010 1.00 0.00 62 SER A C 20
ATOM 26360 O O . SER A 1 62 ? 25.521 31.272 42.277 1.00 0.00 62 SER A O 20
ATOM 26368 N N . ILE A 1 63 ? 24.536 29.759 40.947 1.00 0.00 63 ILE A N 20
ATOM 26369 C CA . ILE A 1 63 ? 23.982 30.729 39.973 1.00 0.00 63 ILE A CA 20
ATOM 26370 C C . ILE A 1 63 ? 22.630 31.329 40.426 1.00 0.00 63 ILE A C 20
ATOM 26371 O O . ILE A 1 63 ? 22.244 32.400 39.971 1.00 0.00 63 ILE A O 20
ATOM 26387 N N . ILE A 1 64 ? 21.920 30.687 41.362 1.00 0.00 64 ILE A N 20
ATOM 26388 C CA . ILE A 1 64 ? 20.621 31.148 41.911 1.00 0.00 64 ILE A CA 20
ATOM 26389 C C . ILE A 1 64 ? 20.795 32.217 43.018 1.00 0.00 64 ILE A C 20
ATOM 26390 O O . ILE A 1 64 ? 19.831 32.772 43.550 1.00 0.00 64 ILE A O 20
ATOM 26406 N N . ASP A 1 65 ? 22.040 32.536 43.368 1.00 0.00 65 ASP A N 20
ATOM 26407 C CA . ASP A 1 65 ? 22.453 33.409 44.477 1.00 0.00 65 ASP A CA 20
ATOM 26408 C C . ASP A 1 65 ? 21.869 34.833 44.610 1.00 0.00 65 ASP A C 20
ATOM 26409 O O . ASP A 1 65 ? 22.007 35.430 45.680 1.00 0.00 65 ASP A O 20
ATOM 26418 N N . SER A 1 66 ? 21.259 35.425 43.574 1.00 0.00 66 SER A N 20
ATOM 26419 C CA . SER A 1 66 ? 20.843 36.844 43.596 1.00 0.00 66 SER A CA 20
ATOM 26420 C C . SER A 1 66 ? 19.670 37.166 42.651 1.00 0.00 66 SER A C 20
ATOM 26421 O O . SER A 1 66 ? 19.520 36.551 41.594 1.00 0.00 66 SER A O 20
ATOM 26429 N N . THR A 1 67 ? 18.819 38.123 43.033 1.00 0.00 67 THR A N 20
ATOM 26430 C CA . THR A 1 67 ? 17.620 38.599 42.310 1.00 0.00 67 THR A CA 20
ATOM 26431 C C . THR A 1 67 ? 17.859 39.606 41.174 1.00 0.00 67 THR A C 20
ATOM 26432 O O . THR A 1 67 ? 17.332 40.721 41.199 1.00 0.00 67 THR A O 20
ATOM 26443 N N . GLU A 1 68 ? 18.737 39.273 40.225 1.00 0.00 68 GLU A N 20
ATOM 26444 C CA . GLU A 1 68 ? 19.296 40.218 39.237 1.00 0.00 68 GLU A CA 20
ATOM 26445 C C . GLU A 1 68 ? 19.828 39.510 37.976 1.00 0.00 68 GLU A C 20
ATOM 26446 O O . GLU A 1 68 ? 19.690 38.292 37.840 1.00 0.00 68 GLU A O 20
ATOM 26458 N N . GLU A 1 69 ? 20.425 40.261 37.040 1.00 0.00 69 GLU A N 20
ATOM 26459 C CA . GLU A 1 69 ? 21.108 39.680 35.876 1.00 0.00 69 GLU A CA 20
ATOM 26460 C C . GLU A 1 69 ? 22.499 39.100 36.231 1.00 0.00 69 GLU A C 20
ATOM 26461 O O . GLU A 1 69 ? 23.344 39.757 36.846 1.00 0.00 69 GLU A O 20
ATOM 26473 N N . PHE A 1 70 ? 22.749 37.858 35.814 1.00 0.00 70 PHE A N 20
ATOM 26474 C CA . PHE A 1 70 ? 24.045 37.163 35.780 1.00 0.00 70 PHE A CA 20
ATOM 26475 C C . PHE A 1 70 ? 24.724 37.092 34.409 1.00 0.00 70 PHE A C 20
ATOM 26476 O O . PHE A 1 70 ? 24.021 37.144 33.402 1.00 0.00 70 PHE A O 20
ATOM 26493 N N . THR A 1 71 ? 26.045 36.881 34.343 1.00 0.00 71 THR A N 20
ATOM 26494 C CA . THR A 1 71 ? 26.784 36.725 33.071 1.00 0.00 71 THR A CA 20
ATOM 26495 C C . THR A 1 71 ? 27.619 35.456 32.910 1.00 0.00 71 THR A C 20
ATOM 26496 O O . THR A 1 71 ? 28.467 35.163 33.752 1.00 0.00 71 THR A O 20
ATOM 26507 N N . LEU A 1 72 ? 27.419 34.719 31.812 1.00 0.00 72 LEU A N 20
ATOM 26508 C CA . LEU A 1 72 ? 28.136 33.487 31.470 1.00 0.00 72 LEU A CA 20
ATOM 26509 C C . LEU A 1 72 ? 29.108 33.735 30.305 1.00 0.00 72 LEU A C 20
ATOM 26510 O O . LEU A 1 72 ? 28.921 34.664 29.516 1.00 0.00 72 LEU A O 20
ATOM 26526 N N . HIS A 1 73 ? 30.133 32.894 30.179 1.00 0.00 73 HIS A N 20
ATOM 26527 C CA . HIS A 1 73 ? 31.114 32.941 29.091 1.00 0.00 73 HIS A CA 20
ATOM 26528 C C . HIS A 1 73 ? 30.840 31.817 28.073 1.00 0.00 73 HIS A C 20
ATOM 26529 O O . HIS A 1 73 ? 30.792 30.641 28.433 1.00 0.00 73 HIS A O 20
ATOM 26543 N N . LEU A 1 74 ? 30.636 32.170 26.802 1.00 0.00 74 LEU A N 20
ATOM 26544 C CA . LEU A 1 74 ? 30.449 31.231 25.685 1.00 0.00 74 LEU A CA 20
ATOM 26545 C C . LEU A 1 74 ? 31.796 30.656 25.216 1.00 0.00 74 LEU A C 20
ATOM 26546 O O . LEU A 1 74 ? 32.751 31.424 25.066 1.00 0.00 74 LEU A O 20
ATOM 26562 N N . GLU A 1 75 ? 31.908 29.347 24.954 1.00 0.00 75 GLU A N 20
ATOM 26563 C CA . GLU A 1 75 ? 33.208 28.777 24.557 1.00 0.00 75 GLU A CA 20
ATOM 26564 C C . GLU A 1 75 ? 33.693 29.211 23.158 1.00 0.00 75 GLU A C 20
ATOM 26565 O O . GLU A 1 75 ? 32.911 29.599 22.283 1.00 0.00 75 GLU A O 20
ATOM 26577 N N . THR A 1 76 ? 35.013 29.153 22.953 1.00 0.00 76 THR A N 20
ATOM 26578 C CA . THR A 1 76 ? 35.679 29.474 21.682 1.00 0.00 76 THR A CA 20
ATOM 26579 C C . THR A 1 76 ? 35.278 28.611 20.485 1.00 0.00 76 THR A C 20
ATOM 26580 O O . THR A 1 76 ? 35.059 27.409 20.653 1.00 0.00 76 THR A O 20
ATOM 26591 N N . LYS A 1 77 ? 35.201 29.197 19.280 1.00 0.00 77 LYS A N 20
ATOM 26592 C CA . LYS A 1 77 ? 34.913 28.507 17.999 1.00 0.00 77 LYS A CA 20
ATOM 26593 C C . LYS A 1 77 ? 33.567 27.754 17.963 1.00 0.00 77 LYS A C 20
ATOM 26594 O O . LYS A 1 77 ? 33.354 26.899 17.103 1.00 0.00 77 LYS A O 20
ATOM 26613 N N . LEU A 1 78 ? 32.651 28.038 18.891 1.00 0.00 78 LEU A N 20
ATOM 26614 C CA . LEU A 1 78 ? 31.371 27.334 19.057 1.00 0.00 78 LEU A CA 20
ATOM 26615 C C . LEU A 1 78 ? 30.473 27.411 17.808 1.00 0.00 78 LEU A C 20
ATOM 26616 O O . LEU A 1 78 ? 29.803 26.432 17.486 1.00 0.00 78 LEU A O 20
ATOM 26632 N N . ASP A 1 79 ? 30.506 28.526 17.068 1.00 0.00 79 ASP A N 20
ATOM 26633 C CA . ASP A 1 79 ? 29.796 28.699 15.786 1.00 0.00 79 ASP A CA 20
ATOM 26634 C C . ASP A 1 79 ? 30.665 28.504 14.521 1.00 0.00 79 ASP A C 20
ATOM 26635 O O . ASP A 1 79 ? 30.251 28.873 13.415 1.00 0.00 79 ASP A O 20
ATOM 26644 N N . LEU A 1 80 ? 31.870 27.930 14.659 1.00 0.00 80 LEU A N 20
ATOM 26645 C CA . LEU A 1 80 ? 32.834 27.739 13.566 1.00 0.00 80 LEU A CA 20
ATOM 26646 C C . LEU A 1 80 ? 33.671 26.452 13.766 1.00 0.00 80 LEU A C 20
ATOM 26647 O O . LEU A 1 80 ? 34.812 26.489 14.238 1.00 0.00 80 LEU A O 20
ATOM 26663 N N . MET A 1 81 ? 33.085 25.317 13.362 1.00 0.00 81 MET A N 20
ATOM 26664 C CA . MET A 1 81 ? 33.556 23.926 13.559 1.00 0.00 81 MET A CA 20
ATOM 26665 C C . MET A 1 81 ? 33.587 23.470 15.022 1.00 0.00 81 MET A C 20
ATOM 26666 O O . MET A 1 81 ? 34.669 23.426 15.650 1.00 0.00 81 MET A O 20
#

InterPro domains:
  IPR000626 Ubiquitin-like domain [PF00240] (46-98)
  IPR000626 Ubiquitin-like domain [PF00240] (415-483)
  IPR000626 Ubiquitin-like domain [PF00240] (633-692)
  IPR000626 Ubiquitin-like domain [PS50053] (44-99)
  IPR000626 Ubiquitin-like domain [PS50053] (410-485)
  IPR000626 Ubiquitin-like domain [PS50053] (629-693)
  IPR000626 Ubiquitin-like domain [SM00213] (44-115)
  IPR000626 Ubiquitin-like domain [SM00213] (120-193)
  IPR000626 Ubiquitin-like domain [SM00213] (410-481)
  IPR000626 Ubiquitin-like domain [SM00213] (629-703)
  IPR000768 NAD:arginine ADP-ribosyltransferase, ART [PF01129] (905-1001)
  IPR003586 Hint domain C-terminal [SM00305] (376-415)
  IPR003586 Hint domain C-terminal [SM00305] (589-634)
  IPR003587 Hint domain N-terminal [SM00306] (263-368)
  IPR006141 Intein N-terminal splicing region [PS50817] (265-337)
  IPR019956 Ubiquitin domain [PR00348] (420-440)
  IPR019956 Ubiquitin domain [PR00348] (441-461)
  IPR019956 Ubiquitin domain [PR00348] (462-483)
  IPR029071 Ubiquitin-like domain superfamily [SSF54236] (46-99)
  IPR029071 Ubiquitin-like domain superfamily [SSF54236] (91-196)

Foldseek 3Di:
DWEWEWEADPVRDTDIDTDDQPDAPLNVLVVVCVPPVQHSVLWWKDDPPDTDDRPGTCVVVPNRVDRYYDYIYTDPCSVPD

Secondary structure (DSSP, 8-state):
--EEEEEE-TTS-EEEEEE-TT-BHHHHHHHHHHHH---TTT--EEETTEEPPTTSBHHHHTTTTSSS--EEEEPTT----

Organism: Tetrahymena thermophila (strain SB210) (NCBI:txid312017)

Solvent-accessible surface area: 5788 Å² total; per-residue (Å²): 160,138,76,113,8,22,0,57,30,85,113,47,115,106,51,144,20,76,1,100,83,90,36,106,0,77,58,4,19,79,42,1,65,161,137,36,98,18,69,42,177,81,3,18,1,63,94,85,74,106,102,17,92,68,140,92,35,2,51,87,87,46,8,57,114,51,142,138,165,23,52,4,79,5,47,80,193,41,88,83,217

Radius of gyration: 12.02 Å; Cα contacts (8 Å, |Δi|>4): 118; chains: 1; bounding box: 28×24×34 Å

Sequence (81 aa):
SHMQVSIEFQNGEKLKFNVQPSHKILDIKEMIFKKTNINVKDQSLKFAGNEMINQKTLSDYSIIDSTEEFTLHLETKLDLMSHMQVSIEFQNGEKLKFNVQPSHKILDIKEMIFKKTNINVKDQSLKFAGNEMINQKTLSDYSIIDSTEEFTLHLETKLDLMSHMQVSIEFQNGEKLKFNVQPSHKILDIKEMIFKKTNINVKDQSLKFAGNEMINQKTLSDYSIIDSTEEFTLHLETKLDLMSHMQVSIEFQNGEKLKFNVQPSHKILDIKEMIFKKTNINVKDQSLKFAGNEMINQKTLSDYSIIDSTEEFTLHLETKLDLMSHMQVSIEFQNGEKLKFNVQPSHKILDIKEMIFKKTNINVKDQSLKFAGNEMINQKTLSDYSIIDSTEEFTLHLETKLDLMSHMQVSIEFQNGEKLKFNVQPSHKILDIKEMIFKKTNINVKDQSLKFAGNEMINQKTLSDYSIIDSTEEFTLHLETKLDLMSHMQVSIEFQNGEKLKFNVQPSHKILDIKEMIFKKTNINVKDQSLKFAGNEMINQKTLSDYSIIDSTEEFTLHLETKLDLMSHMQVSIEFQNGEKLKFNVQPSHKILDIKEMIFKKTNINVKDQSLKFAGNEMINQKTLSDYSIIDSTEEFTLHLETKLDLMSHMQVSIEFQNGEKLKFNVQPSHKILDIKEMIFKKTNINVKDQSLKFAGNEMINQKTLSDYSIIDSTEEFTLHLETKLDLMSHMQVSIEFQNGEKLKFNVQPSHKILDIKEMIFKKTNINVKDQSLKFAGNEMINQKTLSDYSIIDSTEEFTLHLETKLDLMSHMQVSIEFQNGEKLKFNVQPSHKILDIKEMIFKKTNINVKDQSLKFAGNEMINQKTLSDYSIIDSTEEFTLHLETKLDLMSHMQVSIEFQNGEKLKFNVQPSHKILDIKEMIFKKTNINVKDQSLKFAGNEMINQKTLSDYSIIDSTEEFTLHLETKLDLMSHMQVSIEFQNGEKLKFNVQPSHKILDIKEMIFKKTNINVKDQSLKFAGNEMINQKTLSDYSIIDSTEEFTLHLETKLDLMSHMQVSIEFQNGEKLKFNVQPSHKILDIKEMIFKKTNINVKDQSLKFAGNEMINQKTLSDYSIIDSTEEFTLHLETKLDLMSHMQVSIEFQNGEKLKFNVQPSHKILDIKEMIFKKTNINVKDQSLKFAGNEMINQKTLSDYSIIDSTEEFTLHLETKLDLMSHMQVSIEFQNGEKLKFNVQPSHKILDIKEMIFKKTNINVKDQSLKFAGNEMINQKTLSDYSIIDSTEEFTLHLETKLDLMSHMQVSIEFQNGEKLKFNVQPSHKILDIKEMIFKKTNINVKDQSLKFAGNEMINQKTLSDYSIIDSTEEFTLHLETKLDLMSHMQVSIEFQNGEKLKFNVQPSHKILDIKEMIFKKTNINVKDQSLKFAGNEMINQKTLSDYSIIDSTEEFTLHLETKLDLMSHMQVSIEFQNGEKLKFNVQPSHKILDIKEMIFKKTNINVKDQSLKFAGNEMINQKTLSDYSIIDSTEEFTLHLETKLDLMSHMQVSIEFQNGEKLKFNVQPSHKILDIKEMIFKKTNINVKDQSLKFAGNEMINQKTLSDYSIIDSTEEFTLHLETKLDLM

Nearest PDB structures (foldseek):
  5n9v-assembly1_A  TM=9.541E-01  e=5.254E-14  Tetrahymena thermophila SB210
  6njd-assembly2_C  TM=9.173E-01  e=2.699E-08  Homo sapiens
  6isu-assembly1_C  TM=9.270E-01  e=3.774E-08  Homo sapiens
  7f0n-assembly1_A  TM=9.008E-01  e=3.086E-08  Homo sapiens
  8j0a-assembly1_B  TM=9.189E-01  e=6.455E-08  synthetic construct